Protein 5AH5 (pdb70)

Secondary structure (DSSP, 8-state):
---HHHHHHHHHHHHHHHTTT---TT--SPEEEEEE-PPBSSSS--HHHHHHHHHHHHHHHHHHHTT-EEE----BB-SSHHHHHHHHHHTS-HHHHHHHHHHHHHHHHHHTT----GGG--BTTSHHHHHHHHHHHHHHHHTTSEEEEEEEEEEETTTTEEE-GGGEETTEETTT-PBPEEEEEEEEEE--GGGHHHHHHTTTT-TTS-HHHHHHHHHHH-EEEEEEE--EETTSS-B--EEES-GGGGGG---B-B-TT-GGGG---SHHHHHHHHHHTS-HHHHHSS---EEEEEEEEEETTTTEEEEEEEETTS-TTSTTSB-------HHHHHHHHHT--------TTS-SS-HHHHHHHHHHHHHHHTS-EEEEEE-PPPEE-EES-SSSEEP-EEEETTTEEEEPPGGG---PPPSS---SSSS-SGGG-HHHHEEE-TTT-SEEEE---EE-HHHHHTTGGGTTTSTT-SSS--HHHHHHH-SEEEEE--GGGTTTHHHHHHHHHHHHHHHTS-S-S-SEEEEE-PPPEE-TTS-B--GGGT----HHHHHHHH-HHHHHHHHHHSS-TTS-EE--TTTTHHHHHHHHHHHHHHHHTHHHHHH---SS--GGG--SHHHHHHHHHHHHHHHHHHHHHHTT-HHHHHHHHHHHHHHHHHTTTTS-HHHHHHHHHHHHHHHTTTSHHHHHHHHHHTT--S-GGGSPPP---TTSSS-SEEEEEEEETTEEEEEEEEETT--HHHHHHHHHHSHHHHHHHTTS-EEEEEEETTTEEEEEE----/---HHHHHHHHHHHHHHHTTT---TT--SPEEEEEE-PPBSSSS--HHHHHHHHHHHHHHHHHHHTT-EEE----BB-SSHHHHHHHHHHTS-HHHHHHHHHHHHHHHHHHTT----GGG--BTTSHHHHHHHHHHHHHHHHTTSEEEEEEEEEEETTTTEEE-GGGEETTEETTT-PBPEEEEEEEEEE--GGGHHHHHHGGGG-TTS-HHHHHHHHHHH-EEEEEEE--EETT-S----EEES-GGGSTT---EEE-TT-S----HHHHHHHHHHHTS-TTTTTSS---EEEEEEEEEETTTTEEEEEEEETTS-TTSTTSEE-----HHHHHHH----HHHHHHHHHHHHHTTSEEEEEEESPPPEE-EES-SSSEEP-EEEETTTEEEEPPGGG---PPPSS---SSSSSTGGG-HHHHEEE-TTT--EEEE---EE-HHHHTTTGGGTTTSTT-SSS--HHHHHHH-SEEEEE--GGGTTTHHHHHHHHHHHHHHTTS-S-S-SEEEEE-PPPEE-TTS-B--GGGT----HHHHHHHH-HHHHHHHHHHSS-TTS-EE--TTTTHHHHHHHHHHHHHHHHTHHHHHH---SS--GGG--SHHHHHHHHHHHHHHHHHHHHHHTT-HHHHHHHHHHHHHHHHHHTTTS-HHHHHHHHHHHHHHHTTTSHHHHHHHHHHTT--S-GGGSPPP---TTSSS-SEEEEEEEETTEEEEEEEEETT--HHHHHHHHHHSHHHHHHTTTS-EEEEEEETTTEEEEEE----

Solvent-accessible surface area: 68254 Å² total; per-residue (Å²): 218,19,71,11,166,62,72,11,58,81,14,23,116,67,7,85,101,137,148,30,22,56,21,66,66,102,50,138,26,153,62,21,0,0,0,2,18,14,6,39,0,41,25,128,4,82,2,20,34,0,1,11,2,0,1,0,0,0,1,0,14,0,2,39,16,82,50,56,15,11,0,4,1,0,0,2,6,0,4,8,4,2,1,8,41,23,0,141,183,151,64,50,59,5,47,118,35,2,91,66,6,12,53,19,2,53,129,18,0,82,94,2,4,6,6,8,0,57,80,10,43,12,19,1,29,28,74,53,2,3,37,0,3,0,36,10,5,4,32,8,48,143,123,49,21,7,63,107,55,60,55,74,5,23,32,0,50,106,10,103,0,2,1,1,14,5,0,23,96,121,16,59,3,42,107,38,52,20,31,0,76,38,107,144,38,58,6,3,12,3,38,0,95,72,18,0,65,85,0,16,76,37,0,126,91,10,138,20,3,38,101,58,0,16,70,68,0,84,98,39,0,19,94,49,110,23,6,40,0,108,0,61,17,92,96,72,139,74,42,6,38,0,14,16,77,152,5,26,24,2,10,1,4,12,0,0,0,0,2,6,34,39,112,38,38,113,126,175,137,74,61,12,126,100,32,7,78,59,12,27,108,56,4,26,83,98,26,87,67,74,92,70,35,15,35,75,20,38,50,77,0,28,4,0,22,47,136,63,167,9,24,6,13,0,0,19,34,6,68,41,59,116,25,40,9,2,35,8,0,15,45,64,144,123,3,39,80,0,7,91,117,80,74,24,75,112,101,110,102,103,34,60,114,80,66,73,104,101,35,69,41,14,78,131,92,25,9,51,80,1,47,152,104,143,26,12,99,151,12,61,24,33,102,0,45,36,3,6,0,0,7,26,9,5,14,1,1,2,4,0,1,7,43,12,110,143,47,32,40,17,30,3,34,107,146,107,17,42,11,79,28,23,117,150,63,61,85,120,57,96,64,6,23,2,45,62,23,124,93,34,28,131,15,153,4,58,135,74,49,32,137,17,38,46,4,41,14,1,2,4,1,1,18,0,4,2,3,1,3,2,1,1,8,24,22,92,28,89,90,12,11,50,42,76,41,0,44,150,3,5,35,1,31,9,0,0,0,4,78,119,27,4,23,8,8,0,0,1,0,0,0,13,0,0,0,0,63,69,50,55,42,4,137,27,41,29,1,1,77,58,3,24,15,31,8,107,11,16,9,84,141,36,98,139,26,34,156,111,86,73,23,48,11,72,8,43,88,3,21,112,98,10,2,0,3,1,0,0,2,16,1,4,71,100,36,61,37,79,26,89,2,64,5,65,91,84,9,0,85,78,9,24,52,23,0,54,78,0,20,116,5,0,69,111,26,48,108,62,1,141,82,17,105,19,55,73,3,58,34,132,27,24,131,69,82,57,0,56,75,1,0,65,63,0,4,80,4,5,21,103,0,22,53,5,0,85,129,0,60,2,41,38,0,2,42,3,0,37,63,4,0,74,13,3,76,118,53,17,50,128,3,11,61,47,0,1,0,0,0,0,6,1,0,0,13,0,3,10,4,0,0,2,0,4,0,2,39,3,4,39,57,3,45,29,153,56,18,8,15,58,36,90,17,4,106,76,44,148,179,2,39,56,8,92,61,17,95,0,38,0,42,12,77,41,122,110,32,81,66,7,89,4,69,34,145,52,48,59,87,65,4,8,68,50,0,36,45,21,90,63,0,141,79,114,25,94,70,69,40,15,74,40,6,161,37,37,86,64,182,44,0,25,0,55,9,12,163,126,141,202,21,74,12,146,58,69,10,60,78,14,24,100,69,6,81,93,134,143,31,22,52,21,68,66,101,49,141,28,155,65,23,0,0,0,2,19,14,5,42,0,37,18,129,5,80,2,19,36,0,0,10,2,0,1,0,0,0,2,0,14,0,5,41,17,80,50,56,15,11,0,4,1,0,0,1,7,0,5,8,5,1,0,8,40,22,0,143,160,152,66,57,51,4,46,155,30,2,94,82,1,12,52,18,0,55,127,18,0,78,95,2,4,7,6,7,1,57,74,10,43,11,16,1,32,30,73,51,3,3,36,1,3,0,35,10,6,17,29,10,50,175,120,48,20,7,67,100,61,66,45,66,4,22,25,0,47,103,10,104,0,1,1,0,14,4,0,23,98,114,16,72,4,45,105,40,46,20,30,0,80,44,113,147,35,55,5,3,10,3,38,0,88,77,20,0,64,86,0,14,68,33,0,131,85,10,136,15,4,39,101,56,0,24,72,69,0,93,95,37,0,18,95,37,116,21,8,27,0,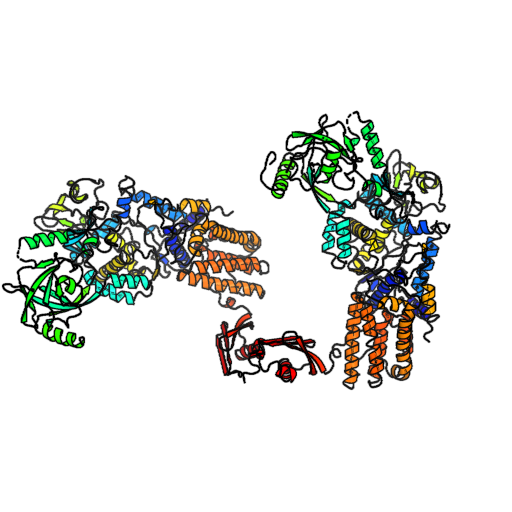89,0,89,21,94,112,61,139,113,16,3,54,1,16,22,70,99,4,36,57,2,59,42,14,89,13,0,0,1,2,5,41,38,126,42,62,142,219,87,70,29,126,107,31,6,93,59,12,30,108,59,1,27,72,100,26,86,72,74,92,75,35,31,29,89,35,44,107,71,0,32,1,9,66,71,147,81,165,3,33,11,54,1,0,16,30,4,69,40,61,114,26,36,7,3,38,20,0,34,98,84,152,139,7,42,88,10,50,81,155,187,27,76,69,40,86,129,119,30,16,40,71,0,53,123,132,168,34,9,100,166,4,62,21,35,104,0,43,31,2,6,0,0,6,27,7,5,14,1,1,1,2,0,1,8,40,9,118,130,43,33,43,18,21,4,35,112,150,110,19,38,12,79,29,23,119,148,64,58,85,119,59,93,62,7,22,1,42,62,22,128,89,32,28,135,13,135,2,60,130,58,45,24,118,19,39,43,4,41,14,1,1,2,0,1,19,0,4,1,3,0,2,2,1,1,6,25,22,89,28,90,88,12,9,50,44,80,39,0,48,155,2,5,37,1,31,10,0,0,0,4,79,114,28,5,22,10,8,0,0,1,0,0,0,11,0,0,0,0,58,72,47,57,38,3,141,23,40,26,1,0,76,56,2,22,14,31,7,99,12,16,9,74,140,34,104,151,25,35,150,108,89,71,24,69,13,76,6,54,92,2,20,101,98,6,2,0,3,1,0,0,2,18,1,4,77,101,35,60,33,80,27,87,2,64,5,74,84,79,13,0,90,78,10,21,55,23,1,51,79,0,21,123,5,0,70,107,23,40,126,72,1,156,87,16,107,18,54,74,2,62,30,132,31,24,141,54,119,63,0,51,54,0,0,65,60,0,4,77,5,5,22,106,0,23,47,5,0,79,128,1,63,3,42,36,0,1,42,4,0,35,66,6,0,76,12,3,75,119,50,18,45,126,4,15,70,47,0,1,0,0,0,0,7,1,0,0,11,0,1,12,3,0,0,2,0,4,0,2,42,4,4,40,56,1,50,28,160,58,18,6,14,57,33,90,18,5,109,74,47,140,168,1,34,76,10,81,83,24,95,0,35,0,43,10,76,42,131,105,28,81,65,6,90,8,67,19,138,50,45,87,125,66,3,34,68,51,0,54,36,19,38,38,0,48,1,57,28,54,49,59,74,62,138,92,66,160,35,40,87,63,169,45,1,26,0,56,10,14,158,90,158

Radius of gyration: 53.81 Å; Cα contacts (8 Å, |Δi|>4): 2922; chains: 2; bounding box: 157×77×138 Å

InterPro domains:
  IPR001412 Aminoacyl-tRNA synthetase, class I, conserved site [PS00178] (40-51)
  IPR002300 Aminoacyl-tRNA synthetase, class Ia [PF00133] (412-611)
  IPR002302 Leucine-tRNA ligase [MF_00049_B] (2-813)
  IPR002302 Leucine-tRNA ligase [PR00985] (125-142)
  IPR002302 Leucine-tRNA ligase [PR00985] (151-167)
  IPR002302 Leucine-tRNA ligase [PR00985] (183-196)
  IPR002302 Leucine-tRNA ligase [PR00985] (213-232)
  IPR002302 Leucine-tRNA ligase [PR00985] (482-500)
  IPR002302 Leucine-tRNA ligase [PR00985] (520-542)
  IPR002302 Leucine-tRNA ligase [PR00985] (553-563)
  IPR002302 Leucine-tRNA ligase [PTHR43740] (3-567)
  IPR002302 Leucine-tRNA ligase [TIGR00396] (7-567)
  IPR009008 Valyl/Leucyl/Isoleucyl-tRNA synthetase, editing domain [G3DSA:3.90.740.10] (227-358)
  IPR009008 Valyl/Leucyl/Isoleucyl-tRNA synthetase, editing domain [SSF50677] (225-410)
  IPR009080 Aminoacyl-tRNA synthetase, class Ia, anticodon-binding [SSF47323] (622-813)
  IPR013155 Methionyl/Valyl/Leucyl/Isoleucyl-tRNA synthetase, anticodon-binding [PF08264] (655-776)
  IPR014729 Rossmann-like alpha/beta/alpha sandwich fold [G3DSA:3.40.50.620] (4-226)
  IPR014729 Rossmann-like alpha/beta/alpha sandwich fold [G3DSA:3.40.50.620] (381-571)
  IPR015413 Methionyl/Leucyl tRNA synthetase [PF09334] (37-169)
  IPR025709 Leucyl-tRNA synthetase, editing domain [PF13603] (219-398)

Organism: Rhizobium rhizogenes (strain K84 / ATCC BAA-868) (NCBI:txid311403)

Sequence (1560 aa):
QYDHRSRDAFWQQKWDEKRIFDWDPSSPGKKFYVLEMFPYTSGHLHHIGHVRNYSMGDTLARMQIARGYSVLHPMGWDSFGLPAENAARRKFGTHPAKKFTQDAIDSMKRSMMQLGFGYSWANELATCSPTYVLAQQKLFLDLYRKGLIYRDDTYVYWDPVEQTVLAAEQVIDGKGWRSGAAVYKRRTPQWFVDIRSYADRLLDDLESLEGWPTSVRNIQRNWIGRTEGAEVRFLVEASDLTINAFTTRLDTLAGCTFIALAPEHTILDEMRASVKDYCESILVLSSEERSAGAKSGIFTGLMVVNPLNQERVPLYVANYVMPDFGTGAVIGVPDERDADFGALFGLPVRVVSHSLVDGLTSSAAREILIAHLSEKLEGQKSTQYRLQNWSISRQRYWGCPIPIIHCSECGTIPVAEEQLPILLPDHLISEGSGSPLSRDESWMKAKCPQCGGDAARDPDTMDTFVDSSWYFLRYPSPSSPNPIDSSLCNKIAPADVYIGGIEHATLHLIYSRFITKVLHDLGYIEFDEPFVELYNQGMVNDVHGRKQSKSLGNVTDPSVVVQEFGADAVRCYLLFKTTYNAPINWEDSGPQAMRSYLERVCRLFTNNLDRLRSSSAIEICPDDCENEEDREIARQLQLAIGKVTADVERFHFNAAIAAIMSSVTNLLYEKGGKASPTVLAGSLRLLVRLLAPFAPHISEELWALSGCNSLVAAEPWPTINERLVQAENIVLPVQINGKLIRTMTIPVNLAEEDILSTVLALPEVRSRRLSDRDLKNYRYVPNRIINLVVGLEHQYDHRSRDAFWQQKWDEKRIFDWDPSSPGKKFYVLEMFPYTSGHLHHIGHVRNYSMGDTLARMQIARGYSVLHPMGWDSFGLPAENAARRKFGTHPAKKFTQDAIDSMKRSMMQLGFGYSWANELATCSPTYVLAQQKLFLDLYRKGLIYRDDTYVYWDPVEQTVLAAEQVIDGKGWRSGAAVYKRRTPQWFVDIRSYADRLLDDLESLEGWPTSVRNIQRNWIGRTEGAEVRFLVEASDLTINAFTTRLDTLAGCTFIALAPEHTILDRASVKDYCESILVLSSEERSAGAKSGIFTGLMVVNPLNQERVPLYVANYVMPDFGTGAVIGVPDERDADFGALTSSAAREILIAHLSEKLEGQKSTQYRLQNWSISRQRYWGCPIPIIHCSECGTIPVAEEQLPILLPDHLISEGSGSPLSRDESWMKAKCPQCGGDAARDPDTMDTFVDSSWYFLRYPSPSSPNPIDSSLCNKIAPADVYIGGIEHATLHLIYSRFITKVLHDLGYIEFDEPFVELYNQGMMVNDVHGRKQSKSLGNVTDPSVVVQEFGADAVRCYLLFKTTYNAPINWEDSGPQAMRSYLERVCRLFTNNLDRLRSSSAIEICPDDCENEEDREIARQLQLAIGKVTADVERFHFNAAIAAIMSVTNLLYEKGGKASPTVLAGSLRLLVRLLAPFAPHISEELWALSGCNSLVAAEPWPTINERLVQAENIVLPVQINGKLIRTMTIPVNLAEEDILSTVLALPEVRSRLSDRDLKNYRYVPNRIINLVVGLEH

Foldseek 3Di:
DPQQVPQLLVVLVVCVVVCLAAQDLVDPFAFAEAEEQADELQAADFLQVLLLQLLRLLLQLQVSLQRHRYAYAHEYLQFDDRLCVSCVVVPHDSVVSSVVSVVRRVVVCSQLSRRHNHVLYYYCQDQLNLLQLLVVLVVCVVVVQKDKAFDKFKAAVVQRKTAWPLQQDLCAGNPPRHHIAIDTGIFMFGPLVVCLVVLLVCLVVQPQEDPVLNVVSNVQFAKDWFKWFWKAWDPDRDIATATDHLCVCLQQFAEKEFELRQPCLVVCCDVVVVVSCVQNVDTPNRLCDDAKDWDFNPIWIASVQVSDIHTYIYMSNQDDLWTNRMHRDACVVVSVSVCVVVVTDHDDDPGPDDPDDDRVVCRPVVQVVCVVVPRMHIDMITSHDTTGWWILEQGARFNQWWADPPPGIHGNDSVPPDLHGPPDWDPDDDTGRQVVVVVSQWDADPPPRDTTGGDNTHTHSLSSLLCSSQCSVPVNDSHRGDAVSDQSNDLHAEYEEASSCSPPNQSSNQSVQQVCCVVPRYVDRGRYNHYHHFAAEPAQVPHRDDPVVVRTDDVVVLCNVQNSLLSQLLSLQVDARHYYHHDDSCSSVVVSVLLVLLVVLCVVLLVLLLVEPALADDPVQFPDLLLLVLNQLLLVLLVQLVVCSVVSVRNSNVVSLSVNSVSCVVSVVVGRSNSSNNSSSSSLLSCCSRRVSSSQVSCVSSPDDDGSSNHNRDHRPVVSNDGQKAWEFEAEQPHTDDIDIDGAPDDPVRVVVVVCPPVSNVVVCVQWDFDDWDDDHRYYIYTYIDDRD/DPPQVPQLVVVLVVCVVVCLQAFDPVQPAAFAEAEEQADELLAADFLQVLLLQLLRLLLQLQVSLQRHRYAYAYEYLQFDDRLCVSCVVVVHHSVVSSVVSRVRHVVLCSQLSRRHNHLLYDYCQDQLNLLQLLVVLVVCVVVVQKDKDFAKFKAAVVLRKTAWPLQQDLCAGVPPRDHIAIDGGIFMFGPLVVCLVVLLVCLVVQPQEDVVLNVVSNVQFPKDWWKWFWKAFDPDDGTQTATDRQVQCLVQFQAKEFELRAPPPVDVVSVVVSVVLNGDTPNVLQDDDKDWDFSPTWIARVVVRDIHTYIYISNQDPLWPRGMHGDHVVVVRVSVVVCVGDVVRVVVQVVCVVVVRMHIDMITSDDTTGWWILEQGARFNQWWADPPPGIHGNDSVPPDLHGDPDWDDDDDTRRQVVPVVSQWDQRPPPRDTTGGDNTHTHSLSSLLCVSQCSVPVNDSHSGDAVSDQSNDLRAEYEEASSCSPGNQSSNLSVQQVCCVVPSYVDRGRYNHYHHFAGEDAQVRHRDDVVVVRTDDSVVLCNVQNSLLSQLLSLQVDARRHYDHDDSCSSVVVSVVLVLLVVLLVVLLVLLLVEPALADDPVQFPDQLLLVLNQLLLVLLVCLVVCSVVSVSNVNVVSLSVSSVSCVVRPVVGRSHSNSNSSSLSLLSCCSRRVSSSQVSCVSSPDPDRSSNHNRDHRPPVRNDGQKAWEFEAEQPHTDHTDIDGAPDDPVVVVVVQCPDPSNVVVCVQWDFDDWDDDHSYYIYTYIDDRD

CATH classification: 3.10.20.590

Structure (mmCIF, N/CA/C/O backbone):
data_5AH5
#
_entry.id   5AH5
#
_cell.length_a   169.910
_cell.length_b   50.320
_cell.length_c   170.520
_cell.angle_alpha   90.00
_cell.angle_beta   93.48
_cell.angle_gamma   90.00
#
_symmetry.space_group_name_H-M   'P 1 21 1'
#
loop_
_entity.id
_entity.type
_entity.pdbx_description
1 polymer 'LEUCINE--TRNA LIGASE'
2 polymer 'TRNA-LEU TAA ISOACCEPTOR'
3 non-polymer 'ZINC ION'
4 non-polymer "5'-O-(L-leucylsulfamoyl)adenosine"
5 non-polymer 'SULFATE ION'
6 non-polymer 'MANGANESE (II) ION'
7 water water
#
loop_
_atom_site.group_PDB
_atom_site.id
_atom_site.type_symbol
_atom_site.label_atom_id
_atom_site.label_alt_id
_atom_site.label_comp_id
_atom_site.label_asym_id
_atom_site.label_entity_id
_atom_site.label_seq_id
_atom_site.pdbx_PDB_ins_code
_atom_site.Cartn_x
_atom_site.Cartn_y
_atom_site.Cartn_z
_atom_site.occupancy
_atom_site.B_iso_or_equiv
_atom_site.auth_seq_id
_atom_site.auth_comp_id
_atom_site.auth_asym_id
_atom_site.auth_atom_id
_atom_site.pdbx_PDB_model_num
ATOM 1 N N . GLN A 1 2 ? 28.383 -5.159 -29.720 1.00 74.74 2 GLN A N 1
ATOM 2 C CA . GLN A 1 2 ? 27.951 -6.336 -30.533 1.00 77.01 2 GLN A CA 1
ATOM 3 C C . GLN A 1 2 ? 27.611 -7.595 -29.722 1.00 68.60 2 GLN A C 1
ATOM 4 O O . GLN A 1 2 ? 27.171 -8.582 -30.307 1.00 73.79 2 GLN A O 1
ATOM 10 N N . TYR A 1 3 ? 27.846 -7.595 -28.408 1.00 58.13 3 TYR A N 1
ATOM 11 C CA . TYR A 1 3 ? 27.158 -8.542 -27.516 1.00 54.37 3 TYR A CA 1
ATOM 12 C C . TYR A 1 3 ? 25.799 -7.933 -27.269 1.00 54.64 3 TYR A C 1
ATOM 13 O O . TYR A 1 3 ? 25.717 -6.881 -26.650 1.00 45.02 3 TYR A O 1
ATOM 22 N N . ASP A 1 4 ? 24.750 -8.605 -27.732 1.00 48.61 4 ASP A N 1
ATOM 23 C CA . ASP A 1 4 ? 23.402 -8.145 -27.536 1.00 45.70 4 ASP A CA 1
ATOM 24 C C . ASP A 1 4 ? 22.803 -8.588 -26.176 1.00 47.58 4 ASP A C 1
ATOM 25 O O . ASP A 1 4 ? 22.060 -9.587 -26.071 1.00 46.59 4 ASP A O 1
ATOM 30 N N . HIS A 1 5 ? 23.091 -7.790 -25.145 1.00 42.73 5 HIS A N 1
ATOM 31 C CA . HIS A 1 5 ? 22.637 -8.065 -23.800 1.00 40.99 5 HIS A CA 1
ATOM 32 C C . HIS A 1 5 ? 21.113 -8.132 -23.710 1.00 42.08 5 HIS A C 1
ATOM 33 O O . HIS A 1 5 ? 20.579 -8.855 -22.884 1.00 41.89 5 HIS A O 1
ATOM 40 N N . ARG A 1 6 ? 20.420 -7.378 -24.548 1.00 47.06 6 ARG A N 1
ATOM 41 C CA . ARG A 1 6 ? 18.941 -7.303 -24.497 1.00 50.66 6 ARG A CA 1
ATOM 42 C C . ARG A 1 6 ? 18.165 -8.628 -24.669 1.00 52.67 6 ARG A C 1
ATOM 43 O O . ARG A 1 6 ? 17.044 -8.750 -24.159 1.00 63.82 6 ARG A O 1
ATOM 51 N N . SER A 1 7 ? 18.743 -9.597 -25.369 1.00 47.66 7 SER A N 1
ATOM 52 C CA . SER A 1 7 ? 18.228 -10.977 -25.370 1.00 44.93 7 SER A CA 1
ATOM 53 C C . SER A 1 7 ? 19.153 -11.982 -24.715 1.00 42.07 7 SER A C 1
ATOM 54 O O . SER A 1 7 ? 18.675 -12.955 -24.104 1.00 38.43 7 SER A O 1
ATOM 57 N N . ARG A 1 8 ? 20.481 -11.777 -24.804 1.00 40.05 8 ARG A N 1
ATOM 58 C CA . ARG A 1 8 ? 21.405 -12.808 -24.322 1.00 35.25 8 ARG A CA 1
ATOM 59 C C . ARG A 1 8 ? 21.552 -12.865 -22.798 1.00 35.64 8 ARG A C 1
ATOM 60 O O . ARG A 1 8 ? 21.724 -13.964 -22.231 1.00 33.75 8 ARG A O 1
ATOM 68 N N . ASP A 1 9 ? 21.409 -11.741 -22.088 1.00 34.74 9 ASP A N 1
ATOM 69 C CA . ASP A 1 9 ? 21.412 -11.840 -20.605 1.00 34.20 9 ASP A CA 1
ATOM 70 C C . ASP A 1 9 ? 20.330 -12.818 -20.115 1.00 33.49 9 ASP A C 1
ATOM 71 O O . ASP A 1 9 ? 20.534 -13.648 -19.191 1.00 31.35 9 ASP A O 1
ATOM 76 N N . ALA A 1 10 ? 19.150 -12.683 -20.702 1.00 35.63 10 ALA A N 1
ATOM 77 C CA . ALA A 1 10 ? 17.999 -13.514 -20.280 1.00 37.08 10 ALA A CA 1
ATOM 78 C C . ALA A 1 10 ? 18.196 -14.965 -20.697 1.00 35.43 10 ALA A C 1
ATOM 79 O O . ALA A 1 10 ? 17.856 -15.902 -19.927 1.00 37.40 10 ALA A O 1
ATOM 81 N N . PHE A 1 11 ? 18.760 -15.152 -21.904 1.00 39.35 11 PHE A N 1
ATOM 82 C CA . PHE A 1 11 ? 19.187 -16.481 -22.363 1.00 39.81 11 PHE A CA 1
ATOM 83 C C . PHE A 1 11 ? 20.034 -17.154 -21.296 1.00 39.70 11 PHE A C 1
ATOM 84 O O . PHE A 1 11 ? 19.710 -18.263 -20.808 1.00 35.86 11 PHE A O 1
ATOM 92 N N . TRP A 1 12 ? 21.110 -16.476 -20.883 1.00 37.23 12 TRP A N 1
ATOM 93 C CA . TRP A 1 12 ? 22.011 -17.103 -19.921 1.00 38.19 12 TRP A CA 1
ATOM 94 C C . TRP A 1 12 ? 21.357 -17.285 -18.571 1.00 36.25 12 TRP A C 1
ATOM 95 O O . TRP A 1 12 ? 21.588 -18.305 -17.897 1.00 34.78 12 TRP A O 1
ATOM 106 N N . GLN A 1 13 ? 20.511 -16.349 -18.172 1.00 33.84 13 GLN A N 1
ATOM 107 C CA . GLN A 1 13 ? 19.798 -16.534 -16.876 1.00 35.34 13 GLN A CA 1
ATOM 108 C C . GLN A 1 13 ? 18.961 -17.849 -16.876 1.00 35.51 13 GLN A C 1
ATOM 109 O O . GLN A 1 13 ? 18.963 -18.620 -15.906 1.00 35.59 13 GLN A O 1
ATOM 115 N N . GLN A 1 14 ? 18.289 -18.115 -17.988 1.00 38.24 14 GLN A N 1
ATOM 116 C CA . GLN A 1 14 ? 17.482 -19.343 -18.103 1.00 43.85 14 GLN A CA 1
ATOM 117 C C . GLN A 1 14 ? 18.375 -20.581 -17.976 1.00 41.69 14 GLN A C 1
ATOM 118 O O . GLN A 1 14 ? 18.043 -21.535 -17.240 1.00 33.99 14 GLN A O 1
ATOM 124 N N . LYS A 1 15 ? 19.551 -20.533 -18.617 1.00 39.55 15 LYS A N 1
ATOM 125 C CA . LYS A 1 15 ? 20.464 -21.673 -18.529 1.00 37.51 15 LYS A CA 1
ATOM 126 C C . LYS A 1 15 ? 20.843 -21.950 -17.109 1.00 40.01 15 LYS A C 1
ATOM 127 O O . LYS A 1 15 ? 20.853 -23.135 -16.665 1.00 39.22 15 LYS A O 1
ATOM 133 N N . TRP A 1 16 ? 21.138 -20.873 -16.355 1.00 41.91 16 TRP A N 1
ATOM 134 C CA . TRP A 1 16 ? 21.544 -21.075 -14.968 1.00 38.69 16 TRP A CA 1
ATOM 135 C C . TRP A 1 16 ? 20.335 -21.612 -14.207 1.00 35.36 16 TRP A C 1
ATOM 136 O O . TRP A 1 16 ? 20.515 -22.486 -13.371 1.00 34.47 16 TRP A O 1
ATOM 147 N N . ASP A 1 17 ? 19.130 -21.071 -14.461 1.00 36.79 17 ASP A N 1
ATOM 148 C CA . ASP A 1 17 ? 17.883 -21.607 -13.832 1.00 42.03 17 ASP A CA 1
ATOM 149 C C . ASP A 1 17 ? 17.731 -23.122 -14.118 1.00 34.18 17 ASP A C 1
ATOM 150 O O . ASP A 1 17 ? 17.627 -23.916 -13.213 1.00 31.39 17 ASP A O 1
ATOM 155 N N . GLU A 1 18 ? 17.744 -23.529 -15.370 1.00 35.11 18 GLU A N 1
ATOM 156 C CA . GLU A 1 18 ? 17.507 -24.943 -15.652 1.00 43.38 18 GLU A CA 1
ATOM 157 C C . GLU A 1 18 ? 18.582 -25.877 -15.123 1.00 45.58 18 GLU A C 1
ATOM 158 O O . GLU A 1 18 ? 18.253 -27.030 -14.788 1.00 39.49 18 GLU A O 1
ATOM 164 N N . LYS A 1 19 ? 19.822 -25.393 -14.941 1.00 41.25 19 LYS A N 1
ATOM 165 C CA . LYS A 1 19 ? 20.827 -26.239 -14.329 1.00 40.57 19 LYS A CA 1
ATOM 166 C C . LYS A 1 19 ? 20.804 -26.219 -12.821 1.00 40.75 19 LYS A C 1
ATOM 167 O O . LYS A 1 19 ? 21.480 -27.019 -12.211 1.00 40.98 19 LYS A O 1
ATOM 173 N N . ARG A 1 20 ? 19.980 -25.369 -12.209 1.00 38.91 20 ARG A N 1
ATOM 174 C CA . ARG A 1 20 ? 19.835 -25.333 -10.741 1.00 37.42 20 ARG A CA 1
ATOM 175 C C . ARG A 1 20 ? 21.164 -24.931 -10.050 1.00 32.97 20 ARG A C 1
ATOM 176 O O . ARG A 1 20 ? 21.374 -25.248 -8.905 1.00 29.04 20 ARG A O 1
ATOM 184 N N . ILE A 1 21 ? 22.016 -24.181 -10.750 1.00 38.90 21 ILE A N 1
ATOM 185 C CA . ILE A 1 21 ? 23.299 -23.675 -10.220 1.00 36.56 21 ILE A CA 1
ATOM 186 C C . ILE A 1 21 ? 23.104 -23.030 -8.869 1.00 32.46 21 ILE A C 1
ATOM 187 O O . ILE A 1 21 ? 23.850 -23.325 -7.951 1.00 29.20 21 ILE A O 1
ATOM 192 N N . PHE A 1 22 ? 22.035 -22.232 -8.703 1.00 31.02 22 PHE A N 1
ATOM 193 C CA . PHE A 1 22 ? 21.887 -21.433 -7.494 1.00 29.58 22 PHE A CA 1
ATOM 194 C C . PHE A 1 22 ? 21.010 -21.972 -6.389 1.00 33.49 22 PHE A C 1
ATOM 195 O O . PHE A 1 22 ? 20.915 -21.347 -5.328 1.00 37.22 22 PHE A O 1
ATOM 203 N N . ASP A 1 23 ? 20.517 -23.202 -6.567 1.00 33.63 23 ASP A N 1
ATOM 204 C CA . ASP A 1 23 ? 19.572 -23.800 -5.645 1.00 33.76 23 ASP A CA 1
ATOM 205 C C . ASP A 1 23 ? 20.333 -24.445 -4.543 1.00 35.96 23 ASP A C 1
ATOM 206 O O . ASP A 1 23 ? 21.190 -25.276 -4.801 1.00 46.16 23 ASP A O 1
ATOM 211 N N . TRP A 1 24 ? 20.091 -24.026 -3.307 1.00 30.91 24 TRP A N 1
ATOM 212 C CA . TRP A 1 24 ? 20.852 -24.526 -2.216 1.00 30.98 24 TRP A CA 1
ATOM 213 C C . TRP A 1 24 ? 20.402 -25.959 -1.924 1.00 39.99 24 TRP A C 1
ATOM 214 O O . TRP A 1 24 ? 19.207 -26.223 -1.767 1.00 31.34 24 TRP A O 1
ATOM 225 N N . ASP A 1 25 ? 21.342 -26.886 -1.823 1.00 40.42 25 ASP A N 1
ATOM 226 C CA . ASP A 1 25 ? 20.944 -28.218 -1.417 1.00 42.49 25 ASP A CA 1
ATOM 227 C C . ASP A 1 25 ? 21.652 -28.580 -0.156 1.00 39.53 25 ASP A C 1
ATOM 228 O O . ASP A 1 25 ? 22.856 -28.846 -0.173 1.00 43.58 25 ASP A O 1
ATOM 233 N N . PRO A 1 26 ? 20.929 -28.593 0.958 1.00 40.95 26 PRO A N 1
ATOM 234 C CA . PRO A 1 26 ? 21.578 -29.020 2.191 1.00 44.45 26 PRO A CA 1
ATOM 235 C C . PRO A 1 26 ? 22.132 -30.481 2.214 1.00 49.24 26 PRO A C 1
ATOM 236 O O . PRO A 1 26 ? 23.029 -30.760 3.004 1.00 41.93 26 PRO A O 1
ATOM 240 N N . SER A 1 27 ? 21.619 -31.386 1.377 1.00 48.81 27 SER A N 1
ATOM 241 C CA . SER A 1 27 ? 22.198 -32.747 1.314 1.00 48.12 27 SER A CA 1
ATOM 242 C C . SER A 1 27 ? 23.481 -32.817 0.464 1.00 50.05 27 SER A C 1
ATOM 243 O O . SER A 1 27 ? 24.078 -33.882 0.367 1.00 48.04 27 SER A O 1
ATOM 246 N N . SER A 1 28 ? 23.923 -31.707 -0.141 1.00 50.27 28 SER A N 1
ATOM 247 C CA . SER A 1 28 ? 25.220 -31.694 -0.832 1.00 51.84 28 SER A CA 1
ATOM 248 C C . SER A 1 28 ? 26.391 -31.886 0.115 1.00 46.69 28 SER A C 1
ATOM 249 O O . SER A 1 28 ? 26.364 -31.451 1.245 1.00 56.27 28 SER A O 1
ATOM 252 N N . PRO A 1 29 ? 27.413 -32.600 -0.345 1.00 47.15 29 PRO A N 1
ATOM 253 C CA . PRO A 1 29 ? 28.542 -32.832 0.524 1.00 44.98 29 PRO A CA 1
ATOM 254 C C . PRO A 1 29 ? 29.541 -31.639 0.584 1.00 44.23 29 PRO A C 1
ATOM 255 O O . PRO A 1 29 ? 30.369 -31.605 1.481 1.00 45.03 29 PRO A O 1
ATOM 259 N N . GLY A 1 30 ? 29.497 -30.691 -0.345 1.00 44.93 30 GLY A N 1
ATOM 260 C CA . GLY A 1 30 ? 30.397 -29.509 -0.249 1.00 48.35 30 GLY A CA 1
ATOM 261 C C . GLY A 1 30 ? 30.470 -28.818 1.114 1.00 41.38 30 GLY A C 1
ATOM 262 O O . GLY A 1 30 ? 29.501 -28.814 1.889 1.00 37.36 30 GLY A O 1
ATOM 263 N N . LYS A 1 31 ? 31.619 -28.242 1.438 1.00 40.23 31 LYS A N 1
ATOM 264 C CA . LYS A 1 31 ? 31.722 -27.446 2.664 1.00 43.11 31 LYS A CA 1
ATOM 265 C C . LYS A 1 31 ? 30.680 -26.287 2.643 1.00 35.94 31 LYS A C 1
ATOM 266 O O . LYS A 1 31 ? 30.470 -25.674 1.615 1.00 32.04 31 LYS A O 1
ATOM 272 N N . LYS A 1 32 ? 30.027 -26.037 3.752 1.00 35.76 32 LYS A N 1
ATOM 273 C CA . LYS A 1 32 ? 28.889 -25.079 3.778 1.00 38.99 32 LYS A CA 1
ATOM 274 C C . LYS A 1 32 ? 29.417 -23.637 3.651 1.00 38.45 32 LYS A C 1
ATOM 275 O O . LYS A 1 32 ? 30.414 -23.296 4.227 1.00 35.06 32 LYS A O 1
ATOM 281 N N . PHE A 1 33 ? 28.741 -22.810 2.885 1.00 37.79 33 PHE A N 1
ATOM 282 C CA . PHE A 1 33 ? 28.998 -21.348 2.938 1.00 35.17 33 PHE A CA 1
ATOM 283 C C . PHE A 1 33 ? 27.658 -20.551 2.869 1.00 29.65 33 PHE A C 1
ATOM 284 O O . PHE A 1 33 ? 26.880 -20.758 1.969 1.00 29.62 33 PHE A O 1
ATOM 292 N N . TYR A 1 34 ? 27.434 -19.671 3.829 1.00 28.26 34 TYR A N 1
ATOM 293 C CA . TYR A 1 34 ? 26.234 -18.835 3.921 1.00 28.92 34 TYR A CA 1
ATOM 294 C C . TYR A 1 34 ? 26.603 -17.374 3.713 1.00 25.71 34 TYR A C 1
ATOM 295 O O . TYR A 1 34 ? 27.153 -16.746 4.576 1.00 29.00 34 TYR A O 1
ATOM 304 N N . VAL A 1 35 ? 26.313 -16.876 2.525 1.00 29.56 35 VAL A N 1
ATOM 305 C CA . VAL A 1 35 ? 26.409 -15.443 2.266 1.00 32.04 35 VAL A CA 1
ATOM 306 C C . VAL A 1 35 ? 25.000 -14.819 2.111 1.00 29.20 35 VAL A C 1
ATOM 307 O O . VAL A 1 35 ? 24.189 -15.289 1.355 1.00 27.79 35 VAL A O 1
ATOM 311 N N . LEU A 1 36 ? 24.739 -13.753 2.824 1.00 28.70 36 LEU A N 1
ATOM 312 C CA . LEU A 1 36 ? 23.555 -12.955 2.531 1.00 33.33 36 LEU A CA 1
ATOM 313 C C . LEU A 1 36 ? 23.762 -11.465 2.770 1.00 33.52 36 LEU A C 1
ATOM 314 O O . LEU A 1 36 ? 24.784 -11.012 3.355 1.00 29.16 36 LEU A O 1
ATOM 319 N N . GLU A 1 37 ? 22.771 -10.737 2.281 1.00 31.68 37 GLU A N 1
ATOM 320 C CA . GLU A 1 37 ? 22.720 -9.314 2.313 1.00 32.53 37 GLU A CA 1
ATOM 321 C C . GLU A 1 37 ? 21.495 -8.888 3.119 1.00 35.31 37 GLU A C 1
ATOM 322 O O . GLU A 1 37 ? 20.566 -9.658 3.276 1.00 34.20 37 GLU A O 1
ATOM 328 N N . MET A 1 38 ? 21.518 -7.662 3.636 1.00 30.85 38 MET A N 1
ATOM 329 C CA . MET A 1 38 ? 20.336 -7.099 4.297 1.00 32.07 38 MET A CA 1
ATOM 330 C C . MET A 1 38 ? 19.151 -6.996 3.297 1.00 26.83 38 MET A C 1
ATOM 331 O O . MET A 1 38 ? 19.201 -6.300 2.301 1.00 26.74 38 MET A O 1
ATOM 336 N N . PHE A 1 39 ? 18.149 -7.862 3.500 1.00 25.84 39 PHE A N 1
ATOM 337 C CA . PHE A 1 39 ? 16.986 -7.945 2.590 1.00 25.31 39 PHE A CA 1
ATOM 338 C C . PHE A 1 39 ? 16.252 -6.573 2.614 1.00 20.99 39 PHE A C 1
ATOM 339 O O . PHE A 1 39 ? 16.300 -5.917 3.652 1.00 21.82 39 PHE A O 1
ATOM 347 N N . PRO A 1 40 ? 15.725 -6.128 1.488 1.00 19.29 40 PRO A N 1
ATOM 348 C CA . PRO A 1 40 ? 15.145 -4.855 1.284 1.00 25.14 40 PRO A CA 1
ATOM 349 C C . PRO A 1 40 ? 13.668 -4.684 1.841 1.00 30.00 40 PRO A C 1
ATOM 350 O O . PRO A 1 40 ? 12.883 -5.646 1.905 1.00 29.75 40 PRO A O 1
ATOM 354 N N . TYR A 1 41 ? 13.361 -3.492 2.312 1.00 28.44 41 TYR A N 1
ATOM 355 C CA . TYR A 1 41 ? 11.989 -3.081 2.625 1.00 26.53 41 TYR A CA 1
ATOM 356 C C . TYR A 1 41 ? 11.204 -3.039 1.329 1.00 25.76 41 TYR A C 1
ATOM 357 O O . TYR A 1 41 ? 11.673 -2.562 0.257 1.00 25.36 41 TYR A O 1
ATOM 366 N N . THR A 1 42 ? 9.972 -3.515 1.408 1.00 28.66 42 THR A N 1
ATOM 367 C CA . THR A 1 42 ? 9.108 -3.524 0.225 1.00 27.80 42 THR A CA 1
ATOM 368 C C . THR A 1 42 ? 8.376 -2.190 0.101 1.00 32.42 42 THR A C 1
ATOM 369 O O . THR A 1 42 ? 7.107 -2.106 0.115 1.00 31.02 42 THR A O 1
ATOM 373 N N . SER A 1 43 ? 9.162 -1.139 -0.061 1.00 25.91 43 SER A N 1
ATOM 374 C CA . SER A 1 43 ? 8.670 0.219 -0.022 1.00 28.53 43 SER A CA 1
ATOM 375 C C . SER A 1 43 ? 8.712 0.805 -1.419 1.00 28.46 43 SER A C 1
ATOM 376 O O . SER A 1 43 ? 8.391 1.934 -1.600 1.00 29.96 43 SER A O 1
ATOM 379 N N . GLY A 1 44 ? 9.092 0.040 -2.444 1.00 31.17 44 GLY A N 1
ATOM 380 C CA . GLY A 1 44 ? 9.340 0.664 -3.762 1.00 30.80 44 GLY A CA 1
ATOM 381 C C . GLY A 1 44 ? 10.008 -0.301 -4.724 1.00 30.61 44 GLY A C 1
ATOM 382 O O . GLY A 1 44 ? 10.107 -1.475 -4.447 1.00 35.10 44 GLY A O 1
ATOM 383 N N . HIS A 1 45 ? 10.421 0.197 -5.859 1.00 31.81 45 HIS A N 1
ATOM 384 C CA . HIS A 1 45 ? 11.187 -0.572 -6.823 1.00 36.49 45 HIS A CA 1
ATOM 385 C C . HIS A 1 45 ? 12.643 -0.734 -6.359 1.00 34.07 45 HIS A C 1
ATOM 386 O O . HIS A 1 45 ? 13.090 -0.078 -5.389 1.00 28.95 45 HIS A O 1
ATOM 393 N N . LEU A 1 46 ? 13.354 -1.631 -7.034 1.00 29.90 46 LEU A N 1
ATOM 394 C CA . LEU A 1 46 ? 14.798 -1.851 -6.704 1.00 30.60 46 LEU A CA 1
ATOM 395 C C . LEU A 1 46 ? 15.570 -0.568 -7.082 1.00 28.19 46 LEU A C 1
ATOM 396 O O . LEU A 1 46 ? 15.295 0.046 -8.096 1.00 30.64 46 LEU A O 1
ATOM 401 N N . HIS A 1 47 ? 16.493 -0.140 -6.237 1.00 31.73 47 HIS A N 1
ATOM 402 C CA A HIS A 1 47 ? 17.291 1.029 -6.604 0.60 33.94 47 HIS A CA 1
ATOM 403 C CA B HIS A 1 47 ? 17.307 1.079 -6.408 0.40 30.77 47 HIS A CA 1
ATOM 404 C C . HIS A 1 47 ? 18.785 0.686 -6.694 1.00 33.78 47 HIS A C 1
ATOM 405 O O . HIS A 1 47 ? 19.193 -0.426 -6.386 1.00 27.73 47 HIS A O 1
ATOM 418 N N . ILE A 1 48 ? 19.562 1.617 -7.251 1.00 29.88 48 ILE A N 1
ATOM 419 C CA . ILE A 1 48 ? 20.959 1.390 -7.642 1.00 33.36 48 ILE A CA 1
ATOM 420 C C . ILE A 1 48 ? 21.839 1.004 -6.448 1.00 30.26 48 ILE A C 1
ATOM 421 O O . ILE A 1 48 ? 22.737 0.203 -6.559 1.00 34.69 48 ILE A O 1
ATOM 426 N N . GLY A 1 49 ? 21.539 1.559 -5.308 1.00 28.03 49 GLY A N 1
ATOM 427 C CA . GLY A 1 49 ? 22.093 1.166 -4.040 1.00 29.30 49 GLY A CA 1
ATOM 428 C C . GLY A 1 49 ? 21.966 -0.300 -3.740 1.00 33.82 49 GLY A C 1
ATOM 429 O O . GLY A 1 49 ? 22.957 -0.967 -3.407 1.00 29.35 49 GLY A O 1
ATOM 430 N N . HIS A 1 50 ? 20.735 -0.830 -3.859 1.00 28.56 50 HIS A N 1
ATOM 431 C CA . HIS A 1 50 ? 20.537 -2.232 -3.648 1.00 26.95 50 HIS A CA 1
ATOM 432 C C . HIS A 1 50 ? 21.405 -3.046 -4.595 1.00 24.30 50 HIS A C 1
ATOM 433 O O . HIS A 1 50 ? 21.897 -4.076 -4.228 1.00 27.11 50 HIS A O 1
ATOM 440 N N . VAL A 1 51 ? 21.472 -2.612 -5.835 1.00 24.79 51 VAL A N 1
ATOM 441 C CA . VAL A 1 51 ? 22.178 -3.298 -6.867 1.00 26.37 51 VAL A CA 1
ATOM 442 C C . VAL A 1 51 ? 23.650 -3.453 -6.476 1.00 28.88 51 VAL A C 1
ATOM 443 O O . VAL A 1 51 ? 24.208 -4.536 -6.645 1.00 26.47 51 VAL A O 1
ATOM 447 N N . ARG A 1 52 ? 24.212 -2.414 -5.858 1.00 28.48 52 ARG A N 1
ATOM 448 C CA . ARG A 1 52 ? 25.581 -2.492 -5.372 1.00 33.52 52 ARG A CA 1
ATOM 449 C C . ARG A 1 52 ? 25.751 -3.486 -4.238 1.00 32.63 52 ARG A C 1
ATOM 450 O O . ARG A 1 52 ? 26.723 -4.297 -4.225 1.00 30.61 52 ARG A O 1
ATOM 458 N N . ASN A 1 53 ? 24.889 -3.363 -3.257 1.00 25.74 53 ASN A N 1
ATOM 459 C CA . ASN A 1 53 ? 24.856 -4.272 -2.135 1.00 27.10 53 ASN A CA 1
ATOM 460 C C . ASN A 1 53 ? 24.764 -5.742 -2.581 1.00 29.66 53 ASN A C 1
ATOM 461 O O . ASN A 1 53 ? 25.484 -6.598 -2.095 1.00 30.70 53 ASN A O 1
ATOM 466 N N . TYR A 1 54 ? 23.970 -5.995 -3.594 1.00 29.48 54 TYR A N 1
ATOM 467 C CA . TYR A 1 54 ? 23.605 -7.348 -3.924 1.00 28.85 54 TYR A CA 1
ATOM 468 C C . TYR A 1 54 ? 24.533 -7.911 -4.979 1.00 28.51 54 TYR A C 1
ATOM 469 O O . TYR A 1 54 ? 24.711 -9.114 -5.011 1.00 27.65 54 TYR A O 1
ATOM 478 N N . SER A 1 55 ? 25.163 -7.069 -5.794 1.00 28.55 55 SER A N 1
ATOM 479 C CA . SER A 1 55 ? 26.159 -7.546 -6.742 1.00 28.73 55 SER A CA 1
ATOM 480 C C . SER A 1 55 ? 27.356 -8.167 -6.061 1.00 27.48 55 SER A C 1
ATOM 481 O O . SER A 1 55 ? 27.883 -9.166 -6.566 1.00 28.08 55 SER A O 1
ATOM 484 N N . MET A 1 56 ? 27.722 -7.616 -4.925 1.00 29.13 56 MET A N 1
ATOM 485 C CA . MET A 1 56 ? 28.866 -8.079 -4.117 1.00 32.05 56 MET A CA 1
ATOM 486 C C . MET A 1 56 ? 28.606 -9.482 -3.623 1.00 31.80 56 MET A C 1
ATOM 487 O O . MET A 1 56 ? 29.497 -10.336 -3.645 1.00 26.78 56 MET A O 1
ATOM 492 N N . GLY A 1 57 ? 27.393 -9.686 -3.102 1.00 26.55 57 GLY A N 1
ATOM 493 C CA . GLY A 1 57 ? 26.982 -10.981 -2.649 1.00 25.85 57 GLY A CA 1
ATOM 494 C C . GLY A 1 57 ? 26.937 -11.978 -3.793 1.00 27.99 57 GLY A C 1
ATOM 495 O O . GLY A 1 57 ? 27.404 -13.120 -3.629 1.00 30.29 57 GLY A O 1
ATOM 496 N N . ASP A 1 58 ? 26.400 -11.570 -4.938 1.00 27.21 58 ASP A N 1
ATOM 497 C CA . ASP A 1 58 ? 26.313 -12.479 -6.036 1.00 28.26 58 ASP A CA 1
ATOM 498 C C . ASP A 1 58 ? 27.710 -12.893 -6.547 1.00 31.77 58 ASP A C 1
ATOM 499 O O . ASP A 1 58 ? 27.923 -14.049 -6.912 1.00 29.75 58 ASP A O 1
ATOM 504 N N . THR A 1 59 ? 28.604 -11.912 -6.681 1.00 31.85 59 THR A N 1
ATOM 505 C CA . THR A 1 59 ? 29.979 -12.184 -7.120 1.00 30.62 59 THR A CA 1
ATOM 506 C C . THR A 1 59 ? 30.662 -13.171 -6.178 1.00 26.64 59 THR A C 1
ATOM 507 O O . THR A 1 59 ? 31.222 -14.146 -6.618 1.00 30.28 59 THR A O 1
ATOM 511 N N . LEU A 1 60 ? 30.569 -12.972 -4.871 1.00 27.34 60 LEU A N 1
ATOM 512 C CA . LEU A 1 60 ? 31.166 -13.892 -3.949 1.00 25.53 60 LEU A CA 1
ATOM 513 C C . LEU A 1 60 ? 30.575 -15.305 -4.068 1.00 34.43 60 LEU A C 1
ATOM 514 O O . LEU A 1 60 ? 31.324 -16.305 -4.051 1.00 29.63 60 LEU A O 1
ATOM 519 N N . ALA A 1 61 ? 29.226 -15.400 -4.103 1.00 32.01 61 ALA A N 1
ATOM 520 C CA . ALA A 1 61 ? 28.543 -16.698 -4.107 1.00 28.17 61 ALA A CA 1
ATOM 521 C C . ALA A 1 61 ? 28.889 -17.463 -5.342 1.00 25.12 61 ALA A C 1
ATOM 522 O O . ALA A 1 61 ? 29.114 -18.646 -5.263 1.00 27.20 61 ALA A O 1
ATOM 524 N N . ARG A 1 62 ? 28.950 -16.795 -6.485 1.00 24.65 62 ARG A N 1
ATOM 525 C CA . ARG A 1 62 ? 29.319 -17.464 -7.690 1.00 29.36 62 ARG A CA 1
ATOM 526 C C . ARG A 1 62 ? 30.732 -18.067 -7.575 1.00 34.75 62 ARG A C 1
ATOM 527 O O . ARG A 1 62 ? 30.966 -19.205 -7.990 1.00 32.47 62 ARG A O 1
ATOM 535 N N . MET A 1 63 ? 31.648 -17.317 -6.970 1.00 30.54 63 MET A N 1
ATOM 536 C CA . MET A 1 63 ? 33.019 -17.807 -6.872 1.00 34.16 63 MET A CA 1
ATOM 537 C C . MET A 1 63 ? 32.996 -18.992 -5.940 1.00 33.20 63 MET A C 1
ATOM 538 O O . MET A 1 63 ? 33.553 -20.014 -6.287 1.00 30.90 63 MET A O 1
ATOM 543 N N . GLN A 1 64 ? 32.352 -18.845 -4.782 1.00 28.42 64 GLN A N 1
ATOM 544 C CA . GLN A 1 64 ? 32.343 -19.918 -3.817 1.00 30.44 64 GLN A CA 1
ATOM 545 C C . GLN A 1 64 ? 31.630 -21.194 -4.356 1.00 32.93 64 GLN A C 1
ATOM 546 O O . GLN A 1 64 ? 32.029 -22.309 -4.031 1.00 37.25 64 GLN A O 1
ATOM 552 N N . ILE A 1 65 ? 30.649 -21.034 -5.221 1.00 33.36 65 ILE A N 1
ATOM 553 C CA . ILE A 1 65 ? 30.039 -22.191 -5.849 1.00 36.26 65 ILE A CA 1
ATOM 554 C C . ILE A 1 65 ? 31.130 -22.870 -6.703 1.00 33.49 65 ILE A C 1
ATOM 555 O O . ILE A 1 65 ? 31.334 -24.050 -6.574 1.00 31.45 65 ILE A O 1
ATOM 560 N N . ALA A 1 66 ? 31.808 -22.114 -7.543 1.00 34.69 66 ALA A N 1
ATOM 561 C CA . ALA A 1 66 ? 32.875 -22.658 -8.398 1.00 36.80 66 ALA A CA 1
ATOM 562 C C . ALA A 1 66 ? 33.978 -23.391 -7.615 1.00 33.35 66 ALA A C 1
ATOM 563 O O . ALA A 1 66 ? 34.520 -24.393 -8.077 1.00 33.75 66 ALA A O 1
ATOM 565 N N . ARG A 1 67 ? 34.221 -22.942 -6.398 1.00 32.73 67 ARG A N 1
ATOM 566 C CA . ARG A 1 67 ? 35.226 -23.490 -5.541 1.00 35.11 67 ARG A CA 1
ATOM 567 C C . ARG A 1 67 ? 34.779 -24.706 -4.736 1.00 34.75 67 ARG A C 1
ATOM 568 O O . ARG A 1 67 ? 35.504 -25.115 -3.803 1.00 36.54 67 ARG A O 1
ATOM 576 N N . GLY A 1 68 ? 33.608 -25.251 -5.059 1.00 36.44 68 GLY A N 1
ATOM 577 C CA . GLY A 1 68 ? 33.055 -26.459 -4.394 1.00 37.88 68 GLY A CA 1
ATOM 578 C C . GLY A 1 68 ? 32.268 -26.281 -3.103 1.00 35.35 68 GLY A C 1
ATOM 579 O O . GLY A 1 68 ? 31.891 -27.277 -2.483 1.00 33.39 68 GLY A O 1
ATOM 580 N N . TYR A 1 69 ? 32.011 -25.035 -2.674 1.00 31.99 69 TYR A N 1
ATOM 581 C CA . TYR A 1 69 ? 31.216 -24.811 -1.468 1.00 33.47 69 TYR A CA 1
ATOM 582 C C . TYR A 1 69 ? 29.711 -25.162 -1.739 1.00 28.46 69 TYR A C 1
ATOM 583 O O . TYR A 1 69 ? 29.243 -25.103 -2.863 1.00 24.20 69 TYR A O 1
ATOM 592 N N . SER A 1 70 ? 29.022 -25.628 -0.721 1.00 26.87 70 SER A N 1
ATOM 593 C CA . SER A 1 70 ? 27.530 -25.752 -0.802 1.00 29.50 70 SER A CA 1
ATOM 594 C C . SER A 1 70 ? 26.966 -24.431 -0.268 1.00 24.79 70 SER A C 1
ATOM 595 O O . SER A 1 70 ? 26.912 -24.187 0.950 1.00 24.88 70 SER A O 1
ATOM 598 N N . VAL A 1 71 ? 26.666 -23.546 -1.192 1.00 23.90 71 VAL A N 1
ATOM 599 C CA . VAL A 1 71 ? 26.443 -22.141 -0.822 1.00 28.82 71 VAL A CA 1
ATOM 600 C C . VAL A 1 71 ? 24.930 -21.881 -0.632 1.00 26.22 71 VAL A C 1
ATOM 601 O O . VAL A 1 71 ? 24.165 -22.202 -1.516 1.00 29.97 71 VAL A O 1
ATOM 605 N N . LEU A 1 72 ? 24.522 -21.318 0.489 1.00 28.20 72 LEU A N 1
ATOM 606 C CA . LEU A 1 72 ? 23.174 -20.720 0.625 1.00 26.95 72 LEU A CA 1
ATOM 607 C C . LEU A 1 72 ? 23.320 -19.209 0.452 1.00 27.37 72 LEU A C 1
ATOM 608 O O . LEU A 1 72 ? 23.937 -18.537 1.285 1.00 27.55 72 LEU A O 1
ATOM 613 N N . HIS A 1 73 ? 22.801 -18.741 -0.668 1.00 27.66 73 HIS A N 1
ATOM 614 C CA . HIS A 1 73 ? 22.635 -17.364 -1.005 1.00 26.05 73 HIS A CA 1
ATOM 615 C C . HIS A 1 73 ? 21.097 -17.027 -1.247 1.00 23.87 73 HIS A C 1
ATOM 616 O O . HIS A 1 73 ? 20.613 -17.118 -2.393 1.00 28.12 73 HIS A O 1
ATOM 623 N N . PRO A 1 74 ? 20.391 -16.634 -0.200 1.00 23.18 74 PRO A N 1
ATOM 624 C CA . PRO A 1 74 ? 18.905 -16.442 -0.254 1.00 26.03 74 PRO A CA 1
ATOM 625 C C . PRO A 1 74 ? 18.485 -14.984 -0.320 1.00 30.18 74 PRO A C 1
ATOM 626 O O . PRO A 1 74 ? 19.243 -14.093 0.135 1.00 27.31 74 PRO A O 1
ATOM 630 N N . MET A 1 75 ? 17.265 -14.758 -0.821 1.00 28.84 75 MET A N 1
ATOM 631 C CA . MET A 1 75 ? 16.647 -13.441 -0.823 1.00 26.63 75 MET A CA 1
ATOM 632 C C . MET A 1 75 ? 15.167 -13.554 -0.437 1.00 30.39 75 MET A C 1
ATOM 633 O O . MET A 1 75 ? 14.486 -14.524 -0.743 1.00 26.34 75 MET A O 1
ATOM 638 N N . GLY A 1 76 ? 14.699 -12.520 0.233 1.00 31.71 76 GLY A N 1
ATOM 639 C CA . GLY A 1 76 ? 13.421 -12.506 0.911 1.00 31.84 76 GLY A CA 1
ATOM 640 C C . GLY A 1 76 ? 13.039 -11.046 1.086 1.00 31.98 76 GLY A C 1
ATOM 641 O O . GLY A 1 76 ? 13.749 -10.160 0.592 1.00 28.70 76 GLY A O 1
ATOM 642 N N . TRP A 1 77 ? 11.901 -10.789 1.734 1.00 28.54 77 TRP A N 1
ATOM 643 C CA . TRP A 1 77 ? 11.246 -9.475 1.618 1.00 28.58 77 TRP A CA 1
ATOM 644 C C . TRP A 1 77 ? 10.921 -8.968 3.001 1.00 28.85 77 TRP A C 1
ATOM 645 O O . TRP A 1 77 ? 10.270 -9.647 3.764 1.00 29.85 77 TRP A O 1
ATOM 656 N N . ASP A 1 78 ? 11.464 -7.820 3.372 1.00 27.13 78 ASP A N 1
ATOM 657 C CA . ASP A 1 78 ? 11.208 -7.223 4.708 1.00 29.45 78 ASP A CA 1
ATOM 658 C C . ASP A 1 78 ? 9.927 -6.359 4.522 1.00 29.38 78 ASP A C 1
ATOM 659 O O . ASP A 1 78 ? 9.971 -5.197 4.138 1.00 29.40 78 ASP A O 1
ATOM 664 N N . SER A 1 79 ? 8.772 -6.938 4.808 1.00 28.57 79 SER A N 1
ATOM 665 C CA . SER A 1 79 ? 7.562 -6.404 4.206 1.00 31.18 79 SER A CA 1
ATOM 666 C C . SER A 1 79 ? 6.501 -5.880 5.151 1.00 27.91 79 SER A C 1
ATOM 667 O O . SER A 1 79 ? 5.550 -5.328 4.682 1.00 38.28 79 SER A O 1
ATOM 670 N N . PHE A 1 80 ? 6.724 -5.938 6.444 1.00 26.61 80 PHE A N 1
ATOM 671 C CA . PHE A 1 80 ? 5.844 -5.345 7.430 1.00 27.64 80 PHE A CA 1
ATOM 672 C C . PHE A 1 80 ? 6.421 -4.059 7.990 1.00 31.52 80 PHE A C 1
ATOM 673 O O . PHE A 1 80 ? 7.611 -3.746 7.856 1.00 31.58 80 PHE A O 1
ATOM 681 N N . GLY A 1 81 ? 5.550 -3.313 8.630 1.00 30.68 81 GLY A N 1
ATOM 682 C CA . GLY A 1 81 ? 5.920 -2.120 9.379 1.00 31.03 81 GLY A CA 1
ATOM 683 C C . GLY A 1 81 ? 5.927 -0.858 8.551 1.00 27.77 81 GLY A C 1
ATOM 684 O O . GLY A 1 81 ? 5.509 -0.845 7.405 1.00 24.86 81 GLY A O 1
ATOM 685 N N . LEU A 1 82 ? 6.525 0.186 9.131 1.00 31.72 82 LEU A N 1
ATOM 686 C CA . LEU A 1 82 ? 6.390 1.527 8.620 1.00 29.56 82 LEU A CA 1
ATOM 687 C C . LEU A 1 82 ? 6.806 1.720 7.176 1.00 31.96 82 LEU A C 1
ATOM 688 O O . LEU A 1 82 ? 6.072 2.345 6.424 1.00 32.28 82 LEU A O 1
ATOM 693 N N . PRO A 1 83 ? 7.958 1.157 6.739 1.00 32.17 83 PRO A N 1
ATOM 694 C CA . PRO A 1 83 ? 8.366 1.491 5.396 1.00 31.32 83 PRO A CA 1
ATOM 695 C C . PRO A 1 83 ? 7.380 1.097 4.325 1.00 30.35 83 PRO A C 1
ATOM 696 O O . PRO A 1 83 ? 6.993 1.935 3.512 1.00 31.19 83 PRO A O 1
ATOM 700 N N . ALA A 1 84 ? 7.022 -0.180 4.269 1.00 26.58 84 ALA A N 1
ATOM 701 C CA . ALA A 1 84 ? 5.992 -0.643 3.315 1.00 27.92 84 ALA A CA 1
ATOM 702 C C . ALA A 1 84 ? 4.640 0.150 3.515 1.00 23.49 84 ALA A C 1
ATOM 703 O O . ALA A 1 84 ? 4.048 0.585 2.570 1.00 23.71 84 ALA A O 1
ATOM 705 N N . GLU A 1 85 ? 4.235 0.325 4.754 1.00 25.49 85 GLU A N 1
ATOM 706 C CA . GLU A 1 85 ? 2.903 0.872 5.057 1.00 29.38 85 GLU A CA 1
ATOM 707 C C . GLU A 1 85 ? 2.821 2.366 4.676 1.00 31.87 85 GLU A C 1
ATOM 708 O O . GLU A 1 85 ? 1.846 2.808 4.044 1.00 25.13 85 GLU A O 1
ATOM 714 N N . ASN A 1 86 ? 3.861 3.139 5.049 1.00 30.27 86 ASN A N 1
ATOM 715 C CA . ASN A 1 86 ? 3.908 4.551 4.694 1.00 28.11 86 ASN A CA 1
ATOM 716 C C . ASN A 1 86 ? 4.030 4.690 3.220 1.00 30.75 86 ASN A C 1
ATOM 717 O O . ASN A 1 86 ? 3.346 5.538 2.643 1.00 29.44 86 ASN A O 1
ATOM 722 N N . ALA A 1 87 ? 4.784 3.817 2.540 1.00 27.84 87 ALA A N 1
ATOM 723 C CA . ALA A 1 87 ? 4.800 3.969 1.102 1.00 26.28 87 ALA A CA 1
ATOM 724 C C . ALA A 1 87 ? 3.418 3.713 0.447 1.00 27.35 87 ALA A C 1
ATOM 725 O O . ALA A 1 87 ? 3.040 4.325 -0.589 1.00 24.78 87 ALA A O 1
ATOM 727 N N . ALA A 1 88 ? 2.742 2.691 0.918 1.00 27.52 88 ALA A N 1
ATOM 728 C CA . ALA A 1 88 ? 1.452 2.313 0.292 1.00 26.66 88 ALA A CA 1
ATOM 729 C C . ALA A 1 88 ? 0.416 3.401 0.554 1.00 24.75 88 ALA A C 1
ATOM 730 O O . ALA A 1 88 ? -0.330 3.730 -0.316 1.00 28.14 88 ALA A O 1
ATOM 732 N N . ARG A 1 89 ? 0.434 3.955 1.752 1.00 27.72 89 ARG A N 1
ATOM 733 C CA A ARG A 1 89 ? -0.452 5.024 2.121 0.70 32.51 89 ARG A CA 1
ATOM 734 C CA B ARG A 1 89 ? -0.463 5.057 2.115 0.30 30.31 89 ARG A CA 1
ATOM 735 C C . ARG A 1 89 ? -0.190 6.254 1.237 1.00 33.67 89 ARG A C 1
ATOM 736 O O . ARG A 1 89 ? -1.117 6.889 0.767 1.00 31.15 89 ARG A O 1
ATOM 751 N N . LYS A 1 90 ? 1.075 6.563 0.961 1.00 32.21 90 LYS A N 1
ATOM 752 C CA . LYS A 1 90 ? 1.388 7.756 0.141 1.00 31.53 90 LYS A CA 1
ATOM 753 C C . LYS A 1 90 ? 0.957 7.533 -1.294 1.00 28.49 90 LYS A C 1
ATOM 754 O O . LYS A 1 90 ? 0.525 8.446 -1.978 1.00 29.57 90 LYS A O 1
ATOM 760 N N . PHE A 1 91 ? 1.066 6.303 -1.788 1.00 24.37 91 PHE A N 1
ATOM 761 C CA . PHE A 1 91 ? 0.603 6.028 -3.121 1.00 24.16 91 PHE A CA 1
ATOM 762 C C . PHE A 1 91 ? -0.981 5.967 -3.114 1.00 26.49 91 PHE A C 1
ATOM 763 O O . PHE A 1 91 ? -1.575 6.363 -4.116 1.00 22.05 91 PHE A O 1
ATOM 771 N N . GLY A 1 92 ? -1.580 5.475 -2.018 1.00 25.89 92 GLY A N 1
ATOM 772 C CA . GLY A 1 92 ? -3.084 5.294 -1.853 1.00 30.84 92 GLY A CA 1
ATOM 773 C C . GLY A 1 92 ? -3.615 3.847 -2.100 1.00 33.45 92 GLY A C 1
ATOM 774 O O . GLY A 1 92 ? -4.779 3.679 -2.425 1.00 32.96 92 GLY A O 1
ATOM 775 N N . THR A 1 93 ? -2.778 2.819 -1.956 1.00 30.60 93 THR A N 1
ATOM 776 C CA . THR A 1 93 ? -3.204 1.424 -2.066 1.00 28.42 93 THR A CA 1
ATOM 777 C C . THR A 1 93 ? -3.104 0.718 -0.743 1.00 28.73 93 THR A C 1
ATOM 778 O O . THR A 1 93 ? -2.434 1.187 0.211 1.00 27.27 93 THR A O 1
ATOM 782 N N . HIS A 1 94 ? -3.822 -0.405 -0.637 1.00 26.29 94 HIS A N 1
ATOM 783 C CA . HIS A 1 94 ? -3.755 -1.227 0.544 1.00 27.98 94 HIS A CA 1
ATOM 784 C C . HIS A 1 94 ? -2.281 -1.756 0.658 1.00 23.61 94 HIS A C 1
ATOM 785 O O . HIS A 1 94 ? -1.722 -2.116 -0.349 1.00 23.73 94 HIS A O 1
ATOM 792 N N . PRO A 1 95 ? -1.696 -1.792 1.829 1.00 23.20 95 PRO A N 1
ATOM 793 C CA . PRO A 1 95 ? -0.279 -2.241 1.979 1.00 28.17 95 PRO A CA 1
ATOM 794 C C . PRO A 1 95 ? -0.022 -3.682 1.559 1.00 31.69 95 PRO A C 1
ATOM 795 O O . PRO A 1 95 ? 1.086 -3.962 1.207 1.00 28.42 95 PRO A O 1
ATOM 799 N N . ALA A 1 96 ? -1.035 -4.571 1.569 1.00 28.69 96 ALA A N 1
ATOM 800 C CA . ALA A 1 96 ? -0.897 -5.934 1.065 1.00 29.90 96 ALA A CA 1
ATOM 801 C C . ALA A 1 96 ? -0.672 -5.928 -0.383 1.00 28.65 96 ALA A C 1
ATOM 802 O O . ALA A 1 96 ? 0.208 -6.646 -0.860 1.00 31.49 96 ALA A O 1
ATOM 804 N N A LYS A 1 97 ? -1.448 -5.131 -1.102 0.50 27.31 97 LYS A N 1
ATOM 805 N N B LYS A 1 97 ? -1.411 -5.103 -1.119 0.50 28.41 97 LYS A N 1
ATOM 806 C CA A LYS A 1 97 ? -1.279 -5.038 -2.533 0.50 26.27 97 LYS A CA 1
ATOM 807 C CA B LYS A 1 97 ? -1.271 -5.016 -2.577 0.50 27.98 97 LYS A CA 1
ATOM 808 C C A LYS A 1 97 ? 0.035 -4.320 -2.875 0.50 24.37 97 LYS A C 1
ATOM 809 C C B LYS A 1 97 ? -0.061 -4.177 -3.051 0.50 25.46 97 LYS A C 1
ATOM 810 O O A LYS A 1 97 ? 0.815 -4.832 -3.650 0.50 24.17 97 LYS A O 1
ATOM 811 O O B LYS A 1 97 ? 0.493 -4.392 -4.154 0.50 24.23 97 LYS A O 1
ATOM 822 N N . PHE A 1 98 ? 0.288 -3.167 -2.285 1.00 25.38 98 PHE A N 1
ATOM 823 C CA . PHE A 1 98 ? 1.515 -2.374 -2.595 1.00 26.52 98 PHE A CA 1
ATOM 824 C C . PHE A 1 98 ? 2.804 -3.257 -2.350 1.00 24.66 98 PHE A C 1
ATOM 825 O O . PHE A 1 98 ? 3.644 -3.298 -3.203 1.00 28.17 98 PHE A O 1
ATOM 833 N N . THR A 1 99 ? 2.867 -3.933 -1.191 1.00 24.19 99 THR A N 1
ATOM 834 C CA . THR A 1 99 ? 3.919 -4.898 -0.818 1.00 25.20 99 THR A CA 1
ATOM 835 C C . THR A 1 99 ? 4.162 -5.970 -1.872 1.00 29.38 99 THR A C 1
ATOM 836 O O . THR A 1 99 ? 5.330 -6.159 -2.336 1.00 24.41 99 THR A O 1
ATOM 840 N N . GLN A 1 100 ? 3.089 -6.616 -2.325 1.00 26.65 100 GLN A N 1
ATOM 841 C CA . GLN A 1 100 ? 3.212 -7.653 -3.329 1.00 29.28 100 GLN A CA 1
ATOM 842 C C . GLN A 1 100 ? 3.660 -7.114 -4.671 1.00 28.90 100 GLN A C 1
ATOM 843 O O . GLN A 1 100 ? 4.441 -7.776 -5.358 1.00 31.24 100 GLN A O 1
ATOM 849 N N . ASP A 1 101 ? 3.188 -5.948 -5.080 1.00 26.27 101 ASP A N 1
ATOM 850 C CA . ASP A 1 101 ? 3.684 -5.365 -6.289 1.00 29.52 101 ASP A CA 1
ATOM 851 C C . ASP A 1 101 ? 5.205 -5.024 -6.178 1.00 26.86 101 ASP A C 1
ATOM 852 O O . ASP A 1 101 ? 5.897 -5.145 -7.165 1.00 26.56 101 ASP A O 1
ATOM 857 N N . ALA A 1 102 ? 5.632 -4.518 -5.032 1.00 22.82 102 ALA A N 1
ATOM 858 C CA . ALA A 1 102 ? 7.059 -4.111 -4.846 1.00 28.15 102 ALA A CA 1
ATOM 859 C C . ALA A 1 102 ? 7.969 -5.385 -4.809 1.00 27.23 102 ALA A C 1
ATOM 860 O O . ALA A 1 102 ? 8.983 -5.451 -5.467 1.00 30.44 102 ALA A O 1
ATOM 862 N N . ILE A 1 103 ? 7.564 -6.388 -4.021 1.00 29.17 103 ILE A N 1
ATOM 863 C CA . ILE A 1 103 ? 8.125 -7.733 -4.152 1.00 29.18 103 ILE A CA 1
ATOM 864 C C . ILE A 1 103 ? 8.311 -8.216 -5.587 1.00 29.14 103 ILE A C 1
ATOM 865 O O . ILE A 1 103 ? 9.458 -8.542 -5.993 1.00 30.67 103 ILE A O 1
ATOM 870 N N . ASP A 1 104 ? 7.243 -8.253 -6.368 1.00 28.90 104 ASP A N 1
ATOM 871 C CA . ASP A 1 104 ? 7.294 -8.806 -7.728 1.00 29.70 104 ASP A CA 1
ATOM 872 C C . ASP A 1 104 ? 8.238 -7.979 -8.626 1.00 32.14 104 ASP A C 1
ATOM 873 O O . ASP A 1 104 ? 8.892 -8.519 -9.530 1.00 31.34 104 ASP A O 1
ATOM 878 N N . SER A 1 105 ? 8.167 -6.657 -8.479 1.00 32.57 105 SER A N 1
ATOM 879 C CA . SER A 1 105 ? 9.012 -5.742 -9.222 1.00 31.62 105 SER A CA 1
ATOM 880 C C . SER A 1 105 ? 10.505 -5.938 -8.818 1.00 27.37 105 SER A C 1
ATOM 881 O O . SER A 1 105 ? 11.346 -5.999 -9.673 1.00 29.19 105 SER A O 1
ATOM 884 N N . MET A 1 106 ? 10.801 -5.956 -7.534 1.00 27.18 106 MET A N 1
ATOM 885 C CA . MET A 1 106 ? 12.189 -6.133 -7.054 1.00 28.14 106 MET A CA 1
ATOM 886 C C . MET A 1 106 ? 12.766 -7.498 -7.465 1.00 29.72 106 MET A C 1
ATOM 887 O O . MET A 1 106 ? 13.886 -7.555 -7.938 1.00 26.36 106 MET A O 1
ATOM 892 N N . LYS A 1 107 ? 11.962 -8.555 -7.408 1.00 28.40 107 LYS A N 1
ATOM 893 C CA . LYS A 1 107 ? 12.394 -9.871 -7.785 1.00 28.66 107 LYS A CA 1
ATOM 894 C C . LYS A 1 107 ? 12.670 -9.946 -9.222 1.00 31.77 107 LYS A C 1
ATOM 895 O O . LYS A 1 107 ? 13.736 -10.469 -9.634 1.00 29.37 107 LYS A O 1
ATOM 901 N N . ARG A 1 108 ? 11.803 -9.338 -9.999 1.00 28.59 108 ARG A N 1
ATOM 902 C CA . ARG A 1 108 ? 12.020 -9.238 -11.410 1.00 33.34 108 ARG A CA 1
ATOM 903 C C . ARG A 1 108 ? 13.363 -8.486 -11.725 1.00 36.27 108 ARG A C 1
ATOM 904 O O . ARG A 1 108 ? 14.120 -8.905 -12.590 1.00 32.98 108 ARG A O 1
ATOM 912 N N . SER A 1 109 ? 13.609 -7.370 -11.050 1.00 31.69 109 SER A N 1
ATOM 913 C CA . SER A 1 109 ? 14.831 -6.593 -11.290 1.00 30.39 109 SER A CA 1
ATOM 914 C C . SER A 1 109 ? 16.072 -7.435 -10.909 1.00 27.09 109 SER A C 1
ATOM 915 O O . SER A 1 109 ? 17.050 -7.467 -11.640 1.00 29.89 109 SER A O 1
ATOM 918 N N . MET A 1 110 ? 16.014 -8.095 -9.752 1.00 27.27 110 MET A N 1
ATOM 919 C CA . MET A 1 110 ? 17.063 -9.006 -9.325 1.00 27.68 110 MET A CA 1
ATOM 920 C C . MET A 1 110 ? 17.357 -10.106 -10.353 1.00 33.21 110 MET A C 1
ATOM 921 O O . MET A 1 110 ? 18.549 -10.365 -10.680 1.00 32.16 110 MET A O 1
ATOM 926 N N . MET A 1 111 ? 16.312 -10.689 -10.934 1.00 30.65 111 MET A N 1
ATOM 927 C CA . MET A 1 111 ? 16.488 -11.796 -11.866 1.00 32.99 111 MET A CA 1
ATOM 928 C C . MET A 1 111 ? 17.062 -11.268 -13.124 1.00 33.08 111 MET A C 1
ATOM 929 O O . MET A 1 111 ? 17.906 -11.941 -13.735 1.00 33.55 111 MET A O 1
ATOM 934 N N . GLN A 1 112 ? 16.659 -10.076 -13.515 1.00 31.73 112 GLN A N 1
ATOM 935 C CA . GLN A 1 112 ? 17.214 -9.483 -14.730 1.00 34.90 112 GLN A CA 1
ATOM 936 C C . GLN A 1 112 ? 18.701 -9.029 -14.596 1.00 32.47 112 GLN A C 1
ATOM 937 O O . GLN A 1 112 ? 19.364 -8.868 -15.611 1.00 28.13 112 GLN A O 1
ATOM 943 N N . LEU A 1 113 ? 19.160 -8.801 -13.366 1.00 30.29 113 LEU A N 1
ATOM 944 C CA . LEU A 1 113 ? 20.563 -8.474 -13.077 1.00 34.60 113 LEU A CA 1
ATOM 945 C C . LEU A 1 113 ? 21.439 -9.733 -13.007 1.00 37.24 113 LEU A C 1
ATOM 946 O O . LEU A 1 113 ? 22.652 -9.613 -12.825 1.00 32.33 113 LEU A O 1
ATOM 951 N N . GLY A 1 114 ? 20.824 -10.921 -13.125 1.00 33.58 114 GLY A N 1
ATOM 952 C CA . GLY A 1 114 ? 21.522 -12.177 -12.997 1.00 32.81 114 GLY A CA 1
ATOM 953 C C . GLY A 1 114 ? 21.956 -12.452 -11.596 1.00 32.56 114 GLY A C 1
ATOM 954 O O . GLY A 1 114 ? 22.986 -13.043 -11.371 1.00 34.49 114 GLY A O 1
ATOM 955 N N . PHE A 1 115 ? 21.182 -12.033 -10.618 1.00 33.25 115 PHE A N 1
ATOM 956 C CA . PHE A 1 115 ? 21.527 -12.323 -9.273 1.00 31.89 115 PHE A CA 1
ATOM 957 C C . PHE A 1 115 ? 21.055 -13.747 -8.943 1.00 37.95 115 PHE A C 1
ATOM 958 O O . PHE A 1 115 ? 19.863 -14.024 -8.942 1.00 40.68 115 PHE A O 1
ATOM 966 N N . GLY A 1 116 ? 21.996 -14.644 -8.658 1.00 33.54 116 GLY A N 1
ATOM 967 C CA . GLY A 1 116 ? 21.723 -16.061 -8.549 1.00 31.36 116 GLY A CA 1
ATOM 968 C C . GLY A 1 116 ? 21.284 -16.413 -7.148 1.00 32.50 116 GLY A C 1
ATOM 969 O O . GLY A 1 116 ? 22.079 -16.879 -6.367 1.00 36.46 116 GLY A O 1
ATOM 970 N N . TYR A 1 117 ? 19.992 -16.224 -6.813 1.00 27.44 117 TYR A N 1
ATOM 971 C CA . TYR A 1 117 ? 19.547 -16.557 -5.488 1.00 25.93 117 TYR A CA 1
ATOM 972 C C . TYR A 1 117 ? 18.932 -17.958 -5.490 1.00 24.16 117 TYR A C 1
ATOM 973 O O . TYR A 1 117 ? 18.514 -18.459 -6.539 1.00 24.53 117 TYR A O 1
ATOM 982 N N . SER A 1 118 ? 18.930 -18.556 -4.318 1.00 23.11 118 SER A N 1
ATOM 983 C CA . SER A 1 118 ? 18.269 -19.804 -4.037 1.00 27.35 118 SER A CA 1
ATOM 984 C C . SER A 1 118 ? 16.767 -19.468 -3.737 1.00 23.32 118 SER A C 1
ATOM 985 O O . SER A 1 118 ? 16.351 -19.368 -2.584 1.00 23.03 118 SER A O 1
ATOM 988 N N . TRP A 1 119 ? 16.058 -19.243 -4.808 1.00 23.80 119 TRP A N 1
ATOM 989 C CA . TRP A 1 119 ? 14.606 -18.829 -4.739 1.00 31.04 119 TRP A CA 1
ATOM 990 C C . TRP A 1 119 ? 13.689 -19.801 -3.985 1.00 29.71 119 TRP A C 1
ATOM 991 O O . TRP A 1 119 ? 12.721 -19.336 -3.383 1.00 33.62 119 TRP A O 1
ATOM 1002 N N . ALA A 1 120 ? 14.077 -21.085 -3.842 1.00 27.21 120 ALA A N 1
ATOM 1003 C CA . ALA A 1 120 ? 13.307 -22.021 -2.998 1.00 29.13 120 ALA A CA 1
ATOM 1004 C C . ALA A 1 120 ? 13.390 -21.646 -1.566 1.00 27.70 120 ALA A C 1
ATOM 1005 O O . ALA A 1 120 ? 12.576 -22.097 -0.791 1.00 31.58 120 ALA A O 1
ATOM 1007 N N . ASN A 1 121 ? 14.325 -20.764 -1.200 1.00 26.41 121 ASN A N 1
ATOM 1008 C CA . ASN A 1 121 ? 14.432 -20.295 0.186 1.00 23.27 121 ASN A CA 1
ATOM 1009 C C . ASN A 1 121 ? 13.838 -18.912 0.385 1.00 21.51 121 ASN A C 1
ATOM 1010 O O . ASN A 1 121 ? 13.924 -18.355 1.441 1.00 20.82 121 ASN A O 1
ATOM 1015 N N . GLU A 1 122 ? 13.152 -18.393 -0.602 1.00 26.58 122 GLU A N 1
ATOM 1016 C CA . GLU A 1 122 ? 12.500 -17.089 -0.468 1.00 28.19 122 GLU A CA 1
ATOM 1017 C C . GLU A 1 122 ? 11.521 -17.066 0.704 1.00 30.87 122 GLU A C 1
ATOM 1018 O O . GLU A 1 122 ? 10.941 -18.066 1.054 1.00 30.58 122 GLU A O 1
ATOM 1024 N N . LEU A 1 123 ? 11.428 -15.919 1.359 1.00 29.05 123 LEU A N 1
ATOM 1025 C CA . LEU A 1 123 ? 10.437 -15.679 2.375 1.00 28.57 123 LEU A CA 1
ATOM 1026 C C . LEU A 1 123 ? 9.930 -14.240 2.248 1.00 29.95 123 LEU A C 1
ATOM 1027 O O . LEU A 1 123 ? 10.570 -13.374 1.624 1.00 26.44 123 LEU A O 1
ATOM 1032 N N . ALA A 1 124 ? 8.776 -13.986 2.841 1.00 30.49 124 ALA A N 1
ATOM 1033 C CA . ALA A 1 124 ? 8.257 -12.607 2.959 1.00 27.76 124 ALA A CA 1
ATOM 1034 C C . ALA A 1 124 ? 7.786 -12.494 4.380 1.00 25.32 124 ALA A C 1
ATOM 1035 O O . ALA A 1 124 ? 7.034 -13.355 4.827 1.00 27.02 124 ALA A O 1
ATOM 1037 N N . THR A 1 125 ? 8.196 -11.467 5.130 1.00 22.89 125 THR A N 1
ATOM 1038 C CA . THR A 1 125 ? 7.848 -11.455 6.541 1.00 21.30 125 THR A CA 1
ATOM 1039 C C . THR A 1 125 ? 6.322 -11.234 6.807 1.00 22.50 125 THR A C 1
ATOM 1040 O O . THR A 1 125 ? 5.882 -11.393 7.915 1.00 25.34 125 THR A O 1
ATOM 1044 N N . CYS A 1 126 ? 5.578 -10.828 5.807 1.00 23.79 126 CYS A N 1
ATOM 1045 C CA . CYS A 1 126 ? 4.109 -10.584 5.932 1.00 27.90 126 CYS A CA 1
ATOM 1046 C C . CYS A 1 126 ? 3.307 -11.853 5.593 1.00 30.47 126 CYS A C 1
ATOM 1047 O O . CYS A 1 126 ? 2.093 -11.858 5.780 1.00 28.75 126 CYS A O 1
ATOM 1050 N N . SER A 1 127 ? 3.949 -12.909 5.092 1.00 25.50 127 SER A N 1
ATOM 1051 C CA . SER A 1 127 ? 3.186 -14.106 4.734 1.00 29.52 127 SER A CA 1
ATOM 1052 C C . SER A 1 127 ? 2.678 -14.801 5.972 1.00 27.76 127 SER A C 1
ATOM 1053 O O . SER A 1 127 ? 3.324 -14.783 7.032 1.00 27.03 127 SER A O 1
ATOM 1056 N N . PRO A 1 128 ? 1.487 -15.440 5.859 1.00 29.10 128 PRO A N 1
ATOM 1057 C CA . PRO A 1 128 ? 0.958 -16.172 6.998 1.00 26.48 128 PRO A CA 1
ATOM 1058 C C . PRO A 1 128 ? 1.921 -17.192 7.550 1.00 25.56 128 PRO A C 1
ATOM 1059 O O . PRO A 1 128 ? 2.011 -17.385 8.768 1.00 25.41 128 PRO A O 1
ATOM 1063 N N . THR A 1 129 ? 2.656 -17.855 6.682 1.00 26.20 129 THR A N 1
ATOM 1064 C CA . THR A 1 129 ? 3.684 -18.792 7.204 1.00 29.26 129 THR A CA 1
ATOM 1065 C C . THR A 1 129 ? 4.753 -18.168 8.148 1.00 25.99 129 THR A C 1
ATOM 1066 O O . THR A 1 129 ? 5.069 -18.698 9.227 1.00 24.98 129 THR A O 1
ATOM 1070 N N . TYR A 1 130 ? 5.185 -16.952 7.847 1.00 28.23 130 TYR A N 1
ATOM 1071 C CA . TYR A 1 130 ? 6.162 -16.240 8.708 1.00 24.94 130 TYR A CA 1
ATOM 1072 C C . TYR A 1 130 ? 5.519 -15.776 9.970 1.00 24.65 130 TYR A C 1
ATOM 1073 O O . TYR A 1 130 ? 6.066 -15.894 11.073 1.00 24.06 130 TYR A O 1
ATOM 1082 N N . VAL A 1 131 ? 4.278 -15.269 9.836 1.00 26.35 131 VAL A N 1
ATOM 1083 C CA . VAL A 1 131 ? 3.520 -14.792 11.003 1.00 23.99 131 VAL A CA 1
ATOM 1084 C C . VAL A 1 131 ? 3.334 -15.891 12.032 1.00 22.75 131 VAL A C 1
ATOM 1085 O O . VAL A 1 131 ? 3.461 -15.672 13.256 1.00 25.18 131 VAL A O 1
ATOM 1089 N N . LEU A 1 132 ? 3.031 -17.091 11.554 1.00 24.30 132 LEU A N 1
ATOM 1090 C CA . LEU A 1 132 ? 2.873 -18.242 12.458 1.00 26.15 132 LEU A CA 1
ATOM 1091 C C . LEU A 1 132 ? 4.157 -18.486 13.275 1.00 24.86 132 LEU A C 1
ATOM 1092 O O . LEU A 1 132 ? 4.194 -18.569 14.522 1.00 28.81 132 LEU A O 1
ATOM 1097 N N . ALA A 1 133 ? 5.238 -18.550 12.527 1.00 29.52 133 ALA A N 1
ATOM 1098 C CA . ALA A 1 133 ? 6.584 -18.724 13.143 1.00 25.47 133 ALA A CA 1
ATOM 1099 C C . ALA A 1 133 ? 6.884 -17.683 14.110 1.00 24.20 133 ALA A C 1
ATOM 1100 O O . ALA A 1 133 ? 7.192 -18.000 15.263 1.00 23.35 133 ALA A O 1
ATOM 1102 N N . GLN A 1 134 ? 6.677 -16.426 13.739 1.00 27.14 134 GLN A N 1
ATOM 1103 C CA . GLN A 1 134 ? 6.999 -15.358 14.670 1.00 23.68 134 GLN A CA 1
ATOM 1104 C C . GLN A 1 134 ? 6.128 -15.302 15.868 1.00 28.81 134 GLN A C 1
ATOM 1105 O O . GLN A 1 134 ? 6.586 -14.957 17.001 1.00 26.82 134 GLN A O 1
ATOM 1111 N N . GLN A 1 135 ? 4.841 -15.636 15.672 1.00 29.75 135 GLN A N 1
ATOM 1112 C CA . GLN A 1 135 ? 3.944 -15.704 16.817 1.00 30.48 135 GLN A CA 1
ATOM 1113 C C . GLN A 1 135 ? 4.317 -16.812 17.779 1.00 28.22 135 GLN A C 1
ATOM 1114 O O . GLN A 1 135 ? 4.290 -16.620 19.007 1.00 31.27 135 GLN A O 1
ATOM 1120 N N . LYS A 1 136 ? 4.678 -17.954 17.257 1.00 27.27 136 LYS A N 1
ATOM 1121 C CA . LYS A 1 136 ? 5.223 -18.989 18.173 1.00 33.75 136 LYS A CA 1
ATOM 1122 C C . LYS A 1 136 ? 6.491 -18.549 18.877 1.00 33.68 136 LYS A C 1
ATOM 1123 O O . LYS A 1 136 ? 6.632 -18.750 20.100 1.00 32.17 136 LYS A O 1
ATOM 1129 N N . LEU A 1 137 ? 7.392 -17.876 18.160 1.00 33.51 137 LEU A N 1
ATOM 1130 C CA . LEU A 1 137 ? 8.573 -17.319 18.899 1.00 32.80 137 LEU A CA 1
ATOM 1131 C C . LEU A 1 137 ? 8.198 -16.300 19.915 1.00 32.37 137 LEU A C 1
ATOM 1132 O O . LEU A 1 137 ? 8.735 -16.327 21.037 1.00 32.48 137 LEU A O 1
ATOM 1137 N N . PHE A 1 138 ? 7.228 -15.429 19.584 1.00 31.39 138 PHE A N 1
ATOM 1138 C CA . PHE A 1 138 ? 6.801 -14.403 20.526 1.00 28.63 138 PHE A CA 1
ATOM 1139 C C . PHE A 1 138 ? 6.332 -15.090 21.798 1.00 30.33 138 PHE A C 1
ATOM 1140 O O . PHE A 1 138 ? 6.654 -14.659 22.894 1.00 29.17 138 PHE A O 1
ATOM 1148 N N . LEU A 1 139 ? 5.478 -16.103 21.636 1.00 29.39 139 LEU A N 1
ATOM 1149 C CA . LEU A 1 139 ? 4.861 -16.748 22.781 1.00 32.33 139 LEU A CA 1
ATOM 1150 C C . LEU A 1 139 ? 5.860 -17.558 23.600 1.00 34.65 139 LEU A C 1
ATOM 1151 O O . LEU A 1 139 ? 5.737 -17.655 24.836 1.00 37.79 139 LEU A O 1
ATOM 1156 N N . ASP A 1 140 ? 6.822 -18.174 22.936 1.00 34.69 140 ASP A N 1
ATOM 1157 C CA . ASP A 1 140 ? 7.890 -18.831 23.695 1.00 36.97 140 ASP A CA 1
ATOM 1158 C C . ASP A 1 140 ? 8.647 -17.790 24.531 1.00 35.21 140 ASP A C 1
ATOM 1159 O O . ASP A 1 140 ? 8.828 -17.975 25.754 1.00 37.63 140 ASP A O 1
ATOM 1164 N N . LEU A 1 141 ? 9.016 -16.656 23.930 1.00 38.59 141 LEU A N 1
ATOM 1165 C CA . LEU A 1 141 ? 9.750 -15.604 24.698 1.00 37.62 141 LEU A CA 1
ATOM 1166 C C . LEU A 1 141 ? 8.881 -15.029 25.814 1.00 40.07 141 LEU A C 1
ATOM 1167 O O . LEU A 1 141 ? 9.371 -14.783 26.944 1.00 37.85 141 LEU A O 1
ATOM 1172 N N . TYR A 1 142 ? 7.582 -14.852 25.519 1.00 38.62 142 TYR A N 1
ATOM 1173 C CA . TYR A 1 142 ? 6.621 -14.487 26.561 1.00 38.96 142 TYR A CA 1
ATOM 1174 C C . TYR A 1 142 ? 6.594 -15.456 27.770 1.00 36.28 142 TYR A C 1
ATOM 1175 O O . TYR A 1 142 ? 6.767 -15.025 28.900 1.00 35.76 142 TYR A O 1
ATOM 1184 N N . ARG A 1 143 ? 6.374 -16.748 27.527 1.00 38.73 143 ARG A N 1
ATOM 1185 C CA . ARG A 1 143 ? 6.375 -17.751 28.613 1.00 45.23 143 ARG A CA 1
ATOM 1186 C C . ARG A 1 143 ? 7.686 -17.824 29.384 1.00 45.97 143 ARG A C 1
ATOM 1187 O O . ARG A 1 143 ? 7.664 -18.193 30.516 1.00 46.88 143 ARG A O 1
ATOM 1195 N N . LYS A 1 144 ? 8.826 -17.483 28.778 1.00 48.43 144 LYS A N 1
ATOM 1196 C CA . LYS A 1 144 ? 10.116 -17.549 29.511 1.00 50.47 144 LYS A CA 1
ATOM 1197 C C . LYS A 1 144 ? 10.468 -16.252 30.194 1.00 48.81 144 LYS A C 1
ATOM 1198 O O . LYS A 1 144 ? 11.540 -16.153 30.747 1.00 60.21 144 LYS A O 1
ATOM 1204 N N . GLY A 1 145 ? 9.582 -15.254 30.144 1.00 47.57 145 GLY A N 1
ATOM 1205 C CA . GLY A 1 145 ? 9.804 -13.972 30.773 1.00 49.44 145 GLY A CA 1
ATOM 1206 C C . GLY A 1 145 ? 10.662 -12.987 29.994 1.00 49.12 145 GLY A C 1
ATOM 1207 O O . GLY A 1 145 ? 10.866 -11.871 30.469 1.00 48.57 145 GLY A O 1
ATOM 1208 N N . LEU A 1 146 ? 11.093 -13.337 28.780 1.00 41.69 146 LEU A N 1
ATOM 1209 C CA . LEU A 1 146 ? 11.886 -12.399 27.962 1.00 42.60 146 LEU A CA 1
ATOM 1210 C C . LEU A 1 146 ? 11.065 -11.285 27.269 1.00 44.01 146 LEU A C 1
ATOM 1211 O O . LEU A 1 146 ? 11.543 -10.158 27.110 1.00 43.10 146 LEU A O 1
ATOM 1216 N N . ILE A 1 147 ? 9.835 -11.597 26.860 1.00 38.64 147 ILE A N 1
ATOM 1217 C CA . ILE A 1 147 ? 8.903 -10.571 26.421 1.00 36.71 147 ILE A CA 1
ATOM 1218 C C . ILE A 1 147 ? 7.961 -10.326 27.590 1.00 37.33 147 ILE A C 1
ATOM 1219 O O . ILE A 1 147 ? 7.543 -11.281 28.251 1.00 41.00 147 ILE A O 1
ATOM 1224 N N . TYR A 1 148 ? 7.642 -9.052 27.845 1.00 38.63 148 TYR A N 1
ATOM 1225 C CA . TYR A 1 148 ? 6.783 -8.665 28.983 1.00 42.32 148 TYR A CA 1
ATOM 1226 C C . TYR A 1 148 ? 5.993 -7.391 28.703 1.00 39.19 148 TYR A C 1
ATOM 1227 O O . TYR A 1 148 ? 6.310 -6.651 27.774 1.00 41.56 148 TYR A O 1
ATOM 1236 N N . ARG A 1 149 ? 4.966 -7.135 29.514 1.00 40.66 149 ARG A N 1
ATOM 1237 C CA . ARG A 1 149 ? 4.049 -5.985 29.321 1.00 38.77 149 ARG A CA 1
ATOM 1238 C C . ARG A 1 149 ? 4.244 -5.050 30.500 1.00 40.22 149 ARG A C 1
ATOM 1239 O O . ARG A 1 149 ? 4.355 -5.501 31.648 1.00 42.31 149 ARG A O 1
ATOM 1247 N N . ASP A 1 150 ? 4.348 -3.756 30.242 1.00 40.59 150 ASP A N 1
ATOM 1248 C CA . ASP A 1 150 ? 4.628 -2.804 31.330 1.00 45.51 150 ASP A CA 1
ATOM 1249 C C . ASP A 1 150 ? 4.122 -1.395 31.014 1.00 46.41 150 ASP A C 1
ATOM 1250 O O . ASP A 1 150 ? 4.058 -0.962 29.853 1.00 39.42 150 ASP A O 1
ATOM 1255 N N . ASP A 1 151 ? 3.731 -0.696 32.071 1.00 54.16 151 ASP A N 1
ATOM 1256 C CA . ASP A 1 151 ? 3.095 0.604 31.972 1.00 54.59 151 ASP A CA 1
ATOM 1257 C C . ASP A 1 151 ? 4.175 1.617 32.329 1.00 53.79 151 ASP A C 1
ATOM 1258 O O . ASP A 1 151 ? 4.307 2.017 33.476 1.00 58.72 151 ASP A O 1
ATOM 1263 N N . THR A 1 152 ? 4.981 1.984 31.346 1.00 54.06 152 THR A N 1
ATOM 1264 C CA . THR A 1 152 ? 6.128 2.868 31.577 1.00 59.76 152 THR A CA 1
ATOM 1265 C C . THR A 1 152 ? 6.155 3.878 30.481 1.00 53.51 152 THR A C 1
ATOM 1266 O O . THR A 1 152 ? 5.358 3.799 29.538 1.00 48.77 152 THR A O 1
ATOM 1270 N N . TYR A 1 153 ? 7.080 4.821 30.653 1.00 49.15 153 TYR A N 1
ATOM 1271 C CA . TYR A 1 153 ? 7.467 5.804 29.645 1.00 48.94 153 TYR A CA 1
ATOM 1272 C C . TYR A 1 153 ? 8.093 5.190 28.374 1.00 44.30 153 TYR A C 1
ATOM 1273 O O . TYR A 1 153 ? 8.965 4.344 28.435 1.00 46.86 153 TYR A O 1
ATOM 1282 N N . VAL A 1 154 ? 7.668 5.725 27.232 1.00 37.80 154 VAL A N 1
ATOM 1283 C CA . VAL A 1 154 ? 7.913 5.153 25.967 1.00 37.52 154 VAL A CA 1
ATOM 1284 C C . VAL A 1 154 ? 7.991 6.303 24.970 1.00 39.14 154 VAL A C 1
ATOM 1285 O O . VAL A 1 154 ? 7.401 7.358 25.172 1.00 42.99 154 VAL A O 1
ATOM 1289 N N . TYR A 1 155 ? 8.705 6.132 23.871 1.00 41.66 155 TYR A N 1
ATOM 1290 C CA . TYR A 1 155 ? 8.775 7.186 22.871 1.00 38.98 155 TYR A CA 1
ATOM 1291 C C . TYR A 1 155 ? 7.511 7.160 22.001 1.00 40.19 155 TYR A C 1
ATOM 1292 O O . TYR A 1 155 ? 7.088 6.083 21.591 1.00 37.63 155 TYR A O 1
ATOM 1301 N N . TRP A 1 156 ? 6.971 8.341 21.671 1.00 37.75 156 TRP A N 1
ATOM 1302 C CA . TRP A 1 156 ? 5.766 8.493 20.853 1.00 36.60 156 TRP A CA 1
ATOM 1303 C C . TRP A 1 156 ? 6.028 9.454 19.698 1.00 35.19 156 TRP A C 1
ATOM 1304 O O . TRP A 1 156 ? 6.458 10.571 19.928 1.00 41.26 156 TRP A O 1
ATOM 1315 N N . ASP A 1 157 ? 5.788 8.993 18.469 1.00 31.42 157 ASP A N 1
ATOM 1316 C CA . ASP A 1 157 ? 5.896 9.791 17.246 1.00 33.05 157 ASP A CA 1
ATOM 1317 C C . ASP A 1 157 ? 4.482 10.235 16.844 1.00 39.22 157 ASP A C 1
ATOM 1318 O O . ASP A 1 157 ? 3.703 9.447 16.291 1.00 38.92 157 ASP A O 1
ATOM 1323 N N . PRO A 1 158 ? 4.166 11.529 17.060 1.00 41.45 158 PRO A N 1
ATOM 1324 C CA . PRO A 1 158 ? 2.848 11.994 16.731 1.00 38.85 158 PRO A CA 1
ATOM 1325 C C . PRO A 1 158 ? 2.582 12.099 15.245 1.00 38.48 158 PRO A C 1
ATOM 1326 O O . PRO A 1 158 ? 1.447 12.226 14.898 1.00 43.10 158 PRO A O 1
ATOM 1330 N N . VAL A 1 159 ? 3.559 12.072 14.354 1.00 37.99 159 VAL A N 1
ATOM 1331 C CA . VAL A 1 159 ? 3.198 11.922 12.934 1.00 39.26 159 VAL A CA 1
ATOM 1332 C C . VAL A 1 159 ? 2.875 10.454 12.581 1.00 41.65 159 VAL A C 1
ATOM 1333 O O . VAL A 1 159 ? 1.951 10.180 11.821 1.00 40.95 159 VAL A O 1
ATOM 1337 N N . GLU A 1 160 ? 3.610 9.521 13.154 1.00 39.77 160 GLU A N 1
ATOM 1338 C CA . GLU A 1 160 ? 3.412 8.117 12.832 1.00 39.34 160 GLU A CA 1
ATOM 1339 C C . GLU A 1 160 ? 2.216 7.602 13.570 1.00 39.07 160 GLU A C 1
ATOM 1340 O O . GLU A 1 160 ? 1.670 6.590 13.155 1.00 33.96 160 GLU A O 1
ATOM 1346 N N . GLN A 1 161 ? 1.912 8.248 14.706 1.00 40.07 161 GLN A N 1
ATOM 1347 C CA . GLN A 1 161 ? 0.857 7.867 15.628 1.00 42.60 161 GLN A CA 1
ATOM 1348 C C . GLN A 1 161 ? 1.190 6.525 16.248 1.00 39.46 161 GLN A C 1
ATOM 1349 O O . GLN A 1 161 ? 0.322 5.663 16.424 1.00 34.14 161 GLN A O 1
ATOM 1355 N N . THR A 1 162 ? 2.445 6.364 16.653 1.00 33.27 162 THR A N 1
ATOM 1356 C CA . THR A 1 162 ? 2.799 5.113 17.292 1.00 33.22 162 THR A CA 1
ATOM 1357 C C . THR A 1 162 ? 3.946 5.286 18.219 1.00 31.02 162 THR A C 1
ATOM 1358 O O . THR A 1 162 ? 4.739 6.183 18.054 1.00 31.58 162 THR A O 1
ATOM 1362 N N . VAL A 1 163 ? 3.969 4.436 19.228 1.00 28.78 163 VAL A N 1
ATOM 1363 C CA . VAL A 1 163 ? 5.127 4.199 20.033 1.00 31.98 163 VAL A CA 1
ATOM 1364 C C . VAL A 1 163 ? 6.271 3.758 19.076 1.00 32.73 163 VAL A C 1
ATOM 1365 O O . VAL A 1 163 ? 6.019 3.149 18.017 1.00 28.45 163 VAL A O 1
ATOM 1369 N N . LEU A 1 164 ? 7.478 4.226 19.371 1.00 33.48 164 LEU A N 1
ATOM 1370 C CA . LEU A 1 164 ? 8.743 3.780 18.702 1.00 33.37 164 LEU A CA 1
ATOM 1371 C C . LEU A 1 164 ? 9.710 3.297 19.753 1.00 31.54 164 LEU A C 1
ATOM 1372 O O . LEU A 1 164 ? 9.665 3.759 20.900 1.00 32.71 164 LEU A O 1
ATOM 1377 N N . ALA A 1 165 ? 10.612 2.394 19.364 1.00 30.79 165 ALA A N 1
ATOM 1378 C CA . ALA A 1 165 ? 11.733 2.013 20.222 1.00 34.09 165 ALA A CA 1
ATOM 1379 C C . ALA A 1 165 ? 12.794 3.162 20.311 1.00 28.61 165 ALA A C 1
ATOM 1380 O O . ALA A 1 165 ? 12.855 4.025 19.438 1.00 29.67 165 ALA A O 1
ATOM 1382 N N . ALA A 1 166 ? 13.536 3.200 21.399 1.00 32.35 166 ALA A N 1
ATOM 1383 C CA . ALA A 1 166 ? 14.743 4.102 21.538 1.00 34.20 166 ALA A CA 1
ATOM 1384 C C . ALA A 1 166 ? 15.656 4.092 20.308 1.00 33.48 166 ALA A C 1
ATOM 1385 O O . ALA A 1 166 ? 16.165 5.116 19.920 1.00 41.07 166 ALA A O 1
ATOM 1387 N N . GLU A 1 167 ? 15.781 2.968 19.623 1.00 33.81 167 GLU A N 1
ATOM 1388 C CA . GLU A 1 167 ? 16.690 2.884 18.453 1.00 31.71 167 GLU A CA 1
ATOM 1389 C C . GLU A 1 167 ? 16.137 3.575 17.252 1.00 32.72 167 GLU A C 1
ATOM 1390 O O . GLU A 1 167 ? 16.875 3.926 16.337 1.00 30.05 167 GLU A O 1
ATOM 1396 N N . GLN A 1 168 ? 14.811 3.793 17.257 1.00 31.74 168 GLN A N 1
ATOM 1397 C CA . GLN A 1 168 ? 14.121 4.422 16.178 1.00 29.49 168 GLN A CA 1
ATOM 1398 C C . GLN A 1 168 ? 13.976 5.928 16.420 1.00 30.29 168 GLN A C 1
ATOM 1399 O O . GLN A 1 168 ? 13.190 6.610 15.712 1.00 30.20 168 GLN A O 1
ATOM 1405 N N . VAL A 1 169 ? 14.654 6.426 17.450 1.00 29.75 169 VAL A N 1
ATOM 1406 C CA . VAL A 1 169 ? 14.715 7.871 17.693 1.00 37.24 169 VAL A CA 1
ATOM 1407 C C . VAL A 1 169 ? 16.145 8.372 17.347 1.00 36.17 169 VAL A C 1
ATOM 1408 O O . VAL A 1 169 ? 17.089 7.947 17.949 1.00 37.40 169 VAL A O 1
ATOM 1412 N N . ILE A 1 170 ? 16.252 9.226 16.353 1.00 35.39 170 ILE A N 1
ATOM 1413 C CA . ILE A 1 170 ? 17.504 9.654 15.754 1.00 42.68 170 ILE A CA 1
ATOM 1414 C C . ILE A 1 170 ? 17.529 11.177 15.753 1.00 42.49 170 ILE A C 1
ATOM 1415 O O . ILE A 1 170 ? 16.789 11.819 14.974 1.00 42.31 170 ILE A O 1
ATOM 1420 N N . ASP A 1 171 ? 18.361 11.717 16.654 1.00 43.97 171 ASP A N 1
ATOM 1421 C CA . ASP A 1 171 ? 18.504 13.167 16.914 1.00 49.52 171 ASP A CA 1
ATOM 1422 C C . ASP A 1 171 ? 17.169 13.698 17.496 1.00 45.61 171 ASP A C 1
ATOM 1423 O O . ASP A 1 171 ? 16.678 14.705 17.079 1.00 41.84 171 ASP A O 1
ATOM 1428 N N . GLY A 1 172 ? 16.586 12.945 18.421 1.00 43.65 172 GLY A N 1
ATOM 1429 C CA . GLY A 1 172 ? 15.232 13.191 18.939 1.00 46.97 172 GLY A CA 1
ATOM 1430 C C . GLY A 1 172 ? 14.057 13.162 17.967 1.00 39.20 172 GLY A C 1
ATOM 1431 O O . GLY A 1 172 ? 12.955 13.561 18.339 1.00 45.76 172 GLY A O 1
ATOM 1432 N N . LYS A 1 173 ? 14.274 12.686 16.746 1.00 37.41 173 LYS A N 1
ATOM 1433 C CA . LYS A 1 173 ? 13.265 12.646 15.701 1.00 39.36 173 LYS A CA 1
ATOM 1434 C C . LYS A 1 173 ? 12.894 11.185 15.434 1.00 40.13 173 LYS A C 1
ATOM 1435 O O . LYS A 1 173 ? 13.648 10.284 15.744 1.00 39.50 173 LYS A O 1
ATOM 1441 N N . GLY A 1 174 ? 11.723 10.968 14.854 1.00 35.72 174 GLY A N 1
ATOM 1442 C CA . GLY A 1 174 ? 11.261 9.631 14.547 1.00 35.95 174 GLY A CA 1
ATOM 1443 C C . GLY A 1 174 ? 11.990 9.091 13.355 1.00 33.94 174 GLY A C 1
ATOM 1444 O O . GLY A 1 174 ? 12.178 9.808 12.372 1.00 34.30 174 GLY A O 1
ATOM 1445 N N . TRP A 1 175 ? 12.436 7.839 13.470 1.00 31.92 175 TRP A N 1
ATOM 1446 C CA . TRP A 1 175 ? 13.093 7.111 12.382 1.00 35.87 175 TRP A CA 1
ATOM 1447 C C . TRP A 1 175 ? 12.621 7.422 10.959 1.00 36.23 175 TRP A C 1
ATOM 1448 O O . TRP A 1 175 ? 13.424 7.682 10.095 1.00 36.71 175 TRP A O 1
ATOM 1459 N N . ARG A 1 176 ? 11.335 7.342 10.666 1.00 34.94 176 ARG A N 1
ATOM 1460 C CA . ARG A 1 176 ? 10.893 7.598 9.283 1.00 35.35 176 ARG A CA 1
ATOM 1461 C C . ARG A 1 176 ? 10.301 8.962 9.099 1.00 33.44 176 ARG A C 1
ATOM 1462 O O . ARG A 1 176 ? 10.304 9.470 7.997 1.00 32.60 176 ARG A O 1
ATOM 1470 N N . SER A 1 177 ? 9.691 9.512 10.147 1.00 39.43 177 SER A N 1
ATOM 1471 C CA . SER A 1 177 ? 8.900 10.764 9.999 1.00 37.17 177 SER A CA 1
ATOM 1472 C C . SER A 1 177 ? 9.805 12.021 10.015 1.00 40.78 177 SER A C 1
ATOM 1473 O O . SER A 1 177 ? 9.484 13.005 9.405 1.00 37.65 177 SER A O 1
ATOM 1476 N N . GLY A 1 178 ? 10.941 11.959 10.694 1.00 42.54 178 GLY A N 1
ATOM 1477 C CA . GLY A 1 178 ? 11.725 13.156 10.950 1.00 43.60 178 GLY A CA 1
ATOM 1478 C C . GLY A 1 178 ? 11.014 14.111 11.924 1.00 46.86 178 GLY A C 1
ATOM 1479 O O . GLY A 1 178 ? 11.474 15.230 12.080 1.00 38.17 178 GLY A O 1
ATOM 1480 N N . ALA A 1 179 ? 9.936 13.659 12.609 1.00 44.73 179 ALA A N 1
ATOM 1481 C CA . ALA A 1 179 ? 9.162 14.496 13.506 1.00 41.91 179 ALA A CA 1
ATOM 1482 C C . ALA A 1 179 ? 9.684 14.353 14.904 1.00 41.00 179 ALA A C 1
ATOM 1483 O O . ALA A 1 179 ? 10.134 13.273 15.312 1.00 34.37 179 ALA A O 1
ATOM 1485 N N . ALA A 1 180 ? 9.557 15.443 15.652 1.00 36.02 180 ALA A N 1
ATOM 1486 C CA . ALA A 1 180 ? 9.980 15.472 17.015 1.00 36.56 180 ALA A CA 1
ATOM 1487 C C . ALA A 1 180 ? 9.123 14.512 17.738 1.00 36.48 180 ALA A C 1
ATOM 1488 O O . ALA A 1 180 ? 7.895 14.488 17.560 1.00 37.95 180 ALA A O 1
ATOM 1490 N N . VAL A 1 181 ? 9.784 13.742 18.586 1.00 39.98 181 VAL A N 1
ATOM 1491 C CA . VAL A 1 181 ? 9.210 12.657 19.366 1.00 40.25 181 VAL A CA 1
ATOM 1492 C C . VAL A 1 181 ? 8.925 13.086 20.812 1.00 43.85 181 VAL A C 1
ATOM 1493 O O . VAL A 1 181 ? 9.659 13.909 21.373 1.00 41.95 181 VAL A O 1
ATOM 1497 N N . TYR A 1 182 ? 7.882 12.503 21.427 1.00 39.52 182 TYR A N 1
ATOM 1498 C CA . TYR A 1 182 ? 7.529 12.762 22.826 1.00 38.18 182 TYR A CA 1
ATOM 1499 C C . TYR A 1 182 ? 7.593 11.514 23.647 1.00 41.35 182 TYR A C 1
ATOM 1500 O O . TYR A 1 182 ? 7.865 10.447 23.139 1.00 48.41 182 TYR A O 1
ATOM 1509 N N . LYS A 1 183 ? 7.391 11.666 24.938 1.00 42.72 183 LYS A N 1
ATOM 1510 C CA . LYS A 1 183 ? 7.373 10.566 25.894 1.00 49.05 183 LYS A CA 1
ATOM 1511 C C . LYS A 1 183 ? 5.946 10.393 26.436 1.00 54.42 183 LYS A C 1
ATOM 1512 O O . LYS A 1 183 ? 5.234 11.368 26.621 1.00 54.86 183 LYS A O 1
ATOM 1518 N N . ARG A 1 184 ? 5.499 9.158 26.627 1.00 52.97 184 ARG A N 1
ATOM 1519 C CA . ARG A 1 184 ? 4.275 8.937 27.371 1.00 53.56 184 ARG A CA 1
ATOM 1520 C C . ARG A 1 184 ? 4.259 7.589 28.022 1.00 54.63 184 ARG A C 1
ATOM 1521 O O . ARG A 1 184 ? 4.999 6.662 27.612 1.00 44.39 184 ARG A O 1
ATOM 1529 N N . ARG A 1 185 ? 3.420 7.519 29.058 1.00 51.55 185 ARG A N 1
ATOM 1530 C CA . ARG A 1 185 ? 3.224 6.345 29.876 1.00 53.71 185 ARG A CA 1
ATOM 1531 C C . ARG A 1 185 ? 1.984 5.603 29.376 1.00 51.88 185 ARG A C 1
ATOM 1532 O O . ARG A 1 185 ? 0.944 6.223 29.187 1.00 56.29 185 ARG A O 1
ATOM 1540 N N . THR A 1 186 ? 2.104 4.285 29.202 1.00 44.85 186 THR A N 1
ATOM 1541 C CA . THR A 1 186 ? 1.179 3.460 28.418 1.00 48.87 186 THR A CA 1
ATOM 1542 C C . THR A 1 186 ? 1.582 2.009 28.547 1.00 45.60 186 THR A C 1
ATOM 1543 O O . THR A 1 186 ? 2.770 1.700 28.460 1.00 49.42 186 THR A O 1
ATOM 1547 N N . PRO A 1 187 ? 0.613 1.109 28.671 1.00 47.01 187 PRO A N 1
ATOM 1548 C CA . PRO A 1 187 ? 0.952 -0.321 28.695 1.00 43.26 187 PRO A CA 1
ATOM 1549 C C . PRO A 1 187 ? 1.439 -0.810 27.335 1.00 40.66 187 PRO A C 1
ATOM 1550 O O . PRO A 1 187 ? 0.744 -0.634 26.363 1.00 39.06 187 PRO A O 1
ATOM 1554 N N . GLN A 1 188 ? 2.667 -1.350 27.262 1.00 38.80 188 GLN A N 1
ATOM 1555 C CA . GLN A 1 188 ? 3.290 -1.698 25.991 1.00 35.60 188 GLN A CA 1
ATOM 1556 C C . GLN A 1 188 ? 4.012 -2.998 26.144 1.00 33.32 188 GLN A C 1
ATOM 1557 O O . GLN A 1 188 ? 4.228 -3.472 27.271 1.00 33.27 188 GLN A O 1
ATOM 1563 N N . TRP A 1 189 ? 4.322 -3.610 25.011 1.00 29.03 189 TRP A N 1
ATOM 1564 C CA . TRP A 1 189 ? 5.113 -4.857 25.026 1.00 32.55 189 TRP A CA 1
ATOM 1565 C C . TRP A 1 189 ? 6.625 -4.556 24.876 1.00 33.49 189 TRP A C 1
ATOM 1566 O O . TRP A 1 189 ? 6.996 -3.670 24.120 1.00 35.04 189 TRP A O 1
ATOM 1577 N N . PHE A 1 190 ? 7.442 -5.299 25.621 1.00 36.55 190 PHE A N 1
ATOM 1578 C CA . PHE A 1 190 ? 8.886 -5.092 25.704 1.00 38.30 190 PHE A CA 1
ATOM 1579 C C . PHE A 1 190 ? 9.611 -6.404 25.602 1.00 39.07 190 PHE A C 1
ATOM 1580 O O . PHE A 1 190 ? 9.036 -7.440 25.966 1.00 34.37 190 PHE A O 1
ATOM 1588 N N . VAL A 1 191 ? 10.863 -6.345 25.110 1.00 38.73 191 VAL A N 1
ATOM 1589 C CA . VAL A 1 191 ? 11.818 -7.458 25.188 1.00 34.76 191 VAL A CA 1
ATOM 1590 C C . VAL A 1 191 ? 12.968 -7.034 26.112 1.00 39.19 191 VAL A C 1
ATOM 1591 O O . VAL A 1 191 ? 13.451 -5.885 26.063 1.00 37.19 191 VAL A O 1
ATOM 1595 N N . ASP A 1 192 ? 13.392 -7.968 26.956 1.00 38.79 192 ASP A N 1
ATOM 1596 C CA . ASP A 1 192 ? 14.343 -7.693 28.016 1.00 38.64 192 ASP A CA 1
ATOM 1597 C C . ASP A 1 192 ? 15.813 -7.704 27.506 1.00 37.55 192 ASP A C 1
ATOM 1598 O O . ASP A 1 192 ? 16.616 -8.580 27.866 1.00 40.63 192 ASP A O 1
ATOM 1603 N N . ILE A 1 193 ? 16.147 -6.749 26.652 1.00 37.00 193 ILE A N 1
ATOM 1604 C CA . ILE A 1 193 ? 17.486 -6.693 26.051 1.00 36.92 193 ILE A CA 1
ATOM 1605 C C . ILE A 1 193 ? 18.545 -6.272 27.057 1.00 37.69 193 ILE A C 1
ATOM 1606 O O . ILE A 1 193 ? 19.681 -6.679 26.927 1.00 43.36 193 ILE A O 1
ATOM 1611 N N . ARG A 1 194 ? 18.170 -5.485 28.063 1.00 41.28 194 ARG A N 1
ATOM 1612 C CA . ARG A 1 194 ? 19.060 -5.098 29.152 1.00 40.74 194 ARG A CA 1
ATOM 1613 C C . ARG A 1 194 ? 19.670 -6.269 29.843 1.00 43.18 194 ARG A C 1
ATOM 1614 O O . ARG A 1 194 ? 20.854 -6.230 30.144 1.00 38.42 194 ARG A O 1
ATOM 1622 N N . SER A 1 195 ? 18.886 -7.320 30.071 1.00 41.21 195 SER A N 1
ATOM 1623 C CA . SER A 1 195 ? 19.435 -8.558 30.636 1.00 40.06 195 SER A CA 1
ATOM 1624 C C . SER A 1 195 ? 20.508 -9.310 29.783 1.00 40.00 195 SER A C 1
ATOM 1625 O O . SER A 1 195 ? 21.088 -10.288 30.236 1.00 38.62 195 SER A O 1
ATOM 1628 N N . TYR A 1 196 ? 20.701 -8.910 28.527 1.00 41.43 196 TYR A N 1
ATOM 1629 C CA . TYR A 1 196 ? 21.695 -9.477 27.653 1.00 39.39 196 TYR A CA 1
ATOM 1630 C C . TYR A 1 196 ? 22.783 -8.407 27.379 1.00 38.51 196 TYR A C 1
ATOM 1631 O O . TYR A 1 196 ? 23.636 -8.585 26.496 1.00 40.75 196 TYR A O 1
ATOM 1640 N N . ALA A 1 197 ? 22.762 -7.308 28.123 1.00 35.50 197 ALA A N 1
ATOM 1641 C CA . ALA A 1 197 ? 23.570 -6.151 27.751 1.00 38.44 197 ALA A CA 1
ATOM 1642 C C . ALA A 1 197 ? 25.087 -6.467 27.937 1.00 40.01 197 ALA A C 1
ATOM 1643 O O . ALA A 1 197 ? 25.893 -6.169 27.062 1.00 37.87 197 ALA A O 1
ATOM 1645 N N . ASP A 1 198 ? 25.433 -7.065 29.061 1.00 40.42 198 ASP A N 1
ATOM 1646 C CA . ASP A 1 198 ? 26.814 -7.525 29.286 1.00 47.08 198 ASP A CA 1
ATOM 1647 C C . ASP A 1 198 ? 27.327 -8.435 28.184 1.00 45.62 198 ASP A C 1
ATOM 1648 O O . ASP A 1 198 ? 28.433 -8.217 27.693 1.00 46.97 198 ASP A O 1
ATOM 1653 N N . ARG A 1 199 ? 26.545 -9.426 27.766 1.00 41.00 199 ARG A N 1
ATOM 1654 C CA . ARG A 1 199 ? 26.979 -10.257 26.645 1.00 40.38 199 ARG A CA 1
ATOM 1655 C C . ARG A 1 199 ? 27.054 -9.524 25.338 1.00 36.57 199 ARG A C 1
ATOM 1656 O O . ARG A 1 199 ? 27.944 -9.758 24.573 1.00 40.67 199 ARG A O 1
ATOM 1664 N N . LEU A 1 200 ? 26.101 -8.668 25.039 1.00 38.33 200 LEU A N 1
ATOM 1665 C CA . LEU A 1 200 ? 26.178 -7.886 23.808 1.00 38.36 200 LEU A CA 1
ATOM 1666 C C . LEU A 1 200 ? 27.450 -7.013 23.751 1.00 40.94 200 LEU A C 1
ATOM 1667 O O . LEU A 1 200 ? 28.031 -6.823 22.694 1.00 37.37 200 LEU A O 1
ATOM 1672 N N . LEU A 1 201 ? 27.858 -6.492 24.897 1.00 43.27 201 LEU A N 1
ATOM 1673 C CA . LEU A 1 201 ? 29.033 -5.645 24.995 1.00 47.70 201 LEU A CA 1
ATOM 1674 C C . LEU A 1 201 ? 30.355 -6.462 24.967 1.00 43.25 201 LEU A C 1
ATOM 1675 O O . LEU A 1 201 ? 31.165 -6.307 24.057 1.00 40.78 201 LEU A O 1
ATOM 1680 N N . ASP A 1 202 ? 30.506 -7.381 25.910 1.00 45.33 202 ASP A N 1
ATOM 1681 C CA . ASP A 1 202 ? 31.701 -8.229 26.020 1.00 45.63 202 ASP A CA 1
ATOM 1682 C C . ASP A 1 202 ? 31.979 -9.053 24.747 1.00 49.44 202 ASP A C 1
ATOM 1683 O O . ASP A 1 202 ? 33.145 -9.265 24.386 1.00 53.30 202 ASP A O 1
ATOM 1688 N N . ASP A 1 203 ? 30.934 -9.523 24.068 1.00 43.23 203 ASP A N 1
ATOM 1689 C CA . ASP A 1 203 ? 31.128 -10.382 22.888 1.00 41.54 203 ASP A CA 1
ATOM 1690 C C . ASP A 1 203 ? 31.470 -9.576 21.654 1.00 38.16 203 ASP A C 1
ATOM 1691 O O . ASP A 1 203 ? 31.773 -10.146 20.643 1.00 39.08 203 ASP A O 1
ATOM 1696 N N . LEU A 1 204 ? 31.450 -8.249 21.724 1.00 39.77 204 LEU A N 1
ATOM 1697 C CA . LEU A 1 204 ? 32.056 -7.448 20.679 1.00 39.94 204 LEU A CA 1
ATOM 1698 C C . LEU A 1 204 ? 33.576 -7.692 20.454 1.00 46.13 204 LEU A C 1
ATOM 1699 O O . LEU A 1 204 ? 34.061 -7.514 19.322 1.00 46.74 204 LEU A O 1
ATOM 1704 N N . GLU A 1 205 ? 34.294 -8.139 21.484 1.00 49.47 205 GLU A N 1
ATOM 1705 C CA . GLU A 1 205 ? 35.745 -8.488 21.382 1.00 54.25 205 GLU A CA 1
ATOM 1706 C C . GLU A 1 205 ? 36.035 -9.688 20.490 1.00 53.36 205 GLU A C 1
ATOM 1707 O O . GLU A 1 205 ? 36.969 -9.651 19.710 1.00 59.71 205 GLU A O 1
ATOM 1713 N N . SER A 1 206 ? 35.212 -10.724 20.566 1.00 50.96 206 SER A N 1
ATOM 1714 C CA . SER A 1 206 ? 35.361 -11.875 19.691 1.00 52.71 206 SER A CA 1
ATOM 1715 C C . SER A 1 206 ? 34.814 -11.698 18.243 1.00 51.64 206 SER A C 1
ATOM 1716 O O . SER A 1 206 ? 34.946 -12.628 17.441 1.00 53.64 206 SER A O 1
ATOM 1719 N N . LEU A 1 207 ? 34.226 -10.537 17.901 1.00 50.79 207 LEU A N 1
ATOM 1720 C CA . LEU A 1 207 ? 33.763 -10.236 16.504 1.00 43.18 207 LEU A CA 1
ATOM 1721 C C . LEU A 1 207 ? 34.814 -9.590 15.646 1.00 41.00 207 LEU A C 1
ATOM 1722 O O . LEU A 1 207 ? 34.590 -8.504 15.119 1.00 42.78 207 LEU A O 1
ATOM 1727 N N . GLU A 1 208 ? 35.916 -10.294 15.406 1.00 42.10 208 GLU A N 1
ATOM 1728 C CA . GLU A 1 208 ? 37.001 -9.722 14.655 1.00 46.58 208 GLU A CA 1
ATOM 1729 C C . GLU A 1 208 ? 36.621 -9.541 13.195 1.00 43.76 208 GLU A C 1
ATOM 1730 O O . GLU A 1 208 ? 37.184 -8.671 12.517 1.00 40.28 208 GLU A O 1
ATOM 1736 N N . GLY A 1 209 ? 35.656 -10.329 12.697 1.00 35.92 209 GLY A N 1
ATOM 1737 C CA . GLY A 1 209 ? 35.151 -10.104 11.358 1.00 31.84 209 GLY A CA 1
ATOM 1738 C C . GLY A 1 209 ? 34.258 -8.866 11.186 1.00 33.73 209 GLY A C 1
ATOM 1739 O O . GLY A 1 209 ? 33.846 -8.566 10.060 1.00 31.41 209 GLY A O 1
ATOM 1740 N N . TRP A 1 210 ? 33.949 -8.133 12.267 1.00 33.57 210 TRP A N 1
ATOM 1741 C CA . TRP A 1 210 ? 33.135 -6.897 12.124 1.00 35.55 210 TRP A CA 1
ATOM 1742 C C . TRP A 1 210 ? 34.008 -5.650 12.123 1.00 36.89 210 TRP A C 1
ATOM 1743 O O . TRP A 1 210 ? 34.908 -5.555 12.944 1.00 34.91 210 TRP A O 1
ATOM 1754 N N . PRO A 1 211 ? 33.699 -4.659 11.289 1.00 33.94 211 PRO A N 1
ATOM 1755 C CA . PRO A 1 211 ? 34.488 -3.435 11.367 1.00 36.30 211 PRO A CA 1
ATOM 1756 C C . PRO A 1 211 ? 34.506 -2.818 12.766 1.00 39.56 211 PRO A C 1
ATOM 1757 O O . PRO A 1 211 ? 33.514 -2.879 13.533 1.00 38.42 211 PRO A O 1
ATOM 1761 N N . THR A 1 212 ? 35.655 -2.255 13.126 1.00 39.51 212 THR A N 1
ATOM 1762 C CA . THR A 1 212 ? 35.831 -1.716 14.465 1.00 38.93 212 THR A CA 1
ATOM 1763 C C . THR A 1 212 ? 34.890 -0.504 14.685 1.00 31.05 212 THR A C 1
ATOM 1764 O O . THR A 1 212 ? 34.467 -0.253 15.793 1.00 31.50 212 THR A O 1
ATOM 1768 N N . SER A 1 213 ? 34.608 0.245 13.648 1.00 33.69 213 SER A N 1
ATOM 1769 C CA . SER A 1 213 ? 33.611 1.324 13.700 1.00 41.01 213 SER A CA 1
ATOM 1770 C C . SER A 1 213 ? 32.207 0.867 14.196 1.00 43.31 213 SER A C 1
ATOM 1771 O O . SER A 1 213 ? 31.605 1.521 15.048 1.00 40.76 213 SER A O 1
ATOM 1774 N N . VAL A 1 214 ? 31.708 -0.250 13.671 1.00 38.76 214 VAL A N 1
ATOM 1775 C CA . VAL A 1 214 ? 30.375 -0.718 14.033 1.00 36.99 214 VAL A CA 1
ATOM 1776 C C . VAL A 1 214 ? 30.423 -1.211 15.447 1.00 33.99 214 VAL A C 1
ATOM 1777 O O . VAL A 1 214 ? 29.538 -0.917 16.254 1.00 34.64 214 VAL A O 1
ATOM 1781 N N . ARG A 1 215 ? 31.488 -1.886 15.809 1.00 31.28 215 ARG A N 1
ATOM 1782 C CA . ARG A 1 215 ? 31.572 -2.380 17.167 1.00 31.03 215 ARG A CA 1
ATOM 1783 C C . ARG A 1 215 ? 31.674 -1.292 18.195 1.00 32.44 215 ARG A C 1
ATOM 1784 O O . ARG A 1 215 ? 31.188 -1.436 19.305 1.00 38.23 215 ARG A O 1
ATOM 1792 N N . ASN A 1 216 ? 32.308 -0.197 17.829 1.00 31.67 216 ASN A N 1
ATOM 1793 C CA . ASN A 1 216 ? 32.411 0.947 18.717 1.00 35.35 216 ASN A CA 1
ATOM 1794 C C . ASN A 1 216 ? 31.065 1.699 18.814 1.00 34.43 216 ASN A C 1
ATOM 1795 O O . ASN A 1 216 ? 30.698 2.125 19.893 1.00 32.16 216 ASN A O 1
ATOM 1800 N N . ILE A 1 217 ? 30.373 1.867 17.692 1.00 33.04 217 ILE A N 1
ATOM 1801 C CA . ILE A 1 217 ? 29.009 2.443 17.716 1.00 36.81 217 ILE A CA 1
ATOM 1802 C C . ILE A 1 217 ? 28.076 1.668 18.677 1.00 33.39 217 ILE A C 1
ATOM 1803 O O . ILE A 1 217 ? 27.419 2.269 19.522 1.00 35.16 217 ILE A O 1
ATOM 1808 N N . GLN A 1 218 ? 28.076 0.341 18.618 1.00 38.23 218 GLN A N 1
ATOM 1809 C CA . GLN A 1 218 ? 27.273 -0.470 19.543 1.00 34.89 218 GLN A CA 1
ATOM 1810 C C . GLN A 1 218 ? 27.758 -0.390 20.961 1.00 40.80 218 GLN A C 1
ATOM 1811 O O . GLN A 1 218 ? 26.961 -0.525 21.900 1.00 37.24 218 GLN A O 1
ATOM 1817 N N . ARG A 1 219 ? 29.076 -0.267 21.141 1.00 44.97 219 ARG A N 1
ATOM 1818 C CA . ARG A 1 219 ? 29.658 0.001 22.489 1.00 43.12 219 ARG A CA 1
ATOM 1819 C C . ARG A 1 219 ? 29.092 1.291 23.069 1.00 35.59 219 ARG A C 1
ATOM 1820 O O . ARG A 1 219 ? 28.700 1.332 24.233 1.00 37.13 219 ARG A O 1
ATOM 1828 N N . ASN A 1 220 ? 29.050 2.343 22.265 1.00 34.45 220 ASN A N 1
ATOM 1829 C CA . ASN A 1 220 ? 28.489 3.631 22.718 1.00 35.39 220 ASN A CA 1
ATOM 1830 C C . ASN A 1 220 ? 26.952 3.531 22.932 1.00 40.37 220 ASN A C 1
ATOM 1831 O O . ASN A 1 220 ? 26.383 4.194 23.812 1.00 35.19 220 ASN A O 1
ATOM 1836 N N . TRP A 1 221 ? 26.292 2.720 22.103 1.00 40.02 221 TRP A N 1
ATOM 1837 C CA . TRP A 1 221 ? 24.833 2.531 22.208 1.00 35.70 221 TRP A CA 1
ATOM 1838 C C . TRP A 1 221 ? 24.473 1.839 23.499 1.00 34.82 221 TRP A C 1
ATOM 1839 O O . TRP A 1 221 ? 23.640 2.314 24.253 1.00 41.83 221 TRP A O 1
ATOM 1850 N N . ILE A 1 222 ? 25.114 0.715 23.772 1.00 35.34 222 ILE A N 1
ATOM 1851 C CA . ILE A 1 222 ? 24.851 -0.036 24.975 1.00 33.93 222 ILE A CA 1
ATOM 1852 C C . ILE A 1 222 ? 25.212 0.783 26.230 1.00 42.57 222 ILE A C 1
ATOM 1853 O O . ILE A 1 222 ? 24.563 0.677 27.275 1.00 40.33 222 ILE A O 1
ATOM 1858 N N . GLY A 1 223 ? 26.276 1.572 26.132 1.00 42.89 223 GLY A N 1
ATOM 1859 C CA . GLY A 1 223 ? 26.652 2.517 27.168 1.00 43.11 223 GLY A CA 1
ATOM 1860 C C . GLY A 1 223 ? 26.756 2.015 28.593 1.00 41.38 223 GLY A C 1
ATOM 1861 O O . GLY A 1 223 ? 26.084 2.547 29.455 1.00 39.36 223 GLY A O 1
ATOM 1862 N N . ARG A 1 224 ? 27.574 0.998 28.839 1.00 43.53 224 ARG A N 1
ATOM 1863 C CA . ARG A 1 224 ? 27.868 0.536 30.202 1.00 48.42 224 ARG A CA 1
ATOM 1864 C C . ARG A 1 224 ? 28.772 1.602 30.937 1.00 58.04 224 ARG A C 1
ATOM 1865 O O . ARG A 1 224 ? 29.816 2.063 30.401 1.00 45.03 224 ARG A O 1
ATOM 1873 N N . THR A 1 225 ? 28.292 2.004 32.119 1.00 60.24 225 THR A N 1
ATOM 1874 C CA . THR A 1 225 ? 28.907 3.015 33.007 1.00 65.30 225 THR A CA 1
ATOM 1875 C C . THR A 1 225 ? 28.856 2.459 34.439 1.00 63.16 225 THR A C 1
ATOM 1876 O O . THR A 1 225 ? 27.986 1.648 34.766 1.00 67.91 225 THR A O 1
ATOM 1880 N N . GLU A 1 226 ? 29.794 2.863 35.290 1.00 69.28 226 GLU A N 1
ATOM 1881 C CA . GLU A 1 226 ? 29.838 2.328 36.668 1.00 70.16 226 GLU A CA 1
ATOM 1882 C C . GLU A 1 226 ? 30.016 3.404 37.745 1.00 69.67 226 GLU A C 1
ATOM 1883 O O . GLU A 1 226 ? 30.493 4.509 37.460 1.00 64.87 226 GLU A O 1
ATOM 1889 N N . GLY A 1 227 ? 29.562 3.080 38.961 1.00 71.48 227 GLY A N 1
ATOM 1890 C CA . GLY A 1 227 ? 29.559 4.015 40.102 1.00 67.60 227 GLY A CA 1
ATOM 1891 C C . GLY A 1 227 ? 28.838 3.451 41.317 1.00 70.62 227 GLY A C 1
ATOM 1892 O O . GLY A 1 227 ? 28.834 2.233 41.547 1.00 67.52 227 GLY A O 1
ATOM 1893 N N . ALA A 1 228 ? 28.200 4.323 42.097 1.00 80.27 228 ALA A N 1
ATOM 1894 C CA . ALA A 1 228 ? 27.521 3.858 43.313 1.00 80.68 228 ALA A CA 1
ATOM 1895 C C . ALA A 1 228 ? 26.143 4.497 43.565 1.00 80.17 228 ALA A C 1
ATOM 1896 O O . ALA A 1 228 ? 25.946 5.696 43.331 1.00 73.34 228 ALA A O 1
ATOM 1898 N N . GLU A 1 229 ? 25.204 3.657 44.023 1.00 90.74 229 GLU A N 1
ATOM 1899 C CA . GLU A 1 229 ? 23.880 4.090 44.513 1.00 100.84 229 GLU A CA 1
ATOM 1900 C C . GLU A 1 229 ? 24.006 4.476 46.004 1.00 101.40 229 GLU A C 1
ATOM 1901 O O . GLU A 1 229 ? 24.401 3.636 46.819 1.00 89.75 229 GLU A O 1
ATOM 1907 N N . VAL A 1 230 ? 23.687 5.730 46.346 1.00 105.20 230 VAL A N 1
ATOM 1908 C CA . VAL A 1 230 ? 23.703 6.232 47.740 1.00 104.05 230 VAL A CA 1
ATOM 1909 C C . VAL A 1 230 ? 22.273 6.276 48.312 1.00 102.96 230 VAL A C 1
ATOM 1910 O O . VAL A 1 230 ? 21.490 7.119 47.892 1.00 110.50 230 VAL A O 1
ATOM 1914 N N . ARG A 1 231 ? 21.949 5.413 49.282 1.00 98.80 231 ARG A N 1
ATOM 1915 C CA . ARG A 1 231 ? 20.568 5.285 49.812 1.00 106.20 231 ARG A CA 1
ATOM 1916 C C . ARG A 1 231 ? 20.197 6.335 50.896 1.00 105.55 231 ARG A C 1
ATOM 1917 O O . ARG A 1 231 ? 20.384 6.103 52.095 1.00 115.66 231 ARG A O 1
ATOM 1925 N N . PHE A 1 232 ? 19.656 7.473 50.448 1.00 102.37 232 PHE A N 1
ATOM 1926 C CA . PHE A 1 232 ? 19.118 8.538 51.321 1.00 101.06 232 PHE A CA 1
ATOM 1927 C C . PHE A 1 232 ? 17.740 8.175 51.894 1.00 109.22 232 PHE A C 1
ATOM 1928 O O . PHE A 1 232 ? 16.895 7.613 51.182 1.00 101.55 232 PHE A O 1
ATOM 1936 N N . LEU A 1 233 ? 17.499 8.554 53.156 1.00 120.41 233 LEU A N 1
ATOM 1937 C CA . LEU A 1 233 ? 16.242 8.236 53.868 1.00 121.88 233 LEU A CA 1
ATOM 1938 C C . LEU A 1 233 ? 15.348 9.478 54.035 1.00 121.10 233 LEU A C 1
ATOM 1939 O O . LEU A 1 233 ? 15.837 10.570 54.347 1.00 116.20 233 LEU A O 1
ATOM 1944 N N . VAL A 1 234 ? 14.039 9.284 53.852 1.00 120.98 234 VAL A N 1
ATOM 1945 C CA . VAL A 1 234 ? 13.051 10.374 53.822 1.00 119.03 234 VAL A CA 1
ATOM 1946 C C . VAL A 1 234 ? 12.435 10.628 55.213 1.00 122.10 234 VAL A C 1
ATOM 1947 O O . VAL A 1 234 ? 11.911 9.698 55.839 1.00 117.68 234 VAL A O 1
ATOM 1951 N N . GLU A 1 235 ? 12.459 11.894 55.650 1.00 120.97 235 GLU A N 1
ATOM 1952 C CA . GLU A 1 235 ? 12.185 12.286 57.053 1.00 116.29 235 GLU A CA 1
ATOM 1953 C C . GLU A 1 235 ? 10.912 11.725 57.678 1.00 109.22 235 GLU A C 1
ATOM 1954 O O . GLU A 1 235 ? 10.975 10.962 58.643 1.00 95.35 235 GLU A O 1
ATOM 1960 N N . ALA A 1 236 ? 9.763 12.095 57.121 1.00 115.25 236 ALA A N 1
ATOM 1961 C CA . ALA A 1 236 ? 8.460 11.782 57.734 1.00 121.88 236 ALA A CA 1
ATOM 1962 C C . ALA A 1 236 ? 7.930 10.362 57.435 1.00 121.19 236 ALA A C 1
ATOM 1963 O O . ALA A 1 236 ? 6.720 10.132 57.531 1.00 108.94 236 ALA A O 1
ATOM 1965 N N . SER A 1 237 ? 8.819 9.416 57.107 1.00 123.57 237 SER A N 1
ATOM 1966 C CA . SER A 1 237 ? 8.405 8.096 56.628 1.00 125.13 237 SER A CA 1
ATOM 1967 C C . SER A 1 237 ? 9.512 7.041 56.703 1.00 128.70 237 SER A C 1
ATOM 1968 O O . SER A 1 237 ? 10.678 7.347 56.952 1.00 118.61 237 SER A O 1
ATOM 1971 N N . ASP A 1 238 ? 9.106 5.792 56.479 1.00 141.25 238 ASP A N 1
ATOM 1972 C CA . ASP A 1 238 ? 10.013 4.643 56.365 1.00 145.31 238 ASP A CA 1
ATOM 1973 C C . ASP A 1 238 ? 10.809 4.659 55.045 1.00 147.27 238 ASP A C 1
ATOM 1974 O O . ASP A 1 238 ? 11.916 4.113 54.980 1.00 148.37 238 ASP A O 1
ATOM 1979 N N . LEU A 1 239 ? 10.258 5.310 54.017 1.00 147.73 239 LEU A N 1
ATOM 1980 C CA . LEU A 1 239 ? 10.726 5.150 52.633 1.00 141.46 239 LEU A CA 1
ATOM 1981 C C . LEU A 1 239 ? 12.062 5.851 52.344 1.00 136.75 239 LEU A C 1
ATOM 1982 O O . LEU A 1 239 ? 12.396 6.863 52.969 1.00 130.23 239 LEU A O 1
ATOM 1987 N N . THR A 1 240 ? 12.806 5.286 51.388 1.00 130.06 240 THR A N 1
ATOM 1988 C CA . THR A 1 240 ? 14.173 5.705 51.052 1.00 123.83 240 THR A CA 1
ATOM 1989 C C . THR A 1 240 ? 14.355 5.776 49.531 1.00 124.11 240 THR A C 1
ATOM 1990 O O . THR A 1 240 ? 13.932 4.860 48.820 1.00 124.71 240 THR A O 1
ATOM 1994 N N . ILE A 1 241 ? 14.977 6.856 49.042 1.00 118.66 241 ILE A N 1
ATOM 1995 C CA . ILE A 1 241 ? 15.375 6.972 47.625 1.00 112.68 241 ILE A CA 1
ATOM 1996 C C . ILE A 1 241 ? 16.766 6.350 47.449 1.00 114.69 241 ILE A C 1
ATOM 1997 O O . ILE A 1 241 ? 17.260 5.674 48.355 1.00 123.93 241 ILE A O 1
ATOM 2002 N N . ASN A 1 242 ? 17.372 6.532 46.276 1.00 111.76 242 ASN A N 1
ATOM 2003 C CA . ASN A 1 242 ? 18.827 6.337 46.114 1.00 107.50 242 ASN A CA 1
ATOM 2004 C C . ASN A 1 242 ? 19.382 7.053 44.883 1.00 92.32 242 ASN A C 1
ATOM 2005 O O . ASN A 1 242 ? 18.869 6.894 43.779 1.00 101.32 242 ASN A O 1
ATOM 2010 N N . ALA A 1 243 ? 20.418 7.853 45.108 1.00 83.65 243 ALA A N 1
ATOM 2011 C CA . ALA A 1 243 ? 21.099 8.592 44.054 1.00 83.36 243 ALA A CA 1
ATOM 2012 C C . ALA A 1 243 ? 22.175 7.750 43.401 1.00 85.36 243 ALA A C 1
ATOM 2013 O O . ALA A 1 243 ? 22.596 6.726 43.936 1.00 75.53 243 ALA A O 1
ATOM 2015 N N . PHE A 1 244 ? 22.602 8.202 42.226 1.00 88.99 244 PHE A N 1
ATOM 2016 C CA . PHE A 1 244 ? 23.714 7.603 41.513 1.00 82.77 244 PHE A CA 1
ATOM 2017 C C . PHE A 1 244 ? 24.719 8.713 41.246 1.00 79.00 244 PHE A C 1
ATOM 2018 O O . PHE A 1 244 ? 24.338 9.823 40.865 1.00 77.18 244 PHE A O 1
ATOM 2026 N N . THR A 1 245 ? 25.994 8.423 41.501 1.00 80.70 245 THR A N 1
ATOM 2027 C CA . THR A 1 245 ? 27.077 9.327 41.111 1.00 79.21 245 THR A CA 1
ATOM 2028 C C . THR A 1 245 ? 28.359 8.544 40.886 1.00 76.09 245 THR A C 1
ATOM 2029 O O . THR A 1 245 ? 28.537 7.405 41.397 1.00 73.80 245 THR A O 1
ATOM 2033 N N . THR A 1 246 ? 29.236 9.183 40.121 1.00 69.83 246 THR A N 1
ATOM 2034 C CA . THR A 1 246 ? 30.547 8.634 39.800 1.00 79.72 246 THR A CA 1
ATOM 2035 C C . THR A 1 246 ? 31.620 9.210 40.750 1.00 90.27 246 THR A C 1
ATOM 2036 O O . THR A 1 246 ? 32.330 8.431 41.396 1.00 80.45 246 THR A O 1
ATOM 2040 N N . ARG A 1 247 ? 31.708 10.552 40.847 1.00 94.44 247 ARG A N 1
ATOM 2041 C CA . ARG A 1 247 ? 32.528 11.250 41.873 1.00 91.00 247 ARG A CA 1
ATOM 2042 C C . ARG A 1 247 ? 31.917 11.089 43.301 1.00 88.31 247 ARG A C 1
ATOM 2043 O O . ARG A 1 247 ? 31.501 12.080 43.915 1.00 90.41 247 ARG A O 1
ATOM 2051 N N . LEU A 1 248 ? 31.876 9.850 43.822 1.00 88.46 248 LEU A N 1
ATOM 2052 C CA . LEU A 1 248 ? 31.426 9.556 45.206 1.00 86.82 248 LEU A CA 1
ATOM 2053 C C . LEU A 1 248 ? 32.338 10.231 46.218 1.00 98.98 248 LEU A C 1
ATOM 2054 O O . LEU A 1 248 ? 31.958 10.414 47.379 1.00 98.33 248 LEU A O 1
ATOM 2059 N N . ASP A 1 249 ? 33.555 10.571 45.776 1.00 107.41 249 ASP A N 1
ATOM 2060 C CA . ASP A 1 249 ? 34.430 11.483 46.505 1.00 103.24 249 ASP A CA 1
ATOM 2061 C C . ASP A 1 249 ? 33.619 12.584 47.204 1.00 101.11 249 ASP A C 1
ATOM 2062 O O . ASP A 1 249 ? 33.825 12.824 48.382 1.00 108.66 249 ASP A O 1
ATOM 2067 N N . THR A 1 250 ? 32.647 13.178 46.513 1.00 96.00 250 THR A N 1
ATOM 2068 C CA . THR A 1 250 ? 31.930 14.352 47.023 1.00 95.50 250 THR A CA 1
ATOM 2069 C C . THR A 1 250 ? 30.717 14.065 47.943 1.00 89.01 250 THR A C 1
ATOM 2070 O O . THR A 1 250 ? 29.950 14.990 48.220 1.00 80.51 250 THR A O 1
ATOM 2074 N N . LEU A 1 251 ? 30.555 12.826 48.433 1.00 86.64 251 LEU A N 1
ATOM 2075 C CA . LEU A 1 251 ? 29.352 12.424 49.209 1.00 96.46 251 LEU A CA 1
ATOM 2076 C C . LEU A 1 251 ? 29.027 13.381 50.346 1.00 106.22 251 LEU A C 1
ATOM 2077 O O . LEU A 1 251 ? 27.892 13.852 50.474 1.00 103.76 251 LEU A O 1
ATOM 2082 N N . ALA A 1 252 ? 30.045 13.653 51.161 1.00 114.03 252 ALA A N 1
ATOM 2083 C CA . ALA A 1 252 ? 29.933 14.568 52.292 1.00 112.34 252 ALA A CA 1
ATOM 2084 C C . ALA A 1 252 ? 29.550 16.006 51.889 1.00 109.08 252 ALA A C 1
ATOM 2085 O O . ALA A 1 252 ? 28.927 16.706 52.686 1.00 105.15 252 ALA A O 1
ATOM 2087 N N . GLY A 1 253 ? 29.894 16.432 50.666 1.00 103.91 253 GLY A N 1
ATOM 2088 C CA . GLY A 1 253 ? 29.511 17.762 50.141 1.00 104.81 253 GLY A CA 1
ATOM 2089 C C . GLY A 1 253 ? 28.104 17.931 49.545 1.00 107.43 253 GLY A C 1
ATOM 2090 O O . GLY A 1 253 ? 27.85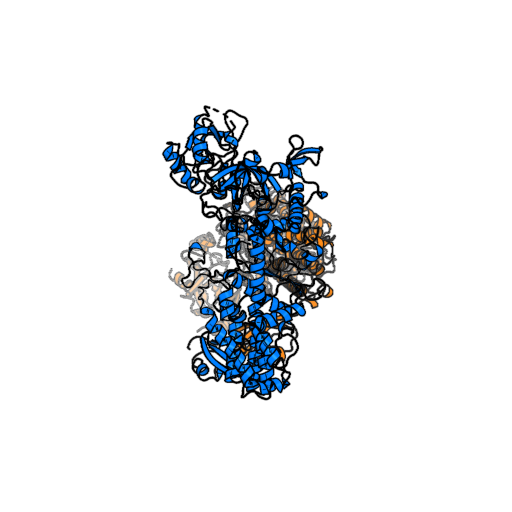2 18.920 48.832 1.00 95.21 253 GLY A O 1
ATOM 2091 N N . CYS A 1 254 ? 27.189 16.995 49.841 1.00 108.59 254 CYS A N 1
ATOM 2092 C CA . CYS A 1 254 ? 25.798 17.040 49.351 1.00 113.87 254 CYS A CA 1
ATOM 2093 C C . CYS A 1 254 ? 24.940 18.114 50.043 1.00 114.00 254 CYS A C 1
ATOM 2094 O O . CYS A 1 254 ? 24.610 17.979 51.221 1.00 109.67 254 CYS A O 1
ATOM 2097 N N . THR A 1 255 ? 24.572 19.162 49.301 1.00 117.89 255 THR A N 1
ATOM 2098 C CA . THR A 1 255 ? 23.693 20.238 49.803 1.00 119.15 255 THR A CA 1
ATOM 2099 C C . THR A 1 255 ? 22.248 20.225 49.264 1.00 121.30 255 THR A C 1
ATOM 2100 O O . THR A 1 255 ? 21.390 20.925 49.812 1.00 127.85 255 THR A O 1
ATOM 2104 N N . PHE A 1 256 ? 21.990 19.480 48.185 1.00 117.93 256 PHE A N 1
ATOM 2105 C CA . PHE A 1 256 ? 20.621 19.248 47.701 1.00 107.95 256 PHE A CA 1
ATOM 2106 C C . PHE A 1 256 ? 20.498 17.911 46.974 1.00 98.99 256 PHE A C 1
ATOM 2107 O O . PHE A 1 256 ? 21.485 17.196 46.810 1.00 105.69 256 PHE A O 1
ATOM 2115 N N . ILE A 1 257 ? 19.270 17.569 46.590 1.00 93.65 257 ILE A N 1
ATOM 2116 C CA . ILE A 1 257 ? 18.989 16.393 45.759 1.00 89.65 257 ILE A CA 1
ATOM 2117 C C . ILE A 1 257 ? 17.935 16.740 44.725 1.00 89.78 257 ILE A C 1
ATOM 2118 O O . ILE A 1 257 ? 16.808 17.057 45.093 1.00 93.80 257 ILE A O 1
ATOM 2123 N N . ALA A 1 258 ? 18.308 16.667 43.445 1.00 86.19 258 ALA A N 1
ATOM 2124 C CA . ALA A 1 258 ? 17.357 16.774 42.347 1.00 77.26 258 ALA A CA 1
ATOM 2125 C C . ALA A 1 258 ? 16.861 15.372 41.968 1.00 80.49 258 ALA A C 1
ATOM 2126 O O . ALA A 1 258 ? 17.579 14.361 42.092 1.00 74.17 258 ALA A O 1
ATOM 2128 N N . LEU A 1 259 ? 15.597 15.334 41.559 1.00 84.24 259 LEU A N 1
ATOM 2129 C CA . LEU A 1 259 ? 14.945 14.136 41.059 1.00 82.06 259 LEU A CA 1
ATOM 2130 C C . LEU A 1 259 ? 14.458 14.433 39.651 1.00 84.47 259 LEU A C 1
ATOM 2131 O O . LEU A 1 259 ? 14.125 15.589 39.314 1.00 83.50 259 LEU A O 1
ATOM 2136 N N . ALA A 1 260 ? 14.410 13.396 38.826 1.00 80.80 260 ALA A N 1
ATOM 2137 C CA . ALA A 1 260 ? 13.720 13.514 37.549 1.00 77.89 260 ALA A CA 1
ATOM 2138 C C . ALA A 1 260 ? 12.214 13.711 37.819 1.00 69.37 260 ALA A C 1
ATOM 2139 O O . ALA A 1 260 ? 11.664 13.119 38.750 1.00 65.90 260 ALA A O 1
ATOM 2141 N N . PRO A 1 261 ? 11.549 14.546 37.008 1.00 65.02 261 PRO A N 1
ATOM 2142 C CA . PRO A 1 261 ? 10.108 14.694 37.047 1.00 67.32 261 PRO A CA 1
ATOM 2143 C C . PRO A 1 261 ? 9.283 13.463 36.751 1.00 75.17 261 PRO A C 1
ATOM 2144 O O . PRO A 1 261 ? 8.072 13.539 36.904 1.00 79.06 261 PRO A O 1
ATOM 2148 N N . GLU A 1 262 ? 9.902 12.363 36.314 1.00 74.84 262 GLU A N 1
ATOM 2149 C CA . GLU A 1 262 ? 9.188 11.094 36.127 1.00 75.26 262 GLU A CA 1
ATOM 2150 C C . GLU A 1 262 ? 9.652 10.043 37.110 1.00 72.29 262 GLU A C 1
ATOM 2151 O O . GLU A 1 262 ? 9.357 8.870 36.914 1.00 72.95 262 GLU A O 1
ATOM 2157 N N . HIS A 1 263 ? 10.340 10.451 38.179 1.00 70.93 263 HIS A N 1
ATOM 2158 C CA . HIS A 1 263 ? 10.778 9.497 39.200 1.00 77.21 263 HIS A CA 1
ATOM 2159 C C . HIS A 1 263 ? 9.543 8.974 39.926 1.00 79.74 263 HIS A C 1
ATOM 2160 O O . HIS A 1 263 ? 8.778 9.773 40.457 1.00 86.10 263 HIS A O 1
ATOM 2167 N N . THR A 1 264 ? 9.368 7.647 39.947 1.00 86.02 264 THR A N 1
ATOM 2168 C CA . THR A 1 264 ? 8.253 6.956 40.652 1.00 94.76 264 THR A CA 1
ATOM 2169 C C . THR A 1 264 ? 7.903 7.470 42.058 1.00 97.82 264 THR A C 1
ATOM 2170 O O . THR A 1 264 ? 6.728 7.503 42.436 1.00 99.66 264 THR A O 1
ATOM 2174 N N . ILE A 1 265 ? 8.923 7.854 42.823 1.00 99.59 265 ILE A N 1
ATOM 2175 C CA . ILE A 1 265 ? 8.753 8.269 44.221 1.00 106.10 265 ILE A CA 1
ATOM 2176 C C . ILE A 1 265 ? 7.917 9.551 44.411 1.00 105.36 265 ILE A C 1
ATOM 2177 O O . ILE A 1 265 ? 7.450 9.803 45.525 1.00 114.43 265 ILE A O 1
ATOM 2182 N N . LEU A 1 266 ? 7.737 10.355 43.353 1.00 99.04 266 LEU A N 1
ATOM 2183 C CA . LEU A 1 266 ? 6.913 11.575 43.432 1.00 95.07 266 LEU A CA 1
ATOM 2184 C C . LEU A 1 266 ? 5.403 11.339 43.600 1.00 97.33 266 LEU A C 1
ATOM 2185 O O . LEU A 1 266 ? 4.672 12.273 43.921 1.00 88.22 266 LEU A O 1
ATOM 2190 N N . ASP A 1 267 ? 4.943 10.102 43.417 1.00 106.32 267 ASP A N 1
ATOM 2191 C CA . ASP A 1 267 ? 3.591 9.711 43.846 1.00 116.14 267 ASP A CA 1
ATOM 2192 C C . ASP A 1 267 ? 3.465 9.429 45.362 1.00 114.37 267 ASP A C 1
ATOM 2193 O O . ASP A 1 267 ? 2.398 9.014 45.808 1.00 114.12 267 ASP A O 1
ATOM 2198 N N . GLU A 1 268 ? 4.540 9.653 46.138 1.00 116.17 268 GLU A N 1
ATOM 2199 C CA . GLU A 1 268 ? 4.570 9.454 47.604 1.00 105.75 268 GLU A CA 1
ATOM 2200 C C . GLU A 1 268 ? 5.522 10.484 48.253 1.00 97.20 268 GLU A C 1
ATOM 2201 O O . GLU A 1 268 ? 5.467 10.752 49.455 1.00 89.72 268 GLU A O 1
ATOM 2207 N N . MET A 1 275 ? 0.202 21.349 50.416 1.00 104.74 275 MET A N 1
ATOM 2208 C CA . MET A 1 275 ? 1.464 20.643 50.176 1.00 116.39 275 MET A CA 1
ATOM 2209 C C . MET A 1 275 ? 1.751 20.414 48.657 1.00 123.78 275 MET A C 1
ATOM 2210 O O . MET A 1 275 ? 2.264 21.325 47.989 1.00 111.94 275 MET A O 1
ATOM 2215 N N . ARG A 1 276 ? 1.401 19.235 48.111 1.00 130.07 276 ARG A N 1
ATOM 2216 C CA . ARG A 1 276 ? 1.933 18.750 46.808 1.00 125.73 276 ARG A CA 1
ATOM 2217 C C . ARG A 1 276 ? 1.060 19.149 45.624 1.00 108.48 276 ARG A C 1
ATOM 2218 O O . ARG A 1 276 ? 0.746 18.336 44.761 1.00 98.99 276 ARG A O 1
ATOM 2226 N N . ALA A 1 277 ? 0.692 20.414 45.564 1.00 102.98 277 ALA A N 1
ATOM 2227 C CA . ALA A 1 277 ? -0.164 20.874 44.498 1.00 106.04 277 ALA A CA 1
ATOM 2228 C C . ALA A 1 277 ? 0.720 21.263 43.320 1.00 103.36 277 ALA A C 1
ATOM 2229 O O . ALA A 1 277 ? 0.668 20.625 42.268 1.00 97.58 277 ALA A O 1
ATOM 2231 N N . SER A 1 278 ? 1.560 22.281 43.531 1.00 103.10 278 SER A N 1
ATOM 2232 C CA . SER A 1 278 ? 2.345 22.914 42.457 1.00 98.22 278 SER A CA 1
ATOM 2233 C C . SER A 1 278 ? 3.610 22.129 42.057 1.00 96.44 278 SER A C 1
ATOM 2234 O O . SER A 1 278 ? 4.201 22.417 41.014 1.00 83.31 278 SER A O 1
ATOM 2237 N N . VAL A 1 279 ? 4.029 21.178 42.896 1.00 94.19 279 VAL A N 1
ATOM 2238 C CA . VAL A 1 279 ? 4.997 20.146 42.504 1.00 93.27 279 VAL A CA 1
ATOM 2239 C C . VAL A 1 279 ? 4.505 19.431 41.241 1.00 94.19 279 VAL A C 1
ATOM 2240 O O . VAL A 1 279 ? 5.214 19.397 40.227 1.00 93.22 279 VAL A O 1
ATOM 2244 N N . LYS A 1 280 ? 3.291 18.886 41.301 1.00 91.66 280 LYS A N 1
ATOM 2245 C CA . LYS A 1 280 ? 2.742 18.143 40.174 1.00 91.21 280 LYS A CA 1
ATOM 2246 C C . LYS A 1 280 ? 2.413 19.042 38.979 1.00 87.47 280 LYS A C 1
ATOM 2247 O O . LYS A 1 280 ? 2.447 18.580 37.841 1.00 85.55 280 LYS A O 1
ATOM 2253 N N . ASP A 1 281 ? 2.114 20.315 39.235 1.00 88.27 281 ASP A N 1
ATOM 2254 C CA . ASP A 1 281 ? 1.974 21.326 38.165 1.00 93.23 281 ASP A CA 1
ATOM 2255 C C . ASP A 1 281 ? 3.290 21.535 37.412 1.00 91.71 281 ASP A C 1
ATOM 2256 O O . ASP A 1 281 ? 3.296 21.675 36.179 1.00 87.00 281 ASP A O 1
ATOM 2261 N N . TYR A 1 282 ? 4.390 21.586 38.168 1.00 85.01 282 TYR A N 1
ATOM 2262 C CA . TYR A 1 282 ? 5.718 21.757 37.595 1.00 77.67 282 TYR A CA 1
ATOM 2263 C C . TYR A 1 282 ? 6.149 20.530 36.762 1.00 72.43 282 TYR A C 1
ATOM 2264 O O . TYR A 1 282 ? 6.589 20.703 35.616 1.00 58.93 282 TYR A O 1
ATOM 2273 N N . CYS A 1 283 ? 6.041 19.327 37.352 1.00 64.35 283 CYS A N 1
ATOM 2274 C CA . CYS A 1 283 ? 6.428 18.069 36.693 1.00 70.64 283 CYS A CA 1
ATOM 2275 C C . CYS A 1 283 ? 5.819 17.925 35.324 1.00 73.56 283 CYS A C 1
ATOM 2276 O O . CYS A 1 283 ? 6.533 17.635 34.359 1.00 77.11 283 CYS A O 1
ATOM 2279 N N . GLU A 1 284 ? 4.503 18.139 35.253 1.00 73.13 284 GLU A N 1
ATOM 2280 C CA . GLU A 1 284 ? 3.755 17.967 34.023 1.00 73.42 284 GLU A CA 1
ATOM 2281 C C . GLU A 1 284 ? 4.211 18.966 32.962 1.00 69.84 284 GLU A C 1
ATOM 2282 O O . GLU A 1 284 ? 4.219 18.624 31.784 1.00 68.40 284 GLU A O 1
ATOM 2288 N N . SER A 1 285 ? 4.627 20.168 33.372 1.00 63.77 285 SER A N 1
ATOM 2289 C CA . SER A 1 285 ? 5.233 21.137 32.448 1.00 63.34 285 SER A CA 1
ATOM 2290 C C . SER A 1 285 ? 6.497 20.598 31.768 1.00 62.18 285 SER A C 1
ATOM 2291 O O . SER A 1 285 ? 6.774 20.981 30.623 1.00 59.11 285 SER A O 1
ATOM 2294 N N . ILE A 1 286 ? 7.254 19.758 32.489 1.00 53.28 286 ILE A N 1
ATOM 2295 C CA . ILE A 1 286 ? 8.411 19.026 31.939 1.00 63.03 286 ILE A CA 1
ATOM 2296 C C . ILE A 1 286 ? 8.026 17.750 31.124 1.00 57.50 286 ILE A C 1
ATOM 2297 O O . ILE A 1 286 ? 8.525 17.566 30.012 1.00 52.23 286 ILE A O 1
ATOM 2302 N N . LEU A 1 287 ? 7.134 16.908 31.654 1.00 51.87 287 LEU A N 1
ATOM 2303 C CA . LEU A 1 287 ? 6.767 15.644 31.002 1.00 52.52 287 LEU A CA 1
ATOM 2304 C C . LEU A 1 287 ? 6.147 15.840 29.631 1.00 51.55 287 LEU A C 1
ATOM 2305 O O . LEU A 1 287 ? 6.246 14.997 28.772 1.00 53.04 287 LEU A O 1
ATOM 2310 N N . VAL A 1 288 ? 5.526 16.992 29.453 1.00 57.02 288 VAL A N 1
ATOM 2311 C CA . VAL A 1 288 ? 4.834 17.362 28.250 1.00 55.53 288 VAL A CA 1
ATOM 2312 C C . VAL A 1 288 ? 5.775 17.739 27.104 1.00 48.14 288 VAL A C 1
ATOM 2313 O O . VAL A 1 288 ? 5.342 17.792 25.954 1.00 51.85 288 VAL A O 1
ATOM 2317 N N . LEU A 1 289 ? 7.038 18.040 27.416 1.00 49.04 289 LEU A N 1
ATOM 2318 C CA . LEU A 1 289 ? 8.038 18.510 26.429 1.00 51.53 289 LEU A CA 1
ATOM 2319 C C . LEU A 1 289 ? 8.476 17.407 25.468 1.00 45.74 289 LEU A C 1
ATOM 2320 O O . LEU A 1 289 ? 8.597 16.285 25.870 1.00 42.60 289 LEU A O 1
ATOM 2325 N N . SER A 1 290 ? 8.752 17.758 24.223 1.00 44.98 290 SER A N 1
ATOM 2326 C CA . SER A 1 290 ? 9.442 16.859 23.291 1.00 47.79 290 SER A CA 1
ATOM 2327 C C . SER A 1 290 ? 10.858 16.419 23.808 1.00 49.72 290 SER A C 1
ATOM 2328 O O . SER A 1 290 ? 11.396 17.028 24.718 1.00 39.76 290 SER A O 1
ATOM 2331 N N . SER A 1 291 ? 11.409 15.329 23.271 1.00 47.24 291 SER A N 1
ATOM 2332 C CA . SER A 1 291 ? 12.685 14.809 23.750 1.00 51.77 291 SER A CA 1
ATOM 2333 C C . SER A 1 291 ? 13.847 15.797 23.458 1.00 44.69 291 SER A C 1
ATOM 2334 O O . SER A 1 291 ? 14.625 16.057 24.346 1.00 45.49 291 SER A O 1
ATOM 2337 N N . GLU A 1 292 ? 13.891 16.335 22.235 1.00 44.53 292 GLU A N 1
ATOM 2338 C CA . GLU A 1 292 ? 14.633 17.533 21.828 1.00 49.58 292 GLU A CA 1
ATOM 2339 C C . GLU A 1 292 ? 14.592 18.648 22.899 1.00 55.12 292 GLU A C 1
ATOM 2340 O O . GLU A 1 292 ? 15.617 18.999 23.493 1.00 54.00 292 GLU A O 1
ATOM 2346 N N . GLU A 1 293 ? 13.381 19.196 23.109 1.00 53.63 293 GLU A N 1
ATOM 2347 C CA . GLU A 1 293 ? 13.108 20.274 24.099 1.00 54.86 293 GLU A CA 1
ATOM 2348 C C . GLU A 1 293 ? 13.537 19.918 25.506 1.00 48.68 293 GLU A C 1
ATOM 2349 O O . GLU A 1 293 ? 14.002 20.787 26.216 1.00 55.01 293 GLU A O 1
ATOM 2355 N N . ARG A 1 294 ? 13.412 18.650 25.890 1.00 44.43 294 ARG A N 1
ATOM 2356 C CA . ARG A 1 294 ? 13.754 18.192 27.240 1.00 48.57 294 ARG A CA 1
ATOM 2357 C C . ARG A 1 294 ? 15.254 18.249 27.609 1.00 60.28 294 ARG A C 1
ATOM 2358 O O . ARG A 1 294 ? 15.603 18.313 28.807 1.00 59.13 294 ARG A O 1
ATOM 2366 N N . SER A 1 295 ? 16.126 18.156 26.593 1.00 62.50 295 SER A N 1
ATOM 2367 C CA . SER A 1 295 ? 17.595 18.296 26.770 1.00 67.61 295 SER A CA 1
ATOM 2368 C C . SER A 1 295 ? 18.074 19.744 26.731 1.00 64.68 295 SER A C 1
ATOM 2369 O O . SER A 1 295 ? 19.138 20.032 27.243 1.00 76.65 295 SER A O 1
ATOM 2372 N N . ALA A 1 296 ? 17.275 20.627 26.126 1.00 65.76 296 ALA A N 1
ATOM 2373 C CA . ALA A 1 296 ? 17.657 21.996 25.759 1.00 63.84 296 ALA A CA 1
ATOM 2374 C C . ALA A 1 296 ? 17.153 23.071 26.746 1.00 64.79 296 ALA A C 1
ATOM 2375 O O . ALA A 1 296 ? 16.506 22.760 27.756 1.00 58.63 296 ALA A O 1
ATOM 2377 N N . GLY A 1 297 ? 17.501 24.331 26.460 1.00 63.79 297 GLY A N 1
ATOM 2378 C CA . GLY A 1 297 ? 17.071 25.478 27.262 1.00 64.57 297 GLY A CA 1
ATOM 2379 C C . GLY A 1 297 ? 17.622 25.546 28.682 1.00 68.15 297 GLY A C 1
ATOM 2380 O O . GLY A 1 297 ? 18.367 24.658 29.127 1.00 63.36 297 GLY A O 1
ATOM 2381 N N . ALA A 1 298 ? 17.214 26.595 29.404 1.00 68.48 298 ALA A N 1
ATOM 2382 C CA . ALA A 1 298 ? 17.724 26.882 30.755 1.00 66.49 298 ALA A CA 1
ATOM 2383 C C . ALA A 1 298 ? 17.115 25.940 31.763 1.00 63.79 298 ALA A C 1
ATOM 2384 O O . ALA A 1 298 ? 16.143 25.253 31.471 1.00 60.70 298 ALA A O 1
ATOM 2386 N N . LYS A 1 299 ? 17.664 25.944 32.968 1.00 64.90 299 LYS A N 1
ATOM 2387 C CA . LYS A 1 299 ? 17.311 24.942 33.971 1.00 71.34 299 LYS A CA 1
ATOM 2388 C C . LYS A 1 299 ? 16.108 25.449 34.796 1.00 73.66 299 LYS A C 1
ATOM 2389 O O . LYS A 1 299 ? 15.728 26.624 34.712 1.00 72.73 299 LYS A O 1
ATOM 2395 N N . SER A 1 300 ? 15.505 24.544 35.560 1.00 73.52 300 SER A N 1
ATOM 2396 C CA . SER A 1 300 ? 14.189 24.747 36.190 1.00 69.16 300 SER A CA 1
ATOM 2397 C C . SER A 1 300 ? 14.087 23.778 37.345 1.00 68.25 300 SER A C 1
ATOM 2398 O O . SER A 1 300 ? 14.741 22.732 37.342 1.00 69.88 300 SER A O 1
ATOM 2401 N N . GLY A 1 301 ? 13.231 24.092 38.307 1.00 71.65 301 GLY A N 1
ATOM 2402 C CA . GLY A 1 301 ? 12.964 23.162 39.419 1.00 72.09 301 GLY A CA 1
ATOM 2403 C C . GLY A 1 301 ? 11.852 23.608 40.360 1.00 73.77 301 GLY A C 1
ATOM 2404 O O . GLY A 1 301 ? 11.303 24.704 40.215 1.00 76.17 301 GLY A O 1
ATOM 2405 N N . ILE A 1 302 ? 11.508 22.743 41.312 1.00 71.73 302 ILE A N 1
ATOM 2406 C CA . ILE A 1 302 ? 10.592 23.096 42.390 1.00 77.67 302 ILE A CA 1
ATOM 2407 C C . ILE A 1 302 ? 10.947 22.347 43.677 1.00 80.85 302 ILE A C 1
ATOM 2408 O O . ILE A 1 302 ? 11.112 21.126 43.662 1.00 85.21 302 ILE A O 1
ATOM 2413 N N . PHE A 1 303 ? 11.078 23.084 44.781 1.00 84.21 303 PHE A N 1
ATOM 2414 C CA . PHE A 1 303 ? 11.365 22.473 46.080 1.00 91.39 303 PHE A CA 1
ATOM 2415 C C . PHE A 1 303 ? 10.147 21.663 46.484 1.00 88.87 303 PHE A C 1
ATOM 2416 O O . PHE A 1 303 ? 9.035 22.160 46.384 1.00 94.57 303 PHE A O 1
ATOM 2424 N N . THR A 1 304 ? 10.354 20.423 46.921 1.00 90.18 304 THR A N 1
ATOM 2425 C CA . THR A 1 304 ? 9.231 19.532 47.234 1.00 91.48 304 THR A CA 1
ATOM 2426 C C . THR A 1 304 ? 8.531 19.953 48.525 1.00 97.13 304 THR A C 1
ATOM 2427 O O . THR A 1 304 ? 7.333 20.233 48.531 1.00 89.55 304 THR A O 1
ATOM 2431 N N . GLY A 1 305 ? 9.304 20.022 49.603 1.00 104.27 305 GLY A N 1
ATOM 2432 C CA . GLY A 1 305 ? 8.774 20.212 50.949 1.00 103.27 305 GLY A CA 1
ATOM 2433 C C . GLY A 1 305 ? 9.358 19.174 51.879 1.00 100.43 305 GLY A C 1
ATOM 2434 O O . GLY A 1 305 ? 9.591 19.445 53.049 1.00 102.24 305 GLY A O 1
ATOM 2435 N N . LEU A 1 306 ? 9.603 17.983 51.350 1.00 99.37 306 LEU A N 1
ATOM 2436 C CA . LEU A 1 306 ? 10.275 16.938 52.103 1.00 107.92 306 LEU A CA 1
ATOM 2437 C C . LEU A 1 306 ? 11.793 17.270 52.187 1.00 109.38 306 LEU A C 1
ATOM 2438 O O . LEU A 1 306 ? 12.312 18.077 51.397 1.00 100.33 306 LEU A O 1
ATOM 2443 N N . MET A 1 307 ? 12.463 16.703 53.195 1.00 109.59 307 MET A N 1
ATOM 2444 C CA . MET A 1 307 ? 13.932 16.766 53.366 1.00 107.27 307 MET A CA 1
ATOM 2445 C C . MET A 1 307 ? 14.425 15.318 53.512 1.00 115.63 307 MET A C 1
ATOM 2446 O O . MET A 1 307 ? 13.610 14.402 53.724 1.00 111.15 307 MET A O 1
ATOM 2451 N N . VAL A 1 308 ? 15.742 15.102 53.419 1.00 123.16 308 VAL A N 1
ATOM 2452 C CA . VAL A 1 308 ? 16.294 13.731 53.297 1.00 121.92 308 VAL A CA 1
ATOM 2453 C C . VAL A 1 308 ? 17.642 13.547 54.033 1.00 112.10 308 VAL A C 1
ATOM 2454 O O . VAL A 1 308 ? 18.397 14.511 54.203 1.00 98.62 308 VAL A O 1
ATOM 2458 N N . VAL A 1 309 ? 17.919 12.308 54.460 1.00 108.04 309 VAL A N 1
ATOM 2459 C CA . VAL A 1 309 ? 19.026 11.979 55.389 1.00 115.78 309 VAL A CA 1
ATOM 2460 C C . VAL A 1 309 ? 20.272 11.330 54.729 1.00 111.63 309 VAL A C 1
ATOM 2461 O O . VAL A 1 309 ? 20.292 10.110 54.478 1.00 98.92 309 VAL A O 1
ATOM 2465 N N . ASN A 1 310 ? 21.306 12.155 54.498 1.00 105.77 310 ASN A N 1
ATOM 2466 C CA . ASN A 1 310 ? 22.643 11.725 54.019 1.00 105.00 310 ASN A CA 1
ATOM 2467 C C . ASN A 1 310 ? 23.258 10.631 54.931 1.00 111.16 310 ASN A C 1
ATOM 2468 O O . ASN A 1 310 ? 23.829 10.949 55.967 1.00 127.28 310 ASN A O 1
ATOM 2473 N N . PRO A 1 311 ? 23.181 9.346 54.526 1.00 115.63 311 PRO A N 1
ATOM 2474 C CA . PRO A 1 311 ? 23.422 8.183 55.415 1.00 115.39 311 PRO A CA 1
ATOM 2475 C C . PRO A 1 311 ? 24.851 7.979 55.953 1.00 114.86 311 PRO A C 1
ATOM 2476 O O . PRO A 1 311 ? 25.070 7.065 56.768 1.00 98.46 311 PRO A O 1
ATOM 2480 N N . LEU A 1 312 ? 25.804 8.777 55.461 1.00 119.61 312 LEU A N 1
ATOM 2481 C CA . LEU A 1 312 ? 27.134 8.911 56.070 1.00 120.99 312 LEU A CA 1
ATOM 2482 C C . LEU A 1 312 ? 27.066 9.779 57.339 1.00 121.51 312 LEU A C 1
ATOM 2483 O O . LEU A 1 312 ? 27.364 9.314 58.443 1.00 117.68 312 LEU A O 1
ATOM 2488 N N . ASN A 1 313 ? 26.650 11.032 57.163 1.00 115.05 313 ASN A N 1
ATOM 2489 C CA . ASN A 1 313 ? 26.641 12.029 58.236 1.00 114.54 313 ASN A CA 1
ATOM 2490 C C . ASN A 1 313 ? 25.425 11.952 59.177 1.00 115.02 313 ASN A C 1
ATOM 2491 O O . ASN A 1 313 ? 25.482 12.470 60.287 1.00 110.49 313 ASN A O 1
ATOM 2496 N N . GLN A 1 314 ? 24.351 11.288 58.735 1.00 114.95 314 GLN A N 1
ATOM 2497 C CA . GLN A 1 314 ? 22.981 11.441 59.283 1.00 114.67 314 GLN A CA 1
ATOM 2498 C C . GLN A 1 314 ? 22.515 12.911 59.341 1.00 117.25 314 GLN A C 1
ATOM 2499 O O . GLN A 1 314 ? 21.766 13.309 60.234 1.00 125.88 314 GLN A O 1
ATOM 2505 N N . GLU A 1 315 ? 22.934 13.669 58.323 1.00 117.34 315 GLU A N 1
ATOM 2506 C CA . GLU A 1 315 ? 22.703 15.108 58.173 1.00 111.10 315 GLU A CA 1
ATOM 2507 C C . GLU A 1 315 ? 21.508 15.329 57.225 1.00 118.57 315 GLU A C 1
ATOM 2508 O O . GLU A 1 315 ? 21.202 14.454 56.414 1.00 116.23 315 GLU A O 1
ATOM 2514 N N . ARG A 1 316 ? 20.846 16.489 57.320 1.00 126.96 316 ARG A N 1
ATOM 2515 C CA . ARG A 1 316 ? 19.604 16.775 56.563 1.00 121.60 316 ARG A CA 1
ATOM 2516 C C . ARG A 1 316 ? 19.783 17.764 55.395 1.00 112.59 316 ARG A C 1
ATOM 2517 O O . ARG A 1 316 ? 20.482 18.784 55.527 1.00 96.15 316 ARG A O 1
ATOM 2525 N N . VAL A 1 317 ? 19.120 17.453 54.271 1.00 107.33 317 VAL A N 1
ATOM 2526 C CA . VAL A 1 317 ? 19.200 18.238 53.026 1.00 100.18 317 VAL A CA 1
ATOM 2527 C C . VAL A 1 317 ? 17.856 18.294 52.263 1.00 90.90 317 VAL A C 1
ATOM 2528 O O . VAL A 1 317 ? 17.059 17.343 52.345 1.00 77.30 317 VAL A O 1
ATOM 2532 N N . PRO A 1 318 ? 17.616 19.403 51.510 1.00 81.32 318 PRO A N 1
ATOM 2533 C CA . PRO A 1 318 ? 16.349 19.614 50.790 1.00 88.45 318 PRO A CA 1
ATOM 2534 C C . PRO A 1 318 ? 16.184 18.788 49.508 1.00 99.23 318 PRO A C 1
ATOM 2535 O O . PRO A 1 318 ? 17.026 18.883 48.614 1.00 110.89 318 PRO A O 1
ATOM 2539 N N . LEU A 1 319 ? 15.102 18.006 49.423 1.00 99.91 319 LEU A N 1
ATOM 2540 C CA . LEU A 1 319 ? 14.731 17.293 48.187 1.00 95.14 319 LEU A CA 1
ATOM 2541 C C . LEU A 1 319 ? 14.150 18.271 47.162 1.00 96.26 319 LEU A C 1
ATOM 2542 O O . LEU A 1 319 ? 13.414 19.183 47.512 1.00 93.04 319 LEU A O 1
ATOM 2547 N N . TYR A 1 320 ? 14.494 18.057 45.898 1.00 95.85 320 TYR A N 1
ATOM 2548 C CA . TYR A 1 320 ? 14.100 18.923 44.793 1.00 92.72 320 TYR A CA 1
ATOM 2549 C C . TYR A 1 320 ? 13.625 18.069 43.605 1.00 87.83 320 TYR A C 1
ATOM 2550 O O . TYR A 1 320 ? 13.687 16.835 43.633 1.00 93.76 320 TYR A O 1
ATOM 2559 N N . VAL A 1 321 ? 13.114 18.737 42.584 1.00 75.48 321 VAL A N 1
ATOM 2560 C CA . VAL A 1 321 ? 12.710 18.099 41.341 1.00 76.34 321 VAL A CA 1
ATOM 2561 C C . VAL A 1 321 ? 13.118 19.089 40.269 1.00 77.41 321 VAL A C 1
ATOM 2562 O O . VAL A 1 321 ? 12.594 20.206 40.267 1.00 79.53 321 VAL A O 1
ATOM 2566 N N . ALA A 1 322 ? 14.033 18.689 39.373 1.00 77.21 322 ALA A N 1
ATOM 2567 C CA . ALA A 1 322 ? 14.602 19.605 38.359 1.00 73.75 322 ALA A CA 1
ATOM 2568 C C . ALA A 1 322 ? 14.684 19.015 36.957 1.00 69.65 322 ALA A C 1
ATOM 2569 O O . ALA A 1 322 ? 14.819 17.803 36.787 1.00 67.71 322 ALA A O 1
ATOM 2571 N N . ASN A 1 323 ? 14.648 19.892 35.957 1.00 68.15 323 ASN A N 1
ATOM 2572 C CA . ASN A 1 323 ? 14.635 19.463 34.552 1.00 70.36 323 ASN A CA 1
ATOM 2573 C C . ASN A 1 323 ? 15.972 18.955 34.020 1.00 73.31 323 ASN A C 1
ATOM 2574 O O . ASN A 1 323 ? 15.979 18.204 33.056 1.00 81.80 323 ASN A O 1
ATOM 2579 N N . TYR A 1 324 ? 17.081 19.397 34.624 1.00 79.60 324 TYR A N 1
ATOM 2580 C CA . TYR A 1 324 ? 18.447 19.054 34.160 1.00 79.26 324 TYR A CA 1
ATOM 2581 C C . TYR A 1 324 ? 18.791 17.589 34.484 1.00 69.18 324 TYR A C 1
ATOM 2582 O O . TYR A 1 324 ? 19.755 17.050 33.946 1.00 73.42 324 TYR A O 1
ATOM 2591 N N . VAL A 1 325 ? 18.028 16.956 35.372 1.00 65.10 325 VAL A N 1
ATOM 2592 C CA . VAL A 1 325 ? 18.176 15.525 35.619 1.00 63.11 325 VAL A CA 1
ATOM 2593 C C . VAL A 1 325 ? 17.387 14.765 34.554 1.00 68.05 325 VAL A C 1
ATOM 2594 O O . VAL A 1 325 ? 16.166 14.906 34.454 1.00 68.80 325 VAL A O 1
ATOM 2598 N N . MET A 1 326 ? 18.110 13.977 33.759 1.00 70.12 326 MET A N 1
ATOM 2599 C CA . MET A 1 326 ? 17.555 13.254 32.613 1.00 68.41 326 MET A CA 1
ATOM 2600 C C . MET A 1 326 ? 17.077 11.884 33.063 1.00 60.54 326 MET A C 1
ATOM 2601 O O . MET A 1 326 ? 17.720 11.227 33.876 1.00 67.86 326 MET A O 1
ATOM 2606 N N . PRO A 1 327 ? 15.936 11.450 32.550 1.00 61.81 327 PRO A N 1
ATOM 2607 C CA . PRO A 1 327 ? 15.390 10.165 33.013 1.00 69.87 327 PRO A CA 1
ATOM 2608 C C . PRO A 1 327 ? 16.167 8.884 32.554 1.00 68.15 327 PRO A C 1
ATOM 2609 O O . PRO A 1 327 ? 16.210 7.892 33.293 1.00 61.49 327 PRO A O 1
ATOM 2613 N N . ASP A 1 328 ? 16.817 8.920 31.391 1.00 60.91 328 ASP A N 1
ATOM 2614 C CA . ASP A 1 328 ? 17.408 7.707 30.834 1.00 68.04 328 ASP A CA 1
ATOM 2615 C C . ASP A 1 328 ? 18.799 7.290 31.375 1.00 72.77 328 ASP A C 1
ATOM 2616 O O . ASP A 1 328 ? 19.399 6.342 30.854 1.00 74.09 328 ASP A O 1
ATOM 2621 N N . PHE A 1 329 ? 19.265 7.935 32.451 1.00 74.57 329 PHE A N 1
ATOM 2622 C CA . PHE A 1 329 ? 20.600 7.682 33.050 1.00 74.31 329 PHE A CA 1
ATOM 2623 C C . PHE A 1 329 ? 20.466 7.566 34.567 1.00 74.70 329 PHE A C 1
ATOM 2624 O O . PHE A 1 329 ? 19.807 8.395 35.203 1.00 72.84 329 PHE A O 1
ATOM 2632 N N . GLY A 1 330 ? 21.077 6.538 35.144 1.00 73.08 330 GLY A N 1
ATOM 2633 C CA . GLY A 1 330 ? 21.161 6.427 36.587 1.00 74.16 330 GLY A CA 1
ATOM 2634 C C . GLY A 1 330 ? 19.866 5.954 37.203 1.00 75.68 330 GLY A C 1
ATOM 2635 O O . GLY A 1 330 ? 19.153 5.147 36.599 1.00 80.41 330 GLY A O 1
ATOM 2636 N N . THR A 1 331 ? 19.579 6.440 38.411 1.00 74.67 331 THR A N 1
ATOM 2637 C CA . THR A 1 331 ? 18.341 6.092 39.139 1.00 74.46 331 THR A CA 1
ATOM 2638 C C . THR A 1 331 ? 17.231 7.134 39.020 1.00 66.28 331 THR A C 1
ATOM 2639 O O . THR A 1 331 ? 16.139 6.889 39.500 1.00 71.51 331 THR A O 1
ATOM 2643 N N . GLY A 1 332 ? 17.512 8.290 38.427 1.00 64.85 332 GLY A N 1
ATOM 2644 C CA . GLY A 1 332 ? 16.565 9.397 38.391 1.00 70.80 332 GLY A CA 1
ATOM 2645 C C . GLY A 1 332 ? 16.821 10.403 39.498 1.00 80.10 332 GLY A C 1
ATOM 2646 O O . GLY A 1 332 ? 16.434 11.571 39.380 1.00 80.80 332 GLY A O 1
ATOM 2647 N N . ALA A 1 333 ? 17.453 9.941 40.577 1.00 86.70 333 ALA A N 1
ATOM 2648 C CA . ALA A 1 333 ? 17.906 10.794 41.659 1.00 95.80 333 ALA A CA 1
ATOM 2649 C C . ALA A 1 333 ? 19.397 11.045 41.497 1.00 97.37 333 ALA A C 1
ATOM 2650 O O . ALA A 1 333 ? 20.171 10.090 41.375 1.00 94.95 333 ALA A O 1
ATOM 2652 N N . VAL A 1 334 ? 19.794 12.317 41.478 1.00 97.17 334 VAL A N 1
ATOM 2653 C CA . VAL A 1 334 ? 21.214 12.683 41.584 1.00 99.60 334 VAL A CA 1
ATOM 2654 C C . VAL A 1 334 ? 21.550 12.952 43.055 1.00 103.32 334 VAL A C 1
ATOM 2655 O O . VAL A 1 334 ? 20.694 12.800 43.925 1.00 106.01 334 VAL A O 1
ATOM 2659 N N . ILE A 1 335 ? 22.798 13.341 43.316 1.00 108.00 335 ILE A N 1
ATOM 2660 C CA . ILE A 1 335 ? 23.301 13.633 44.671 1.00 100.01 335 ILE A CA 1
ATOM 2661 C C . ILE A 1 335 ? 24.189 14.871 44.510 1.00 96.28 335 ILE A C 1
ATOM 2662 O O . ILE A 1 335 ? 25.412 14.790 44.521 1.00 90.48 335 ILE A O 1
ATOM 2667 N N . GLY A 1 336 ? 23.537 16.015 44.315 1.00 93.89 336 GLY A N 1
ATOM 2668 C CA . GLY A 1 336 ? 24.203 17.221 43.819 1.00 99.43 336 GLY A CA 1
ATOM 2669 C C . GLY A 1 336 ? 25.119 17.957 44.790 1.00 103.99 336 GLY A C 1
ATOM 2670 O O . GLY A 1 336 ? 24.969 17.827 46.009 1.00 106.82 336 GLY A O 1
ATOM 2671 N N . VAL A 1 337 ? 26.084 18.704 44.231 1.00 103.87 337 VAL A N 1
ATOM 2672 C CA . VAL A 1 337 ? 27.061 19.523 44.977 1.00 97.59 337 VAL A CA 1
ATOM 2673 C C . VAL A 1 337 ? 27.518 20.762 44.181 1.00 97.79 337 VAL A C 1
ATOM 2674 O O . VAL A 1 337 ? 28.265 20.621 43.214 1.00 94.84 337 VAL A O 1
ATOM 2678 N N . PRO A 1 338 ? 27.097 21.979 44.582 1.00 107.99 338 PRO A N 1
ATOM 2679 C CA . PRO A 1 338 ? 27.655 23.186 43.940 1.00 108.32 338 PRO A CA 1
ATOM 2680 C C . PRO A 1 338 ? 29.131 23.419 44.277 1.00 105.41 338 PRO A C 1
ATOM 2681 O O . PRO A 1 338 ? 29.992 23.276 43.409 1.00 105.15 338 PRO A O 1
ATOM 2685 N N . ASP A 1 341 ? 30.572 18.453 40.113 1.00 99.00 341 ASP A N 1
ATOM 2686 C CA . ASP A 1 341 ? 29.391 18.661 39.276 1.00 104.98 341 ASP A CA 1
ATOM 2687 C C . ASP A 1 341 ? 29.068 20.172 39.154 1.00 94.89 341 ASP A C 1
ATOM 2688 O O . ASP A 1 341 ? 28.453 20.771 40.043 1.00 84.56 341 ASP A O 1
ATOM 2693 N N . GLU A 1 342 ? 29.504 20.768 38.045 1.00 94.64 342 GLU A N 1
ATOM 2694 C CA . GLU A 1 342 ? 29.195 22.160 37.711 1.00 99.57 342 GLU A CA 1
ATOM 2695 C C . GLU A 1 342 ? 27.734 22.368 37.344 1.00 110.06 342 GLU A C 1
ATOM 2696 O O . GLU A 1 342 ? 27.238 23.489 37.433 1.00 120.48 342 GLU A O 1
ATOM 2702 N N . ARG A 1 343 ? 27.066 21.303 36.895 1.00 118.69 343 ARG A N 1
ATOM 2703 C CA . ARG A 1 343 ? 25.617 21.328 36.624 1.00 119.59 343 ARG A CA 1
ATOM 2704 C C . ARG A 1 343 ? 24.835 21.717 37.883 1.00 117.78 343 ARG A C 1
ATOM 2705 O O . ARG A 1 343 ? 23.897 22.522 37.828 1.00 112.17 343 ARG A O 1
ATOM 2713 N N . ASP A 1 344 ? 25.243 21.127 39.006 1.00 109.32 344 ASP A N 1
ATOM 2714 C CA . ASP A 1 344 ? 24.604 21.347 40.293 1.00 113.41 344 ASP A CA 1
ATOM 2715 C C . ASP A 1 344 ? 24.813 22.773 40.832 1.00 126.51 344 ASP A C 1
ATOM 2716 O O . ASP A 1 344 ? 24.017 23.247 41.654 1.00 136.55 344 ASP A O 1
ATOM 2721 N N . ALA A 1 345 ? 25.868 23.450 40.367 1.00 130.10 345 ALA A N 1
ATOM 2722 C CA . ALA A 1 345 ? 26.119 24.857 40.704 1.00 130.90 345 ALA A CA 1
ATOM 2723 C C . ALA A 1 345 ? 25.227 25.840 39.934 1.00 126.16 345 ALA A C 1
ATOM 2724 O O . ALA A 1 345 ? 24.809 26.849 40.501 1.00 139.86 345 ALA A O 1
ATOM 2726 N N . ASP A 1 346 ? 24.935 25.567 38.660 1.00 116.87 346 ASP A N 1
ATOM 2727 C CA . ASP A 1 346 ? 23.977 26.404 37.898 1.00 111.44 346 ASP A CA 1
ATOM 2728 C C . ASP A 1 346 ? 22.550 26.298 38.444 1.00 100.81 346 ASP A C 1
ATOM 2729 O O . ASP A 1 346 ? 21.750 27.219 38.278 1.00 88.27 346 ASP A O 1
ATOM 2734 N N . PHE A 1 347 ? 22.245 25.166 39.083 1.00 100.02 347 PHE A N 1
ATOM 2735 C CA . PHE A 1 347 ? 20.952 24.935 39.713 1.00 100.82 347 PHE A CA 1
ATOM 2736 C C . PHE A 1 347 ? 20.831 25.672 41.046 1.00 105.48 347 PHE A C 1
ATOM 2737 O O . PHE A 1 347 ? 19.788 26.276 41.311 1.00 105.52 347 PHE A O 1
ATOM 2745 N N . GLY A 1 348 ? 21.884 25.603 41.873 1.00 112.14 348 GLY A N 1
ATOM 2746 C CA . GLY A 1 348 ? 22.022 26.431 43.090 1.00 104.67 348 GLY A CA 1
ATOM 2747 C C . GLY A 1 348 ? 21.902 27.932 42.834 1.00 101.22 348 GLY A C 1
ATOM 2748 O O . GLY A 1 348 ? 21.244 28.638 43.588 1.00 100.88 348 GLY A O 1
ATOM 2749 N N . ALA A 1 349 ? 22.501 28.411 41.743 1.00 99.66 349 ALA A N 1
ATOM 2750 C CA . ALA A 1 349 ? 22.383 29.820 41.323 1.00 100.85 349 ALA A CA 1
ATOM 2751 C C . ALA A 1 349 ? 20.995 30.227 40.767 1.00 104.62 349 ALA A C 1
ATOM 2752 O O . ALA A 1 349 ? 20.827 31.378 40.350 1.00 95.43 349 ALA A O 1
ATOM 2754 N N . LEU A 1 350 ? 20.026 29.303 40.727 1.00 104.86 350 LEU A N 1
ATOM 2755 C CA . LEU A 1 350 ? 18.614 29.660 40.537 1.00 102.77 350 LEU A CA 1
ATOM 2756 C C . LEU A 1 350 ? 17.761 29.534 41.819 1.00 101.76 350 LEU A C 1
ATOM 2757 O O . LEU A 1 350 ? 16.664 30.087 41.859 1.00 101.37 350 LEU A O 1
ATOM 2762 N N . PHE A 1 351 ? 18.241 28.829 42.848 1.00 102.38 351 PHE A N 1
ATOM 2763 C CA . PHE A 1 351 ? 17.518 28.727 44.144 1.00 116.64 351 PHE A CA 1
ATOM 2764 C C . PHE A 1 351 ? 18.304 29.238 45.382 1.00 120.47 351 PHE A C 1
ATOM 2765 O O . PHE A 1 351 ? 17.856 29.066 46.528 1.00 108.73 351 PHE A O 1
ATOM 2773 N N . GLY A 1 352 ? 19.445 29.896 45.139 1.00 127.12 352 GLY A N 1
ATOM 2774 C CA . GLY A 1 352 ? 20.317 30.433 46.194 1.00 125.25 352 GLY A CA 1
ATOM 2775 C C . GLY A 1 352 ? 20.762 29.414 47.228 1.00 123.69 352 GLY A C 1
ATOM 2776 O O . GLY A 1 352 ? 20.879 29.733 48.412 1.00 131.98 352 GLY A O 1
ATOM 2777 N N . LEU A 1 353 ? 21.027 28.191 46.779 1.00 122.60 353 LEU A N 1
ATOM 2778 C CA . LEU A 1 353 ? 21.246 27.066 47.690 1.00 122.74 353 LEU A CA 1
ATOM 2779 C C . LEU A 1 353 ? 22.587 27.157 48.418 1.00 110.99 353 LEU A C 1
ATOM 2780 O O . LEU A 1 353 ? 23.448 27.952 48.022 1.00 102.63 353 LEU A O 1
ATOM 2785 N N . PRO A 1 354 ? 22.762 26.352 49.494 1.00 114.06 354 PRO A N 1
ATOM 2786 C CA . PRO A 1 354 ? 24.081 26.172 50.116 1.00 119.99 354 PRO A CA 1
ATOM 2787 C C . PRO A 1 354 ? 25.188 25.704 49.149 1.00 124.84 354 PRO A C 1
ATOM 2788 O O . PRO A 1 354 ? 24.905 25.047 48.141 1.00 124.25 354 PRO A O 1
ATOM 2792 N N . VAL A 1 355 ? 26.431 26.061 49.480 1.00 133.06 355 VAL A N 1
ATOM 2793 C CA . VAL A 1 355 ? 27.633 25.676 48.723 1.00 125.05 355 VAL A CA 1
ATOM 2794 C C . VAL A 1 355 ? 28.788 25.351 49.702 1.00 118.70 355 VAL A C 1
ATOM 2795 O O . VAL A 1 355 ? 29.483 26.253 50.167 1.00 126.57 355 VAL A O 1
ATOM 2799 N N . ARG A 1 356 ? 28.967 24.063 50.020 1.00 112.72 356 ARG A N 1
ATOM 2800 C CA . ARG A 1 356 ? 30.101 23.576 50.840 1.00 112.43 356 ARG A CA 1
ATOM 2801 C C . ARG A 1 356 ? 31.358 23.517 49.934 1.00 117.45 356 ARG A C 1
ATOM 2802 O O . ARG A 1 356 ? 31.477 24.365 49.044 1.00 113.16 356 ARG A O 1
ATOM 2810 N N . VAL A 1 357 ? 32.287 22.563 50.125 1.00 125.98 357 VAL A N 1
ATOM 2811 C CA . VAL A 1 357 ? 33.512 22.492 49.282 1.00 126.60 357 VAL A CA 1
ATOM 2812 C C . VAL A 1 357 ? 34.210 21.117 49.325 1.00 126.98 357 VAL A C 1
ATOM 2813 O O . VAL A 1 357 ? 34.013 20.349 50.271 1.00 113.41 357 VAL A O 1
ATOM 2817 N N . VAL A 1 358 ? 34.965 20.812 48.259 1.00 132.22 358 VAL A N 1
ATOM 2818 C CA . VAL A 1 358 ? 35.974 19.732 48.218 1.00 131.33 358 VAL A CA 1
ATOM 2819 C C . VAL A 1 358 ? 37.164 20.235 47.386 1.00 121.47 358 VAL A C 1
ATOM 2820 O O . VAL A 1 358 ? 38.250 19.656 47.398 1.00 112.08 358 VAL A O 1
ATOM 2824 N N . SER A 1 378 ? 38.803 16.679 53.659 1.00 101.49 378 SER A N 1
ATOM 2825 C CA . SER A 1 378 ? 38.335 17.795 54.498 1.00 108.80 378 SER A CA 1
ATOM 2826 C C . SER A 1 378 ? 36.825 17.723 54.866 1.00 114.46 378 SER A C 1
ATOM 2827 O O . SER A 1 378 ? 36.135 18.757 54.961 1.00 101.91 378 SER A O 1
ATOM 2830 N N . HIS A 1 379 ? 36.327 16.495 55.067 1.00 121.56 379 HIS A N 1
ATOM 2831 C CA . HIS A 1 379 ? 34.911 16.234 55.388 1.00 125.26 379 HIS A CA 1
ATOM 2832 C C . HIS A 1 379 ? 34.737 14.914 56.159 1.00 120.43 379 HIS A C 1
ATOM 2833 O O . HIS A 1 379 ? 35.068 13.850 55.657 1.00 116.21 379 HIS A O 1
ATOM 2840 N N . SER A 1 380 ? 34.243 14.996 57.387 1.00 128.52 380 SER A N 1
ATOM 2841 C CA . SER A 1 380 ? 33.692 13.838 58.121 1.00 130.50 380 SER A CA 1
ATOM 2842 C C . SER A 1 380 ? 34.654 12.687 58.547 1.00 129.71 380 SER A C 1
ATOM 2843 O O . SER A 1 380 ? 35.504 12.910 59.417 1.00 123.36 380 SER A O 1
ATOM 2846 N N . LEU A 1 381 ? 34.526 11.484 57.955 1.00 123.75 381 LEU A N 1
ATOM 2847 C CA . LEU A 1 381 ? 34.979 10.216 58.599 1.00 120.38 381 LEU A CA 1
ATOM 2848 C C . LEU A 1 381 ? 36.338 9.618 58.134 1.00 123.03 381 LEU A C 1
ATOM 2849 O O . LEU A 1 381 ? 37.043 9.010 58.957 1.00 120.16 381 LEU A O 1
ATOM 2854 N N . VAL A 1 382 ? 36.686 9.751 56.844 1.00 114.43 382 VAL A N 1
ATOM 2855 C CA . VAL A 1 382 ? 37.986 9.268 56.304 1.00 107.07 382 VAL A CA 1
ATOM 2856 C C . VAL A 1 382 ? 38.614 10.317 55.348 1.00 106.41 382 VAL A C 1
ATOM 2857 O O . VAL A 1 382 ? 38.760 10.093 54.144 1.00 97.07 382 VAL A O 1
ATOM 2861 N N . ASP A 1 383 ? 39.036 11.441 55.931 1.00 114.84 383 ASP A N 1
ATOM 2862 C CA . ASP A 1 383 ? 39.446 12.653 55.186 1.00 116.65 383 ASP A CA 1
ATOM 2863 C C . ASP A 1 383 ? 40.834 12.515 54.551 1.00 126.46 383 ASP A C 1
ATOM 2864 O O . ASP A 1 383 ? 41.428 11.431 54.580 1.00 131.91 383 ASP A O 1
ATOM 2869 N N . GLY A 1 384 ? 41.336 13.600 53.954 1.00 131.41 384 GLY A N 1
ATOM 2870 C CA . GLY A 1 384 ? 42.733 13.676 53.501 1.00 131.40 384 GLY A CA 1
ATOM 2871 C C . GLY A 1 384 ? 42.983 12.943 52.192 1.00 135.14 384 GLY A C 1
ATOM 2872 O O . GLY A 1 384 ? 43.281 13.573 51.166 1.00 127.04 384 GLY A O 1
ATOM 2873 N N . LEU A 1 385 ? 42.884 11.609 52.255 1.00 133.26 385 LEU A N 1
ATOM 2874 C CA . LEU A 1 385 ? 42.877 10.702 51.088 1.00 128.34 385 LEU A CA 1
ATOM 2875 C C . LEU A 1 385 ? 42.130 11.314 49.896 1.00 120.96 385 LEU A C 1
ATOM 2876 O O . LEU A 1 385 ? 41.025 11.832 50.080 1.00 126.27 385 LEU A O 1
ATOM 2881 N N . THR A 1 386 ? 42.730 11.283 48.699 1.00 117.72 386 THR A N 1
ATOM 2882 C CA . THR A 1 386 ? 42.093 11.870 47.500 1.00 118.77 386 THR A CA 1
ATOM 2883 C C . THR A 1 386 ? 41.006 10.956 46.920 1.00 121.71 386 THR A C 1
ATOM 2884 O O . THR A 1 386 ? 40.901 9.761 47.273 1.00 109.05 386 THR A O 1
ATOM 2888 N N . SER A 1 387 ? 40.230 11.558 46.011 1.00 117.92 387 SER A N 1
ATOM 2889 C CA . SER A 1 387 ? 39.025 10.980 45.405 1.00 108.20 387 SER A CA 1
ATOM 2890 C C . SER A 1 387 ? 38.975 9.450 45.360 1.00 114.56 387 SER A C 1
ATOM 2891 O O . SER A 1 387 ? 38.074 8.836 45.950 1.00 106.06 387 SER A O 1
ATOM 2894 N N . SER A 1 388 ? 39.967 8.861 44.685 1.00 115.00 388 SER A N 1
ATOM 2895 C CA . SER A 1 388 ? 40.018 7.416 44.397 1.00 113.38 388 SER A CA 1
ATOM 2896 C C . SER A 1 388 ? 39.963 6.552 45.650 1.00 118.40 388 SER A C 1
ATOM 2897 O O . SER A 1 388 ? 39.209 5.565 45.713 1.00 112.48 388 SER A O 1
ATOM 2900 N N . ALA A 1 389 ? 40.777 6.931 46.634 1.00 116.90 389 ALA A N 1
ATOM 2901 C CA . ALA A 1 389 ? 40.832 6.230 47.917 1.00 116.77 389 ALA A CA 1
ATOM 2902 C C . ALA A 1 389 ? 39.506 6.342 48.709 1.00 109.71 389 ALA A C 1
ATOM 2903 O O . ALA A 1 389 ? 39.117 5.411 49.425 1.00 88.76 389 ALA A O 1
ATOM 2905 N N . ALA A 1 390 ? 38.815 7.474 48.563 1.00 115.67 390 ALA A N 1
ATOM 2906 C CA . ALA A 1 390 ? 37.488 7.662 49.170 1.00 118.13 390 ALA A CA 1
ATOM 2907 C C . ALA A 1 390 ? 36.507 6.629 48.635 1.00 117.55 390 ALA A C 1
ATOM 2908 O O . ALA A 1 390 ? 35.926 5.854 49.406 1.00 105.84 390 ALA A O 1
ATOM 2910 N N . ARG A 1 391 ? 36.391 6.620 47.303 1.00 115.47 391 ARG A N 1
ATOM 2911 C CA . ARG A 1 391 ? 35.384 5.863 46.556 1.00 106.70 391 ARG A CA 1
ATOM 2912 C C . ARG A 1 391 ? 35.252 4.399 47.010 1.00 114.12 391 ARG A C 1
ATOM 2913 O O . ARG A 1 391 ? 34.135 3.934 47.308 1.00 107.74 391 ARG A O 1
ATOM 2921 N N . GLU A 1 392 ? 36.385 3.698 47.105 1.00 119.95 392 GLU A N 1
ATOM 2922 C CA . GLU A 1 392 ? 36.374 2.244 47.366 1.00 127.85 392 GLU A CA 1
ATOM 2923 C C . GLU A 1 392 ? 36.101 1.861 48.845 1.00 125.99 392 GLU A C 1
ATOM 2924 O O . GLU A 1 392 ? 35.451 0.840 49.093 1.00 112.90 392 GLU A O 1
ATOM 2930 N N . ILE A 1 393 ? 36.571 2.666 49.808 1.00 128.30 393 ILE A N 1
ATOM 2931 C CA . ILE A 1 393 ? 36.279 2.435 51.258 1.00 122.54 393 ILE A CA 1
ATOM 2932 C C . ILE A 1 393 ? 34.910 3.012 51.705 1.00 115.83 393 ILE A C 1
ATOM 2933 O O . ILE A 1 393 ? 34.262 2.451 52.597 1.00 103.91 393 ILE A O 1
ATOM 2938 N N . LEU A 1 394 ? 34.475 4.118 51.094 1.00 109.79 394 LEU A N 1
ATOM 2939 C CA . LEU A 1 394 ? 33.122 4.652 51.333 1.00 104.51 394 LEU A CA 1
ATOM 2940 C C . LEU A 1 394 ? 32.057 3.600 51.056 1.00 108.93 394 LEU A C 1
ATOM 2941 O O . LEU A 1 394 ? 31.223 3.305 51.912 1.00 99.81 394 LEU A O 1
ATOM 2946 N N . ILE A 1 395 ? 32.124 3.024 49.861 1.00 113.71 395 ILE A N 1
ATOM 2947 C CA . ILE A 1 395 ? 31.105 2.092 49.390 1.00 124.52 395 ILE A CA 1
ATOM 2948 C C . ILE A 1 395 ? 31.090 0.747 50.152 1.00 121.13 395 ILE A C 1
ATOM 2949 O O . ILE A 1 395 ? 30.033 0.116 50.270 1.00 113.12 395 ILE A O 1
ATOM 2954 N N . ALA A 1 396 ? 32.250 0.321 50.664 1.00 121.30 396 ALA A N 1
ATOM 2955 C CA . ALA A 1 396 ? 32.339 -0.867 51.531 1.00 112.68 396 ALA A CA 1
ATOM 2956 C C . ALA A 1 396 ? 31.694 -0.610 52.894 1.00 117.54 396 ALA A C 1
ATOM 2957 O O . ALA A 1 396 ? 31.065 -1.506 53.469 1.00 112.49 396 ALA A O 1
ATOM 2959 N N . HIS A 1 397 ? 31.858 0.611 53.407 1.00 119.91 397 HIS A N 1
ATOM 2960 C CA . HIS A 1 397 ? 31.196 1.029 54.649 1.00 119.11 397 HIS A CA 1
ATOM 2961 C C . HIS A 1 397 ? 29.687 1.000 54.481 1.00 101.44 397 HIS A C 1
ATOM 2962 O O . HIS A 1 397 ? 28.973 0.500 55.346 1.00 100.96 397 HIS A O 1
ATOM 2969 N N . LEU A 1 398 ? 29.219 1.514 53.349 1.00 93.50 398 LEU A N 1
ATOM 2970 C CA . LEU A 1 398 ? 27.785 1.710 53.118 1.00 97.73 398 LEU A CA 1
ATOM 2971 C C . LEU A 1 398 ? 26.979 0.399 52.922 1.00 102.00 398 LEU A C 1
ATOM 2972 O O . LEU A 1 398 ? 25.884 0.254 53.501 1.00 95.48 398 LEU A O 1
ATOM 2977 N N . SER A 1 399 ? 27.520 -0.540 52.135 1.00 108.63 399 SER A N 1
ATOM 2978 C CA . SER A 1 399 ? 26.845 -1.833 51.861 1.00 112.71 399 SER A CA 1
ATOM 2979 C C . SER A 1 399 ? 26.927 -2.828 53.029 1.00 118.78 399 SER A C 1
ATOM 2980 O O . SER A 1 399 ? 26.143 -3.788 53.080 1.00 116.53 399 SER A O 1
ATOM 2983 N N . GLU A 1 400 ? 27.871 -2.596 53.949 1.00 124.50 400 GLU A N 1
ATOM 2984 C CA . GLU A 1 400 ? 27.960 -3.341 55.210 1.00 123.25 400 GLU A CA 1
ATOM 2985 C C . GLU A 1 400 ? 26.881 -2.861 56.192 1.00 123.65 400 GLU A C 1
ATOM 2986 O O . GLU A 1 400 ? 26.233 -3.682 56.845 1.00 117.62 400 GLU A O 1
ATOM 2992 N N . LYS A 1 401 ? 26.717 -1.539 56.309 1.00 124.66 401 LYS A N 1
ATOM 2993 C CA . LYS A 1 401 ? 25.526 -0.933 56.955 1.00 128.49 401 LYS A CA 1
ATOM 2994 C C . LYS A 1 401 ? 24.217 -1.458 56.341 1.00 131.76 401 LYS A C 1
ATOM 2995 O O . LYS A 1 401 ? 23.254 -1.736 57.059 1.00 132.30 401 LYS A O 1
ATOM 3001 N N . LEU A 1 402 ? 24.218 -1.566 55.008 1.00 130.07 402 LEU A N 1
ATOM 3002 C CA . LEU A 1 402 ? 23.081 -1.979 54.162 1.00 124.11 402 LEU A CA 1
ATOM 3003 C C . LEU A 1 402 ? 22.231 -0.747 53.760 1.00 119.18 402 LEU A C 1
ATOM 3004 O O . LEU A 1 402 ? 20.996 -0.799 53.705 1.00 106.59 402 LEU A O 1
ATOM 3009 N N . GLU A 1 403 ? 22.930 0.355 53.467 1.00 117.00 403 GLU A N 1
ATOM 3010 C CA . GLU A 1 403 ? 22.349 1.519 52.793 1.00 125.78 403 GLU A CA 1
ATOM 3011 C C . GLU A 1 403 ? 23.357 2.117 51.785 1.00 125.92 403 GLU A C 1
ATOM 3012 O O . GLU A 1 403 ? 24.061 3.088 52.081 1.00 118.77 403 GLU A O 1
ATOM 3018 N N . GLY A 1 404 ? 23.411 1.505 50.595 1.00 124.67 404 GLY A N 1
ATOM 3019 C CA . GLY A 1 404 ? 24.350 1.875 49.512 1.00 114.35 404 GLY A CA 1
ATOM 3020 C C . GLY A 1 404 ? 25.013 0.650 48.886 1.00 103.35 404 GLY A C 1
ATOM 3021 O O . GLY A 1 404 ? 25.013 -0.427 49.489 1.00 94.24 404 GLY A O 1
ATOM 3022 N N . GLN A 1 405 ? 25.561 0.803 47.676 1.00 95.38 405 GLN A N 1
ATOM 3023 C CA . GLN A 1 405 ? 26.311 -0.284 47.011 1.00 98.33 405 GLN A CA 1
ATOM 3024 C C . GLN A 1 405 ? 26.914 0.113 45.658 1.00 96.65 405 GLN A C 1
ATOM 3025 O O . GLN A 1 405 ? 26.586 1.158 45.088 1.00 87.59 405 GLN A O 1
ATOM 3031 N N . LYS A 1 406 ? 27.797 -0.756 45.166 1.00 103.45 406 LYS A N 1
ATOM 3032 C CA . LYS A 1 406 ? 28.391 -0.632 43.830 1.00 106.10 406 LYS A CA 1
ATOM 3033 C C . LYS A 1 406 ? 27.339 -0.903 42.762 1.00 94.99 406 LYS A C 1
ATOM 3034 O O . LYS A 1 406 ? 26.579 -1.877 42.863 1.00 91.95 406 LYS A O 1
ATOM 3040 N N . SER A 1 407 ? 27.305 -0.050 41.741 1.00 85.22 407 SER A N 1
ATOM 3041 C CA . SER A 1 407 ? 26.237 -0.106 40.730 1.00 86.31 407 SER A CA 1
ATOM 3042 C C . SER A 1 407 ? 26.746 0.016 39.293 1.00 77.94 407 SER A C 1
ATOM 3043 O O . SER A 1 407 ? 27.502 0.935 38.961 1.00 70.17 407 SER A O 1
ATOM 3046 N N . THR A 1 408 ? 26.293 -0.907 38.447 1.00 74.79 408 THR A N 1
ATOM 3047 C CA . THR A 1 408 ? 26.522 -0.845 36.993 1.00 72.69 408 THR A CA 1
ATOM 3048 C C . THR A 1 408 ? 25.270 -0.244 36.294 1.00 64.00 408 THR A C 1
ATOM 3049 O O . THR A 1 408 ? 24.157 -0.731 36.497 1.00 55.71 408 THR A O 1
ATOM 3053 N N . GLN A 1 409 ? 25.454 0.840 35.531 1.00 60.93 409 GLN A N 1
ATOM 3054 C CA . GLN A 1 409 ? 24.368 1.462 34.749 1.00 58.90 409 GLN A CA 1
ATOM 3055 C C . GLN A 1 409 ? 24.568 1.239 33.265 1.00 57.72 409 GLN A C 1
ATOM 3056 O O . GLN A 1 409 ? 25.695 1.139 32.807 1.00 53.41 409 GLN A O 1
ATOM 3062 N N . TYR A 1 410 ? 23.454 1.211 32.529 1.00 47.06 410 TYR A N 1
ATOM 3063 C CA . TYR A 1 410 ? 23.439 1.012 31.107 1.00 40.59 410 TYR A CA 1
ATOM 3064 C C . TYR A 1 410 ? 22.540 2.040 30.440 1.00 41.22 410 TYR A C 1
ATOM 3065 O O . TYR A 1 410 ? 21.413 2.330 30.887 1.00 36.35 410 TYR A O 1
ATOM 3074 N N . ARG A 1 411 ? 23.052 2.606 29.369 1.00 37.20 411 ARG A N 1
ATOM 3075 C CA . ARG A 1 411 ? 22.292 3.500 28.528 1.00 40.53 411 ARG A CA 1
ATOM 3076 C C . ARG A 1 411 ? 21.139 2.744 27.812 1.00 40.02 411 ARG A C 1
ATOM 3077 O O . ARG A 1 411 ? 20.079 3.295 27.579 1.00 44.14 411 ARG A O 1
ATOM 3085 N N . LEU A 1 412 ? 21.393 1.485 27.473 1.00 40.46 412 LEU A N 1
ATOM 3086 C CA . LEU A 1 412 ? 20.509 0.663 26.667 1.00 44.49 412 LEU A CA 1
ATOM 3087 C C . LEU A 1 412 ? 19.128 0.564 27.320 1.00 39.50 412 LEU A C 1
ATOM 3088 O O . LEU A 1 412 ? 19.039 0.209 28.476 1.00 33.41 412 LEU A O 1
ATOM 3093 N N . GLN A 1 413 ? 18.082 0.872 26.562 1.00 39.78 413 GLN A N 1
ATOM 3094 C CA . GLN A 1 413 ? 16.701 0.748 27.066 1.00 41.76 413 GLN A CA 1
ATOM 3095 C C . GLN A 1 413 ? 16.098 -0.561 26.614 1.00 41.71 413 GLN A C 1
ATOM 3096 O O . GLN A 1 413 ? 16.394 -1.077 25.513 1.00 42.71 413 GLN A O 1
ATOM 3102 N N . ASN A 1 414 ? 15.233 -1.113 27.453 1.00 40.71 414 ASN A N 1
ATOM 3103 C CA . ASN A 1 414 ? 14.471 -2.256 27.028 1.00 39.91 414 ASN A CA 1
ATOM 3104 C C . ASN A 1 414 ? 13.684 -1.965 25.721 1.00 34.08 414 ASN A C 1
ATOM 3105 O O . ASN A 1 414 ? 13.338 -0.814 25.388 1.00 37.01 414 ASN A O 1
ATOM 3110 N N . TRP A 1 415 ? 13.571 -3.000 24.904 1.00 33.08 415 TRP A N 1
ATOM 3111 C CA . TRP A 1 415 ? 13.124 -2.841 23.522 1.00 30.91 415 TRP A CA 1
ATOM 3112 C C . TRP A 1 415 ? 11.560 -2.797 23.433 1.00 35.08 415 TRP A C 1
ATOM 3113 O O . TRP A 1 415 ? 10.944 -3.852 23.620 1.00 33.83 415 TRP A O 1
ATOM 3124 N N . SER A 1 416 ? 10.955 -1.622 23.160 1.00 33.98 416 SER A N 1
ATOM 3125 C CA . SER A 1 416 ? 9.518 -1.521 22.831 1.00 36.67 416 SER A CA 1
ATOM 3126 C C . SER A 1 416 ? 9.254 -2.096 21.458 1.00 34.04 416 SER A C 1
ATOM 3127 O O . SER A 1 416 ? 9.713 -1.518 20.444 1.00 32.17 416 SER A O 1
ATOM 3130 N N . ILE A 1 417 ? 8.419 -3.123 21.404 1.00 29.74 417 ILE A N 1
ATOM 3131 C CA . ILE A 1 417 ? 8.062 -3.733 20.121 1.00 33.24 417 ILE A CA 1
ATOM 3132 C C . ILE A 1 417 ? 6.562 -3.576 19.655 1.00 32.62 417 ILE A C 1
ATOM 3133 O O . ILE A 1 417 ? 6.194 -3.944 18.492 1.00 28.37 417 ILE A O 1
ATOM 3138 N N . SER A 1 418 ? 5.721 -3.073 20.530 1.00 32.92 418 SER A N 1
ATOM 3139 C CA . SER A 1 418 ? 4.279 -2.909 20.171 1.00 33.37 418 SER A CA 1
ATOM 3140 C C . SER A 1 418 ? 4.036 -1.589 19.485 1.00 31.27 418 SER A C 1
ATOM 3141 O O . SER A 1 418 ? 4.567 -0.531 19.881 1.00 30.11 418 SER A O 1
ATOM 3144 N N . ARG A 1 419 ? 3.389 -1.695 18.335 1.00 28.37 419 ARG A N 1
ATOM 3145 C CA . ARG A 1 419 ? 3.107 -0.566 17.489 1.00 28.62 419 ARG A CA 1
ATOM 3146 C C . ARG A 1 419 ? 1.573 -0.412 17.308 1.00 30.07 419 ARG A C 1
ATOM 3147 O O . ARG A 1 419 ? 0.885 -1.399 17.048 1.00 29.71 419 ARG A O 1
ATOM 3155 N N . GLN A 1 420 ? 1.063 0.814 17.389 1.00 28.92 420 GLN A N 1
ATOM 3156 C CA . GLN A 1 420 ? -0.361 1.110 17.118 1.00 28.80 420 GLN A CA 1
ATOM 3157 C C . GLN A 1 420 ? -0.590 1.272 15.636 1.00 29.74 420 GLN A C 1
ATOM 3158 O O . GLN A 1 420 ? -1.053 2.314 15.157 1.00 27.91 420 GLN A O 1
ATOM 3164 N N . ARG A 1 421 ? -0.319 0.209 14.875 1.00 28.49 421 ARG A N 1
ATOM 3165 C CA . ARG A 1 421 ? -0.372 0.282 13.443 1.00 26.85 421 ARG A CA 1
ATOM 3166 C C . ARG A 1 421 ? -1.011 -0.990 12.954 1.00 25.17 421 ARG A C 1
ATOM 3167 O O . ARG A 1 421 ? -0.984 -1.970 13.640 1.00 23.83 421 ARG A O 1
ATOM 3175 N N . TYR A 1 422 ? -1.520 -0.947 11.734 1.00 23.63 422 TYR A N 1
ATOM 3176 C CA . TYR A 1 422 ? -2.202 -2.053 11.116 1.00 28.32 422 TYR A CA 1
ATOM 3177 C C . TYR A 1 422 ? -1.226 -3.018 10.434 1.00 31.63 422 TYR A C 1
ATOM 3178 O O . TYR A 1 422 ? -1.339 -4.221 10.604 1.00 28.80 422 TYR A O 1
ATOM 3187 N N . TRP A 1 423 ? -0.267 -2.475 9.679 1.00 28.57 423 TRP A N 1
ATOM 3188 C CA . TRP A 1 423 ? 0.578 -3.295 8.840 1.00 30.28 423 TRP A CA 1
ATOM 3189 C C . TRP A 1 423 ? 1.787 -3.820 9.589 1.00 32.31 423 TRP A C 1
ATOM 3190 O O . TRP A 1 423 ? 2.899 -3.284 9.498 1.00 32.15 423 TRP A O 1
ATOM 3201 N N . GLY A 1 424 ? 1.549 -4.914 10.301 1.00 30.46 424 GLY A N 1
ATOM 3202 C CA . GLY A 1 424 ? 2.601 -5.615 11.053 1.00 31.51 424 GLY A CA 1
ATOM 3203 C C . GLY A 1 424 ? 2.044 -6.921 11.623 1.00 29.29 424 GLY A C 1
ATOM 3204 O O . GLY A 1 424 ? 0.827 -7.196 11.561 1.00 26.67 424 GLY A O 1
ATOM 3205 N N . CYS A 1 425 ? 2.916 -7.709 12.204 1.00 28.63 425 CYS A N 1
ATOM 3206 C CA . CYS A 1 425 ? 2.519 -8.979 12.770 1.00 28.57 425 CYS A CA 1
ATOM 3207 C C . CYS A 1 425 ? 1.655 -8.807 14.009 1.00 31.63 425 CYS A C 1
ATOM 3208 O O . CYS A 1 425 ? 2.074 -8.205 15.044 1.00 31.62 425 CYS A O 1
ATOM 3211 N N . PRO A 1 426 ? 0.452 -9.398 13.978 1.00 28.04 426 PRO A N 1
ATOM 3212 C CA . PRO A 1 426 ? -0.353 -9.271 15.175 1.00 27.82 426 PRO A CA 1
ATOM 3213 C C . PRO A 1 426 ? 0.263 -9.925 16.404 1.00 27.04 426 PRO A C 1
ATOM 3214 O O . PRO A 1 426 ? 0.894 -10.966 16.336 1.00 26.56 426 PRO A O 1
ATOM 3218 N N . ILE A 1 427 ? 0.074 -9.296 17.530 1.00 28.99 427 ILE A N 1
ATOM 3219 C CA . ILE A 1 427 ? 0.532 -9.835 18.773 1.00 29.03 427 ILE A CA 1
ATOM 3220 C C . ILE A 1 427 ? -0.455 -10.947 19.249 1.00 36.53 427 ILE A C 1
ATOM 3221 O O . ILE A 1 427 ? -1.633 -10.665 19.503 1.00 33.75 427 ILE A O 1
ATOM 3226 N N . PRO A 1 428 ? 0.032 -12.198 19.392 1.00 35.92 428 PRO A N 1
ATOM 3227 C CA . PRO A 1 428 ? -0.847 -13.363 19.596 1.00 34.67 428 PRO A CA 1
ATOM 3228 C C . PRO A 1 428 ? -1.291 -13.534 21.064 1.00 34.69 428 PRO A C 1
ATOM 3229 O O . PRO A 1 428 ? -1.044 -14.555 21.658 1.00 34.19 428 PRO A O 1
ATOM 3233 N N . ILE A 1 429 ? -1.918 -12.507 21.632 1.00 35.51 429 ILE A N 1
ATOM 3234 C CA . ILE A 1 429 ? -2.282 -12.423 23.074 1.00 35.89 429 ILE A CA 1
ATOM 3235 C C . ILE A 1 429 ? -3.773 -12.068 23.122 1.00 37.55 429 ILE A C 1
ATOM 3236 O O . ILE A 1 429 ? -4.259 -11.337 22.235 1.00 36.18 429 ILE A O 1
ATOM 3241 N N . ILE A 1 430 ? -4.492 -12.592 24.125 1.00 38.44 430 ILE A N 1
ATOM 3242 C CA . ILE A 1 430 ? -5.881 -12.203 24.395 1.00 36.92 430 ILE A CA 1
ATOM 3243 C C . ILE A 1 430 ? -6.004 -11.602 25.781 1.00 38.60 430 ILE A C 1
ATOM 3244 O O . ILE A 1 430 ? -5.472 -12.167 26.752 1.00 42.53 430 ILE A O 1
ATOM 3249 N N . HIS A 1 431 ? -6.671 -10.444 25.881 1.00 33.77 431 HIS A N 1
ATOM 3250 C CA . HIS A 1 431 ? -6.844 -9.766 27.161 1.00 42.23 431 HIS A CA 1
ATOM 3251 C C . HIS A 1 431 ? -8.226 -10.071 27.776 1.00 44.46 431 HIS A C 1
ATOM 3252 O O . HIS A 1 431 ? -9.256 -9.686 27.214 1.00 42.37 431 HIS A O 1
ATOM 3259 N N . CYS A 1 432 ? -8.211 -10.746 28.929 1.00 48.27 432 CYS A N 1
ATOM 3260 C CA . CYS A 1 432 ? -9.412 -11.086 29.682 1.00 56.38 432 CYS A CA 1
ATOM 3261 C C . CYS A 1 432 ? -9.526 -10.200 30.929 1.00 61.18 432 CYS A C 1
ATOM 3262 O O . CYS A 1 432 ? -8.516 -9.912 31.597 1.00 59.37 432 CYS A O 1
ATOM 3265 N N . SER A 1 433 ? -10.752 -9.735 31.201 1.00 63.89 433 SER A N 1
ATOM 3266 C CA . SER A 1 433 ? -11.103 -9.037 32.460 1.00 68.05 433 SER A CA 1
ATOM 3267 C C . SER A 1 433 ? -10.774 -9.879 33.683 1.00 65.03 433 SER A C 1
ATOM 3268 O O . SER A 1 433 ? -10.260 -9.373 34.676 1.00 60.04 433 SER A O 1
ATOM 3271 N N . GLU A 1 434 ? -11.068 -11.168 33.585 1.00 71.41 434 GLU A N 1
ATOM 3272 C CA . GLU A 1 434 ? -10.895 -12.086 34.705 1.00 82.38 434 GLU A CA 1
ATOM 3273 C C . GLU A 1 434 ? -9.407 -12.499 34.777 1.00 78.19 434 GLU A C 1
ATOM 3274 O O . GLU A 1 434 ? -8.677 -12.115 35.703 1.00 75.60 434 GLU A O 1
ATOM 3280 N N . CYS A 1 435 ? -8.955 -13.217 33.756 1.00 71.78 435 CYS A N 1
ATOM 3281 C CA . CYS A 1 435 ? -7.666 -13.908 33.794 1.00 66.32 435 CYS A CA 1
ATOM 3282 C C . CYS A 1 435 ? -6.407 -13.017 33.550 1.00 66.51 435 CYS A C 1
ATOM 3283 O O . CYS A 1 435 ? -5.306 -13.382 33.979 1.00 73.88 435 CYS A O 1
ATOM 3286 N N . GLY A 1 436 ? -6.554 -11.858 32.901 1.00 57.61 436 GLY A N 1
ATOM 3287 C CA . GLY A 1 436 ? -5.387 -11.028 32.489 1.00 59.79 436 GLY A CA 1
ATOM 3288 C C . GLY A 1 436 ? -4.946 -11.352 31.057 1.00 55.95 436 GLY A C 1
ATOM 3289 O O . GLY A 1 436 ? -5.797 -11.710 30.214 1.00 48.73 436 GLY A O 1
ATOM 3290 N N . THR A 1 437 ? -3.637 -11.236 30.778 1.00 51.17 437 THR A N 1
ATOM 3291 C CA . THR A 1 437 ? -3.085 -11.492 29.435 1.00 51.53 437 THR A CA 1
ATOM 3292 C C . THR A 1 437 ? -2.884 -12.975 29.294 1.00 48.64 437 THR A C 1
ATOM 3293 O O . THR A 1 437 ? -2.318 -13.610 30.169 1.00 49.97 437 THR A O 1
ATOM 3297 N N . ILE A 1 438 ? -3.354 -13.521 28.188 1.00 41.83 438 ILE A N 1
ATOM 3298 C CA . ILE A 1 438 ? -3.384 -14.938 28.014 1.00 45.82 438 ILE A CA 1
ATOM 3299 C C . ILE A 1 438 ? -2.870 -15.182 26.603 1.00 42.55 438 ILE A C 1
ATOM 3300 O O . ILE A 1 438 ? -3.314 -14.522 25.664 1.00 46.82 438 ILE A O 1
ATOM 3305 N N . PRO A 1 439 ? -1.957 -16.152 26.438 1.00 43.19 439 PRO A N 1
ATOM 3306 C CA . PRO A 1 439 ? -1.532 -16.561 25.092 1.00 39.23 439 PRO A CA 1
ATOM 3307 C C . PRO A 1 439 ? -2.660 -17.108 24.197 1.00 39.20 439 PRO A C 1
ATOM 3308 O O . PRO A 1 439 ? -3.508 -17.842 24.640 1.00 42.33 439 PRO A O 1
ATOM 3312 N N . VAL A 1 440 ? -2.655 -16.789 22.928 1.00 38.07 440 VAL A N 1
ATOM 3313 C CA . VAL A 1 440 ? -3.551 -17.470 21.982 1.00 38.68 440 VAL A CA 1
ATOM 3314 C C . VAL A 1 440 ? -3.086 -18.934 21.947 1.00 43.91 440 VAL A C 1
ATOM 3315 O O . VAL A 1 440 ? -1.878 -19.214 21.939 1.00 40.71 440 VAL A O 1
ATOM 3319 N N . ALA A 1 441 ? -4.031 -19.867 21.962 1.00 41.00 441 ALA A N 1
ATOM 3320 C CA . ALA A 1 441 ? -3.687 -21.287 22.031 1.00 45.76 441 ALA A CA 1
ATOM 3321 C C . ALA A 1 441 ? -3.096 -21.622 20.700 1.00 44.18 441 ALA A C 1
ATOM 3322 O O . ALA A 1 441 ? -3.486 -21.021 19.673 1.00 41.18 441 ALA A O 1
ATOM 3324 N N . GLU A 1 442 ? -2.183 -22.582 20.703 1.00 45.10 442 GLU A N 1
ATOM 3325 C CA . GLU A 1 442 ? -1.345 -22.818 19.529 1.00 52.10 442 GLU A CA 1
ATOM 3326 C C . GLU A 1 442 ? -2.141 -23.191 18.292 1.00 47.38 442 GLU A C 1
ATOM 3327 O O . GLU A 1 442 ? -1.747 -22.859 17.197 1.00 42.16 442 GLU A O 1
ATOM 3333 N N . GLU A 1 443 ? -3.216 -23.941 18.471 1.00 52.92 443 GLU A N 1
ATOM 3334 C CA . GLU A 1 443 ? -4.086 -24.355 17.344 1.00 59.72 443 GLU A CA 1
ATOM 3335 C C . GLU A 1 443 ? -4.871 -23.194 16.690 1.00 49.01 443 GLU A C 1
ATOM 3336 O O . GLU A 1 443 ? -5.329 -23.332 15.564 1.00 42.94 443 GLU A O 1
ATOM 3342 N N . GLN A 1 444 ? -4.997 -22.057 17.367 1.00 42.67 444 GLN A N 1
ATOM 3343 C CA . GLN A 1 444 ? -5.537 -20.846 16.724 1.00 45.31 444 GLN A CA 1
ATOM 3344 C C . GLN A 1 444 ? -4.542 -20.070 15.839 1.00 41.25 444 GLN A C 1
ATOM 3345 O O . GLN A 1 444 ? -4.961 -19.264 15.040 1.00 40.07 444 GLN A O 1
ATOM 3351 N N . LEU A 1 445 ? -3.245 -20.334 15.964 1.00 35.58 445 LEU A N 1
ATOM 3352 C CA . LEU A 1 445 ? -2.213 -19.600 15.216 1.00 34.81 445 LEU A CA 1
ATOM 3353 C C . LEU A 1 445 ? -2.229 -20.023 13.764 1.00 32.44 445 LEU A C 1
ATOM 3354 O O . LEU A 1 445 ? -2.579 -21.122 13.486 1.00 38.25 445 LEU A O 1
ATOM 3359 N N . PRO A 1 446 ? -1.931 -19.152 12.809 1.00 29.40 446 PRO A N 1
ATOM 3360 C CA . PRO A 1 446 ? -1.621 -17.748 13.031 1.00 29.94 446 PRO A CA 1
ATOM 3361 C C . PRO A 1 446 ? -2.842 -16.833 13.283 1.00 31.57 446 PRO A C 1
ATOM 3362 O O . PRO A 1 446 ? -3.834 -16.978 12.567 1.00 34.29 446 PRO A O 1
ATOM 3366 N N . ILE A 1 447 ? -2.706 -15.824 14.145 1.00 29.33 447 ILE A N 1
ATOM 3367 C CA . ILE A 1 447 ? -3.634 -14.671 14.123 1.00 29.10 447 ILE A CA 1
ATOM 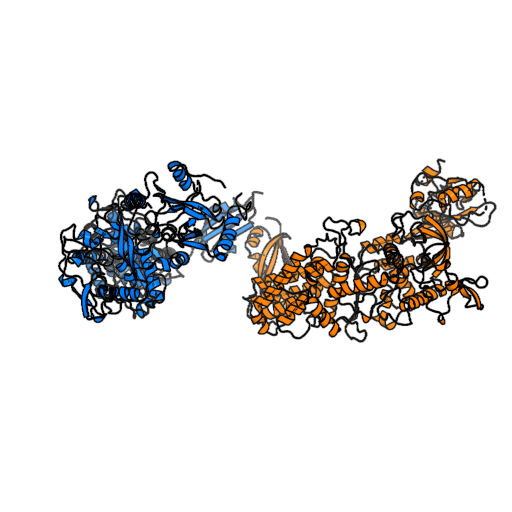3368 C C . ILE A 1 447 ? -3.233 -13.726 12.983 1.00 29.47 447 ILE A C 1
ATOM 3369 O O . ILE A 1 447 ? -2.142 -13.079 13.028 1.00 31.64 447 ILE A O 1
ATOM 3374 N N . LEU A 1 448 ? -4.076 -13.719 11.947 1.00 26.12 448 LEU A N 1
ATOM 3375 C CA . LEU A 1 448 ? -3.910 -12.925 10.762 1.00 26.48 448 LEU A CA 1
ATOM 3376 C C . LEU A 1 448 ? -4.665 -11.602 10.840 1.00 30.30 448 LEU A C 1
ATOM 3377 O O . LEU A 1 448 ? -5.574 -11.450 11.639 1.00 32.30 448 LEU A O 1
ATOM 3382 N N . LEU A 1 449 ? -4.197 -10.637 10.060 1.00 30.49 449 LEU A N 1
ATOM 3383 C CA . LEU A 1 449 ? -4.779 -9.312 10.066 1.00 30.63 449 LEU A CA 1
ATOM 3384 C C . LEU A 1 449 ? -6.157 -9.400 9.388 1.00 28.39 449 LEU A C 1
ATOM 3385 O O . LEU A 1 449 ? -6.277 -10.103 8.403 1.00 24.90 449 LEU A O 1
ATOM 3390 N N . PRO A 1 450 ? -7.111 -8.554 9.780 1.00 27.85 450 PRO A N 1
ATOM 3391 C CA . PRO A 1 450 ? -8.296 -8.513 8.888 1.00 32.90 450 PRO A CA 1
ATOM 3392 C C . PRO A 1 450 ? -7.878 -7.893 7.567 1.00 33.12 450 PRO A C 1
ATOM 3393 O O . PRO A 1 450 ? -6.914 -7.123 7.550 1.00 37.40 450 PRO A O 1
ATOM 3397 N N . ASP A 1 451 ? -8.560 -8.232 6.485 1.00 31.49 451 ASP A N 1
ATOM 3398 C CA . ASP A 1 451 ? -8.222 -7.726 5.171 1.00 35.39 451 ASP A CA 1
ATOM 3399 C C . ASP A 1 451 ? -8.512 -6.238 4.922 1.00 38.61 451 ASP A C 1
ATOM 3400 O O . ASP A 1 451 ? -7.910 -5.632 4.028 1.00 36.99 451 ASP A O 1
ATOM 3405 N N . HIS A 1 452 ? -9.479 -5.682 5.630 1.00 36.67 452 HIS A N 1
ATOM 3406 C CA . HIS A 1 452 ? -9.836 -4.280 5.479 1.00 45.30 452 HIS A CA 1
ATOM 3407 C C . HIS A 1 452 ? -9.130 -3.541 6.607 1.00 40.87 452 HIS A C 1
ATOM 3408 O O . HIS A 1 452 ? -9.010 -4.063 7.711 1.00 40.77 452 HIS A O 1
ATOM 3415 N N . LEU A 1 453 ? -8.611 -2.358 6.331 1.00 42.26 453 LEU A N 1
ATOM 3416 C CA . LEU A 1 453 ? -8.059 -1.539 7.421 1.00 39.09 453 LEU A CA 1
ATOM 3417 C C . LEU A 1 453 ? -9.024 -0.391 7.641 1.00 38.06 453 LEU A C 1
ATOM 3418 O O . LEU A 1 453 ? -9.635 0.027 6.710 1.00 31.27 453 LEU A O 1
ATOM 3423 N N . ILE A 1 454 ? -9.167 0.068 8.881 1.00 36.98 454 ILE A N 1
ATOM 3424 C CA . ILE A 1 454 ? -10.004 1.201 9.196 1.00 40.44 454 ILE A CA 1
ATOM 3425 C C . ILE A 1 454 ? -9.062 2.404 9.461 1.00 38.77 454 ILE A C 1
ATOM 3426 O O . ILE A 1 454 ? -8.373 2.437 10.485 1.00 35.77 454 ILE A O 1
ATOM 3431 N N . SER A 1 455 ? -9.097 3.399 8.565 1.00 41.71 455 SER A N 1
ATOM 3432 C CA . SER A 1 455 ? -8.103 4.494 8.530 1.00 45.81 455 SER A CA 1
ATOM 3433 C C . SER A 1 455 ? -8.399 5.712 9.438 1.00 42.46 455 SER A C 1
ATOM 3434 O O . SER A 1 455 ? -7.659 6.693 9.448 1.00 46.92 455 SER A O 1
ATOM 3437 N N . GLU A 1 456 ? -9.438 5.642 10.245 1.00 41.06 456 GLU A N 1
ATOM 3438 C CA . GLU A 1 456 ? -9.772 6.743 11.150 1.00 39.50 456 GLU A CA 1
ATOM 3439 C C . GLU A 1 456 ? -10.529 6.185 12.336 1.00 39.85 456 GLU A C 1
ATOM 3440 O O . GLU A 1 456 ? -11.202 5.141 12.224 1.00 36.96 456 GLU A O 1
ATOM 3446 N N . GLY A 1 457 ? -10.409 6.890 13.455 1.00 36.87 457 GLY A N 1
ATOM 3447 C CA . GLY A 1 457 ? -11.068 6.512 14.700 1.00 38.70 457 GLY A CA 1
ATOM 3448 C C . GLY A 1 457 ? -10.136 6.646 15.884 1.00 39.60 457 GLY A C 1
ATOM 3449 O O . GLY A 1 457 ? -9.019 7.090 15.753 1.00 39.24 457 GLY A O 1
ATOM 3450 N N . SER A 1 458 ? -10.580 6.180 17.029 1.00 41.74 458 SER A N 1
ATOM 3451 C CA . SER A 1 458 ? -9.749 6.164 18.235 1.00 46.34 458 SER A CA 1
ATOM 3452 C C . SER A 1 458 ? -8.810 4.911 18.339 1.00 43.35 458 SER A C 1
ATOM 3453 O O . SER A 1 458 ? -8.839 3.981 17.485 1.00 39.96 458 SER A O 1
ATOM 3456 N N . GLY A 1 459 ? -7.997 4.906 19.400 1.00 38.91 459 GLY A N 1
ATOM 3457 C CA . GLY A 1 459 ? -6.912 3.936 19.619 1.00 38.40 459 GLY A CA 1
ATOM 3458 C C . GLY A 1 459 ? -6.149 3.469 18.370 1.00 35.53 459 GLY A C 1
ATOM 3459 O O . GLY A 1 459 ? -6.002 4.217 17.413 1.00 32.97 459 GLY A O 1
ATOM 3460 N N . SER A 1 460 ? -5.742 2.198 18.337 1.00 33.75 460 SER A N 1
ATOM 3461 C CA . SER A 1 460 ? -4.949 1.694 17.204 1.00 37.74 460 SER A CA 1
ATOM 3462 C C . SER A 1 460 ? -5.879 1.319 16.068 1.00 32.53 460 SER A C 1
ATOM 3463 O O . SER A 1 460 ? -7.080 1.207 16.277 1.00 38.09 460 SER A O 1
ATOM 3466 N N . PRO A 1 461 ? -5.335 1.137 14.865 1.00 32.89 461 PRO A N 1
ATOM 3467 C CA . PRO A 1 461 ? -6.179 0.718 13.784 1.00 34.48 461 PRO A CA 1
ATOM 3468 C C . PRO A 1 461 ? -6.910 -0.607 14.003 1.00 41.78 461 PRO A C 1
ATOM 3469 O O . PRO A 1 461 ? -8.113 -0.686 13.676 1.00 34.06 461 PRO A O 1
ATOM 3473 N N . LEU A 1 462 ? -6.238 -1.618 14.568 1.00 35.94 462 LEU A N 1
ATOM 3474 C CA . LEU A 1 462 ? -6.945 -2.875 14.789 1.00 35.78 462 LEU A CA 1
ATOM 3475 C C . LEU A 1 462 ? -8.111 -2.759 15.779 1.00 32.53 462 LEU A C 1
ATOM 3476 O O . LEU A 1 462 ? -9.106 -3.425 15.578 1.00 29.31 462 LEU A O 1
ATOM 3481 N N . SER A 1 463 ? -7.970 -1.933 16.823 1.00 31.78 463 SER A N 1
ATOM 3482 C CA . SER A 1 463 ? -8.954 -1.789 17.893 1.00 33.21 463 SER A CA 1
ATOM 3483 C C . SER A 1 463 ? -10.277 -1.198 17.393 1.00 32.79 463 SER A C 1
ATOM 3484 O O . SER A 1 463 ? -11.215 -1.153 18.125 1.00 30.81 463 SER A O 1
ATOM 3487 N N . ARG A 1 464 ? -10.294 -0.690 16.165 1.00 34.91 464 ARG A N 1
ATOM 3488 C CA . ARG A 1 464 ? -11.469 -0.121 15.559 1.00 35.99 464 ARG A CA 1
ATOM 3489 C C . ARG A 1 464 ? -12.276 -1.213 14.912 1.00 38.69 464 ARG A C 1
ATOM 3490 O O . ARG A 1 464 ? -13.389 -0.956 14.528 1.00 33.06 464 ARG A O 1
ATOM 3498 N N . ASP A 1 465 ? -11.704 -2.410 14.732 1.00 39.23 465 ASP A N 1
ATOM 3499 C CA . ASP A 1 465 ? -12.387 -3.506 14.028 1.00 36.29 465 ASP A CA 1
ATOM 3500 C C . ASP A 1 465 ? -12.960 -4.436 15.102 1.00 43.26 465 ASP A C 1
ATOM 3501 O O . ASP A 1 465 ? -12.294 -5.376 15.600 1.00 33.84 465 ASP A O 1
ATOM 3506 N N . GLU A 1 466 ? -14.224 -4.177 15.434 1.00 38.92 466 GLU A N 1
ATOM 3507 C CA . GLU A 1 466 ? -14.841 -4.819 16.570 1.00 39.36 466 GLU A CA 1
ATOM 3508 C C . GLU A 1 466 ? -14.953 -6.320 16.341 1.00 31.13 466 GLU A C 1
ATOM 3509 O O . GLU A 1 466 ? -14.760 -7.060 17.292 1.00 33.25 466 GLU A O 1
ATOM 3515 N N . SER A 1 467 ? -15.251 -6.789 15.135 1.00 32.54 467 SER A N 1
ATOM 3516 C CA . SER A 1 467 ? -15.339 -8.257 14.958 1.00 36.56 467 SER A CA 1
ATOM 3517 C C . SER A 1 467 ? -13.950 -8.945 14.936 1.00 35.46 467 SER A C 1
ATOM 3518 O O . SER A 1 467 ? -13.833 -10.054 15.399 1.00 31.32 467 SER A O 1
ATOM 3521 N N . TRP A 1 468 ? -12.917 -8.311 14.392 1.00 33.78 468 TRP A N 1
ATOM 3522 C CA . TRP A 1 468 ? -11.529 -8.875 14.551 1.00 29.44 468 TRP A CA 1
ATOM 3523 C C . TRP A 1 468 ? -11.112 -8.932 16.012 1.00 28.70 468 TRP A C 1
ATOM 3524 O O . TRP A 1 468 ? -10.598 -9.974 16.511 1.00 29.55 468 TRP A O 1
ATOM 3535 N N . MET A 1 469 ? -11.410 -7.867 16.756 1.00 30.40 469 MET A N 1
ATOM 3536 C CA . MET A 1 469 ? -11.054 -7.782 18.161 1.00 31.07 469 MET A CA 1
ATOM 3537 C C . MET A 1 469 ? -11.742 -8.762 19.140 1.00 37.78 469 MET A C 1
ATOM 3538 O O . MET A 1 469 ? -11.199 -9.039 20.238 1.00 34.83 469 MET A O 1
ATOM 3543 N N . LYS A 1 470 ? -12.930 -9.245 18.773 1.00 36.11 470 LYS A N 1
ATOM 3544 C CA . LYS A 1 470 ? -13.639 -10.230 19.586 1.00 43.96 470 LYS A CA 1
ATOM 3545 C C . LYS A 1 470 ? -12.878 -11.534 19.620 1.00 38.60 470 LYS A C 1
ATOM 3546 O O . LYS A 1 470 ? -12.487 -12.072 18.575 1.00 45.54 470 LYS A O 1
ATOM 3552 N N . ALA A 1 471 ? -12.707 -12.043 20.813 1.00 35.34 471 ALA A N 1
ATOM 3553 C CA . ALA A 1 471 ? -12.081 -13.335 21.007 1.00 45.27 471 ALA A CA 1
ATOM 3554 C C . ALA A 1 471 ? -12.504 -13.935 22.327 1.00 47.76 471 ALA A C 1
ATOM 3555 O O . ALA A 1 471 ? -12.750 -13.236 23.319 1.00 49.12 471 ALA A O 1
ATOM 3557 N N . LYS A 1 472 ? -12.548 -15.255 22.323 1.00 56.75 472 LYS A N 1
ATOM 3558 C CA . LYS A 1 472 ? -12.882 -16.006 23.498 1.00 55.60 472 LYS A CA 1
ATOM 3559 C C . LYS A 1 472 ? -11.618 -16.251 24.256 1.00 54.52 472 LYS A C 1
ATOM 3560 O O . LYS A 1 472 ? -10.568 -16.558 23.694 1.00 52.91 472 LYS A O 1
ATOM 3566 N N . CYS A 1 473 ? -11.721 -16.061 25.551 1.00 54.61 473 CYS A N 1
ATOM 3567 C CA . CYS A 1 473 ? -10.623 -16.281 26.401 1.00 55.66 473 CYS A CA 1
ATOM 3568 C C . CYS A 1 473 ? -10.241 -17.793 26.397 1.00 61.22 473 CYS A C 1
ATOM 3569 O O . CYS A 1 473 ? -11.084 -18.655 26.697 1.00 54.47 473 CYS A O 1
ATOM 3572 N N . PRO A 1 474 ? -8.981 -18.116 26.020 1.00 64.37 474 PRO A N 1
ATOM 3573 C CA . PRO A 1 474 ? -8.502 -19.507 26.036 1.00 65.89 474 PRO A CA 1
ATOM 3574 C C . PRO A 1 474 ? -8.542 -20.205 27.409 1.00 65.09 474 PRO A C 1
ATOM 3575 O O . PRO A 1 474 ? -8.752 -21.419 27.461 1.00 62.43 474 PRO A O 1
ATOM 3579 N N . GLN A 1 475 ? -8.331 -19.461 28.495 1.00 59.88 475 GLN A N 1
ATOM 3580 C CA . GLN A 1 475 ? -8.442 -20.031 29.831 1.00 63.44 475 GLN A CA 1
ATOM 3581 C C . GLN A 1 475 ? -9.936 -20.292 30.192 1.00 71.65 475 GLN A C 1
ATOM 3582 O O . GLN A 1 475 ? -10.354 -21.451 30.278 1.00 68.87 475 GLN A O 1
ATOM 3588 N N . CYS A 1 476 ? -10.742 -19.239 30.342 1.00 69.88 476 CYS A N 1
ATOM 3589 C CA . CYS A 1 476 ? -12.091 -19.388 30.915 1.00 70.78 476 CYS A CA 1
ATOM 3590 C C . CYS A 1 476 ? -13.230 -19.573 29.917 1.00 66.83 476 CYS A C 1
ATOM 3591 O O . CYS A 1 476 ? -14.292 -20.004 30.324 1.00 72.07 476 CYS A O 1
ATOM 3594 N N . GLY A 1 477 ? -13.023 -19.246 28.638 1.00 69.62 477 GLY A N 1
ATOM 3595 C CA . GLY A 1 477 ? -14.106 -19.247 27.613 1.00 60.91 477 GLY A CA 1
ATOM 3596 C C . GLY A 1 477 ? -15.008 -17.999 27.536 1.00 59.48 477 GLY A C 1
ATOM 3597 O O . GLY A 1 477 ? -15.800 -17.870 26.584 1.00 63.22 477 GLY A O 1
ATOM 3598 N N . GLY A 1 478 ? -14.896 -17.086 28.516 1.00 59.30 478 GLY A N 1
ATOM 3599 C CA . GLY A 1 478 ? -15.599 -15.791 28.519 1.00 64.03 478 GLY A CA 1
ATOM 3600 C C . GLY A 1 478 ? -15.300 -14.903 27.320 1.00 62.78 478 GLY A C 1
ATOM 3601 O O . GLY A 1 478 ? -14.420 -15.215 26.513 1.00 58.28 478 GLY A O 1
ATOM 3602 N N . ASP A 1 479 ? -16.064 -13.821 27.164 1.00 64.11 479 ASP A N 1
ATOM 3603 C CA . ASP A 1 479 ? -15.800 -12.863 26.071 1.00 65.29 479 ASP A CA 1
ATOM 3604 C C . ASP A 1 479 ? -14.584 -11.996 26.492 1.00 58.01 479 ASP A C 1
ATOM 3605 O O . ASP A 1 479 ? -14.470 -11.519 27.645 1.00 64.21 479 ASP A O 1
ATOM 3610 N N . ALA A 1 480 ? -13.664 -11.834 25.557 1.00 50.59 480 ALA A N 1
ATOM 3611 C CA . ALA A 1 480 ? -12.379 -11.167 25.815 1.00 42.87 480 ALA A CA 1
ATOM 3612 C C . ALA A 1 480 ? -12.010 -10.396 24.545 1.00 41.13 480 ALA A C 1
ATOM 3613 O O . ALA A 1 480 ? -12.830 -10.255 23.635 1.00 37.82 480 ALA A O 1
ATOM 3615 N N . ALA A 1 481 ? -10.759 -9.974 24.444 1.00 40.99 481 ALA A N 1
ATOM 3616 C CA . ALA A 1 481 ? -10.349 -9.071 23.366 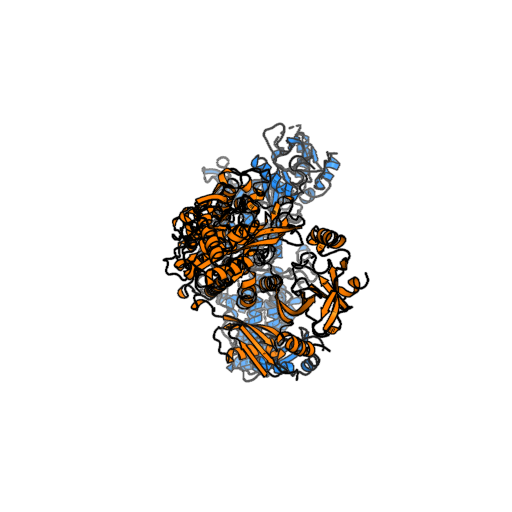1.00 39.45 481 ALA A CA 1
ATOM 3617 C C . ALA A 1 481 ? -8.885 -9.345 22.947 1.00 35.58 481 ALA A C 1
ATOM 3618 O O . ALA A 1 481 ? -8.032 -9.573 23.780 1.00 33.63 481 ALA A O 1
ATOM 3620 N N . ARG A 1 482 ? -8.625 -9.286 21.660 1.00 31.46 482 ARG A N 1
ATOM 3621 C CA . ARG A 1 482 ? -7.301 -9.441 21.121 1.00 34.15 482 ARG A CA 1
ATOM 3622 C C . ARG A 1 482 ? -6.465 -8.248 21.482 1.00 32.97 482 ARG A C 1
ATOM 3623 O O . ARG A 1 482 ? -6.989 -7.145 21.763 1.00 33.04 482 ARG A O 1
ATOM 3631 N N . ASP A 1 483 ? -5.153 -8.459 21.464 1.00 34.10 483 ASP A N 1
ATOM 3632 C CA . ASP A 1 483 ? -4.243 -7.339 21.560 1.00 28.95 483 ASP A CA 1
ATOM 3633 C C . ASP A 1 483 ? -4.443 -6.437 20.323 1.00 28.76 483 ASP A C 1
ATOM 3634 O O . ASP A 1 483 ? -4.485 -6.886 19.192 1.00 29.40 483 ASP A O 1
ATOM 3639 N N . PRO A 1 484 ? -4.604 -5.143 20.527 1.00 29.35 484 PRO A N 1
ATOM 3640 C CA . PRO A 1 484 ? -4.847 -4.242 19.396 1.00 33.04 484 PRO A CA 1
ATOM 3641 C C . PRO A 1 484 ? -3.586 -3.742 18.608 1.00 32.67 484 PRO A C 1
ATOM 3642 O O . PRO A 1 484 ? -3.712 -2.943 17.662 1.00 33.66 484 PRO A O 1
ATOM 3646 N N . ASP A 1 485 ? -2.409 -4.238 18.955 1.00 34.86 485 ASP A N 1
ATOM 3647 C CA . ASP A 1 485 ? -1.124 -3.696 18.421 1.00 33.73 485 ASP A CA 1
ATOM 3648 C C . ASP A 1 485 ? -0.387 -4.753 17.640 1.00 35.42 485 ASP A C 1
ATOM 3649 O O . ASP A 1 485 ? -0.635 -5.953 17.803 1.00 32.68 485 ASP A O 1
ATOM 3654 N N . THR A 1 486 ? 0.504 -4.286 16.772 1.00 33.89 486 THR A N 1
ATOM 3655 C CA . THR A 1 486 ? 1.294 -5.151 15.966 1.00 31.85 486 THR A CA 1
ATOM 3656 C C . THR A 1 486 ? 2.777 -5.084 16.408 1.00 31.20 486 THR A C 1
ATOM 3657 O O . THR A 1 486 ? 3.224 -4.196 17.192 1.00 28.25 486 THR A O 1
ATOM 3661 N N . MET A 1 487 ? 3.530 -6.023 15.869 1.00 29.81 487 MET A N 1
ATOM 3662 C CA . MET A 1 487 ? 4.944 -6.132 16.178 1.00 30.62 487 MET A CA 1
ATOM 3663 C C . MET A 1 487 ? 5.715 -5.210 15.261 1.00 27.36 487 MET A C 1
ATOM 3664 O O . MET A 1 487 ? 5.524 -5.153 14.043 1.00 28.97 487 MET A O 1
ATOM 3669 N N . ASP A 1 488 ? 6.561 -4.405 15.853 1.00 31.19 488 ASP A N 1
ATOM 3670 C CA . ASP A 1 488 ? 7.552 -3.640 15.034 1.00 30.04 488 ASP A CA 1
ATOM 3671 C C . ASP A 1 488 ? 8.305 -4.482 13.993 1.00 25.46 488 ASP A C 1
ATOM 3672 O O . ASP A 1 488 ? 8.622 -5.651 14.229 1.00 29.54 488 ASP A O 1
ATOM 3677 N N . THR A 1 489 ? 8.537 -3.887 12.842 1.00 26.36 489 THR A N 1
ATOM 3678 C CA . THR A 1 489 ? 9.320 -4.473 11.737 1.00 30.30 489 THR A CA 1
ATOM 3679 C C . THR A 1 489 ? 10.671 -5.065 12.154 1.00 31.35 489 THR A C 1
ATOM 3680 O O . THR A 1 489 ? 11.121 -6.057 11.538 1.00 25.48 489 THR A O 1
ATOM 3684 N N . PHE A 1 490 ? 11.284 -4.498 13.203 1.00 28.71 490 PHE A N 1
ATOM 3685 C CA . PHE A 1 490 ? 12.605 -4.983 13.635 1.00 30.20 490 PHE A CA 1
ATOM 3686 C C . PHE A 1 490 ? 12.508 -6.295 14.371 1.00 31.68 490 PHE A C 1
ATOM 3687 O O . PHE A 1 490 ? 13.535 -7.011 14.494 1.00 26.53 490 PHE A O 1
ATOM 3695 N N . VAL A 1 491 ? 11.296 -6.659 14.814 1.00 30.43 491 VAL A N 1
ATOM 3696 C CA . VAL A 1 491 ? 11.090 -8.013 15.372 1.00 30.25 491 VAL A CA 1
ATOM 3697 C C . VAL A 1 491 ? 11.247 -8.971 14.211 1.00 29.51 491 VAL A C 1
ATOM 3698 O O . VAL A 1 491 ? 12.043 -9.900 14.310 1.00 31.08 491 VAL A O 1
ATOM 3702 N N . ASP A 1 492 ? 10.588 -8.712 13.080 1.00 29.93 492 ASP A N 1
ATOM 3703 C CA . ASP A 1 492 ? 10.696 -9.624 11.921 1.00 31.19 492 ASP A CA 1
ATOM 3704 C C . ASP A 1 492 ? 12.158 -9.818 11.456 1.00 33.93 492 ASP A C 1
ATOM 3705 O O . ASP A 1 492 ? 12.585 -10.948 11.154 1.00 30.03 492 ASP A O 1
ATOM 3710 N N . SER A 1 493 ? 12.888 -8.696 11.315 1.00 27.80 493 SER A N 1
ATOM 3711 C CA . SER A 1 493 ? 14.213 -8.735 10.793 1.00 29.63 493 SER A CA 1
ATOM 3712 C C . SER A 1 493 ? 15.268 -9.182 11.798 1.00 27.65 493 SER A C 1
ATOM 3713 O O . SER A 1 493 ? 16.385 -9.362 11.422 1.00 35.32 493 SER A O 1
ATOM 3716 N N . SER A 1 494 ? 14.913 -9.432 13.047 1.00 31.16 494 SER A N 1
ATOM 3717 C CA . SER A 1 494 ? 15.839 -9.880 14.036 1.00 31.50 494 SER A CA 1
ATOM 3718 C C . SER A 1 494 ? 16.227 -11.354 13.923 1.00 32.77 494 SER A C 1
ATOM 3719 O O . SER A 1 494 ? 17.245 -11.765 14.492 1.00 31.74 494 SER A O 1
ATOM 3722 N N . TRP A 1 495 ? 15.444 -12.140 13.195 1.00 30.33 495 TRP A N 1
ATOM 3723 C CA . TRP A 1 495 ? 15.681 -13.580 13.086 1.00 27.81 495 TRP A CA 1
ATOM 3724 C C . TRP A 1 495 ? 15.498 -14.164 11.731 1.00 25.78 495 TRP A C 1
ATOM 3725 O O . TRP A 1 495 ? 15.666 -15.390 11.573 1.00 27.48 495 TRP A O 1
ATOM 3736 N N . TYR A 1 496 ? 15.186 -13.344 10.730 1.00 22.48 496 TYR A N 1
ATOM 3737 C CA . TYR A 1 496 ? 14.850 -13.861 9.408 1.00 24.39 496 TYR A CA 1
ATOM 3738 C C . TYR A 1 496 ? 15.870 -14.763 8.736 1.00 29.06 496 TYR A C 1
ATOM 3739 O O . TYR A 1 496 ? 15.531 -15.647 7.893 1.00 27.05 496 TYR A O 1
ATOM 3748 N N . PHE A 1 497 ? 17.128 -14.483 9.038 1.00 29.28 497 PHE A N 1
ATOM 3749 C CA . PHE A 1 497 ? 18.270 -15.240 8.497 1.00 29.65 497 PHE A CA 1
ATOM 3750 C C . PHE A 1 497 ? 18.296 -16.686 9.026 1.00 28.16 497 PHE A C 1
ATOM 3751 O O . PHE A 1 497 ? 18.852 -17.562 8.385 1.00 31.40 497 PHE A O 1
ATOM 3759 N N . LEU A 1 498 ? 17.688 -16.931 10.177 1.00 29.68 498 LEU A N 1
ATOM 3760 C CA . LEU A 1 498 ? 17.453 -18.285 10.665 1.00 29.84 498 LEU A CA 1
ATOM 3761 C C . LEU A 1 498 ? 16.239 -19.014 10.068 1.00 31.25 498 LEU A C 1
ATOM 3762 O O . LEU A 1 498 ? 16.091 -20.221 10.313 1.00 29.16 498 LEU A O 1
ATOM 3767 N N . ARG A 1 499 ? 15.446 -18.340 9.233 1.00 28.29 499 ARG A N 1
ATOM 3768 C CA . ARG A 1 499 ? 14.179 -18.877 8.721 1.00 28.64 499 ARG A CA 1
ATOM 3769 C C . ARG A 1 499 ? 14.383 -19.287 7.290 1.00 28.40 499 ARG A C 1
ATOM 3770 O O . ARG A 1 499 ? 13.803 -20.274 6.843 1.00 27.40 499 ARG A O 1
ATOM 3778 N N . TYR A 1 500 ? 15.228 -18.556 6.574 1.00 26.27 500 TYR A N 1
ATOM 3779 C CA . TYR A 1 500 ? 15.574 -18.901 5.179 1.00 28.84 500 TYR A CA 1
ATOM 3780 C C . TYR A 1 500 ? 15.929 -20.398 4.931 1.00 27.46 500 TYR A C 1
ATOM 3781 O O . TYR A 1 500 ? 15.683 -20.889 3.843 1.00 26.18 500 TYR A O 1
ATOM 3790 N N . PRO A 1 501 ? 16.576 -21.083 5.887 1.00 30.94 501 PRO A N 1
ATOM 3791 C CA . PRO A 1 501 ? 16.881 -22.483 5.564 1.00 32.34 501 PRO A CA 1
ATOM 3792 C C . PRO A 1 501 ? 15.651 -23.434 5.420 1.00 33.51 501 PRO A C 1
ATOM 3793 O O . PRO A 1 501 ? 15.758 -24.409 4.710 1.00 33.87 501 PRO A O 1
ATOM 3797 N N . SER A 1 502 ? 14.525 -23.156 6.089 1.00 32.75 502 SER A N 1
ATOM 3798 C CA . SER A 1 502 ? 13.247 -23.871 5.807 1.00 34.40 502 SER A CA 1
ATOM 3799 C C . SER A 1 502 ? 12.079 -22.900 6.024 1.00 27.10 502 SER A C 1
ATOM 3800 O O . SER A 1 502 ? 11.541 -22.738 7.131 1.00 27.66 502 SER A O 1
ATOM 3803 N N . PRO A 1 503 ? 11.771 -22.167 4.986 1.00 26.06 503 PRO A N 1
ATOM 3804 C CA . PRO A 1 503 ? 10.907 -21.020 5.222 1.00 28.72 503 PRO A CA 1
ATOM 3805 C C . PRO A 1 503 ? 9.399 -21.380 5.185 1.00 32.31 503 PRO A C 1
ATOM 3806 O O . PRO A 1 503 ? 8.595 -20.493 5.366 1.00 36.31 503 PRO A O 1
ATOM 3810 N N . SER A 1 504 ? 9.024 -22.645 4.963 1.00 32.94 504 SER A N 1
ATOM 3811 C CA . SER A 1 504 ? 7.587 -22.985 5.000 1.00 35.02 504 SER A CA 1
ATOM 3812 C C . SER A 1 504 ? 7.273 -23.935 6.138 1.00 34.44 504 SER A C 1
ATOM 3813 O O . SER A 1 504 ? 6.132 -24.301 6.327 1.00 42.74 504 SER A O 1
ATOM 3816 N N . SER A 1 505 ? 8.250 -24.218 6.990 1.00 34.30 505 SER A N 1
ATOM 3817 C CA . SER A 1 505 ? 8.056 -25.133 8.121 1.00 35.10 505 SER A CA 1
ATOM 3818 C C . SER A 1 505 ? 7.110 -24.589 9.229 1.00 38.12 505 SER A C 1
ATOM 3819 O O . SER A 1 505 ? 7.221 -23.415 9.609 1.00 33.20 505 SER A O 1
ATOM 3822 N N . PRO A 1 506 ? 6.270 -25.474 9.829 1.00 40.36 506 PRO A N 1
ATOM 3823 C CA . PRO A 1 506 ? 5.455 -25.182 11.028 1.00 39.18 506 PRO A CA 1
ATOM 3824 C C . PRO A 1 506 ? 6.240 -24.852 12.226 1.00 39.28 506 PRO A C 1
ATOM 3825 O O . PRO A 1 506 ? 5.714 -24.251 13.144 1.00 39.17 506 PRO A O 1
ATOM 3829 N N . ASN A 1 507 ? 7.472 -25.332 12.279 1.00 36.97 507 ASN A N 1
ATOM 3830 C CA . ASN A 1 507 ? 8.372 -24.951 13.337 1.00 36.25 507 ASN A CA 1
ATOM 3831 C C . ASN A 1 507 ? 9.113 -23.708 12.873 1.00 31.32 507 ASN A C 1
ATOM 3832 O O . ASN A 1 507 ? 9.475 -23.602 11.675 1.00 33.47 507 ASN A O 1
ATOM 3837 N N . PRO A 1 508 ? 9.324 -22.760 13.769 1.00 29.80 508 PRO A N 1
ATOM 3838 C CA . PRO A 1 508 ? 9.964 -21.524 13.319 1.00 34.49 508 PRO A CA 1
ATOM 3839 C C . PRO A 1 508 ? 11.340 -21.751 12.711 1.00 33.91 508 PRO A C 1
ATOM 3840 O O . PRO A 1 508 ? 11.611 -21.244 11.596 1.00 31.73 508 PRO A O 1
ATOM 3844 N N . ILE A 1 509 ? 12.155 -22.547 13.397 1.00 30.91 509 ILE A N 1
ATOM 3845 C CA . ILE A 1 509 ? 13.601 -22.724 13.003 1.00 31.71 509 ILE A CA 1
ATOM 3846 C C . ILE A 1 509 ? 13.976 -24.178 12.952 1.00 30.46 509 ILE A C 1
ATOM 3847 O O . ILE A 1 509 ? 13.727 -24.931 13.893 1.00 30.56 509 ILE A O 1
ATOM 3852 N N . ASP A 1 510 ? 14.551 -24.599 11.844 1.00 32.44 510 ASP A N 1
ATOM 3853 C CA . ASP A 1 510 ? 14.979 -25.970 11.730 1.00 35.83 510 ASP A CA 1
ATOM 3854 C C . ASP A 1 510 ? 16.416 -26.010 12.299 1.00 38.93 510 ASP A C 1
ATOM 3855 O O . ASP A 1 510 ? 17.389 -25.671 11.611 1.00 35.74 510 ASP A O 1
ATOM 3860 N N . SER A 1 511 ? 16.497 -26.380 13.570 1.00 37.36 511 SER A N 1
ATOM 3861 C CA . SER A 1 511 ? 17.729 -26.484 14.316 1.00 41.03 511 SER A CA 1
ATOM 3862 C C . SER A 1 511 ? 18.823 -27.290 13.642 1.00 44.08 511 SER A C 1
ATOM 3863 O O . SER A 1 511 ? 19.969 -26.864 13.621 1.00 49.40 511 SER A O 1
ATOM 3866 N N . SER A 1 512 ? 18.479 -28.444 13.115 1.00 41.98 512 SER A N 1
ATOM 3867 C CA . SER A 1 512 ? 19.463 -29.296 12.472 1.00 46.83 512 SER A CA 1
ATOM 3868 C C . SER A 1 512 ? 20.047 -28.590 11.248 1.00 44.04 512 SER A C 1
ATOM 3869 O O . SER A 1 512 ? 21.293 -28.544 11.066 1.00 46.70 512 SER A O 1
ATOM 3872 N N . LEU A 1 513 ? 19.194 -28.022 10.396 1.00 41.95 513 LEU A N 1
ATOM 3873 C CA . LEU A 1 513 ? 19.739 -27.340 9.210 1.00 41.60 513 LEU A CA 1
ATOM 3874 C C . LEU A 1 513 ? 20.471 -26.080 9.609 1.00 42.20 513 LEU A C 1
ATOM 3875 O O . LEU A 1 513 ? 21.538 -25.787 9.054 1.00 35.42 513 LEU A O 1
ATOM 3880 N N . CYS A 1 514 ? 19.901 -25.355 10.568 1.00 42.82 514 CYS A N 1
ATOM 3881 C CA . CYS A 1 514 ? 20.467 -24.076 10.982 1.00 45.34 514 CYS A CA 1
ATOM 3882 C C . CYS A 1 514 ? 21.858 -24.166 11.571 1.00 44.21 514 CYS A C 1
ATOM 3883 O O . CYS A 1 514 ? 22.731 -23.386 11.225 1.00 43.73 514 CYS A O 1
ATOM 3886 N N . ASN A 1 515 ? 22.032 -25.099 12.497 1.00 42.48 515 ASN A N 1
ATOM 3887 C CA . ASN A 1 515 ? 23.316 -25.342 13.113 1.00 40.04 515 ASN A CA 1
ATOM 3888 C C . ASN A 1 515 ? 24.411 -25.822 12.152 1.00 38.70 515 ASN A C 1
ATOM 3889 O O . ASN A 1 515 ? 25.566 -25.806 12.519 1.00 41.75 515 ASN A O 1
ATOM 3894 N N . LYS A 1 516 ? 24.062 -26.238 10.948 1.00 37.82 516 LYS A N 1
ATOM 3895 C CA . LYS A 1 516 ? 25.032 -26.548 9.920 1.00 41.04 516 LYS A CA 1
ATOM 3896 C C . LYS A 1 516 ? 25.326 -25.431 8.949 1.00 42.24 516 LYS A C 1
ATOM 3897 O O . LYS A 1 516 ? 26.496 -25.273 8.556 1.00 40.19 516 LYS A O 1
ATOM 3903 N N . ILE A 1 517 ? 24.294 -24.709 8.485 1.00 33.42 517 ILE A N 1
ATOM 3904 C CA . ILE A 1 517 ? 24.521 -23.601 7.517 1.00 33.42 517 ILE A CA 1
ATOM 3905 C C . ILE A 1 517 ? 24.959 -22.242 8.157 1.00 32.77 517 ILE A C 1
ATOM 3906 O O . ILE A 1 517 ? 25.681 -21.451 7.534 1.00 35.82 517 ILE A O 1
ATOM 3911 N N . ALA A 1 518 ? 24.460 -21.972 9.354 1.00 33.60 518 ALA A N 1
ATOM 3912 C CA . ALA A 1 518 ? 24.687 -20.728 10.079 1.00 38.26 518 ALA A CA 1
ATOM 3913 C C . ALA A 1 518 ? 25.690 -20.995 11.217 1.00 38.10 518 ALA A C 1
ATOM 3914 O O . ALA A 1 518 ? 25.827 -22.125 11.643 1.00 39.06 518 ALA A O 1
ATOM 3916 N N . PRO A 1 519 ? 26.342 -19.975 11.769 1.00 37.85 519 PRO A N 1
ATOM 3917 C CA . PRO A 1 519 ? 26.122 -18.563 11.451 1.00 36.10 519 PRO A CA 1
ATOM 3918 C C . PRO A 1 519 ? 26.500 -18.211 10.059 1.00 32.99 519 PRO A C 1
ATOM 3919 O O . PRO A 1 519 ? 27.222 -18.959 9.398 1.00 34.14 519 PRO A O 1
ATOM 3923 N N . ALA A 1 520 ? 26.023 -17.068 9.592 1.00 35.06 520 ALA A N 1
ATOM 3924 C CA . ALA A 1 520 ? 26.333 -16.668 8.237 1.00 35.61 520 ALA A CA 1
ATOM 3925 C C . ALA A 1 520 ? 27.838 -16.339 8.176 1.00 35.04 520 ALA A C 1
ATOM 3926 O O . ALA A 1 520 ? 28.368 -15.731 9.085 1.00 31.51 520 ALA A O 1
ATOM 3928 N N . ASP A 1 521 ? 28.497 -16.778 7.125 1.00 32.80 521 ASP A N 1
ATOM 3929 C CA . ASP A 1 521 ? 29.927 -16.515 6.955 1.00 35.27 521 ASP A CA 1
ATOM 3930 C C . ASP A 1 521 ? 30.123 -15.052 6.580 1.00 37.34 521 ASP A C 1
ATOM 3931 O O . ASP A 1 521 ? 31.112 -14.450 6.965 1.00 35.66 521 ASP A O 1
ATOM 3936 N N . VAL A 1 522 ? 29.189 -14.501 5.808 1.00 33.13 522 VAL A N 1
ATOM 3937 C CA . VAL A 1 522 ? 29.326 -13.162 5.285 1.00 34.76 522 VAL A CA 1
ATOM 3938 C C . VAL A 1 522 ? 27.931 -12.492 5.251 1.00 34.55 522 VAL A C 1
ATOM 3939 O O . VAL A 1 522 ? 27.017 -13.015 4.600 1.00 32.92 522 VAL A O 1
ATOM 3943 N N . TYR A 1 523 ? 27.817 -11.337 5.902 1.00 30.16 523 TYR A N 1
ATOM 3944 C CA . TYR A 1 523 ? 26.645 -10.459 5.887 1.00 28.75 523 TYR A CA 1
ATOM 3945 C C . TYR A 1 523 ? 27.051 -9.090 5.349 1.00 28.96 523 TYR A C 1
ATOM 3946 O O . TYR A 1 523 ? 28.000 -8.498 5.859 1.00 28.38 523 TYR A O 1
ATOM 3955 N N . ILE A 1 524 ? 26.403 -8.654 4.280 1.00 27.44 524 ILE A N 1
ATOM 3956 C CA . ILE A 1 524 ? 26.696 -7.419 3.571 1.00 27.24 524 ILE A CA 1
ATOM 3957 C C . ILE A 1 524 ? 25.471 -6.479 3.735 1.00 32.68 524 ILE A C 1
ATOM 3958 O O . ILE A 1 524 ? 24.362 -6.791 3.233 1.00 28.44 524 ILE A O 1
ATOM 3963 N N . GLY A 1 525 ? 25.646 -5.373 4.452 1.00 27.61 525 GLY A N 1
ATOM 3964 C CA . GLY A 1 525 ? 24.671 -4.302 4.434 1.00 28.83 525 GLY A CA 1
ATOM 3965 C C . GLY A 1 525 ? 25.162 -3.045 5.136 1.00 32.64 525 GLY A C 1
ATOM 3966 O O . GLY A 1 525 ? 26.306 -3.006 5.640 1.00 30.14 525 GLY A O 1
ATOM 3967 N N . GLY A 1 526 ? 24.284 -2.040 5.183 1.00 28.22 526 GLY A N 1
ATOM 3968 C CA . GLY A 1 526 ? 24.634 -0.686 5.530 1.00 28.36 526 GLY A CA 1
ATOM 3969 C C . GLY A 1 526 ? 24.894 -0.488 6.989 1.00 30.01 526 GLY A C 1
ATOM 3970 O O . GLY A 1 526 ? 24.339 -1.155 7.853 1.00 30.52 526 GLY A O 1
ATOM 3971 N N . ILE A 1 527 ? 25.795 0.433 7.257 1.00 34.47 527 ILE A N 1
ATOM 3972 C CA . ILE A 1 527 ? 26.153 0.830 8.605 1.00 31.66 527 ILE A CA 1
ATOM 3973 C C . ILE A 1 527 ? 25.031 1.602 9.314 1.00 28.07 527 ILE A C 1
ATOM 3974 O O . ILE A 1 527 ? 24.972 1.634 10.572 1.00 27.57 527 ILE A O 1
ATOM 3979 N N . GLU A 1 528 ? 24.118 2.191 8.563 1.00 28.39 528 GLU A N 1
ATOM 3980 C CA . GLU A 1 528 ? 22.859 2.721 9.193 1.00 33.16 528 GLU A CA 1
ATOM 3981 C C . GLU A 1 528 ? 22.183 1.758 10.161 1.00 31.47 528 GLU A C 1
ATOM 3982 O O . GLU A 1 528 ? 21.466 2.207 11.054 1.00 32.28 528 GLU A O 1
ATOM 3988 N N . HIS A 1 529 ? 22.446 0.447 10.039 1.00 28.81 529 HIS A N 1
ATOM 3989 C CA . HIS A 1 529 ? 21.816 -0.551 10.924 1.00 28.79 529 HIS A CA 1
ATOM 3990 C C . HIS A 1 529 ? 22.540 -0.852 12.163 1.00 27.56 529 HIS A C 1
ATOM 3991 O O . HIS A 1 529 ? 22.072 -1.652 12.970 1.00 28.94 529 HIS A O 1
ATOM 3998 N N . ALA A 1 530 ? 23.662 -0.162 12.375 1.00 30.90 530 ALA A N 1
ATOM 3999 C CA . ALA A 1 530 ? 24.580 -0.449 13.451 1.00 29.63 530 ALA A CA 1
ATOM 4000 C C . ALA A 1 530 ? 23.940 -0.523 14.810 1.00 28.45 530 ALA A C 1
ATOM 4001 O O . ALA A 1 530 ? 24.272 -1.418 15.603 1.00 27.91 530 ALA A O 1
ATOM 4003 N N . THR A 1 531 ? 22.998 0.393 15.095 1.00 29.09 531 THR A N 1
ATOM 4004 C CA . THR A 1 531 ? 22.219 0.303 16.337 1.00 33.66 531 THR A CA 1
ATOM 4005 C C . THR A 1 531 ? 20.720 0.354 15.960 1.00 36.28 531 THR A C 1
ATOM 4006 O O . THR A 1 531 ? 19.874 0.767 16.778 1.00 34.00 531 THR A O 1
ATOM 4010 N N . LEU A 1 532 ? 20.326 -0.201 14.835 1.00 33.17 532 LEU A N 1
ATOM 4011 C CA . LEU A 1 532 ? 19.114 -1.040 14.771 1.00 33.00 532 LEU A CA 1
ATOM 4012 C C . LEU A 1 532 ? 19.202 -2.517 14.581 1.00 26.43 532 LEU A C 1
ATOM 4013 O O . LEU A 1 532 ? 19.330 -3.230 15.570 1.00 28.68 532 LEU A O 1
ATOM 4018 N N . HIS A 1 533 ? 19.124 -2.970 13.341 1.00 26.05 533 HIS A N 1
ATOM 4019 C CA . HIS A 1 533 ? 19.018 -4.395 13.024 1.00 28.10 533 HIS A CA 1
ATOM 4020 C C . HIS A 1 533 ? 20.228 -5.145 13.557 1.00 31.23 533 HIS A C 1
ATOM 4021 O O . HIS A 1 533 ? 20.069 -6.213 14.134 1.00 26.31 533 HIS A O 1
ATOM 4028 N N . LEU A 1 534 ? 21.433 -4.527 13.447 1.00 32.27 534 LEU A N 1
ATOM 4029 C CA . LEU A 1 534 ? 22.652 -5.186 13.909 1.00 29.29 534 LEU A CA 1
ATOM 4030 C C . LEU A 1 534 ? 22.720 -5.368 15.420 1.00 27.58 534 LEU A C 1
ATOM 4031 O O . LEU A 1 534 ? 23.439 -6.253 15.860 1.00 28.07 534 LEU A O 1
ATOM 4036 N N . ILE A 1 535 ? 22.027 -4.545 16.219 1.00 31.22 535 ILE A N 1
ATOM 4037 C CA . ILE A 1 535 ? 21.908 -4.804 17.682 1.00 34.14 535 ILE A CA 1
ATOM 4038 C C . ILE A 1 535 ? 20.859 -5.902 17.922 1.00 34.43 535 ILE A C 1
ATOM 4039 O O . ILE A 1 535 ? 21.094 -6.878 18.648 1.00 36.27 535 ILE A O 1
ATOM 4044 N N . TYR A 1 536 ? 19.670 -5.688 17.332 1.00 33.64 536 TYR A N 1
ATOM 4045 C CA . TYR A 1 536 ? 18.529 -6.581 17.517 1.00 32.75 536 TYR A CA 1
ATOM 4046 C C . TYR A 1 536 ? 18.814 -8.021 17.112 1.00 28.38 536 TYR A C 1
ATOM 4047 O O . TYR A 1 536 ? 18.514 -8.887 17.856 1.00 29.02 536 TYR A O 1
ATOM 4056 N N . SER A 1 537 ? 19.303 -8.245 15.894 1.00 31.06 537 SER A N 1
ATOM 4057 C CA . SER A 1 537 ? 19.933 -9.495 15.404 1.00 32.40 537 SER A CA 1
ATOM 4058 C C . SER A 1 537 ? 20.734 -10.273 16.444 1.00 32.27 537 SER A C 1
ATOM 4059 O O . SER A 1 537 ? 20.629 -11.470 16.589 1.00 32.42 537 SER A O 1
ATOM 4062 N N . ARG A 1 538 ? 21.652 -9.559 17.060 1.00 30.16 538 ARG A N 1
ATOM 4063 C CA . ARG A 1 538 ? 22.654 -10.170 17.892 1.00 33.80 538 ARG A CA 1
ATOM 4064 C C . ARG A 1 538 ? 21.939 -10.626 19.135 1.00 32.03 538 ARG A C 1
ATOM 4065 O O . ARG A 1 538 ? 22.158 -11.749 19.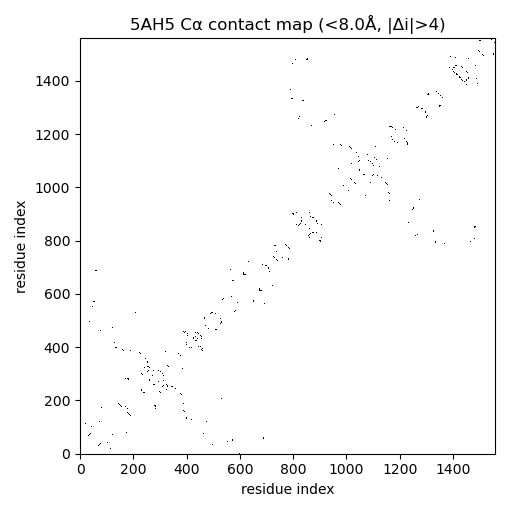594 1.00 36.02 538 ARG A O 1
ATOM 4073 N N . PHE A 1 539 ? 21.057 -9.762 19.648 1.00 28.21 539 PHE A N 1
ATOM 4074 C CA . PHE A 1 539 ? 20.330 -10.036 20.863 1.00 30.34 539 PHE A CA 1
ATOM 4075 C C . PHE A 1 539 ? 19.407 -11.285 20.692 1.00 31.30 539 PHE A C 1
ATOM 4076 O O . PHE A 1 539 ? 19.443 -12.236 21.451 1.00 26.88 539 PHE A O 1
ATOM 4084 N N . ILE A 1 540 ? 18.598 -11.251 19.663 1.00 31.48 540 ILE A N 1
ATOM 4085 C CA . ILE A 1 540 ? 17.641 -12.347 19.434 1.00 35.35 540 ILE A CA 1
ATOM 4086 C C . ILE A 1 540 ? 18.418 -13.644 19.155 1.00 31.75 540 ILE A C 1
ATOM 4087 O O . ILE A 1 540 ? 17.994 -14.697 19.575 1.00 32.10 540 ILE A O 1
ATOM 4092 N N . THR A 1 541 ? 19.596 -13.560 18.537 1.00 33.77 541 THR A N 1
ATOM 4093 C CA . THR A 1 541 ? 20.413 -14.789 18.325 1.00 30.47 541 THR A CA 1
ATOM 4094 C C . THR A 1 541 ? 20.824 -15.401 19.658 1.00 30.46 541 THR A C 1
ATOM 4095 O O . THR A 1 541 ? 20.683 -16.607 19.888 1.00 30.49 541 THR A O 1
ATOM 4099 N N . LYS A 1 542 ? 21.235 -14.578 20.600 1.00 31.34 542 LYS A N 1
ATOM 4100 C CA . LYS A 1 542 ? 21.611 -15.103 21.908 1.00 33.93 542 LYS A CA 1
ATOM 4101 C C . LYS A 1 542 ? 20.426 -15.706 22.631 1.00 38.65 542 LYS A C 1
ATOM 4102 O O . LYS A 1 542 ? 20.540 -16.772 23.224 1.00 38.70 542 LYS A O 1
ATOM 4108 N N . VAL A 1 543 ? 19.284 -15.023 22.550 1.00 35.20 543 VAL A N 1
ATOM 4109 C CA . VAL A 1 543 ? 18.062 -15.471 23.167 1.00 35.84 543 VAL A CA 1
ATOM 4110 C C . VAL A 1 543 ? 17.735 -16.825 22.608 1.00 34.19 543 VAL A C 1
ATOM 4111 O O . VAL A 1 543 ? 17.541 -17.755 23.348 1.00 34.72 543 VAL A O 1
ATOM 4115 N N . LEU A 1 544 ? 17.749 -16.947 21.293 1.00 31.94 544 LEU A N 1
ATOM 4116 C CA . LEU A 1 544 ? 17.399 -18.185 20.694 1.00 33.01 544 LEU A CA 1
ATOM 4117 C C . LEU A 1 544 ? 18.376 -19.334 20.976 1.00 36.93 544 LEU A C 1
ATOM 4118 O O . LEU A 1 544 ? 17.945 -20.485 21.101 1.00 42.65 544 LEU A O 1
ATOM 4123 N N . HIS A 1 545 ? 19.675 -19.025 21.044 1.00 38.26 545 HIS A N 1
ATOM 4124 C CA . HIS A 1 545 ? 20.703 -19.955 21.541 1.00 39.31 545 HIS A CA 1
ATOM 4125 C C . HIS A 1 545 ? 20.354 -20.462 22.915 1.00 37.64 545 HIS A C 1
ATOM 4126 O O . HIS A 1 545 ? 20.235 -21.667 23.080 1.00 37.58 545 HIS A O 1
ATOM 4133 N N . ASP A 1 546 ? 20.168 -19.549 23.883 1.00 38.25 546 ASP A N 1
ATOM 4134 C CA . ASP A 1 546 ? 19.835 -19.931 25.271 1.00 37.58 546 ASP A CA 1
ATOM 4135 C C . ASP A 1 546 ? 18.599 -20.828 25.367 1.00 42.51 546 ASP A C 1
ATOM 4136 O O . ASP A 1 546 ? 18.585 -21.767 26.136 1.00 47.84 546 ASP A O 1
ATOM 4141 N N . LEU A 1 547 ? 17.561 -20.523 24.592 1.00 42.96 547 LEU A N 1
ATOM 4142 C CA . LEU A 1 547 ? 16.326 -21.359 24.570 1.00 43.12 547 LEU A CA 1
ATOM 4143 C C . LEU A 1 547 ? 16.432 -22.643 23.763 1.00 43.36 547 LEU A C 1
ATOM 4144 O O . LEU A 1 547 ? 15.517 -23.446 23.811 1.00 49.48 547 LEU A O 1
ATOM 4149 N N . GLY A 1 548 ? 17.525 -22.852 23.028 1.00 40.21 548 GLY A N 1
ATOM 4150 C CA . GLY A 1 548 ? 17.782 -24.150 22.412 1.00 40.24 548 GLY A CA 1
ATOM 4151 C C . GLY A 1 548 ? 17.448 -24.255 20.956 1.00 38.87 548 GLY A C 1
ATOM 4152 O O . GLY A 1 548 ? 17.659 -25.290 20.363 1.00 37.52 548 GLY A O 1
ATOM 4153 N N . TYR A 1 549 ? 16.991 -23.173 20.340 1.00 36.48 549 TYR A N 1
ATOM 4154 C CA . TYR A 1 549 ? 16.664 -23.214 18.907 1.00 34.70 549 TYR A CA 1
ATOM 4155 C C . TYR A 1 549 ? 17.883 -23.424 18.040 1.00 35.43 549 TYR A C 1
ATOM 4156 O O . TYR A 1 549 ? 17.774 -23.933 16.934 1.00 35.80 549 TYR A O 1
ATOM 4165 N N . ILE A 1 550 ? 19.026 -22.934 18.515 1.00 36.04 550 ILE A N 1
ATOM 4166 C CA . ILE A 1 550 ? 20.299 -22.996 17.773 1.00 38.81 550 ILE A CA 1
ATOM 4167 C C . ILE A 1 550 ? 21.487 -23.199 18.760 1.00 36.37 550 ILE A C 1
ATOM 4168 O O . ILE A 1 550 ? 21.380 -22.962 19.957 1.00 34.41 550 ILE A O 1
ATOM 4173 N N . GLU A 1 551 ? 22.622 -23.564 18.208 1.00 40.53 551 GLU A N 1
ATOM 4174 C CA . GLU A 1 551 ? 23.826 -23.912 18.988 1.00 53.27 551 GLU A CA 1
ATOM 4175 C C . GLU A 1 551 ? 24.877 -22.803 19.019 1.00 49.17 551 GLU A C 1
ATOM 4176 O O . GLU A 1 551 ? 25.848 -22.924 19.731 1.00 57.22 551 GLU A O 1
ATOM 4182 N N . PHE A 1 552 ? 24.676 -21.732 18.266 1.00 45.11 552 PHE A N 1
ATOM 4183 C CA . PHE A 1 552 ? 25.668 -20.629 18.139 1.00 42.10 552 PHE A CA 1
ATOM 4184 C C . PHE A 1 552 ? 25.077 -19.363 18.732 1.00 38.56 552 PHE A C 1
ATOM 4185 O O . PHE A 1 552 ? 23.857 -19.246 18.898 1.00 40.23 552 PHE A O 1
ATOM 4193 N N . ASP A 1 553 ? 25.950 -18.401 18.973 1.00 36.05 553 ASP A N 1
ATOM 4194 C CA . ASP A 1 553 ? 25.682 -17.241 19.805 1.00 33.94 553 ASP A CA 1
ATOM 4195 C C . ASP A 1 553 ? 25.825 -15.885 19.128 1.00 32.94 553 ASP A C 1
ATOM 4196 O O . ASP A 1 553 ? 25.585 -14.851 19.744 1.00 33.61 553 ASP A O 1
ATOM 4201 N N . GLU A 1 554 ? 26.241 -15.871 17.873 1.00 30.79 554 GLU A N 1
ATOM 4202 C CA . GLU A 1 554 ? 26.406 -14.647 17.154 1.00 32.13 554 GLU A CA 1
ATOM 4203 C C . GLU A 1 554 ? 25.975 -14.946 15.750 1.00 31.23 554 GLU A C 1
ATOM 4204 O O . GLU A 1 554 ? 26.369 -15.946 15.208 1.00 31.52 554 GLU A O 1
ATOM 4210 N N . PRO A 1 555 ? 25.184 -14.072 15.142 1.00 33.34 555 PRO A N 1
ATOM 4211 C CA . PRO A 1 555 ? 24.586 -14.385 13.841 1.00 32.03 555 PRO A CA 1
ATOM 4212 C C . PRO A 1 555 ? 25.453 -14.363 12.611 1.00 33.02 555 PRO A C 1
ATOM 4213 O O . PRO A 1 555 ? 25.149 -15.084 11.643 1.00 30.72 555 PRO A O 1
ATOM 4217 N N . PHE A 1 556 ? 26.451 -13.469 12.587 1.00 29.06 556 PHE A N 1
ATOM 4218 C CA . PHE A 1 556 ? 27.146 -13.142 11.385 1.00 27.47 556 PHE A CA 1
ATOM 4219 C C . PHE A 1 556 ? 28.679 -13.104 11.668 1.00 30.30 556 PHE A C 1
ATOM 4220 O O . PHE A 1 556 ? 29.132 -12.361 12.534 1.00 33.16 556 PHE A O 1
ATOM 4228 N N . VAL A 1 557 ? 29.451 -13.884 10.939 1.00 30.95 557 VAL A N 1
ATOM 4229 C CA . VAL A 1 557 ? 30.931 -13.989 11.198 1.00 32.95 557 VAL A CA 1
ATOM 4230 C C . VAL A 1 557 ? 31.623 -12.714 10.692 1.00 29.03 557 VAL A C 1
ATOM 4231 O O . VAL A 1 557 ? 32.109 -11.943 11.446 1.00 31.86 557 VAL A O 1
ATOM 4235 N N . GLU A 1 558 ? 31.508 -12.457 9.420 1.00 32.69 558 GLU A N 1
ATOM 4236 C CA . GLU A 1 558 ? 32.102 -11.315 8.762 1.00 37.99 558 GLU A CA 1
ATOM 4237 C C . GLU A 1 558 ? 30.974 -10.335 8.353 1.00 36.67 558 GLU A C 1
ATOM 4238 O O . GLU A 1 558 ? 30.026 -10.756 7.707 1.00 32.03 558 GLU A O 1
ATOM 4244 N N . LEU A 1 559 ? 31.066 -9.058 8.747 1.00 32.70 559 LEU A N 1
ATOM 4245 C CA . LEU A 1 559 ? 30.123 -8.024 8.317 1.00 28.82 559 LEU A CA 1
ATOM 4246 C C . LEU A 1 559 ? 30.839 -7.090 7.426 1.00 33.02 559 LEU A C 1
ATOM 4247 O O . LEU A 1 559 ? 31.851 -6.514 7.845 1.00 34.29 559 LEU A O 1
ATOM 4252 N N . TYR A 1 560 ? 30.325 -6.908 6.204 1.00 31.39 560 TYR A N 1
ATOM 4253 C CA . TYR A 1 560 ? 30.790 -5.906 5.286 1.00 30.64 560 TYR A CA 1
ATOM 4254 C C . TYR A 1 560 ? 29.714 -4.844 5.061 1.00 34.17 560 TYR A C 1
ATOM 4255 O O . TYR A 1 560 ? 28.540 -5.158 4.718 1.00 28.26 560 TYR A O 1
ATOM 4264 N N . ASN A 1 561 ? 30.132 -3.594 5.227 1.00 32.04 561 ASN A N 1
ATOM 4265 C CA . ASN A 1 561 ? 29.336 -2.400 4.997 1.00 28.99 561 ASN A CA 1
ATOM 4266 C C . ASN A 1 561 ? 29.642 -1.768 3.671 1.00 28.28 561 ASN A C 1
ATOM 4267 O O . ASN A 1 561 ? 30.613 -0.999 3.557 1.00 30.46 561 ASN A O 1
ATOM 4272 N N . GLN A 1 562 ? 28.847 -2.065 2.641 1.00 26.55 562 GLN A N 1
ATOM 4273 C CA . GLN A 1 562 ? 28.967 -1.397 1.383 1.00 25.74 562 GLN A CA 1
ATOM 4274 C C . GLN A 1 562 ? 28.745 0.104 1.524 1.00 29.47 562 GLN A C 1
ATOM 4275 O O . GLN A 1 562 ? 28.108 0.603 2.479 1.00 33.64 562 GLN A O 1
ATOM 4281 N N . GLY A 1 563 ? 29.354 0.820 0.604 1.00 31.51 563 GLY A N 1
ATOM 4282 C CA . GLY A 1 563 ? 29.330 2.244 0.629 1.00 34.04 563 GLY A CA 1
ATOM 4283 C C . GLY A 1 563 ? 28.047 2.716 -0.010 1.00 31.31 563 GLY A C 1
ATOM 4284 O O . GLY A 1 563 ? 27.493 2.029 -0.879 1.00 27.02 563 GLY A O 1
ATOM 4285 N N . MET A 1 564 ? 27.629 3.905 0.407 1.00 29.48 564 MET A N 1
ATOM 4286 C CA . MET A 1 564 ? 26.478 4.624 -0.126 1.00 32.47 564 MET A CA 1
ATOM 4287 C C . MET A 1 564 ? 26.619 4.932 -1.571 1.00 29.65 564 MET A C 1
ATOM 4288 O O . MET A 1 564 ? 27.698 5.360 -1.991 1.00 33.97 564 MET A O 1
ATOM 4293 N N . VAL A 1 565 ? 25.610 4.636 -2.385 1.00 25.58 565 VAL A N 1
ATOM 4294 C CA . VAL A 1 565 ? 25.547 5.175 -3.725 1.00 26.51 565 VAL A CA 1
ATOM 4295 C C . VAL A 1 565 ? 24.689 6.461 -3.746 1.00 31.28 565 VAL A C 1
ATOM 4296 O O . VAL A 1 565 ? 23.503 6.439 -3.376 1.00 31.42 565 VAL A O 1
ATOM 4300 N N . ASN A 1 566 ? 25.286 7.539 -4.233 1.00 29.55 566 ASN A N 1
ATOM 4301 C CA . ASN A 1 566 ? 24.717 8.895 -4.264 1.00 30.48 566 ASN A CA 1
ATOM 4302 C C . ASN A 1 566 ? 24.473 9.236 -5.695 1.00 29.11 566 ASN A C 1
ATOM 4303 O O . ASN A 1 566 ? 24.762 8.417 -6.569 1.00 30.71 566 ASN A O 1
ATOM 4308 N N . ASP A 1 567 ? 23.913 10.423 -5.958 1.00 32.13 567 ASP A N 1
ATOM 4309 C CA . ASP A 1 567 ? 23.779 10.932 -7.364 1.00 32.70 567 ASP A CA 1
ATOM 4310 C C . ASP A 1 567 ? 25.112 11.543 -7.811 1.00 33.69 567 ASP A C 1
ATOM 4311 O O . ASP A 1 567 ? 26.073 11.466 -7.042 1.00 32.63 567 ASP A O 1
ATOM 4316 N N . VAL A 1 568 ? 25.185 12.124 -9.021 1.00 35.58 568 VAL A N 1
ATOM 4317 C CA . VAL A 1 568 ? 26.494 12.596 -9.611 1.00 41.14 568 VAL A CA 1
ATOM 4318 C C . VAL A 1 568 ? 27.182 13.653 -8.734 1.00 37.64 568 VAL A C 1
ATOM 4319 O O . VAL A 1 568 ? 28.391 13.762 -8.747 1.00 41.46 568 VAL A O 1
ATOM 4323 N N . HIS A 1 569 ? 26.383 14.441 -8.026 1.00 35.04 569 HIS A N 1
ATOM 4324 C CA . HIS A 1 569 ? 26.838 15.512 -7.170 1.00 38.16 569 HIS A CA 1
ATOM 4325 C C . HIS A 1 569 ? 27.066 15.087 -5.757 1.00 34.07 569 HIS A C 1
ATOM 4326 O O . HIS A 1 569 ? 27.349 15.921 -4.931 1.00 36.02 569 HIS A O 1
ATOM 4333 N N . GLY A 1 570 ? 27.024 13.803 -5.434 1.00 31.62 570 GLY A N 1
ATOM 4334 C CA . GLY A 1 570 ? 27.308 13.435 -4.024 1.00 28.09 570 GLY A CA 1
ATOM 4335 C C . GLY A 1 570 ? 26.118 13.544 -3.116 1.00 29.15 570 GLY A C 1
ATOM 4336 O O . GLY A 1 570 ? 26.254 13.418 -1.917 1.00 31.02 570 GLY A O 1
ATOM 4337 N N . ARG A 1 571 ? 24.914 13.701 -3.647 1.00 31.46 571 ARG A N 1
ATOM 4338 C CA . ARG A 1 571 ? 23.752 13.834 -2.729 1.00 35.53 571 ARG A CA 1
ATOM 4339 C C . ARG A 1 571 ? 23.083 12.485 -2.628 1.00 35.34 571 ARG A C 1
ATOM 4340 O O . ARG A 1 571 ? 22.987 11.753 -3.644 1.00 34.04 571 ARG A O 1
ATOM 4348 N N . LYS A 1 572 ? 22.660 12.160 -1.425 1.00 32.48 572 LYS A N 1
ATOM 4349 C CA . LYS A 1 572 ? 21.749 11.020 -1.200 1.00 42.40 572 LYS A CA 1
ATOM 4350 C C . LYS A 1 572 ? 20.591 11.018 -2.216 1.00 37.96 572 LYS A C 1
ATOM 4351 O O . LYS A 1 572 ? 20.016 12.069 -2.513 1.00 40.32 572 LYS A O 1
ATOM 4357 N N . GLN A 1 573 ? 20.313 9.861 -2.819 1.00 38.72 573 GLN A N 1
ATOM 4358 C CA . GLN A 1 573 ? 19.212 9.735 -3.769 1.00 42.57 573 GLN A CA 1
ATOM 4359 C C . GLN A 1 573 ? 17.871 9.717 -2.991 1.00 43.87 573 GLN A C 1
ATOM 4360 O O . GLN A 1 573 ? 17.745 9.081 -1.943 1.00 43.11 573 GLN A O 1
ATOM 4366 N N . SER A 1 574 ? 16.899 10.465 -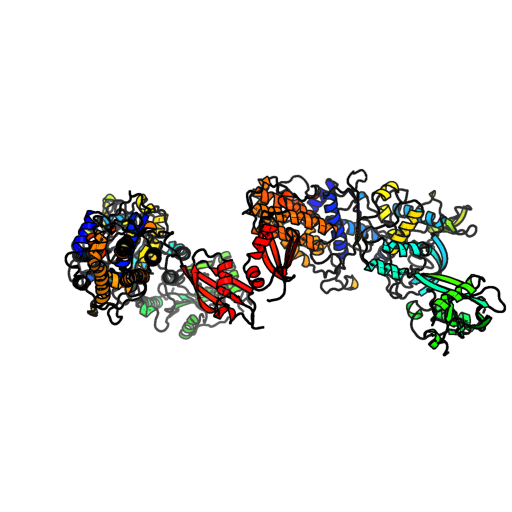3.482 1.00 47.38 574 SER A N 1
ATOM 4367 C CA . SER A 1 574 ? 15.546 10.456 -2.884 1.00 49.60 574 SER A CA 1
ATOM 4368 C C . SER A 1 574 ? 14.496 10.961 -3.871 1.00 47.36 574 SER A C 1
ATOM 4369 O O . SER A 1 574 ? 14.790 11.754 -4.797 1.00 40.74 574 SER A O 1
ATOM 4372 N N . LYS A 1 575 ? 13.266 10.487 -3.673 1.00 51.10 575 LYS A N 1
ATOM 4373 C CA . LYS A 1 575 ? 12.136 10.943 -4.499 1.00 52.27 575 LYS A CA 1
ATOM 4374 C C . LYS A 1 575 ? 12.019 12.450 -4.401 1.00 41.21 575 LYS A C 1
ATOM 4375 O O . LYS A 1 575 ? 11.909 13.108 -5.424 1.00 38.58 575 LYS A O 1
ATOM 4381 N N . SER A 1 576 ? 12.179 13.007 -3.204 1.00 43.83 576 SER A N 1
ATOM 4382 C CA . SER A 1 576 ? 12.068 14.480 -3.019 1.00 48.40 576 SER A CA 1
ATOM 4383 C C . SER A 1 576 ? 13.036 15.311 -3.852 1.00 48.30 576 SER A C 1
ATOM 4384 O O . SER A 1 576 ? 12.690 16.425 -4.294 1.00 43.71 576 SER A O 1
ATOM 4387 N N . LEU A 1 577 ? 14.229 14.761 -4.120 1.00 48.73 577 LEU A N 1
ATOM 4388 C CA . LEU A 1 577 ? 15.178 15.425 -5.017 1.00 43.01 577 LEU A CA 1
ATOM 4389 C C . LEU A 1 577 ? 15.000 15.112 -6.486 1.00 42.93 577 LEU A C 1
ATOM 4390 O O . LEU A 1 577 ? 15.665 15.754 -7.317 1.00 42.71 577 LEU A O 1
ATOM 4395 N N . GLY A 1 578 ? 14.148 14.137 -6.857 1.00 40.55 578 GLY A N 1
ATOM 4396 C CA . GLY A 1 578 ? 14.057 13.728 -8.315 1.00 36.29 578 GLY A CA 1
ATOM 4397 C C . GLY A 1 578 ? 15.392 13.198 -8.929 1.00 35.18 578 GLY A C 1
ATOM 4398 O O . GLY A 1 578 ? 15.638 13.310 -10.150 1.00 34.99 578 GLY A O 1
ATOM 4399 N N . ASN A 1 579 ? 16.239 12.590 -8.096 1.00 40.42 579 ASN A N 1
ATOM 4400 C CA . ASN A 1 579 ? 17.604 12.085 -8.526 1.00 40.18 579 ASN A CA 1
ATOM 4401 C C . ASN A 1 579 ? 17.841 10.534 -8.330 1.00 44.14 579 ASN A C 1
ATOM 4402 O O . ASN A 1 579 ? 18.980 10.076 -8.144 1.00 45.02 579 ASN A O 1
ATOM 4407 N N . VAL A 1 580 ? 16.758 9.760 -8.335 1.00 49.27 580 VAL A N 1
ATOM 4408 C CA . VAL A 1 580 ? 16.798 8.332 -8.067 1.00 47.89 580 VAL A CA 1
ATOM 4409 C C . VAL A 1 580 ? 17.092 7.611 -9.365 1.00 47.85 580 VAL A C 1
ATOM 4410 O O . VAL A 1 580 ? 16.363 7.734 -10.350 1.00 42.48 580 VAL A O 1
ATOM 4414 N N . THR A 1 581 ? 18.176 6.852 -9.372 1.00 42.01 581 THR A N 1
ATOM 4415 C CA . THR A 1 581 ? 18.506 6.086 -10.542 1.00 39.04 581 THR A CA 1
ATOM 4416 C C . THR A 1 581 ? 17.465 4.973 -10.788 1.00 41.70 581 THR A C 1
ATOM 4417 O O . THR A 1 581 ? 16.961 4.378 -9.837 1.00 35.17 581 THR A O 1
ATOM 4421 N N . ASP A 1 582 ? 17.070 4.781 -12.049 1.00 43.26 582 ASP A N 1
ATOM 4422 C CA . ASP A 1 582 ? 16.226 3.638 -12.418 1.00 48.33 582 ASP A CA 1
ATOM 4423 C C . ASP A 1 582 ? 17.061 2.513 -12.979 1.00 37.71 582 ASP A C 1
ATOM 4424 O O . ASP A 1 582 ? 17.460 2.574 -14.142 1.00 39.19 582 ASP A O 1
ATOM 4429 N N . PRO A 1 583 ? 17.302 1.465 -12.185 1.00 34.33 583 PRO A N 1
ATOM 4430 C CA . PRO A 1 583 ? 18.287 0.478 -12.688 1.00 35.40 583 PRO A CA 1
ATOM 4431 C C . PRO A 1 583 ? 17.905 -0.177 -13.956 1.00 38.47 583 PRO A C 1
ATOM 4432 O O . PRO A 1 583 ? 18.783 -0.516 -14.741 1.00 38.78 583 PRO A O 1
ATOM 4436 N N . SER A 1 584 ? 16.593 -0.308 -14.209 1.00 39.82 584 SER A N 1
ATOM 4437 C CA . SER A 1 584 ? 16.111 -0.936 -15.439 1.00 37.34 584 SER A CA 1
ATOM 4438 C C . SER A 1 584 ? 16.564 -0.200 -16.654 1.00 35.36 584 SER A C 1
ATOM 4439 O O . SER A 1 584 ? 16.842 -0.795 -17.701 1.00 34.95 584 SER A O 1
ATOM 4442 N N . VAL A 1 585 ? 16.567 1.114 -16.561 1.00 34.02 585 VAL A N 1
ATOM 4443 C CA . VAL A 1 585 ? 16.993 1.936 -17.691 1.00 38.95 585 VAL A CA 1
ATOM 4444 C C . VAL A 1 585 ? 18.493 1.734 -17.986 1.00 34.69 585 VAL A C 1
ATOM 4445 O O . VAL A 1 585 ? 18.906 1.705 -19.126 1.00 36.28 585 VAL A O 1
ATOM 4449 N N . VAL A 1 586 ? 19.274 1.583 -16.939 1.00 32.66 586 VAL A N 1
ATOM 4450 C CA . VAL A 1 586 ? 20.728 1.425 -17.076 1.00 37.34 586 VAL A CA 1
ATOM 4451 C C . VAL A 1 586 ? 21.012 -0.006 -17.564 1.00 34.98 586 VAL A C 1
ATOM 4452 O O . VAL A 1 586 ? 21.809 -0.205 -18.468 1.00 38.20 586 VAL A O 1
ATOM 4456 N N . VAL A 1 587 ? 20.305 -0.995 -17.022 1.00 37.46 587 VAL A N 1
ATOM 4457 C CA . VAL A 1 587 ? 20.489 -2.374 -17.479 1.00 37.62 587 VAL A CA 1
ATOM 4458 C C . VAL A 1 587 ? 20.119 -2.507 -18.965 1.00 40.65 587 VAL A C 1
ATOM 4459 O O . VAL A 1 587 ? 20.795 -3.228 -19.720 1.00 35.52 587 VAL A O 1
ATOM 4463 N N . GLN A 1 588 ? 19.116 -1.759 -19.408 1.00 43.06 588 GLN A N 1
ATOM 4464 C CA . GLN A 1 588 ? 18.670 -1.850 -20.791 1.00 48.33 588 GLN A CA 1
ATOM 4465 C C . GLN A 1 588 ? 19.663 -1.236 -21.730 1.00 46.78 588 GLN A C 1
ATOM 4466 O O . GLN A 1 588 ? 19.894 -1.762 -22.817 1.00 39.92 588 GLN A O 1
ATOM 4472 N N . GLU A 1 589 ? 20.228 -0.108 -21.329 1.00 44.10 589 GLU A N 1
ATOM 4473 C CA . GLU A 1 589 ? 21.285 0.517 -22.119 1.00 44.95 589 GLU A CA 1
ATOM 4474 C C . GLU A 1 589 ? 22.591 -0.311 -22.201 1.00 43.18 589 GLU A C 1
ATOM 4475 O O . GLU A 1 589 ? 23.070 -0.552 -23.285 1.00 39.93 589 GLU A O 1
ATOM 4481 N N . PHE A 1 590 ? 23.153 -0.750 -21.081 1.00 41.09 590 PHE A N 1
ATOM 4482 C CA . PHE A 1 590 ? 24.518 -1.329 -21.096 1.00 40.89 590 PHE A CA 1
ATOM 4483 C C . PHE A 1 590 ? 24.603 -2.846 -20.851 1.00 38.67 590 PHE A C 1
ATOM 4484 O O . PHE A 1 590 ? 25.649 -3.445 -21.057 1.00 46.62 590 PHE A O 1
ATOM 4492 N N . GLY A 1 591 ? 23.537 -3.459 -20.365 1.00 34.35 591 GLY A N 1
ATOM 4493 C CA . GLY A 1 591 ? 23.557 -4.851 -19.916 1.00 34.20 591 GLY A CA 1
ATOM 4494 C C . GLY A 1 591 ? 23.793 -4.991 -18.437 1.00 33.89 591 GLY A C 1
ATOM 4495 O O . GLY A 1 591 ? 24.313 -4.087 -17.767 1.00 37.78 591 GLY A O 1
ATOM 4496 N N . ALA A 1 592 ? 23.409 -6.141 -17.902 1.00 32.88 592 ALA A N 1
ATOM 4497 C CA . ALA A 1 592 ? 23.627 -6.393 -16.461 1.00 29.94 592 ALA A CA 1
ATOM 4498 C C . ALA A 1 592 ? 25.131 -6.317 -16.055 1.00 35.00 592 ALA A C 1
ATOM 4499 O O . ALA A 1 592 ? 25.477 -5.750 -14.997 1.00 34.49 592 ALA A O 1
ATOM 4501 N N . ASP A 1 593 ? 25.988 -6.945 -16.861 1.00 31.88 593 ASP A N 1
ATOM 4502 C CA . ASP A 1 593 ? 27.440 -7.137 -16.485 1.00 34.53 593 ASP A CA 1
ATOM 4503 C C . ASP A 1 593 ? 28.171 -5.780 -16.316 1.00 33.29 593 ASP A C 1
ATOM 4504 O O . ASP A 1 593 ? 28.909 -5.520 -15.332 1.00 35.35 593 ASP A O 1
ATOM 4509 N N . ALA A 1 594 ? 27.909 -4.904 -17.268 1.00 33.67 594 ALA A N 1
ATOM 4510 C CA . ALA A 1 594 ? 28.495 -3.566 -17.286 1.00 32.29 594 ALA A CA 1
ATOM 4511 C C . ALA A 1 594 ? 28.102 -2.757 -16.100 1.00 37.44 594 ALA A C 1
ATOM 4512 O O . ALA A 1 594 ? 28.918 -2.008 -15.557 1.00 33.48 594 ALA A O 1
ATOM 4514 N N . VAL A 1 595 ? 26.842 -2.893 -15.681 1.00 32.52 595 VAL A N 1
ATOM 4515 C CA . VAL A 1 595 ? 26.388 -2.160 -14.549 1.00 31.55 595 VAL A CA 1
ATOM 4516 C C . VAL A 1 595 ? 27.020 -2.676 -13.264 1.00 29.32 595 VAL A C 1
ATOM 4517 O O . VAL A 1 595 ? 27.496 -1.896 -12.423 1.00 33.01 595 VAL A O 1
ATOM 4521 N N . ARG A 1 596 ? 26.966 -3.976 -13.095 1.00 28.25 596 ARG A N 1
ATOM 4522 C CA . ARG A 1 596 ? 27.506 -4.606 -11.905 1.00 30.84 596 ARG A CA 1
ATOM 4523 C C . ARG A 1 596 ? 29.059 -4.387 -11.819 1.00 30.28 596 ARG A C 1
ATOM 4524 O O . ARG A 1 596 ? 29.569 -4.154 -10.733 1.00 29.98 596 ARG A O 1
ATOM 4532 N N . CYS A 1 597 ? 29.749 -4.489 -12.946 1.00 29.87 597 CYS A N 1
ATOM 4533 C CA . CYS A 1 597 ? 31.235 -4.310 -12.966 1.00 33.28 597 CYS A CA 1
ATOM 4534 C C . CYS A 1 597 ? 31.651 -2.828 -12.681 1.00 30.68 597 CYS A C 1
ATOM 4535 O O . CYS A 1 597 ? 32.534 -2.574 -11.896 1.00 36.36 597 CYS A O 1
ATOM 4538 N N . TYR A 1 598 ? 30.956 -1.866 -13.256 1.00 30.76 598 TYR A N 1
ATOM 4539 C CA . TYR A 1 598 ? 31.120 -0.465 -12.886 1.00 31.17 598 TYR A CA 1
ATOM 4540 C C . TYR A 1 598 ? 30.979 -0.285 -11.401 1.00 33.20 598 TYR A C 1
ATOM 4541 O O . TYR A 1 598 ? 31.847 0.258 -10.756 1.00 32.38 598 TYR A O 1
ATOM 4550 N N . LEU A 1 599 ? 29.925 -0.796 -10.803 1.00 30.99 599 LEU A N 1
ATOM 4551 C CA . LEU A 1 599 ? 29.783 -0.592 -9.370 1.00 33.44 599 LEU A CA 1
ATOM 4552 C C . LEU A 1 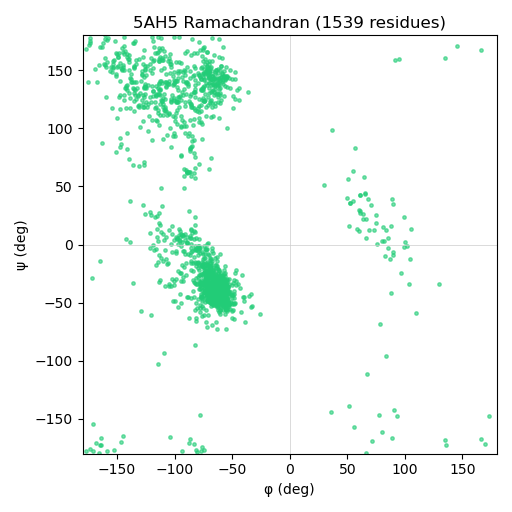599 ? 30.877 -1.254 -8.564 1.00 30.67 599 LEU A C 1
ATOM 4553 O O . LEU A 1 599 ? 31.211 -0.758 -7.507 1.00 33.78 599 LEU A O 1
ATOM 4558 N N . LEU A 1 600 ? 31.348 -2.428 -8.995 1.00 28.53 600 LEU A N 1
ATOM 4559 C CA . LEU A 1 600 ? 32.323 -3.166 -8.211 1.00 32.54 600 LEU A CA 1
ATOM 4560 C C . LEU A 1 600 ? 33.757 -2.580 -8.410 1.00 29.45 600 LEU A C 1
ATOM 4561 O O . LEU A 1 600 ? 34.576 -2.687 -7.495 1.00 31.99 600 LEU A O 1
ATOM 4566 N N . PHE A 1 601 ? 34.013 -1.970 -9.570 1.00 28.76 601 PHE A N 1
ATOM 4567 C CA . PHE A 1 601 ? 35.362 -1.458 -9.958 1.00 32.63 601 PHE A CA 1
ATOM 4568 C C . PHE A 1 601 ? 35.590 -0.012 -9.578 1.00 36.85 601 PHE A C 1
ATOM 4569 O O . PHE A 1 601 ? 36.726 0.442 -9.535 1.00 32.24 601 PHE A O 1
ATOM 4577 N N . LYS A 1 602 ? 34.531 0.743 -9.326 1.00 34.51 602 LYS A N 1
ATOM 4578 C CA . LYS A 1 602 ? 34.644 2.189 -9.280 1.00 34.29 602 LYS A CA 1
ATOM 4579 C C . LYS A 1 602 ? 35.590 2.627 -8.145 1.00 32.04 602 LYS A C 1
ATOM 4580 O O . LYS A 1 602 ? 36.391 3.512 -8.313 1.00 32.31 602 LYS A O 1
ATOM 4586 N N . THR A 1 603 ? 35.495 1.961 -7.009 1.00 31.77 603 THR A N 1
ATOM 4587 C CA . THR A 1 603 ? 36.229 2.305 -5.808 1.00 28.92 603 THR A CA 1
ATOM 4588 C C . THR A 1 603 ? 36.209 1.151 -4.817 1.00 30.97 603 THR A C 1
ATOM 4589 O O . THR A 1 603 ? 35.773 0.033 -5.110 1.00 32.05 603 THR A O 1
ATOM 4593 N N . THR A 1 604 ? 36.714 1.402 -3.632 1.00 31.24 604 THR A N 1
ATOM 4594 C CA . THR A 1 604 ? 36.707 0.389 -2.597 1.00 30.00 604 THR A CA 1
ATOM 4595 C C . THR A 1 604 ? 35.216 0.009 -2.257 1.00 33.24 604 THR A C 1
ATOM 4596 O O . THR A 1 604 ? 34.334 0.885 -2.277 1.00 32.63 604 THR A O 1
ATOM 4600 N N . TYR A 1 605 ? 34.967 -1.245 -1.888 1.00 33.32 605 TYR A N 1
ATOM 4601 C CA . TYR A 1 605 ? 33.595 -1.753 -1.521 1.00 30.74 605 TYR A CA 1
ATOM 4602 C C . TYR A 1 605 ? 32.862 -0.862 -0.491 1.00 31.19 605 TYR A C 1
ATOM 4603 O O . TYR A 1 605 ? 31.674 -0.670 -0.556 1.00 30.99 605 TYR A O 1
ATOM 4612 N N . ASN A 1 606 ? 33.604 -0.287 0.437 1.00 29.90 606 ASN A N 1
ATOM 4613 C CA . ASN A 1 606 ? 33.061 0.475 1.499 1.00 27.16 606 ASN A CA 1
ATOM 4614 C C . ASN A 1 606 ? 33.125 1.958 1.392 1.00 28.40 606 ASN A C 1
ATOM 4615 O O . ASN A 1 606 ? 32.822 2.599 2.379 1.00 34.51 606 ASN A O 1
ATOM 4620 N N . ALA A 1 607 ? 33.385 2.499 0.216 1.00 30.20 607 ALA A N 1
ATOM 4621 C CA . ALA A 1 607 ? 33.457 3.916 0.012 1.00 31.63 607 ALA A CA 1
ATOM 4622 C C . ALA A 1 607 ? 32.326 4.368 -0.879 1.00 31.98 607 ALA A C 1
ATOM 4623 O O . ALA A 1 607 ? 31.799 3.580 -1.711 1.00 29.76 607 ALA A O 1
ATOM 4625 N N . PRO A 1 608 ? 32.003 5.651 -0.781 1.00 29.51 608 PRO A N 1
ATOM 4626 C CA . PRO A 1 608 ? 30.859 6.109 -1.533 1.00 32.91 608 PRO A CA 1
ATOM 4627 C C . PRO A 1 608 ? 31.101 6.159 -3.043 1.00 32.38 608 PRO A C 1
ATOM 4628 O O . PRO A 1 608 ? 32.243 6.243 -3.503 1.00 31.83 608 PRO A O 1
ATOM 4632 N N . ILE A 1 609 ? 30.028 5.996 -3.805 1.00 27.80 609 ILE A N 1
ATOM 4633 C CA . ILE A 1 609 ? 30.041 6.177 -5.232 1.00 30.00 609 ILE A CA 1
ATOM 4634 C C . ILE A 1 609 ? 29.079 7.307 -5.574 1.00 34.51 609 ILE A C 1
ATOM 4635 O O . ILE A 1 609 ? 27.915 7.279 -5.168 1.00 34.52 609 ILE A O 1
ATOM 4640 N N . ASN A 1 610 ? 29.537 8.248 -6.395 1.00 35.88 610 ASN A N 1
ATOM 4641 C CA . ASN A 1 610 ? 28.656 9.233 -7.037 1.00 35.24 610 ASN A CA 1
ATOM 4642 C C . ASN A 1 610 ? 28.255 8.703 -8.394 1.00 39.80 610 ASN A C 1
ATOM 4643 O O . ASN A 1 610 ? 29.101 8.631 -9.282 1.00 34.35 610 ASN A O 1
ATOM 4648 N N . TRP A 1 611 ? 26.982 8.277 -8.527 1.00 36.66 611 TRP A N 1
ATOM 4649 C CA . TRP A 1 611 ? 26.508 7.560 -9.702 1.00 37.62 611 TRP A CA 1
ATOM 4650 C C . TRP A 1 611 ? 26.327 8.526 -10.876 1.00 47.30 611 TRP A C 1
ATOM 4651 O O . TRP A 1 611 ? 25.727 9.582 -10.714 1.00 46.11 611 TRP A O 1
ATOM 4662 N N . GLU A 1 612 ? 26.829 8.134 -12.046 1.00 55.59 612 GLU A N 1
ATOM 4663 C CA . GLU A 1 612 ? 26.613 8.824 -13.325 1.00 64.26 612 GLU A CA 1
ATOM 4664 C C . GLU A 1 612 ? 25.901 7.791 -14.212 1.00 67.96 612 GLU A C 1
ATOM 4665 O O . GLU A 1 612 ? 26.422 6.663 -14.353 1.00 54.00 612 GLU A O 1
ATOM 4671 N N . ASP A 1 613 ? 24.754 8.151 -14.813 1.00 69.33 613 ASP A N 1
ATOM 4672 C CA . ASP A 1 613 ? 24.015 7.262 -15.771 1.00 67.35 613 ASP A CA 1
ATOM 4673 C C . ASP A 1 613 ? 24.874 6.804 -16.985 1.00 60.39 613 ASP A C 1
ATOM 4674 O O . ASP A 1 613 ? 24.671 5.714 -17.522 1.00 55.65 613 ASP A O 1
ATOM 4679 N N . SER A 1 614 ? 25.820 7.638 -17.404 1.00 57.25 614 SER A N 1
ATOM 4680 C CA . SER A 1 614 ? 26.820 7.256 -18.408 1.00 63.44 614 SER A CA 1
ATOM 4681 C C . SER A 1 614 ? 28.023 6.467 -17.827 1.00 54.48 614 SER A C 1
ATOM 4682 O O . SER A 1 614 ? 28.883 6.009 -18.573 1.00 51.65 614 SER A O 1
ATOM 4685 N N . GLY A 1 615 ? 28.058 6.311 -16.502 1.00 54.99 615 GLY A N 1
ATOM 4686 C CA . GLY A 1 615 ? 29.112 5.597 -15.767 1.00 52.73 615 GLY A CA 1
ATOM 4687 C C . GLY A 1 615 ? 29.537 4.222 -16.248 1.00 48.47 615 GLY A C 1
ATOM 4688 O O . GLY A 1 615 ? 30.704 3.983 -16.383 1.00 49.54 615 GLY A O 1
ATOM 4689 N N . PRO A 1 616 ? 28.587 3.300 -16.487 1.00 43.32 616 PRO A N 1
ATOM 4690 C CA . PRO A 1 616 ? 28.948 2.007 -17.065 1.00 41.55 616 PRO A CA 1
ATOM 4691 C C . PRO A 1 616 ? 29.455 1.962 -18.522 1.00 39.94 616 PRO A C 1
ATOM 4692 O O . PRO A 1 616 ? 29.774 0.849 -18.982 1.00 38.71 616 PRO A O 1
ATOM 4696 N N . GLN A 1 617 ? 29.494 3.079 -19.254 1.00 36.87 617 GLN A N 1
ATOM 4697 C CA . GLN A 1 617 ? 29.991 3.034 -20.629 1.00 41.74 617 GLN A CA 1
ATOM 4698 C C . GLN A 1 617 ? 31.445 2.543 -20.683 1.00 42.41 617 GLN A C 1
ATOM 4699 O O . GLN A 1 617 ? 31.747 1.686 -21.500 1.00 39.66 617 GLN A O 1
ATOM 4705 N N . ALA A 1 618 ? 32.311 3.008 -19.787 1.00 40.24 618 ALA A N 1
ATOM 4706 C CA . ALA A 1 618 ? 33.726 2.577 -19.815 1.00 45.22 618 ALA A CA 1
ATOM 4707 C C . ALA A 1 618 ? 33.869 1.062 -19.590 1.00 42.57 618 ALA A C 1
ATOM 4708 O O . ALA A 1 618 ? 34.550 0.379 -20.336 1.00 40.72 618 ALA A O 1
ATOM 4710 N N . MET A 1 619 ? 33.143 0.548 -18.606 1.00 43.47 619 MET A N 1
ATOM 4711 C CA . MET A 1 619 ? 33.129 -0.861 -18.327 1.00 39.04 619 MET A CA 1
ATOM 4712 C C . MET A 1 619 ? 32.532 -1.680 -19.484 1.00 36.71 619 MET A C 1
ATOM 4713 O O . MET A 1 619 ? 33.069 -2.723 -19.852 1.00 36.73 619 MET A O 1
ATOM 4718 N N . ARG A 1 620 ? 31.484 -1.182 -20.108 1.00 34.85 620 ARG A N 1
ATOM 4719 C CA . ARG A 1 620 ? 30.993 -1.787 -21.355 1.00 40.25 620 ARG A CA 1
ATOM 4720 C C . ARG A 1 620 ? 32.059 -1.873 -22.458 1.00 40.54 620 ARG A C 1
ATOM 4721 O O . ARG A 1 620 ? 32.211 -2.923 -23.124 1.00 41.09 620 ARG A O 1
ATOM 4729 N N . SER A 1 621 ? 32.783 -0.782 -22.667 1.00 40.32 621 SER A N 1
ATOM 4730 C CA . SER A 1 621 ? 33.887 -0.777 -23.629 1.00 43.22 621 SER A CA 1
ATOM 4731 C C . SER A 1 621 ? 34.973 -1.775 -23.260 1.00 37.84 621 SER A C 1
ATOM 4732 O O . SER A 1 621 ? 35.471 -2.456 -24.131 1.00 37.39 621 SER A O 1
ATOM 4735 N N . TYR A 1 622 ? 35.323 -1.866 -21.988 1.00 33.33 622 TYR A N 1
ATOM 4736 C CA . TYR A 1 622 ? 36.224 -2.927 -21.543 1.00 33.72 622 TYR A CA 1
ATOM 4737 C C . TYR A 1 622 ? 35.672 -4.320 -21.908 1.00 38.44 622 TYR A C 1
ATOM 4738 O O . TYR A 1 622 ? 36.399 -5.140 -22.469 1.00 37.99 622 TYR A O 1
ATOM 4747 N N . LEU A 1 623 ? 34.380 -4.568 -21.646 1.00 36.71 623 LEU A N 1
ATOM 4748 C CA . LEU A 1 623 ? 33.807 -5.890 -21.898 1.00 36.14 623 LEU A CA 1
ATOM 4749 C C . LEU A 1 623 ? 33.749 -6.213 -23.395 1.00 36.80 623 LEU A C 1
ATOM 4750 O O . LEU A 1 623 ? 34.033 -7.354 -23.793 1.00 40.70 623 LEU A O 1
ATOM 4755 N N . GLU A 1 624 ? 33.499 -5.215 -24.231 1.00 37.05 624 GLU A N 1
ATOM 4756 C CA . GLU A 1 624 ? 33.603 -5.390 -25.670 1.00 41.48 624 GLU A CA 1
ATOM 4757 C C . GLU A 1 624 ? 35.063 -5.702 -26.139 1.00 44.51 624 GLU A C 1
ATOM 4758 O O . GLU A 1 624 ? 35.255 -6.387 -27.161 1.00 43.54 624 GLU A O 1
ATOM 4764 N N . ARG A 1 625 ? 36.055 -5.152 -25.425 1.00 40.98 625 ARG A N 1
ATOM 4765 C CA . ARG A 1 625 ? 37.474 -5.405 -25.696 1.00 43.57 625 ARG A CA 1
ATOM 4766 C C . ARG A 1 625 ? 37.821 -6.840 -25.327 1.00 45.74 625 ARG A C 1
ATOM 4767 O O . ARG A 1 625 ? 38.623 -7.491 -26.006 1.00 43.97 625 ARG A O 1
ATOM 4775 N N . VAL A 1 626 ? 37.218 -7.340 -24.251 1.00 43.84 626 VAL A N 1
ATOM 4776 C CA . VAL A 1 626 ? 37.361 -8.736 -23.945 1.00 40.24 626 VAL A CA 1
ATOM 4777 C C . VAL A 1 626 ? 36.753 -9.537 -25.078 1.00 42.38 626 VAL A C 1
ATOM 4778 O O . VAL A 1 626 ? 37.378 -10.484 -25.511 1.00 42.74 626 VAL A O 1
ATOM 4782 N N . CYS A 1 627 ? 35.557 -9.173 -25.552 1.00 43.34 627 CYS A N 1
ATOM 4783 C CA . CYS A 1 627 ? 34.895 -9.934 -26.596 1.00 41.05 627 CYS A CA 1
ATOM 4784 C C . CYS A 1 627 ? 35.723 -10.014 -27.887 1.00 45.81 627 CYS A C 1
ATOM 4785 O O . CYS A 1 627 ? 35.829 -11.104 -28.460 1.00 40.05 627 CYS A O 1
ATOM 4788 N N . ARG A 1 628 ? 36.287 -8.876 -28.324 1.00 46.48 628 ARG A N 1
ATOM 4789 C CA . ARG A 1 628 ? 37.079 -8.813 -29.556 1.00 49.24 628 ARG A CA 1
ATOM 4790 C C . ARG A 1 628 ? 38.333 -9.637 -29.461 1.00 52.14 628 ARG A C 1
ATOM 4791 O O . ARG A 1 628 ? 38.791 -10.144 -30.474 1.00 48.68 628 ARG A O 1
ATOM 4799 N N . LEU A 1 629 ? 38.869 -9.792 -28.251 1.00 46.01 629 LEU A N 1
ATOM 4800 C CA . LEU A 1 629 ? 40.009 -10.682 -28.044 1.00 46.49 629 LEU A CA 1
ATOM 4801 C C . LEU A 1 629 ? 39.633 -12.143 -28.359 1.00 50.11 629 LEU A C 1
ATOM 4802 O O . LEU A 1 629 ? 40.433 -12.881 -28.944 1.00 56.74 629 LEU A O 1
ATOM 4807 N N . PHE A 1 630 ? 38.408 -12.556 -28.030 1.00 49.47 630 PHE A N 1
ATOM 4808 C CA . PHE A 1 630 ? 37.905 -13.872 -28.466 1.00 49.49 630 PHE A CA 1
ATOM 4809 C C . PHE A 1 630 ? 37.621 -13.917 -29.964 1.00 50.96 630 PHE A C 1
ATOM 4810 O O . PHE A 1 630 ? 38.009 -14.867 -30.599 1.00 56.89 630 PHE A O 1
ATOM 4818 N N . THR A 1 631 ? 36.944 -12.918 -30.519 1.00 54.29 631 THR A N 1
ATOM 4819 C CA . THR A 1 631 ? 36.502 -12.966 -31.920 1.00 57.90 631 THR A CA 1
ATOM 4820 C C . THR A 1 631 ? 37.685 -12.887 -32.887 1.00 57.17 631 THR A C 1
ATOM 4821 O O . THR A 1 631 ? 37.647 -13.478 -33.953 1.00 62.74 631 THR A O 1
ATOM 4825 N N . ASN A 1 632 ? 38.710 -12.136 -32.514 1.00 53.26 632 ASN A N 1
ATOM 4826 C CA . ASN A 1 632 ? 39.937 -12.033 -33.298 1.00 58.76 632 ASN A CA 1
ATOM 4827 C C . ASN A 1 632 ? 40.849 -13.269 -33.240 1.00 58.79 632 ASN A C 1
ATOM 4828 O O . ASN A 1 632 ? 41.616 -13.475 -34.159 1.00 61.26 632 ASN A O 1
ATOM 4833 N N . ASN A 1 633 ? 40.765 -14.066 -32.173 1.00 55.52 633 ASN A N 1
ATOM 4834 C CA . ASN A 1 633 ? 41.527 -15.314 -32.028 1.00 54.93 633 ASN A CA 1
ATOM 4835 C C . ASN A 1 633 ? 40.652 -16.573 -32.088 1.00 53.60 633 ASN A C 1
ATOM 4836 O O . ASN A 1 633 ? 40.940 -17.596 -31.445 1.00 55.49 633 ASN A O 1
ATOM 4841 N N . LEU A 1 634 ? 39.590 -16.504 -32.880 1.00 53.10 634 LEU A N 1
ATOM 4842 C CA . LEU A 1 634 ? 38.604 -17.581 -32.923 1.00 62.98 634 LEU A CA 1
ATOM 4843 C C . LEU A 1 634 ? 39.198 -18.908 -33.407 1.00 67.83 634 LEU A C 1
ATOM 4844 O O . LEU A 1 634 ? 39.140 -19.927 -32.707 1.00 66.70 634 LEU A O 1
ATOM 4849 N N . ASP A 1 635 ? 39.796 -18.862 -34.594 1.00 78.00 635 ASP A N 1
ATOM 4850 C CA . ASP A 1 635 ? 40.557 -19.980 -35.174 1.00 81.10 635 ASP A CA 1
ATOM 4851 C C . ASP A 1 635 ? 41.440 -20.747 -34.161 1.00 71.43 635 ASP A C 1
ATOM 4852 O O . ASP A 1 635 ? 41.430 -21.967 -34.144 1.00 67.47 635 ASP A O 1
ATOM 4857 N N . ARG A 1 636 ? 42.167 -20.033 -33.309 1.00 65.92 636 ARG A N 1
ATOM 4858 C CA . ARG A 1 636 ? 43.066 -20.663 -32.352 1.00 71.86 636 ARG A CA 1
ATOM 4859 C C . ARG A 1 636 ? 42.337 -21.239 -31.135 1.00 69.35 636 ARG A C 1
ATOM 4860 O O . ARG A 1 636 ? 42.867 -22.141 -30.481 1.00 71.55 636 ARG A O 1
ATOM 4868 N N . LEU A 1 637 ? 41.162 -20.696 -30.790 1.00 66.40 637 LEU A N 1
ATOM 4869 C CA . LEU A 1 637 ? 40.328 -21.275 -29.703 1.00 55.79 637 LEU A CA 1
ATOM 4870 C C . LEU A 1 637 ? 39.690 -22.579 -30.125 1.00 58.49 637 LEU A C 1
ATOM 4871 O O . LEU A 1 637 ? 39.560 -23.484 -29.313 1.00 58.52 637 LEU A O 1
ATOM 4876 N N . ARG A 1 638 ? 39.271 -22.672 -31.382 1.00 60.19 638 ARG A N 1
ATOM 4877 C CA . ARG A 1 638 ? 38.754 -23.937 -31.890 1.00 73.99 638 ARG A CA 1
ATOM 4878 C C . ARG A 1 638 ? 39.845 -24.994 -32.184 1.00 72.89 638 ARG A C 1
ATOM 4879 O O . ARG A 1 638 ? 39.549 -26.196 -32.255 1.00 80.36 638 ARG A O 1
ATOM 4887 N N . SER A 1 639 ? 41.100 -24.559 -32.287 1.00 69.44 639 SER A N 1
ATOM 4888 C CA . SER A 1 639 ? 42.226 -25.485 -32.435 1.00 71.12 639 SER A CA 1
ATOM 4889 C C . SER A 1 639 ? 42.569 -26.203 -31.128 1.00 68.94 639 SER A C 1
ATOM 4890 O O . SER A 1 639 ? 43.147 -27.277 -31.188 1.00 68.72 639 SER A O 1
ATOM 4893 N N . SER A 1 640 ? 42.229 -25.628 -29.964 1.00 65.96 640 SER A N 1
ATOM 4894 C CA . SER A 1 640 ? 42.614 -26.204 -28.659 1.00 58.37 640 SER A CA 1
ATOM 4895 C C . SER A 1 640 ? 41.477 -26.228 -27.620 1.00 56.80 640 SER A C 1
ATOM 4896 O O . SER A 1 640 ? 40.721 -25.277 -27.472 1.00 53.95 640 SER A O 1
ATOM 4899 N N . SER A 1 641 ? 41.399 -27.319 -26.873 1.00 54.54 641 SER A N 1
ATOM 4900 C CA . SER A 1 641 ? 40.383 -27.501 -25.852 1.00 53.25 641 SER A CA 1
ATOM 4901 C C . SER A 1 641 ? 40.876 -27.044 -24.476 1.00 55.53 641 SER A C 1
ATOM 4902 O O . SER A 1 641 ? 40.183 -27.279 -23.459 1.00 56.46 641 SER A O 1
ATOM 4905 N N . ALA A 1 642 ? 42.066 -26.425 -24.412 1.00 50.95 642 ALA A N 1
ATOM 4906 C CA . ALA A 1 642 ? 42.600 -25.970 -23.127 1.00 51.10 642 ALA A CA 1
ATOM 4907 C C . ALA A 1 642 ? 41.610 -25.010 -22.401 1.00 45.99 642 ALA A C 1
ATOM 4908 O O . ALA A 1 642 ? 40.970 -24.143 -23.019 1.00 43.07 642 ALA A O 1
ATOM 4910 N N . ILE A 1 643 ? 41.464 -25.244 -21.112 1.00 43.58 643 ILE A N 1
ATOM 4911 C CA . ILE A 1 643 ? 40.696 -24.372 -20.208 1.00 49.34 643 ILE A CA 1
ATOM 4912 C C . ILE A 1 643 ? 41.647 -23.770 -19.161 1.00 54.60 643 ILE A C 1
ATOM 4913 O O . ILE A 1 643 ? 41.201 -22.978 -18.271 1.00 40.94 643 ILE A O 1
ATOM 4918 N N . GLU A 1 644 ? 42.928 -24.202 -19.222 1.00 46.60 644 GLU A N 1
ATOM 4919 C CA . GLU A 1 644 ? 43.994 -23.664 -18.392 1.00 48.71 644 GLU A CA 1
ATOM 4920 C C . GLU A 1 644 ? 45.363 -23.957 -19.046 1.00 52.41 644 GLU A C 1
ATOM 4921 O O . GLU A 1 644 ? 45.423 -24.574 -20.113 1.00 47.20 644 GLU A O 1
ATOM 4927 N N . ILE A 1 645 ? 46.441 -23.452 -18.450 1.00 51.37 645 ILE A N 1
ATOM 4928 C CA . ILE A 1 645 ? 47.758 -23.636 -19.040 1.00 49.40 645 ILE A CA 1
ATOM 4929 C C . ILE A 1 645 ? 48.456 -24.742 -18.272 1.00 47.67 645 ILE A C 1
ATOM 4930 O O . ILE A 1 645 ? 48.511 -24.722 -17.029 1.00 48.43 645 ILE A O 1
ATOM 4935 N N . CYS A 1 646 ? 48.966 -25.714 -19.009 1.00 50.80 646 CYS A N 1
ATOM 4936 C CA . CYS A 1 646 ? 49.815 -26.773 -18.425 1.00 65.21 646 CYS A CA 1
ATOM 4937 C C . CYS A 1 646 ? 51.314 -26.576 -18.748 1.00 56.60 646 CYS A C 1
ATOM 4938 O O . CYS A 1 646 ? 51.668 -25.952 -19.754 1.00 53.64 646 CYS A O 1
ATOM 4941 N N . PRO A 1 647 ? 52.199 -27.131 -17.908 1.00 63.25 647 PRO A N 1
ATOM 4942 C CA . PRO A 1 647 ? 53.641 -27.009 -18.174 1.00 66.41 647 PRO A CA 1
ATOM 4943 C C . PRO A 1 647 ? 54.039 -27.349 -19.615 1.00 60.33 647 PRO A C 1
ATOM 4944 O O . PRO A 1 647 ? 54.741 -26.563 -20.273 1.00 61.70 647 PRO A O 1
ATOM 4948 N N . ASP A 1 648 ? 53.506 -28.461 -20.117 1.00 62.03 648 ASP A N 1
ATOM 4949 C CA . ASP A 1 648 ? 53.783 -28.947 -21.481 1.00 63.31 648 ASP A CA 1
ATOM 4950 C C . ASP A 1 648 ? 53.387 -28.037 -22.628 1.00 67.06 648 ASP A C 1
ATOM 4951 O O . ASP A 1 648 ? 53.895 -28.207 -23.747 1.00 68.79 648 ASP A O 1
ATOM 4956 N N . ASP A 1 649 ? 52.456 -27.114 -22.388 1.00 63.93 649 ASP A N 1
ATOM 4957 C CA . ASP A 1 649 ? 51.940 -26.286 -23.467 1.00 61.78 649 ASP A CA 1
ATOM 4958 C C . ASP A 1 649 ? 52.973 -25.210 -23.813 1.00 55.35 649 ASP A C 1
ATOM 4959 O O . ASP A 1 649 ? 52.987 -24.703 -24.935 1.00 55.30 649 ASP A O 1
ATOM 4964 N N . CYS A 1 650 ? 53.817 -24.871 -22.836 1.00 59.49 650 CYS A N 1
ATOM 4965 C CA . CYS A 1 650 ? 54.823 -23.809 -22.975 1.00 64.86 650 CYS A CA 1
ATOM 4966 C C . CYS A 1 650 ? 56.064 -24.260 -23.752 1.00 67.96 650 CYS A C 1
ATOM 4967 O O . CYS A 1 650 ? 56.821 -25.120 -23.287 1.00 64.05 650 CYS A O 1
ATOM 4970 N N . GLU A 1 651 ? 56.264 -23.663 -24.918 1.00 70.05 651 GLU A N 1
ATOM 4971 C CA . GLU A 1 651 ? 57.389 -23.991 -25.777 1.00 79.45 651 GLU A CA 1
ATOM 4972 C C . GLU A 1 651 ? 58.562 -23.005 -25.654 1.00 82.16 651 GLU A C 1
ATOM 4973 O O . GLU A 1 651 ? 59.614 -23.253 -26.223 1.00 82.48 651 GLU A O 1
ATOM 4979 N N . ASN A 1 652 ? 58.401 -21.921 -24.896 1.00 82.11 652 ASN A N 1
ATOM 4980 C CA . ASN A 1 652 ? 59.460 -20.907 -24.753 1.00 82.99 652 ASN A CA 1
ATOM 4981 C C . ASN A 1 652 ? 59.261 -20.041 -23.504 1.00 86.18 652 ASN A C 1
ATOM 4982 O O . ASN A 1 652 ? 58.278 -20.217 -22.781 1.00 91.77 652 ASN A O 1
ATOM 4987 N N . GLU A 1 653 ? 60.198 -19.127 -23.245 1.00 91.70 653 GLU A N 1
ATOM 4988 C CA . GLU A 1 653 ? 60.137 -18.237 -22.055 1.00 94.90 653 GLU A CA 1
ATOM 4989 C C . GLU A 1 653 ? 58.984 -17.202 -22.112 1.00 80.57 653 GLU A C 1
ATOM 4990 O O . GLU A 1 653 ? 58.502 -16.764 -21.061 1.00 65.80 653 GLU A O 1
ATOM 4996 N N . GLU A 1 654 ? 58.583 -16.820 -23.327 1.00 72.94 654 GLU A N 1
ATOM 4997 C CA . GLU A 1 654 ? 57.437 -15.941 -23.570 1.00 77.75 654 GLU A CA 1
ATOM 4998 C C . GLU A 1 654 ? 56.081 -16.585 -23.190 1.00 81.84 654 GLU A C 1
ATOM 4999 O O . GLU A 1 654 ? 55.213 -15.897 -22.659 1.00 85.57 654 GLU A O 1
ATOM 5005 N N . ASP A 1 655 ? 55.898 -17.881 -23.475 1.00 76.33 655 ASP A N 1
ATOM 5006 C CA . ASP A 1 655 ? 54.749 -18.658 -22.967 1.00 64.78 655 ASP A CA 1
ATOM 5007 C C . ASP A 1 655 ? 54.751 -18.705 -21.477 1.00 59.01 655 ASP A C 1
ATOM 5008 O O . ASP A 1 655 ? 53.701 -18.565 -20.868 1.00 57.41 655 ASP A O 1
ATOM 5013 N N . ARG A 1 656 ? 55.921 -18.952 -20.907 1.00 50.64 656 ARG A N 1
ATOM 5014 C CA . ARG A 1 656 ? 56.099 -19.036 -19.470 1.00 60.63 656 ARG A CA 1
ATOM 5015 C C . ARG A 1 656 ? 55.831 -17.722 -18.717 1.00 56.40 656 ARG A C 1
ATOM 5016 O O . ARG A 1 656 ? 55.506 -17.784 -17.540 1.00 55.38 656 ARG A O 1
ATOM 5024 N N . GLU A 1 657 ? 56.031 -16.557 -19.347 1.00 55.96 657 GLU A N 1
ATOM 5025 C CA . GLU A 1 657 ? 55.761 -15.271 -18.677 1.00 62.52 657 GLU A CA 1
ATOM 5026 C C . GLU A 1 657 ? 54.229 -15.083 -18.602 1.00 53.69 657 GLU A C 1
ATOM 5027 O O . GLU A 1 657 ? 53.707 -14.730 -17.557 1.00 50.06 657 GLU A O 1
ATOM 5033 N N . ILE A 1 658 ? 53.552 -15.333 -19.721 1.00 47.92 658 ILE A N 1
ATOM 5034 C CA . ILE A 1 658 ? 52.085 -15.396 -19.817 1.00 51.67 658 ILE A CA 1
ATOM 5035 C C . ILE A 1 658 ? 51.558 -16.385 -18.769 1.00 54.73 658 ILE A C 1
ATOM 5036 O O . ILE A 1 658 ? 50.660 -16.052 -18.001 1.00 53.75 658 ILE A O 1
ATOM 5041 N N . ALA A 1 659 ? 52.156 -17.570 -18.700 1.00 53.33 659 ALA A N 1
ATOM 5042 C CA . ALA A 1 659 ? 51.688 -18.587 -17.774 1.00 48.80 659 ALA A CA 1
ATOM 5043 C C . ALA A 1 659 ? 51.865 -18.108 -16.377 1.00 50.99 659 ALA A C 1
ATOM 5044 O O . ALA A 1 659 ? 50.966 -18.259 -15.576 1.00 53.62 659 ALA A O 1
ATOM 5046 N N . ARG A 1 660 ? 53.004 -17.498 -16.081 1.00 46.28 660 ARG A N 1
ATOM 5047 C CA . ARG A 1 660 ? 53.221 -16.971 -14.740 1.00 53.70 660 ARG A CA 1
ATOM 5048 C C . ARG A 1 660 ? 52.177 -15.864 -14.360 1.00 48.85 660 ARG A C 1
ATOM 5049 O O . ARG A 1 660 ? 51.743 -15.781 -13.187 1.00 42.02 660 ARG A O 1
ATOM 5057 N N . GLN A 1 661 ? 51.810 -15.046 -15.343 1.00 46.53 661 GLN A N 1
ATOM 5058 C CA . GLN A 1 661 ? 50.926 -13.891 -15.120 1.00 51.92 661 GLN A CA 1
ATOM 5059 C C . GLN A 1 661 ? 49.486 -14.350 -14.885 1.00 46.40 661 GLN A C 1
ATOM 5060 O O . GLN A 1 661 ? 48.771 -13.718 -14.104 1.00 45.97 661 GLN A O 1
ATOM 5066 N N . LEU A 1 662 ? 49.119 -15.464 -15.503 1.00 38.46 662 LEU A N 1
ATOM 5067 C CA . LEU A 1 662 ? 47.832 -16.076 -15.242 1.00 43.76 662 LEU A CA 1
ATOM 5068 C C . LEU A 1 662 ? 47.754 -16.747 -13.888 1.00 45.66 662 LEU A C 1
ATOM 5069 O O . LEU A 1 662 ? 46.676 -16.741 -13.293 1.00 42.48 662 LEU A O 1
ATOM 5074 N N . GLN A 1 663 ? 48.872 -17.221 -13.335 1.00 39.53 663 GLN A N 1
ATOM 5075 C CA . GLN A 1 663 ? 48.796 -17.831 -12.003 1.00 43.34 663 GLN A CA 1
ATOM 5076 C C . GLN A 1 663 ? 48.742 -16.764 -10.927 1.00 47.11 663 GLN A C 1
ATOM 5077 O O . GLN A 1 663 ? 48.140 -16.965 -9.872 1.00 44.08 663 GLN A O 1
ATOM 5083 N N . LEU A 1 664 ? 49.376 -15.621 -11.175 1.00 43.35 664 LEU A N 1
ATOM 5084 C CA . LEU A 1 664 ? 49.282 -14.552 -10.230 1.00 44.50 664 LEU A CA 1
ATOM 5085 C C . LEU A 1 664 ? 47.806 -14.046 -10.231 1.00 38.75 664 LEU A C 1
ATOM 5086 O O . LEU A 1 664 ? 47.287 -13.754 -9.182 1.00 39.25 664 LEU A O 1
ATOM 5091 N N . ALA A 1 665 ? 47.186 -13.968 -11.397 1.00 37.01 665 ALA A N 1
ATOM 5092 C CA . ALA A 1 665 ? 45.797 -13.489 -11.529 1.00 43.27 665 ALA A CA 1
ATOM 5093 C C . ALA A 1 665 ? 44.813 -14.346 -10.725 1.00 42.65 665 ALA A C 1
ATOM 5094 O O . ALA A 1 665 ? 43.987 -13.797 -10.014 1.00 37.19 665 ALA A O 1
ATOM 5096 N N . ILE A 1 666 ? 44.977 -15.673 -10.813 1.00 39.82 666 ILE A N 1
ATOM 5097 C CA . ILE A 1 666 ? 44.130 -16.631 -10.126 1.00 36.27 666 ILE A CA 1
ATOM 5098 C C . ILE A 1 666 ? 44.192 -16.430 -8.644 1.00 42.02 666 ILE A C 1
ATOM 5099 O O . ILE A 1 666 ? 43.164 -16.352 -7.961 1.00 39.04 666 ILE A O 1
ATOM 5104 N N . GLY A 1 667 ? 45.411 -16.360 -8.127 1.00 38.50 667 GLY A N 1
ATOM 5105 C CA . GLY A 1 667 ? 45.609 -16.171 -6.715 1.00 34.82 667 GLY A CA 1
ATOM 5106 C C . GLY A 1 667 ? 45.091 -14.847 -6.215 1.00 35.02 667 GLY A C 1
ATOM 5107 O O . GLY A 1 667 ? 44.591 -14.764 -5.100 1.00 34.07 667 GLY A O 1
ATOM 5108 N N . LYS A 1 668 ? 45.310 -13.792 -6.991 1.00 36.60 668 LYS A N 1
ATOM 5109 C CA . LYS A 1 668 ? 44.922 -12.447 -6.564 1.00 40.52 668 LYS A CA 1
ATOM 5110 C C . LYS A 1 668 ? 43.369 -12.310 -6.629 1.00 35.37 668 LYS A C 1
ATOM 5111 O O . LYS A 1 668 ? 42.770 -11.866 -5.701 1.00 38.43 668 LYS A O 1
ATOM 5117 N N . VAL A 1 669 ? 42.768 -12.774 -7.709 1.00 34.72 669 VAL A N 1
ATOM 5118 C CA . VAL A 1 669 ? 41.324 -12.705 -7.909 1.00 35.83 669 VAL A CA 1
ATOM 5119 C C . VAL A 1 669 ? 40.613 -13.438 -6.799 1.00 34.17 669 VAL A C 1
ATOM 5120 O O . VAL A 1 669 ? 39.724 -12.860 -6.200 1.00 37.67 669 VAL A O 1
ATOM 5124 N N . THR A 1 670 ? 41.039 -14.678 -6.523 1.00 30.34 670 THR A N 1
ATOM 5125 C CA . THR A 1 670 ? 40.530 -15.509 -5.459 1.00 31.19 670 THR A CA 1
ATOM 5126 C C . THR A 1 670 ? 40.600 -14.884 -4.081 1.00 36.26 670 THR A C 1
ATOM 5127 O O . THR A 1 670 ? 39.588 -14.805 -3.309 1.00 31.22 670 THR A O 1
ATOM 5131 N N . ALA A 1 671 ? 41.800 -14.438 -3.730 1.00 34.36 671 ALA A N 1
ATOM 5132 C CA . ALA A 1 671 ? 42.018 -13.800 -2.421 1.00 34.14 671 ALA A CA 1
ATOM 5133 C C . ALA A 1 671 ? 41.250 -12.495 -2.264 1.00 28.83 671 ALA A C 1
ATOM 5134 O O . ALA A 1 671 ? 40.824 -12.175 -1.188 1.00 30.16 671 ALA A O 1
ATOM 5136 N N . ASP A 1 672 ? 41.184 -11.725 -3.327 1.00 27.51 672 ASP A N 1
ATOM 5137 C CA . ASP A 1 672 ? 40.536 -10.431 -3.308 1.00 32.95 672 ASP A CA 1
ATOM 5138 C C . ASP A 1 672 ? 39.004 -10.458 -3.282 1.00 29.55 672 ASP A C 1
ATOM 5139 O O . ASP A 1 672 ? 38.425 -9.654 -2.609 1.00 29.98 672 ASP A O 1
ATOM 5144 N N . VAL A 1 673 ? 38.395 -11.381 -4.009 1.00 31.99 673 VAL A N 1
ATOM 5145 C CA . VAL A 1 673 ? 36.909 -11.599 -3.894 1.00 31.07 673 VAL A CA 1
ATOM 5146 C C . VAL A 1 673 ? 36.584 -11.970 -2.483 1.00 31.01 673 VAL A C 1
ATOM 5147 O O . VAL A 1 673 ? 35.738 -11.324 -1.845 1.00 36.41 673 VAL A O 1
ATOM 5151 N N . GLU A 1 674 ? 37.340 -12.893 -1.920 1.00 32.80 674 GLU A N 1
ATOM 5152 C CA . GLU A 1 674 ? 37.087 -13.360 -0.535 1.00 35.45 674 GLU A CA 1
ATOM 5153 C C . GLU A 1 674 ? 37.189 -12.321 0.556 1.00 34.12 674 GLU A C 1
ATOM 5154 O O . GLU A 1 674 ? 36.573 -12.448 1.603 1.00 38.23 674 GLU A O 1
ATOM 5160 N N . ARG A 1 675 ? 38.018 -11.300 0.350 1.00 33.88 675 ARG A N 1
ATOM 5161 C CA . ARG A 1 675 ? 38.108 -10.194 1.292 1.00 33.20 675 ARG A CA 1
ATOM 5162 C C . ARG A 1 675 ? 37.424 -8.891 0.814 1.00 30.63 675 ARG A C 1
ATOM 5163 O O . ARG A 1 675 ? 37.668 -7.813 1.375 1.00 30.08 675 ARG A O 1
ATOM 5171 N N . PHE A 1 676 ? 36.627 -8.970 -0.238 1.00 31.52 676 PHE A N 1
ATOM 5172 C CA . PHE A 1 676 ? 35.811 -7.830 -0.757 1.00 33.74 676 PHE A CA 1
ATOM 5173 C C . PHE A 1 676 ? 36.590 -6.767 -1.509 1.00 35.45 676 PHE A C 1
ATOM 5174 O O . PHE A 1 676 ? 36.081 -5.696 -1.783 1.00 37.71 676 PHE A O 1
ATOM 5182 N N . HIS A 1 677 ? 37.794 -7.104 -1.959 1.00 35.31 677 HIS A N 1
ATOM 5183 C CA . HIS A 1 677 ? 38.578 -6.197 -2.753 1.00 33.12 677 HIS A CA 1
ATOM 5184 C C . HIS A 1 677 ? 38.237 -6.392 -4.229 1.00 34.38 677 HIS A C 1
ATOM 5185 O O . HIS A 1 677 ? 39.093 -6.701 -5.053 1.00 32.45 677 HIS A O 1
ATOM 5192 N N . PHE A 1 678 ? 36.971 -6.137 -4.589 1.00 29.98 678 PHE A N 1
ATOM 5193 C CA . PHE A 1 678 ? 36.500 -6.482 -5.906 1.00 30.01 678 PHE A CA 1
ATOM 5194 C C . PHE A 1 678 ? 37.143 -5.646 -6.980 1.00 29.84 678 PHE A C 1
ATOM 5195 O O . PHE A 1 678 ? 37.262 -6.082 -8.119 1.00 30.36 678 PHE A O 1
ATOM 5203 N N . ASN A 1 679 ? 37.446 -4.396 -6.645 1.00 28.69 679 ASN A N 1
ATOM 5204 C CA . ASN A 1 679 ? 38.029 -3.481 -7.601 1.00 29.91 679 ASN A CA 1
ATOM 5205 C C . ASN A 1 679 ? 39.464 -3.914 -7.983 1.00 26.34 679 ASN A C 1
ATOM 5206 O O . ASN A 1 679 ? 39.841 -3.908 -9.167 1.00 25.48 679 ASN A O 1
ATOM 5211 N N . ALA A 1 680 ? 40.185 -4.362 -6.991 1.00 26.23 680 ALA A N 1
ATOM 5212 C CA . ALA A 1 680 ? 41.536 -4.939 -7.226 1.00 31.03 680 ALA A CA 1
ATOM 5213 C C . ALA A 1 680 ? 41.448 -6.208 -8.083 1.00 32.64 680 ALA A C 1
ATOM 5214 O O . ALA A 1 680 ? 42.273 -6.422 -9.002 1.00 30.06 680 ALA A O 1
ATOM 5216 N N . ALA A 1 681 ? 40.386 -7.000 -7.864 1.00 29.34 681 ALA A N 1
ATOM 5217 C CA . ALA A 1 681 ? 40.273 -8.271 -8.562 1.00 27.52 681 ALA A CA 1
ATOM 5218 C C . ALA A 1 681 ? 40.020 -8.010 -10.009 1.00 28.40 681 ALA A C 1
ATOM 5219 O O . ALA A 1 681 ? 40.544 -8.720 -10.888 1.00 31.02 681 ALA A O 1
ATOM 5221 N N . ILE A 1 682 ? 39.180 -7.019 -10.283 1.00 30.00 682 ILE A N 1
ATOM 5222 C CA . ILE A 1 682 ? 38.845 -6.665 -11.659 1.00 29.79 682 ILE A CA 1
ATOM 5223 C C . ILE A 1 682 ? 40.069 -6.086 -12.364 1.00 32.26 682 ILE A C 1
ATOM 5224 O O . ILE A 1 682 ? 40.312 -6.357 -13.543 1.00 32.83 682 ILE A O 1
ATOM 5229 N N . ALA A 1 683 ? 40.800 -5.224 -11.660 1.00 32.07 683 ALA A N 1
ATOM 5230 C CA . ALA A 1 683 ? 42.041 -4.699 -12.211 1.00 33.43 683 ALA A CA 1
ATOM 5231 C C . ALA A 1 683 ? 42.993 -5.858 -12.650 1.00 31.16 683 ALA A C 1
ATOM 5232 O O . ALA A 1 683 ? 43.561 -5.786 -13.713 1.00 34.04 683 ALA A O 1
ATOM 5234 N N . ALA A 1 684 ? 43.063 -6.923 -11.856 1.00 30.37 684 ALA A N 1
ATOM 5235 C CA . ALA A 1 684 ? 43.907 -8.061 -12.119 1.00 32.41 684 ALA A CA 1
ATOM 5236 C C . ALA A 1 684 ? 43.496 -8.752 -13.401 1.00 37.93 684 ALA A C 1
ATOM 5237 O O . ALA A 1 684 ? 44.348 -9.227 -14.163 1.00 36.93 684 ALA A O 1
ATOM 5239 N N . ILE A 1 685 ? 42.193 -8.733 -13.696 1.00 37.03 685 ILE A N 1
ATOM 5240 C CA . ILE A 1 685 ? 41.663 -9.302 -14.929 1.00 31.81 685 ILE A CA 1
ATOM 5241 C C . ILE A 1 685 ? 41.900 -8.376 -16.076 1.00 30.71 685 ILE A C 1
ATOM 5242 O O . ILE A 1 685 ? 42.093 -8.807 -17.226 1.00 29.94 685 ILE A O 1
ATOM 5247 N N . MET A 1 686 ? 41.820 -7.082 -15.835 1.00 30.54 686 MET A N 1
ATOM 5248 C CA . MET A 1 686 ? 42.206 -6.152 -16.906 1.00 34.82 686 MET A CA 1
ATOM 5249 C C . MET A 1 686 ? 43.719 -6.272 -17.332 1.00 31.62 686 MET A C 1
ATOM 5250 O O . MET A 1 686 ? 44.019 -6.145 -18.507 1.00 33.12 686 MET A O 1
ATOM 5255 N N A SER A 1 687 ? 44.603 -6.518 -16.371 0.50 37.12 687 SER A N 1
ATOM 5256 N N B SER A 1 687 ? 44.613 -6.515 -16.375 0.50 35.71 687 SER A N 1
ATOM 5257 C CA A SER A 1 687 ? 46.057 -6.668 -16.622 0.50 39.42 687 SER A CA 1
ATOM 5258 C CA B SER A 1 687 ? 46.075 -6.664 -16.642 0.50 36.73 687 SER A CA 1
ATOM 5259 C C A SER A 1 687 ? 46.304 -7.840 -17.561 0.50 40.60 687 SER A C 1
ATOM 5260 C C B SER A 1 687 ? 46.309 -7.844 -17.570 0.50 39.09 687 SER A C 1
ATOM 5261 O O A SER A 1 687 ? 46.908 -7.672 -18.612 0.50 41.68 687 SER A O 1
ATOM 5262 O O B SER A 1 687 ? 46.911 -7.686 -18.623 0.50 40.49 687 SER A O 1
ATOM 5267 N N . VAL A 1 688 ? 45.758 -8.999 -17.175 1.00 42.33 688 VAL A N 1
ATOM 5268 C CA . VAL A 1 688 ? 45.710 -10.207 -17.984 1.00 38.23 688 VAL A CA 1
ATOM 5269 C C . VAL A 1 688 ? 45.203 -9.909 -19.376 1.00 39.16 688 VAL A C 1
ATOM 5270 O O . VAL A 1 688 ? 45.790 -10.352 -20.362 1.00 37.09 688 VAL A O 1
ATOM 5274 N N . THR A 1 689 ? 44.115 -9.163 -19.466 1.00 37.72 689 THR A N 1
ATOM 5275 C CA . THR A 1 689 ? 43.543 -8.853 -20.761 1.00 36.08 689 THR A CA 1
ATOM 5276 C C . THR A 1 689 ? 44.502 -8.044 -21.665 1.00 38.55 689 THR A C 1
ATOM 5277 O O . THR A 1 689 ? 44.625 -8.335 -22.839 1.00 42.10 689 THR A O 1
ATOM 5281 N N . ASN A 1 690 ? 45.116 -7.011 -21.106 1.00 38.17 690 ASN A N 1
ATOM 5282 C CA . ASN A 1 690 ? 46.158 -6.241 -21.812 1.00 40.73 690 ASN A CA 1
ATOM 5283 C C . ASN A 1 690 ? 47.341 -7.111 -22.214 1.00 36.11 690 ASN A C 1
ATOM 5284 O O . ASN A 1 690 ? 47.804 -6.977 -23.313 1.00 38.49 690 ASN A O 1
ATOM 5289 N N . LEU A 1 691 ? 47.744 -8.013 -21.333 1.00 34.21 691 LEU A N 1
ATOM 5290 C CA . LEU A 1 691 ? 48.831 -8.963 -21.577 1.00 42.87 691 LEU A CA 1
ATOM 5291 C C . LEU A 1 691 ? 48.596 -9.789 -22.820 1.00 46.48 691 LEU A C 1
ATOM 5292 O O . LEU A 1 691 ? 49.518 -9.984 -23.634 1.00 48.35 691 LEU A O 1
ATOM 5297 N N . LEU A 1 692 ? 47.360 -10.261 -22.971 1.00 48.04 692 LEU A N 1
ATOM 5298 C CA . LEU A 1 692 ? 47.012 -11.104 -24.073 1.00 44.69 692 LEU A CA 1
ATOM 5299 C C . LEU A 1 692 ? 46.847 -10.278 -25.313 1.00 45.68 692 LEU A C 1
ATOM 5300 O O . LEU A 1 692 ? 47.010 -10.805 -26.418 1.00 47.40 692 LEU A O 1
ATOM 5305 N N . TYR A 1 693 ? 46.526 -8.992 -25.175 1.00 45.24 693 TYR A N 1
ATOM 5306 C CA . TYR A 1 693 ? 46.598 -8.113 -26.358 1.00 47.49 693 TYR A CA 1
ATOM 5307 C C . TYR A 1 693 ? 48.060 -7.865 -26.813 1.00 49.42 693 TYR A C 1
ATOM 5308 O O . TYR A 1 693 ? 48.333 -7.818 -28.000 1.00 55.81 693 TYR A O 1
ATOM 5317 N N . GLU A 1 694 ? 48.975 -7.716 -25.865 1.00 48.60 694 GLU A N 1
ATOM 5318 C CA . GLU A 1 694 ? 50.342 -7.310 -26.169 1.00 59.17 694 GLU A CA 1
ATOM 5319 C C . GLU A 1 694 ? 51.189 -8.524 -26.666 1.00 54.98 694 GLU A C 1
ATOM 5320 O O . GLU A 1 694 ? 51.734 -8.470 -27.759 1.00 54.07 694 GLU A O 1
ATOM 5326 N N . LYS A 1 695 ? 51.230 -9.599 -25.872 1.00 55.75 695 LYS A N 1
ATOM 5327 C CA . LYS A 1 695 ? 52.045 -10.809 -26.108 1.00 53.97 695 LYS A CA 1
ATOM 5328 C C . LYS A 1 695 ? 51.340 -11.955 -26.811 1.00 56.73 695 LYS A C 1
ATOM 5329 O O . LYS A 1 695 ? 52.009 -12.830 -27.366 1.00 50.69 695 LYS A O 1
ATOM 5335 N N . GLY A 1 696 ? 50.008 -12.021 -26.713 1.00 58.30 696 GLY A N 1
ATOM 5336 C CA . GLY A 1 696 ? 49.259 -13.122 -27.298 1.00 56.54 696 GLY A CA 1
ATOM 5337 C C . GLY A 1 696 ? 49.360 -12.903 -28.788 1.00 65.22 696 GLY A C 1
ATOM 5338 O O . GLY A 1 696 ? 49.289 -11.756 -29.248 1.00 77.01 696 GLY A O 1
ATOM 5339 N N . GLY A 1 697 ? 49.557 -13.971 -29.548 1.00 65.62 697 GLY A N 1
ATOM 5340 C CA . GLY A 1 697 ? 49.928 -13.805 -30.963 1.00 74.90 697 GLY A CA 1
ATOM 5341 C C . GLY A 1 697 ? 51.397 -14.058 -31.276 1.00 70.68 697 GLY A C 1
ATOM 5342 O O . GLY A 1 697 ? 51.721 -14.516 -32.367 1.00 71.90 697 GLY A O 1
ATOM 5343 N N . LYS A 1 698 ? 52.288 -13.726 -30.351 1.00 69.99 698 LYS A N 1
ATOM 5344 C CA . LYS A 1 698 ? 53.607 -14.356 -30.347 1.00 76.50 698 LYS A CA 1
ATOM 5345 C C . LYS A 1 698 ? 53.535 -15.692 -29.613 1.00 72.67 698 LYS A C 1
ATOM 5346 O O . LYS A 1 698 ? 54.341 -16.569 -29.865 1.00 79.08 698 LYS A O 1
ATOM 5352 N N . ALA A 1 699 ? 52.551 -15.871 -28.734 1.00 67.60 699 ALA A N 1
ATOM 5353 C CA . ALA A 1 699 ? 52.513 -17.066 -27.890 1.00 65.41 699 ALA A CA 1
ATOM 5354 C C . ALA A 1 699 ? 52.038 -18.309 -28.645 1.00 59.25 699 ALA A C 1
ATOM 5355 O O . ALA A 1 699 ? 51.410 -18.222 -29.709 1.00 53.52 699 ALA A O 1
ATOM 5357 N N . SER A 1 700 ? 52.329 -19.457 -28.047 1.00 57.03 700 SER A N 1
ATOM 5358 C CA . SER A 1 700 ? 51.957 -20.746 -28.607 1.00 63.72 700 SER A CA 1
ATOM 5359 C C . SER A 1 700 ? 50.425 -20.863 -28.596 1.00 71.67 700 SER A C 1
ATOM 5360 O O . SER A 1 700 ? 49.773 -20.403 -27.640 1.00 63.92 700 SER A O 1
ATOM 5363 N N . PRO A 1 701 ? 49.843 -21.455 -29.654 1.00 73.43 701 PRO A N 1
ATOM 5364 C CA . PRO A 1 701 ? 48.376 -21.424 -29.750 1.00 69.79 701 PRO A CA 1
ATOM 5365 C C . PRO A 1 701 ? 47.617 -22.107 -28.581 1.00 63.26 701 PRO A C 1
ATOM 5366 O O . PRO A 1 701 ? 46.584 -21.599 -28.143 1.00 65.77 701 PRO A O 1
ATOM 5370 N N . THR A 1 702 ? 48.139 -23.212 -28.065 1.00 52.58 702 THR A N 1
ATOM 5371 C CA . THR A 1 702 ? 47.587 -23.838 -26.877 1.00 49.56 702 THR A CA 1
ATOM 5372 C C . THR A 1 702 ? 47.735 -22.961 -25.639 1.00 56.02 702 THR A C 1
ATOM 5373 O O . THR A 1 702 ? 46.888 -23.012 -24.736 1.00 60.90 702 THR A O 1
ATOM 5377 N N . VAL A 1 703 ? 48.795 -22.158 -25.571 1.00 52.62 703 VAL A N 1
ATOM 5378 C CA . VAL A 1 703 ? 48.928 -21.222 -24.470 1.00 55.49 703 VAL A CA 1
ATOM 5379 C C . VAL A 1 703 ? 47.892 -20.088 -24.560 1.00 51.02 703 VAL A C 1
ATOM 5380 O O . VAL A 1 703 ? 47.364 -19.677 -23.530 1.00 48.44 703 VAL A O 1
ATOM 5384 N N . LEU A 1 704 ? 47.631 -19.584 -25.760 1.00 47.09 704 LEU A N 1
ATOM 5385 C CA . LEU A 1 704 ? 46.675 -18.512 -25.914 1.00 54.08 704 LEU A CA 1
ATOM 5386 C C . LEU A 1 704 ? 45.271 -19.017 -25.507 1.00 55.20 704 LEU A C 1
ATOM 5387 O O . LEU A 1 704 ? 44.633 -18.431 -24.643 1.00 60.06 704 LEU A O 1
ATOM 5392 N N . ALA A 1 705 ? 44.853 -20.139 -26.080 1.00 53.66 705 ALA A N 1
ATOM 5393 C CA . ALA A 1 705 ? 43.531 -20.705 -25.841 1.00 52.28 705 ALA A CA 1
ATOM 5394 C C . ALA A 1 705 ? 43.295 -20.900 -24.379 1.00 50.46 705 ALA A C 1
ATOM 5395 O O . ALA A 1 705 ? 42.252 -20.491 -23.863 1.00 47.83 705 ALA A O 1
ATOM 5397 N N . GLY A 1 706 ? 44.264 -21.519 -23.722 1.00 46.83 706 GLY A N 1
ATOM 5398 C CA . GLY A 1 706 ? 44.198 -21.832 -22.312 1.00 41.41 706 GLY A CA 1
ATOM 5399 C C . GLY A 1 706 ? 44.111 -20.570 -21.470 1.00 50.03 706 GLY A C 1
ATOM 5400 O O . GLY A 1 706 ? 43.471 -20.549 -20.412 1.00 45.72 706 GLY A O 1
ATOM 5401 N N . SER A 1 707 ? 44.780 -19.522 -21.949 1.00 49.01 707 SER A N 1
ATOM 5402 C CA . SER A 1 707 ? 44.832 -18.250 -21.276 1.00 43.75 707 SER A CA 1
ATOM 5403 C C . SER A 1 707 ? 43.488 -17.523 -21.345 1.00 40.15 707 SER A C 1
ATOM 5404 O O . SER A 1 707 ? 43.085 -16.882 -20.363 1.00 37.22 707 SER A O 1
ATOM 5407 N N . LEU A 1 708 ? 42.879 -17.602 -22.519 1.00 35.19 708 LEU A N 1
ATOM 5408 C CA . LEU A 1 708 ? 41.616 -16.970 -22.838 1.00 43.99 708 LEU A CA 1
ATOM 5409 C C . LEU A 1 708 ? 40.453 -17.552 -22.010 1.00 41.34 708 LEU A C 1
ATOM 5410 O O . LEU A 1 708 ? 39.663 -16.825 -21.441 1.00 43.11 708 LEU A O 1
ATOM 5415 N N . ARG A 1 709 ? 40.429 -18.868 -21.898 1.00 39.47 709 ARG A N 1
ATOM 5416 C CA . ARG A 1 709 ? 39.402 -19.560 -21.167 1.00 41.75 709 ARG A CA 1
ATOM 5417 C C . ARG A 1 709 ? 39.633 -19.346 -19.697 1.00 43.14 709 ARG A C 1
ATOM 5418 O O . ARG A 1 709 ? 38.691 -19.311 -18.918 1.00 39.37 709 ARG A O 1
ATOM 5426 N N . LEU A 1 710 ? 40.882 -19.126 -19.316 1.00 36.27 710 LEU A N 1
ATOM 5427 C CA . LEU A 1 710 ? 41.169 -18.862 -17.937 1.00 40.13 710 LEU A CA 1
ATOM 5428 C C . LEU A 1 710 ? 40.636 -17.461 -17.562 1.00 40.91 710 LEU A C 1
ATOM 5429 O O . LEU A 1 710 ? 40.090 -17.234 -16.470 1.00 44.06 710 LEU A O 1
ATOM 5434 N N . LEU A 1 711 ? 40.831 -16.536 -18.477 1.00 36.73 711 LEU A N 1
ATOM 5435 C CA . LEU A 1 711 ? 40.416 -15.167 -18.322 1.00 36.60 711 LEU A CA 1
ATOM 5436 C C . LEU A 1 711 ? 38.886 -15.136 -18.069 1.00 36.13 711 LEU A C 1
ATOM 5437 O O . LEU A 1 711 ? 38.421 -14.577 -17.070 1.00 35.63 711 LEU A O 1
ATOM 5442 N N . VAL A 1 712 ? 38.160 -15.782 -18.955 1.00 34.26 712 VAL A N 1
ATOM 5443 C CA . VAL A 1 712 ? 36.691 -15.903 -18.847 1.00 40.47 712 VAL A CA 1
ATOM 5444 C C . VAL A 1 712 ? 36.226 -16.609 -17.577 1.00 39.86 712 VAL A C 1
ATOM 5445 O O . VAL A 1 712 ? 35.243 -16.211 -16.981 1.00 42.73 712 VAL A O 1
ATOM 5449 N N . ARG A 1 713 ? 36.950 -17.616 -17.117 1.00 38.15 713 ARG A N 1
ATOM 5450 C CA . ARG A 1 713 ? 36.578 -18.278 -15.876 1.00 33.31 713 ARG A CA 1
ATOM 5451 C C . ARG A 1 713 ? 36.755 -17.337 -14.670 1.00 37.25 713 ARG A C 1
ATOM 5452 O O . ARG A 1 713 ? 35.975 -17.373 -13.702 1.00 33.47 713 ARG A O 1
ATOM 5460 N N . LEU A 1 714 ? 37.783 -16.486 -14.706 1.00 32.69 714 LEU A N 1
ATOM 5461 C CA . LEU A 1 714 ? 38.038 -15.585 -13.594 1.00 34.75 714 LEU A CA 1
ATOM 5462 C C . LEU A 1 714 ? 37.061 -14.391 -13.630 1.00 31.56 714 LEU A C 1
ATOM 5463 O O . LEU A 1 714 ? 36.720 -13.852 -12.616 1.00 32.05 714 LEU A O 1
ATOM 5468 N N . LEU A 1 715 ? 36.683 -14.002 -14.829 1.00 31.04 715 LEU A N 1
ATOM 5469 C CA . LEU A 1 715 ? 35.783 -12.917 -15.072 1.00 33.72 715 LEU A CA 1
ATOM 5470 C C . LEU A 1 715 ? 34.308 -13.242 -14.729 1.00 35.71 715 LEU A C 1
ATOM 5471 O O . LEU A 1 715 ? 33.564 -12.330 -14.495 1.00 31.77 715 LEU A O 1
ATOM 5476 N N . ALA A 1 716 ? 33.921 -14.513 -14.714 1.00 35.51 716 ALA A N 1
ATOM 5477 C CA . ALA A 1 716 ? 32.502 -14.943 -14.686 1.00 37.15 716 ALA A CA 1
ATOM 5478 C C . ALA A 1 716 ? 31.724 -14.490 -13.436 1.00 35.50 716 ALA A C 1
ATOM 5479 O O . ALA A 1 716 ? 30.637 -14.049 -13.568 1.00 47.55 716 ALA A O 1
ATOM 5481 N N . PRO A 1 717 ? 32.305 -14.558 -12.245 1.00 33.67 717 PRO A N 1
ATOM 5482 C CA . PRO A 1 717 ? 31.667 -14.030 -11.069 1.00 33.02 717 PRO A CA 1
ATOM 5483 C C . PRO A 1 717 ? 31.264 -12.499 -11.123 1.00 33.86 717 PRO A C 1
ATOM 5484 O O . PRO A 1 717 ? 30.343 -12.077 -10.415 1.00 33.64 717 PRO A O 1
ATOM 5488 N N . PHE A 1 718 ? 31.970 -11.732 -11.946 1.00 31.21 718 PHE A N 1
ATOM 5489 C CA . PHE A 1 718 ? 31.845 -10.285 -12.119 1.00 30.96 718 PHE A CA 1
ATOM 5490 C C . PHE A 1 718 ? 30.927 -9.955 -13.263 1.00 31.69 718 PHE A C 1
ATOM 5491 O O . PHE A 1 718 ? 30.045 -9.102 -13.117 1.00 34.83 718 PHE A O 1
ATOM 5499 N N . ALA A 1 719 ? 31.182 -10.584 -14.414 1.00 29.07 719 ALA A N 1
ATOM 5500 C CA . ALA A 1 719 ? 30.445 -10.369 -15.636 1.00 30.77 719 ALA A CA 1
ATOM 5501 C C . ALA A 1 719 ? 29.925 -11.712 -16.183 1.00 32.18 719 ALA A C 1
ATOM 5502 O O . ALA A 1 719 ? 30.335 -12.180 -17.276 1.00 32.89 719 ALA A O 1
ATOM 5504 N N . PRO A 1 720 ? 28.964 -12.302 -15.446 1.00 35.70 720 PRO A N 1
ATOM 5505 C CA . PRO A 1 720 ? 28.532 -13.694 -15.693 1.00 38.38 720 PRO A CA 1
ATOM 5506 C C . PRO A 1 720 ? 27.919 -14.011 -17.025 1.00 35.46 720 PRO A C 1
ATOM 5507 O O . PRO A 1 720 ? 28.058 -15.116 -17.513 1.00 34.83 720 PRO A O 1
ATOM 5511 N N . HIS A 1 721 ? 27.311 -13.035 -17.648 1.00 34.43 721 HIS A N 1
ATOM 5512 C CA . HIS A 1 721 ? 26.565 -13.249 -18.855 1.00 34.59 721 HIS A CA 1
ATOM 5513 C C . HIS A 1 721 ? 27.482 -13.267 -20.062 1.00 34.24 721 HIS A C 1
ATOM 5514 O O . HIS A 1 721 ? 27.441 -14.216 -20.846 1.00 33.24 721 HIS A O 1
ATOM 5521 N N . ILE A 1 722 ? 28.259 -12.193 -20.247 1.00 34.50 722 ILE A N 1
ATOM 5522 C CA . ILE A 1 722 ? 29.279 -12.142 -21.280 1.00 37.22 722 ILE A CA 1
ATOM 5523 C C . ILE A 1 722 ? 30.233 -13.320 -21.119 1.00 30.85 722 ILE A C 1
ATOM 5524 O O . ILE A 1 722 ? 30.646 -13.882 -22.105 1.00 33.52 722 ILE A O 1
ATOM 5529 N N . SER A 1 723 ? 30.505 -13.737 -19.903 1.00 32.29 723 SER A N 1
ATOM 5530 C CA . SER A 1 723 ? 31.413 -14.859 -19.678 1.00 35.76 723 SER A CA 1
ATOM 5531 C C . SER A 1 723 ? 30.830 -16.139 -20.251 1.00 39.68 723 SER A C 1
ATOM 5532 O O . SER A 1 723 ? 31.560 -16.886 -20.943 1.00 34.55 723 SER A O 1
ATOM 5535 N N . GLU A 1 724 ? 29.512 -16.355 -20.054 1.00 32.18 724 GLU A N 1
ATOM 5536 C CA . GLU A 1 724 ? 28.897 -17.530 -20.650 1.00 36.62 724 GLU A CA 1
ATOM 5537 C C . GLU A 1 724 ? 28.970 -17.451 -22.138 1.00 33.26 724 GLU A C 1
ATOM 5538 O O . GLU A 1 724 ? 29.263 -18.456 -22.811 1.00 40.34 724 GLU A O 1
ATOM 5544 N N . GLU A 1 725 ? 28.688 -16.279 -22.657 1.00 30.44 725 GLU A N 1
ATOM 5545 C CA . GLU A 1 725 ? 28.638 -16.107 -24.099 1.00 33.52 725 GLU A CA 1
ATOM 5546 C C . GLU A 1 725 ? 29.986 -16.433 -24.773 1.00 40.22 725 GLU A C 1
ATOM 5547 O O . GLU A 1 725 ? 30.048 -17.003 -25.876 1.00 36.29 725 GLU A O 1
ATOM 5553 N N . LEU A 1 726 ? 31.059 -15.996 -24.133 1.00 39.57 726 LEU A N 1
ATOM 5554 C CA . LEU A 1 726 ? 32.381 -16.190 -24.709 1.00 38.45 726 LEU A CA 1
ATOM 5555 C C . LEU A 1 726 ? 32.859 -17.613 -24.495 1.00 37.25 726 LEU A C 1
ATOM 5556 O O . LEU A 1 726 ? 33.500 -18.180 -25.366 1.00 40.59 726 LEU A O 1
ATOM 5561 N N . TRP A 1 727 ? 32.570 -18.187 -23.331 1.00 38.83 727 TRP A N 1
ATOM 5562 C CA . TRP A 1 727 ? 32.910 -19.581 -23.082 1.00 39.30 727 TRP A CA 1
ATOM 5563 C C . TRP A 1 727 ? 32.297 -20.491 -24.123 1.00 43.50 727 TRP A C 1
ATOM 5564 O O . TRP A 1 727 ? 32.999 -21.358 -24.653 1.00 42.44 727 TRP A O 1
ATOM 5575 N N . ALA A 1 728 ? 31.026 -20.242 -24.456 1.00 42.10 728 ALA A N 1
ATOM 5576 C CA . ALA A 1 728 ? 30.297 -20.995 -25.471 1.00 44.88 728 ALA A CA 1
ATOM 5577 C C . ALA A 1 728 ? 30.793 -20.717 -26.874 1.00 45.15 728 ALA A C 1
ATOM 5578 O O . ALA A 1 728 ? 30.851 -21.622 -27.677 1.00 51.50 728 ALA A O 1
ATOM 5580 N N . LEU A 1 729 ? 31.083 -19.462 -27.195 1.00 42.42 729 LEU A N 1
ATOM 5581 C CA . LEU A 1 729 ? 31.700 -19.088 -28.468 1.00 44.28 729 LEU A CA 1
ATOM 5582 C C . LEU A 1 729 ? 33.054 -19.817 -28.684 1.00 46.19 729 LEU A C 1
ATOM 5583 O O . LEU A 1 729 ? 33.403 -20.214 -29.791 1.00 49.77 729 LEU A O 1
ATOM 5588 N N . SER A 1 730 ? 33.779 -20.052 -27.600 1.00 46.25 730 SER A N 1
ATOM 5589 C CA . SER A 1 730 ? 35.041 -20.759 -27.678 1.00 46.11 730 SER A CA 1
ATOM 5590 C C . SER A 1 730 ? 34.891 -22.280 -27.907 1.00 52.85 730 SER A C 1
ATOM 5591 O O . SER A 1 730 ? 35.926 -22.990 -28.017 1.00 50.89 730 SER A O 1
ATOM 5594 N N . GLY A 1 731 ? 33.638 -22.763 -27.979 1.00 46.05 731 GLY A N 1
ATOM 5595 C CA . GLY A 1 731 ? 33.324 -24.147 -28.304 1.00 46.76 731 GLY A CA 1
ATOM 5596 C C . GLY A 1 731 ? 32.892 -24.997 -27.120 1.00 53.30 731 GLY A C 1
ATOM 5597 O O . GLY A 1 731 ? 32.389 -26.100 -27.346 1.00 64.72 731 GLY A O 1
ATOM 5598 N N . CYS A 1 732 ? 33.065 -24.512 -25.873 1.00 52.08 732 CYS A N 1
ATOM 5599 C CA . CYS A 1 732 ? 32.656 -25.250 -24.654 1.00 48.80 732 CYS A CA 1
ATOM 5600 C C . CYS A 1 732 ? 31.120 -25.445 -24.528 1.00 53.21 732 CYS A C 1
ATOM 5601 O O . CYS A 1 732 ? 30.345 -24.565 -24.890 1.00 57.57 732 CYS A O 1
ATOM 5604 N N . ASN A 1 733 ? 30.701 -26.596 -24.012 1.00 52.63 733 ASN A N 1
ATOM 5605 C CA . ASN A 1 733 ? 29.287 -26.935 -23.884 1.00 57.24 733 ASN A CA 1
ATOM 5606 C C . ASN A 1 733 ? 28.769 -26.906 -22.480 1.00 51.51 733 ASN A C 1
ATOM 5607 O O . ASN A 1 733 ? 27.563 -26.935 -22.270 1.00 64.90 733 ASN A O 1
ATOM 5612 N N . SER A 1 734 ? 29.666 -26.841 -21.510 1.00 51.42 734 SER A N 1
ATOM 5613 C CA . SER A 1 734 ? 29.302 -26.704 -20.112 1.00 48.23 734 SER A CA 1
ATOM 5614 C C . SER A 1 734 ? 28.959 -25.222 -19.892 1.00 44.32 734 SER A C 1
ATOM 5615 O O . SER A 1 734 ? 29.100 -24.396 -20.787 1.00 39.29 734 SER A O 1
ATOM 5618 N N . LEU A 1 735 ? 28.484 -24.890 -18.707 1.00 43.60 735 LEU A N 1
ATOM 5619 C CA . LEU A 1 735 ? 28.319 -23.475 -18.334 1.00 41.99 735 LEU A CA 1
ATOM 5620 C C . LEU A 1 735 ? 29.550 -23.143 -17.532 1.00 34.75 735 LEU A C 1
ATOM 5621 O O . LEU A 1 735 ? 29.872 -23.914 -16.651 1.00 35.31 735 LEU A O 1
ATOM 5626 N N . VAL A 1 736 ? 30.182 -21.996 -17.779 1.00 35.28 736 VAL A N 1
ATOM 5627 C CA . VAL A 1 736 ? 31.295 -21.590 -16.923 1.00 36.02 736 VAL A CA 1
ATOM 5628 C C . VAL A 1 736 ? 30.934 -21.497 -15.480 1.00 37.45 736 VAL A C 1
ATOM 5629 O O . VAL A 1 736 ? 31.800 -21.795 -14.638 1.00 34.30 736 VAL A O 1
ATOM 5633 N N . ALA A 1 737 ? 29.701 -21.047 -15.181 1.00 35.85 737 ALA A N 1
ATOM 5634 C CA . ALA A 1 737 ? 29.210 -20.987 -13.798 1.00 35.08 737 ALA A CA 1
ATOM 5635 C C . ALA A 1 737 ? 29.263 -22.326 -13.095 1.00 35.68 737 ALA A C 1
ATOM 5636 O O . ALA A 1 737 ? 29.316 -22.371 -11.842 1.00 37.31 737 ALA A O 1
ATOM 5638 N N . ALA A 1 738 ? 29.232 -23.420 -13.877 1.00 37.09 738 ALA A N 1
ATOM 5639 C CA . ALA A 1 738 ? 29.346 -24.761 -13.325 1.00 40.71 738 ALA A CA 1
ATOM 5640 C C . ALA A 1 738 ? 30.765 -25.348 -13.317 1.00 43.68 738 ALA A C 1
ATOM 5641 O O . ALA A 1 738 ? 30.982 -26.428 -12.794 1.00 48.67 738 ALA A O 1
ATOM 5643 N N . GLU A 1 739 ? 31.743 -24.630 -13.827 1.00 43.24 739 GLU A N 1
ATOM 5644 C CA . GLU A 1 739 ? 33.115 -25.174 -13.930 1.00 44.31 739 GLU A CA 1
ATOM 5645 C C . GLU A 1 739 ? 33.814 -25.012 -12.612 1.00 39.36 739 GLU A C 1
ATOM 5646 O O . GLU A 1 739 ? 33.605 -24.011 -11.919 1.00 41.53 739 GLU A O 1
ATOM 5652 N N . PRO A 1 740 ? 34.633 -26.001 -12.196 1.00 42.12 740 PRO A N 1
ATOM 5653 C CA . PRO A 1 740 ? 35.419 -25.714 -10.969 1.00 41.81 740 PRO A CA 1
ATOM 5654 C C . PRO A 1 740 ? 36.291 -24.438 -11.121 1.00 37.68 740 PRO A C 1
ATOM 5655 O O . PRO A 1 740 ? 36.660 -24.067 -12.238 1.00 35.23 740 PRO A O 1
ATOM 5659 N N . TRP A 1 741 ? 36.522 -23.740 -10.003 1.00 36.07 741 TRP A N 1
ATOM 5660 C CA . TRP A 1 741 ? 37.256 -22.501 -9.993 1.00 37.60 741 TRP A CA 1
ATOM 5661 C C . TRP A 1 741 ? 38.737 -22.811 -10.290 1.00 39.55 741 TRP A C 1
ATOM 5662 O O . TRP A 1 741 ? 39.233 -23.856 -9.816 1.00 37.41 741 TRP A O 1
ATOM 5673 N N . PRO A 1 742 ? 39.436 -21.928 -11.049 1.00 41.02 742 PRO A N 1
ATOM 5674 C CA . PRO A 1 742 ? 40.876 -22.186 -11.310 1.00 41.98 742 PRO A CA 1
ATOM 5675 C C . PRO A 1 742 ? 41.720 -22.310 -10.078 1.00 44.11 742 PRO A C 1
ATOM 5676 O O . PRO A 1 742 ? 41.496 -21.610 -9.066 1.00 48.94 742 PRO A O 1
ATOM 5680 N N . THR A 1 743 ? 42.699 -23.196 -10.153 1.00 50.08 743 THR A N 1
ATOM 5681 C CA . THR A 1 743 ? 43.700 -23.300 -9.106 1.00 58.52 743 THR A CA 1
ATOM 5682 C C . THR A 1 743 ? 45.112 -23.020 -9.648 1.00 51.80 743 THR A C 1
ATOM 5683 O O . THR A 1 743 ? 45.436 -23.218 -10.831 1.00 42.09 743 THR A O 1
ATOM 5687 N N . ILE A 1 744 ? 45.934 -22.523 -8.749 1.00 51.38 744 ILE A N 1
ATOM 5688 C CA . ILE A 1 744 ? 47.283 -22.120 -9.126 1.00 54.77 744 ILE A CA 1
ATOM 5689 C C . ILE A 1 744 ? 48.048 -23.387 -9.487 1.00 54.16 744 ILE A C 1
ATOM 5690 O O . ILE A 1 744 ? 48.147 -24.285 -8.645 1.00 48.48 744 ILE A O 1
ATOM 5695 N N . ASN A 1 745 ? 48.497 -23.486 -10.743 1.00 51.76 745 ASN A N 1
ATOM 5696 C CA . ASN A 1 745 ? 49.507 -24.498 -11.140 1.00 56.48 745 ASN A CA 1
ATOM 5697 C C . ASN A 1 745 ? 50.923 -24.060 -10.646 1.00 59.79 745 ASN A C 1
ATOM 5698 O O . ASN A 1 745 ? 51.512 -23.165 -11.242 1.00 61.04 745 ASN A O 1
ATOM 5703 N N . GLU A 1 746 ? 51.449 -24.667 -9.575 1.00 63.00 746 GLU A N 1
ATOM 5704 C CA . GLU A 1 746 ? 52.691 -24.173 -8.903 1.00 69.30 746 GLU A CA 1
ATOM 5705 C C . GLU A 1 746 ? 54.018 -24.253 -9.681 1.00 63.91 746 GLU A C 1
ATOM 5706 O O . GLU A 1 746 ? 54.978 -23.564 -9.355 1.00 67.90 746 GLU A O 1
ATOM 5712 N N . ARG A 1 747 ? 54.055 -25.107 -10.684 1.00 58.18 747 ARG A N 1
ATOM 5713 C CA . ARG A 1 747 ? 55.154 -25.171 -11.625 1.00 66.87 747 ARG A CA 1
ATOM 5714 C C . ARG A 1 747 ? 55.187 -23.958 -12.545 1.00 60.38 747 ARG A C 1
ATOM 5715 O O . ARG A 1 747 ? 56.240 -23.631 -13.062 1.00 57.75 747 ARG A O 1
ATOM 5723 N N . LEU A 1 748 ? 54.045 -23.311 -12.783 1.00 51.58 748 LEU A N 1
ATOM 5724 C CA . LEU A 1 748 ? 54.021 -22.105 -13.629 1.00 47.29 748 LEU A CA 1
ATOM 5725 C C . LEU A 1 748 ? 54.047 -20.825 -12.841 1.00 45.72 748 LEU A C 1
ATOM 5726 O O . LEU A 1 748 ? 54.035 -19.787 -13.449 1.00 48.34 748 LEU A O 1
ATOM 5731 N N . VAL A 1 749 ? 54.099 -20.894 -11.511 1.00 45.75 749 VAL A N 1
ATOM 5732 C CA . VAL A 1 749 ? 54.165 -19.693 -10.642 1.00 54.26 749 VAL A CA 1
ATOM 5733 C C . VAL A 1 749 ? 55.409 -18.820 -10.883 1.00 53.95 749 VAL A C 1
ATOM 5734 O O . VAL A 1 749 ? 55.308 -17.577 -10.908 1.00 49.98 749 VAL A O 1
ATOM 5738 N N . GLN A 1 750 ? 56.579 -19.452 -11.008 1.00 60.77 750 GLN A N 1
ATOM 5739 C CA . GLN A 1 750 ? 57.837 -18.714 -11.282 1.00 57.61 750 GLN A CA 1
ATOM 5740 C C . GLN A 1 750 ? 58.210 -18.994 -12.705 1.00 57.50 750 GLN A C 1
ATOM 5741 O O . GLN A 1 750 ? 58.075 -20.116 -13.176 1.00 51.67 750 GLN A O 1
ATOM 5747 N N . ALA A 1 751 ? 58.622 -17.953 -13.422 1.00 62.65 751 ALA A N 1
ATOM 5748 C CA . ALA A 1 751 ? 59.129 -18.139 -14.773 1.00 62.89 751 ALA A CA 1
ATOM 5749 C C . ALA A 1 751 ? 60.597 -18.541 -14.612 1.00 58.40 751 ALA A C 1
ATOM 5750 O O . ALA A 1 751 ? 61.018 -18.830 -13.497 1.00 50.36 751 ALA A O 1
ATOM 5752 N N . GLU A 1 752 ? 61.359 -18.608 -15.703 1.00 54.38 752 GLU A N 1
ATOM 5753 C CA . GLU A 1 752 ? 62.772 -19.002 -15.604 1.00 57.60 752 GLU A CA 1
ATOM 5754 C C . GLU A 1 752 ? 63.601 -17.954 -14.802 1.00 52.29 752 GLU A C 1
ATOM 5755 O O . GLU A 1 752 ? 64.458 -18.300 -14.028 1.00 51.95 752 GLU A O 1
ATOM 5761 N N . ASN A 1 753 ? 63.289 -16.683 -14.987 1.00 50.47 753 ASN A N 1
ATOM 5762 C CA . ASN A 1 753 ? 64.017 -15.607 -14.387 1.00 49.36 753 ASN A CA 1
ATOM 5763 C C . ASN A 1 753 ? 63.102 -14.747 -13.519 1.00 50.74 753 ASN A C 1
ATOM 5764 O O . ASN A 1 753 ? 61.897 -14.723 -13.730 1.00 47.20 753 ASN A O 1
ATOM 5769 N N . ILE A 1 754 ? 63.721 -14.074 -12.548 1.00 45.91 754 ILE A N 1
ATOM 5770 C CA . ILE A 1 754 ? 63.106 -13.235 -11.524 1.00 46.01 754 ILE A CA 1
ATOM 5771 C C . ILE A 1 754 ? 63.770 -11.858 -11.580 1.00 40.65 754 ILE A C 1
ATOM 5772 O O . ILE A 1 754 ? 64.993 -11.765 -11.655 1.00 29.90 754 ILE A O 1
ATOM 5777 N N . VAL A 1 755 ? 62.977 -10.811 -11.494 1.00 36.87 755 VAL A N 1
ATOM 5778 C CA . VAL A 1 755 ? 63.480 -9.464 -11.253 1.00 40.46 755 VAL A CA 1
ATOM 5779 C C . VAL A 1 755 ? 63.504 -9.199 -9.748 1.00 41.51 755 VAL A C 1
ATOM 5780 O O . VAL A 1 755 ? 62.454 -9.206 -9.095 1.00 41.48 755 VAL A O 1
ATOM 5784 N N . LEU A 1 756 ? 64.691 -8.936 -9.208 1.00 34.43 756 LEU A N 1
ATOM 5785 C CA . LEU A 1 756 ? 64.873 -8.796 -7.763 1.00 32.15 756 LEU A CA 1
ATOM 5786 C C . LEU A 1 756 ? 65.313 -7.386 -7.427 1.00 31.04 756 LEU A C 1
ATOM 5787 O O . LEU A 1 756 ? 66.378 -6.961 -7.857 1.00 32.74 756 LEU A O 1
ATOM 5792 N N . PRO A 1 757 ? 64.519 -6.644 -6.653 1.00 32.31 757 PRO A N 1
ATOM 5793 C CA . PRO A 1 757 ? 65.032 -5.354 -6.189 1.00 31.66 757 PRO A CA 1
ATOM 5794 C C . PRO A 1 757 ? 66.148 -5.497 -5.135 1.00 27.00 757 PRO A C 1
ATOM 5795 O O . PRO A 1 757 ? 66.212 -6.479 -4.379 1.00 24.98 757 PRO A O 1
ATOM 5799 N N . VAL A 1 758 ? 67.039 -4.527 -5.149 1.00 26.00 758 VAL A N 1
ATOM 5800 C CA . VAL A 1 758 ? 68.249 -4.533 -4.366 1.00 24.44 758 VAL A CA 1
ATOM 5801 C C . VAL A 1 758 ? 68.219 -3.248 -3.531 1.00 22.94 758 VAL A C 1
ATOM 5802 O O . VAL A 1 758 ? 68.166 -2.143 -4.055 1.00 24.98 758 VAL A O 1
ATOM 5806 N N . GLN A 1 759 ? 68.200 -3.418 -2.228 1.00 22.66 759 GLN A N 1
ATOM 5807 C CA . GLN A 1 759 ? 68.395 -2.308 -1.275 1.00 24.64 759 GLN A CA 1
ATOM 5808 C C . GLN A 1 759 ? 69.803 -2.339 -0.685 1.00 24.81 759 GLN A C 1
ATOM 5809 O O . GLN A 1 759 ? 70.468 -3.405 -0.628 1.00 20.99 759 GLN A O 1
ATOM 5815 N N . ILE A 1 760 ? 70.228 -1.155 -0.254 1.00 23.65 760 ILE A N 1
ATOM 5816 C CA . ILE A 1 760 ? 71.393 -0.994 0.604 1.00 23.95 760 ILE A CA 1
ATOM 5817 C C . ILE A 1 760 ? 70.909 -0.157 1.797 1.00 23.16 760 ILE A C 1
ATOM 5818 O O . ILE A 1 760 ? 70.426 0.945 1.625 1.00 24.05 760 ILE A O 1
ATOM 5823 N N . ASN A 1 761 ? 70.983 -0.745 2.981 1.00 25.19 761 ASN A N 1
ATOM 5824 C CA . ASN A 1 761 ? 70.390 -0.184 4.208 1.00 27.04 761 ASN A CA 1
ATOM 5825 C C . ASN A 1 761 ? 68.944 0.244 4.076 1.00 27.14 761 ASN A C 1
ATOM 5826 O O . ASN A 1 761 ? 68.570 1.309 4.527 1.00 26.49 761 ASN A O 1
ATOM 5831 N N . GLY A 1 762 ? 68.164 -0.544 3.373 1.00 29.08 762 GLY A N 1
ATOM 5832 C CA . GLY A 1 762 ? 66.778 -0.189 3.131 1.00 31.22 762 GLY A CA 1
ATOM 5833 C C . GLY A 1 762 ? 66.488 0.680 1.916 1.00 30.31 762 GLY A C 1
ATOM 5834 O O . GLY A 1 762 ? 65.354 0.799 1.561 1.00 28.20 762 GLY A O 1
ATOM 5835 N N . LYS A 1 763 ? 67.493 1.275 1.277 1.00 27.14 763 LYS A N 1
ATOM 5836 C CA . LYS A 1 763 ? 67.222 2.188 0.158 1.00 29.02 763 LYS A CA 1
ATOM 5837 C C . LYS A 1 763 ? 67.355 1.455 -1.161 1.00 25.63 763 LYS A C 1
ATOM 5838 O O . LYS A 1 763 ? 68.384 0.835 -1.458 1.00 25.98 763 LYS A O 1
ATOM 5844 N N . LEU A 1 764 ? 66.321 1.549 -1.971 1.00 27.26 764 LEU A N 1
ATOM 5845 C CA . LEU A 1 764 ? 66.324 0.895 -3.254 1.00 30.19 764 LEU A CA 1
ATOM 5846 C C . LEU A 1 764 ? 67.439 1.473 -4.101 1.00 28.67 764 LEU A C 1
ATOM 5847 O O . LEU A 1 764 ? 67.480 2.673 -4.307 1.00 28.42 764 LEU A O 1
ATOM 5852 N N . ILE A 1 765 ? 68.296 0.610 -4.632 1.00 27.97 765 ILE A N 1
ATOM 5853 C CA . ILE A 1 765 ? 69.367 1.057 -5.547 1.00 26.47 765 ILE A CA 1
ATOM 5854 C C . ILE A 1 765 ? 69.033 0.804 -7.016 1.00 25.90 765 ILE A C 1
ATOM 5855 O O . ILE A 1 765 ? 69.158 1.676 -7.834 1.00 26.18 765 ILE A O 1
ATOM 5860 N N . ARG A 1 766 ? 68.594 -0.394 -7.316 1.00 27.01 766 ARG A N 1
ATOM 5861 C CA . ARG A 1 766 ? 68.220 -0.815 -8.644 1.00 29.05 766 ARG A CA 1
ATOM 5862 C C . ARG A 1 766 ? 67.612 -2.204 -8.540 1.00 29.23 766 ARG A C 1
ATOM 5863 O O . ARG A 1 766 ? 67.425 -2.755 -7.434 1.00 24.57 766 ARG A O 1
ATOM 5871 N N . THR A 1 767 ? 67.279 -2.787 -9.699 1.00 28.71 767 THR A N 1
ATOM 5872 C CA . THR A 1 767 ? 66.894 -4.177 -9.742 1.00 31.04 767 THR A CA 1
ATOM 5873 C C . THR A 1 767 ? 67.936 -4.985 -10.487 1.00 32.72 767 THR A C 1
ATOM 5874 O O . THR A 1 767 ? 68.757 -4.413 -11.157 1.00 32.52 767 THR A O 1
ATOM 5878 N N . MET A 1 768 ? 67.824 -6.303 -10.371 1.00 32.60 768 MET A N 1
ATOM 5879 C CA . MET A 1 768 ? 68.738 -7.283 -10.923 1.00 39.40 768 MET A CA 1
ATOM 5880 C C . MET A 1 768 ? 67.850 -8.425 -11.410 1.00 41.67 768 MET A C 1
ATOM 5881 O O . MET A 1 768 ? 66.910 -8.775 -10.722 1.00 38.86 768 MET A O 1
ATOM 5886 N N . THR A 1 769 ? 68.124 -8.976 -12.593 1.00 43.78 769 THR A N 1
ATOM 5887 C CA . THR A 1 769 ? 67.417 -10.162 -13.105 1.00 41.04 769 THR A CA 1
ATOM 5888 C C . THR A 1 769 ? 68.298 -11.384 -12.944 1.00 41.10 769 THR A C 1
ATOM 5889 O O . THR A 1 769 ? 69.429 -11.390 -13.402 1.00 40.80 769 THR A O 1
ATOM 5893 N N . ILE A 1 770 ? 67.811 -12.405 -12.262 1.00 38.84 770 ILE A N 1
ATOM 5894 C CA . ILE A 1 770 ? 68.592 -13.630 -12.032 1.00 43.07 770 ILE A CA 1
ATOM 5895 C C . ILE A 1 770 ? 67.776 -14.863 -12.390 1.00 43.17 770 ILE A C 1
ATOM 5896 O O . ILE A 1 770 ? 66.582 -14.815 -12.374 1.00 41.34 770 ILE A O 1
ATOM 5901 N N . PRO A 1 771 ? 68.420 -15.993 -12.633 1.00 41.50 771 PRO A N 1
ATOM 5902 C CA . PRO A 1 771 ? 67.663 -17.236 -12.823 1.00 43.07 771 PRO A CA 1
ATOM 5903 C C . PRO A 1 771 ? 67.012 -17.730 -11.514 1.00 47.08 771 PRO A C 1
ATOM 5904 O O . PRO A 1 771 ? 67.565 -17.499 -10.440 1.00 41.88 771 PRO A O 1
ATOM 5908 N N . VAL A 1 772 ? 65.809 -18.310 -11.595 1.00 44.31 772 VAL A N 1
ATOM 5909 C CA . VAL A 1 772 ? 65.121 -18.873 -10.423 1.00 49.64 772 VAL A CA 1
ATOM 5910 C C . VAL A 1 772 ? 65.978 -20.036 -9.944 1.00 48.52 772 VAL A C 1
ATOM 5911 O O . VAL A 1 772 ? 66.649 -20.704 -10.762 1.00 56.24 772 VAL A O 1
ATOM 5915 N N . ASN A 1 773 ? 65.991 -20.266 -8.640 1.00 53.36 773 ASN A N 1
ATOM 5916 C CA . ASN A 1 773 ? 66.836 -21.352 -8.036 1.00 56.47 773 ASN A CA 1
ATOM 5917 C C . ASN A 1 773 ? 68.330 -21.049 -7.934 1.00 51.38 773 ASN A C 1
ATOM 5918 O O . ASN A 1 773 ? 69.088 -21.921 -7.503 1.00 57.49 773 ASN A O 1
ATOM 5923 N N . LEU A 1 774 ? 68.786 -19.869 -8.363 1.00 46.78 774 LEU A N 1
ATOM 5924 C CA . LEU A 1 774 ? 70.155 -19.454 -8.044 1.00 47.52 774 LEU A CA 1
ATOM 5925 C C . LEU A 1 774 ? 70.374 -19.655 -6.527 1.00 42.25 774 LEU A C 1
ATOM 5926 O O . LEU A 1 774 ? 69.572 -19.236 -5.690 1.00 43.61 774 LEU A O 1
ATOM 5931 N N . ALA A 1 775 ? 71.428 -20.356 -6.171 1.00 43.46 775 ALA A N 1
ATOM 5932 C CA . ALA A 1 775 ? 71.736 -20.547 -4.762 1.00 47.15 775 ALA A CA 1
ATOM 5933 C C . ALA A 1 775 ? 72.013 -19.168 -4.095 1.00 45.69 775 ALA A C 1
ATOM 5934 O O . ALA A 1 775 ? 72.429 -18.218 -4.751 1.00 39.10 775 ALA A O 1
ATOM 5936 N N . GLU A 1 776 ? 71.729 -19.072 -2.807 1.00 41.83 776 GLU A N 1
ATOM 5937 C CA . GLU A 1 776 ? 71.797 -17.813 -2.087 1.00 40.50 776 GLU A CA 1
ATOM 5938 C C . GLU A 1 776 ? 73.199 -17.181 -2.167 1.00 37.93 776 GLU A C 1
ATOM 5939 O O . GLU A 1 776 ? 73.349 -15.963 -2.438 1.00 32.79 776 GLU A O 1
ATOM 5945 N N . GLU A 1 777 ? 74.229 -18.006 -2.021 1.00 35.96 777 GLU A N 1
ATOM 5946 C CA . GLU A 1 777 ? 75.617 -17.518 -2.136 1.00 38.09 777 GLU A CA 1
ATOM 5947 C C . GLU A 1 777 ? 75.893 -16.883 -3.507 1.00 35.81 777 GLU A C 1
ATOM 5948 O O . GLU A 1 777 ? 76.572 -15.865 -3.599 1.00 36.14 777 GLU A O 1
ATOM 5954 N N . ASP A 1 778 ? 75.318 -17.450 -4.554 1.00 32.06 778 ASP A N 1
ATOM 5955 C CA . ASP A 1 778 ? 75.417 -16.890 -5.883 1.00 34.72 778 ASP A CA 1
ATOM 5956 C C . ASP A 1 778 ? 74.563 -15.644 -6.042 1.00 32.85 778 ASP A C 1
ATOM 5957 O O . ASP A 1 778 ? 74.949 -14.720 -6.747 1.00 31.55 778 ASP A O 1
ATOM 5962 N N . ILE A 1 779 ? 73.407 -15.583 -5.385 1.00 32.33 779 ILE A N 1
ATOM 5963 C CA . ILE A 1 779 ? 72.678 -14.341 -5.401 1.00 34.48 779 ILE A CA 1
ATOM 5964 C C . ILE A 1 779 ? 73.579 -13.261 -4.825 1.00 32.68 779 ILE A C 1
ATOM 5965 O O . ILE A 1 779 ? 73.611 -12.161 -5.371 1.00 30.11 779 ILE A O 1
ATOM 5970 N N . LEU A 1 780 ? 74.320 -13.581 -3.760 1.00 31.44 780 LEU A N 1
ATOM 5971 C CA . LEU A 1 780 ? 75.069 -12.548 -3.066 1.00 34.27 780 LEU A CA 1
ATOM 5972 C C . LEU A 1 780 ? 76.257 -12.100 -3.920 1.00 33.05 780 LEU A C 1
ATOM 5973 O O . LEU A 1 780 ? 76.436 -10.932 -4.123 1.00 31.05 780 LEU A O 1
ATOM 5978 N N . SER A 1 781 ? 77.028 -13.030 -4.442 1.00 34.31 781 SER A N 1
ATOM 5979 C CA . SER A 1 781 ? 78.125 -12.660 -5.305 1.00 41.15 781 SER A CA 1
ATOM 5980 C C . SER A 1 781 ? 77.638 -11.882 -6.553 1.00 33.12 781 SER A C 1
ATOM 5981 O O . SER A 1 781 ? 78.288 -10.954 -6.968 1.00 34.31 781 SER A O 1
ATOM 5984 N N . THR A 1 782 ? 76.472 -12.206 -7.085 1.00 31.11 782 THR A N 1
ATOM 5985 C CA . THR A 1 782 ? 75.887 -11.460 -8.222 1.00 30.87 782 THR A CA 1
ATOM 5986 C C . THR A 1 782 ? 75.499 -10.059 -7.855 1.00 30.84 782 THR A C 1
ATOM 5987 O O . THR A 1 782 ? 75.841 -9.125 -8.572 1.00 29.94 782 THR A O 1
ATOM 5991 N N . VAL A 1 783 ? 74.899 -9.861 -6.684 1.00 30.96 783 VAL A N 1
ATOM 5992 C CA . VAL A 1 783 ? 74.483 -8.502 -6.280 1.00 28.18 783 VAL A CA 1
ATOM 5993 C C . VAL A 1 783 ? 75.730 -7.643 -5.991 1.00 26.39 783 VAL A C 1
ATOM 5994 O O . VAL A 1 783 ? 75.746 -6.440 -6.336 1.00 25.64 783 VAL A O 1
ATOM 5998 N N . LEU A 1 784 ? 76.764 -8.237 -5.387 1.00 26.84 784 LEU A N 1
ATOM 5999 C CA . LEU A 1 784 ? 77.965 -7.480 -5.064 1.00 28.84 784 LEU A CA 1
ATOM 6000 C C . LEU A 1 784 ? 78.802 -7.097 -6.264 1.00 29.32 784 LEU A C 1
ATOM 6001 O O . LEU A 1 784 ? 79.648 -6.228 -6.134 1.00 29.26 784 LEU A O 1
ATOM 6006 N N . ALA A 1 785 ? 78.606 -7.770 -7.397 1.00 28.62 785 ALA A N 1
ATOM 6007 C CA . ALA A 1 785 ? 79.271 -7.423 -8.648 1.00 30.07 785 ALA A CA 1
ATOM 6008 C C . ALA A 1 785 ? 78.585 -6.276 -9.432 1.00 31.06 785 ALA A C 1
ATOM 6009 O O . ALA A 1 785 ? 79.207 -5.689 -10.304 1.00 38.14 785 ALA A O 1
ATOM 6011 N N . LEU A 1 786 ? 77.351 -5.914 -9.105 1.00 24.78 786 LEU A N 1
ATOM 6012 C CA . LEU A 1 786 ? 76.693 -4.857 -9.786 1.00 29.13 786 LEU A CA 1
ATOM 6013 C C . LEU A 1 786 ? 77.488 -3.558 -9.616 1.00 29.07 786 LEU A C 1
ATOM 6014 O O . LEU A 1 786 ? 77.890 -3.205 -8.481 1.00 27.46 786 LEU A O 1
ATOM 6019 N N . PRO A 1 787 ? 77.673 -2.800 -10.714 1.00 26.37 787 PRO A N 1
ATOM 6020 C CA . PRO A 1 787 ? 78.531 -1.618 -10.544 1.00 26.89 787 PRO A CA 1
ATOM 6021 C C . PRO A 1 787 ? 78.048 -0.590 -9.513 1.00 28.37 787 PRO A C 1
ATOM 6022 O O . PRO A 1 787 ? 78.888 0.050 -8.833 1.00 23.70 787 PRO A O 1
ATOM 6026 N N . GLU A 1 788 ? 76.725 -0.408 -9.391 1.00 27.98 788 GLU A N 1
ATOM 6027 C CA . GLU A 1 788 ? 76.235 0.572 -8.451 1.00 30.95 788 GLU A CA 1
ATOM 6028 C C . GLU A 1 788 ? 76.410 0.101 -7.011 1.00 28.39 788 GLU A C 1
ATOM 6029 O O . GLU A 1 788 ? 76.684 0.912 -6.121 1.00 30.50 788 GLU A O 1
ATOM 6035 N N . VAL A 1 789 ? 76.356 -1.207 -6.788 1.00 27.02 789 VAL A N 1
ATOM 6036 C CA . VAL A 1 789 ? 76.579 -1.769 -5.474 1.00 26.07 789 VAL A CA 1
ATOM 6037 C C . VAL A 1 789 ? 78.089 -1.703 -5.095 1.00 31.16 789 VAL A C 1
ATOM 6038 O O . VAL A 1 789 ? 78.512 -1.300 -3.981 1.00 28.63 789 VAL A O 1
ATOM 6042 N N . ARG A 1 790 ? 78.905 -2.162 -6.007 1.00 27.50 790 ARG A N 1
ATOM 6043 C CA . ARG A 1 790 ? 80.369 -1.994 -5.875 1.00 32.95 790 ARG A CA 1
ATOM 6044 C C . ARG A 1 790 ? 80.796 -0.541 -5.625 1.00 32.04 790 ARG A C 1
ATOM 6045 O O . ARG A 1 790 ? 81.627 -0.259 -4.763 1.00 30.68 790 ARG A O 1
ATOM 6053 N N . SER A 1 791 ? 80.180 0.398 -6.334 1.00 28.66 791 SER A N 1
ATOM 6054 C CA . SER A 1 791 ? 80.506 1.781 -6.113 1.00 27.80 791 SER A CA 1
ATOM 6055 C C . SER A 1 791 ? 80.150 2.223 -4.673 1.00 31.38 791 SER A C 1
ATOM 6056 O O . SER A 1 791 ? 80.950 2.838 -4.015 1.00 30.23 791 SER A O 1
ATOM 6059 N N . ARG A 1 792 ? 78.925 1.945 -4.244 1.00 31.85 792 ARG A N 1
ATOM 6060 C CA A ARG A 1 792 ? 78.455 2.335 -2.904 0.60 36.48 792 ARG A CA 1
ATOM 6061 C CA B ARG A 1 792 ? 78.423 2.312 -2.910 0.40 33.19 792 ARG A CA 1
ATOM 6062 C C . ARG A 1 792 ? 79.124 1.559 -1.782 1.00 31.92 792 ARG A C 1
ATOM 6063 O O . ARG A 1 792 ? 79.180 2.039 -0.690 1.00 36.90 792 ARG A O 1
ATOM 6078 N N . LEU A 1 793 ? 79.639 0.361 -2.036 1.00 31.58 793 LEU A N 1
ATOM 6079 C CA . LEU A 1 793 ? 80.371 -0.359 -1.012 1.00 33.05 793 LEU A CA 1
ATOM 6080 C C . LEU A 1 793 ? 81.886 -0.185 -1.058 1.00 38.31 793 LEU A C 1
ATOM 6081 O O . LEU A 1 793 ? 82.602 -0.813 -0.261 1.00 35.89 793 LEU A O 1
ATOM 6086 N N . SER A 1 794 ? 82.401 0.634 -1.966 1.00 34.80 794 SER A N 1
ATOM 6087 C CA . SER A 1 794 ? 83.858 0.768 -2.067 1.00 39.69 794 SER A CA 1
ATOM 6088 C C . SER A 1 794 ? 84.490 1.451 -0.842 1.00 41.69 794 SER A C 1
ATOM 6089 O O . SER A 1 794 ? 85.653 1.221 -0.562 1.00 47.30 794 SER A O 1
ATOM 6092 N N . ASP A 1 795 ? 83.735 2.259 -0.110 1.00 42.54 795 ASP A N 1
ATOM 6093 C CA . ASP A 1 795 ? 84.251 2.887 1.091 1.00 52.11 795 ASP A CA 1
ATOM 6094 C C . ASP A 1 795 ? 83.527 2.368 2.368 1.00 53.31 795 ASP A C 1
ATOM 6095 O O . ASP A 1 795 ? 83.440 3.084 3.346 1.00 51.68 795 ASP A O 1
ATOM 6100 N N . ARG A 1 796 ? 83.002 1.143 2.353 1.00 46.88 796 ARG A N 1
ATOM 6101 C CA . ARG A 1 796 ? 82.126 0.652 3.403 1.00 43.22 796 ARG A CA 1
ATOM 6102 C C . ARG A 1 796 ? 82.265 -0.823 3.542 1.00 37.65 796 ARG A C 1
ATOM 6103 O O . ARG A 1 796 ? 82.701 -1.483 2.640 1.00 43.64 796 ARG A O 1
ATOM 6111 N N . ASP A 1 797 ? 81.789 -1.343 4.655 1.00 39.60 797 ASP A N 1
ATOM 6112 C CA . ASP A 1 797 ? 81.844 -2.781 4.963 1.00 39.63 797 ASP A CA 1
ATOM 6113 C C . ASP A 1 797 ? 80.458 -3.361 4.974 1.00 34.37 797 ASP A C 1
ATOM 6114 O O . ASP A 1 797 ? 79.555 -2.801 5.590 1.00 32.96 797 ASP A O 1
ATOM 6119 N N . LEU A 1 798 ? 80.332 -4.493 4.313 1.00 32.64 798 LEU A N 1
ATOM 6120 C CA . LEU A 1 798 ? 79.126 -5.277 4.281 1.00 34.46 798 LEU A CA 1
ATOM 6121 C C . LEU A 1 798 ? 79.005 -5.991 5.658 1.00 31.74 798 LEU A C 1
ATOM 6122 O O . LEU A 1 798 ? 79.905 -6.666 6.075 1.00 27.49 798 LEU A O 1
ATOM 6127 N N . LYS A 1 799 ? 77.899 -5.784 6.362 1.00 28.99 799 LYS A N 1
ATOM 6128 C CA . LYS A 1 799 ? 77.719 -6.347 7.733 1.00 30.34 799 LYS A CA 1
ATOM 6129 C C . LYS A 1 799 ? 76.772 -7.520 7.732 1.00 27.95 799 LYS A C 1
ATOM 6130 O O . LYS A 1 799 ? 76.864 -8.409 8.607 1.00 26.89 799 LYS A O 1
ATOM 6136 N N . ASN A 1 800 ? 75.758 -7.429 6.881 1.00 24.60 800 ASN A N 1
ATOM 6137 C CA . ASN A 1 800 ? 74.724 -8.462 6.833 1.00 25.10 800 ASN A CA 1
ATOM 6138 C C . ASN A 1 800 ? 73.968 -8.357 5.524 1.00 23.60 800 ASN A C 1
ATOM 6139 O O . ASN A 1 800 ? 74.146 -7.405 4.763 1.00 22.67 800 ASN A O 1
ATOM 6144 N N . TYR A 1 801 ? 73.085 -9.307 5.275 1.00 21.30 801 TYR A N 1
ATOM 6145 C CA . TYR A 1 801 ? 72.084 -9.084 4.299 1.00 23.90 801 TYR A CA 1
ATOM 6146 C C . TYR A 1 801 ? 70.785 -9.780 4.697 1.00 23.68 801 TYR A C 1
ATOM 6147 O O . TYR A 1 801 ? 70.814 -10.796 5.318 1.00 26.21 801 TYR A O 1
ATOM 6156 N N . ARG A 1 802 ? 69.671 -9.227 4.263 1.00 25.31 802 ARG A N 1
ATOM 6157 C CA . ARG A 1 802 ? 68.352 -9.853 4.334 1.00 27.24 802 ARG A CA 1
ATOM 6158 C C . ARG A 1 802 ? 67.874 -10.239 2.914 1.00 26.23 802 ARG A C 1
ATOM 6159 O O . ARG A 1 802 ? 67.635 -9.373 2.070 1.00 26.67 802 ARG A O 1
ATOM 6167 N N . TYR A 1 803 ? 67.792 -11.538 2.653 1.00 26.07 803 TYR A N 1
ATOM 6168 C CA . TYR A 1 803 ? 67.335 -12.061 1.384 1.00 27.37 803 TYR A CA 1
ATOM 6169 C C . TYR A 1 803 ? 65.949 -12.709 1.616 1.00 29.14 803 TYR A C 1
ATOM 6170 O O . TYR A 1 803 ? 65.844 -13.655 2.318 1.00 29.87 803 TYR A O 1
ATOM 6179 N N . VAL A 1 804 ? 64.922 -12.199 0.968 1.00 30.44 804 VAL A N 1
ATOM 6180 C CA . VAL A 1 804 ? 63.582 -12.796 1.027 1.00 28.57 804 VAL A CA 1
ATOM 6181 C C . VAL A 1 804 ? 63.380 -13.454 -0.329 1.00 32.05 804 VAL A C 1
ATOM 6182 O O . VAL A 1 804 ? 63.252 -12.756 -1.319 1.00 30.65 804 VAL A O 1
ATOM 6186 N N . PRO A 1 805 ? 63.339 -14.792 -0.362 1.00 34.09 805 PRO A N 1
ATOM 6187 C CA . PRO A 1 805 ? 63.357 -15.448 -1.641 1.00 35.13 805 PRO A CA 1
ATOM 6188 C C . PRO A 1 805 ? 62.272 -14.963 -2.545 1.00 38.55 805 PRO A C 1
ATOM 6189 O O . PRO A 1 805 ? 61.146 -14.749 -2.105 1.00 43.04 805 PRO A O 1
ATOM 6193 N N . ASN A 1 806 ? 62.669 -14.737 -3.796 1.00 43.69 806 ASN A N 1
ATOM 6194 C CA . ASN A 1 806 ? 61.835 -14.178 -4.822 1.00 50.09 806 ASN A CA 1
ATOM 6195 C C . ASN A 1 806 ? 61.251 -12.809 -4.553 1.00 45.72 806 ASN A C 1
ATOM 6196 O O . ASN A 1 806 ? 60.395 -12.395 -5.296 1.00 46.71 806 ASN A O 1
ATOM 6201 N N . ARG A 1 807 ? 61.731 -12.076 -3.547 1.00 41.52 807 ARG A N 1
ATOM 6202 C CA . ARG A 1 807 ? 61.124 -10.779 -3.192 1.00 42.00 807 ARG A CA 1
ATOM 6203 C C . ARG A 1 807 ? 62.161 -9.680 -3.099 1.00 38.98 807 ARG A C 1
ATOM 6204 O O . ARG A 1 807 ? 62.035 -8.721 -3.789 1.00 34.87 807 ARG A O 1
ATOM 6212 N N . ILE A 1 808 ? 63.190 -9.800 -2.265 1.00 35.68 808 ILE A N 1
ATOM 6213 C CA . ILE A 1 808 ? 64.099 -8.672 -2.128 1.00 32.79 808 ILE A CA 1
ATOM 6214 C C . ILE A 1 808 ? 65.426 -9.109 -1.558 1.00 28.03 808 ILE A C 1
ATOM 6215 O O . ILE A 1 808 ? 65.497 -10.123 -0.900 1.00 27.41 808 ILE A O 1
ATOM 6220 N N . ILE A 1 809 ? 66.482 -8.364 -1.857 1.00 28.11 809 ILE A N 1
ATOM 6221 C CA . ILE A 1 809 ? 67.713 -8.446 -1.073 1.00 25.61 809 ILE A CA 1
ATOM 6222 C C . ILE A 1 809 ? 68.114 -7.021 -0.598 1.00 26.72 809 ILE A C 1
ATOM 6223 O O . ILE A 1 809 ? 68.160 -6.017 -1.382 1.00 24.24 809 ILE A O 1
ATOM 6228 N N . ASN A 1 810 ? 68.307 -6.923 0.711 1.00 22.46 810 ASN A N 1
ATOM 6229 C CA . ASN A 1 810 ? 68.820 -5.753 1.356 1.00 24.38 810 ASN A CA 1
ATOM 6230 C C . ASN A 1 810 ? 70.237 -5.992 1.919 1.00 23.70 810 ASN A C 1
ATOM 6231 O O . ASN A 1 810 ? 70.472 -6.915 2.746 1.00 26.10 810 ASN A O 1
ATOM 6236 N N . LEU A 1 811 ? 71.162 -5.160 1.496 1.00 22.68 811 LEU A N 1
ATOM 6237 C CA . LEU A 1 811 ? 72.570 -5.292 1.953 1.00 21.96 811 LEU A CA 1
ATOM 6238 C C . LEU A 1 811 ? 72.741 -4.308 3.090 1.00 24.24 811 LEU A C 1
ATOM 6239 O O . LEU A 1 811 ? 72.496 -3.148 2.894 1.00 25.14 811 LEU A O 1
ATOM 6244 N N . VAL A 1 812 ? 73.148 -4.765 4.268 1.00 23.92 812 VAL A N 1
ATOM 6245 C CA . VAL A 1 812 ? 73.341 -3.854 5.415 1.00 22.04 812 VAL A CA 1
ATOM 6246 C C . VAL A 1 812 ? 74.824 -3.512 5.502 1.00 24.26 812 VAL A C 1
ATOM 6247 O O . VAL A 1 812 ? 75.669 -4.454 5.596 1.00 24.89 812 VAL A O 1
ATOM 6251 N N . VAL A 1 813 ? 75.148 -2.223 5.450 1.00 24.02 813 VAL A N 1
ATOM 6252 C CA . VAL A 1 813 ? 76.521 -1.745 5.334 1.00 31.02 813 VAL A CA 1
ATOM 6253 C C . VAL A 1 813 ? 76.822 -0.699 6.410 1.00 36.97 813 VAL A C 1
ATOM 6254 O O . VAL A 1 813 ? 75.931 0.026 6.811 1.00 40.98 813 VAL A O 1
ATOM 6258 N N . GLY A 1 814 ? 78.074 -0.676 6.889 1.00 39.01 814 GLY A N 1
ATOM 6259 C CA . GLY A 1 814 ? 78.544 0.305 7.872 1.00 41.64 814 GLY A CA 1
ATOM 6260 C C . GLY A 1 814 ? 78.774 1.691 7.318 1.00 45.94 814 GLY A C 1
ATOM 6261 O O . GLY A 1 814 ? 78.537 1.956 6.139 1.00 45.57 814 GLY A O 1
ATOM 6262 N N . LEU A 1 815 ? 79.270 2.576 8.173 1.00 54.83 815 LEU A N 1
ATOM 6263 C CA . LEU A 1 815 ? 79.472 3.990 7.808 1.00 61.96 815 LEU A CA 1
ATOM 6264 C C . LEU A 1 815 ? 80.700 4.163 6.930 1.00 58.01 815 LEU A C 1
ATOM 6265 O O . LEU A 1 815 ? 81.640 3.361 7.026 1.00 50.99 815 LEU A O 1
ATOM 6270 N N . GLU A 1 816 ? 80.695 5.205 6.096 1.00 61.17 816 GLU A N 1
ATOM 6271 C CA . GLU A 1 816 ? 81.842 5.538 5.213 1.00 69.09 816 GLU A CA 1
ATOM 6272 C C . GLU A 1 816 ? 83.185 5.564 6.013 1.00 73.25 816 GLU A C 1
ATOM 6273 O O . GLU A 1 816 ? 83.306 6.353 6.945 1.00 84.56 816 GLU A O 1
ATOM 6279 N N . HIS A 1 817 ? 84.151 4.689 5.681 1.00 71.72 817 HIS A N 1
ATOM 6280 C CA . HIS A 1 817 ? 85.481 4.619 6.355 1.00 76.75 817 HIS A CA 1
ATOM 6281 C C . HIS A 1 817 ? 86.122 6.007 6.589 1.00 82.16 817 HIS A C 1
ATOM 6282 O O . HIS A 1 817 ? 86.364 6.779 5.648 1.00 85.78 817 HIS A O 1
ATOM 6289 N N . GLN B 1 2 ? 52.500 -18.358 54.343 1.00 64.09 2 GLN B N 1
ATOM 6290 C CA . GLN B 1 2 ? 51.678 -19.493 54.905 1.00 64.68 2 GLN B CA 1
ATOM 6291 C C . GLN B 1 2 ? 52.475 -20.690 55.529 1.00 55.65 2 GLN B C 1
ATOM 6292 O O . GLN B 1 2 ? 51.883 -21.491 56.268 1.00 50.73 2 GLN B O 1
ATOM 6298 N N . TYR B 1 3 ? 53.771 -20.847 55.236 1.00 44.73 3 TYR B N 1
ATOM 6299 C CA . TYR B 1 3 ? 54.593 -21.774 56.057 1.00 41.23 3 TYR B CA 1
ATOM 6300 C C . TYR B 1 3 ? 54.667 -21.195 57.478 1.00 42.14 3 TYR B C 1
ATOM 6301 O O . TYR B 1 3 ? 55.149 -20.081 57.675 1.00 40.56 3 TYR B O 1
ATOM 6310 N N . ASP B 1 4 ? 54.164 -21.951 58.437 1.00 40.51 4 ASP B N 1
ATOM 6311 C CA . ASP B 1 4 ? 54.174 -21.579 59.855 1.00 40.32 4 ASP B CA 1
ATOM 6312 C C . ASP B 1 4 ? 55.494 -22.011 60.517 1.00 37.10 4 ASP B C 1
ATOM 6313 O O . ASP B 1 4 ? 55.588 -23.032 61.199 1.00 39.51 4 ASP B O 1
ATOM 6318 N N . HIS B 1 5 ? 56.513 -21.188 60.302 1.00 36.41 5 HIS B N 1
ATOM 6319 C CA . HIS B 1 5 ? 57.866 -21.417 60.845 1.00 34.92 5 HIS B CA 1
ATOM 6320 C C . HIS B 1 5 ? 57.906 -21.493 62.400 1.00 36.59 5 HIS B C 1
ATOM 6321 O O . HIS B 1 5 ? 58.736 -22.186 62.939 1.00 29.81 5 HIS B O 1
ATOM 6328 N N . ARG B 1 6 ? 57.011 -20.762 63.071 1.00 40.03 6 ARG B N 1
ATOM 6329 C CA . ARG B 1 6 ? 56.971 -20.669 64.537 1.00 45.96 6 ARG B CA 1
ATOM 6330 C C . ARG B 1 6 ? 56.592 -22.003 65.198 1.00 49.45 6 ARG B C 1
ATOM 6331 O O . ARG B 1 6 ? 56.866 -22.185 66.357 1.00 55.83 6 ARG B O 1
ATOM 6339 N N . SER B 1 7 ? 55.941 -22.917 64.488 1.00 49.27 7 SER B N 1
ATOM 6340 C CA . SER B 1 7 ? 55.829 -24.273 64.993 1.00 47.65 7 SER B CA 1
ATOM 6341 C C . SER B 1 7 ? 56.596 -25.258 64.146 1.00 39.04 7 SER B C 1
ATOM 6342 O O . SER B 1 7 ? 57.094 -26.234 64.692 1.00 35.44 7 SER B O 1
ATOM 6345 N N . ARG B 1 8 ? 56.735 -25.015 62.833 1.00 35.67 8 ARG B N 1
ATOM 6346 C CA . ARG B 1 8 ? 57.244 -26.068 61.952 1.00 31.83 8 ARG B CA 1
ATOM 6347 C C . ARG B 1 8 ? 58.731 -26.196 61.982 1.00 29.78 8 ARG B C 1
ATOM 6348 O O . ARG B 1 8 ? 59.243 -27.314 61.846 1.00 30.38 8 ARG B O 1
ATOM 6356 N N . ASP B 1 9 ? 59.450 -25.089 62.144 1.00 28.95 9 ASP B N 1
ATOM 6357 C CA . ASP B 1 9 ? 60.925 -25.156 62.263 1.00 29.70 9 ASP B CA 1
ATOM 6358 C C . ASP B 1 9 ? 61.295 -26.142 63.373 1.00 28.68 9 ASP B C 1
ATOM 6359 O O . ASP B 1 9 ? 62.126 -27.061 63.178 1.00 27.93 9 ASP B O 1
ATOM 6364 N N . ALA B 1 10 ? 60.648 -25.981 64.536 1.00 32.36 10 ALA B N 1
ATOM 6365 C CA . ALA B 1 10 ? 60.903 -26.865 65.704 1.00 28.17 10 ALA B CA 1
ATOM 6366 C C . ALA B 1 10 ? 60.516 -28.310 65.424 1.00 30.07 10 ALA B C 1
ATOM 6367 O O . ALA B 1 10 ? 61.235 -29.278 65.811 1.00 29.59 10 ALA B O 1
ATOM 6369 N N . PHE B 1 11 ? 59.380 -28.481 64.749 1.00 31.78 11 PHE B N 1
ATOM 6370 C CA . PHE B 1 11 ? 58.930 -29.817 64.352 1.00 31.90 11 PHE B CA 1
ATOM 6371 C C . PHE B 1 11 ? 60.020 -30.557 63.553 1.00 34.69 11 PHE B C 1
ATOM 6372 O O . PHE B 1 11 ? 60.400 -31.711 63.904 1.00 32.01 11 PHE B O 1
ATOM 6380 N N . TRP B 1 12 ? 60.569 -29.885 62.533 1.00 32.88 12 TRP B N 1
ATOM 6381 C CA . TRP B 1 12 ? 61.618 -30.503 61.672 1.00 32.98 12 TRP B CA 1
ATOM 6382 C C . TRP B 1 12 ? 62.918 -30.692 62.402 1.00 31.48 12 TRP B C 1
ATOM 6383 O O . TRP B 1 12 ? 63.597 -31.699 62.198 1.00 27.30 12 TRP B O 1
ATOM 6394 N N . GLN B 1 13 ? 63.289 -29.726 63.242 1.00 32.05 13 GLN B N 1
ATOM 6395 C CA . GLN B 1 13 ? 64.483 -29.851 64.087 1.00 31.16 13 GLN B CA 1
ATOM 6396 C C . GLN B 1 13 ? 64.379 -31.116 64.945 1.00 32.16 13 GLN B C 1
ATOM 6397 O O . GLN B 1 13 ? 65.329 -31.871 65.068 1.00 26.75 13 GLN B O 1
ATOM 6403 N N . GLN B 1 14 ? 63.200 -31.431 65.419 1.00 33.86 14 GLN B N 1
ATOM 6404 C CA . GLN B 1 14 ? 63.089 -32.600 66.275 1.00 36.57 14 GLN B CA 1
ATOM 6405 C C . GLN B 1 14 ? 63.199 -33.892 65.438 1.00 37.94 14 GLN B C 1
ATOM 6406 O O . GLN B 1 14 ? 63.909 -34.857 65.801 1.00 33.81 14 GLN B O 1
ATOM 6412 N N . LYS B 1 15 ? 62.627 -33.862 64.235 1.00 37.34 15 LYS B N 1
ATOM 6413 C CA . LYS B 1 15 ? 62.758 -35.012 63.314 1.00 32.50 15 LYS B CA 1
ATOM 6414 C C . LYS B 1 15 ? 64.207 -35.336 63.018 1.00 29.97 15 LYS B C 1
ATOM 6415 O O . LYS B 1 15 ? 64.639 -36.517 63.078 1.00 27.69 15 LYS B O 1
ATOM 6421 N N . TRP B 1 16 ? 64.986 -34.295 62.703 1.00 29.51 16 TRP B N 1
ATOM 6422 C CA . TRP B 1 16 ? 66.450 -34.461 62.424 1.00 30.99 16 TRP B CA 1
ATOM 6423 C C . TRP B 1 16 ? 67.192 -35.033 63.669 1.00 30.54 16 TRP B C 1
ATOM 6424 O O . TRP B 1 16 ? 68.014 -35.949 63.544 1.00 32.91 16 TRP B O 1
ATOM 6435 N N . ASP B 1 17 ? 66.903 -34.458 64.837 1.00 32.43 17 ASP B N 1
ATOM 6436 C CA . ASP B 1 17 ? 67.422 -34.957 66.146 1.00 33.07 17 ASP B CA 1
ATOM 6437 C C . ASP B 1 17 ? 67.107 -36.453 66.259 1.00 28.61 17 ASP B C 1
ATOM 6438 O O . ASP B 1 17 ? 68.021 -37.272 66.377 1.00 28.50 17 ASP B O 1
ATOM 6443 N N . GLU B 1 18 ? 65.839 -36.819 66.125 1.00 31.28 18 GLU B N 1
ATOM 6444 C CA . GLU B 1 18 ? 65.473 -38.194 66.373 1.00 39.57 18 GLU B CA 1
ATOM 6445 C C . GLU B 1 18 ? 66.056 -39.170 65.393 1.00 41.00 18 GLU B C 1
ATOM 6446 O O . GLU B 1 18 ? 66.437 -40.279 65.810 1.00 38.54 18 GLU B O 1
ATOM 6452 N N . LYS B 1 19 ? 66.303 -38.751 64.148 1.00 38.18 19 LYS B N 1
ATOM 6453 C CA . LYS B 1 19 ? 67.042 -39.633 63.205 1.00 36.16 19 LYS B CA 1
ATOM 6454 C C . LYS B 1 19 ? 68.524 -39.592 63.379 1.00 33.84 19 LYS B C 1
ATOM 6455 O O . LYS B 1 19 ? 69.209 -40.348 62.726 1.00 32.64 19 LYS B O 1
ATOM 6461 N N . ARG B 1 20 ? 69.052 -38.746 64.266 1.00 31.85 20 ARG B N 1
ATOM 6462 C CA . ARG B 1 20 ? 70.518 -38.679 64.482 1.00 32.19 20 ARG B CA 1
ATOM 6463 C C . ARG B 1 20 ? 71.311 -38.293 63.264 1.00 25.28 20 ARG B C 1
ATOM 6464 O O . ARG B 1 20 ? 72.516 -38.594 63.166 1.00 27.50 20 ARG B O 1
ATOM 6472 N N . ILE B 1 21 ? 70.695 -37.516 62.385 1.00 30.85 21 ILE B N 1
ATOM 6473 C CA . ILE B 1 21 ? 71.335 -37.073 61.134 1.00 31.17 21 ILE B CA 1
ATOM 6474 C C . ILE B 1 21 ? 72.675 -36.440 61.400 1.00 26.98 21 ILE B C 1
ATOM 6475 O O . ILE B 1 21 ? 73.639 -36.765 60.749 1.00 26.38 21 ILE B O 1
ATOM 6480 N N . PHE B 1 22 ? 72.769 -35.583 62.408 1.00 27.78 22 PHE B N 1
ATOM 6481 C CA . PHE B 1 22 ? 74.003 -34.799 62.682 1.00 25.80 22 PHE B CA 1
ATOM 6482 C C . PHE B 1 22 ? 74.989 -35.360 63.741 1.00 28.94 22 PHE B C 1
ATOM 6483 O O . PHE B 1 22 ? 76.038 -34.811 63.948 1.00 28.75 22 PHE B O 1
ATOM 6491 N N . ASP B 1 23 ? 74.715 -36.535 64.275 1.00 28.94 23 ASP B N 1
ATOM 6492 C CA . ASP B 1 23 ? 75.602 -37.182 65.210 1.00 29.30 23 ASP B CA 1
ATOM 6493 C C . ASP B 1 23 ? 76.779 -37.807 64.539 1.00 30.35 23 ASP B C 1
ATOM 6494 O O . ASP B 1 23 ? 76.591 -38.633 63.694 1.00 33.59 23 ASP B O 1
ATOM 6499 N N . TRP B 1 24 ? 78.012 -37.386 64.883 1.00 27.76 24 TRP B N 1
ATOM 6500 C CA . TRP B 1 24 ? 79.159 -37.898 64.200 1.00 25.98 24 TRP B CA 1
ATOM 6501 C C . TRP B 1 24 ? 79.450 -39.332 64.670 1.00 33.34 24 TRP B C 1
ATOM 6502 O O . TRP B 1 24 ? 79.584 -39.587 65.881 1.00 28.37 24 TRP B O 1
ATOM 6513 N N . ASP B 1 25 ? 79.547 -40.272 63.724 1.00 31.11 25 ASP B N 1
ATOM 6514 C CA . ASP B 1 25 ? 79.947 -41.630 64.114 1.00 35.77 25 ASP B CA 1
ATOM 6515 C C . ASP B 1 25 ? 81.260 -41.988 63.500 1.00 32.58 25 ASP B C 1
ATOM 6516 O O . ASP B 1 25 ? 81.339 -42.229 62.286 1.00 35.42 25 ASP B O 1
ATOM 6521 N N . PRO B 1 26 ? 82.316 -42.008 64.312 1.00 31.57 26 PRO B N 1
ATOM 6522 C CA . PRO B 1 26 ? 83.587 -42.448 63.727 1.00 38.65 26 PRO B CA 1
ATOM 6523 C C . PRO B 1 26 ? 83.583 -43.881 63.068 1.00 41.60 26 PRO B C 1
ATOM 6524 O O . PRO B 1 26 ? 84.329 -44.126 62.145 1.00 39.76 26 PRO B O 1
ATOM 6528 N N . SER B 1 27 ? 82.756 -44.805 63.538 1.00 43.98 27 SER B N 1
ATOM 6529 C CA . SER B 1 27 ? 82.745 -46.149 62.926 1.00 42.17 27 SER B CA 1
ATOM 6530 C C . SER B 1 27 ? 81.964 -46.200 61.613 1.00 43.82 27 SER B C 1
ATOM 6531 O O . SER B 1 27 ? 81.908 -47.263 60.995 1.00 38.99 27 SER B O 1
ATOM 6534 N N . SER B 1 28 ? 81.326 -45.092 61.195 1.00 42.29 28 SER B N 1
ATOM 6535 C CA . SER B 1 28 ? 80.756 -45.013 59.832 1.00 44.19 28 SER B CA 1
ATOM 6536 C C . SER B 1 28 ? 81.809 -45.229 58.757 1.00 38.43 28 SER B C 1
ATOM 6537 O O . SER B 1 28 ? 82.903 -44.737 58.861 1.00 42.09 28 SER B O 1
ATOM 6540 N N . PRO B 1 29 ? 81.458 -45.931 57.684 1.00 41.23 29 PRO B N 1
ATOM 6541 C CA . PRO B 1 29 ? 82.428 -46.154 56.606 1.00 41.83 29 PRO B CA 1
ATOM 6542 C C . PRO B 1 29 ? 82.620 -44.979 55.625 1.00 41.81 29 PRO B C 1
ATOM 6543 O O . PRO B 1 29 ? 83.667 -44.939 54.919 1.00 47.41 29 PRO B O 1
ATOM 6547 N N . GLY B 1 30 ? 81.668 -44.040 55.545 1.00 37.98 30 GLY B N 1
ATOM 6548 C CA . GLY B 1 30 ? 81.841 -42.892 54.613 1.00 38.48 30 GLY B CA 1
ATOM 6549 C C . GLY B 1 30 ? 83.174 -42.169 54.773 1.00 35.27 30 GLY B C 1
ATOM 6550 O O . GLY B 1 30 ? 83.765 -42.125 55.868 1.00 37.02 30 GLY B O 1
ATOM 6551 N N . LYS B 1 31 ? 83.658 -41.600 53.701 1.00 33.36 31 LYS B N 1
ATOM 6552 C CA . LYS B 1 31 ? 84.886 -40.848 53.745 1.00 37.07 31 LYS B CA 1
ATOM 6553 C C . LYS B 1 31 ? 84.706 -39.684 54.756 1.00 30.95 31 LYS B C 1
ATOM 6554 O O . LYS B 1 31 ? 83.624 -39.150 54.901 1.00 27.57 31 LYS B O 1
ATOM 6560 N N . LYS B 1 32 ? 85.761 -39.367 55.458 1.00 33.12 32 LYS B N 1
ATOM 6561 C CA . LYS B 1 32 ? 85.674 -38.479 56.629 1.00 35.28 32 LYS B CA 1
ATOM 6562 C C . LYS B 1 32 ? 85.619 -37.057 56.081 1.00 33.26 32 LYS B C 1
ATOM 6563 O O . LYS B 1 32 ? 86.231 -36.732 55.059 1.00 34.85 32 LYS B O 1
ATOM 6569 N N . PHE B 1 33 ? 84.920 -36.208 56.779 1.00 31.80 33 PHE B N 1
ATOM 6570 C CA . PHE B 1 33 ? 84.972 -34.788 56.492 1.00 28.10 33 PHE B CA 1
ATOM 6571 C C . PHE B 1 33 ? 84.763 -34.017 57.797 1.00 25.17 33 PHE B C 1
ATOM 6572 O O . PHE B 1 33 ? 83.793 -34.204 58.443 1.00 26.53 33 PHE B O 1
ATOM 6580 N N . TYR B 1 34 ? 85.665 -33.127 58.100 1.00 26.16 34 TYR B N 1
ATOM 6581 C CA . TYR B 1 34 ? 85.645 -32.317 59.312 1.00 25.99 34 TYR B CA 1
ATOM 6582 C C . TYR B 1 34 ? 85.498 -30.837 58.930 1.00 22.09 34 TYR B C 1
ATOM 6583 O O . TYR B 1 34 ? 86.428 -30.231 58.480 1.00 24.62 34 TYR B O 1
ATOM 6592 N N . VAL B 1 35 ? 84.341 -30.292 59.160 1.00 22.42 35 VAL B N 1
ATOM 6593 C CA . VAL B 1 35 ? 84.099 -28.884 58.927 1.00 26.83 35 VAL B CA 1
ATOM 6594 C C . VAL B 1 35 ? 83.842 -28.232 60.282 1.00 25.96 35 VAL B C 1
ATOM 6595 O O . VAL B 1 35 ? 83.039 -28.706 61.011 1.00 24.65 35 VAL B O 1
ATOM 6599 N N . LEU B 1 36 ? 84.520 -27.139 60.587 1.00 27.35 36 LEU B N 1
ATOM 6600 C CA . LEU B 1 36 ? 84.165 -26.377 61.779 1.00 28.42 36 LEU B CA 1
ATOM 6601 C C . LEU B 1 36 ? 84.323 -24.922 61.560 1.00 26.24 36 LEU B C 1
ATOM 6602 O O . LEU B 1 36 ? 84.883 -24.511 60.550 1.00 25.96 36 LEU B O 1
ATOM 6607 N N . GLU B 1 37 ? 83.843 -24.172 62.536 1.00 22.76 37 GLU B N 1
ATOM 6608 C CA . GLU B 1 37 ? 83.850 -22.737 62.537 1.00 23.56 37 GLU B CA 1
ATOM 6609 C C . GLU B 1 37 ? 84.488 -22.294 63.854 1.00 25.22 37 GLU B C 1
ATOM 6610 O O . GLU B 1 37 ? 84.563 -23.073 64.838 1.00 25.08 37 GLU B O 1
ATOM 6616 N N . MET B 1 38 ? 84.925 -21.045 63.881 1.00 24.78 38 MET B N 1
ATOM 6617 C CA . MET B 1 38 ? 85.554 -20.501 65.094 1.00 26.09 38 MET B CA 1
ATOM 6618 C C . MET B 1 38 ? 84.547 -20.395 66.212 1.00 22.11 38 MET B C 1
ATOM 6619 O O . MET B 1 38 ? 83.560 -19.633 66.135 1.00 23.60 38 MET B O 1
ATOM 6624 N N . PHE B 1 39 ? 84.743 -21.258 67.229 1.00 21.99 39 PHE B N 1
ATOM 6625 C CA . PHE B 1 39 ? 83.805 -21.339 68.387 1.00 21.49 39 PHE B CA 1
ATOM 6626 C C . PHE B 1 39 ? 83.708 -20.015 69.160 1.00 18.34 39 PHE B C 1
ATOM 6627 O O . PHE B 1 39 ? 84.636 -19.250 69.154 1.00 17.90 39 PHE B O 1
ATOM 6635 N N . PRO B 1 40 ? 82.527 -19.642 69.608 1.00 17.23 40 PRO B N 1
ATOM 6636 C CA . PRO B 1 40 ? 82.332 -18.331 70.127 1.00 21.73 40 PRO B CA 1
ATOM 6637 C C . PRO B 1 40 ? 82.757 -18.117 71.619 1.00 25.06 40 PRO B C 1
ATOM 6638 O O . PRO B 1 40 ? 82.671 -19.036 72.416 1.00 24.27 40 PRO B O 1
ATOM 6642 N N . TYR B 1 41 ? 83.139 -16.891 71.971 1.00 25.79 41 TYR B N 1
ATOM 6643 C CA . TYR B 1 41 ? 83.328 -16.510 73.398 1.00 25.70 41 TYR B CA 1
ATOM 6644 C C . TYR B 1 41 ? 81.986 -16.489 74.077 1.00 25.13 41 TYR B C 1
ATOM 6645 O O . TYR B 1 41 ? 80.987 -15.976 73.567 1.00 22.61 41 TYR B O 1
ATOM 6654 N N . THR B 1 42 ? 81.955 -16.931 75.311 1.00 26.24 42 THR B N 1
ATOM 6655 C CA . THR B 1 42 ? 80.717 -16.895 76.059 1.00 28.62 42 THR B CA 1
ATOM 6656 C C . THR B 1 42 ? 80.555 -15.549 76.782 1.00 32.61 42 THR B C 1
ATOM 6657 O O . THR B 1 42 ? 80.404 -15.505 78.030 1.00 32.52 42 THR B O 1
ATOM 6661 N N . SER B 1 43 ? 80.481 -14.469 75.993 1.00 29.09 43 SER B N 1
ATOM 6662 C CA . SER B 1 43 ? 80.426 -13.130 76.511 1.00 26.45 43 SER B CA 1
ATOM 6663 C C . SER B 1 43 ? 79.072 -12.490 76.364 1.00 28.35 43 SER B C 1
ATOM 6664 O O . SER B 1 43 ? 78.907 -11.325 76.658 1.00 31.22 43 SER B O 1
ATOM 6667 N N . GLY B 1 44 ? 78.077 -13.224 75.923 1.00 28.01 44 GLY B N 1
ATOM 6668 C CA . GLY B 1 44 ? 76.750 -12.641 75.667 1.00 30.45 44 GLY B CA 1
ATOM 6669 C C . GLY B 1 44 ? 75.881 -13.601 74.839 1.00 30.02 44 GLY B C 1
ATOM 6670 O O . GLY B 1 44 ? 76.171 -14.776 74.715 1.00 30.85 44 GLY B O 1
ATOM 6671 N N . HIS B 1 45 ? 74.796 -13.111 74.344 1.00 28.73 45 HIS B N 1
ATOM 6672 C CA . HIS B 1 45 ? 73.925 -13.863 73.440 1.00 34.99 45 HIS B CA 1
ATOM 6673 C C . HIS B 1 45 ? 74.525 -14.065 72.028 1.00 27.87 45 HIS B C 1
ATOM 6674 O O . HIS B 1 45 ? 75.568 -13.513 71.682 1.00 27.73 45 HIS B O 1
ATOM 6681 N N . LEU B 1 46 ? 73.929 -14.979 71.284 1.00 26.37 46 LEU B N 1
ATOM 6682 C CA . LEU B 1 46 ? 74.322 -15.192 69.888 1.00 25.47 46 LEU B CA 1
ATOM 6683 C C . LEU B 1 46 ? 73.999 -13.886 69.122 1.00 25.60 46 LEU B C 1
ATOM 6684 O O . LEU B 1 46 ? 72.943 -13.291 69.323 1.00 24.20 46 LEU B O 1
ATOM 6689 N N A HIS B 1 47 ? 74.952 -13.363 68.377 0.50 26.81 47 HIS B N 1
ATOM 6690 N N B HIS B 1 47 ? 74.882 -13.568 68.189 0.50 25.56 47 HIS B N 1
ATOM 6691 C CA A HIS B 1 47 ? 74.661 -12.238 67.506 0.50 29.96 47 HIS B CA 1
ATOM 6692 C CA B HIS B 1 47 ? 74.900 -12.322 67.445 0.50 27.29 47 HIS B CA 1
ATOM 6693 C C A HIS B 1 47 ? 74.745 -12.565 65.987 0.50 30.39 47 HIS B C 1
ATOM 6694 C C B HIS B 1 47 ? 74.528 -12.684 65.992 0.50 28.31 47 HIS B C 1
ATOM 6695 O O A HIS B 1 47 ? 75.347 -13.555 65.547 0.50 28.09 47 HIS B O 1
ATOM 6696 O O B HIS B 1 47 ? 74.572 -13.857 65.610 0.50 24.77 47 HIS B O 1
ATOM 6709 N N . ILE B 1 48 ? 74.117 -11.698 65.192 1.00 29.80 48 ILE B N 1
ATOM 6710 C CA . ILE B 1 48 ? 73.849 -11.951 63.798 1.00 28.33 48 ILE B CA 1
ATOM 6711 C C . ILE B 1 48 ? 75.072 -12.333 63.008 1.00 24.52 48 ILE B C 1
ATOM 6712 O O . ILE B 1 48 ? 74.995 -13.121 62.064 1.00 25.79 48 ILE B O 1
ATOM 6717 N N . GLY B 1 49 ? 76.212 -11.837 63.399 1.00 23.72 49 GLY B N 1
ATOM 6718 C CA . GLY B 1 49 ? 77.465 -12.206 62.811 1.00 22.18 49 GLY B CA 1
ATOM 6719 C C . GLY B 1 49 ? 77.800 -13.661 62.948 1.00 28.74 49 GLY B C 1
ATOM 6720 O O . GLY B 1 49 ? 78.300 -14.293 61.988 1.00 25.57 49 GLY B O 1
ATOM 6721 N N . HIS B 1 50 ? 77.562 -14.210 64.163 1.00 23.69 50 HIS B N 1
ATOM 6722 C CA . HIS B 1 50 ? 77.675 -15.627 64.346 1.00 23.55 50 HIS B CA 1
ATOM 6723 C C . HIS B 1 50 ? 76.767 -16.419 63.425 1.00 20.71 50 HIS B C 1
ATOM 6724 O O . HIS B 1 50 ? 77.142 -17.492 63.013 1.00 22.38 50 HIS B O 1
ATOM 6731 N N . VAL B 1 51 ? 75.513 -15.991 63.291 1.00 22.94 51 VAL B N 1
ATOM 6732 C CA . VAL B 1 51 ? 74.591 -16.659 62.473 1.00 25.07 51 VAL B CA 1
ATOM 6733 C C . VAL B 1 51 ? 75.142 -16.804 61.036 1.00 27.68 51 VAL B C 1
ATOM 6734 O O . VAL B 1 51 ? 74.977 -17.859 60.421 1.00 27.50 51 VAL B O 1
ATOM 6738 N N . ARG B 1 52 ? 75.838 -15.773 60.549 1.00 29.90 52 ARG B N 1
ATOM 6739 C CA . ARG B 1 52 ? 76.409 -15.804 59.191 1.00 30.31 52 ARG B CA 1
ATOM 6740 C C . ARG B 1 52 ? 77.535 -16.839 59.118 1.00 31.95 52 ARG B C 1
ATOM 6741 O O . ARG B 1 52 ? 77.591 -17.680 58.197 1.00 26.92 52 ARG B O 1
ATOM 6749 N N . ASN B 1 53 ? 78.441 -16.728 60.077 1.00 25.25 53 ASN B N 1
ATOM 6750 C CA . ASN B 1 53 ? 79.572 -17.596 60.201 1.00 26.64 53 ASN B CA 1
ATOM 6751 C C . ASN B 1 53 ? 79.184 -19.116 60.272 1.00 25.49 53 ASN B C 1
ATOM 6752 O O . ASN B 1 53 ? 79.791 -19.977 59.605 1.00 27.70 53 ASN B O 1
ATOM 6757 N N . TYR B 1 54 ? 78.102 -19.391 60.957 1.00 24.54 54 TYR B N 1
ATOM 6758 C CA . TYR B 1 54 ? 77.726 -20.738 61.323 1.00 24.53 54 TYR B CA 1
ATOM 6759 C C . TYR B 1 54 ? 76.750 -21.328 60.288 1.00 24.76 54 TYR B C 1
ATOM 6760 O O . TYR B 1 54 ? 76.678 -22.544 60.068 1.00 21.55 54 TYR B O 1
ATOM 6769 N N . SER B 1 55 ? 75.955 -20.476 59.689 1.00 27.54 55 SER B N 1
ATOM 6770 C CA . SER B 1 55 ? 75.115 -20.856 58.567 1.00 24.95 55 SER B CA 1
ATOM 6771 C C . SER B 1 55 ? 75.918 -21.487 57.474 1.00 22.17 55 SER B C 1
ATOM 6772 O O . SER B 1 55 ? 75.482 -22.477 56.869 1.00 24.34 55 SER B O 1
ATOM 6775 N N . MET B 1 56 ? 77.085 -20.947 57.223 1.00 26.42 56 MET B N 1
ATOM 6776 C CA . MET B 1 56 ? 77.944 -21.434 56.090 1.00 29.01 56 MET B CA 1
ATOM 6777 C C . MET B 1 56 ? 78.425 -22.856 56.367 1.00 32.96 56 MET B C 1
ATOM 6778 O O . MET B 1 56 ? 78.437 -23.708 55.459 1.00 29.76 56 MET B O 1
ATOM 6783 N N . GLY B 1 57 ? 78.812 -23.107 57.627 1.00 28.12 57 GLY B N 1
ATOM 6784 C CA . GLY B 1 57 ? 79.234 -24.412 58.040 1.00 22.42 57 GLY B CA 1
ATOM 6785 C C . GLY B 1 57 ? 78.117 -25.377 58.000 1.00 24.64 57 GLY B C 1
ATOM 6786 O O . GLY B 1 57 ? 78.329 -26.489 57.554 1.00 28.49 57 GLY B O 1
ATOM 6787 N N . ASP B 1 58 ? 76.907 -24.978 58.422 1.00 22.38 58 ASP B N 1
ATOM 6788 C CA . ASP B 1 58 ? 75.823 -25.904 58.380 1.00 24.18 58 ASP B CA 1
ATOM 6789 C C . ASP B 1 58 ? 75.400 -26.346 56.930 1.00 27.10 58 ASP B C 1
ATOM 6790 O O . ASP B 1 58 ? 75.011 -27.472 56.705 1.00 27.44 58 ASP B O 1
ATOM 6795 N N . THR B 1 59 ? 75.316 -25.363 56.033 1.00 26.04 59 THR B N 1
ATOM 6796 C CA . THR B 1 59 ? 75.016 -25.586 54.654 1.00 23.94 59 THR B CA 1
ATOM 6797 C C . THR B 1 59 ? 76.000 -26.575 54.051 1.00 23.63 59 THR B C 1
ATOM 6798 O O . THR B 1 59 ? 75.579 -27.561 53.433 1.00 25.39 59 THR B O 1
ATOM 6802 N N . LEU B 1 60 ? 77.296 -26.328 54.216 1.00 21.00 60 LEU B N 1
ATOM 6803 C CA . LEU B 1 60 ? 78.260 -27.225 53.723 1.00 23.36 60 LEU B CA 1
ATOM 6804 C C . LEU B 1 60 ? 78.066 -28.626 54.348 1.00 28.90 60 LEU B C 1
ATOM 6805 O O . LEU B 1 60 ? 78.020 -29.642 53.658 1.00 27.86 60 LEU B O 1
ATOM 6810 N N . ALA B 1 61 ? 77.924 -28.682 55.678 1.00 28.15 61 ALA B N 1
ATOM 6811 C CA . ALA B 1 61 ? 77.865 -29.963 56.349 1.00 24.31 61 ALA B CA 1
ATOM 6812 C C . ALA B 1 61 ? 76.663 -30.785 55.846 1.00 23.91 61 ALA B C 1
ATOM 6813 O O . ALA B 1 61 ? 76.811 -31.952 55.604 1.00 21.53 61 ALA B O 1
ATOM 6815 N N . ARG B 1 62 ? 75.487 -30.179 55.742 1.00 23.30 62 ARG B N 1
ATOM 6816 C CA . ARG B 1 62 ? 74.319 -30.868 55.295 1.00 27.18 62 ARG B CA 1
ATOM 6817 C C . ARG B 1 62 ? 74.493 -31.456 53.870 1.00 28.73 62 ARG B C 1
ATOM 6818 O O . ARG B 1 62 ? 74.052 -32.546 53.600 1.00 27.89 62 ARG B O 1
ATOM 6826 N N . MET B 1 63 ? 75.190 -30.723 53.011 1.00 28.64 63 MET B N 1
ATOM 6827 C CA . MET B 1 63 ? 75.441 -31.208 51.687 1.00 29.53 63 MET B CA 1
ATOM 6828 C C . MET B 1 63 ? 76.396 -32.395 51.788 1.00 28.18 63 MET B C 1
ATOM 6829 O O . MET B 1 63 ? 76.202 -33.385 51.088 1.00 25.73 63 MET B O 1
ATOM 6834 N N . GLN B 1 64 ? 77.454 -32.266 52.585 1.00 27.33 64 GLN B N 1
ATOM 6835 C CA . GLN B 1 64 ? 78.471 -33.307 52.624 1.00 28.63 64 GLN B CA 1
ATOM 6836 C C . GLN B 1 64 ? 77.904 -34.556 53.243 1.00 30.06 64 GLN B C 1
ATOM 6837 O O . GLN B 1 64 ? 78.198 -35.642 52.789 1.00 34.05 64 GLN B O 1
ATOM 6843 N N . ILE B 1 65 ? 77.002 -34.403 54.177 1.00 27.83 65 ILE B N 1
ATOM 6844 C CA . ILE B 1 65 ? 76.275 -35.551 54.671 1.00 30.17 65 ILE B CA 1
ATOM 6845 C C . ILE B 1 65 ? 75.431 -36.255 53.592 1.00 33.33 65 ILE B C 1
ATOM 6846 O O . ILE B 1 65 ? 75.449 -37.479 53.469 1.00 28.43 65 ILE B O 1
ATOM 6851 N N . ALA B 1 66 ? 74.626 -35.496 52.883 1.00 33.61 66 ALA B N 1
ATOM 6852 C CA . ALA B 1 66 ? 73.884 -36.039 51.732 1.00 33.35 66 ALA B CA 1
ATOM 6853 C C . ALA B 1 66 ? 74.764 -36.709 50.703 1.00 31.01 66 ALA B C 1
ATOM 6854 O O . ALA B 1 66 ? 74.300 -37.647 50.054 1.00 31.03 66 ALA B O 1
ATOM 6856 N N . ARG B 1 67 ? 76.005 -36.257 50.551 1.00 27.38 67 ARG B N 1
ATOM 6857 C CA . ARG B 1 67 ? 76.929 -36.839 49.608 1.00 28.83 67 ARG B CA 1
ATOM 6858 C C . ARG B 1 67 ? 77.664 -38.069 50.115 1.00 33.71 67 ARG B C 1
ATOM 6859 O O . ARG B 1 67 ? 78.668 -38.450 49.507 1.00 31.68 67 ARG B O 1
ATOM 6867 N N . GLY B 1 68 ? 77.223 -38.632 51.252 1.00 35.28 68 GLY B N 1
ATOM 6868 C CA . GLY B 1 68 ? 77.831 -39.855 51.812 1.00 36.44 68 GLY B CA 1
ATOM 6869 C C . GLY B 1 68 ? 79.064 -39.688 52.718 1.00 34.73 68 GLY B C 1
ATOM 6870 O O . GLY B 1 68 ? 79.567 -40.686 53.273 1.00 31.11 68 GLY B O 1
ATOM 6871 N N . TYR B 1 69 ? 79.557 -38.455 52.907 1.00 28.89 69 TYR B N 1
ATOM 6872 C CA . TYR B 1 69 ? 80.687 -38.266 53.800 1.00 28.45 69 TYR B CA 1
ATOM 6873 C C . TYR B 1 69 ? 80.249 -38.571 55.290 1.00 27.19 69 TYR B C 1
ATOM 6874 O O . TYR B 1 69 ? 79.070 -38.403 55.670 1.00 25.64 69 TYR B O 1
ATOM 6883 N N . SER B 1 70 ? 81.196 -39.060 56.073 1.00 26.52 70 SER B N 1
ATOM 6884 C CA . SER B 1 70 ? 81.028 -39.146 57.544 1.00 28.10 70 SER B CA 1
ATOM 6885 C C . SER B 1 70 ? 81.592 -37.834 58.144 1.00 23.46 70 SER B C 1
ATOM 6886 O O . SER B 1 70 ? 82.806 -37.625 58.190 1.00 23.21 70 SER B O 1
ATOM 6889 N N . VAL B 1 71 ? 80.684 -36.949 58.492 1.00 21.73 71 VAL B N 1
ATOM 6890 C CA . VAL B 1 71 ? 81.005 -35.534 58.737 1.00 24.25 71 VAL B CA 1
ATOM 6891 C C . VAL B 1 71 ? 81.040 -35.278 60.299 1.00 24.33 71 VAL B C 1
ATOM 6892 O O . VAL B 1 71 ? 80.086 -35.613 60.984 1.00 25.49 71 VAL B O 1
ATOM 6896 N N . LEU B 1 72 ? 82.126 -34.743 60.796 1.00 24.17 72 LEU B N 1
ATOM 6897 C CA . LEU B 1 72 ? 82.183 -34.146 62.116 1.00 26.27 72 LEU B CA 1
ATOM 6898 C C . LEU B 1 72 ? 81.927 -32.635 61.952 1.00 24.91 72 LEU B C 1
ATOM 6899 O O . LEU B 1 72 ? 82.726 -31.952 61.376 1.00 22.51 72 LEU B O 1
ATOM 6904 N N . HIS B 1 73 ? 80.785 -32.154 62.411 1.00 25.60 73 HIS B N 1
ATOM 6905 C CA . HIS B 1 73 ? 80.510 -30.745 62.497 1.00 22.95 73 HIS B CA 1
ATOM 6906 C C . HIS B 1 73 ? 80.154 -30.391 63.973 1.00 21.46 73 HIS B C 1
ATOM 6907 O O . HIS B 1 73 ? 79.029 -30.479 64.355 1.00 26.36 73 HIS B O 1
ATOM 6914 N N . PRO B 1 74 ? 81.105 -29.905 64.744 1.00 23.23 74 PRO B N 1
ATOM 6915 C CA . PRO B 1 74 ? 80.895 -29.826 66.196 1.00 21.55 74 PRO B CA 1
ATOM 6916 C C . PRO B 1 74 ? 80.839 -28.390 66.628 1.00 24.94 74 PRO B C 1
ATOM 6917 O O . PRO B 1 74 ? 81.240 -27.516 65.882 1.00 24.76 74 PRO B O 1
ATOM 6921 N N . MET B 1 75 ? 80.442 -28.149 67.868 1.00 23.40 75 MET B N 1
ATOM 6922 C CA . MET B 1 75 ? 80.348 -26.805 68.416 1.00 23.26 75 MET B CA 1
ATOM 6923 C C . MET B 1 75 ? 80.587 -26.902 69.946 1.00 26.62 75 MET B C 1
ATOM 6924 O O . MET B 1 75 ? 80.267 -27.884 70.632 1.00 22.71 75 MET B O 1
ATOM 6929 N N . GLY B 1 76 ? 81.186 -25.869 70.453 1.00 27.70 76 GLY B N 1
ATOM 6930 C CA . GLY B 1 76 ? 81.502 -25.807 71.870 1.00 27.52 76 GLY B CA 1
ATOM 6931 C C . GLY B 1 76 ? 81.817 -24.347 72.165 1.00 27.06 76 GLY B C 1
ATOM 6932 O O . GLY B 1 76 ? 81.529 -23.458 71.344 1.00 24.17 76 GLY B O 1
ATOM 6933 N N . TRP B 1 77 ? 82.390 -24.107 73.324 1.00 25.03 77 TRP B N 1
ATOM 6934 C CA . TRP B 1 77 ? 82.267 -22.802 73.999 1.00 24.81 77 TRP B CA 1
ATOM 6935 C C . TRP B 1 77 ? 83.635 -22.332 74.432 1.00 26.37 77 TRP B C 1
ATOM 6936 O O . TRP B 1 77 ? 84.297 -23.012 75.202 1.00 24.32 77 TRP B O 1
ATOM 6947 N N . ASP B 1 78 ? 84.069 -21.188 73.906 1.00 24.03 78 ASP B N 1
ATOM 6948 C CA . ASP B 1 78 ? 85.334 -20.534 74.309 1.00 24.17 78 ASP B CA 1
ATOM 6949 C C . ASP B 1 78 ? 84.978 -19.673 75.570 1.00 26.20 78 ASP B C 1
ATOM 6950 O O . ASP B 1 78 ? 84.646 -18.511 75.473 1.00 24.52 78 ASP B O 1
ATOM 6955 N N . SER B 1 79 ? 85.074 -20.278 76.772 1.00 24.30 79 SER B N 1
ATOM 6956 C CA . SER B 1 79 ? 84.433 -19.763 77.898 1.00 25.66 79 SER B CA 1
ATOM 6957 C C . SER B 1 79 ? 85.332 -19.248 79.033 1.00 28.09 79 SER B C 1
ATOM 6958 O O . SER B 1 79 ? 84.794 -18.852 80.029 1.00 35.35 79 SER B O 1
ATOM 6961 N N . PHE B 1 80 ? 86.662 -19.259 78.886 1.00 25.95 80 PHE B N 1
ATOM 6962 C CA . PHE B 1 80 ? 87.589 -18.725 79.853 1.00 29.62 80 PHE B CA 1
ATOM 6963 C C . PHE B 1 80 ? 88.247 -17.423 79.336 1.00 33.82 80 PHE B C 1
ATOM 6964 O O . PHE B 1 80 ? 88.160 -17.061 78.140 1.00 35.20 80 PHE B O 1
ATOM 6972 N N . GLY B 1 81 ? 88.878 -16.732 80.276 1.00 28.48 81 GLY B N 1
ATOM 6973 C CA . GLY B 1 81 ? 89.644 -15.556 80.026 1.00 27.11 81 GLY B CA 1
ATOM 6974 C C . GLY B 1 81 ? 88.838 -14.299 79.874 1.00 24.81 81 GLY B C 1
ATOM 6975 O O . GLY B 1 81 ? 87.674 -14.225 80.208 1.00 26.56 81 GLY B O 1
ATOM 6976 N N . LEU B 1 82 ? 89.478 -13.315 79.279 1.00 26.78 82 LEU B N 1
ATOM 6977 C CA . LEU B 1 82 ? 89.015 -11.965 79.350 1.00 26.77 82 LEU B CA 1
ATOM 6978 C C . LEU B 1 82 ? 87.642 -11.725 78.866 1.00 27.25 82 LEU B C 1
ATOM 6979 O O . LEU B 1 82 ? 86.910 -11.017 79.541 1.00 24.38 82 LEU B O 1
ATOM 6984 N N . PRO B 1 83 ? 87.222 -12.367 77.722 1.00 27.71 83 PRO B N 1
ATOM 6985 C CA . PRO B 1 83 ? 85.935 -11.976 77.217 1.00 26.64 83 PRO B CA 1
ATOM 6986 C C . PRO B 1 83 ? 84.747 -12.345 78.038 1.00 26.51 83 PRO B C 1
ATOM 6987 O O . PRO B 1 83 ? 83.843 -11.496 78.282 1.00 26.44 83 PRO B O 1
ATOM 6991 N N . ALA B 1 84 ? 84.669 -13.613 78.433 1.00 23.65 84 ALA B N 1
ATOM 6992 C CA . ALA B 1 84 ? 83.639 -14.001 79.388 1.00 25.69 84 ALA B CA 1
ATOM 6993 C C . ALA B 1 84 ? 83.787 -13.187 80.692 1.00 21.60 84 ALA B C 1
ATOM 6994 O O . ALA B 1 84 ? 82.794 -12.763 81.259 1.00 23.45 84 ALA B O 1
ATOM 6996 N N . GLU B 1 85 ? 85.006 -13.063 81.168 1.00 22.87 85 GLU B N 1
ATOM 6997 C CA . GLU B 1 85 ? 85.230 -12.537 82.551 1.00 24.79 85 GLU B CA 1
ATOM 6998 C C . GLU B 1 85 ? 84.781 -11.043 82.644 1.00 25.11 85 GLU B C 1
ATOM 6999 O O . GLU B 1 85 ? 84.033 -10.648 83.573 1.00 22.93 85 GLU B O 1
ATOM 7005 N N . ASN B 1 86 ? 85.209 -10.239 81.659 1.00 26.22 86 ASN B N 1
ATOM 7006 C CA . ASN B 1 86 ? 84.807 -8.800 81.556 1.00 26.08 86 ASN B CA 1
ATOM 7007 C C . ASN B 1 86 ? 83.326 -8.703 81.351 1.00 27.65 86 ASN B C 1
ATOM 7008 O O . ASN B 1 86 ? 82.660 -7.852 81.932 1.00 27.52 86 ASN B O 1
ATOM 7013 N N . ALA B 1 87 ? 82.718 -9.606 80.588 1.00 30.00 87 ALA B N 1
ATOM 7014 C CA . ALA B 1 87 ? 81.279 -9.422 80.385 1.00 26.52 87 ALA B CA 1
ATOM 7015 C C . ALA B 1 87 ? 80.526 -9.743 81.681 1.00 25.89 87 ALA B C 1
ATOM 7016 O O . ALA B 1 87 ? 79.493 -9.111 82.044 1.00 25.74 87 ALA B O 1
ATOM 7018 N N . ALA B 1 88 ? 80.976 -10.772 82.364 1.00 24.86 88 ALA B N 1
ATOM 7019 C CA . ALA B 1 88 ? 80.381 -11.101 83.660 1.00 24.95 88 ALA B CA 1
ATOM 7020 C C . ALA B 1 88 ? 80.628 -9.957 84.649 1.00 24.93 88 ALA B C 1
ATOM 7021 O O . ALA B 1 88 ? 79.720 -9.586 85.290 1.00 21.84 88 ALA B O 1
ATOM 7023 N N . ARG B 1 89 ? 81.799 -9.352 84.682 1.00 25.01 89 ARG B N 1
ATOM 7024 C CA A ARG B 1 89 ? 82.040 -8.236 85.600 0.70 32.18 89 ARG B CA 1
ATOM 7025 C CA B ARG B 1 89 ? 82.010 -8.228 85.619 0.30 28.83 89 ARG B CA 1
ATOM 7026 C C . ARG B 1 89 ? 81.090 -7.067 85.283 1.00 32.24 89 ARG B C 1
ATOM 7027 O O . ARG B 1 89 ? 80.460 -6.527 86.155 1.00 27.80 89 ARG B O 1
ATOM 7042 N N . LYS B 1 90 ? 80.973 -6.721 84.002 1.00 30.64 90 LYS B N 1
ATOM 7043 C CA . LYS B 1 90 ? 80.157 -5.601 83.617 1.00 30.43 90 LYS B CA 1
ATOM 7044 C C . LYS B 1 90 ? 78.718 -5.874 83.995 1.00 28.35 90 LYS B C 1
ATOM 7045 O O . LYS B 1 90 ? 78.001 -4.976 84.390 1.00 29.20 90 LYS B O 1
ATOM 7051 N N . PHE B 1 91 ? 78.233 -7.120 83.889 1.00 24.79 91 PHE B N 1
ATOM 7052 C CA . PHE B 1 91 ? 76.839 -7.354 84.277 1.00 23.04 91 PHE B CA 1
ATOM 7053 C C . PHE B 1 91 ? 76.641 -7.371 85.872 1.00 23.31 91 PHE B C 1
ATOM 7054 O O . PHE B 1 91 ? 75.583 -7.033 86.379 1.00 22.47 91 PHE B O 1
ATOM 7062 N N . GLY B 1 92 ? 77.642 -7.850 86.581 1.00 24.12 92 GLY B N 1
ATOM 7063 C CA . GLY B 1 92 ? 77.617 -8.034 88.055 1.00 26.67 92 GLY B CA 1
ATOM 7064 C C . GLY B 1 92 ? 77.465 -9.477 88.551 1.00 26.77 92 GLY B C 1
ATOM 7065 O O . GLY B 1 92 ? 77.153 -9.663 89.709 1.00 27.31 92 GLY B O 1
ATOM 7066 N N . THR B 1 93 ? 77.627 -10.494 87.703 1.00 25.42 93 THR B N 1
ATOM 7067 C CA . THR B 1 93 ? 77.464 -11.901 88.122 1.00 24.64 93 THR B CA 1
ATOM 7068 C C . THR B 1 93 ? 78.760 -12.633 88.136 1.00 24.77 93 THR B C 1
ATOM 7069 O O . THR B 1 93 ? 79.757 -12.205 87.522 1.00 25.63 93 THR B O 1
ATOM 7073 N N . HIS B 1 94 ? 78.817 -13.732 88.892 1.00 23.54 94 HIS B N 1
ATOM 7074 C CA . HIS B 1 94 ? 80.063 -14.559 88.879 1.00 23.52 94 HIS B CA 1
ATOM 7075 C C . HIS B 1 94 ? 80.236 -15.101 87.405 1.00 22.09 94 HIS B C 1
ATOM 7076 O O . HIS B 1 94 ? 79.235 -15.411 86.755 1.00 20.57 94 HIS B O 1
ATOM 7083 N N . PRO B 1 95 ? 81.466 -15.165 86.891 1.00 22.20 95 PRO B N 1
ATOM 7084 C CA . PRO B 1 95 ? 81.667 -15.597 85.512 1.00 24.32 95 PRO B CA 1
ATOM 7085 C C . PRO B 1 95 ? 81.283 -17.041 85.219 1.00 26.96 95 PRO B C 1
ATOM 7086 O O . PRO B 1 95 ? 81.025 -17.303 84.071 1.00 26.34 95 PRO B O 1
ATOM 7090 N N . ALA B 1 96 ? 81.262 -17.953 86.221 1.00 23.12 96 ALA B N 1
ATOM 7091 C CA . ALA B 1 96 ? 80.720 -19.273 86.049 1.00 26.96 96 ALA B CA 1
ATOM 7092 C C . ALA B 1 96 ? 79.269 -19.266 85.736 1.00 25.60 96 ALA B C 1
ATOM 7093 O O . ALA B 1 96 ? 78.812 -20.015 84.830 1.00 25.45 96 ALA B O 1
ATOM 7095 N N . LYS B 1 97 ? 78.515 -18.478 86.478 1.00 23.93 97 LYS B N 1
ATOM 7096 C CA A LYS B 1 97 ? 77.101 -18.339 86.264 0.50 25.46 97 LYS B CA 1
ATOM 7097 C CA B LYS B 1 97 ? 77.091 -18.428 86.188 0.50 25.81 97 LYS B CA 1
ATOM 7098 C C . LYS B 1 97 ? 76.830 -17.577 84.912 1.00 25.47 97 LYS B C 1
ATOM 7099 O O . LYS B 1 97 ? 75.869 -17.863 84.171 1.00 25.81 97 LYS B O 1
ATOM 7110 N N . PHE B 1 98 ? 77.668 -16.603 84.609 1.00 23.03 98 PHE B N 1
ATOM 7111 C CA . PHE B 1 98 ? 77.414 -15.754 83.413 1.00 25.65 98 PHE B CA 1
ATOM 7112 C C . PHE B 1 98 ? 77.694 -16.629 82.175 1.00 25.05 98 PHE B C 1
ATOM 7113 O O . PHE B 1 98 ? 76.911 -16.681 81.279 1.00 25.65 98 PHE B O 1
ATOM 7121 N N . THR B 1 99 ? 78.829 -17.306 82.201 1.00 26.84 99 THR B N 1
ATOM 7122 C CA . THR B 1 99 ? 79.236 -18.206 81.156 1.00 28.10 99 THR B CA 1
ATOM 7123 C C . THR B 1 99 ? 78.222 -19.276 80.863 1.00 29.84 99 THR B C 1
ATOM 7124 O O . THR B 1 99 ? 77.896 -19.467 79.705 1.00 25.38 99 THR B O 1
ATOM 7128 N N . GLN B 1 100 ? 77.754 -19.972 81.894 1.00 26.54 100 GLN B N 1
ATOM 7129 C CA . GLN B 1 100 ? 76.719 -20.997 81.696 1.00 28.98 100 GLN B CA 1
ATOM 7130 C C . GLN B 1 100 ? 75.432 -20.461 81.053 1.00 28.16 100 GLN B C 1
ATOM 7131 O O . GLN B 1 100 ? 74.836 -21.143 80.192 1.00 26.03 100 GLN B O 1
ATOM 7137 N N . ASP B 1 101 ? 74.930 -19.336 81.538 1.00 25.16 101 ASP B N 1
ATOM 7138 C CA . ASP B 1 101 ? 73.789 -18.643 80.905 1.00 29.06 101 ASP B CA 1
ATOM 7139 C C . ASP B 1 101 ? 74.034 -18.339 79.406 1.00 26.98 101 ASP B C 1
ATOM 7140 O O . ASP B 1 101 ? 73.101 -18.385 78.643 1.00 25.92 101 ASP B O 1
ATOM 7145 N N . ALA B 1 102 ? 75.257 -17.982 79.040 1.00 24.92 102 ALA B N 1
ATOM 7146 C CA . ALA B 1 102 ? 75.542 -17.561 77.677 1.00 29.76 102 ALA B CA 1
ATOM 7147 C C . ALA B 1 102 ? 75.582 -18.805 76.818 1.00 26.05 102 ALA B C 1
ATOM 7148 O O . ALA B 1 102 ? 75.104 -18.807 75.675 1.00 27.18 102 ALA B O 1
ATOM 7150 N N . ILE B 1 103 ? 76.161 -19.857 77.384 1.00 26.02 103 ILE B N 1
ATOM 7151 C CA . ILE B 1 103 ? 76.184 -21.176 76.731 1.00 25.77 103 ILE B CA 1
ATOM 7152 C C . ILE B 1 103 ? 74.761 -21.601 76.414 1.00 26.47 103 ILE B C 1
ATOM 7153 O O . ILE B 1 103 ? 74.413 -21.879 75.253 1.00 23.40 103 ILE B O 1
ATOM 7158 N N . ASP B 1 104 ? 73.953 -21.615 77.442 1.00 22.82 104 ASP B N 1
ATOM 7159 C CA . ASP B 1 104 ? 72.587 -22.084 77.351 1.00 26.25 104 ASP B CA 1
ATOM 7160 C C . ASP B 1 104 ? 71.802 -21.217 76.308 1.00 28.36 104 ASP B C 1
ATOM 7161 O O . ASP B 1 104 ? 71.080 -21.751 75.478 1.00 25.97 104 ASP B O 1
ATOM 7166 N N . SER B 1 105 ? 71.936 -19.902 76.390 1.00 26.94 105 SER B N 1
ATOM 7167 C CA . SER B 1 105 ? 71.295 -18.968 75.412 1.00 27.12 105 SER B CA 1
ATOM 7168 C C . SER B 1 105 ? 71.831 -19.227 73.971 1.00 24.59 105 SER B C 1
ATOM 7169 O O . SER B 1 105 ? 71.069 -19.317 73.064 1.00 27.25 105 SER B O 1
ATOM 7172 N N . MET B 1 106 ? 73.141 -19.350 73.796 1.00 26.01 106 MET B N 1
ATOM 7173 C CA . MET B 1 106 ? 73.727 -19.520 72.464 1.00 22.97 106 MET B CA 1
ATOM 7174 C C . MET B 1 106 ? 73.350 -20.860 71.868 1.00 26.20 106 MET B C 1
ATOM 7175 O O . MET B 1 106 ? 73.007 -20.936 70.696 1.00 22.01 106 MET B O 1
ATOM 7180 N N . LYS B 1 107 ? 73.378 -21.909 72.688 1.00 25.38 107 LYS B N 1
ATOM 7181 C CA . LYS B 1 107 ? 73.006 -23.225 72.248 1.00 27.99 107 LYS B CA 1
ATOM 7182 C C . LYS B 1 107 ? 71.540 -23.297 71.841 1.00 28.98 107 LYS B C 1
ATOM 7183 O O . LYS B 1 107 ? 71.197 -23.864 70.733 1.00 27.16 107 LYS B O 1
ATOM 7189 N N . ARG B 1 108 ? 70.693 -22.665 72.625 1.00 21.70 108 ARG B N 1
ATOM 7190 C CA . ARG B 1 108 ? 69.301 -22.579 72.242 1.00 27.14 108 ARG B CA 1
ATOM 7191 C C . ARG B 1 108 ? 69.109 -21.812 70.870 1.00 28.11 108 ARG B C 1
ATOM 7192 O O . ARG B 1 108 ? 68.289 -22.205 70.074 1.00 25.31 108 ARG B O 1
ATOM 7200 N N . SER B 1 109 ? 69.787 -20.702 70.691 1.00 24.42 109 SER B N 1
ATOM 7201 C CA . SER B 1 109 ? 69.641 -19.884 69.481 1.00 26.08 109 SER B CA 1
ATOM 7202 C C . SER B 1 109 ? 70.064 -20.729 68.236 1.00 27.18 109 SER B C 1
ATOM 7203 O O . SER B 1 109 ? 69.334 -20.776 67.216 1.00 27.36 109 SER B O 1
ATOM 7206 N N . MET B 1 110 ? 71.189 -21.450 68.404 1.00 26.77 110 MET B N 1
ATOM 7207 C CA . MET B 1 110 ? 71.727 -22.341 67.401 1.00 26.51 110 MET B CA 1
ATOM 7208 C C . MET B 1 110 ? 70.773 -23.461 66.972 1.00 28.96 110 MET B C 1
ATOM 7209 O O . MET B 1 110 ? 70.544 -23.675 65.766 1.00 28.92 110 MET B O 1
ATOM 7214 N N . MET B 1 111 ? 70.222 -24.160 67.942 1.00 27.31 111 MET B N 1
ATOM 7215 C CA . MET B 1 111 ? 69.228 -25.177 67.704 1.00 30.38 111 MET B CA 1
ATOM 7216 C C . MET B 1 111 ? 67.989 -24.602 67.046 1.00 32.33 111 MET B C 1
ATOM 7217 O O . MET B 1 111 ? 67.449 -25.227 66.132 1.00 33.39 111 MET B O 1
ATOM 7222 N N . GLN B 1 112 ? 67.576 -23.412 67.432 1.00 31.25 112 GLN B N 1
ATOM 7223 C CA . GLN B 1 112 ? 66.394 -22.809 66.833 1.00 32.88 112 GLN B CA 1
ATOM 7224 C C . GLN B 1 112 ? 66.606 -22.362 65.353 1.00 27.02 112 GLN B C 1
ATOM 7225 O O . GLN B 1 112 ? 65.642 -22.267 64.650 1.00 23.65 112 GLN B O 1
ATOM 7231 N N . LEU B 1 113 ? 67.852 -22.075 64.998 1.00 23.21 113 LEU B N 1
ATOM 7232 C CA . LEU B 1 113 ? 68.300 -21.842 63.643 1.00 28.59 113 LEU B CA 1
ATOM 7233 C C . LEU B 1 113 ? 68.436 -23.100 62.812 1.00 27.52 113 LEU B C 1
ATOM 7234 O O . LEU B 1 113 ? 68.616 -22.989 61.619 1.00 31.06 113 LEU B O 1
ATOM 7239 N N . GLY B 1 114 ? 68.306 -24.278 63.420 1.00 27.28 114 GLY B N 1
ATOM 7240 C CA . GLY B 1 114 ? 68.422 -25.521 62.710 1.00 26.68 114 GLY B CA 1
ATOM 7241 C C . GLY B 1 114 ? 69.838 -25.840 62.373 1.00 26.41 114 GLY B C 1
ATOM 7242 O O . GLY B 1 114 ? 70.094 -26.568 61.435 1.00 28.85 114 GLY B O 1
ATOM 7243 N N . PHE B 1 115 ? 70.786 -25.323 63.127 1.00 26.10 115 PHE B N 1
ATOM 7244 C CA . PHE B 1 115 ? 72.144 -25.679 62.925 1.00 26.53 115 PHE B CA 1
ATOM 7245 C C . PHE B 1 115 ? 72.425 -27.116 63.458 1.00 32.55 115 PHE B C 1
ATOM 7246 O O . PHE B 1 115 ? 72.267 -27.420 64.668 1.00 36.81 115 PHE B O 1
ATOM 7254 N N . GLY B 1 116 ? 72.931 -27.975 62.564 1.00 31.65 116 GLY B N 1
ATOM 7255 C CA . GLY B 1 116 ? 73.020 -29.414 62.801 1.00 28.78 116 GLY B CA 1
ATOM 7256 C C . GLY B 1 116 ? 74.379 -29.833 63.352 1.00 29.53 116 GLY B C 1
ATOM 7257 O O . GLY B 1 116 ? 75.147 -30.403 62.658 1.00 30.92 116 GLY B O 1
ATOM 7258 N N . TYR B 1 117 ? 74.625 -29.575 64.638 1.00 25.83 117 TYR B N 1
ATOM 7259 C CA . TYR B 1 117 ? 75.877 -29.877 65.273 1.00 24.12 117 TYR B CA 1
ATOM 7260 C C . TYR B 1 117 ? 75.803 -31.286 65.908 1.00 21.26 117 TYR B C 1
ATOM 7261 O O . TYR B 1 117 ? 74.735 -31.813 66.144 1.00 17.80 117 TYR B O 1
ATOM 7270 N N . SER B 1 118 ? 76.949 -31.921 65.966 1.00 19.38 118 SER B N 1
ATOM 7271 C CA . SER B 1 118 ? 77.129 -33.202 66.644 1.00 22.80 118 SER B CA 1
ATOM 7272 C C . SER B 1 118 ? 77.411 -32.821 68.144 1.00 19.07 118 SER B C 1
ATOM 7273 O O . SER B 1 118 ? 78.561 -32.654 68.606 1.00 20.05 118 SER B O 1
ATOM 7276 N N . TRP B 1 119 ? 76.330 -32.632 68.800 1.00 20.15 119 TRP B N 1
ATOM 7277 C CA . TRP B 1 119 ? 76.286 -32.182 70.228 1.00 26.27 119 TRP B CA 1
ATOM 7278 C C . TRP B 1 119 ? 76.901 -33.170 71.206 1.00 27.16 119 TRP B C 1
ATOM 7279 O O . TRP B 1 119 ? 77.334 -32.765 72.273 1.00 26.45 119 TRP B O 1
ATOM 7290 N N . ALA B 1 120 ? 77.079 -34.425 70.804 1.00 26.40 120 ALA B N 1
ATOM 7291 C CA . ALA B 1 120 ? 77.793 -35.405 71.644 1.00 28.67 120 ALA B CA 1
ATOM 7292 C C . ALA B 1 120 ? 79.212 -35.034 71.731 1.00 28.44 120 ALA B C 1
ATOM 7293 O O . ALA B 1 120 ? 79.904 -35.526 72.605 1.00 27.05 120 ALA B O 1
ATOM 7295 N N . ASN B 1 121 ? 79.671 -34.218 70.791 1.00 24.98 121 ASN B N 1
ATOM 7296 C CA . ASN B 1 121 ? 81.028 -33.763 70.751 1.00 24.49 121 ASN B CA 1
ATOM 7297 C C . ASN B 1 121 ? 81.208 -32.364 71.363 1.00 21.34 121 ASN B C 1
ATOM 7298 O O . ASN B 1 121 ? 82.271 -31.840 71.298 1.00 22.40 121 ASN B O 1
ATOM 7303 N N . GLU B 1 122 ? 80.174 -31.795 71.946 1.00 21.42 122 GLU B N 1
ATOM 7304 C CA . GLU B 1 122 ? 80.301 -30.494 72.575 1.00 26.86 122 GLU B CA 1
ATOM 7305 C C . GLU B 1 122 ? 81.346 -30.452 73.689 1.00 28.82 122 GLU B C 1
ATOM 7306 O O . GLU B 1 122 ? 81.579 -31.442 74.371 1.00 27.89 122 GLU B O 1
ATOM 7312 N N . LEU B 1 123 ? 82.008 -29.313 73.830 1.00 29.59 123 LEU B N 1
ATOM 7313 C CA . LEU B 1 123 ? 82.904 -29.060 74.939 1.00 24.98 123 LEU B CA 1
ATOM 7314 C C . LEU B 1 123 ? 82.816 -27.615 75.378 1.00 29.38 123 LEU B C 1
ATOM 7315 O O . LEU B 1 123 ? 82.225 -26.750 74.711 1.00 25.49 123 LEU B O 1
ATOM 7320 N N . ALA B 1 124 ? 83.380 -27.359 76.548 1.00 29.27 124 ALA B N 1
ATOM 7321 C CA . ALA B 1 124 ? 83.460 -25.998 77.061 1.00 26.19 124 ALA B CA 1
ATOM 7322 C C . ALA B 1 124 ? 84.829 -25.878 77.696 1.00 25.18 124 ALA B C 1
ATOM 7323 O O . ALA B 1 124 ? 85.186 -26.727 78.500 1.00 24.51 124 ALA B O 1
ATOM 7325 N N . THR B 1 125 ? 85.589 -24.842 77.366 1.00 20.66 125 THR B N 1
ATOM 7326 C CA . THR B 1 125 ? 86.941 -24.803 77.838 1.00 22.21 125 THR B CA 1
ATOM 7327 C C . THR B 1 125 ? 87.030 -24.601 79.410 1.00 21.83 125 THR B C 1
ATOM 7328 O O . THR B 1 125 ? 88.065 -24.790 79.962 1.00 21.96 125 THR B O 1
ATOM 7332 N N . CYS B 1 126 ? 85.946 -24.244 80.044 1.00 20.47 126 CYS B N 1
ATOM 7333 C CA . CYS B 1 126 ? 85.934 -23.998 81.489 1.00 24.95 126 CYS B CA 1
ATOM 7334 C C . CYS B 1 126 ? 85.552 -25.260 82.246 1.00 26.48 126 CYS B C 1
ATOM 7335 O O . CYS B 1 126 ? 85.601 -25.252 83.459 1.00 23.06 126 CYS B O 1
ATOM 7338 N N . SER B 1 127 ? 85.175 -26.341 81.566 1.00 23.30 127 SER B N 1
ATOM 7339 C CA . SER B 1 127 ? 84.741 -27.505 82.305 1.00 25.56 127 SER B CA 1
ATOM 7340 C C . SER B 1 127 ? 85.947 -28.236 82.914 1.00 23.70 127 SER B C 1
ATOM 7341 O O . SER B 1 127 ? 87.105 -28.222 82.342 1.00 22.37 127 SER B O 1
ATOM 7344 N N . PRO B 1 128 ? 85.730 -28.873 84.112 1.00 22.99 128 PRO B N 1
ATOM 7345 C CA . PRO B 1 128 ? 86.840 -29.596 84.695 1.00 21.46 128 PRO B CA 1
ATOM 7346 C C . PRO B 1 128 ? 87.439 -30.589 83.774 1.00 21.10 128 PRO B C 1
ATOM 7347 O O . PRO B 1 128 ? 88.684 -30.781 83.776 1.00 21.86 128 PRO B O 1
ATOM 7351 N N . THR B 1 129 ? 86.621 -31.247 82.973 1.00 23.98 129 THR B N 1
ATOM 7352 C CA . THR B 1 129 ? 87.247 -32.211 82.022 1.00 27.50 129 THR B CA 1
ATOM 7353 C C . THR B 1 129 ? 88.250 -31.578 81.035 1.00 26.15 129 THR B C 1
ATOM 7354 O O . THR B 1 129 ? 89.372 -32.072 80.822 1.00 26.87 129 THR B O 1
ATOM 7358 N N . TYR B 1 130 ? 87.908 -30.402 80.510 1.00 27.33 130 TYR B N 1
ATOM 7359 C CA . TYR B 1 130 ? 88.839 -29.657 79.642 1.00 22.20 130 TYR B CA 1
ATOM 7360 C C . TYR B 1 130 ? 90.031 -29.148 80.381 1.00 21.42 130 TYR B C 1
ATOM 7361 O O . TYR B 1 130 ? 91.199 -29.280 79.926 1.00 22.45 130 TYR B O 1
ATOM 7370 N N . VAL B 1 131 ? 89.802 -28.633 81.595 1.00 22.62 131 VAL B N 1
ATOM 7371 C CA . VAL B 1 131 ? 90.939 -28.184 82.418 1.00 20.50 131 VAL B CA 1
ATOM 7372 C C . VAL B 1 131 ? 91.941 -29.293 82.694 1.00 21.04 131 VAL B C 1
ATOM 7373 O O . VAL B 1 131 ? 93.167 -29.098 82.600 1.00 22.46 131 VAL B O 1
ATOM 7377 N N . LEU B 1 132 ? 91.433 -30.470 83.041 1.00 23.23 132 LEU B N 1
ATOM 7378 C CA . LEU B 1 132 ? 92.302 -31.684 83.267 1.00 24.38 132 LEU B CA 1
ATOM 7379 C C . LEU B 1 132 ? 93.195 -31.941 82.037 1.00 25.25 132 LEU B C 1
ATOM 7380 O O . LEU B 1 132 ? 94.474 -31.942 82.066 1.00 27.59 132 LEU B O 1
ATOM 7385 N N . ALA B 1 133 ? 92.529 -32.019 80.892 1.00 26.66 133 ALA B N 1
ATOM 7386 C CA . ALA B 1 133 ? 93.284 -32.172 79.639 1.00 25.17 133 ALA B CA 1
ATOM 7387 C C . ALA B 1 133 ? 94.316 -31.110 79.399 1.00 23.46 133 ALA B C 1
ATOM 7388 O O . ALA B 1 133 ? 95.482 -31.410 79.090 1.00 23.82 133 ALA B O 1
ATOM 7390 N N . GLN B 1 134 ? 93.971 -29.847 79.618 1.00 23.56 134 GLN B N 1
ATOM 7391 C CA . GLN B 1 134 ? 94.933 -28.803 79.310 1.00 23.50 134 GLN B CA 1
ATOM 7392 C C . GLN B 1 134 ? 96.073 -28.773 80.278 1.00 22.59 134 GLN B C 1
ATOM 7393 O O . GLN B 1 134 ? 97.207 -28.463 79.908 1.00 25.47 134 GLN B O 1
ATOM 7399 N N . GLN B 1 135 ? 95.787 -29.106 81.548 1.00 25.78 135 GLN B N 1
ATOM 7400 C CA . GLN B 1 135 ? 96.831 -29.142 82.578 1.00 23.87 135 GLN B CA 1
ATOM 7401 C C . GLN B 1 135 ? 97.799 -30.249 82.259 1.00 23.74 135 GLN B C 1
ATOM 7402 O O . GLN B 1 135 ? 99.009 -30.051 82.357 1.00 26.49 135 GLN B O 1
ATOM 7408 N N . LYS B 1 136 ? 97.298 -31.369 81.773 1.00 26.10 136 LYS B N 1
ATOM 7409 C CA . LYS B 1 136 ? 98.221 -32.436 81.321 1.00 30.32 136 LYS B CA 1
ATOM 7410 C C . LYS B 1 136 ? 99.057 -32.020 80.198 1.00 28.68 136 LYS B C 1
ATOM 7411 O O . LYS B 1 136 ? 100.290 -32.251 80.206 1.00 30.85 136 LYS B O 1
ATOM 7417 N N . LEU B 1 137 ? 98.428 -31.368 79.211 1.00 32.10 137 LEU B N 1
ATOM 7418 C CA . LEU B 1 137 ? 99.211 -30.860 78.084 1.00 31.71 137 LEU B CA 1
ATOM 7419 C C . LEU B 1 137 ? 100.233 -29.830 78.553 1.00 30.00 137 LEU B C 1
ATOM 7420 O O . LEU B 1 137 ? 101.369 -29.838 78.116 1.00 30.68 137 LEU B O 1
ATOM 7425 N N . PHE B 1 138 ? 99.834 -28.937 79.470 1.00 32.21 138 PHE B N 1
ATOM 7426 C CA . PHE B 1 138 ? 100.788 -27.913 79.958 1.00 28.17 138 PHE B CA 1
ATOM 7427 C C . PHE B 1 138 ? 101.994 -28.599 80.581 1.00 27.22 138 PHE B C 1
ATOM 7428 O O . PHE B 1 138 ? 103.143 -28.211 80.307 1.00 26.25 138 PHE B O 1
ATOM 7436 N N . LEU B 1 139 ? 101.742 -29.621 81.403 1.00 28.80 139 LEU B N 1
ATOM 7437 C CA . LEU B 1 139 ? 102.859 -30.310 82.112 1.00 32.31 139 LEU B CA 1
ATOM 7438 C C . LEU B 1 139 ? 103.749 -31.090 81.177 1.00 33.79 139 LEU B C 1
ATOM 7439 O O . LEU B 1 139 ? 104.989 -31.123 81.357 1.00 37.49 139 LEU B O 1
ATOM 7444 N N . ASP B 1 140 ? 103.153 -31.671 80.138 1.00 35.63 140 ASP B N 1
ATOM 7445 C CA . ASP B 1 140 ? 103.988 -32.294 79.054 1.00 34.30 140 ASP B CA 1
ATOM 7446 C C . ASP B 1 140 ? 104.889 -31.280 78.359 1.00 33.14 140 ASP B C 1
ATOM 7447 O O . ASP B 1 140 ? 106.131 -31.457 78.277 1.00 34.19 140 ASP B O 1
ATOM 7452 N N . LEU B 1 141 ? 104.332 -30.144 77.964 1.00 33.65 141 LEU B N 1
ATOM 7453 C CA . LEU B 1 141 ? 105.152 -29.113 77.319 1.00 31.52 141 LEU B CA 1
ATOM 7454 C C . LEU B 1 141 ? 106.198 -28.536 78.266 1.00 33.37 141 LEU B C 1
ATOM 7455 O O . LEU B 1 141 ? 107.316 -28.184 77.833 1.00 33.17 141 LEU B O 1
ATOM 7460 N N . TYR B 1 142 ? 105.834 -28.408 79.556 1.00 31.89 142 TYR B N 1
ATOM 7461 C CA . TYR B 1 142 ? 106.801 -28.009 80.586 1.00 32.52 142 TYR B CA 1
ATOM 7462 C C . TYR B 1 142 ? 107.943 -29.020 80.741 1.00 31.51 142 TYR B C 1
ATOM 7463 O O . TYR B 1 142 ? 109.096 -28.626 80.658 1.00 29.80 142 TYR B O 1
ATOM 7472 N N . ARG B 1 143 ? 107.643 -30.307 80.936 1.00 34.42 143 ARG B N 1
ATOM 7473 C CA . ARG B 1 143 ? 108.727 -31.347 80.939 1.00 42.16 143 ARG B CA 1
ATOM 7474 C C . ARG B 1 143 ? 109.642 -31.370 79.707 1.00 43.40 143 ARG B C 1
ATOM 7475 O O . ARG B 1 143 ? 110.818 -31.620 79.837 1.00 45.05 143 ARG B O 1
ATOM 7483 N N . LYS B 1 144 ? 109.111 -31.105 78.522 1.00 42.96 144 LYS B N 1
ATOM 7484 C CA . LYS B 1 144 ? 109.935 -31.142 77.307 1.00 47.59 144 LYS B CA 1
ATOM 7485 C C . LYS B 1 144 ? 110.592 -29.812 76.987 1.00 45.84 144 LYS B C 1
ATOM 7486 O O . LYS B 1 144 ? 111.162 -29.666 75.917 1.00 51.48 144 LYS B O 1
ATOM 7492 N N . GLY B 1 145 ? 110.489 -28.818 77.865 1.00 44.16 145 GLY B N 1
ATOM 7493 C CA . GLY B 1 145 ? 111.134 -27.534 77.629 1.00 43.48 145 GLY B CA 1
ATOM 7494 C C . GLY B 1 145 ? 110.417 -26.570 76.693 1.00 43.24 145 GLY B C 1
ATOM 7495 O O . GLY B 1 145 ? 110.924 -25.506 76.456 1.00 45.22 145 GLY B O 1
ATOM 7496 N N . LEU B 1 146 ? 109.230 -26.899 76.196 1.00 43.20 146 LEU B N 1
ATOM 7497 C CA . LEU B 1 146 ? 108.484 -25.967 75.328 1.00 41.65 146 LEU B CA 1
ATOM 7498 C C . LEU B 1 146 ? 107.826 -24.856 76.128 1.00 39.20 146 LEU B C 1
ATOM 7499 O O . LEU B 1 146 ? 107.744 -23.733 75.664 1.00 35.12 146 LEU B O 1
ATOM 7504 N N . ILE B 1 147 ? 107.417 -25.159 77.363 1.00 35.21 147 ILE B N 1
ATOM 7505 C CA . ILE B 1 147 ? 106.931 -24.149 78.279 1.00 34.45 147 ILE B CA 1
ATOM 7506 C C . ILE B 1 147 ? 107.993 -23.941 79.347 1.00 34.77 147 ILE B C 1
ATOM 7507 O O . ILE B 1 147 ? 108.524 -24.924 79.927 1.00 36.89 147 ILE B O 1
ATOM 7512 N N . TYR B 1 148 ? 108.232 -22.661 79.642 1.00 33.35 148 TYR B N 1
ATOM 7513 C CA . TYR B 1 148 ? 109.220 -22.255 80.609 1.00 34.93 148 TYR B CA 1
ATOM 7514 C C . TYR B 1 148 ? 108.876 -20.952 81.338 1.00 35.10 148 TYR B C 1
ATOM 7515 O O . TYR B 1 148 ? 108.054 -20.130 80.886 1.00 37.97 148 TYR B O 1
ATOM 7524 N N . ARG B 1 149 ? 109.531 -20.759 82.474 1.00 36.20 149 ARG B N 1
ATOM 7525 C CA . ARG B 1 149 ? 109.346 -19.587 83.308 1.00 35.17 149 ARG B CA 1
ATOM 7526 C C . ARG B 1 149 ? 110.499 -18.689 83.140 1.00 37.95 149 ARG B C 1
ATOM 7527 O O . ARG B 1 149 ? 111.605 -19.158 83.097 1.00 39.81 149 ARG B O 1
ATOM 7535 N N . ASP B 1 150 ? 110.261 -17.380 83.042 1.00 42.48 150 ASP B N 1
ATOM 7536 C CA . ASP B 1 150 ? 111.360 -16.464 82.873 1.00 42.86 150 ASP B CA 1
ATOM 7537 C C . ASP B 1 150 ? 111.009 -15.145 83.490 1.00 41.71 150 ASP B C 1
ATOM 7538 O O . ASP B 1 150 ? 109.844 -14.782 83.560 1.00 37.97 150 ASP B O 1
ATOM 7543 N N . ASP B 1 151 ? 112.039 -14.423 83.915 1.00 47.11 151 ASP B N 1
ATOM 7544 C CA . ASP B 1 151 ? 111.910 -13.111 84.584 1.00 51.22 151 ASP B CA 1
ATOM 7545 C C . ASP B 1 151 ? 112.443 -12.099 83.597 1.00 53.44 151 ASP B C 1
ATOM 7546 O O . ASP B 1 151 ? 113.652 -11.809 83.585 1.00 55.10 151 ASP B O 1
ATOM 7551 N N . THR B 1 152 ? 111.539 -11.570 82.769 1.00 50.37 152 THR B N 1
ATOM 7552 C CA . THR B 1 152 ? 111.915 -10.686 81.667 1.00 46.88 152 THR B CA 1
ATOM 7553 C C . THR B 1 152 ? 110.796 -9.735 81.318 1.00 46.29 152 THR B C 1
ATOM 7554 O O . THR B 1 152 ? 109.733 -9.716 81.977 1.00 42.41 152 THR B O 1
ATOM 7558 N N . TYR B 1 153 ? 111.024 -8.933 80.278 1.00 46.21 153 TYR B N 1
ATOM 7559 C CA . TYR B 1 153 ? 110.057 -7.896 79.924 1.00 47.82 153 TYR B CA 1
ATOM 7560 C C . TYR B 1 153 ? 108.823 -8.478 79.213 1.00 40.75 153 TYR B C 1
ATOM 7561 O O . TYR B 1 153 ? 108.944 -9.298 78.314 1.00 50.21 153 TYR B O 1
ATOM 7570 N N . VAL B 1 154 ? 107.660 -8.040 79.655 1.00 36.17 154 VAL B N 1
ATOM 7571 C CA . VAL B 1 154 ? 106.372 -8.473 79.080 1.00 38.04 154 VAL B CA 1
ATOM 7572 C C . VAL B 1 154 ? 105.464 -7.289 79.023 1.00 38.40 154 VAL B C 1
ATOM 7573 O O . VAL B 1 154 ? 105.705 -6.297 79.715 1.00 38.03 154 VAL B O 1
ATOM 7577 N N . TYR B 1 155 ? 104.440 -7.375 78.181 1.00 37.24 155 TYR B N 1
ATOM 7578 C CA . TYR B 1 155 ? 103.438 -6.332 78.112 1.00 36.24 155 TYR B CA 1
ATOM 7579 C C . TYR B 1 155 ? 102.509 -6.395 79.287 1.00 35.24 155 TYR B C 1
ATOM 7580 O O . TYR B 1 155 ? 102.134 -7.481 79.709 1.00 40.52 155 TYR B O 1
ATOM 7589 N N . TRP B 1 156 ? 102.072 -5.233 79.769 1.00 34.83 156 TRP B N 1
ATOM 7590 C CA . TRP B 1 156 ? 101.215 -5.111 80.935 1.00 31.79 156 TRP B CA 1
ATOM 7591 C C . TRP B 1 156 ? 100.105 -4.158 80.590 1.00 33.01 156 TRP B C 1
ATOM 7592 O O . TRP B 1 156 ? 100.380 -3.050 80.163 1.00 36.64 156 TRP B O 1
ATOM 7603 N N . ASP B 1 157 ? 98.867 -4.586 80.751 1.00 31.04 157 ASP B N 1
ATOM 7604 C CA . ASP B 1 157 ? 97.693 -3.743 80.583 1.00 36.36 157 ASP B CA 1
ATOM 7605 C C . ASP B 1 157 ? 97.202 -3.261 81.972 1.00 37.25 157 ASP B C 1
ATOM 7606 O O . ASP B 1 157 ? 96.702 -4.042 82.737 1.00 40.79 157 ASP B O 1
ATOM 7611 N N . PRO B 1 158 ? 97.295 -1.950 82.244 1.00 38.36 158 PRO B N 1
ATOM 7612 C CA . PRO B 1 158 ? 96.967 -1.439 83.552 1.00 39.70 158 PRO B CA 1
ATOM 7613 C C . PRO B 1 158 ? 95.479 -1.408 83.770 1.00 37.40 158 PRO B C 1
ATOM 7614 O O . PRO B 1 158 ? 95.046 -1.418 84.906 1.00 40.24 158 PRO B O 1
ATOM 7618 N N . VAL B 1 159 ? 94.677 -1.439 82.724 1.00 37.29 159 VAL B N 1
ATOM 7619 C CA . VAL B 1 159 ? 93.237 -1.493 82.928 1.00 39.69 159 VAL B CA 1
ATOM 7620 C C . VAL B 1 159 ? 92.757 -2.930 83.149 1.00 36.67 159 VAL B C 1
ATOM 7621 O O . VAL B 1 159 ? 91.913 -3.147 84.016 1.00 36.65 159 VAL B O 1
ATOM 7625 N N . GLU B 1 160 ? 93.302 -3.899 82.410 1.00 34.82 160 GLU B N 1
ATOM 7626 C CA . GLU B 1 160 ? 92.962 -5.310 82.666 1.00 35.82 160 GLU B CA 1
ATOM 7627 C C . GLU B 1 160 ? 93.651 -5.780 83.919 1.00 34.65 160 GLU B C 1
ATOM 7628 O O . GLU B 1 160 ? 93.288 -6.845 84.440 1.00 32.02 160 GLU B O 1
ATOM 7634 N N . GLN B 1 161 ? 94.734 -5.091 84.304 1.00 34.00 161 GLN B N 1
ATOM 7635 C CA . GLN B 1 161 ? 95.565 -5.531 85.415 1.00 38.37 161 GLN B CA 1
ATOM 7636 C C . GLN B 1 161 ? 96.149 -6.909 85.125 1.00 32.57 161 GLN B C 1
ATOM 7637 O O . GLN B 1 161 ? 96.244 -7.785 85.992 1.00 30.49 161 GLN B O 1
ATOM 7643 N N . THR B 1 162 ? 96.602 -7.094 83.905 1.00 30.34 162 THR B N 1
ATOM 7644 C CA . THR B 1 162 ? 97.337 -8.296 83.628 1.00 31.17 162 THR B CA 1
ATOM 7645 C C . THR B 1 162 ? 98.358 -8.152 82.586 1.00 29.83 162 THR B C 1
ATOM 7646 O O . THR B 1 162 ? 98.328 -7.236 81.758 1.00 29.07 162 THR B O 1
ATOM 7650 N N . VAL B 1 163 ? 99.265 -9.107 82.621 1.00 26.15 163 VAL B N 1
ATOM 7651 C CA . VAL B 1 163 ? 100.199 -9.271 81.553 1.00 29.95 163 VAL B CA 1
ATOM 7652 C C . VAL B 1 163 ? 99.402 -9.734 80.293 1.00 27.35 163 VAL B C 1
ATOM 7653 O O . VAL B 1 163 ? 98.380 -10.405 80.424 1.00 30.93 163 VAL B O 1
ATOM 7657 N N . LEU B 1 164 ? 99.827 -9.294 79.110 1.00 32.51 164 LEU B N 1
ATOM 7658 C CA . LEU B 1 164 ? 99.240 -9.700 77.801 1.00 31.66 164 LEU B CA 1
ATOM 7659 C C . LEU B 1 164 ? 100.347 -10.231 76.881 1.00 30.72 164 LEU B C 1
ATOM 7660 O O . LEU B 1 164 ? 101.480 -9.812 76.975 1.00 34.03 164 LEU B O 1
ATOM 7665 N N . ALA B 1 165 ? 99.997 -11.143 75.982 1.00 28.60 165 ALA B N 1
ATOM 7666 C CA . ALA B 1 165 ? 100.914 -11.599 74.907 1.00 29.78 165 ALA B CA 1
ATOM 7667 C C . ALA B 1 165 ? 101.141 -10.486 73.866 1.00 26.60 165 ALA B C 1
ATOM 7668 O O . ALA B 1 165 ? 100.349 -9.595 73.768 1.00 24.17 165 ALA B O 1
ATOM 7670 N N . ALA B 1 166 ? 102.259 -10.523 73.161 1.00 32.82 166 ALA B N 1
ATOM 7671 C CA . ALA B 1 166 ? 102.560 -9.527 72.129 1.00 35.76 166 ALA B CA 1
ATOM 7672 C C . ALA B 1 166 ? 101.402 -9.463 71.107 1.00 37.46 166 ALA B C 1
ATOM 7673 O O . ALA B 1 166 ? 101.105 -8.396 70.573 1.00 39.13 166 ALA B O 1
ATOM 7675 N N . GLU B 1 167 ? 100.698 -10.574 70.890 1.00 36.04 167 GLU B N 1
ATOM 7676 C CA . GLU B 1 167 ? 99.648 -10.622 69.843 1.00 31.06 167 GLU B CA 1
ATOM 7677 C C . GLU B 1 167 ? 98.428 -9.925 70.316 1.00 30.97 167 GLU B C 1
ATOM 7678 O O . GLU B 1 167 ? 97.609 -9.515 69.467 1.00 29.50 167 GLU B O 1
ATOM 7684 N N . GLN B 1 168 ? 98.302 -9.719 71.662 1.00 29.45 168 GLN B N 1
ATOM 7685 C CA . GLN B 1 168 ? 97.158 -9.039 72.245 1.00 30.85 168 GLN B CA 1
ATOM 7686 C C . GLN B 1 168 ? 97.406 -7.547 72.490 1.00 30.78 168 GLN B C 1
ATOM 7687 O O . GLN B 1 168 ? 96.629 -6.866 73.150 1.00 32.72 168 GLN B O 1
ATOM 7693 N N . VAL B 1 169 ? 98.461 -7.050 71.903 1.00 34.11 169 VAL B N 1
ATOM 7694 C CA . VAL B 1 169 ? 98.752 -5.639 71.879 1.00 36.12 169 VAL B CA 1
ATOM 7695 C C . VAL B 1 169 ? 98.487 -5.174 70.447 1.00 38.23 169 VAL B C 1
ATOM 7696 O O . VAL B 1 169 ? 99.155 -5.613 69.517 1.00 35.10 169 VAL B O 1
ATOM 7700 N N . ILE B 1 170 ? 97.492 -4.317 70.268 1.00 40.40 170 ILE B N 1
ATOM 7701 C CA . ILE B 1 170 ? 97.121 -3.867 68.918 1.00 45.84 170 ILE B CA 1
ATOM 7702 C C . ILE B 1 170 ? 97.135 -2.325 68.909 1.00 43.57 170 ILE B C 1
ATOM 7703 O O . ILE B 1 170 ? 96.374 -1.698 69.667 1.00 39.41 170 ILE B O 1
ATOM 7708 N N . ASP B 1 171 ? 98.007 -1.742 68.077 1.00 46.32 171 ASP B N 1
ATOM 7709 C CA . ASP B 1 171 ? 98.166 -0.264 67.948 1.00 51.42 171 ASP B CA 1
ATOM 7710 C C . ASP B 1 171 ? 98.603 0.324 69.321 1.00 45.93 171 ASP B C 1
ATOM 7711 O O . ASP B 1 171 ? 98.050 1.324 69.807 1.00 40.32 171 ASP B O 1
ATOM 7716 N N . GLY B 1 172 ? 99.535 -0.390 69.967 1.00 45.61 172 GLY B N 1
ATOM 7717 C CA . GLY B 1 172 ? 99.982 -0.117 71.325 1.00 43.41 172 GLY B CA 1
ATOM 7718 C C . GLY B 1 172 ? 98.977 -0.309 72.447 1.00 43.87 172 GLY B C 1
ATOM 7719 O O . GLY B 1 172 ? 99.304 -0.029 73.606 1.00 44.40 172 GLY B O 1
ATOM 7720 N N . LYS B 1 173 ? 97.789 -0.816 72.128 1.00 36.45 173 LYS B N 1
ATOM 7721 C CA . LYS B 1 173 ? 96.711 -0.925 73.076 1.00 40.00 173 LYS B CA 1
ATOM 7722 C C . LYS B 1 173 ? 96.360 -2.368 73.391 1.00 38.34 173 LYS B C 1
ATOM 7723 O O . LYS B 1 173 ? 96.662 -3.290 72.650 1.00 37.26 173 LYS B O 1
ATOM 7729 N N . GLY B 1 174 ? 95.745 -2.549 74.541 1.00 37.78 174 GLY B N 1
ATOM 7730 C CA . GLY B 1 174 ? 95.320 -3.868 74.970 1.00 41.75 174 GLY B CA 1
ATOM 7731 C C . GLY B 1 174 ? 94.135 -4.362 74.148 1.00 37.45 174 GLY B C 1
ATOM 7732 O O . GLY B 1 174 ? 93.200 -3.602 73.878 1.00 37.31 174 GLY B O 1
ATOM 7733 N N . TRP B 1 175 ? 94.219 -5.639 73.777 1.00 35.53 175 TRP B N 1
ATOM 7734 C CA . TRP B 1 175 ? 93.220 -6.348 72.980 1.00 38.66 175 TRP B CA 1
ATOM 7735 C C . TRP B 1 175 ? 91.757 -6.025 73.307 1.00 35.91 175 TRP B C 1
ATOM 7736 O O . TRP B 1 175 ? 90.898 -5.831 72.424 1.00 34.02 175 TRP B O 1
ATOM 7747 N N . ARG B 1 176 ? 91.443 -5.993 74.586 1.00 30.69 176 ARG B N 1
ATOM 7748 C CA . ARG B 1 176 ? 90.071 -5.777 74.999 1.00 33.31 176 ARG B CA 1
ATOM 7749 C C . ARG B 1 176 ? 89.864 -4.375 75.610 1.00 34.88 176 ARG B C 1
ATOM 7750 O O . ARG B 1 176 ? 88.780 -3.841 75.513 1.00 35.97 176 ARG B O 1
ATOM 7758 N N . SER B 1 177 ? 90.851 -3.855 76.332 1.00 35.50 177 SER B N 1
ATOM 7759 C CA . SER B 1 177 ? 90.657 -2.602 77.065 1.00 38.47 177 SER B CA 1
ATOM 7760 C C . SER B 1 177 ? 90.709 -1.361 76.139 1.00 38.80 177 SER B C 1
ATOM 7761 O O . SER B 1 177 ? 90.011 -0.378 76.374 1.00 37.19 177 SER B O 1
ATOM 7764 N N . GLY B 1 178 ? 91.555 -1.447 75.116 1.00 39.98 178 GLY B N 1
ATOM 7765 C CA . GLY B 1 178 ? 91.852 -0.311 74.273 1.00 46.70 178 GLY B CA 1
ATOM 7766 C C . GLY B 1 178 ? 92.749 0.688 75.015 1.00 47.83 178 GLY B C 1
ATOM 7767 O O . GLY B 1 178 ? 92.928 1.783 74.523 1.00 43.70 178 GLY B O 1
ATOM 7768 N N . ALA B 1 179 ? 93.332 0.282 76.164 1.00 42.75 179 ALA B N 1
ATOM 7769 C CA . ALA B 1 179 ? 94.204 1.106 77.002 1.00 38.32 179 ALA B CA 1
ATOM 7770 C C . ALA B 1 179 ? 95.597 0.938 76.586 1.00 37.14 179 ALA B C 1
ATOM 7771 O O . ALA B 1 179 ? 95.985 -0.144 76.135 1.00 34.64 179 ALA B O 1
ATOM 7773 N N . ALA B 1 180 ? 96.378 2.006 76.772 1.00 33.66 180 ALA B N 1
ATOM 7774 C CA . ALA B 1 180 ? 97.802 1.997 76.480 1.00 36.21 180 ALA B CA 1
ATOM 7775 C C . ALA B 1 180 ? 98.474 0.969 77.349 1.00 35.10 180 ALA B C 1
ATOM 7776 O O . ALA B 1 180 ? 98.210 0.900 78.548 1.00 41.50 180 ALA B O 1
ATOM 7778 N N . VAL B 1 181 ? 99.366 0.220 76.751 1.00 34.92 181 VAL B N 1
ATOM 7779 C CA . VAL B 1 181 ? 100.043 -0.894 77.377 1.00 37.52 181 VAL B CA 1
ATOM 7780 C C . VAL B 1 181 ? 101.437 -0.431 77.774 1.00 41.34 181 VAL B C 1
ATOM 7781 O O . VAL B 1 181 ? 102.027 0.410 77.082 1.00 41.88 181 VAL B O 1
ATOM 7785 N N . TYR B 1 182 ? 101.929 -0.951 78.900 1.00 37.61 182 TYR B N 1
ATOM 7786 C CA . TYR B 1 182 ? 103.272 -0.669 79.395 1.00 39.04 182 TYR B CA 1
ATOM 7787 C C . TYR B 1 182 ? 104.030 -1.953 79.424 1.00 40.30 182 TYR B C 1
ATOM 7788 O O . TYR B 1 182 ? 103.429 -3.001 79.184 1.00 45.74 182 TYR B O 1
ATOM 7797 N N . LYS B 1 183 ? 105.343 -1.875 79.659 1.00 39.40 183 LYS B N 1
ATOM 7798 C CA . LYS B 1 183 ? 106.215 -3.037 79.796 1.00 43.54 183 LYS B CA 1
ATOM 7799 C C . LYS B 1 183 ? 106.782 -3.136 81.227 1.00 46.01 183 LYS B C 1
ATOM 7800 O O . LYS B 1 183 ? 107.318 -2.182 81.730 1.00 53.25 183 LYS B O 1
ATOM 7806 N N . ARG B 1 184 ? 106.678 -4.302 81.857 1.00 46.28 184 ARG B N 1
ATOM 7807 C CA . ARG B 1 184 ? 107.302 -4.596 83.156 1.00 45.69 184 ARG B CA 1
ATOM 7808 C C . ARG B 1 184 ? 108.135 -5.830 83.007 1.00 46.98 184 ARG B C 1
ATOM 7809 O O . ARG B 1 184 ? 107.803 -6.695 82.188 1.00 42.57 184 ARG B O 1
ATOM 7817 N N . ARG B 1 185 ? 109.159 -5.937 83.862 1.00 49.53 185 ARG B N 1
ATOM 7818 C CA . ARG B 1 185 ? 109.940 -7.152 84.091 1.00 51.74 185 ARG B CA 1
ATOM 7819 C C . ARG B 1 185 ? 109.330 -7.917 85.295 1.00 49.17 185 ARG B C 1
ATOM 7820 O O . ARG B 1 185 ? 109.050 -7.321 86.328 1.00 46.70 185 ARG B O 1
ATOM 7828 N N . THR B 1 186 ? 109.097 -9.223 85.142 1.00 43.45 186 THR B N 1
ATOM 7829 C CA . THR B 1 186 ? 108.317 -10.026 86.106 1.00 47.45 186 THR B CA 1
ATOM 7830 C C . THR B 1 186 ? 108.497 -11.482 85.743 1.00 45.42 186 THR B C 1
ATOM 7831 O O . THR B 1 186 ? 108.629 -11.789 84.555 1.00 46.51 186 THR B O 1
ATOM 7835 N N . PRO B 1 187 ? 108.417 -12.389 86.725 1.00 47.59 187 PRO B N 1
ATOM 7836 C CA . PRO B 1 187 ? 108.514 -13.819 86.355 1.00 44.85 187 PRO B CA 1
ATOM 7837 C C . PRO B 1 187 ? 107.182 -14.308 85.792 1.00 43.52 187 PRO B C 1
ATOM 7838 O O . PRO B 1 187 ? 106.116 -14.102 86.424 1.00 42.09 187 PRO B O 1
ATOM 7842 N N . GLN B 1 188 ? 107.227 -14.874 84.585 1.00 35.71 188 GLN B N 1
ATOM 7843 C CA . GLN B 1 188 ? 106.010 -15.224 83.879 1.00 36.36 188 GLN B CA 1
ATOM 7844 C C . GLN B 1 188 ? 106.240 -16.508 83.118 1.00 36.01 188 GLN B C 1
ATOM 7845 O O . GLN B 1 188 ? 107.414 -16.950 82.931 1.00 34.19 188 GLN B O 1
ATOM 7851 N N . TRP B 1 189 ? 105.120 -17.120 82.709 1.00 31.01 189 TRP B N 1
ATOM 7852 C CA . TRP B 1 189 ? 105.159 -18.318 81.895 1.00 29.95 189 TRP B CA 1
ATOM 7853 C C . TRP B 1 189 ? 105.075 -17.943 80.415 1.00 30.79 189 TRP B C 1
ATOM 7854 O O . TRP B 1 189 ? 104.349 -16.986 80.029 1.00 29.34 189 TRP B O 1
ATOM 7865 N N . PHE B 1 190 ? 105.805 -18.727 79.617 1.00 32.03 190 PHE B N 1
ATOM 7866 C CA . PHE B 1 190 ? 105.982 -18.531 78.189 1.00 32.85 190 PHE B CA 1
ATOM 7867 C C . PHE B 1 190 ? 105.945 -19.871 77.468 1.00 36.08 190 PHE B C 1
ATOM 7868 O O . PHE B 1 190 ? 106.239 -20.932 78.079 1.00 30.28 190 PHE B O 1
ATOM 7876 N N . VAL B 1 191 ? 105.615 -19.827 76.175 1.00 37.67 191 VAL B N 1
ATOM 7877 C CA . VAL B 1 191 ? 105.865 -20.952 75.273 1.00 34.81 191 VAL B CA 1
ATOM 7878 C C . VAL B 1 191 ? 106.866 -20.527 74.207 1.00 35.84 191 VAL B C 1
ATOM 7879 O O . VAL B 1 191 ? 106.776 -19.427 73.649 1.00 32.11 191 VAL B O 1
ATOM 7883 N N . ASP B 1 192 ? 107.829 -21.407 73.930 1.00 35.87 192 ASP B N 1
ATOM 7884 C CA . ASP B 1 192 ? 108.910 -21.107 72.996 1.00 37.53 192 ASP B CA 1
ATOM 7885 C C . ASP B 1 192 ? 108.456 -21.242 71.527 1.00 33.88 192 ASP B C 1
ATOM 7886 O O . ASP B 1 192 ? 108.845 -22.143 70.833 1.00 35.71 192 ASP B O 1
ATOM 7891 N N . ILE B 1 193 ? 107.598 -20.347 71.093 1.00 38.75 193 ILE B N 1
ATOM 7892 C CA . ILE B 1 193 ? 107.172 -20.265 69.687 1.00 37.10 193 ILE B CA 1
ATOM 7893 C C . ILE B 1 193 ? 108.304 -19.834 68.713 1.00 39.57 193 ILE B C 1
ATOM 7894 O O . ILE B 1 193 ? 108.318 -20.237 67.529 1.00 43.57 193 ILE B O 1
ATOM 7899 N N . ARG B 1 194 ? 109.259 -19.049 69.205 1.00 38.63 194 ARG B N 1
ATOM 7900 C CA . ARG B 1 194 ? 110.427 -18.654 68.400 1.00 38.23 194 ARG B CA 1
ATOM 7901 C C . ARG B 1 194 ? 111.164 -19.841 67.810 1.00 37.85 194 ARG B C 1
ATOM 7902 O O . ARG B 1 194 ? 111.592 -19.773 66.669 1.00 41.21 194 ARG B O 1
ATOM 7910 N N . SER B 1 195 ? 111.256 -20.940 68.539 1.00 40.40 195 SER B N 1
ATOM 7911 C CA . SER B 1 195 ? 111.991 -22.113 68.062 1.00 40.62 195 SER B CA 1
ATOM 7912 C C . SER B 1 195 ? 111.268 -22.832 66.914 1.00 40.46 195 SER B C 1
ATOM 7913 O O . SER B 1 195 ? 111.859 -23.658 66.234 1.00 39.50 195 SER B O 1
ATOM 7916 N N . TYR B 1 196 ? 109.979 -22.559 66.760 1.00 37.88 196 TYR B N 1
ATOM 7917 C CA . TYR B 1 196 ? 109.187 -23.044 65.649 1.00 38.74 196 TYR B CA 1
ATOM 7918 C C . TYR B 1 196 ? 108.972 -22.009 64.553 1.00 37.18 196 TYR B C 1
ATOM 7919 O O . TYR B 1 196 ? 108.269 -22.281 63.591 1.00 36.43 196 TYR B O 1
ATOM 7928 N N . ALA B 1 197 ? 109.572 -20.841 64.678 1.00 37.11 197 ALA B N 1
ATOM 7929 C CA . ALA B 1 197 ? 109.232 -19.727 63.804 1.00 39.92 197 ALA B CA 1
ATOM 7930 C C . ALA B 1 197 ? 109.583 -19.988 62.339 1.00 40.09 197 ALA B C 1
ATOM 7931 O O . ALA B 1 197 ? 108.857 -19.543 61.449 1.00 42.54 197 ALA B O 1
ATOM 7933 N N . ASP B 1 198 ? 110.691 -20.672 62.102 1.00 34.48 198 ASP B N 1
ATOM 7934 C CA . ASP B 1 198 ? 111.058 -21.068 60.759 1.00 42.09 198 ASP B CA 1
ATOM 7935 C C . ASP B 1 198 ? 110.024 -21.990 60.087 1.00 43.08 198 ASP B C 1
ATOM 7936 O O . ASP B 1 198 ? 109.699 -21.808 58.929 1.00 46.21 198 ASP B O 1
ATOM 7941 N N . ARG B 1 199 ? 109.547 -22.995 60.808 1.00 41.31 199 ARG B N 1
ATOM 7942 C CA . ARG B 1 199 ? 108.511 -23.856 60.294 1.00 41.68 199 ARG B CA 1
ATOM 7943 C C . ARG B 1 199 ? 107.154 -23.201 60.094 1.00 42.78 199 ARG B C 1
ATOM 7944 O O . ARG B 1 199 ? 106.437 -23.566 59.159 1.00 39.37 199 ARG B O 1
ATOM 7952 N N . LEU B 1 200 ? 106.791 -22.294 60.997 1.00 38.46 200 LEU B N 1
ATOM 7953 C CA . LEU B 1 200 ? 105.606 -21.479 60.843 1.00 37.42 200 LEU B CA 1
ATOM 7954 C C . LEU B 1 200 ? 105.685 -20.609 59.563 1.00 39.30 200 LEU B C 1
ATOM 7955 O O . LEU B 1 200 ? 104.706 -20.455 58.837 1.00 42.41 200 LEU B O 1
ATOM 7960 N N . LEU B 1 201 ? 106.852 -20.054 59.299 1.00 41.27 201 LEU B N 1
ATOM 7961 C CA . LEU B 1 201 ? 107.054 -19.172 58.165 1.00 46.55 201 LEU B CA 1
ATOM 7962 C C . LEU B 1 201 ? 107.113 -19.978 56.854 1.00 48.33 201 LEU B C 1
ATOM 7963 O O . LEU B 1 201 ? 106.330 -19.735 55.966 1.00 42.48 201 LEU B O 1
ATOM 7968 N N . ASP B 1 202 ? 107.993 -20.976 56.773 1.00 47.95 202 ASP B N 1
ATOM 7969 C CA . ASP B 1 202 ? 108.139 -21.786 55.557 1.00 45.66 202 ASP B CA 1
ATOM 7970 C C . ASP B 1 202 ? 106.917 -22.668 55.196 1.00 48.41 202 ASP B C 1
ATOM 7971 O O . ASP B 1 202 ? 106.678 -22.929 53.994 1.00 44.80 202 ASP B O 1
ATOM 7976 N N . ASP B 1 203 ? 106.167 -23.161 56.196 1.00 40.98 203 ASP B N 1
ATOM 7977 C CA . ASP B 1 203 ? 105.020 -24.016 55.906 1.00 40.01 203 ASP B CA 1
ATOM 7978 C C . ASP B 1 203 ? 103.822 -23.229 55.391 1.00 36.75 203 ASP B C 1
ATOM 7979 O O . ASP B 1 203 ? 102.895 -23.841 54.887 1.00 40.50 203 ASP B O 1
ATOM 7984 N N . LEU B 1 204 ? 103.835 -21.893 55.489 1.00 37.80 204 LEU B N 1
ATOM 7985 C CA . LEU B 1 204 ? 102.876 -21.060 54.755 1.00 40.79 204 LEU B CA 1
ATOM 7986 C C . LEU B 1 204 ? 102.828 -21.320 53.238 1.00 44.98 204 LEU B C 1
ATOM 7987 O O . LEU B 1 204 ? 101.746 -21.222 52.635 1.00 41.61 204 LEU B O 1
ATOM 7992 N N . GLU B 1 205 ? 103.972 -21.628 52.630 1.00 46.95 205 GLU B N 1
ATOM 7993 C CA . GLU B 1 205 ? 104.007 -21.939 51.191 1.00 54.74 205 GLU B CA 1
ATOM 7994 C C . GLU B 1 205 ? 103.122 -23.156 50.836 1.00 50.54 205 GLU B C 1
ATOM 7995 O O . GLU B 1 205 ? 102.575 -23.191 49.749 1.00 47.43 205 GLU B O 1
ATOM 8001 N N . SER B 1 206 ? 102.957 -24.117 51.753 1.00 43.77 206 SER B N 1
ATOM 8002 C CA . SER B 1 206 ? 102.134 -25.303 51.491 1.00 47.12 206 SER B CA 1
ATOM 8003 C C . SER B 1 206 ? 100.607 -25.110 51.712 1.00 43.90 206 SER B C 1
ATOM 8004 O O . SER B 1 206 ? 99.827 -25.975 51.314 1.00 44.63 206 SER B O 1
ATOM 8007 N N . LEU B 1 207 ? 100.193 -23.991 52.319 1.00 39.80 207 LEU B N 1
ATOM 8008 C CA . LEU B 1 207 ? 98.806 -23.767 52.735 1.00 37.99 207 LEU B CA 1
ATOM 8009 C C . LEU B 1 207 ? 98.036 -23.078 51.661 1.00 37.47 207 LEU B C 1
ATOM 8010 O O . LEU B 1 207 ? 97.485 -21.953 51.855 1.00 31.17 207 LEU B O 1
ATOM 8015 N N . GLU B 1 208 ? 97.896 -23.796 50.549 1.00 36.97 208 GLU B N 1
ATOM 8016 C CA . GLU B 1 208 ? 97.309 -23.217 49.357 1.00 42.61 208 GLU B CA 1
ATOM 8017 C C . GLU B 1 208 ? 95.809 -23.025 49.584 1.00 38.99 208 GLU B C 1
ATOM 8018 O O . GLU B 1 208 ? 95.174 -22.217 48.910 1.00 32.71 208 GLU B O 1
ATOM 8024 N N . GLY B 1 209 ? 95.237 -23.754 50.556 1.00 30.49 209 GLY B N 1
ATOM 8025 C CA . GLY B 1 209 ? 93.831 -23.526 50.899 1.00 27.80 209 GLY B CA 1
ATOM 8026 C C . GLY B 1 209 ? 93.668 -22.329 51.842 1.00 28.41 209 GLY B C 1
ATOM 8027 O O . GLY B 1 209 ? 92.577 -22.065 52.281 1.00 24.63 209 GLY B O 1
ATOM 8028 N N . TRP B 1 210 ? 94.705 -21.577 52.156 1.00 26.58 210 TRP B N 1
ATOM 8029 C CA . TRP B 1 210 ? 94.440 -20.343 52.928 1.00 32.32 210 TRP B CA 1
ATOM 8030 C C . TRP B 1 210 ? 94.523 -19.108 52.025 1.00 33.15 210 TRP B C 1
ATOM 8031 O O . TRP B 1 210 ? 95.330 -19.100 51.117 1.00 32.79 210 TRP B O 1
ATOM 8042 N N . PRO B 1 211 ? 93.730 -18.065 52.300 1.00 35.33 211 PRO B N 1
ATOM 8043 C CA . PRO B 1 211 ? 93.900 -16.808 51.579 1.00 38.71 211 PRO B CA 1
ATOM 8044 C C . PRO B 1 211 ? 95.318 -16.286 51.671 1.00 40.89 211 PRO B C 1
ATOM 8045 O O . PRO B 1 211 ? 95.980 -16.401 52.738 1.00 32.66 211 PRO B O 1
ATOM 8049 N N . THR B 1 212 ? 95.773 -15.684 50.572 1.00 37.65 212 THR B N 1
ATOM 8050 C CA . THR B 1 212 ? 97.126 -15.198 50.485 1.00 38.06 212 THR B CA 1
ATOM 8051 C C . THR B 1 212 ? 97.248 -13.984 51.423 1.00 33.36 212 THR B C 1
ATOM 8052 O O . THR B 1 212 ? 98.308 -13.711 51.936 1.00 35.41 212 THR B O 1
ATOM 8056 N N . SER B 1 213 ? 96.165 -13.278 51.642 1.00 30.63 213 SER B N 1
ATOM 8057 C CA . SER B 1 213 ? 96.144 -12.194 52.590 1.00 38.70 213 SER B CA 1
ATOM 8058 C C . SER B 1 213 ? 96.487 -12.629 54.043 1.00 38.73 213 SER B C 1
ATOM 8059 O O . SER B 1 213 ? 97.318 -12.001 54.693 1.00 37.30 213 SER B O 1
ATOM 8062 N N . VAL B 1 214 ? 95.832 -13.682 54.538 1.00 38.46 214 VAL B N 1
ATOM 8063 C CA . VAL B 1 214 ? 96.089 -14.238 55.888 1.00 36.17 214 VAL B CA 1
ATOM 8064 C C . VAL B 1 214 ? 97.540 -14.732 55.960 1.00 35.14 214 VAL B C 1
ATOM 8065 O O . VAL B 1 214 ? 98.302 -14.413 56.904 1.00 35.73 214 VAL B O 1
ATOM 8069 N N . ARG B 1 215 ? 97.969 -15.407 54.920 1.00 33.00 215 ARG B N 1
ATOM 8070 C CA . ARG B 1 215 ? 99.358 -15.888 54.860 1.00 37.86 215 ARG B CA 1
ATOM 8071 C C . ARG B 1 215 ? 100.436 -14.797 54.941 1.00 40.67 215 ARG B C 1
ATOM 8072 O O . ARG B 1 215 ? 101.427 -14.940 55.692 1.00 37.89 215 ARG B O 1
ATOM 8080 N N . ASN B 1 216 ? 100.225 -13.733 54.172 1.00 37.09 216 ASN B N 1
ATOM 8081 C CA . ASN B 1 216 ? 101.109 -12.596 54.150 1.00 36.06 216 ASN B CA 1
ATOM 8082 C C . ASN B 1 216 ? 101.041 -11.855 55.503 1.00 35.52 216 ASN B C 1
ATOM 8083 O O . ASN B 1 216 ? 102.016 -11.392 55.967 1.00 34.66 216 ASN B O 1
ATOM 8088 N N . ILE B 1 217 ? 99.880 -11.728 56.107 1.00 36.85 217 ILE B N 1
ATOM 8089 C CA . ILE B 1 217 ? 99.799 -11.116 57.454 1.00 35.99 217 ILE B CA 1
ATOM 8090 C C . ILE B 1 217 ? 100.651 -11.906 58.480 1.00 35.24 217 ILE B C 1
ATOM 8091 O O . ILE B 1 217 ? 101.405 -11.304 59.298 1.00 33.88 217 ILE B O 1
ATOM 8096 N N . GLN B 1 218 ? 100.634 -13.236 58.371 1.00 37.36 218 GLN B N 1
ATOM 8097 C CA . GLN B 1 218 ? 101.464 -14.055 59.248 1.00 39.01 218 GLN B CA 1
ATOM 8098 C C . GLN B 1 218 ? 102.952 -13.923 58.951 1.00 41.85 218 GLN B C 1
ATOM 8099 O O . GLN B 1 218 ? 103.778 -13.956 59.856 1.00 38.03 218 GLN B O 1
ATOM 8105 N N . ARG B 1 219 ? 103.305 -13.816 57.678 1.00 41.68 219 ARG B N 1
ATOM 8106 C CA . ARG B 1 219 ? 104.701 -13.627 57.242 1.00 41.55 219 ARG B CA 1
ATOM 8107 C C . ARG B 1 219 ? 105.303 -12.367 57.881 1.00 37.51 219 ARG B C 1
ATOM 8108 O O . ARG B 1 219 ? 106.417 -12.386 58.391 1.00 38.27 219 ARG B O 1
ATOM 8116 N N . ASN B 1 220 ? 104.537 -11.288 57.873 1.00 35.62 220 ASN B N 1
ATOM 8117 C CA . ASN B 1 220 ? 104.952 -10.032 58.463 1.00 37.91 220 ASN B CA 1
ATOM 8118 C C . ASN B 1 220 ? 104.957 -10.071 59.992 1.00 42.12 220 ASN B C 1
ATOM 8119 O O . ASN B 1 220 ? 105.722 -9.336 60.599 1.00 40.27 220 ASN B O 1
ATOM 8124 N N . TRP B 1 221 ? 104.054 -10.841 60.611 1.00 39.40 221 TRP B N 1
ATOM 8125 C CA . TRP B 1 221 ? 104.062 -10.985 62.078 1.00 37.63 221 TRP B CA 1
ATOM 8126 C C . TRP B 1 221 ? 105.315 -11.707 62.566 1.00 41.56 221 TRP B C 1
ATOM 8127 O O . TRP B 1 221 ? 105.976 -11.260 63.506 1.00 40.86 221 TRP B O 1
ATOM 8138 N N . ILE B 1 222 ? 105.644 -12.816 61.917 1.00 41.44 222 ILE B N 1
ATOM 8139 C CA . ILE B 1 222 ? 106.815 -13.596 62.308 1.00 43.64 222 ILE B CA 1
ATOM 8140 C C . ILE B 1 222 ? 108.093 -12.791 62.057 1.00 48.28 222 ILE B C 1
ATOM 8141 O O . ILE B 1 222 ? 108.943 -12.671 62.948 1.00 44.72 222 ILE B O 1
ATOM 8146 N N . GLY B 1 223 ? 108.184 -12.256 60.834 1.00 48.19 223 GLY B N 1
ATOM 8147 C CA . GLY B 1 223 ? 109.109 -11.195 60.462 1.00 43.50 223 GLY B CA 1
ATOM 8148 C C . GLY B 1 223 ? 110.542 -11.630 60.568 1.00 42.55 223 GLY B C 1
ATOM 8149 O O . GLY B 1 223 ? 111.312 -11.060 61.347 1.00 41.93 223 GLY B O 1
ATOM 8150 N N . ARG B 1 224 ? 110.891 -12.671 59.843 1.00 41.74 224 ARG B N 1
ATOM 8151 C CA . ARG B 1 224 ? 112.301 -13.102 59.736 1.00 48.21 224 ARG B CA 1
ATOM 8152 C C . ARG B 1 224 ? 113.192 -12.110 58.906 1.00 55.09 224 ARG B C 1
ATOM 8153 O O . ARG B 1 224 ? 112.836 -11.702 57.783 1.00 50.42 224 ARG B O 1
ATOM 8161 N N . THR B 1 225 ? 114.335 -11.738 59.486 1.00 60.76 225 THR B N 1
ATOM 8162 C CA . THR B 1 225 ? 115.268 -10.714 58.955 1.00 64.49 225 THR B CA 1
ATOM 8163 C C . THR B 1 225 ? 116.653 -11.340 58.822 1.00 57.29 225 THR B C 1
ATOM 8164 O O . THR B 1 225 ? 117.051 -12.192 59.628 1.00 53.59 225 THR B O 1
ATOM 8168 N N . GLU B 1 226 ? 117.387 -10.923 57.805 1.00 66.12 226 GLU B N 1
ATOM 8169 C CA . GLU B 1 226 ? 118.753 -11.408 57.583 1.00 72.25 226 GLU B CA 1
ATOM 8170 C C . GLU B 1 226 ? 119.750 -10.243 57.775 1.00 71.23 226 GLU B C 1
ATOM 8171 O O . GLU B 1 226 ? 119.468 -9.115 57.380 1.00 76.99 226 GLU B O 1
ATOM 8177 N N . GLY B 1 227 ? 120.888 -10.504 58.420 1.00 69.63 227 GLY B N 1
ATOM 8178 C CA . GLY B 1 227 ? 121.897 -9.458 58.671 1.00 73.35 227 GLY B CA 1
ATOM 8179 C C . GLY B 1 227 ? 123.210 -9.987 59.231 1.00 76.68 227 GLY B C 1
ATOM 8180 O O . GLY B 1 227 ? 123.566 -11.156 59.030 1.00 72.67 227 GLY B O 1
ATOM 8181 N N . ALA B 1 228 ? 123.934 -9.131 59.947 1.00 84.12 228 ALA B N 1
ATOM 8182 C CA . ALA B 1 228 ? 125.194 -9.551 60.579 1.00 87.94 228 ALA B CA 1
ATOM 8183 C C . ALA B 1 228 ? 125.360 -9.041 62.013 1.00 86.48 228 ALA B C 1
ATOM 8184 O O . ALA B 1 228 ? 125.018 -7.882 62.327 1.00 72.65 228 ALA B O 1
ATOM 8186 N N . GLU B 1 229 ? 125.889 -9.928 62.865 1.00 90.97 229 GLU B N 1
ATOM 8187 C CA . GLU B 1 229 ? 126.251 -9.602 64.248 1.00 103.65 229 GLU B CA 1
ATOM 8188 C C . GLU B 1 229 ? 127.758 -9.342 64.313 1.00 112.32 229 GLU B C 1
ATOM 8189 O O . GLU B 1 229 ? 128.553 -10.207 63.925 1.00 122.76 229 GLU B O 1
ATOM 8195 N N . VAL B 1 230 ? 128.134 -8.146 64.778 1.00 121.56 230 VAL B N 1
ATOM 8196 C CA . VAL B 1 230 ? 129.537 -7.743 64.961 1.00 119.30 230 VAL B CA 1
ATOM 8197 C C . VAL B 1 230 ? 129.792 -7.596 66.462 1.00 119.17 230 VAL B C 1
ATOM 8198 O O . VAL B 1 230 ? 129.116 -6.804 67.127 1.00 110.66 230 VAL B O 1
ATOM 8202 N N . ARG B 1 231 ? 130.755 -8.358 66.988 1.00 119.50 231 ARG B N 1
ATOM 8203 C CA . ARG B 1 231 ? 131.068 -8.347 68.427 1.00 120.86 231 ARG B CA 1
ATOM 8204 C C . ARG B 1 231 ? 131.989 -7.168 68.773 1.00 117.04 231 ARG B C 1
ATOM 8205 O O . ARG B 1 231 ? 132.961 -6.924 68.068 1.00 115.14 231 ARG B O 1
ATOM 8213 N N . PHE B 1 232 ? 131.663 -6.439 69.847 1.00 116.21 232 PHE B N 1
ATOM 8214 C CA . PHE B 1 232 ? 132.397 -5.229 70.266 1.00 112.18 232 PHE B CA 1
ATOM 8215 C C . PHE B 1 232 ? 132.930 -5.382 71.707 1.00 121.05 232 PHE B C 1
ATOM 8216 O O . PHE B 1 232 ? 132.142 -5.373 72.662 1.00 117.84 232 PHE B O 1
ATOM 8224 N N . LEU B 1 233 ? 134.255 -5.500 71.863 1.00 131.10 233 LEU B N 1
ATOM 8225 C CA . LEU B 1 233 ? 134.878 -5.755 73.181 1.00 131.92 233 LEU B CA 1
ATOM 8226 C C . LEU B 1 233 ? 134.971 -4.474 74.017 1.00 133.28 233 LEU B C 1
ATOM 8227 O O . LEU B 1 233 ? 135.180 -3.388 73.464 1.00 120.57 233 LEU B O 1
ATOM 8232 N N . VAL B 1 234 ? 134.833 -4.625 75.341 1.00 137.12 234 VAL B N 1
ATOM 8233 C CA . VAL B 1 234 ? 134.909 -3.506 76.304 1.00 136.56 234 VAL B CA 1
ATOM 8234 C C . VAL B 1 234 ? 136.262 -3.538 77.051 1.00 137.33 234 VAL B C 1
ATOM 8235 O O . VAL B 1 234 ? 136.744 -4.612 77.437 1.00 126.84 234 VAL B O 1
ATOM 8239 N N . GLU B 1 235 ? 136.840 -2.352 77.271 1.00 133.08 235 GLU B N 1
ATOM 8240 C CA . GLU B 1 235 ? 138.266 -2.192 77.624 1.00 128.21 235 GLU B CA 1
ATOM 8241 C C . GLU B 1 235 ? 138.742 -2.960 78.853 1.00 131.02 235 GLU B C 1
ATOM 8242 O O . GLU B 1 235 ? 139.472 -3.946 78.716 1.00 126.89 235 GLU B O 1
ATOM 8248 N N . ALA B 1 236 ? 138.335 -2.508 80.040 1.00 133.48 236 ALA B N 1
ATOM 8249 C CA . ALA B 1 236 ? 138.742 -3.134 81.301 1.00 135.03 236 ALA B CA 1
ATOM 8250 C C . ALA B 1 236 ? 137.703 -4.190 81.695 1.00 138.17 236 ALA B C 1
ATOM 8251 O O . ALA B 1 236 ? 137.124 -4.118 82.780 1.00 138.60 236 ALA B O 1
ATOM 8253 N N . SER B 1 237 ? 137.489 -5.179 80.819 1.00 141.20 237 SER B N 1
ATOM 8254 C CA . SER B 1 237 ? 136.319 -6.070 80.912 1.00 138.46 237 SER B CA 1
ATOM 8255 C C . SER B 1 237 ? 136.456 -7.400 80.159 1.00 135.08 237 SER B C 1
ATOM 8256 O O . SER B 1 237 ? 137.283 -7.540 79.257 1.00 117.24 237 SER B O 1
ATOM 8259 N N . ASP B 1 238 ? 135.618 -8.361 80.555 1.00 141.34 238 ASP B N 1
ATOM 8260 C CA . ASP B 1 238 ? 135.453 -9.633 79.840 1.00 145.85 238 ASP B CA 1
ATOM 8261 C C . ASP B 1 238 ? 134.476 -9.470 78.658 1.00 149.35 238 ASP B C 1
ATOM 8262 O O . ASP B 1 238 ? 134.916 -9.176 77.539 1.00 136.61 238 ASP B O 1
ATOM 8267 N N . LEU B 1 239 ? 133.167 -9.615 78.908 1.00 149.53 239 LEU B N 1
ATOM 8268 C CA . LEU B 1 239 ? 132.203 -9.871 77.823 1.00 150.25 239 LEU B CA 1
ATOM 8269 C C . LEU B 1 239 ? 131.990 -8.673 76.889 1.00 148.12 239 LEU B C 1
ATOM 8270 O O . LEU B 1 239 ? 132.153 -7.509 77.281 1.00 136.15 239 LEU B O 1
ATOM 8275 N N . THR B 1 240 ? 131.645 -9.009 75.645 1.00 147.23 240 THR B N 1
ATOM 8276 C CA . THR B 1 240 ? 131.414 -8.058 74.562 1.00 141.01 240 THR B CA 1
ATOM 8277 C C . THR B 1 240 ? 129.916 -7.761 74.436 1.00 130.30 240 THR B C 1
ATOM 8278 O O . THR B 1 240 ? 129.087 -8.325 75.170 1.00 117.44 240 THR B O 1
ATOM 8282 N N . ILE B 1 241 ? 129.588 -6.872 73.499 1.00 119.92 241 ILE B N 1
ATOM 8283 C CA . ILE B 1 241 ? 128.201 -6.554 73.149 1.00 114.18 241 ILE B CA 1
ATOM 8284 C C . ILE B 1 241 ? 128.019 -6.622 71.620 1.00 105.88 241 ILE B C 1
ATOM 8285 O O . ILE B 1 241 ? 128.421 -5.716 70.889 1.00 105.32 241 ILE B O 1
ATOM 8290 N N . ASN B 1 242 ? 127.442 -7.734 71.155 1.00 98.87 242 ASN B N 1
ATOM 8291 C CA . ASN B 1 242 ? 127.189 -7.972 69.713 1.00 90.80 242 ASN B CA 1
ATOM 8292 C C . ASN B 1 242 ? 126.115 -7.049 69.131 1.00 88.62 242 ASN B C 1
ATOM 8293 O O . ASN B 1 242 ? 124.948 -7.172 69.485 1.00 87.49 242 ASN B O 1
ATOM 8298 N N . ALA B 1 243 ? 126.524 -6.109 68.271 1.00 87.13 243 ALA B N 1
ATOM 8299 C CA . ALA B 1 243 ? 125.586 -5.242 67.540 1.00 87.54 243 ALA B CA 1
ATOM 8300 C C . ALA B 1 243 ? 125.029 -5.995 66.317 1.00 92.72 243 ALA B C 1
ATOM 8301 O O . ALA B 1 243 ? 125.573 -7.034 65.927 1.00 92.69 243 ALA B O 1
ATOM 8303 N N . PHE B 1 244 ? 123.939 -5.477 65.738 1.00 89.11 244 PHE B N 1
ATOM 8304 C CA . PHE B 1 244 ? 123.283 -6.082 64.569 1.00 84.56 244 PHE B CA 1
ATOM 8305 C C . PHE B 1 244 ? 123.043 -5.029 63.475 1.00 81.45 244 PHE B C 1
ATOM 8306 O O . PHE B 1 244 ? 122.510 -3.940 63.748 1.00 81.69 244 PHE B O 1
ATOM 8314 N N . THR B 1 245 ? 123.440 -5.360 62.244 1.00 72.44 245 THR B N 1
ATOM 8315 C CA . THR B 1 245 ? 123.182 -4.487 61.098 1.00 82.06 245 THR B CA 1
ATOM 8316 C C . THR B 1 245 ? 122.955 -5.293 59.799 1.00 79.61 245 THR B C 1
ATOM 8317 O O . THR B 1 245 ? 123.375 -6.462 59.666 1.00 68.88 245 THR B O 1
ATOM 8321 N N . THR B 1 246 ? 122.245 -4.648 58.877 1.00 81.64 246 THR B N 1
ATOM 8322 C CA . THR B 1 246 ? 122.122 -5.094 57.493 1.00 89.36 246 THR B CA 1
ATOM 8323 C C . THR B 1 246 ? 123.204 -4.437 56.611 1.00 95.14 246 THR B C 1
ATOM 8324 O O . THR B 1 246 ? 123.666 -5.043 55.642 1.00 94.98 246 THR B O 1
ATOM 8328 N N . ARG B 1 247 ? 123.603 -3.205 56.953 1.00 102.48 247 ARG B N 1
ATOM 8329 C CA . ARG B 1 247 ? 124.699 -2.501 56.271 1.00 101.61 247 ARG B CA 1
ATOM 8330 C C . ARG B 1 247 ? 126.058 -2.799 56.928 1.00 91.54 247 ARG B C 1
ATOM 8331 O O . ARG B 1 247 ? 126.714 -1.888 57.420 1.00 91.50 247 ARG B O 1
ATOM 8339 N N . LEU B 1 248 ? 126.485 -4.064 56.943 1.00 88.70 248 LEU B N 1
ATOM 8340 C CA . LEU B 1 248 ? 127.794 -4.417 57.516 1.00 91.82 248 LEU B CA 1
ATOM 8341 C C . LEU B 1 248 ? 128.887 -3.648 56.784 1.00 107.80 248 LEU B C 1
ATOM 8342 O O . LEU B 1 248 ? 129.851 -3.180 57.401 1.00 102.67 248 LEU B O 1
ATOM 8347 N N . ASP B 1 249 ? 128.704 -3.520 55.464 1.00 120.89 249 ASP B N 1
ATOM 8348 C CA . ASP B 1 249 ? 129.545 -2.691 54.595 1.00 120.32 249 ASP B CA 1
ATOM 8349 C C . ASP B 1 249 ? 130.082 -1.403 55.254 1.00 117.99 249 ASP B C 1
ATOM 8350 O O . ASP B 1 249 ? 131.264 -1.105 55.114 1.00 127.51 249 ASP B O 1
ATOM 8355 N N . THR B 1 250 ? 129.258 -0.682 56.013 1.00 106.69 250 THR B N 1
ATOM 8356 C CA . THR B 1 250 ? 129.704 0.557 56.669 1.00 106.38 250 THR B CA 1
ATOM 8357 C C . THR B 1 250 ? 130.351 0.368 58.070 1.00 101.97 250 THR B C 1
ATOM 8358 O O . THR B 1 250 ? 130.315 1.293 58.883 1.00 104.48 250 THR B O 1
ATOM 8362 N N . LEU B 1 251 ? 130.981 -0.785 58.332 1.00 96.59 251 LEU B N 1
ATOM 8363 C CA . LEU B 1 251 ? 131.518 -1.128 59.676 1.00 103.03 251 LEU B CA 1
ATOM 8364 C C . LEU B 1 251 ? 132.644 -0.217 60.199 1.00 109.55 251 LEU B C 1
ATOM 8365 O O . LEU B 1 251 ? 132.650 0.184 61.375 1.00 102.91 251 LEU B O 1
ATOM 8370 N N . ALA B 1 252 ? 133.611 0.070 59.332 1.00 116.09 252 ALA B N 1
ATOM 8371 C CA . ALA B 1 252 ? 134.689 1.008 59.654 1.00 119.84 252 ALA B CA 1
ATOM 8372 C C . ALA B 1 252 ? 134.174 2.459 59.725 1.00 115.71 252 ALA B C 1
ATOM 8373 O O . ALA B 1 252 ? 134.784 3.309 60.377 1.00 119.58 252 ALA B O 1
ATOM 8375 N N . GLY B 1 253 ? 133.048 2.734 59.067 1.00 106.54 253 GLY B N 1
ATOM 8376 C CA . GLY B 1 253 ? 132.399 4.031 59.151 1.00 101.94 253 GLY B CA 1
ATOM 8377 C C . GLY B 1 253 ? 131.703 4.359 60.462 1.00 102.65 253 GLY B C 1
ATOM 8378 O O . GLY B 1 253 ? 131.139 5.446 60.571 1.00 110.13 253 GLY B O 1
ATOM 8379 N N . CYS B 1 254 ? 131.721 3.464 61.458 1.00 103.76 254 CYS B N 1
ATOM 8380 C CA . CYS B 1 254 ? 130.959 3.700 62.695 1.00 114.82 254 CYS B CA 1
ATOM 8381 C C . CYS B 1 254 ? 131.644 4.703 63.622 1.00 117.37 254 CYS B C 1
ATOM 8382 O O . CYS B 1 254 ? 132.745 4.458 64.113 1.00 120.38 254 CYS B O 1
ATOM 8385 N N . THR B 1 255 ? 130.995 5.851 63.820 1.00 119.18 255 THR B N 1
ATOM 8386 C CA . THR B 1 255 ? 131.429 6.842 64.815 1.00 120.79 255 THR B CA 1
ATOM 8387 C C . THR B 1 255 ? 131.094 6.401 66.260 1.00 122.05 255 THR B C 1
ATOM 8388 O O . THR B 1 255 ? 131.751 6.853 67.201 1.00 118.47 255 THR B O 1
ATOM 8392 N N . PHE B 1 256 ? 130.089 5.531 66.439 1.00 123.72 256 PHE B N 1
ATOM 8393 C CA . PHE B 1 256 ? 129.639 5.124 67.787 1.00 122.09 256 PHE B CA 1
ATOM 8394 C C . PHE B 1 256 ? 128.878 3.781 67.867 1.00 112.14 256 PHE B C 1
ATOM 8395 O O . PHE B 1 256 ? 128.684 3.083 66.866 1.00 106.95 256 PHE B O 1
ATOM 8403 N N . ILE B 1 257 ? 128.527 3.417 69.101 1.00 105.17 257 ILE B N 1
ATOM 8404 C CA . ILE B 1 257 ? 127.618 2.323 69.433 1.00 105.05 257 ILE B CA 1
ATOM 8405 C C . ILE B 1 257 ? 126.545 2.908 70.349 1.00 104.69 257 ILE B C 1
ATOM 8406 O O . ILE B 1 257 ? 126.836 3.802 71.146 1.00 104.67 257 ILE B O 1
ATOM 8411 N N . ALA B 1 258 ? 125.307 2.430 70.219 1.00 106.81 258 ALA B N 1
ATOM 8412 C CA . ALA B 1 258 ? 124.205 2.847 71.103 1.00 100.78 258 ALA B CA 1
ATOM 8413 C C . ALA B 1 258 ? 123.353 1.647 71.507 1.00 99.38 258 ALA B C 1
ATOM 8414 O O . ALA B 1 258 ? 123.110 0.747 70.695 1.00 96.83 258 ALA B O 1
ATOM 8416 N N . LEU B 1 259 ? 122.903 1.652 72.764 1.00 95.36 259 LEU B N 1
ATOM 8417 C CA . LEU B 1 259 ? 122.208 0.515 73.366 1.00 91.11 259 LEU B CA 1
ATOM 8418 C C . LEU B 1 259 ? 120.745 0.795 73.682 1.00 86.46 259 LEU B C 1
ATOM 8419 O O . LEU B 1 259 ? 120.314 1.950 73.832 1.00 76.98 259 LEU B O 1
ATOM 8424 N N . ALA B 1 260 ? 120.005 -0.299 73.819 1.00 83.25 260 ALA B N 1
ATOM 8425 C CA . ALA B 1 260 ? 118.649 -0.262 74.337 1.00 86.71 260 ALA B CA 1
ATOM 8426 C C . ALA B 1 260 ? 118.664 -0.225 75.887 1.00 76.70 260 ALA B C 1
ATOM 8427 O O . ALA B 1 260 ? 119.263 -1.122 76.519 1.00 56.97 260 ALA B O 1
ATOM 8429 N N . PRO B 1 261 ? 117.959 0.765 76.495 1.00 73.72 261 PRO B N 1
ATOM 8430 C CA . PRO B 1 261 ? 117.788 0.928 77.945 1.00 79.13 261 PRO B CA 1
ATOM 8431 C C . PRO B 1 261 ? 117.521 -0.335 78.761 1.00 83.64 261 PRO B C 1
ATOM 8432 O O . PRO B 1 261 ? 117.830 -0.359 79.952 1.00 83.49 261 PRO B O 1
ATOM 8436 N N . GLU B 1 262 ? 116.942 -1.352 78.117 1.00 87.37 262 GLU B N 1
ATOM 8437 C CA . GLU B 1 262 ? 116.570 -2.626 78.755 1.00 84.19 262 GLU B CA 1
ATOM 8438 C C . GLU B 1 262 ? 117.583 -3.767 78.525 1.00 83.14 262 GLU B C 1
ATOM 8439 O O . GLU B 1 262 ? 117.326 -4.895 78.948 1.00 81.40 262 GLU B O 1
ATOM 8445 N N . HIS B 1 263 ? 118.735 -3.475 77.906 1.00 84.81 263 HIS B N 1
ATOM 8446 C CA . HIS B 1 263 ? 119.726 -4.512 77.544 1.00 87.94 263 HIS B CA 1
ATOM 8447 C C . HIS B 1 263 ? 120.407 -5.126 78.774 1.00 86.34 263 HIS B C 1
ATOM 8448 O O . HIS B 1 263 ? 120.727 -4.397 79.711 1.00 82.05 263 HIS B O 1
ATOM 8455 N N . THR B 1 264 ? 120.629 -6.451 78.750 1.00 87.76 264 THR B N 1
ATOM 8456 C CA . THR B 1 264 ? 121.167 -7.224 79.894 1.00 92.88 264 THR B CA 1
ATOM 8457 C C . THR B 1 264 ? 122.426 -6.583 80.474 1.00 97.35 264 THR B C 1
ATOM 8458 O O . THR B 1 264 ? 122.478 -6.248 81.657 1.00 93.59 264 THR B O 1
ATOM 8462 N N . ILE B 1 265 ? 123.429 -6.412 79.616 1.00 102.70 265 ILE B N 1
ATOM 8463 C CA . ILE B 1 265 ? 124.702 -5.841 80.010 1.00 104.78 265 ILE B CA 1
ATOM 8464 C C . ILE B 1 265 ? 124.513 -4.342 80.163 1.00 104.01 265 ILE B C 1
ATOM 8465 O O . ILE B 1 265 ? 124.596 -3.582 79.202 1.00 110.66 265 ILE B O 1
ATOM 8470 N N . LEU B 1 266 ? 124.165 -3.956 81.382 1.00 101.89 266 LEU B N 1
ATOM 8471 C CA . LEU B 1 266 ? 124.547 -2.672 81.929 1.00 104.33 266 LEU B CA 1
ATOM 8472 C C . LEU B 1 266 ? 125.231 -3.007 83.261 1.00 106.10 266 LEU B C 1
ATOM 8473 O O . LEU B 1 266 ? 124.672 -2.796 84.339 1.00 97.78 266 LEU B O 1
ATOM 8478 N N . ASP B 1 267 ? 126.438 -3.582 83.125 1.00 106.48 267 ASP B N 1
ATOM 8479 C CA . ASP B 1 267 ? 127.266 -4.082 84.230 1.00 97.20 267 ASP B CA 1
ATOM 8480 C C . ASP B 1 267 ? 128.734 -4.289 83.796 1.00 89.28 267 ASP B C 1
ATOM 8481 O O . ASP B 1 267 ? 129.406 -3.365 83.333 1.00 81.76 267 ASP B O 1
ATOM 8486 N N . ARG B 1 276 ? 127.143 6.247 87.253 1.00 92.76 276 ARG B N 1
ATOM 8487 C CA . ARG B 1 276 ? 125.930 5.491 87.578 1.00 98.53 276 ARG B CA 1
ATOM 8488 C C . ARG B 1 276 ? 124.736 6.380 87.909 1.00 106.27 276 ARG B C 1
ATOM 8489 O O . ARG B 1 276 ? 123.606 5.887 87.960 1.00 107.77 276 ARG B O 1
ATOM 8497 N N . ALA B 1 277 ? 124.984 7.669 88.159 1.00 115.81 277 ALA B N 1
ATOM 8498 C CA . ALA B 1 277 ? 123.928 8.597 88.579 1.00 114.96 277 ALA B CA 1
ATOM 8499 C C . ALA B 1 277 ? 122.891 8.723 87.477 1.00 115.20 277 ALA B C 1
ATOM 8500 O O . ALA B 1 277 ? 121.803 8.163 87.598 1.00 110.66 277 ALA B O 1
ATOM 8502 N N . SER B 1 278 ? 123.247 9.407 86.389 1.00 113.34 278 SER B N 1
ATOM 8503 C CA . SER B 1 278 ? 122.277 9.721 85.337 1.00 116.99 278 SER B CA 1
ATOM 8504 C C . SER B 1 278 ? 121.997 8.557 84.364 1.00 113.58 278 SER B C 1
ATOM 8505 O O . SER B 1 278 ? 121.080 8.665 83.554 1.00 119.78 278 SER B O 1
ATOM 8508 N N . VAL B 1 279 ? 122.761 7.464 84.436 1.00 106.14 279 VAL B N 1
ATOM 8509 C CA . VAL B 1 279 ? 122.437 6.230 83.681 1.00 108.51 279 VAL B CA 1
ATOM 8510 C C . VAL B 1 279 ? 121.096 5.591 84.143 1.00 105.96 279 VAL B C 1
ATOM 8511 O O . VAL B 1 279 ? 120.099 5.584 83.396 1.00 96.31 279 VAL B O 1
ATOM 8515 N N . LYS B 1 280 ? 121.075 5.092 85.379 1.00 98.33 280 LYS B N 1
ATOM 8516 C CA . LYS B 1 280 ? 119.894 4.427 85.936 1.00 96.89 280 LYS B CA 1
ATOM 8517 C C . LYS B 1 280 ? 118.704 5.362 86.065 1.00 100.50 280 LYS B C 1
ATOM 8518 O O . LYS B 1 280 ? 117.584 4.897 86.183 1.00 105.95 280 LYS B O 1
ATOM 8524 N N . ASP B 1 281 ? 118.951 6.670 86.084 1.00 101.96 281 ASP B N 1
ATOM 8525 C CA . ASP B 1 281 ? 117.882 7.680 86.036 1.00 104.21 281 ASP B CA 1
ATOM 8526 C C . ASP B 1 281 ? 117.317 7.845 84.619 1.00 102.63 281 ASP B C 1
ATOM 8527 O O . ASP B 1 281 ? 116.103 7.923 84.441 1.00 108.01 281 ASP B O 1
ATOM 8532 N N . TYR B 1 282 ? 118.198 7.918 83.624 1.00 94.01 282 TYR B N 1
ATOM 8533 C CA . TYR B 1 282 ? 117.784 8.036 82.225 1.00 86.94 282 TYR B CA 1
ATOM 8534 C C . TYR B 1 282 ? 117.031 6.791 81.746 1.00 88.54 282 TYR B C 1
ATOM 8535 O O . TYR B 1 282 ? 115.964 6.903 81.121 1.00 75.73 282 TYR B O 1
ATOM 8544 N N . CYS B 1 283 ? 117.615 5.621 82.022 1.00 83.54 283 CYS B N 1
ATOM 8545 C CA . CYS B 1 283 ? 117.027 4.347 81.639 1.00 78.22 283 CYS B CA 1
ATOM 8546 C C . CYS B 1 283 ? 115.633 4.176 82.228 1.00 77.64 283 CYS B C 1
ATOM 8547 O O . CYS B 1 283 ? 114.667 4.038 81.483 1.00 88.22 283 CYS B O 1
ATOM 8550 N N . GLU B 1 284 ? 115.505 4.270 83.542 1.00 79.01 284 GLU B N 1
ATOM 8551 C CA . GLU B 1 284 ? 114.200 4.092 84.171 1.00 85.41 284 GLU B CA 1
ATOM 8552 C C . GLU B 1 284 ? 113.188 5.122 83.652 1.00 85.28 284 GLU B C 1
ATOM 8553 O O . GLU B 1 284 ? 111.985 4.852 83.680 1.00 82.72 284 GLU B O 1
ATOM 8559 N N . SER B 1 285 ? 113.664 6.273 83.157 1.00 82.24 285 SER B N 1
ATOM 8560 C CA . SER B 1 285 ? 112.779 7.276 82.525 1.00 79.68 285 SER B CA 1
ATOM 8561 C C . SER B 1 285 ? 112.259 6.882 81.139 1.00 75.30 285 SER B C 1
ATOM 8562 O O . SER B 1 285 ? 111.202 7.377 80.737 1.00 68.96 285 SER B O 1
ATOM 8565 N N . ILE B 1 286 ? 113.029 6.076 80.393 1.00 72.96 286 ILE B N 1
ATOM 8566 C CA . ILE B 1 286 ? 112.576 5.526 79.101 1.00 70.78 286 ILE B CA 1
ATOM 8567 C C . ILE B 1 286 ? 111.693 4.304 79.367 1.00 66.35 286 ILE B C 1
ATOM 8568 O O . ILE B 1 286 ? 110.565 4.243 78.870 1.00 58.96 286 ILE B O 1
ATOM 8573 N N . LEU B 1 287 ? 112.198 3.385 80.193 1.00 63.03 287 LEU B N 1
ATOM 8574 C CA . LEU B 1 287 ? 111.484 2.149 80.577 1.00 62.46 287 LEU B CA 1
ATOM 8575 C C . LEU B 1 287 ? 110.108 2.358 81.214 1.00 56.64 287 LEU B C 1
ATOM 8576 O O . LEU B 1 287 ? 109.273 1.488 81.127 1.00 57.22 287 LEU B O 1
ATOM 8581 N N . VAL B 1 288 ? 109.886 3.496 81.853 1.00 52.88 288 VAL B N 1
ATOM 8582 C CA . VAL B 1 288 ? 108.555 3.888 82.345 1.00 58.02 288 VAL B CA 1
ATOM 8583 C C . VAL B 1 288 ? 107.534 4.226 81.225 1.00 52.32 288 VAL B C 1
ATOM 8584 O O . VAL B 1 288 ? 106.341 4.295 81.467 1.00 51.88 288 VAL B O 1
ATOM 8588 N N . LEU B 1 289 ? 107.991 4.447 80.001 1.00 54.96 289 LEU B N 1
ATOM 8589 C CA . LEU B 1 289 ? 107.094 4.907 78.937 1.00 58.03 289 LEU B CA 1
ATOM 8590 C C . LEU B 1 289 ? 106.209 3.779 78.432 1.00 51.00 289 LEU B C 1
ATOM 8591 O O . LEU B 1 289 ? 106.629 2.630 78.402 1.00 45.52 289 LEU B O 1
ATOM 8596 N N . SER B 1 290 ? 104.997 4.138 78.036 1.00 52.54 290 SER B N 1
ATOM 8597 C CA . SER B 1 290 ? 104.101 3.221 77.361 1.00 53.08 290 SER B CA 1
ATOM 8598 C C . SER B 1 290 ? 104.758 2.767 76.024 1.00 51.71 290 SER B C 1
ATOM 8599 O O . SER B 1 290 ? 105.727 3.371 75.582 1.00 47.23 290 SER B O 1
ATOM 8602 N N . SER B 1 291 ? 104.295 1.658 75.448 1.00 47.85 291 SER B N 1
ATOM 8603 C CA . SER B 1 291 ? 104.844 1.135 74.205 1.00 50.72 291 SER B CA 1
ATOM 8604 C C . SER B 1 291 ? 104.642 2.127 73.048 1.00 48.73 291 SER B C 1
ATOM 8605 O O . SER B 1 291 ? 105.550 2.283 72.282 1.00 51.71 291 SER B O 1
ATOM 8608 N N . GLU B 1 292 ? 103.455 2.753 72.960 1.00 47.79 292 GLU B N 1
ATOM 8609 C CA . GLU B 1 292 ? 103.138 3.939 72.119 1.00 55.09 292 GLU B CA 1
ATOM 8610 C C . GLU B 1 292 ? 104.151 5.104 72.228 1.00 57.91 292 GLU B C 1
ATOM 8611 O O . GLU B 1 292 ? 104.787 5.439 71.243 1.00 65.65 292 GLU B O 1
ATOM 8617 N N . GLU B 1 293 ? 104.260 5.717 73.415 1.00 59.97 293 GLU B N 1
ATOM 8618 C CA . GLU B 1 293 ? 105.214 6.832 73.707 1.00 60.18 293 GLU B CA 1
ATOM 8619 C C . GLU B 1 293 ? 106.657 6.478 73.408 1.00 54.66 293 GLU B C 1
ATOM 8620 O O . GLU B 1 293 ? 107.422 7.335 73.000 1.00 59.91 293 GLU B O 1
ATOM 8626 N N . ARG B 1 294 ? 107.016 5.214 73.613 1.00 54.78 294 ARG B N 1
ATOM 8627 C CA . ARG B 1 294 ? 108.388 4.704 73.411 1.00 58.14 294 ARG B CA 1
ATOM 8628 C C . ARG B 1 294 ? 108.829 4.716 71.947 1.00 67.25 294 ARG B C 1
ATOM 8629 O O . ARG B 1 294 ? 110.042 4.690 71.662 1.00 64.46 294 ARG B O 1
ATOM 8637 N N . SER B 1 295 ? 107.850 4.728 71.029 1.00 70.07 295 SER B N 1
ATOM 8638 C CA . SER B 1 295 ? 108.108 4.752 69.573 1.00 74.99 295 SER B CA 1
ATOM 8639 C C . SER B 1 295 ? 108.146 6.162 68.970 1.00 72.60 295 SER B C 1
ATOM 8640 O O . SER B 1 295 ? 108.827 6.364 67.975 1.00 91.25 295 SER B O 1
ATOM 8643 N N . ALA B 1 296 ? 107.427 7.116 69.564 1.00 80.85 296 ALA B N 1
ATOM 8644 C CA . ALA B 1 296 ? 107.277 8.484 69.018 1.00 90.41 296 ALA B CA 1
ATOM 8645 C C . ALA B 1 296 ? 108.136 9.528 69.768 1.00 87.73 296 ALA B C 1
ATOM 8646 O O . ALA B 1 296 ? 109.068 9.162 70.491 1.00 87.72 296 ALA B O 1
ATOM 8648 N N . GLY B 1 297 ? 107.841 10.814 69.548 1.00 89.80 297 GLY B N 1
ATOM 8649 C CA . GLY B 1 297 ? 108.504 11.928 70.235 1.00 84.56 297 GLY B CA 1
ATOM 8650 C C . GLY B 1 297 ? 109.942 12.181 69.807 1.00 85.09 297 GLY B C 1
ATOM 8651 O O . GLY B 1 297 ? 110.418 11.614 68.819 1.00 83.41 297 GLY B O 1
ATOM 8652 N N . ALA B 1 298 ? 110.632 13.029 70.577 1.00 87.26 298 ALA B N 1
ATOM 8653 C CA . ALA B 1 298 ? 112.030 13.404 70.314 1.00 86.51 298 ALA B CA 1
ATOM 8654 C C . ALA B 1 298 ? 112.995 12.260 70.604 1.00 78.18 298 ALA B C 1
ATOM 8655 O O . ALA B 1 298 ? 112.707 11.413 71.439 1.00 80.73 298 ALA B O 1
ATOM 8657 N N . LYS B 1 299 ? 114.140 12.248 69.930 1.00 76.12 299 LYS B N 1
ATOM 8658 C CA . LYS B 1 299 ? 115.211 11.286 70.236 1.00 86.80 299 LYS B CA 1
ATOM 8659 C C . LYS B 1 299 ? 116.124 11.806 71.355 1.00 87.90 299 LYS B C 1
ATOM 8660 O O . LYS B 1 299 ? 116.419 13.000 71.424 1.00 89.59 299 LYS B O 1
ATOM 8666 N N . SER B 1 300 ? 116.566 10.881 72.210 1.00 88.71 300 SER B N 1
ATOM 8667 C CA . SER B 1 300 ? 117.270 11.177 73.462 1.00 84.14 300 SER B CA 1
ATOM 8668 C C . SER B 1 300 ? 118.331 10.117 73.701 1.00 85.84 300 SER B C 1
ATOM 8669 O O . SER B 1 300 ? 118.475 9.188 72.909 1.00 91.27 300 SER B O 1
ATOM 8672 N N . GLY B 1 301 ? 119.075 10.261 74.792 1.00 92.47 301 GLY B N 1
ATOM 8673 C CA . GLY B 1 301 ? 120.244 9.415 75.054 1.00 96.99 301 GLY B CA 1
ATOM 8674 C C . GLY B 1 301 ? 121.166 9.911 76.160 1.00 98.89 301 GLY B C 1
ATOM 8675 O O . GLY B 1 301 ? 121.047 11.053 76.613 1.00 89.75 301 GLY B O 1
ATOM 8676 N N . ILE B 1 302 ? 122.078 9.038 76.586 1.00 100.61 302 ILE B N 1
ATOM 8677 C CA . ILE B 1 302 ? 123.071 9.354 77.611 1.00 99.28 302 ILE B CA 1
ATOM 8678 C C . ILE B 1 302 ? 124.391 8.657 77.294 1.00 106.19 302 ILE B C 1
ATOM 8679 O O . ILE B 1 302 ? 124.414 7.444 77.061 1.00 97.57 302 ILE B O 1
ATOM 8684 N N . PHE B 1 303 ? 125.481 9.432 77.284 1.00 115.78 303 PHE B N 1
ATOM 8685 C CA . PHE B 1 303 ? 126.836 8.889 77.117 1.00 119.54 303 PHE B CA 1
ATOM 8686 C C . PHE B 1 303 ? 127.117 7.995 78.316 1.00 112.62 303 PHE B C 1
ATOM 8687 O O . PHE B 1 303 ? 126.879 8.395 79.457 1.00 113.66 303 PHE B O 1
ATOM 8695 N N . THR B 1 304 ? 127.574 6.774 78.055 1.00 105.53 304 THR B N 1
ATOM 8696 C CA . THR B 1 304 ? 127.829 5.815 79.127 1.00 107.05 304 THR B CA 1
ATOM 8697 C C . THR B 1 304 ? 128.942 6.312 80.041 1.00 120.89 304 THR B C 1
ATOM 8698 O O . THR B 1 304 ? 128.877 6.124 81.258 1.00 129.80 304 THR B O 1
ATOM 8702 N N . GLY B 1 305 ? 129.950 6.944 79.434 1.00 122.80 305 GLY B N 1
ATOM 8703 C CA . GLY B 1 305 ? 131.223 7.214 80.076 1.00 121.37 305 GLY B CA 1
ATOM 8704 C C . GLY B 1 305 ? 132.227 6.304 79.405 1.00 117.84 305 GLY B C 1
ATOM 8705 O O . GLY B 1 305 ? 133.181 6.783 78.801 1.00 117.85 305 GLY B O 1
ATOM 8706 N N . LEU B 1 306 ? 131.968 4.992 79.472 1.00 115.51 306 LEU B N 1
ATOM 8707 C CA . LEU B 1 306 ? 132.897 3.954 78.979 1.00 114.67 306 LEU B CA 1
ATOM 8708 C C . LEU B 1 306 ? 133.047 3.975 77.433 1.00 110.68 306 LEU B C 1
ATOM 8709 O O . LEU B 1 306 ? 132.421 4.804 76.746 1.00 103.89 306 LEU B O 1
ATOM 8714 N N . MET B 1 307 ? 133.906 3.086 76.917 1.00 103.34 307 MET B N 1
ATOM 8715 C CA . MET B 1 307 ? 134.199 2.967 75.480 1.00 96.54 307 MET B CA 1
ATOM 8716 C C . MET B 1 307 ? 134.536 1.516 75.081 1.00 96.79 307 MET B C 1
ATOM 8717 O O . MET B 1 307 ? 134.843 0.655 75.929 1.00 79.47 307 MET B O 1
ATOM 8722 N N . VAL B 1 308 ? 134.493 1.272 73.771 1.00 98.28 308 VAL B N 1
ATOM 8723 C CA . VAL B 1 308 ? 134.325 -0.076 73.230 1.00 104.93 308 VAL B CA 1
ATOM 8724 C C . VAL B 1 308 ? 134.952 -0.196 71.823 1.00 99.48 308 VAL B C 1
ATOM 8725 O O . VAL B 1 308 ? 135.068 0.811 71.119 1.00 82.33 308 VAL B O 1
ATOM 8729 N N . VAL B 1 309 ? 135.325 -1.420 71.422 1.00 108.27 309 VAL B N 1
ATOM 8730 C CA . VAL B 1 309 ? 136.215 -1.666 70.253 1.00 122.57 309 VAL B CA 1
ATOM 8731 C C . VAL B 1 309 ? 135.548 -2.323 69.015 1.00 116.81 309 VAL B C 1
ATOM 8732 O O . VAL B 1 309 ? 134.774 -3.265 69.139 1.00 116.72 309 VAL B O 1
ATOM 8736 N N . ASN B 1 310 ? 135.926 -1.822 67.834 1.00 115.12 310 ASN B N 1
ATOM 8737 C CA . ASN B 1 310 ? 135.518 -2.318 66.505 1.00 117.03 310 ASN B CA 1
ATOM 8738 C C . ASN B 1 310 ? 136.585 -3.309 65.975 1.00 128.67 310 ASN B C 1
ATOM 8739 O O . ASN B 1 310 ? 137.620 -2.861 65.494 1.00 154.01 310 ASN B O 1
ATOM 8744 N N . PRO B 1 311 ? 136.345 -4.649 66.039 1.00 132.94 311 PRO B N 1
ATOM 8745 C CA . PRO B 1 311 ? 137.438 -5.629 65.806 1.00 125.38 311 PRO B CA 1
ATOM 8746 C C . PRO B 1 311 ? 137.932 -5.829 64.352 1.00 120.35 311 PRO B C 1
ATOM 8747 O O . PRO B 1 311 ? 138.871 -6.599 64.138 1.00 109.58 311 PRO B O 1
ATOM 8751 N N . LEU B 1 312 ? 137.308 -5.172 63.373 1.00 118.11 312 LEU B N 1
ATOM 8752 C CA . LEU B 1 312 ? 137.948 -4.961 62.062 1.00 126.25 312 LEU B CA 1
ATOM 8753 C C . LEU B 1 312 ? 139.060 -3.921 62.249 1.00 129.25 312 LEU B C 1
ATOM 8754 O O . LEU B 1 312 ? 140.253 -4.253 62.232 1.00 121.01 312 LEU B O 1
ATOM 8759 N N . ASN B 1 313 ? 138.634 -2.676 62.476 1.00 127.88 313 ASN B N 1
ATOM 8760 C CA . ASN B 1 313 ? 139.521 -1.517 62.613 1.00 121.21 313 ASN B CA 1
ATOM 8761 C C . ASN B 1 313 ? 140.522 -1.651 63.790 1.00 123.11 313 ASN B C 1
ATOM 8762 O O . ASN B 1 313 ? 141.614 -1.086 63.735 1.00 119.42 313 ASN B O 1
ATOM 8767 N N . GLN B 1 314 ? 140.132 -2.414 64.824 1.00 130.68 314 GLN B N 1
ATOM 8768 C CA . GLN B 1 314 ? 140.902 -2.661 66.065 1.00 125.84 314 GLN B CA 1
ATOM 8769 C C . GLN B 1 314 ? 141.280 -1.344 66.728 1.00 128.51 314 GLN B C 1
ATOM 8770 O O . GLN B 1 314 ? 142.453 -1.004 66.874 1.00 133.71 314 GLN B O 1
ATOM 8776 N N . GLU B 1 315 ? 140.237 -0.624 67.134 1.00 130.51 315 GLU B N 1
ATOM 8777 C CA . GLU B 1 315 ? 140.289 0.825 67.335 1.00 132.22 315 GLU B CA 1
ATOM 8778 C C . GLU B 1 315 ? 139.028 1.287 68.104 1.00 144.02 315 GLU B C 1
ATOM 8779 O O . GLU B 1 315 ? 137.923 0.804 67.840 1.00 147.16 315 GLU B O 1
ATOM 8785 N N . ARG B 1 316 ? 139.204 2.227 69.038 1.00 153.71 316 ARG B N 1
ATOM 8786 C CA . ARG B 1 316 ? 138.200 2.518 70.088 1.00 150.46 316 ARG B CA 1
ATOM 8787 C C . ARG B 1 316 ? 137.054 3.459 69.675 1.00 146.48 316 ARG B C 1
ATOM 8788 O O . ARG B 1 316 ? 137.256 4.411 68.913 1.00 139.91 316 ARG B O 1
ATOM 8796 N N . VAL B 1 317 ? 135.866 3.191 70.235 1.00 140.65 317 VAL B N 1
ATOM 8797 C CA . VAL B 1 317 ? 134.589 3.801 69.815 1.00 123.46 317 VAL B CA 1
ATOM 8798 C C . VAL B 1 317 ? 133.727 4.166 71.053 1.00 114.12 317 VAL B C 1
ATOM 8799 O O . VAL B 1 317 ? 133.738 3.423 72.048 1.00 99.94 317 VAL B O 1
ATOM 8803 N N . PRO B 1 318 ? 132.980 5.302 71.005 1.00 102.54 318 PRO B N 1
ATOM 8804 C CA . PRO B 1 318 ? 132.128 5.681 72.151 1.00 100.94 318 PRO B CA 1
ATOM 8805 C C . PRO B 1 318 ? 130.837 4.849 72.312 1.00 112.36 318 PRO B C 1
ATOM 8806 O O . PRO B 1 318 ? 130.207 4.498 71.314 1.00 112.31 318 PRO B O 1
ATOM 8810 N N . LEU B 1 319 ? 130.451 4.556 73.560 1.00 115.49 319 LEU B N 1
ATOM 8811 C CA . LEU B 1 319 ? 129.216 3.809 73.874 1.00 105.26 319 LEU B CA 1
ATOM 8812 C C . LEU B 1 319 ? 128.157 4.726 74.500 1.00 103.58 319 LEU B C 1
ATOM 8813 O O . LEU B 1 319 ? 128.470 5.584 75.322 1.00 98.18 319 LEU B O 1
ATOM 8818 N N . TYR B 1 320 ? 126.901 4.521 74.101 1.00 111.79 320 TYR B N 1
ATOM 8819 C CA . TYR B 1 320 ? 125.750 5.330 74.529 1.00 105.60 320 TYR B CA 1
ATOM 8820 C C . TYR B 1 320 ? 124.557 4.420 74.913 1.00 100.11 320 TYR B C 1
ATOM 8821 O O . TYR B 1 320 ? 124.625 3.187 74.786 1.00 97.95 320 TYR B O 1
ATOM 8830 N N . VAL B 1 321 ? 123.490 5.046 75.414 1.00 91.01 321 VAL B N 1
ATOM 8831 C CA . VAL B 1 321 ? 122.208 4.390 75.686 1.00 87.77 321 VAL B CA 1
ATOM 8832 C C . VAL B 1 321 ? 121.156 5.350 75.133 1.00 89.39 321 VAL B C 1
ATOM 8833 O O . VAL B 1 321 ? 121.044 6.470 75.619 1.00 86.05 321 VAL B O 1
ATOM 8837 N N . ALA B 1 322 ? 120.425 4.910 74.101 1.00 87.10 322 ALA B N 1
ATOM 8838 C CA . ALA B 1 322 ? 119.464 5.756 73.380 1.00 89.18 322 ALA B CA 1
ATOM 8839 C C . ALA B 1 322 ? 118.075 5.111 73.273 1.00 88.20 322 ALA B C 1
ATOM 8840 O O . ALA B 1 322 ? 117.945 3.876 73.217 1.00 85.56 322 ALA B O 1
ATOM 8842 N N . ASN B 1 323 ? 117.051 5.970 73.244 1.00 82.84 323 ASN B N 1
ATOM 8843 C CA . ASN B 1 323 ? 115.636 5.548 73.194 1.00 81.76 323 ASN B CA 1
ATOM 8844 C C . ASN B 1 323 ? 115.195 4.990 71.824 1.00 82.21 323 ASN B C 1
ATOM 8845 O O . ASN B 1 323 ? 114.332 4.106 71.754 1.00 89.82 323 ASN B O 1
ATOM 8850 N N . TYR B 1 324 ? 115.810 5.506 70.755 1.00 80.77 324 TYR B N 1
ATOM 8851 C CA . TYR B 1 324 ? 115.485 5.127 69.378 1.00 82.50 324 TYR B CA 1
ATOM 8852 C C . TYR B 1 324 ? 115.993 3.723 69.023 1.00 79.59 324 TYR B C 1
ATOM 8853 O O . TYR B 1 324 ? 115.748 3.261 67.910 1.00 78.91 324 TYR B O 1
ATOM 8862 N N . VAL B 1 325 ? 116.723 3.060 69.925 1.00 72.39 325 VAL B N 1
ATOM 8863 C CA . VAL B 1 325 ? 117.011 1.653 69.747 1.00 72.83 325 VAL B CA 1
ATOM 8864 C C . VAL B 1 325 ? 115.817 0.924 70.325 1.00 77.45 325 VAL B C 1
ATOM 8865 O O . VAL B 1 325 ? 115.523 1.052 71.520 1.00 75.68 325 VAL B O 1
ATOM 8869 N N . MET B 1 326 ? 115.121 0.173 69.475 1.00 74.03 326 MET B N 1
ATOM 8870 C CA . MET B 1 326 ? 113.915 -0.524 69.906 1.00 72.49 326 MET B CA 1
ATOM 8871 C C . MET B 1 326 ? 114.308 -1.905 70.416 1.00 58.98 326 MET B C 1
ATOM 8872 O O . MET B 1 326 ? 115.044 -2.631 69.761 1.00 66.34 326 MET B O 1
ATOM 8877 N N . PRO B 1 327 ? 113.841 -2.257 71.610 1.00 57.28 327 PRO B N 1
ATOM 8878 C CA . PRO B 1 327 ? 114.217 -3.531 72.226 1.00 61.88 327 PRO B CA 1
ATOM 8879 C C . PRO B 1 327 ? 113.694 -4.842 71.563 1.00 65.24 327 PRO B C 1
ATOM 8880 O O . PRO B 1 327 ? 114.196 -5.919 71.878 1.00 62.19 327 PRO B O 1
ATOM 8884 N N . ASP B 1 328 ? 112.693 -4.777 70.692 1.00 64.97 328 ASP B N 1
ATOM 8885 C CA . ASP B 1 328 ? 112.140 -6.005 70.076 1.00 67.86 328 ASP B CA 1
ATOM 8886 C C . ASP B 1 328 ? 112.710 -6.377 68.702 1.00 71.13 328 ASP B C 1
ATOM 8887 O O . ASP B 1 328 ? 112.173 -7.281 68.044 1.00 68.89 328 ASP B O 1
ATOM 8892 N N . PHE B 1 329 ? 113.807 -5.718 68.292 1.00 64.62 329 PHE B N 1
ATOM 8893 C CA . PHE B 1 329 ? 114.428 -5.950 66.983 1.00 68.59 329 PHE B CA 1
ATOM 8894 C C . PHE B 1 329 ? 115.900 -6.289 67.164 1.00 70.10 329 PHE B C 1
ATOM 8895 O O . PHE B 1 329 ? 116.635 -5.573 67.854 1.00 72.83 329 PHE B O 1
ATOM 8903 N N . GLY B 1 330 ? 116.327 -7.378 66.539 1.00 71.38 330 GLY B N 1
ATOM 8904 C CA . GLY B 1 330 ? 117.697 -7.851 66.661 1.00 77.92 330 GLY B CA 1
ATOM 8905 C C . GLY B 1 330 ? 118.182 -7.999 68.099 1.00 82.13 330 GLY B C 1
ATOM 8906 O O . GLY B 1 330 ? 117.438 -8.456 68.971 1.00 82.38 330 GLY B O 1
ATOM 8907 N N . THR B 1 331 ? 119.426 -7.589 68.339 1.00 87.92 331 THR B N 1
ATOM 8908 C CA . THR B 1 331 ? 120.106 -7.809 69.623 1.00 90.54 331 THR B CA 1
ATOM 8909 C C . THR B 1 331 ? 119.906 -6.678 70.652 1.00 93.63 331 THR B C 1
ATOM 8910 O O . THR B 1 331 ? 120.165 -6.880 71.846 1.00 90.52 331 THR B O 1
ATOM 8914 N N . GLY B 1 332 ? 119.450 -5.508 70.193 1.00 86.78 332 GLY B N 1
ATOM 8915 C CA . GLY B 1 332 ? 119.248 -4.351 71.064 1.00 85.24 332 GLY B CA 1
ATOM 8916 C C . GLY B 1 332 ? 120.496 -3.499 71.193 1.00 89.81 332 GLY B C 1
ATOM 8917 O O . GLY B 1 332 ? 120.595 -2.681 72.114 1.00 86.52 332 GLY B O 1
ATOM 8918 N N . ALA B 1 333 ? 121.447 -3.710 70.275 1.00 91.03 333 ALA B N 1
ATOM 8919 C CA . ALA B 1 333 ? 122.627 -2.862 70.102 1.00 93.71 333 ALA B CA 1
ATOM 8920 C C . ALA B 1 333 ? 122.687 -2.421 68.634 1.00 88.34 333 ALA B C 1
ATOM 8921 O O . ALA B 1 333 ? 122.467 -3.244 67.739 1.00 88.30 333 ALA B O 1
ATOM 8923 N N . VAL B 1 334 ? 122.955 -1.135 68.390 1.00 85.89 334 VAL B N 1
ATOM 8924 C CA . VAL B 1 334 ? 123.139 -0.616 67.023 1.00 90.94 334 VAL B CA 1
ATOM 8925 C C . VAL B 1 334 ? 124.544 -0.013 66.840 1.00 103.70 334 VAL B C 1
ATOM 8926 O O . VAL B 1 334 ? 125.330 0.060 67.783 1.00 104.28 334 VAL B O 1
ATOM 8930 N N . ILE B 1 335 ? 124.827 0.455 65.627 1.00 118.16 335 ILE B N 1
ATOM 8931 C CA . ILE B 1 335 ? 126.197 0.590 65.128 1.00 119.69 335 ILE B CA 1
ATOM 8932 C C . ILE B 1 335 ? 126.218 1.748 64.122 1.00 125.45 335 ILE B C 1
ATOM 8933 O O . ILE B 1 335 ? 126.200 1.541 62.910 1.00 122.51 335 ILE B O 1
ATOM 8938 N N . GLY B 1 336 ? 126.258 2.974 64.652 1.00 131.86 336 GLY B N 1
ATOM 8939 C CA . GLY B 1 336 ? 125.802 4.174 63.920 1.00 139.67 336 GLY B CA 1
ATOM 8940 C C . GLY B 1 336 ? 126.728 4.903 62.946 1.00 142.50 336 GLY B C 1
ATOM 8941 O O . GLY B 1 336 ? 127.934 5.005 63.171 1.00 144.44 336 GLY B O 1
ATOM 8942 N N . VAL B 1 337 ? 126.133 5.432 61.870 1.00 144.72 337 VAL B N 1
ATOM 8943 C CA . VAL B 1 337 ? 126.835 6.197 60.827 1.00 143.51 337 VAL B CA 1
ATOM 8944 C C . VAL B 1 337 ? 125.911 7.290 60.250 1.00 145.89 337 VAL B C 1
ATOM 8945 O O . VAL B 1 337 ? 124.863 6.969 59.678 1.00 146.85 337 VAL B O 1
ATOM 8949 N N . PRO B 1 338 ? 126.270 8.581 60.429 1.00 136.93 338 PRO B N 1
ATOM 8950 C CA . PRO B 1 338 ? 125.717 9.668 59.589 1.00 127.67 338 PRO B CA 1
ATOM 8951 C C . PRO B 1 338 ? 126.609 10.027 58.389 1.00 113.44 338 PRO B C 1
ATOM 8952 O O . PRO B 1 338 ? 126.399 9.539 57.275 1.00 100.18 338 PRO B O 1
ATOM 8956 N N . ASP B 1 341 ? 122.038 6.682 57.035 1.00 91.07 341 ASP B N 1
ATOM 8957 C CA . ASP B 1 341 ? 121.342 6.099 58.169 1.00 101.13 341 ASP B CA 1
ATOM 8958 C C . ASP B 1 341 ? 120.943 7.295 59.040 1.00 102.32 341 ASP B C 1
ATOM 8959 O O . ASP B 1 341 ? 121.634 7.659 59.995 1.00 105.55 341 ASP B O 1
ATOM 8964 N N . GLU B 1 342 ? 119.826 7.922 58.678 1.00 106.81 342 GLU B N 1
ATOM 8965 C CA . GLU B 1 342 ? 119.413 9.181 59.315 1.00 111.97 342 GLU B CA 1
ATOM 8966 C C . GLU B 1 342 ? 118.596 9.039 60.617 1.00 114.87 342 GLU B C 1
ATOM 8967 O O . GLU B 1 342 ? 118.000 10.016 61.092 1.00 104.24 342 GLU B O 1
ATOM 8973 N N . ARG B 1 343 ? 118.565 7.825 61.176 1.00 119.00 343 ARG B N 1
ATOM 8974 C CA . ARG B 1 343 ? 118.308 7.623 62.607 1.00 123.62 343 ARG B CA 1
ATOM 8975 C C . ARG B 1 343 ? 119.504 8.158 63.393 1.00 125.76 343 ARG B C 1
ATOM 8976 O O . ARG B 1 343 ? 119.359 8.982 64.301 1.00 133.08 343 ARG B O 1
ATOM 8984 N N . ASP B 1 344 ? 120.685 7.676 63.011 1.00 118.40 344 ASP B N 1
ATOM 8985 C CA . ASP B 1 344 ? 121.928 7.953 63.733 1.00 123.06 344 ASP B CA 1
ATOM 8986 C C . ASP B 1 344 ? 122.441 9.390 63.532 1.00 125.22 344 ASP B C 1
ATOM 8987 O O . ASP B 1 344 ? 123.240 9.881 64.339 1.00 118.07 344 ASP B O 1
ATOM 8992 N N . ALA B 1 345 ? 121.991 10.044 62.458 1.00 126.06 345 ALA B N 1
ATOM 8993 C CA . ALA B 1 345 ? 122.345 11.438 62.171 1.00 126.48 345 ALA B CA 1
ATOM 8994 C C . ALA B 1 345 ? 121.707 12.420 63.149 1.00 124.93 345 ALA B C 1
ATOM 8995 O O . ALA B 1 345 ? 122.378 13.358 63.593 1.00 129.86 345 ALA B O 1
ATOM 8997 N N . ASP B 1 346 ? 120.428 12.218 63.479 1.00 116.43 346 ASP B N 1
ATOM 8998 C CA . ASP B 1 346 ? 119.754 13.066 64.480 1.00 112.24 346 ASP B CA 1
ATOM 8999 C C . ASP B 1 346 ? 120.308 12.797 65.887 1.00 114.71 346 ASP B C 1
ATOM 9000 O O . ASP B 1 346 ? 120.279 13.684 66.748 1.00 118.76 346 ASP B O 1
ATOM 9005 N N . PHE B 1 347 ? 120.830 11.589 66.112 1.00 109.77 347 PHE B N 1
ATOM 9006 C CA . PHE B 1 347 ? 121.454 11.261 67.390 1.00 107.78 347 PHE B CA 1
ATOM 9007 C C . PHE B 1 347 ? 122.857 11.859 67.583 1.00 109.16 347 PHE B C 1
ATOM 9008 O O . PHE B 1 347 ? 123.143 12.412 68.661 1.00 97.52 347 PHE B O 1
ATOM 9016 N N . GLY B 1 348 ? 123.714 11.729 66.560 1.00 112.84 348 GLY B N 1
ATOM 9017 C CA . GLY B 1 348 ? 125.089 12.300 66.545 1.00 114.24 348 GLY B CA 1
ATOM 9018 C C . GLY B 1 348 ? 125.198 13.797 66.851 1.00 113.05 348 GLY B C 1
ATOM 9019 O O . GLY B 1 348 ? 126.190 14.250 67.458 1.00 108.75 348 GLY B O 1
ATOM 9020 N N . ALA B 1 349 ? 124.182 14.553 66.417 1.00 105.00 349 ALA B N 1
ATOM 9021 C CA . ALA B 1 349 ? 123.967 15.939 66.853 1.00 102.41 349 ALA B CA 1
ATOM 9022 C C . ALA B 1 349 ? 123.238 16.005 68.221 1.00 99.59 349 ALA B C 1
ATOM 9023 O O . ALA B 1 349 ? 122.043 16.292 68.276 1.00 100.04 349 ALA B O 1
ATOM 9025 N N . LEU B 1 350 ? 123.967 15.715 69.307 1.00 96.84 350 LEU B N 1
ATOM 9026 C CA . LEU B 1 350 ? 123.477 15.892 70.698 1.00 99.92 350 LEU B CA 1
ATOM 9027 C C . LEU B 1 350 ? 124.596 15.674 71.727 1.00 89.27 350 LEU B C 1
ATOM 9028 O O . LEU B 1 350 ? 125.121 14.564 71.864 1.00 83.13 350 LEU B O 1
ATOM 9033 N N . THR B 1 386 ? 128.143 0.263 46.405 1.00 104.04 386 THR B N 1
ATOM 9034 C CA . THR B 1 386 ? 129.551 -0.120 46.301 1.00 108.80 386 THR B CA 1
ATOM 9035 C C . THR B 1 386 ? 129.907 -1.160 47.390 1.00 117.75 386 THR B C 1
ATOM 9036 O O . THR B 1 386 ? 131.020 -1.145 47.920 1.00 128.02 386 THR B O 1
ATOM 9040 N N . SER B 1 387 ? 128.980 -2.098 47.659 1.00 122.40 387 SER B N 1
ATOM 9041 C CA . SER B 1 387 ? 128.875 -2.770 48.988 1.00 116.92 387 SER B CA 1
ATOM 9042 C C . SER B 1 387 ? 128.665 -4.304 49.124 1.00 115.56 387 SER B C 1
ATOM 9043 O O . SER B 1 387 ? 129.158 -4.889 50.092 1.00 110.48 387 SER B O 1
ATOM 9046 N N . SER B 1 388 ? 127.942 -4.946 48.201 1.00 113.51 388 SER B N 1
ATOM 9047 C CA . SER B 1 388 ? 127.384 -6.308 48.429 1.00 110.79 388 SER B CA 1
ATOM 9048 C C . SER B 1 388 ? 128.410 -7.404 48.688 1.00 110.94 388 SER B C 1
ATOM 9049 O O . SER B 1 388 ? 128.374 -8.057 49.725 1.00 105.62 388 SER B O 1
ATOM 9052 N N . ALA B 1 389 ? 129.319 -7.601 47.739 1.00 119.38 389 ALA B N 1
ATOM 9053 C CA . ALA B 1 389 ? 130.413 -8.565 47.898 1.00 123.99 389 ALA B CA 1
ATOM 9054 C C . ALA B 1 389 ? 131.463 -8.119 48.933 1.00 130.50 389 ALA B C 1
ATOM 9055 O O . ALA B 1 389 ? 132.357 -8.899 49.270 1.00 128.21 389 ALA B O 1
ATOM 9057 N N . ALA B 1 390 ? 131.376 -6.869 49.407 1.00 140.93 390 ALA B N 1
ATOM 9058 C CA . ALA B 1 390 ? 132.114 -6.423 50.609 1.00 139.93 390 ALA B CA 1
ATOM 9059 C C . ALA B 1 390 ? 131.591 -7.106 51.882 1.00 138.96 390 ALA B C 1
ATOM 9060 O O . ALA B 1 390 ? 132.383 -7.518 52.740 1.00 128.58 390 ALA B O 1
ATOM 9062 N N . ARG B 1 391 ? 130.263 -7.224 51.983 1.00 134.19 391 ARG B N 1
ATOM 9063 C CA . ARG B 1 391 ? 129.605 -7.922 53.101 1.00 124.02 391 ARG B CA 1
ATOM 9064 C C . ARG B 1 391 ? 129.980 -9.416 53.137 1.00 117.61 391 ARG B C 1
ATOM 9065 O O . ARG B 1 391 ? 130.127 -9.980 54.220 1.00 99.95 391 ARG B O 1
ATOM 9073 N N . GLU B 1 392 ? 130.123 -10.039 51.958 1.00 119.82 392 GLU B N 1
ATOM 9074 C CA . GLU B 1 392 ? 130.591 -11.440 51.832 1.00 129.49 392 GLU B CA 1
ATOM 9075 C C . GLU B 1 392 ? 131.962 -11.683 52.510 1.00 136.12 392 GLU B C 1
ATOM 9076 O O . GLU B 1 392 ? 132.061 -12.516 53.416 1.00 129.50 392 GLU B O 1
ATOM 9082 N N . ILE B 1 393 ? 133.000 -10.963 52.059 1.00 142.29 393 ILE B N 1
ATOM 9083 C CA . ILE B 1 393 ? 134.391 -11.110 52.586 1.00 139.91 393 ILE B CA 1
ATOM 9084 C C . ILE B 1 393 ? 134.563 -10.632 54.046 1.00 143.31 393 ILE B C 1
ATOM 9085 O O . ILE B 1 393 ? 135.346 -11.227 54.802 1.00 149.50 393 ILE B O 1
ATOM 9090 N N . LEU B 1 394 ? 133.849 -9.571 54.431 1.00 133.45 394 LEU B N 1
ATOM 9091 C CA . LEU B 1 394 ? 133.882 -9.061 55.817 1.00 127.67 394 LEU B CA 1
ATOM 9092 C C . LEU B 1 394 ? 133.534 -10.137 56.857 1.00 129.83 394 LEU B C 1
ATOM 9093 O O . LEU B 1 394 ? 134.306 -10.372 57.795 1.00 123.56 394 LEU B O 1
ATOM 9098 N N . ILE B 1 395 ? 132.385 -10.792 56.661 1.00 129.01 395 ILE B N 1
ATOM 9099 C CA . ILE B 1 395 ? 131.886 -11.830 57.584 1.00 126.92 395 ILE B CA 1
ATOM 9100 C C . ILE B 1 395 ? 132.733 -13.105 57.553 1.00 121.03 395 ILE B C 1
ATOM 9101 O O . ILE B 1 395 ? 132.743 -13.851 58.529 1.00 118.12 395 ILE B O 1
ATOM 9106 N N . ALA B 1 396 ? 133.416 -13.358 56.434 1.00 122.89 396 ALA B N 1
ATOM 9107 C CA . ALA B 1 396 ? 134.369 -14.465 56.342 1.00 125.86 396 ALA B CA 1
ATOM 9108 C C . ALA B 1 396 ? 135.522 -14.244 57.319 1.00 125.79 396 ALA B C 1
ATOM 9109 O O . ALA B 1 396 ? 135.832 -15.133 58.115 1.00 116.93 396 ALA B O 1
ATOM 9111 N N . HIS B 1 397 ? 136.129 -13.056 57.259 1.00 128.64 397 HIS B N 1
ATOM 9112 C CA . HIS B 1 397 ? 137.202 -12.654 58.190 1.00 131.34 397 HIS B CA 1
ATOM 9113 C C . HIS B 1 397 ? 136.738 -12.732 59.647 1.00 124.62 397 HIS B C 1
ATOM 9114 O O . HIS B 1 397 ? 137.442 -13.278 60.509 1.00 115.61 397 HIS B O 1
ATOM 9121 N N . LEU B 1 398 ? 135.543 -12.206 59.905 1.00 121.20 398 LEU B N 1
ATOM 9122 C CA . LEU B 1 398 ? 135.009 -12.133 61.262 1.00 116.90 398 LEU B CA 1
ATOM 9123 C C . LEU B 1 398 ? 134.643 -13.525 61.813 1.00 116.48 398 LEU B C 1
ATOM 9124 O O . LEU B 1 398 ? 135.032 -13.869 62.923 1.00 104.34 398 LEU B O 1
ATOM 9129 N N . SER B 1 399 ? 133.939 -14.337 61.026 1.00 127.43 399 SER B N 1
ATOM 9130 C CA . SER B 1 399 ? 133.464 -15.655 61.497 1.00 134.06 399 SER B CA 1
ATOM 9131 C C . SER B 1 399 ? 134.571 -16.696 61.684 1.00 139.83 399 SER B C 1
ATOM 9132 O O . SER B 1 399 ? 134.500 -17.496 62.619 1.00 134.68 399 SER B O 1
ATOM 9135 N N . GLU B 1 400 ? 135.572 -16.694 60.796 1.00 149.20 400 GLU B N 1
ATOM 9136 C CA . GLU B 1 400 ? 136.694 -17.652 60.870 1.00 144.48 400 GLU B CA 1
ATOM 9137 C C . GLU B 1 400 ? 137.656 -17.363 62.040 1.00 145.12 400 GLU B C 1
ATOM 9138 O O . GLU B 1 400 ? 138.349 -18.276 62.497 1.00 140.34 400 GLU B O 1
ATOM 9144 N N . LYS B 1 401 ? 137.702 -16.106 62.499 1.00 142.08 401 LYS B N 1
ATOM 9145 C CA . LYS B 1 401 ? 138.393 -15.732 63.747 1.00 137.04 401 LYS B CA 1
ATOM 9146 C C . LYS B 1 401 ? 137.389 -15.274 64.844 1.00 127.52 401 LYS B C 1
ATOM 9147 O O . LYS B 1 401 ? 137.568 -14.230 65.477 1.00 119.79 401 LYS B O 1
ATOM 9153 N N . LEU B 1 402 ? 136.341 -16.082 65.047 1.00 115.30 402 LEU B N 1
ATOM 9154 C CA . LEU B 1 402 ? 135.369 -15.960 66.160 1.00 109.13 402 LEU B CA 1
ATOM 9155 C C . LEU B 1 402 ? 135.122 -14.529 66.713 1.00 108.72 402 LEU B C 1
ATOM 9156 O O . LEU B 1 402 ? 135.184 -14.293 67.916 1.00 111.81 402 LEU B O 1
ATOM 9161 N N . GLU B 1 403 ? 134.821 -13.588 65.820 1.00 117.51 403 GLU B N 1
ATOM 9162 C CA . GLU B 1 403 ? 134.597 -12.173 66.187 1.00 125.23 403 GLU B CA 1
ATOM 9163 C C . GLU B 1 403 ? 133.401 -11.557 65.422 1.00 129.29 403 GLU B C 1
ATOM 9164 O O . GLU B 1 403 ? 133.423 -10.376 65.054 1.00 126.84 403 GLU B O 1
ATOM 9170 N N . GLY B 1 404 ? 132.350 -12.363 65.227 1.00 129.64 404 GLY B N 1
ATOM 9171 C CA . GLY B 1 404 ? 131.183 -12.005 64.397 1.00 128.82 404 GLY B CA 1
ATOM 9172 C C . GLY B 1 404 ? 130.597 -13.207 63.655 1.00 128.06 404 GLY B C 1
ATOM 9173 O O . GLY B 1 404 ? 131.202 -14.293 63.663 1.00 115.51 404 GLY B O 1
ATOM 9174 N N . GLN B 1 405 ? 129.421 -13.018 63.030 1.00 122.57 405 GLN B N 1
ATOM 9175 C CA . GLN B 1 405 ? 128.749 -14.074 62.219 1.00 114.89 405 GLN B CA 1
ATOM 9176 C C . GLN B 1 405 ? 127.475 -13.617 61.466 1.00 104.97 405 GLN B C 1
ATOM 9177 O O . GLN B 1 405 ? 126.980 -12.501 61.656 1.00 89.99 405 GLN B O 1
ATOM 9183 N N . LYS B 1 406 ? 126.975 -14.504 60.600 1.00 105.41 406 LYS B N 1
ATOM 9184 C CA . LYS B 1 406 ? 125.676 -14.339 59.922 1.00 101.51 406 LYS B CA 1
ATOM 9185 C C . LYS B 1 406 ? 124.543 -14.453 60.932 1.00 86.40 406 LYS B C 1
ATOM 9186 O O . LYS B 1 406 ? 124.513 -15.379 61.730 1.00 80.16 406 LYS B O 1
ATOM 9192 N N . SER B 1 407 ? 123.617 -13.506 60.887 1.00 81.92 407 SER B N 1
ATOM 9193 C CA . SER B 1 407 ? 122.584 -13.382 61.910 1.00 83.51 407 SER B CA 1
ATOM 9194 C C . SER B 1 407 ? 121.180 -13.494 61.303 1.00 77.99 407 SER B C 1
ATOM 9195 O O . SER B 1 407 ? 120.859 -12.779 60.349 1.00 73.99 407 SER B O 1
ATOM 9198 N N . THR B 1 408 ? 120.366 -14.403 61.846 1.00 77.08 408 THR B N 1
ATOM 9199 C CA . THR B 1 408 ? 118.926 -14.487 61.511 1.00 72.70 408 THR B CA 1
ATOM 9200 C C . THR B 1 408 ? 118.090 -13.991 62.706 1.00 64.61 408 THR B C 1
ATOM 9201 O O . THR B 1 408 ? 118.106 -14.622 63.772 1.00 60.12 408 THR B O 1
ATOM 9205 N N . GLN B 1 409 ? 117.364 -12.880 62.523 1.00 64.12 409 GLN B N 1
ATOM 9206 C CA . GLN B 1 409 ? 116.491 -12.305 63.575 1.00 60.18 409 GLN B CA 1
ATOM 9207 C C . GLN B 1 409 ? 114.987 -12.397 63.266 1.00 57.08 409 GLN B C 1
ATOM 9208 O O . GLN B 1 409 ? 114.579 -12.346 62.102 1.00 52.66 409 GLN B O 1
ATOM 9214 N N . TYR B 1 410 ? 114.167 -12.497 64.315 1.00 45.92 410 TYR B N 1
ATOM 9215 C CA . TYR B 1 410 ? 112.718 -12.640 64.167 1.00 39.52 410 TYR B CA 1
ATOM 9216 C C . TYR B 1 410 ? 112.006 -11.578 64.962 1.00 39.46 410 TYR B C 1
ATOM 9217 O O . TYR B 1 410 ? 112.352 -11.344 66.106 1.00 45.30 410 TYR B O 1
ATOM 9226 N N . ARG B 1 411 ? 110.991 -10.952 64.385 1.00 37.42 411 ARG B N 1
ATOM 9227 C CA . ARG B 1 411 ? 110.115 -10.023 65.126 1.00 39.51 411 ARG B CA 1
ATOM 9228 C C . ARG B 1 411 ? 109.249 -10.718 66.215 1.00 43.09 411 ARG B C 1
ATOM 9229 O O . ARG B 1 411 ? 108.904 -10.108 67.221 1.00 45.16 411 ARG B O 1
ATOM 9237 N N . LEU B 1 412 ? 108.820 -11.938 65.913 1.00 41.19 412 LEU B N 1
ATOM 9238 C CA . LEU B 1 412 ? 108.023 -12.801 66.781 1.00 39.70 412 LEU B CA 1
ATOM 9239 C C . LEU B 1 412 ? 108.606 -12.856 68.210 1.00 40.02 412 LEU B C 1
ATOM 9240 O O . LEU B 1 412 ? 109.790 -13.189 68.418 1.00 40.55 412 LEU B O 1
ATOM 9245 N N . GLN B 1 413 ? 107.785 -12.536 69.190 1.00 35.87 413 GLN B N 1
ATOM 9246 C CA . GLN B 1 413 ? 108.213 -12.693 70.602 1.00 38.86 413 GLN B CA 1
ATOM 9247 C C . GLN B 1 413 ? 107.689 -14.029 71.168 1.00 41.94 413 GLN B C 1
ATOM 9248 O O . GLN B 1 413 ? 106.608 -14.525 70.784 1.00 43.45 413 GLN B O 1
ATOM 9254 N N . ASN B 1 414 ? 108.421 -14.617 72.093 1.00 41.78 414 ASN B N 1
ATOM 9255 C CA . ASN B 1 414 ? 107.874 -15.770 72.787 1.00 36.39 414 ASN B CA 1
ATOM 9256 C C . ASN B 1 414 ? 106.578 -15.404 73.491 1.00 32.44 414 ASN B C 1
ATOM 9257 O O . ASN B 1 414 ? 106.342 -14.248 73.857 1.00 35.39 414 ASN B O 1
ATOM 9262 N N . TRP B 1 415 ? 105.701 -16.397 73.559 1.00 29.48 415 TRP B N 1
ATOM 9263 C CA . TRP B 1 415 ? 104.299 -16.224 73.906 1.00 28.56 415 TRP B CA 1
ATOM 9264 C C . TRP B 1 415 ? 104.079 -16.270 75.442 1.00 32.72 415 TRP B C 1
ATOM 9265 O O . TRP B 1 415 ? 104.137 -17.362 76.023 1.00 30.16 415 TRP B O 1
ATOM 9276 N N . SER B 1 416 ? 103.795 -15.116 76.058 1.00 35.59 416 SER B N 1
ATOM 9277 C CA . SER B 1 416 ? 103.291 -15.013 77.443 1.00 34.07 416 SER B CA 1
ATOM 9278 C C . SER B 1 416 ? 101.906 -15.573 77.562 1.00 31.43 416 SER B C 1
ATOM 9279 O O . SER B 1 416 ? 100.977 -15.016 76.960 1.00 34.09 416 SER B O 1
ATOM 9282 N N . ILE B 1 417 ? 101.756 -16.564 78.425 1.00 27.51 417 ILE B N 1
ATOM 9283 C CA . ILE B 1 417 ? 100.487 -17.235 78.698 1.00 29.08 417 ILE B CA 1
ATOM 9284 C C . ILE B 1 417 ? 99.933 -17.062 80.095 1.00 30.40 417 ILE B C 1
ATOM 9285 O O . ILE B 1 417 ? 98.747 -17.312 80.313 1.00 31.59 417 ILE B O 1
ATOM 9290 N N . SER B 1 418 ? 100.750 -16.599 81.022 1.00 30.26 418 SER B N 1
ATOM 9291 C CA . SER B 1 418 ? 100.293 -16.377 82.379 1.00 29.31 418 SER B CA 1
ATOM 9292 C C . SER B 1 418 ? 99.578 -15.039 82.543 1.00 29.11 418 SER B C 1
ATOM 9293 O O . SER B 1 418 ? 100.043 -13.999 82.089 1.00 30.97 418 SER B O 1
ATOM 9296 N N . ARG B 1 419 ? 98.417 -15.112 83.172 1.00 25.84 419 ARG B N 1
ATOM 9297 C CA . ARG B 1 419 ? 97.536 -13.986 83.338 1.00 27.58 419 ARG B CA 1
ATOM 9298 C C . ARG B 1 419 ? 97.219 -13.826 84.829 1.00 27.27 419 ARG B C 1
ATOM 9299 O O . ARG B 1 419 ? 96.920 -14.808 85.490 1.00 27.26 419 ARG B O 1
ATOM 9307 N N . GLN B 1 420 ? 97.208 -12.594 85.326 1.00 26.30 420 GLN B N 1
ATOM 9308 C CA . GLN B 1 420 ? 96.912 -12.322 86.771 1.00 27.43 420 GLN B CA 1
ATOM 9309 C C . GLN B 1 420 ? 95.448 -12.134 86.882 1.00 28.21 420 GLN B C 1
ATOM 9310 O O . GLN B 1 420 ? 94.924 -11.087 87.285 1.00 27.73 420 GLN B O 1
ATOM 9316 N N . ARG B 1 421 ? 94.754 -13.210 86.583 1.00 28.45 421 ARG B N 1
ATOM 9317 C CA . ARG B 1 421 ? 93.292 -13.191 86.498 1.00 28.50 421 ARG B CA 1
ATOM 9318 C C . ARG B 1 421 ? 92.713 -14.456 87.108 1.00 25.31 421 ARG B C 1
ATOM 9319 O O . ARG B 1 421 ? 93.340 -15.463 87.052 1.00 24.04 421 ARG B O 1
ATOM 9327 N N . TYR B 1 422 ? 91.519 -14.343 87.657 1.00 23.43 422 TYR B N 1
ATOM 9328 C CA . TYR B 1 422 ? 90.757 -15.438 88.198 1.00 27.23 422 TYR B CA 1
ATOM 9329 C C . TYR B 1 422 ? 90.218 -16.428 87.107 1.00 29.94 422 TYR B C 1
ATOM 9330 O O . TYR B 1 422 ? 90.377 -17.659 87.232 1.00 27.26 422 TYR B O 1
ATOM 9339 N N . TRP B 1 423 ? 89.604 -15.886 86.047 1.00 26.24 423 TRP B N 1
ATOM 9340 C CA . TRP B 1 423 ? 88.721 -16.689 85.212 1.00 28.57 423 TRP B CA 1
ATOM 9341 C C . TRP B 1 423 ? 89.517 -17.223 84.045 1.00 28.61 423 TRP B C 1
ATOM 9342 O O . TRP B 1 423 ? 89.504 -16.657 82.922 1.00 27.13 423 TRP B O 1
ATOM 9353 N N . GLY B 1 424 ? 90.298 -18.255 84.361 1.00 26.18 424 GLY B N 1
ATOM 9354 C CA . GLY B 1 424 ? 91.064 -19.027 83.348 1.00 29.33 424 GLY B CA 1
ATOM 9355 C C . GLY B 1 424 ? 91.557 -20.314 83.953 1.00 27.98 424 GLY B C 1
ATOM 9356 O O . GLY B 1 424 ? 91.363 -20.610 85.172 1.00 25.85 424 GLY B O 1
ATOM 9357 N N . CYS B 1 425 ? 92.253 -21.065 83.151 1.00 24.60 425 CYS B N 1
ATOM 9358 C CA . CYS B 1 425 ? 92.706 -22.403 83.573 1.00 27.66 425 CYS B CA 1
ATOM 9359 C C . CYS B 1 425 ? 93.866 -22.281 84.557 1.00 27.94 425 CYS B C 1
ATOM 9360 O O . CYS B 1 425 ? 94.889 -21.705 84.188 1.00 24.24 425 CYS B O 1
ATOM 9363 N N . PRO B 1 426 ? 93.756 -22.861 85.799 1.00 25.69 426 PRO B N 1
ATOM 9364 C CA . PRO B 1 426 ? 94.909 -22.763 86.658 1.00 22.77 426 PRO B CA 1
ATOM 9365 C C . PRO B 1 426 ? 96.153 -23.391 86.106 1.00 23.72 426 PRO B C 1
ATOM 9366 O O . PRO B 1 426 ? 96.067 -24.370 85.372 1.00 26.48 426 PRO B O 1
ATOM 9370 N N . ILE B 1 427 ? 97.297 -22.771 86.385 1.00 25.16 427 ILE B N 1
ATOM 9371 C CA . ILE B 1 427 ? 98.609 -23.270 86.020 1.00 27.79 427 ILE B CA 1
ATOM 9372 C C . ILE B 1 427 ? 98.995 -24.354 87.062 1.00 33.14 427 ILE B C 1
ATOM 9373 O O . ILE B 1 427 ? 99.063 -24.038 88.232 1.00 27.65 427 ILE B O 1
ATOM 9378 N N . PRO B 1 428 ? 99.187 -25.630 86.628 1.00 30.25 428 PRO B N 1
ATOM 9379 C CA . PRO B 1 428 ? 99.279 -26.808 87.512 1.00 30.48 428 PRO B CA 1
ATOM 9380 C C . PRO B 1 428 ? 100.717 -26.999 88.027 1.00 31.11 428 PRO B C 1
ATOM 9381 O O . PRO B 1 428 ? 101.405 -28.008 87.767 1.00 31.64 428 PRO B O 1
ATOM 9385 N N . ILE B 1 429 ? 101.174 -25.957 88.710 1.00 32.25 429 ILE B N 1
ATOM 9386 C CA . ILE B 1 429 ? 102.538 -25.829 89.219 1.00 30.95 429 ILE B CA 1
ATOM 9387 C C . ILE B 1 429 ? 102.456 -25.452 90.709 1.00 32.22 429 ILE B C 1
ATOM 9388 O O . ILE B 1 429 ? 101.509 -24.755 91.160 1.00 31.55 429 ILE B O 1
ATOM 9393 N N . ILE B 1 430 ? 103.354 -26.047 91.486 1.00 33.94 430 ILE B N 1
ATOM 9394 C CA . ILE B 1 430 ? 103.529 -25.693 92.868 1.00 34.06 430 ILE B CA 1
ATOM 9395 C C . ILE B 1 430 ? 104.889 -25.057 93.038 1.00 34.26 430 ILE B C 1
ATOM 9396 O O . ILE B 1 430 ? 105.844 -25.557 92.557 1.00 30.78 430 ILE B O 1
ATOM 9401 N N . HIS B 1 431 ? 104.963 -23.926 93.740 1.00 36.05 431 HIS B N 1
ATOM 9402 C CA . HIS B 1 431 ? 106.238 -23.277 93.997 1.00 40.04 431 HIS B CA 1
ATOM 9403 C C . HIS B 1 431 ? 106.699 -23.546 95.454 1.00 41.37 431 HIS B C 1
ATOM 9404 O O . HIS B 1 431 ? 105.986 -23.204 96.442 1.00 35.56 431 HIS B O 1
ATOM 9411 N N . CYS B 1 432 ? 107.887 -24.133 95.546 1.00 44.48 432 CYS B N 1
ATOM 9412 C CA . CYS B 1 432 ? 108.434 -24.630 96.804 1.00 52.41 432 CYS B CA 1
ATOM 9413 C C . CYS B 1 432 ? 109.674 -23.830 97.084 1.00 50.48 432 CYS B C 1
ATOM 9414 O O . CYS B 1 432 ? 110.534 -23.748 96.227 1.00 47.86 432 CYS B O 1
ATOM 9417 N N . SER B 1 433 ? 109.779 -23.254 98.285 1.00 55.78 433 SER B N 1
ATOM 9418 C CA . SER B 1 433 ? 110.994 -22.499 98.662 1.00 56.82 433 SER B CA 1
ATOM 9419 C C . SER B 1 433 ? 112.256 -23.385 98.620 1.00 56.67 433 SER B C 1
ATOM 9420 O O . SER B 1 433 ? 113.292 -22.936 98.147 1.00 61.54 433 SER B O 1
ATOM 9423 N N . GLU B 1 434 ? 112.153 -24.650 99.042 1.00 68.78 434 GLU B N 1
ATOM 9424 C CA . GLU B 1 434 ? 113.254 -25.647 98.872 1.00 71.70 434 GLU B CA 1
ATOM 9425 C C . GLU B 1 434 ? 113.470 -25.994 97.378 1.00 74.24 434 GLU B C 1
ATOM 9426 O O . GLU B 1 434 ? 114.461 -25.587 96.781 1.00 77.92 434 GLU B O 1
ATOM 9432 N N . CYS B 1 435 ? 112.507 -26.693 96.767 1.00 70.20 435 CYS B N 1
ATOM 9433 C CA . CYS B 1 435 ? 112.719 -27.381 95.476 1.00 58.22 435 CYS B CA 1
ATOM 9434 C C . CYS B 1 435 ? 112.554 -26.526 94.209 1.00 58.23 435 CYS B C 1
ATOM 9435 O O . CYS B 1 435 ? 113.003 -26.943 93.135 1.00 55.32 435 CYS B O 1
ATOM 9438 N N . GLY B 1 436 ? 111.929 -25.352 94.305 1.00 51.86 436 GLY B N 1
ATOM 9439 C CA . GLY B 1 436 ? 111.651 -24.528 93.108 1.00 53.68 436 GLY B CA 1
ATOM 9440 C C . GLY B 1 436 ? 110.291 -24.850 92.487 1.00 53.08 436 GLY B C 1
ATOM 9441 O O . GLY B 1 436 ? 109.314 -25.104 93.225 1.00 52.30 436 GLY B O 1
ATOM 9442 N N . THR B 1 437 ? 110.199 -24.845 91.146 1.00 50.22 437 THR B N 1
ATOM 9443 C CA . THR B 1 437 ? 108.894 -24.956 90.483 1.00 52.54 437 THR B CA 1
ATOM 9444 C C . THR B 1 437 ? 108.623 -26.442 90.240 1.00 47.48 437 THR B C 1
ATOM 9445 O O . THR B 1 437 ? 109.393 -27.115 89.589 1.00 52.14 437 THR B O 1
ATOM 9449 N N . ILE B 1 438 ? 107.525 -26.955 90.759 1.00 43.10 438 ILE B N 1
ATOM 9450 C CA . ILE B 1 438 ? 107.258 -28.385 90.694 1.00 43.85 438 ILE B CA 1
ATOM 9451 C C . ILE B 1 438 ? 105.902 -28.656 90.095 1.00 42.51 438 ILE B C 1
ATOM 9452 O O . ILE B 1 438 ? 104.907 -28.046 90.518 1.00 39.67 438 ILE B O 1
ATOM 9457 N N . PRO B 1 439 ? 105.843 -29.625 89.173 1.00 37.26 439 PRO B N 1
ATOM 9458 C CA . PRO B 1 439 ? 104.580 -30.026 88.643 1.00 38.85 439 PRO B CA 1
ATOM 9459 C C . PRO B 1 439 ? 103.662 -30.590 89.689 1.00 38.43 439 PRO B C 1
ATOM 9460 O O . PRO B 1 439 ? 104.102 -31.334 90.545 1.00 37.38 439 PRO B O 1
ATOM 9464 N N . VAL B 1 440 ? 102.387 -30.239 89.612 1.00 34.36 440 VAL B N 1
ATOM 9465 C CA . VAL B 1 440 ? 101.391 -30.941 90.381 1.00 33.13 440 VAL B CA 1
ATOM 9466 C C . VAL B 1 440 ? 101.421 -32.383 89.872 1.00 39.25 440 VAL B C 1
ATOM 9467 O O . VAL B 1 440 ? 101.532 -32.626 88.662 1.00 37.52 440 VAL B O 1
ATOM 9471 N N . ALA B 1 441 ? 101.257 -33.319 90.784 1.00 40.56 441 ALA B N 1
ATOM 9472 C CA . ALA B 1 441 ? 101.236 -34.736 90.446 1.00 47.22 441 ALA B CA 1
ATOM 9473 C C . ALA B 1 441 ? 99.958 -35.055 89.708 1.00 45.11 441 ALA B C 1
ATOM 9474 O O . ALA B 1 441 ? 98.895 -34.542 90.053 1.00 39.77 441 ALA B O 1
ATOM 9476 N N . GLU B 1 442 ? 100.053 -35.952 88.738 1.00 44.62 442 GLU B N 1
ATOM 9477 C CA . GLU B 1 442 ? 98.913 -36.292 87.883 1.00 47.25 442 GLU B CA 1
ATOM 9478 C C . GLU B 1 442 ? 97.677 -36.717 88.672 1.00 46.54 442 GLU B C 1
ATOM 9479 O O . GLU B 1 442 ? 96.530 -36.390 88.307 1.00 43.20 442 GLU B O 1
ATOM 9485 N N . GLU B 1 443 ? 97.916 -37.417 89.780 1.00 48.38 443 GLU B N 1
ATOM 9486 C CA . GLU B 1 443 ? 96.861 -37.815 90.727 1.00 53.83 443 GLU B CA 1
ATOM 9487 C C . GLU B 1 443 ? 96.023 -36.637 91.258 1.00 42.33 443 GLU B C 1
ATOM 9488 O O . GLU B 1 443 ? 94.860 -36.803 91.524 1.00 36.79 443 GLU B O 1
ATOM 9494 N N . GLN B 1 444 ? 96.653 -35.483 91.466 1.00 43.08 444 GLN B N 1
ATOM 9495 C CA . GLN B 1 444 ? 95.971 -34.277 91.974 1.00 44.40 444 GLN B CA 1
ATOM 9496 C C . GLN B 1 444 ? 95.185 -33.494 90.917 1.00 39.91 444 GLN B C 1
ATOM 9497 O O . GLN B 1 444 ? 94.332 -32.674 91.278 1.00 36.24 444 GLN B O 1
ATOM 9503 N N . LEU B 1 445 ? 95.449 -33.767 89.643 1.00 32.67 445 LEU B N 1
ATOM 9504 C CA . LEU B 1 445 ? 94.738 -33.090 88.560 1.00 28.98 445 LEU B CA 1
ATOM 9505 C C . LEU B 1 445 ? 93.281 -33.425 88.435 1.00 31.31 445 LEU B C 1
ATOM 9506 O O . LEU B 1 445 ? 92.883 -34.557 88.662 1.00 33.60 445 LEU B O 1
ATOM 9511 N N . PRO B 1 446 ? 92.419 -32.451 88.099 1.00 27.26 446 PRO B N 1
ATOM 9512 C CA . PRO B 1 446 ? 92.737 -31.084 87.796 1.00 29.30 446 PRO B CA 1
ATOM 9513 C C . PRO B 1 446 ? 92.803 -30.165 89.015 1.00 28.02 446 PRO B C 1
ATOM 9514 O O . PRO B 1 446 ? 92.046 -30.362 89.945 1.00 27.54 446 PRO B O 1
ATOM 9518 N N . ILE B 1 447 ? 93.658 -29.132 88.943 1.00 26.99 447 ILE B N 1
ATOM 9519 C CA . ILE B 1 447 ? 93.551 -27.983 89.855 1.00 26.40 447 ILE B CA 1
ATOM 9520 C C . ILE B 1 447 ? 92.426 -27.069 89.356 1.00 25.76 447 ILE B C 1
ATOM 9521 O O . ILE B 1 447 ? 92.540 -26.399 88.300 1.00 31.88 447 ILE B O 1
ATOM 9526 N N . LEU B 1 448 ? 91.314 -27.118 90.048 1.00 24.44 448 LEU B N 1
ATOM 9527 C CA . LEU B 1 448 ? 90.173 -26.280 89.785 1.00 26.53 448 LEU B CA 1
ATOM 9528 C C . LEU B 1 448 ? 90.211 -24.952 90.553 1.00 29.57 448 LEU B C 1
ATOM 9529 O O . LEU B 1 448 ? 90.731 -24.883 91.664 1.00 27.48 448 LEU B O 1
ATOM 9534 N N . LEU B 1 449 ? 89.551 -23.944 89.972 1.00 26.58 449 LEU B N 1
ATOM 9535 C CA . LEU B 1 449 ? 89.400 -22.673 90.611 1.00 27.10 449 LEU B CA 1
ATOM 9536 C C . LEU B 1 449 ? 88.658 -22.799 91.907 1.00 25.73 449 LEU B C 1
ATOM 9537 O O . LEU B 1 449 ? 87.704 -23.551 91.949 1.00 25.52 449 LEU B O 1
ATOM 9542 N N . PRO B 1 450 ? 88.937 -21.911 92.889 1.00 25.54 450 PRO B N 1
ATOM 9543 C CA . PRO B 1 450 ? 88.014 -21.891 94.042 1.00 27.22 450 PRO B CA 1
ATOM 9544 C C . PRO B 1 450 ? 86.683 -21.307 93.584 1.00 28.50 450 PRO B C 1
ATOM 9545 O O . PRO B 1 450 ? 86.710 -20.495 92.668 1.00 30.63 450 PRO B O 1
ATOM 9549 N N . ASP B 1 451 ? 85.542 -21.699 94.155 1.00 29.56 451 ASP B N 1
ATOM 9550 C CA . ASP B 1 451 ? 84.270 -21.110 93.768 1.00 31.61 451 ASP B CA 1
ATOM 9551 C C . ASP B 1 451 ? 84.116 -19.611 93.992 1.00 39.65 451 ASP B C 1
ATOM 9552 O O . ASP B 1 451 ? 83.369 -18.971 93.237 1.00 34.72 451 ASP B O 1
ATOM 9557 N N . HIS B 1 452 ? 84.783 -19.058 95.013 1.00 38.79 452 HIS B N 1
ATOM 9558 C CA . HIS B 1 452 ? 84.608 -17.644 95.393 1.00 43.07 452 HIS B CA 1
ATOM 9559 C C . HIS B 1 452 ? 85.754 -16.904 94.827 1.00 39.97 452 HIS B C 1
ATOM 9560 O O . HIS B 1 452 ? 86.829 -17.432 94.700 1.00 34.60 452 HIS B O 1
ATOM 9567 N N . LEU B 1 453 ? 85.475 -15.703 94.353 1.00 43.71 453 LEU B N 1
ATOM 9568 C CA . LEU B 1 453 ? 86.505 -14.881 93.776 1.00 42.93 453 LEU B CA 1
ATOM 9569 C C . LEU B 1 453 ? 86.673 -13.692 94.721 1.00 34.32 453 LEU B C 1
ATOM 9570 O O . LEU B 1 453 ? 85.723 -13.209 95.284 1.00 34.96 453 LEU B O 1
ATOM 9575 N N . ILE B 1 454 ? 87.896 -13.285 94.923 1.00 34.80 454 ILE B N 1
ATOM 9576 C CA . ILE B 1 454 ? 88.187 -12.147 95.802 1.00 39.37 454 ILE B CA 1
ATOM 9577 C C . ILE B 1 454 ? 88.540 -10.945 94.881 1.00 36.43 454 ILE B C 1
ATOM 9578 O O . ILE B 1 454 ? 89.562 -10.948 94.249 1.00 35.56 454 ILE B O 1
ATOM 9583 N N . SER B 1 455 ? 87.707 -9.922 94.874 1.00 37.12 455 SER B N 1
ATOM 9584 C CA . SER B 1 455 ? 87.757 -8.878 93.849 1.00 44.73 455 SER B CA 1
ATOM 9585 C C . SER B 1 455 ? 88.598 -7.671 94.256 1.00 40.79 455 SER B C 1
ATOM 9586 O O . SER B 1 455 ? 88.722 -6.708 93.501 1.00 40.74 455 SER B O 1
ATOM 9589 N N . GLU B 1 456 ? 89.208 -7.698 95.424 1.00 40.30 456 GLU B N 1
ATOM 9590 C CA . GLU B 1 456 ? 90.112 -6.599 95.778 1.00 36.34 456 GLU B CA 1
ATOM 9591 C C . GLU B 1 456 ? 91.251 -7.126 96.573 1.00 37.24 456 GLU B C 1
ATOM 9592 O O . GLU B 1 456 ? 91.120 -8.168 97.220 1.00 37.87 456 GLU B O 1
ATOM 9598 N N . GLY B 1 457 ? 92.374 -6.417 96.522 1.00 35.60 457 GLY B N 1
ATOM 9599 C CA . GLY B 1 457 ? 93.527 -6.800 97.300 1.00 35.34 457 GLY B CA 1
ATOM 9600 C C . GLY B 1 457 ? 94.740 -6.713 96.449 1.00 37.79 457 GLY B C 1
ATOM 9601 O O . GLY B 1 457 ? 94.680 -6.184 95.363 1.00 39.09 457 GLY B O 1
ATOM 9602 N N . SER B 1 458 ? 95.835 -7.258 96.951 1.00 41.24 458 SER B N 1
ATOM 9603 C CA . SER B 1 458 ? 97.137 -7.220 96.278 1.00 43.36 458 SER B CA 1
ATOM 9604 C C . SER B 1 458 ? 97.357 -8.441 95.358 1.00 38.00 458 SER B C 1
ATOM 9605 O O . SER B 1 458 ? 96.668 -9.449 95.457 1.00 38.36 458 SER B O 1
ATOM 9608 N N . GLY B 1 459 ? 98.345 -8.337 94.487 1.00 39.55 459 GLY B N 1
ATOM 9609 C CA . GLY B 1 459 ? 98.690 -9.398 93.550 1.00 42.42 459 GLY B CA 1
ATOM 9610 C C . GLY B 1 459 ? 97.551 -9.868 92.661 1.00 37.72 459 GLY B C 1
ATOM 9611 O O . GLY B 1 459 ? 96.547 -9.164 92.437 1.00 31.34 459 GLY B O 1
ATOM 9612 N N . SER B 1 460 ? 97.699 -11.089 92.181 1.00 38.79 460 SER B N 1
ATOM 9613 C CA . SER B 1 460 ? 96.664 -11.684 91.315 1.00 42.86 460 SER B CA 1
ATOM 9614 C C . SER B 1 460 ? 95.446 -12.072 92.144 1.00 35.78 460 SER B C 1
ATOM 9615 O O . SER B 1 460 ? 95.587 -12.321 93.313 1.00 38.84 460 SER B O 1
ATOM 9618 N N . PRO B 1 461 ? 94.266 -12.228 91.513 1.00 38.09 461 PRO B N 1
ATOM 9619 C CA . PRO B 1 461 ? 93.092 -12.596 92.293 1.00 31.17 461 PRO B CA 1
ATOM 9620 C C . PRO B 1 461 ? 93.245 -13.937 93.050 1.00 39.25 461 PRO B C 1
ATOM 9621 O O . PRO B 1 461 ? 92.738 -14.048 94.183 1.00 32.51 461 PRO B O 1
ATOM 9625 N N . LEU B 1 462 ? 93.933 -14.922 92.464 1.00 30.94 462 LEU B N 1
ATOM 9626 C CA . LEU B 1 462 ? 94.023 -16.228 93.164 1.00 30.98 462 LEU B CA 1
ATOM 9627 C C . LEU B 1 462 ? 94.955 -16.140 94.345 1.00 30.68 462 LEU B C 1
ATOM 9628 O O . LEU B 1 462 ? 94.730 -16.809 95.318 1.00 24.65 462 LEU B O 1
ATOM 9633 N N . SER B 1 463 ? 96.015 -15.328 94.227 1.00 32.03 463 SER B N 1
ATOM 9634 C CA . SER B 1 463 ? 96.959 -15.104 95.287 1.00 31.00 463 SER B CA 1
ATOM 9635 C C . SER B 1 463 ? 96.342 -14.603 96.605 1.00 32.69 463 SER B C 1
ATOM 9636 O O . SER B 1 463 ? 96.962 -14.716 97.607 1.00 34.76 463 SER B O 1
ATOM 9639 N N . ARG B 1 464 ? 95.131 -14.070 96.577 1.00 34.29 464 ARG B N 1
ATOM 9640 C CA . ARG B 1 464 ? 94.457 -13.515 97.734 1.00 34.58 464 ARG B CA 1
ATOM 9641 C C . ARG B 1 464 ? 93.733 -14.572 98.515 1.00 36.90 464 ARG B C 1
ATOM 9642 O O . ARG B 1 464 ? 93.126 -14.256 99.555 1.00 30.95 464 ARG B O 1
ATOM 9650 N N . ASP B 1 465 ? 93.710 -15.792 97.968 1.00 34.94 465 ASP B N 1
ATOM 9651 C CA . ASP B 1 465 ? 92.908 -16.857 98.518 1.00 37.60 465 ASP B CA 1
ATOM 9652 C C . ASP B 1 465 ? 93.869 -17.781 99.168 1.00 37.89 465 ASP B C 1
ATOM 9653 O O . ASP B 1 465 ? 94.354 -18.694 98.514 1.00 34.70 465 ASP B O 1
ATOM 9658 N N . GLU B 1 466 ? 94.066 -17.590 100.471 1.00 31.89 466 GLU B N 1
ATOM 9659 C CA . GLU B 1 466 ? 95.110 -18.277 101.202 1.00 36.17 466 GLU B CA 1
ATOM 9660 C C . GLU B 1 466 ? 94.886 -19.762 101.318 1.00 28.03 466 GLU B C 1
ATOM 9661 O O . GLU B 1 466 ? 95.854 -20.474 101.205 1.00 28.60 466 GLU B O 1
ATOM 9667 N N . SER B 1 467 ? 93.661 -20.247 101.525 1.00 27.35 467 SER B N 1
ATOM 9668 C CA . SER B 1 467 ? 93.498 -21.688 101.598 1.00 31.44 467 SER B CA 1
ATOM 9669 C C . SER B 1 467 ? 93.634 -22.319 100.230 1.00 34.29 467 SER B C 1
ATOM 9670 O O . SER B 1 467 ? 94.340 -23.341 100.089 1.00 35.37 467 SER B O 1
ATOM 9673 N N . TRP B 1 468 ? 93.095 -21.684 99.187 1.00 29.63 468 TRP B N 1
ATOM 9674 C CA . TRP B 1 468 ? 93.351 -22.246 97.803 1.00 26.25 468 TRP B CA 1
ATOM 9675 C C . TRP B 1 468 ? 94.845 -22.265 97.488 1.00 27.16 468 TRP B C 1
ATOM 9676 O O . TRP B 1 468 ? 95.374 -23.243 96.957 1.00 28.36 468 TRP B O 1
ATOM 9687 N N . MET B 1 469 ? 95.585 -21.227 97.858 1.00 28.07 469 MET B N 1
ATOM 9688 C CA . MET B 1 469 ? 97.023 -21.196 97.562 1.00 30.07 469 MET B CA 1
ATOM 9689 C C . MET B 1 469 ? 97.944 -22.230 98.272 1.00 34.75 469 MET B C 1
ATOM 9690 O O . MET B 1 469 ? 99.064 -22.532 97.780 1.00 32.63 469 MET B O 1
ATOM 9695 N N . LYS B 1 470 ? 97.522 -22.686 99.453 1.00 36.74 470 LYS B N 1
ATOM 9696 C CA . LYS B 1 470 ? 98.282 -23.675 100.240 1.00 43.09 470 LYS B CA 1
ATOM 9697 C C . LYS B 1 470 ? 98.363 -25.009 99.544 1.00 39.23 470 LYS B C 1
ATOM 9698 O O . LYS B 1 470 ? 97.356 -25.541 99.144 1.00 38.29 470 LYS B O 1
ATOM 9704 N N . ALA B 1 471 ? 99.577 -25.529 99.412 1.00 41.65 471 ALA B N 1
ATOM 9705 C CA . ALA B 1 471 ? 99.807 -26.802 98.757 1.00 46.39 471 ALA B CA 1
ATOM 9706 C C . ALA B 1 471 ? 101.053 -27.519 99.306 1.00 46.04 471 ALA B C 1
ATOM 9707 O O . ALA B 1 471 ? 102.074 -26.893 99.620 1.00 49.33 471 ALA B O 1
ATOM 9709 N N . LYS B 1 472 ? 100.984 -28.837 99.375 1.00 44.71 472 LYS B N 1
ATOM 9710 C CA . LYS B 1 472 ? 102.180 -29.617 99.671 1.00 51.64 472 LYS B CA 1
ATOM 9711 C C . LYS B 1 472 ? 103.086 -29.701 98.449 1.00 46.42 472 LYS B C 1
ATOM 9712 O O . LYS B 1 472 ? 102.626 -29.957 97.344 1.00 47.52 472 LYS B O 1
ATOM 9718 N N . CYS B 1 473 ? 104.370 -29.456 98.645 1.00 47.75 473 CYS B N 1
ATOM 9719 C CA . CYS B 1 473 ? 105.330 -29.693 97.600 1.00 48.22 473 CYS B CA 1
ATOM 9720 C C . CYS B 1 473 ? 105.317 -31.195 97.271 1.00 57.86 473 CYS B C 1
ATOM 9721 O O . CYS B 1 473 ? 105.516 -32.028 98.180 1.00 54.25 473 CYS B O 1
ATOM 9724 N N . PRO B 1 474 ? 105.049 -31.562 95.994 1.00 61.19 474 PRO B N 1
ATOM 9725 C CA . PRO B 1 474 ? 104.981 -33.013 95.641 1.00 56.00 474 PRO B CA 1
ATOM 9726 C C . PRO B 1 474 ? 106.342 -33.728 95.634 1.00 54.52 474 PRO B C 1
ATOM 9727 O O . PRO B 1 474 ? 106.367 -34.947 95.618 1.00 55.73 474 PRO B O 1
ATOM 9731 N N . GLN B 1 475 ? 107.441 -32.972 95.596 1.00 55.67 475 GLN B N 1
ATOM 9732 C CA . GLN B 1 475 ? 108.787 -33.511 95.732 1.00 62.31 475 GLN B CA 1
ATOM 9733 C C . GLN B 1 475 ? 109.177 -33.758 97.224 1.00 69.60 475 GLN B C 1
ATOM 9734 O O . GLN B 1 475 ? 109.376 -34.911 97.628 1.00 62.49 475 GLN B O 1
ATOM 9740 N N . CYS B 1 476 ? 109.248 -32.705 98.043 1.00 65.83 476 CYS B N 1
ATOM 9741 C CA . CYS B 1 476 ? 109.678 -32.864 99.447 1.00 65.30 476 CYS B CA 1
ATOM 9742 C C . CYS B 1 476 ? 108.557 -33.136 100.451 1.00 68.37 476 CYS B C 1
ATOM 9743 O O . CYS B 1 476 ? 108.811 -33.717 101.497 1.00 74.44 476 CYS B O 1
ATOM 9746 N N . GLY B 1 477 ? 107.330 -32.709 100.163 1.00 65.23 477 GLY B N 1
ATOM 9747 C CA . GLY B 1 477 ? 106.256 -32.798 101.145 1.00 56.88 477 GLY B CA 1
ATOM 9748 C C . GLY B 1 477 ? 106.107 -31.579 102.060 1.00 53.63 477 GLY B C 1
ATOM 9749 O O . GLY B 1 477 ? 105.151 -31.528 102.835 1.00 56.41 477 GLY B O 1
ATOM 9750 N N . GLY B 1 478 ? 107.020 -30.605 101.998 1.00 49.59 478 GLY B N 1
ATOM 9751 C CA . GLY B 1 478 ? 106.884 -29.325 102.757 1.00 53.98 478 GLY B CA 1
ATOM 9752 C C . GLY B 1 478 ? 105.648 -28.477 102.401 1.00 60.95 478 GLY B C 1
ATOM 9753 O O . GLY B 1 478 ? 104.834 -28.853 101.512 1.00 56.54 478 GLY B O 1
ATOM 9754 N N . ASP B 1 479 ? 105.472 -27.359 103.119 1.00 58.69 479 ASP B N 1
ATOM 9755 C CA . ASP B 1 479 ? 104.410 -26.377 102.809 1.00 59.92 479 ASP B CA 1
ATOM 9756 C C . ASP B 1 479 ? 104.894 -25.440 101.699 1.00 54.20 479 ASP B C 1
ATOM 9757 O O . ASP B 1 479 ? 106.007 -24.927 101.729 1.00 58.59 479 ASP B O 1
ATOM 9762 N N . ALA B 1 480 ? 104.063 -25.262 100.686 1.00 55.04 480 ALA B N 1
ATOM 9763 C CA . ALA B 1 480 ? 104.464 -24.530 99.461 1.00 46.91 480 ALA B CA 1
ATOM 9764 C C . ALA B 1 480 ? 103.248 -23.772 98.897 1.00 42.67 480 ALA B C 1
ATOM 9765 O O . ALA B 1 480 ? 102.222 -23.692 99.569 1.00 40.23 480 ALA B O 1
ATOM 9767 N N . ALA B 1 481 ? 103.353 -23.219 97.684 1.00 35.26 481 ALA B N 1
ATOM 9768 C CA . ALA B 1 481 ? 102.300 -22.347 97.170 1.00 36.55 481 ALA B CA 1
ATOM 9769 C C . ALA B 1 481 ? 101.929 -22.710 95.705 1.00 29.33 481 ALA B C 1
ATOM 9770 O O . ALA B 1 481 ? 102.789 -23.049 94.921 1.00 25.74 481 ALA B O 1
ATOM 9772 N N . ARG B 1 482 ? 100.651 -22.676 95.381 1.00 28.51 482 ARG B N 1
ATOM 9773 C CA . ARG B 1 482 ? 100.226 -22.879 93.984 1.00 31.56 482 ARG B CA 1
ATOM 9774 C C . ARG B 1 482 ? 100.696 -21.703 93.165 1.00 29.14 482 ARG B C 1
ATOM 9775 O O . ARG B 1 482 ? 100.984 -20.644 93.711 1.00 31.35 482 ARG B O 1
ATOM 9783 N N . ASP B 1 483 ? 100.813 -21.892 91.861 1.00 31.39 483 ASP B N 1
ATOM 9784 C CA . ASP B 1 483 ? 101.019 -20.762 90.977 1.00 27.92 483 ASP B CA 1
ATOM 9785 C C . ASP B 1 483 ? 99.800 -19.851 91.087 1.00 27.79 483 ASP B C 1
ATOM 9786 O O . ASP B 1 483 ? 98.692 -20.343 91.026 1.00 27.85 483 ASP B O 1
ATOM 9791 N N . PRO B 1 484 ? 100.002 -18.530 91.308 1.00 26.93 484 PRO B N 1
ATOM 9792 C CA . PRO B 1 484 ? 98.857 -17.632 91.456 1.00 30.54 484 PRO B CA 1
ATOM 9793 C C . PRO B 1 484 ? 98.139 -17.199 90.133 1.00 30.68 484 PRO B C 1
ATOM 9794 O O . PRO B 1 484 ? 97.126 -16.469 90.210 1.00 30.85 484 PRO B O 1
ATOM 9798 N N . ASP B 1 485 ? 98.657 -17.626 88.979 1.00 29.33 485 ASP B N 1
ATOM 9799 C CA . ASP B 1 485 ? 98.200 -17.127 87.644 1.00 31.00 485 ASP B CA 1
ATOM 9800 C C . ASP B 1 485 ? 97.469 -18.204 86.862 1.00 32.02 485 ASP B C 1
ATOM 9801 O O . ASP B 1 485 ? 97.591 -19.424 87.183 1.00 26.46 485 ASP B O 1
ATOM 9806 N N . THR B 1 486 ? 96.687 -17.739 85.872 1.00 28.21 486 THR B N 1
ATOM 9807 C CA . THR B 1 486 ? 95.895 -18.595 85.025 1.00 25.11 486 THR B CA 1
ATOM 9808 C C . THR B 1 486 ? 96.381 -18.544 83.572 1.00 28.40 486 THR B C 1
ATOM 9809 O O . THR B 1 486 ? 97.174 -17.660 83.170 1.00 28.81 486 THR B O 1
ATOM 9813 N N . MET B 1 487 ? 95.922 -19.491 82.786 1.00 25.75 487 MET B N 1
ATOM 9814 C CA . MET B 1 487 ? 96.327 -19.532 81.397 1.00 29.29 487 MET B CA 1
ATOM 9815 C C . MET B 1 487 ? 95.479 -18.571 80.553 1.00 24.34 487 MET B C 1
ATOM 9816 O O . MET B 1 487 ? 94.258 -18.482 80.663 1.00 21.72 487 MET B O 1
ATOM 9821 N N . ASP B 1 488 ? 96.132 -17.867 79.669 1.00 27.43 488 ASP B N 1
ATOM 9822 C CA . ASP B 1 488 ? 95.371 -17.080 78.658 1.00 28.59 488 ASP B CA 1
ATOM 9823 C C . ASP B 1 488 ? 94.374 -17.912 77.809 1.00 26.33 488 ASP B C 1
ATOM 9824 O O . ASP B 1 488 ? 94.651 -19.062 77.517 1.00 21.12 488 ASP B O 1
ATOM 9829 N N . THR B 1 489 ? 93.213 -17.323 77.514 1.00 27.60 489 THR B N 1
ATOM 9830 C CA . THR B 1 489 ? 92.173 -17.901 76.637 1.00 29.32 489 THR B CA 1
ATOM 9831 C C . THR B 1 489 ? 92.707 -18.492 75.300 1.00 29.60 489 THR B C 1
ATOM 9832 O O . THR B 1 489 ? 92.209 -19.507 74.840 1.00 26.66 489 THR B O 1
ATOM 9836 N N . PHE B 1 490 ? 93.781 -17.929 74.752 1.00 27.46 490 PHE B N 1
ATOM 9837 C CA . PHE B 1 490 ? 94.333 -18.468 73.522 1.00 31.06 490 PHE B CA 1
ATOM 9838 C C . PHE B 1 490 ? 95.108 -19.771 73.674 1.00 31.91 490 PHE B C 1
ATOM 9839 O O . PHE B 1 490 ? 95.346 -20.486 72.668 1.00 25.65 490 PHE B O 1
ATOM 9847 N N . VAL B 1 491 ? 95.398 -20.152 74.914 1.00 26.73 491 VAL B N 1
ATOM 9848 C CA . VAL B 1 491 ? 95.902 -21.511 75.172 1.00 27.37 491 VAL B CA 1
ATOM 9849 C C . VAL B 1 491 ? 94.749 -22.453 74.960 1.00 25.37 491 VAL B C 1
ATOM 9850 O O . VAL B 1 491 ? 94.910 -23.385 74.228 1.00 31.92 491 VAL B O 1
ATOM 9854 N N . ASP B 1 492 ? 93.572 -22.184 75.538 1.00 24.71 492 ASP B N 1
ATOM 9855 C CA . ASP B 1 492 ? 92.441 -23.074 75.397 1.00 26.83 492 ASP B CA 1
ATOM 9856 C C . ASP B 1 492 ? 92.144 -23.329 73.882 1.00 29.39 492 ASP B C 1
ATOM 9857 O O . ASP B 1 492 ? 91.952 -24.451 73.428 1.00 29.70 492 ASP B O 1
ATOM 9862 N N . SER B 1 493 ? 92.057 -22.245 73.143 1.00 25.32 493 SER B N 1
ATOM 9863 C CA . SER B 1 493 ? 91.598 -22.290 71.798 1.00 27.97 493 SER B CA 1
ATOM 9864 C C . SER B 1 493 ? 92.701 -22.693 70.828 1.00 29.85 493 SER B C 1
ATOM 9865 O O . SER B 1 493 ? 92.422 -22.789 69.675 1.00 31.12 493 SER B O 1
ATOM 9868 N N . SER B 1 494 ? 93.950 -22.924 71.287 1.00 29.49 494 SER B N 1
ATOM 9869 C CA . SER B 1 494 ? 94.989 -23.326 70.414 1.00 29.37 494 SER B CA 1
ATOM 9870 C C . SER B 1 494 ? 94.941 -24.802 69.972 1.00 30.32 494 SER B C 1
ATOM 9871 O O . SER B 1 494 ? 95.650 -25.162 69.037 1.00 31.04 494 SER B O 1
ATOM 9874 N N . TRP B 1 495 ? 94.159 -25.629 70.657 1.00 28.35 495 TRP B N 1
ATOM 9875 C CA . TRP B 1 495 ? 94.086 -27.062 70.424 1.00 26.25 495 TRP B CA 1
ATOM 9876 C C . TRP B 1 495 ? 92.667 -27.633 70.574 1.00 24.48 495 TRP B C 1
ATOM 9877 O O . TRP B 1 495 ? 92.469 -28.826 70.447 1.00 23.31 495 TRP B O 1
ATOM 9888 N N . TYR B 1 496 ? 91.653 -26.803 70.790 1.00 22.70 496 TYR B N 1
ATOM 9889 C CA . TYR B 1 496 ? 90.291 -27.339 71.047 1.00 23.32 496 TYR B CA 1
ATOM 9890 C C . TYR B 1 496 ? 89.712 -28.238 69.972 1.00 24.24 496 TYR B C 1
ATOM 9891 O O . TYR B 1 496 ? 88.837 -29.094 70.245 1.00 21.34 496 TYR B O 1
ATOM 9900 N N . PHE B 1 497 ? 90.095 -27.925 68.734 1.00 24.59 497 PHE B N 1
ATOM 9901 C CA . PHE B 1 497 ? 89.670 -28.668 67.568 1.00 25.23 497 PHE B CA 1
ATOM 9902 C C . PHE B 1 497 ? 90.185 -30.131 67.614 1.00 25.39 497 PHE B C 1
ATOM 9903 O O . PHE B 1 497 ? 89.594 -31.024 66.968 1.00 31.50 497 PHE B O 1
ATOM 9911 N N . LEU B 1 498 ? 91.325 -30.354 68.273 1.00 27.42 498 LEU B N 1
ATOM 9912 C CA . LEU B 1 498 ? 91.785 -31.712 68.587 1.00 27.41 498 LEU B CA 1
ATOM 9913 C C . LEU B 1 498 ? 91.078 -32.424 69.743 1.00 29.03 498 LEU B C 1
ATOM 9914 O O . LEU B 1 498 ? 91.341 -33.632 69.968 1.00 28.07 498 LEU B O 1
ATOM 9919 N N . ARG B 1 499 ? 90.196 -31.718 70.468 1.00 28.29 499 ARG B N 1
ATOM 9920 C CA . ARG B 1 499 ? 89.514 -32.277 71.606 1.00 25.75 499 ARG B CA 1
ATOM 9921 C C . ARG B 1 499 ? 88.126 -32.695 71.286 1.00 25.47 499 ARG B C 1
ATOM 9922 O O . ARG B 1 499 ? 87.588 -33.665 71.889 1.00 22.37 499 ARG B O 1
ATOM 9930 N N . TYR B 1 500 ? 87.493 -31.981 70.357 1.00 26.20 500 TYR B N 1
ATOM 9931 C CA . TYR B 1 500 ? 86.119 -32.309 69.960 1.00 23.50 500 TYR B CA 1
ATOM 9932 C C . TYR B 1 500 ? 85.920 -33.807 69.629 1.00 21.74 500 TYR B C 1
ATOM 9933 O O . TYR B 1 500 ? 84.822 -34.370 69.847 1.00 20.46 500 TYR B O 1
ATOM 9942 N N . PRO B 1 501 ? 86.942 -34.478 69.070 1.00 22.94 501 PRO B N 1
ATOM 9943 C CA . PRO B 1 501 ? 86.630 -35.889 68.731 1.00 27.79 501 PRO B CA 1
ATOM 9944 C C . PRO B 1 501 ? 86.361 -36.807 69.920 1.00 32.86 501 PRO B C 1
ATOM 9945 O O . PRO B 1 501 ? 85.597 -37.751 69.734 1.00 31.49 501 PRO B O 1
ATOM 9949 N N . SER B 1 502 ? 86.929 -36.529 71.124 1.00 31.75 502 SER B N 1
ATOM 9950 C CA . SER B 1 502 ? 86.465 -37.213 72.351 1.00 31.99 502 SER B CA 1
ATOM 9951 C C . SER B 1 502 ? 86.604 -36.272 73.536 1.00 26.70 502 SER B C 1
ATOM 9952 O O . SER B 1 502 ? 87.678 -36.175 74.126 1.00 22.32 502 SER B O 1
ATOM 9955 N N . PRO B 1 503 ? 85.535 -35.532 73.810 1.00 24.36 503 PRO B N 1
ATOM 9956 C CA . PRO B 1 503 ? 85.667 -34.389 74.641 1.00 27.63 503 PRO B CA 1
ATOM 9957 C C . PRO B 1 503 ? 85.558 -34.692 76.151 1.00 28.98 503 PRO B C 1
ATOM 9958 O O . PRO B 1 503 ? 85.768 -33.781 76.963 1.00 32.27 503 PRO B O 1
ATOM 9962 N N . SER B 1 504 ? 85.303 -35.936 76.513 1.00 29.47 504 SER B N 1
ATOM 9963 C CA . SER B 1 504 ? 85.294 -36.315 77.914 1.00 30.94 504 SER B CA 1
ATOM 9964 C C . SER B 1 504 ? 86.355 -37.295 78.300 1.00 33.68 504 SER B C 1
ATOM 9965 O O . SER B 1 504 ? 86.330 -37.776 79.409 1.00 36.81 504 SER B O 1
ATOM 9968 N N . SER B 1 505 ? 87.346 -37.521 77.448 1.00 35.10 505 SER B N 1
ATOM 9969 C CA . SER B 1 505 ? 88.388 -38.512 77.739 1.00 32.97 505 SER B CA 1
ATOM 9970 C C . SER B 1 505 ? 89.433 -38.017 78.761 1.00 35.48 505 SER B C 1
ATOM 9971 O O . SER B 1 505 ? 89.889 -36.881 78.677 1.00 31.62 505 SER B O 1
ATOM 9974 N N . PRO B 1 506 ? 89.909 -38.915 79.648 1.00 35.34 506 PRO B N 1
ATOM 9975 C CA . PRO B 1 506 ? 90.969 -38.577 80.576 1.00 38.60 506 PRO B CA 1
ATOM 9976 C C . PRO B 1 506 ? 92.316 -38.415 79.902 1.00 40.75 506 PRO B C 1
ATOM 9977 O O . PRO B 1 506 ? 93.263 -37.977 80.569 1.00 39.53 506 PRO B O 1
ATOM 9981 N N . ASN B 1 507 ? 92.439 -38.760 78.603 1.00 34.90 507 ASN B N 1
ATOM 9982 C CA . ASN B 1 507 ? 93.615 -38.354 77.843 1.00 33.11 507 ASN B CA 1
ATOM 9983 C C . ASN B 1 507 ? 93.256 -37.071 77.042 1.00 29.76 507 ASN B C 1
ATOM 9984 O O . ASN B 1 507 ? 92.145 -36.924 76.624 1.00 31.35 507 ASN B O 1
ATOM 9989 N N . PRO B 1 508 ? 94.177 -36.136 76.894 1.00 28.82 508 PRO B N 1
ATOM 9990 C CA . PRO B 1 508 ? 93.784 -34.888 76.273 1.00 32.00 508 PRO B CA 1
ATOM 9991 C C . PRO B 1 508 ? 93.286 -35.130 74.831 1.00 31.61 508 PRO B C 1
ATOM 9992 O O . PRO B 1 508 ? 92.111 -34.787 74.515 1.00 30.91 508 PRO B O 1
ATOM 9996 N N . ILE B 1 509 ? 94.079 -35.873 74.061 1.00 29.29 509 ILE B N 1
ATOM 9997 C CA . ILE B 1 509 ? 93.799 -36.133 72.645 1.00 32.12 509 ILE B CA 1
ATOM 9998 C C . ILE B 1 509 ? 93.806 -37.647 72.261 1.00 35.04 509 ILE B C 1
ATOM 9999 O O . ILE B 1 509 ? 94.745 -38.363 72.552 1.00 35.85 509 ILE B O 1
ATOM 10004 N N . ASP B 1 510 ? 92.744 -38.090 71.597 1.00 33.67 510 ASP B N 1
ATOM 10005 C CA . ASP B 1 510 ? 92.595 -39.442 71.123 1.00 32.77 510 ASP B CA 1
ATOM 10006 C C . ASP B 1 510 ? 93.309 -39.500 69.760 1.00 37.11 510 ASP B C 1
ATOM 10007 O O . ASP B 1 510 ? 92.740 -39.115 68.740 1.00 32.42 510 ASP B O 1
ATOM 10012 N N . SER B 1 511 ? 94.588 -39.888 69.787 1.00 35.61 511 SER B N 1
ATOM 10013 C CA . SER B 1 511 ? 95.427 -39.957 68.603 1.00 42.01 511 SER B CA 1
ATOM 10014 C C . SER B 1 511 ? 94.785 -40.713 67.453 1.00 42.43 511 SER B C 1
ATOM 10015 O O . SER B 1 511 ? 94.837 -40.277 66.315 1.00 43.22 511 SER B O 1
ATOM 10018 N N . SER B 1 512 ? 94.159 -41.835 67.756 1.00 39.71 512 SER B N 1
ATOM 10019 C CA . SER B 1 512 ? 93.695 -42.686 66.698 1.00 43.89 512 SER B CA 1
ATOM 10020 C C . SER B 1 512 ? 92.435 -42.057 66.018 1.00 44.90 512 SER B C 1
ATOM 10021 O O . SER B 1 512 ? 92.361 -42.057 64.780 1.00 46.04 512 SER B O 1
ATOM 10024 N N . LEU B 1 513 ? 91.508 -41.460 66.786 1.00 38.59 513 LEU B N 1
ATOM 10025 C CA . LEU B 1 513 ? 90.386 -40.705 66.192 1.00 39.22 513 LEU B CA 1
ATOM 10026 C C . LEU B 1 513 ? 90.852 -39.460 65.412 1.00 39.46 513 LEU B C 1
ATOM 10027 O O . LEU B 1 513 ? 90.435 -39.249 64.274 1.00 34.63 513 LEU B O 1
ATOM 10032 N N . CYS B 1 514 ? 91.699 -38.646 66.049 1.00 37.89 514 CYS B N 1
ATOM 10033 C CA . CYS B 1 514 ? 92.205 -37.400 65.498 1.00 39.22 514 CYS B CA 1
ATOM 10034 C C . CYS B 1 514 ? 92.937 -37.557 64.208 1.00 41.80 514 CYS B C 1
ATOM 10035 O O . CYS B 1 514 ? 92.846 -36.709 63.329 1.00 39.66 514 CYS B O 1
ATOM 10038 N N . ASN B 1 515 ? 93.765 -38.583 64.131 1.00 40.27 515 ASN B N 1
ATOM 10039 C CA . ASN B 1 515 ? 94.519 -38.814 62.895 1.00 39.61 515 ASN B CA 1
ATOM 10040 C C . ASN B 1 515 ? 93.645 -39.257 61.711 1.00 36.73 515 ASN B C 1
ATOM 10041 O O . ASN B 1 515 ? 94.065 -39.159 60.571 1.00 35.14 515 ASN B O 1
ATOM 10046 N N . LYS B 1 516 ? 92.441 -39.733 61.987 1.00 37.27 516 LYS B N 1
ATOM 10047 C CA . LYS B 1 516 ? 91.464 -40.036 60.955 1.00 39.25 516 LYS B CA 1
ATOM 10048 C C . LYS B 1 516 ? 90.605 -38.827 60.615 1.00 38.89 516 LYS B C 1
ATOM 10049 O O . LYS B 1 516 ? 90.456 -38.524 59.446 1.00 36.58 516 LYS B O 1
ATOM 10055 N N . ILE B 1 517 ? 90.103 -38.087 61.613 1.00 30.74 517 ILE B N 1
ATOM 10056 C CA . ILE B 1 517 ? 89.158 -36.973 61.327 1.00 32.41 517 ILE B CA 1
ATOM 10057 C C . ILE B 1 517 ? 89.845 -35.617 60.947 1.00 32.84 517 ILE B C 1
ATOM 10058 O O . ILE B 1 517 ? 89.339 -34.879 60.137 1.00 30.92 517 ILE B O 1
ATOM 10063 N N . ALA B 1 518 ? 91.033 -35.369 61.478 1.00 32.46 518 ALA B N 1
ATOM 10064 C CA . ALA B 1 518 ? 91.775 -34.158 61.268 1.00 33.80 518 ALA B CA 1
ATOM 10065 C C . ALA B 1 518 ? 92.977 -34.457 60.358 1.00 31.63 518 ALA B C 1
ATOM 10066 O O . ALA B 1 518 ? 93.340 -35.592 60.277 1.00 34.75 518 ALA B O 1
ATOM 10068 N N . PRO B 1 519 ? 93.628 -33.474 59.721 1.00 33.41 519 PRO B N 1
ATOM 10069 C CA . PRO B 1 519 ? 93.317 -32.043 59.834 1.00 37.44 519 PRO B CA 1
ATOM 10070 C C . PRO B 1 519 ? 91.923 -31.648 59.417 1.00 35.31 519 PRO B C 1
ATOM 10071 O O . PRO B 1 519 ? 91.284 -32.373 58.665 1.00 36.58 519 PRO B O 1
ATOM 10075 N N . ALA B 1 520 ? 91.412 -30.549 59.968 1.00 33.84 520 ALA B N 1
ATOM 10076 C CA . ALA B 1 520 ? 90.086 -30.104 59.571 1.00 31.78 520 ALA B CA 1
ATOM 10077 C C . ALA B 1 520 ? 90.092 -29.787 58.056 1.00 26.48 520 ALA B C 1
ATOM 10078 O O . ALA B 1 520 ? 90.989 -29.202 57.574 1.00 26.52 520 ALA B O 1
ATOM 10080 N N . ASP B 1 521 ? 89.120 -30.245 57.331 1.00 27.06 521 ASP B N 1
ATOM 10081 C CA . ASP B 1 521 ? 89.053 -29.940 55.891 1.00 28.78 521 ASP B CA 1
ATOM 10082 C C . ASP B 1 521 ? 88.719 -28.474 55.671 1.00 27.40 521 ASP B C 1
ATOM 10083 O O . ASP B 1 521 ? 89.274 -27.842 54.800 1.00 34.32 521 ASP B O 1
ATOM 10088 N N . VAL B 1 522 ? 87.738 -27.977 56.393 1.00 25.81 522 VAL B N 1
ATOM 10089 C CA . VAL B 1 522 ? 87.258 -26.617 56.216 1.00 26.85 522 VAL B CA 1
ATOM 10090 C C . VAL B 1 522 ? 87.179 -25.973 57.613 1.00 26.91 522 VAL B C 1
ATOM 10091 O O . VAL B 1 522 ? 86.634 -26.567 58.520 1.00 30.78 522 VAL B O 1
ATOM 10095 N N . TYR B 1 523 ? 87.776 -24.792 57.749 1.00 27.92 523 TYR B N 1
ATOM 10096 C CA . TYR B 1 523 ? 87.672 -23.931 58.924 1.00 28.48 523 TYR B CA 1
ATOM 10097 C C . TYR B 1 523 ? 87.184 -22.540 58.533 1.00 25.60 523 TYR B C 1
ATOM 10098 O O . TYR B 1 523 ? 87.787 -21.893 57.696 1.00 30.78 523 TYR B O 1
ATOM 10107 N N . ILE B 1 524 ? 86.097 -22.115 59.121 1.00 24.65 524 ILE B N 1
ATOM 10108 C CA . ILE B 1 524 ? 85.430 -20.862 58.789 1.00 23.27 524 ILE B CA 1
ATOM 10109 C C . ILE B 1 524 ? 85.505 -19.899 59.965 1.00 24.89 524 ILE B C 1
ATOM 10110 O O . ILE B 1 524 ? 84.909 -20.179 60.993 1.00 24.68 524 ILE B O 1
ATOM 10115 N N . GLY B 1 525 ? 86.186 -18.771 59.802 1.00 23.43 525 GLY B N 1
ATOM 10116 C CA . GLY B 1 525 ? 86.129 -17.708 60.789 1.00 26.67 525 GLY B CA 1
ATOM 10117 C C . GLY B 1 525 ? 86.842 -16.434 60.388 1.00 28.37 525 GLY B C 1
ATOM 10118 O O . GLY B 1 525 ? 87.457 -16.360 59.339 1.00 28.17 525 GLY B O 1
ATOM 10119 N N . GLY B 1 526 ? 86.769 -15.445 61.251 1.00 27.16 526 GLY B N 1
ATOM 10120 C CA . GLY B 1 526 ? 87.167 -14.087 60.920 1.00 25.35 526 GLY B CA 1
ATOM 10121 C C . GLY B 1 526 ? 88.662 -13.895 60.811 1.00 26.69 526 GLY B C 1
ATOM 10122 O O . GLY B 1 526 ? 89.461 -14.560 61.473 1.00 26.86 526 GLY B O 1
ATOM 10123 N N . ILE B 1 527 ? 89.023 -12.960 59.941 1.00 29.21 527 ILE B N 1
ATOM 10124 C CA . ILE B 1 527 ? 90.384 -12.609 59.659 1.00 30.22 527 ILE B CA 1
ATOM 10125 C C . ILE B 1 527 ? 91.003 -11.870 60.817 1.00 26.07 527 ILE B C 1
ATOM 10126 O O . ILE B 1 527 ? 92.238 -11.817 60.934 1.00 25.62 527 ILE B O 1
ATOM 10131 N N . GLU B 1 528 ? 90.190 -11.275 61.675 1.00 29.05 528 GLU B N 1
ATOM 10132 C CA . GLU B 1 528 ? 90.763 -10.745 62.940 1.00 35.21 528 GLU B CA 1
ATOM 10133 C C . GLU B 1 528 ? 91.704 -11.708 63.739 1.00 35.65 528 GLU B C 1
ATOM 10134 O O . GLU B 1 528 ? 92.598 -11.240 64.443 1.00 38.54 528 GLU B O 1
ATOM 10140 N N . HIS B 1 529 ? 91.561 -13.022 63.562 1.00 30.24 529 HIS B N 1
ATOM 10141 C CA . HIS B 1 529 ? 92.434 -14.001 64.235 1.00 29.80 529 HIS B CA 1
ATOM 10142 C C . HIS B 1 529 ? 93.733 -14.347 63.541 1.00 31.34 529 HIS B C 1
ATOM 10143 O O . HIS B 1 529 ? 94.475 -15.221 63.991 1.00 28.23 529 HIS B O 1
ATOM 10150 N N . ALA B 1 530 ? 94.048 -13.630 62.466 1.00 33.01 530 ALA B N 1
ATOM 10151 C CA . ALA B 1 530 ? 95.220 -13.929 61.663 1.00 32.01 530 ALA B CA 1
ATOM 10152 C C . ALA B 1 530 ? 96.510 -13.999 62.444 1.00 30.82 530 ALA B C 1
ATOM 10153 O O . ALA B 1 530 ? 97.373 -14.859 62.180 1.00 31.57 530 ALA B O 1
ATOM 10155 N N . THR B 1 531 ? 96.705 -13.089 63.391 1.00 32.74 531 THR B N 1
ATOM 10156 C CA . THR B 1 531 ? 97.906 -13.208 64.214 1.00 32.69 531 THR B CA 1
ATOM 10157 C C . THR B 1 531 ? 97.530 -13.347 65.696 1.00 34.94 531 THR B C 1
ATOM 10158 O O . THR B 1 531 ? 98.331 -12.965 66.538 1.00 34.28 531 THR B O 1
ATOM 10162 N N . LEU B 1 532 ? 96.341 -13.911 65.981 1.00 31.07 532 LEU B N 1
ATOM 10163 C CA . LEU B 1 532 ? 96.011 -14.496 67.296 1.00 30.45 532 LEU B CA 1
ATOM 10164 C C . LEU B 1 532 ? 95.820 -16.002 67.134 1.00 25.76 532 LEU B C 1
ATOM 10165 O O . LEU B 1 532 ? 96.782 -16.691 67.020 1.00 26.95 532 LEU B O 1
ATOM 10170 N N . HIS B 1 533 ? 94.594 -16.510 67.111 1.00 23.87 533 HIS B N 1
ATOM 10171 C CA . HIS B 1 533 ? 94.337 -17.939 67.158 1.00 24.06 533 HIS B CA 1
ATOM 10172 C C . HIS B 1 533 ? 94.956 -18.705 65.965 1.00 25.90 533 HIS B C 1
ATOM 10173 O O . HIS B 1 533 ? 95.469 -19.820 66.147 1.00 27.58 533 HIS B O 1
ATOM 10180 N N . LEU B 1 534 ? 95.001 -18.090 64.768 1.00 24.66 534 LEU B N 1
ATOM 10181 C CA . LEU B 1 534 ? 95.540 -18.760 63.581 1.00 25.63 534 LEU B CA 1
ATOM 10182 C C . LEU B 1 534 ? 97.047 -18.870 63.650 1.00 25.60 534 LEU B C 1
ATOM 10183 O O . LEU B 1 534 ? 97.607 -19.722 63.008 1.00 30.35 534 LEU B O 1
ATOM 10188 N N . ILE B 1 535 ? 97.751 -18.017 64.403 1.00 26.00 535 ILE B N 1
ATOM 10189 C CA . ILE B 1 535 ? 99.175 -18.310 64.656 1.00 29.80 535 ILE B CA 1
ATOM 10190 C C . ILE B 1 535 ? 99.299 -19.385 65.715 1.00 28.68 535 ILE B C 1
ATOM 10191 O O . ILE B 1 535 ? 100.007 -20.342 65.535 1.00 32.26 535 ILE B O 1
ATOM 10196 N N . TYR B 1 536 ? 98.679 -19.161 66.878 1.00 29.27 536 TYR B N 1
ATOM 10197 C CA . TYR B 1 536 ? 98.887 -20.093 68.012 1.00 28.54 536 TYR B CA 1
ATOM 10198 C C . TYR B 1 536 ? 98.499 -21.567 67.707 1.00 27.78 536 TYR B C 1
ATOM 10199 O O . TYR B 1 536 ? 99.208 -22.479 68.065 1.00 28.83 536 TYR B O 1
ATOM 10208 N N . SER B 1 537 ? 97.323 -21.763 67.105 1.00 31.55 537 SER B N 1
ATOM 10209 C CA . SER B 1 537 ? 96.817 -23.074 66.646 1.00 30.96 537 SER B CA 1
ATOM 10210 C C . SER B 1 537 ? 97.782 -23.784 65.686 1.00 33.08 537 SER B C 1
ATOM 10211 O O . SER B 1 537 ? 97.997 -25.012 65.795 1.00 27.73 537 SER B O 1
ATOM 10214 N N . ARG B 1 538 ? 98.378 -23.038 64.745 1.00 30.60 538 ARG B N 1
ATOM 10215 C CA . ARG B 1 538 ? 99.367 -23.676 63.889 1.00 31.60 538 ARG B CA 1
ATOM 10216 C C . ARG B 1 538 ? 100.583 -24.065 64.733 1.00 31.69 538 ARG B C 1
ATOM 10217 O O . ARG B 1 538 ? 101.130 -25.154 64.572 1.00 29.53 538 ARG B O 1
ATOM 10225 N N . PHE B 1 539 ? 100.992 -23.192 65.646 1.00 30.40 539 PHE B N 1
ATOM 10226 C CA . PHE B 1 539 ? 102.155 -23.483 66.483 1.00 31.54 539 PHE B CA 1
ATOM 10227 C C . PHE B 1 539 ? 101.928 -24.735 67.369 1.00 30.76 539 PHE B C 1
ATOM 10228 O O . PHE B 1 539 ? 102.759 -25.642 67.438 1.00 29.60 539 PHE B O 1
ATOM 10236 N N . ILE B 1 540 ? 100.770 -24.817 67.981 1.00 27.61 540 ILE B N 1
ATOM 10237 C CA . ILE B 1 540 ? 100.534 -25.889 68.970 1.00 31.23 540 ILE B CA 1
ATOM 10238 C C . ILE B 1 540 ? 100.333 -27.202 68.226 1.00 28.53 540 ILE B C 1
ATOM 10239 O O . ILE B 1 540 ? 100.669 -28.265 68.768 1.00 27.41 540 ILE B O 1
ATOM 10244 N N . THR B 1 541 ? 99.874 -27.132 66.963 1.00 27.15 541 THR B N 1
ATOM 10245 C CA . THR B 1 541 ? 99.707 -28.354 66.159 1.00 25.44 541 THR B CA 1
ATOM 10246 C C . THR B 1 541 ? 101.058 -28.988 65.853 1.00 27.09 541 THR B C 1
ATOM 10247 O O . THR B 1 541 ? 101.259 -30.192 66.025 1.00 29.54 541 THR B O 1
ATOM 10251 N N . LYS B 1 542 ? 102.028 -28.155 65.521 1.00 29.32 542 LYS B N 1
ATOM 10252 C CA . LYS B 1 542 ? 103.377 -28.630 65.268 1.00 31.22 542 LYS B CA 1
ATOM 10253 C C . LYS B 1 542 ? 104.013 -29.195 66.531 1.00 33.06 542 LYS B C 1
ATOM 10254 O O . LYS B 1 542 ? 104.659 -30.224 66.512 1.00 42.24 542 LYS B O 1
ATOM 10260 N N . VAL B 1 543 ? 103.835 -28.509 67.636 1.00 33.31 543 VAL B N 1
ATOM 10261 C CA . VAL B 1 543 ? 104.340 -28.986 68.921 1.00 34.80 543 VAL B CA 1
ATOM 10262 C C . VAL B 1 543 ? 103.744 -30.367 69.214 1.00 31.26 543 VAL B C 1
ATOM 10263 O O . VAL B 1 543 ? 104.487 -31.295 69.477 1.00 32.80 543 VAL B O 1
ATOM 10267 N N . LEU B 1 544 ? 102.418 -30.504 69.128 1.00 28.12 544 LEU B N 1
ATOM 10268 C CA . LEU B 1 544 ? 101.788 -31.759 69.442 1.00 30.24 544 LEU B CA 1
ATOM 10269 C C . LEU B 1 544 ? 102.137 -32.859 68.450 1.00 34.62 544 LEU B C 1
ATOM 10270 O O . LEU B 1 544 ? 102.183 -34.049 68.817 1.00 32.91 544 LEU B O 1
ATOM 10275 N N . HIS B 1 545 ? 102.370 -32.475 67.202 1.00 36.26 545 HIS B N 1
ATOM 10276 C CA . HIS B 1 545 ? 102.879 -33.396 66.176 1.00 37.17 545 HIS B CA 1
ATOM 10277 C C . HIS B 1 545 ? 104.240 -33.932 66.628 1.00 35.11 545 HIS B C 1
ATOM 10278 O O . HIS B 1 545 ? 104.382 -35.132 66.909 1.00 32.05 545 HIS B O 1
ATOM 10285 N N . ASP B 1 546 ? 105.190 -33.043 66.837 1.00 35.53 546 ASP B N 1
ATOM 10286 C CA . ASP B 1 546 ? 106.516 -33.472 67.299 1.00 38.30 546 ASP B CA 1
ATOM 10287 C C . ASP B 1 546 ? 106.474 -34.328 68.577 1.00 41.56 546 ASP B C 1
ATOM 10288 O O . ASP B 1 546 ? 107.288 -35.220 68.718 1.00 47.11 546 ASP B O 1
ATOM 10293 N N . LEU B 1 547 ? 105.521 -34.092 69.474 1.00 38.46 547 LEU B N 1
ATOM 10294 C CA . LEU B 1 547 ? 105.480 -34.887 70.701 1.00 40.37 547 LEU B CA 1
ATOM 10295 C C . LEU B 1 547 ? 104.660 -36.152 70.595 1.00 39.38 547 LEU B C 1
ATOM 10296 O O . LEU B 1 547 ? 104.504 -36.822 71.589 1.00 40.87 547 LEU B O 1
ATOM 10301 N N . GLY B 1 548 ? 104.077 -36.459 69.435 1.00 36.46 548 GLY B N 1
ATOM 10302 C CA . GLY B 1 548 ? 103.410 -37.757 69.245 1.00 33.70 548 GLY B CA 1
ATOM 10303 C C . GLY B 1 548 ? 101.910 -37.799 69.387 1.00 33.66 548 GLY B C 1
ATOM 10304 O O . GLY B 1 548 ? 101.296 -38.855 69.167 1.00 36.58 548 GLY B O 1
ATOM 10305 N N . TYR B 1 549 ? 101.268 -36.675 69.711 1.00 29.15 549 TYR B N 1
ATOM 10306 C CA . TYR B 1 549 ? 99.814 -36.748 69.869 1.00 29.88 549 TYR B CA 1
ATOM 10307 C C . TYR B 1 549 ? 99.067 -36.973 68.542 1.00 31.38 549 TYR B C 1
ATOM 10308 O O . TYR B 1 549 ? 97.967 -37.581 68.508 1.00 35.95 549 TYR B O 1
ATOM 10317 N N . ILE B 1 550 ? 99.632 -36.413 67.472 1.00 32.07 550 ILE B N 1
ATOM 10318 C CA . ILE B 1 550 ? 99.019 -36.431 66.186 1.00 32.55 550 ILE B CA 1
ATOM 10319 C C . ILE B 1 550 ? 100.073 -36.642 65.141 1.00 34.24 550 ILE B C 1
ATOM 10320 O O . ILE B 1 550 ? 101.230 -36.452 65.421 1.00 37.51 550 ILE B O 1
ATOM 10325 N N . GLU B 1 551 ? 99.661 -37.014 63.925 1.00 38.75 551 GLU B N 1
ATOM 10326 C CA . GLU B 1 551 ? 100.616 -37.287 62.824 1.00 41.78 551 GLU B CA 1
ATOM 10327 C C . GLU B 1 551 ? 100.602 -36.248 61.700 1.00 40.59 551 GLU B C 1
ATOM 10328 O O . GLU B 1 551 ? 101.266 -36.428 60.681 1.00 42.90 551 GLU B O 1
ATOM 10334 N N . PHE B 1 552 ? 99.893 -35.146 61.901 1.00 38.11 552 PHE B N 1
ATOM 10335 C CA . PHE B 1 552 ? 99.783 -34.088 60.881 1.00 35.04 552 PHE B CA 1
ATOM 10336 C C . PHE B 1 552 ? 100.316 -32.815 61.484 1.00 35.07 552 PHE B C 1
ATOM 10337 O O . PHE B 1 552 ? 100.413 -32.685 62.705 1.00 35.56 552 PHE B O 1
ATOM 10345 N N . ASP B 1 553 ? 100.663 -31.879 60.629 1.00 32.95 553 ASP B N 1
ATOM 10346 C CA . ASP B 1 553 ? 101.510 -30.755 60.981 1.00 36.33 553 ASP B CA 1
ATOM 10347 C C . ASP B 1 553 ? 100.802 -29.434 60.827 1.00 35.02 553 ASP B C 1
ATOM 10348 O O . ASP B 1 553 ? 101.379 -28.395 61.144 1.00 34.09 553 ASP B O 1
ATOM 10353 N N . GLU B 1 554 ? 99.574 -29.448 60.310 1.00 33.73 554 GLU B N 1
ATOM 10354 C CA . GLU B 1 554 ? 98.820 -28.217 60.071 1.00 34.51 554 GLU B CA 1
ATOM 10355 C C . GLU B 1 554 ? 97.411 -28.497 60.417 1.00 33.39 554 GLU B C 1
ATOM 10356 O O . GLU B 1 554 ? 96.918 -29.525 60.009 1.00 31.11 554 GLU B O 1
ATOM 10362 N N . PRO B 1 555 ? 96.761 -27.599 61.191 1.00 28.67 555 PRO B N 1
ATOM 10363 C CA . PRO B 1 555 ? 95.435 -27.910 61.696 1.00 29.93 555 PRO B CA 1
ATOM 10364 C C . PRO B 1 555 ? 94.326 -27.825 60.700 1.00 29.54 555 PRO B C 1
ATOM 10365 O O . PRO B 1 555 ? 93.322 -28.506 60.890 1.00 31.62 555 PRO B O 1
ATOM 10369 N N . PHE B 1 556 ? 94.426 -26.887 59.745 1.00 27.79 556 PHE B N 1
ATOM 10370 C CA . PHE B 1 556 ? 93.272 -26.521 58.923 1.00 30.80 556 PHE B CA 1
ATOM 10371 C C . PHE B 1 556 ? 93.688 -26.502 57.412 1.00 28.04 556 PHE B C 1
ATOM 10372 O O . PHE B 1 556 ? 94.614 -25.805 57.026 1.00 32.70 556 PHE B O 1
ATOM 10380 N N . VAL B 1 557 ? 93.061 -27.327 56.609 1.00 31.49 557 VAL B N 1
ATOM 10381 C CA . VAL B 1 557 ? 93.444 -27.437 55.192 1.00 30.73 557 VAL B CA 1
ATOM 10382 C C . VAL B 1 557 ? 93.021 -26.179 54.426 1.00 29.74 557 VAL B C 1
ATOM 10383 O O . VAL B 1 557 ? 93.848 -25.471 53.900 1.00 33.36 557 VAL B O 1
ATOM 10387 N N . GLU B 1 558 ? 91.732 -25.926 54.426 1.00 27.91 558 GLU B N 1
ATOM 10388 C CA . GLU B 1 558 ? 91.102 -24.780 53.794 1.00 36.09 558 GLU B CA 1
ATOM 10389 C C . GLU B 1 558 ? 90.531 -23.827 54.897 1.00 32.85 558 GLU B C 1
ATOM 10390 O O . GLU B 1 558 ? 89.838 -24.288 55.759 1.00 31.79 558 GLU B O 1
ATOM 10396 N N . LEU B 1 559 ? 90.931 -22.552 54.878 1.00 28.97 559 LEU B N 1
ATOM 10397 C CA . LEU B 1 559 ? 90.419 -21.477 55.708 1.00 28.30 559 LEU B CA 1
ATOM 10398 C C . LEU B 1 559 ? 89.586 -20.509 54.881 1.00 29.93 559 LEU B C 1
ATOM 10399 O O . LEU B 1 559 ? 90.054 -19.948 53.943 1.00 35.23 559 LEU B O 1
ATOM 10404 N N . TYR B 1 560 ? 88.363 -20.286 55.305 1.00 29.28 560 TYR B N 1
ATOM 10405 C CA . TYR B 1 560 ? 87.502 -19.304 54.755 1.00 27.72 560 TYR B CA 1
ATOM 10406 C C . TYR B 1 560 ? 87.170 -18.230 55.814 1.00 30.77 560 TYR B C 1
ATOM 10407 O O . TYR B 1 560 ? 86.706 -18.536 56.932 1.00 28.19 560 TYR B O 1
ATOM 10416 N N . ASN B 1 561 ? 87.357 -16.977 55.444 1.00 25.51 561 ASN B N 1
ATOM 10417 C CA . ASN B 1 561 ? 87.084 -15.835 56.290 1.00 25.60 561 ASN B CA 1
ATOM 10418 C C . ASN B 1 561 ? 85.769 -15.147 55.940 1.00 27.51 561 ASN B C 1
ATOM 10419 O O . ASN B 1 561 ? 85.751 -14.321 55.010 1.00 33.81 561 ASN B O 1
ATOM 10424 N N . GLN B 1 562 ? 84.661 -15.493 56.598 1.00 25.11 562 GLN B N 1
ATOM 10425 C CA . GLN B 1 562 ? 83.408 -14.797 56.362 1.00 26.55 562 GLN B CA 1
ATOM 10426 C C . GLN B 1 562 ? 83.566 -13.273 56.564 1.00 29.16 562 GLN B C 1
ATOM 10427 O O . GLN B 1 562 ? 84.299 -12.810 57.453 1.00 27.57 562 GLN B O 1
ATOM 10433 N N . GLY B 1 563 ? 82.832 -12.519 55.754 1.00 33.08 563 GLY B N 1
ATOM 10434 C CA . GLY B 1 563 ? 82.751 -11.077 55.913 1.00 32.72 563 GLY B CA 1
ATOM 10435 C C . GLY B 1 563 ? 82.024 -10.626 57.165 1.00 30.33 563 GLY B C 1
ATOM 10436 O O . GLY B 1 563 ? 81.116 -11.319 57.681 1.00 28.76 563 GLY B O 1
ATOM 10437 N N A MET B 1 564 ? 82.401 -9.438 57.611 0.50 29.29 564 MET B N 1
ATOM 10438 N N B MET B 1 564 ? 82.411 -9.466 57.684 0.50 31.13 564 MET B N 1
ATOM 10439 C CA A MET B 1 564 ? 81.710 -8.679 58.639 0.50 26.98 564 MET B CA 1
ATOM 10440 C CA B MET B 1 564 ? 81.773 -8.943 58.889 0.50 30.09 564 MET B CA 1
ATOM 10441 C C A MET B 1 564 ? 80.199 -8.514 58.427 0.50 27.19 564 MET B C 1
ATOM 10442 C C B MET B 1 564 ? 80.363 -8.391 58.592 0.50 28.79 564 MET B C 1
ATOM 10443 O O A MET B 1 564 ? 79.726 -8.237 57.291 0.50 21.95 564 MET B O 1
ATOM 10444 O O B MET B 1 564 ? 80.137 -7.759 57.526 0.50 26.50 564 MET B O 1
ATOM 10453 N N . VAL B 1 565 ? 79.411 -8.704 59.491 1.00 23.30 565 VAL B N 1
ATOM 10454 C CA . VAL B 1 565 ? 78.085 -8.200 59.463 1.00 24.07 565 VAL B CA 1
ATOM 10455 C C . VAL B 1 565 ? 78.018 -6.922 60.299 1.00 30.22 565 VAL B C 1
ATOM 10456 O O . VAL B 1 565 ? 78.329 -6.954 61.554 1.00 27.53 565 VAL B O 1
ATOM 10460 N N . ASN B 1 566 ? 77.553 -5.845 59.651 1.00 26.30 566 ASN B N 1
ATOM 10461 C CA . ASN B 1 566 ? 77.511 -4.488 60.202 1.00 28.79 566 ASN B CA 1
ATOM 10462 C C . ASN B 1 566 ? 76.070 -4.121 60.334 1.00 27.91 566 ASN B C 1
ATOM 10463 O O . ASN B 1 566 ? 75.158 -4.940 60.027 1.00 24.91 566 ASN B O 1
ATOM 10468 N N . ASP B 1 567 ? 75.798 -2.920 60.851 1.00 30.89 567 ASP B N 1
ATOM 10469 C CA . ASP B 1 567 ? 74.396 -2.435 60.880 1.00 29.98 567 ASP B CA 1
ATOM 10470 C C . ASP B 1 567 ? 74.025 -1.870 59.463 1.00 30.29 567 ASP B C 1
ATOM 10471 O O . ASP B 1 567 ? 74.844 -1.948 58.550 1.00 27.73 567 ASP B O 1
ATOM 10476 N N . VAL B 1 568 ? 72.805 -1.355 59.290 1.00 31.74 568 VAL B N 1
ATOM 10477 C CA . VAL B 1 568 ? 72.342 -0.843 57.977 1.00 35.96 568 VAL B CA 1
ATOM 10478 C C . VAL B 1 568 ? 73.186 0.240 57.368 1.00 34.73 568 VAL B C 1
ATOM 10479 O O . VAL B 1 568 ? 73.233 0.322 56.149 1.00 31.46 568 VAL B O 1
ATOM 10483 N N . HIS B 1 569 ? 73.846 1.047 58.208 1.00 35.22 569 HIS B N 1
ATOM 10484 C CA . HIS B 1 569 ? 74.709 2.173 57.774 1.00 34.84 569 HIS B CA 1
ATOM 10485 C C . HIS B 1 569 ? 76.139 1.756 57.668 1.00 32.92 569 HIS B C 1
ATOM 10486 O O . HIS B 1 569 ? 77.022 2.610 57.446 1.00 33.12 569 HIS B O 1
ATOM 10493 N N . GLY B 1 570 ? 76.424 0.464 57.803 1.00 31.75 570 GLY B N 1
ATOM 10494 C CA . GLY B 1 570 ? 77.817 -0.009 57.648 1.00 26.69 570 GLY B CA 1
ATOM 10495 C C . GLY B 1 570 ? 78.675 0.182 58.890 1.00 31.78 570 GLY B C 1
ATOM 10496 O O . GLY B 1 570 ? 79.912 0.045 58.829 1.00 31.18 570 GLY B O 1
ATOM 10497 N N . ARG B 1 571 ? 78.069 0.450 60.042 1.00 34.14 571 ARG B N 1
ATOM 10498 C CA . ARG B 1 571 ? 78.904 0.547 61.299 1.00 35.26 571 ARG B CA 1
ATOM 10499 C C . ARG B 1 571 ? 79.004 -0.825 61.956 1.00 31.31 571 ARG B C 1
ATOM 10500 O O . ARG B 1 571 ? 78.035 -1.578 61.994 1.00 27.72 571 ARG B O 1
ATOM 10508 N N . LYS B 1 572 ? 80.176 -1.163 62.442 1.00 33.12 572 LYS B N 1
ATOM 10509 C CA . LYS B 1 572 ? 80.291 -2.324 63.361 1.00 37.67 572 LYS B CA 1
ATOM 10510 C C . LYS B 1 572 ? 79.156 -2.314 64.430 1.00 37.10 572 LYS B C 1
ATOM 10511 O O . LYS B 1 572 ? 78.759 -1.244 64.953 1.00 31.61 572 LYS B O 1
ATOM 10517 N N . GLN B 1 573 ? 78.537 -3.472 64.648 1.00 35.68 573 GLN B N 1
ATOM 10518 C CA . GLN B 1 573 ? 77.517 -3.633 65.671 1.00 36.79 573 GLN B CA 1
ATOM 10519 C C . GLN B 1 573 ? 78.192 -3.657 67.030 1.00 39.65 573 GLN B C 1
ATOM 10520 O O . GLN B 1 573 ? 79.282 -4.240 67.175 1.00 44.35 573 GLN B O 1
ATOM 10526 N N . SER B 1 574 ? 77.602 -2.940 67.994 1.00 41.48 574 SER B N 1
ATOM 10527 C CA . SER B 1 574 ? 78.124 -2.935 69.390 1.00 42.42 574 SER B CA 1
ATOM 10528 C C . SER B 1 574 ? 77.131 -2.357 70.341 1.00 42.78 574 SER B C 1
ATOM 10529 O O . SER B 1 574 ? 76.278 -1.531 69.947 1.00 32.60 574 SER B O 1
ATOM 10532 N N . LYS B 1 575 ? 77.262 -2.796 71.604 1.00 44.16 575 LYS B N 1
ATOM 10533 C CA . LYS B 1 575 ? 76.316 -2.457 72.646 1.00 43.18 575 LYS B CA 1
ATOM 10534 C C . LYS B 1 575 ? 76.302 -0.973 72.799 1.00 37.71 575 LYS B C 1
ATOM 10535 O O . LYS B 1 575 ? 75.215 -0.405 72.889 1.00 37.29 575 LYS B O 1
ATOM 10541 N N . SER B 1 576 ? 77.484 -0.352 72.759 1.00 34.84 576 SER B N 1
ATOM 10542 C CA . SER B 1 576 ? 77.624 1.108 72.888 1.00 42.59 576 SER B CA 1
ATOM 10543 C C . SER B 1 576 ? 76.914 1.965 71.838 1.00 45.45 576 SER B C 1
ATOM 10544 O O . SER B 1 576 ? 76.515 3.077 72.146 1.00 42.84 576 SER B O 1
ATOM 10547 N N . LEU B 1 577 ? 76.748 1.451 70.618 1.00 46.43 577 LEU B N 1
ATOM 10548 C CA . LEU B 1 577 ? 75.955 2.148 69.581 1.00 39.98 577 LEU B CA 1
ATOM 10549 C C . LEU B 1 577 ? 74.506 1.741 69.580 1.00 37.64 577 LEU B C 1
ATOM 10550 O O . LEU B 1 577 ? 73.719 2.380 68.891 1.00 34.07 577 LEU B O 1
ATOM 10555 N N . GLY B 1 578 ? 74.109 0.740 70.396 1.00 36.15 578 GLY B N 1
ATOM 10556 C CA . GLY B 1 578 ? 72.670 0.295 70.428 1.00 35.56 578 GLY B CA 1
ATOM 10557 C C . GLY B 1 578 ? 72.111 -0.250 69.077 1.00 35.34 578 GLY B C 1
ATOM 10558 O O . GLY B 1 578 ? 70.908 -0.198 68.790 1.00 33.41 578 GLY B O 1
ATOM 10559 N N . ASN B 1 579 ? 72.997 -0.785 68.261 1.00 32.53 579 ASN B N 1
ATOM 10560 C CA . ASN B 1 579 ? 72.638 -1.343 66.955 1.00 34.44 579 ASN B CA 1
ATOM 10561 C C . ASN B 1 579 ? 72.930 -2.887 66.874 1.00 38.81 579 ASN B C 1
ATOM 10562 O O . ASN B 1 579 ? 73.232 -3.387 65.784 1.00 38.82 579 ASN B O 1
ATOM 10567 N N . VAL B 1 580 ? 72.978 -3.595 68.010 1.00 41.33 580 VAL B N 1
ATOM 10568 C CA . VAL B 1 580 ? 73.134 -5.073 68.025 1.00 42.56 580 VAL B CA 1
ATOM 10569 C C . VAL B 1 580 ? 71.830 -5.724 67.582 1.00 41.01 580 VAL B C 1
ATOM 10570 O O . VAL B 1 580 ? 70.792 -5.507 68.161 1.00 41.51 580 VAL B O 1
ATOM 10574 N N . THR B 1 581 ? 71.878 -6.462 66.486 1.00 42.18 581 THR B N 1
ATOM 10575 C CA . THR B 1 581 ? 70.715 -7.249 66.016 1.00 40.36 581 THR B CA 1
ATOM 10576 C C . THR B 1 581 ? 70.422 -8.378 67.021 1.00 36.91 581 THR B C 1
ATOM 10577 O O . THR B 1 581 ? 71.353 -9.008 67.461 1.00 33.60 581 THR B O 1
ATOM 10581 N N . ASP B 1 582 ? 69.166 -8.564 67.414 1.00 31.95 582 ASP B N 1
ATOM 10582 C CA . ASP B 1 582 ? 68.727 -9.761 68.092 1.00 36.84 582 ASP B CA 1
ATOM 10583 C C . ASP B 1 582 ? 68.237 -10.831 67.118 1.00 33.35 582 ASP B C 1
ATOM 10584 O O . ASP B 1 582 ? 67.105 -10.782 66.712 1.00 31.94 582 ASP B O 1
ATOM 10589 N N . PRO B 1 583 ? 69.060 -11.856 66.828 1.00 32.69 583 PRO B N 1
ATOM 10590 C CA . PRO B 1 583 ? 68.635 -12.923 65.895 1.00 33.09 583 PRO B CA 1
ATOM 10591 C C . PRO B 1 583 ? 67.313 -13.571 66.230 1.00 33.94 583 PRO B C 1
ATOM 10592 O O . PRO B 1 583 ? 66.618 -13.990 65.312 1.00 30.46 583 PRO B O 1
ATOM 10596 N N . SER B 1 584 ? 66.929 -13.638 67.518 1.00 32.38 584 SER B N 1
ATOM 10597 C CA . SER B 1 584 ? 65.673 -14.322 67.861 1.00 35.12 584 SER B CA 1
ATOM 10598 C C . SER B 1 584 ? 64.483 -13.576 67.331 1.00 32.04 584 SER B C 1
ATOM 10599 O O . SER B 1 584 ? 63.507 -14.183 66.983 1.00 33.39 584 SER B O 1
ATOM 10602 N N . VAL B 1 585 ? 64.541 -12.249 67.350 1.00 31.50 585 VAL B N 1
ATOM 10603 C CA . VAL B 1 585 ? 63.476 -11.397 66.837 1.00 33.14 585 VAL B CA 1
ATOM 10604 C C . VAL B 1 585 ? 63.329 -11.652 65.314 1.00 33.46 585 VAL B C 1
ATOM 10605 O O . VAL B 1 585 ? 62.223 -11.905 64.812 1.00 30.83 585 VAL B O 1
ATOM 10609 N N . VAL B 1 586 ? 64.459 -11.756 64.622 1.00 31.63 586 VAL B N 1
ATOM 10610 C CA . VAL B 1 586 ? 64.402 -11.910 63.146 1.00 36.18 586 VAL B CA 1
ATOM 10611 C C . VAL B 1 586 ? 63.884 -13.306 62.762 1.00 33.19 586 VAL B C 1
ATOM 10612 O O . VAL B 1 586 ? 63.012 -13.435 61.910 1.00 31.98 586 VAL B O 1
ATOM 10616 N N . VAL B 1 587 ? 64.336 -14.321 63.505 1.00 33.29 587 VAL B N 1
ATOM 10617 C CA . VAL B 1 587 ? 63.932 -15.712 63.297 1.00 30.76 587 VAL B CA 1
ATOM 10618 C C . VAL B 1 587 ? 62.459 -15.892 63.605 1.00 36.74 587 VAL B C 1
ATOM 10619 O O . VAL B 1 587 ? 61.744 -16.588 62.873 1.00 31.91 587 VAL B O 1
ATOM 10623 N N . GLN B 1 588 ? 61.986 -15.220 64.656 1.00 34.37 588 GLN B N 1
ATOM 10624 C CA . GLN B 1 588 ? 60.593 -15.245 65.018 1.00 39.56 588 GLN B CA 1
ATOM 10625 C C . GLN B 1 588 ? 59.697 -14.593 63.951 1.00 36.23 588 GLN B C 1
ATOM 10626 O O . GLN B 1 588 ? 58.543 -15.022 63.727 1.00 35.99 588 GLN B O 1
ATOM 10632 N N . GLU B 1 589 ? 60.161 -13.510 63.357 1.00 31.50 589 GLU B N 1
ATOM 10633 C CA . GLU B 1 589 ? 59.357 -12.851 62.311 1.00 36.30 589 GLU B CA 1
ATOM 10634 C C . GLU B 1 589 ? 59.353 -13.619 60.965 1.00 34.76 589 GLU B C 1
ATOM 10635 O O . GLU B 1 589 ? 58.322 -13.736 60.338 1.00 37.14 589 GLU B O 1
ATOM 10641 N N . PHE B 1 590 ? 60.488 -14.158 60.559 1.00 34.28 590 PHE B N 1
ATOM 10642 C CA . PHE B 1 590 ? 60.675 -14.682 59.186 1.00 37.36 590 PHE B CA 1
ATOM 10643 C C . PHE B 1 590 ? 60.925 -16.176 59.062 1.00 35.75 590 PHE B C 1
ATOM 10644 O O . PHE B 1 590 ? 60.829 -16.737 57.968 1.00 37.29 590 PHE B O 1
ATOM 10652 N N . GLY B 1 591 ? 61.310 -16.798 60.158 1.00 29.79 591 GLY B N 1
ATOM 10653 C CA . GLY B 1 591 ? 61.732 -18.163 60.193 1.00 30.11 591 GLY B CA 1
ATOM 10654 C C . GLY B 1 591 ? 63.235 -18.281 60.011 1.00 27.98 591 GLY B C 1
ATOM 10655 O O . GLY B 1 591 ? 63.900 -17.402 59.441 1.00 31.71 591 GLY B O 1
ATOM 10656 N N . ALA B 1 592 ? 63.773 -19.401 60.457 1.00 23.67 592 ALA B N 1
ATOM 10657 C CA . ALA B 1 592 ? 65.213 -19.642 60.287 1.00 24.86 592 ALA B CA 1
ATOM 10658 C C . ALA B 1 592 ? 65.738 -19.641 58.813 1.00 25.16 592 ALA B C 1
ATOM 10659 O O . ALA B 1 592 ? 66.861 -19.210 58.511 1.00 27.56 592 ALA B O 1
ATOM 10661 N N . ASP B 1 593 ? 64.971 -20.249 57.949 1.00 24.85 593 ASP B N 1
ATOM 10662 C CA . ASP B 1 593 ? 65.455 -20.451 56.534 1.00 27.75 593 ASP B CA 1
ATOM 10663 C C . ASP B 1 593 ? 65.696 -19.089 55.833 1.00 26.06 593 ASP B C 1
ATOM 10664 O O . ASP B 1 593 ? 66.742 -18.845 55.236 1.00 27.34 593 ASP B O 1
ATOM 10669 N N . ALA B 1 594 ? 64.736 -18.187 55.987 1.00 27.99 594 ALA B N 1
ATOM 10670 C CA . ALA B 1 594 ? 64.792 -16.873 55.336 1.00 28.12 594 ALA B CA 1
ATOM 10671 C C . ALA B 1 594 ? 65.929 -16.050 55.870 1.00 31.32 594 ALA B C 1
ATOM 10672 O O . ALA B 1 594 ? 66.590 -15.362 55.103 1.00 26.44 594 ALA B O 1
ATOM 10674 N N . VAL B 1 595 ? 66.242 -16.212 57.171 1.00 26.49 595 VAL B N 1
ATOM 10675 C CA . VAL B 1 595 ? 67.326 -15.510 57.768 1.00 26.79 595 VAL B CA 1
ATOM 10676 C C . VAL B 1 595 ? 68.635 -16.026 57.214 1.00 25.30 595 VAL B C 1
ATOM 10677 O O . VAL B 1 595 ? 69.515 -15.251 56.822 1.00 28.12 595 VAL B O 1
ATOM 10681 N N . ARG B 1 596 ? 68.778 -17.336 57.227 1.00 25.45 596 ARG B N 1
ATOM 10682 C CA . ARG B 1 596 ? 70.019 -17.939 56.793 1.00 25.56 596 ARG B CA 1
ATOM 10683 C C . ARG B 1 596 ? 70.266 -17.706 55.273 1.00 25.60 596 ARG B C 1
ATOM 10684 O O . ARG B 1 596 ? 71.408 -17.403 54.864 1.00 24.58 596 ARG B O 1
ATOM 10692 N N . CYS B 1 597 ? 69.214 -17.857 54.484 1.00 25.13 597 CYS B N 1
ATOM 10693 C CA . CYS B 1 597 ? 69.327 -17.641 52.980 1.00 28.03 597 CYS B CA 1
ATOM 10694 C C . CYS B 1 597 ? 69.613 -16.190 52.599 1.00 28.51 597 CYS B C 1
ATOM 10695 O O . CYS B 1 597 ? 70.398 -15.958 51.685 1.00 31.33 597 CYS B O 1
ATOM 10698 N N . TYR B 1 598 ? 69.053 -15.213 53.328 1.00 29.08 598 TYR B N 1
ATOM 10699 C CA . TYR B 1 598 ? 69.453 -13.796 53.130 1.00 28.59 598 TYR B CA 1
ATOM 10700 C C . TYR B 1 598 ? 70.906 -13.601 53.373 1.00 28.92 598 TYR B C 1
ATOM 10701 O O . TYR B 1 598 ? 71.575 -12.991 52.553 1.00 25.56 598 TYR B O 1
ATOM 10710 N N . LEU B 1 599 ? 71.449 -14.103 54.485 1.00 26.42 599 LEU B N 1
ATOM 10711 C CA . LEU B 1 599 ? 72.895 -13.941 54.719 1.00 26.53 599 LEU B CA 1
ATOM 10712 C C . LEU B 1 599 ? 73.751 -14.616 53.689 1.00 26.67 599 LEU B C 1
ATOM 10713 O O . LEU B 1 599 ? 74.898 -14.196 53.445 1.00 31.31 599 LEU B O 1
ATOM 10718 N N . LEU B 1 600 ? 73.295 -15.749 53.192 1.00 23.17 600 LEU B N 1
ATOM 10719 C CA . LEU B 1 600 ? 74.119 -16.494 52.260 1.00 26.84 600 LEU B CA 1
ATOM 10720 C C . LEU B 1 600 ? 73.992 -15.898 50.811 1.00 25.68 600 LEU B C 1
ATOM 10721 O O . LEU B 1 600 ? 74.934 -15.929 50.064 1.00 24.22 600 LEU B O 1
ATOM 10726 N N . PHE B 1 601 ? 72.830 -15.409 50.458 1.00 24.28 601 PHE B N 1
ATOM 10727 C CA . PHE B 1 601 ? 72.576 -14.865 49.107 1.00 29.46 601 PHE B CA 1
ATOM 10728 C C . PHE B 1 601 ? 72.972 -13.375 48.955 1.00 29.77 601 PHE B C 1
ATOM 10729 O O . PHE B 1 601 ? 73.136 -12.903 47.863 1.00 27.09 601 PHE B O 1
ATOM 10737 N N . LYS B 1 602 ? 73.177 -12.634 50.042 1.00 30.39 602 LYS B N 1
ATOM 10738 C CA . LYS B 1 602 ? 73.320 -11.177 49.956 1.00 28.44 602 LYS B CA 1
ATOM 10739 C C . LYS B 1 602 ? 74.563 -10.785 49.166 1.00 28.75 602 LYS B C 1
ATOM 10740 O O . LYS B 1 602 ? 74.504 -9.906 48.347 1.00 28.35 602 LYS B O 1
ATOM 10746 N N . THR B 1 603 ? 75.674 -11.486 49.335 1.00 29.05 603 THR B N 1
ATOM 10747 C CA . THR B 1 603 ? 76.902 -11.066 48.680 1.00 25.24 603 THR B CA 1
ATOM 10748 C C . THR B 1 603 ? 77.829 -12.205 48.743 1.00 25.56 603 THR B C 1
ATOM 10749 O O . THR B 1 603 ? 77.439 -13.291 49.098 1.00 29.79 603 THR B O 1
ATOM 10753 N N . THR B 1 604 ? 79.061 -11.985 48.334 1.00 28.52 604 THR B N 1
ATOM 10754 C CA . THR B 1 604 ? 80.088 -12.993 48.374 1.00 27.84 604 THR B CA 1
ATOM 10755 C C . THR B 1 604 ? 80.367 -13.347 49.873 1.00 28.57 604 THR B C 1
ATOM 10756 O O . THR B 1 604 ? 80.316 -12.453 50.729 1.00 28.98 604 THR B O 1
ATOM 10760 N N . TYR B 1 605 ? 80.745 -14.602 50.149 1.00 25.89 605 TYR B N 1
ATOM 10761 C CA . TYR B 1 605 ? 80.934 -15.089 51.504 1.00 27.29 605 TYR B CA 1
ATOM 10762 C C . TYR B 1 605 ? 81.909 -14.217 52.299 1.00 31.04 605 TYR B C 1
ATOM 10763 O O . TYR B 1 605 ? 81.731 -14.007 53.500 1.00 32.64 605 TYR B O 1
ATOM 10772 N N . ASN B 1 606 ? 82.963 -13.745 51.642 1.00 31.45 606 ASN B N 1
ATOM 10773 C CA . ASN B 1 606 ? 83.986 -12.967 52.292 1.00 28.19 606 ASN B CA 1
ATOM 10774 C C . ASN B 1 606 ? 83.791 -11.448 52.251 1.00 30.38 606 ASN B C 1
ATOM 10775 O O . ASN B 1 606 ? 84.652 -10.754 52.744 1.00 32.17 606 ASN B O 1
ATOM 10780 N N . ALA B 1 607 ? 82.642 -10.951 51.786 1.00 31.47 607 ALA B N 1
ATOM 10781 C CA . ALA B 1 607 ? 82.399 -9.525 51.767 1.00 30.31 607 ALA B CA 1
ATOM 10782 C C . ALA B 1 607 ? 81.414 -9.089 52.842 1.00 30.08 607 ALA B C 1
ATOM 10783 O O . ALA B 1 607 ? 80.538 -9.877 53.234 1.00 27.41 607 ALA B O 1
ATOM 10785 N N . PRO B 1 608 ? 81.462 -7.793 53.219 1.00 29.57 608 PRO B N 1
ATOM 10786 C CA . PRO B 1 608 ? 80.574 -7.235 54.299 1.00 29.22 608 PRO B CA 1
ATOM 10787 C C . PRO B 1 608 ? 79.135 -7.193 53.936 1.00 31.06 608 PRO B C 1
ATOM 10788 O O . PRO B 1 608 ? 78.829 -7.044 52.774 1.00 28.71 608 PRO B O 1
ATOM 10792 N N . ILE B 1 609 ? 78.257 -7.414 54.913 1.00 26.70 609 ILE B N 1
ATOM 10793 C CA . ILE B 1 609 ? 76.838 -7.207 54.794 1.00 24.71 609 ILE B CA 1
ATOM 10794 C C . ILE B 1 609 ? 76.446 -6.070 55.716 1.00 29.55 609 ILE B C 1
ATOM 10795 O O . ILE B 1 609 ? 76.824 -6.085 56.933 1.00 29.93 609 ILE B O 1
ATOM 10800 N N . ASN B 1 610 ? 75.657 -5.125 55.190 1.00 28.72 610 ASN B N 1
ATOM 10801 C CA . ASN B 1 610 ? 74.973 -4.132 56.007 1.00 30.17 610 ASN B CA 1
ATOM 10802 C C . ASN B 1 610 ? 73.624 -4.633 56.368 1.00 32.35 610 ASN B C 1
ATOM 10803 O O . ASN B 1 610 ? 72.737 -4.633 55.544 1.00 31.82 610 ASN B O 1
ATOM 10808 N N . TRP B 1 611 ? 73.447 -5.065 57.638 1.00 31.59 611 TRP B N 1
ATOM 10809 C CA . TRP B 1 611 ? 72.272 -5.819 57.991 1.00 30.95 611 TRP B CA 1
ATOM 10810 C C . TRP B 1 611 ? 71.069 -4.898 58.124 1.00 41.65 611 TRP B C 1
ATOM 10811 O O . TRP B 1 611 ? 71.172 -3.878 58.788 1.00 45.62 611 TRP B O 1
ATOM 10822 N N . GLU B 1 612 ? 69.941 -5.291 57.522 1.00 50.76 612 GLU B N 1
ATOM 10823 C CA . GLU B 1 612 ? 68.613 -4.666 57.725 1.00 60.95 612 GLU B CA 1
ATOM 10824 C C . GLU B 1 612 ? 67.678 -5.715 58.361 1.00 54.34 612 GLU B C 1
ATOM 10825 O O . GLU B 1 612 ? 67.587 -6.803 57.808 1.00 52.75 612 GLU B O 1
ATOM 10831 N N . ASP B 1 613 ? 66.978 -5.405 59.460 1.00 56.52 613 ASP B N 1
ATOM 10832 C CA . ASP B 1 613 ? 66.010 -6.351 60.105 1.00 61.08 613 ASP B CA 1
ATOM 10833 C C . ASP B 1 613 ? 64.887 -6.838 59.188 1.00 50.65 613 ASP B C 1
ATOM 10834 O O . ASP B 1 613 ? 64.354 -7.953 59.359 1.00 50.50 613 ASP B O 1
ATOM 10839 N N . SER B 1 614 ? 64.513 -5.994 58.249 1.00 43.85 614 SER B N 1
ATOM 10840 C CA . SER B 1 614 ? 63.528 -6.345 57.248 1.00 48.33 614 SER B CA 1
ATOM 10841 C C . SER B 1 614 ? 64.191 -7.000 56.028 1.00 43.91 614 SER B C 1
ATOM 10842 O O . SER B 1 614 ? 63.484 -7.449 55.170 1.00 49.98 614 SER B O 1
ATOM 10845 N N . GLY B 1 615 ? 65.530 -7.018 55.944 1.00 43.86 615 GLY B N 1
ATOM 10846 C CA . GLY B 1 615 ? 66.280 -7.634 54.839 1.00 42.49 615 GLY B CA 1
ATOM 10847 C C . GLY B 1 615 ? 65.891 -9.067 54.404 1.00 41.26 615 GLY B C 1
ATOM 10848 O O . GLY B 1 615 ? 65.933 -9.351 53.275 1.00 40.89 615 GLY B O 1
ATOM 10849 N N . PRO B 1 616 ? 65.576 -9.989 55.333 1.00 36.21 616 PRO B N 1
ATOM 10850 C CA . PRO B 1 616 ? 65.057 -11.287 54.987 1.00 33.08 616 PRO B CA 1
ATOM 10851 C C . PRO B 1 616 ? 63.684 -11.339 54.390 1.00 32.35 616 PRO B C 1
ATOM 10852 O O . PRO B 1 616 ? 63.270 -12.426 54.015 1.00 28.04 616 PRO B O 1
ATOM 10856 N N . GLN B 1 617 ? 62.956 -10.228 54.303 1.00 32.59 617 GLN B N 1
ATOM 10857 C CA . GLN B 1 617 ? 61.618 -10.254 53.726 1.00 34.39 617 GLN B CA 1
ATOM 10858 C C . GLN B 1 617 ? 61.632 -10.767 52.238 1.00 33.47 617 GLN B C 1
ATOM 10859 O O . GLN B 1 617 ? 60.776 -11.565 51.850 1.00 31.71 617 GLN B O 1
ATOM 10865 N N . ALA B 1 618 ? 62.603 -10.326 51.466 1.00 29.81 618 ALA B N 1
ATOM 10866 C CA . ALA B 1 618 ? 62.703 -10.715 50.071 1.00 36.69 618 ALA B CA 1
ATOM 10867 C C . ALA B 1 618 ? 63.008 -12.252 49.920 1.00 35.93 618 ALA B C 1
ATOM 10868 O O . ALA B 1 618 ? 62.388 -12.937 49.122 1.00 31.45 618 ALA B O 1
ATOM 10870 N N . MET B 1 619 ? 63.847 -12.802 50.789 1.00 32.52 619 MET B N 1
ATOM 10871 C CA . MET B 1 619 ? 64.056 -14.239 50.769 1.00 33.19 619 MET B CA 1
ATOM 10872 C C . MET B 1 619 ? 62.829 -15.019 51.215 1.00 32.08 619 MET B C 1
ATOM 10873 O O . MET B 1 619 ? 62.497 -16.099 50.697 1.00 28.99 619 MET B O 1
ATOM 10878 N N . ARG B 1 620 ? 62.143 -14.484 52.199 1.00 33.01 620 ARG B N 1
ATOM 10879 C CA . ARG B 1 620 ? 60.928 -15.101 52.669 1.00 34.36 620 ARG B CA 1
ATOM 10880 C C . ARG B 1 620 ? 59.934 -15.191 51.512 1.00 32.71 620 ARG B C 1
ATOM 10881 O O . ARG B 1 620 ? 59.267 -16.185 51.366 1.00 32.36 620 ARG B O 1
ATOM 10889 N N . SER B 1 621 ? 59.800 -14.098 50.763 1.00 34.56 621 SER B N 1
ATOM 10890 C CA . SER B 1 621 ? 58.977 -14.048 49.562 1.00 34.74 621 SER B CA 1
ATOM 10891 C C . SER B 1 621 ? 59.419 -15.074 48.516 1.00 29.08 621 SER B C 1
ATOM 10892 O O . SER B 1 621 ? 58.576 -15.748 47.978 1.00 29.74 621 SER B O 1
ATOM 10895 N N . TYR B 1 622 ? 60.719 -15.197 48.266 1.00 26.48 622 TYR B N 1
ATOM 10896 C CA . TYR B 1 622 ? 61.218 -16.271 47.394 1.00 29.76 622 TYR B CA 1
ATOM 10897 C C . TYR B 1 622 ? 60.821 -17.671 47.890 1.00 31.24 622 TYR B C 1
ATOM 10898 O O . TYR B 1 622 ? 60.349 -18.491 47.100 1.00 32.07 622 TYR B O 1
ATOM 10907 N N . LEU B 1 623 ? 60.961 -17.917 49.194 1.00 27.84 623 LEU B N 1
ATOM 10908 C CA . LEU B 1 623 ? 60.594 -19.198 49.770 1.00 29.48 623 LEU B CA 1
ATOM 10909 C C . LEU B 1 623 ? 59.105 -19.474 49.700 1.00 29.41 623 LEU B C 1
ATOM 10910 O O . LEU B 1 623 ? 58.737 -20.598 49.394 1.00 28.35 623 LEU B O 1
ATOM 10915 N N . GLU B 1 624 ? 58.254 -18.458 49.884 1.00 28.19 624 GLU B N 1
ATOM 10916 C CA . GLU B 1 624 ? 56.829 -18.644 49.682 1.00 31.04 624 GLU B CA 1
ATOM 10917 C C . GLU B 1 624 ? 56.517 -18.955 48.182 1.00 32.71 624 GLU B C 1
ATOM 10918 O O . GLU B 1 624 ? 55.618 -19.706 47.901 1.00 34.72 624 GLU B O 1
ATOM 10924 N N . ARG B 1 625 ? 57.274 -18.382 47.257 1.00 32.59 625 ARG B N 1
ATOM 10925 C CA . ARG B 1 625 ? 57.097 -18.653 45.849 1.00 35.37 625 ARG B CA 1
ATOM 10926 C C . ARG B 1 625 ? 57.508 -20.100 45.496 1.00 34.65 625 ARG B C 1
ATOM 10927 O O . ARG B 1 625 ? 56.856 -20.738 44.648 1.00 34.10 625 ARG B O 1
ATOM 10935 N N . VAL B 1 626 ? 58.560 -20.623 46.136 1.00 31.88 626 VAL B N 1
ATOM 10936 C CA . VAL B 1 626 ? 58.803 -22.085 46.107 1.00 31.79 626 VAL B CA 1
ATOM 10937 C C . VAL B 1 626 ? 57.621 -22.901 46.655 1.00 32.58 626 VAL B C 1
ATOM 10938 O O . VAL B 1 626 ? 57.179 -23.880 46.028 1.00 33.83 626 VAL B O 1
ATOM 10942 N N . CYS B 1 627 ? 57.082 -22.513 47.805 1.00 35.45 627 CYS B N 1
ATOM 10943 C CA . CYS B 1 627 ? 55.967 -23.253 48.396 1.00 35.99 627 CYS B CA 1
ATOM 10944 C C . CYS B 1 627 ? 54.790 -23.265 47.418 1.00 34.35 627 CYS B C 1
ATOM 10945 O O . CYS B 1 627 ? 54.187 -24.307 47.215 1.00 32.47 627 CYS B O 1
ATOM 10948 N N . ARG B 1 628 ? 54.464 -22.107 46.850 1.00 33.77 628 ARG B N 1
ATOM 10949 C CA . ARG B 1 628 ? 53.317 -22.002 45.939 1.00 38.41 628 ARG B CA 1
ATOM 10950 C C . ARG B 1 628 ? 53.443 -22.869 44.642 1.00 36.75 628 ARG B C 1
ATOM 10951 O O . ARG B 1 628 ? 52.454 -23.417 44.152 1.00 37.50 628 ARG B O 1
ATOM 10959 N N . LEU B 1 629 ? 54.663 -23.056 44.167 1.00 35.23 629 LEU B N 1
ATOM 10960 C CA . LEU B 1 629 ? 54.974 -23.968 43.069 1.00 36.59 629 LEU B CA 1
ATOM 10961 C C . LEU B 1 629 ? 54.664 -25.407 43.458 1.00 39.92 629 LEU B C 1
ATOM 10962 O O . LEU B 1 629 ? 54.140 -26.176 42.646 1.00 36.35 629 LEU B O 1
ATOM 10967 N N . PHE B 1 630 ? 54.914 -25.781 44.710 1.00 36.99 630 PHE B N 1
ATOM 10968 C CA . PHE B 1 630 ? 54.458 -27.086 45.184 1.00 37.98 630 PHE B CA 1
ATOM 10969 C C . PHE B 1 630 ? 52.933 -27.216 45.314 1.00 41.41 630 PHE B C 1
ATOM 10970 O O . PHE B 1 630 ? 52.337 -28.213 44.830 1.00 38.79 630 PHE B O 1
ATOM 10978 N N . THR B 1 631 ? 52.306 -26.257 45.977 1.00 39.82 631 THR B N 1
ATOM 10979 C CA . THR B 1 631 ? 50.840 -26.297 46.222 1.00 42.18 631 THR B CA 1
ATOM 10980 C C . THR B 1 631 ? 50.046 -26.142 44.923 1.00 41.37 631 THR B C 1
ATOM 10981 O O . THR B 1 631 ? 48.963 -26.648 44.824 1.00 42.52 631 THR B O 1
ATOM 10985 N N . ASN B 1 632 ? 50.577 -25.421 43.944 1.00 43.67 632 ASN B N 1
ATOM 10986 C CA . ASN B 1 632 ? 49.957 -25.398 42.625 1.00 48.11 632 ASN B CA 1
ATOM 10987 C C . ASN B 1 632 ? 49.999 -26.765 41.902 1.00 54.30 632 ASN B C 1
ATOM 10988 O O . ASN B 1 632 ? 49.091 -27.050 41.128 1.00 52.24 632 ASN B O 1
ATOM 10993 N N . ASN B 1 633 ? 51.011 -27.606 42.184 1.00 51.09 633 ASN B N 1
ATOM 10994 C CA . ASN B 1 633 ? 51.282 -28.846 41.426 1.00 46.38 633 ASN B CA 1
ATOM 10995 C C . ASN B 1 633 ? 51.128 -30.140 42.194 1.00 46.39 633 ASN B C 1
ATOM 10996 O O . ASN B 1 633 ? 51.646 -31.194 41.813 1.00 46.73 633 ASN B O 1
ATOM 11001 N N . LEU B 1 634 ? 50.313 -30.064 43.228 1.00 43.21 634 LEU B N 1
ATOM 11002 C CA . LEU B 1 634 ? 50.214 -31.083 44.216 1.00 45.62 634 LEU B CA 1
ATOM 11003 C C . LEU B 1 634 ? 49.567 -32.353 43.633 1.00 53.36 634 LEU B C 1
ATOM 11004 O O . LEU B 1 634 ? 49.945 -33.480 43.996 1.00 53.10 634 LEU B O 1
ATOM 11009 N N . ASP B 1 635 ? 48.614 -32.174 42.718 1.00 54.70 635 ASP B N 1
ATOM 11010 C CA . ASP B 1 635 ? 48.051 -33.283 41.906 1.00 57.90 635 ASP B CA 1
ATOM 11011 C C . ASP B 1 635 ? 49.122 -34.093 41.205 1.00 48.54 635 ASP B C 1
ATOM 11012 O O . ASP B 1 635 ? 49.205 -35.306 41.336 1.00 50.82 635 ASP B O 1
ATOM 11017 N N . ARG B 1 636 ? 49.988 -33.391 40.512 1.00 48.62 636 ARG B N 1
ATOM 11018 C CA . ARG B 1 636 ? 51.075 -34.019 39.790 1.00 52.99 636 ARG B CA 1
ATOM 11019 C C . ARG B 1 636 ? 52.079 -34.688 40.728 1.00 54.62 636 ARG B C 1
ATOM 11020 O O . ARG B 1 636 ? 52.537 -35.830 40.480 1.00 49.43 636 ARG B O 1
ATOM 11028 N N . LEU B 1 637 ? 52.366 -34.023 41.845 1.00 47.46 637 LEU B N 1
ATOM 11029 C CA . LEU B 1 637 ? 53.287 -34.595 42.828 1.00 44.46 637 LEU B CA 1
ATOM 11030 C C . LEU B 1 637 ? 52.783 -35.880 43.422 1.00 41.07 637 LEU B C 1
ATOM 11031 O O . LEU B 1 637 ? 53.523 -36.848 43.549 1.00 40.18 637 LEU B O 1
ATOM 11036 N N . ARG B 1 638 ? 51.528 -35.894 43.790 1.00 44.42 638 ARG B N 1
ATOM 11037 C CA . ARG B 1 638 ? 50.966 -37.072 44.411 1.00 56.83 638 ARG B CA 1
ATOM 11038 C C . ARG B 1 638 ? 50.728 -38.228 43.404 1.00 57.03 638 ARG B C 1
ATOM 11039 O O . ARG B 1 638 ? 50.488 -39.353 43.825 1.00 60.43 638 ARG B O 1
ATOM 11047 N N . SER B 1 639 ? 50.895 -37.953 42.106 1.00 54.95 639 SER B N 1
ATOM 11048 C CA . SER B 1 639 ? 50.729 -38.918 41.032 1.00 53.86 639 SER B CA 1
ATOM 11049 C C . SER B 1 639 ? 52.030 -39.562 40.555 1.00 53.55 639 SER B C 1
ATOM 11050 O O . SER B 1 639 ? 51.978 -40.630 39.927 1.00 55.94 639 SER B O 1
ATOM 11053 N N . SER B 1 640 ? 53.175 -38.902 40.784 1.00 47.04 640 SER B N 1
ATOM 11054 C CA . SER B 1 640 ? 54.472 -39.478 40.486 1.00 45.48 640 SER B CA 1
ATOM 11055 C C . SER B 1 640 ? 55.407 -39.530 41.719 1.00 49.25 640 SER B C 1
ATOM 11056 O O . SER B 1 640 ? 55.531 -38.557 42.460 1.00 47.98 640 SER B O 1
ATOM 11059 N N . SER B 1 641 ? 56.104 -40.647 41.886 1.00 39.36 641 SER B N 1
ATOM 11060 C CA . SER B 1 641 ? 57.062 -40.829 42.959 1.00 42.28 641 SER B CA 1
ATOM 11061 C C . SER B 1 641 ? 58.424 -40.292 42.559 1.00 41.45 641 SER B C 1
ATOM 11062 O O . SER B 1 641 ? 59.366 -40.475 43.304 1.00 41.07 641 SER B O 1
ATOM 11065 N N . ALA B 1 642 ? 58.558 -39.655 41.393 1.00 36.55 642 ALA B N 1
ATOM 11066 C CA . ALA B 1 642 ? 59.848 -39.253 40.898 1.00 40.68 642 ALA B CA 1
ATOM 11067 C C . ALA B 1 642 ? 60.571 -38.260 41.857 1.00 41.62 642 ALA B C 1
ATOM 11068 O O . ALA B 1 642 ? 59.979 -37.249 42.241 1.00 41.30 642 ALA B O 1
ATOM 11070 N N . ILE B 1 643 ? 61.829 -38.571 42.196 1.00 38.46 643 ILE B N 1
ATOM 11071 C CA . ILE B 1 643 ? 62.710 -37.729 43.015 1.00 37.33 643 ILE B CA 1
ATOM 11072 C C . ILE B 1 643 ? 63.790 -37.122 42.180 1.00 40.28 643 ILE B C 1
ATOM 11073 O O . ILE B 1 643 ? 64.583 -36.330 42.691 1.00 41.37 643 ILE B O 1
ATOM 11078 N N . GLU B 1 644 ? 63.848 -37.504 40.891 1.00 36.95 644 GLU B N 1
ATOM 11079 C CA . GLU B 1 644 ? 64.706 -36.869 39.919 1.00 36.19 644 GLU B CA 1
ATOM 11080 C C . GLU B 1 644 ? 64.159 -37.215 38.489 1.00 38.37 644 GLU B C 1
ATOM 11081 O O . GLU B 1 644 ? 63.168 -37.908 38.373 1.00 33.43 644 GLU B O 1
ATOM 11087 N N . ILE B 1 645 ? 64.803 -36.728 37.438 1.00 39.07 645 ILE B N 1
ATOM 11088 C CA . ILE B 1 645 ? 64.329 -36.959 36.070 1.00 44.94 645 ILE B CA 1
ATOM 11089 C C . ILE B 1 645 ? 65.117 -38.102 35.434 1.00 44.01 645 ILE B C 1
ATOM 11090 O O . ILE B 1 645 ? 66.343 -38.039 35.383 1.00 48.56 645 ILE B O 1
ATOM 11095 N N . CYS B 1 646 ? 64.434 -39.142 34.964 1.00 45.79 646 CYS B N 1
ATOM 11096 C CA . CYS B 1 646 ? 65.078 -40.164 34.081 1.00 49.63 646 CYS B CA 1
ATOM 11097 C C . CYS B 1 646 ? 64.851 -39.887 32.549 1.00 41.84 646 CYS B C 1
ATOM 11098 O O . CYS B 1 646 ? 63.809 -39.347 32.179 1.00 37.00 646 CYS B O 1
ATOM 11101 N N . PRO B 1 647 ? 65.803 -40.280 31.676 1.00 43.71 647 PRO B N 1
ATOM 11102 C CA . PRO B 1 647 ? 65.686 -40.074 30.190 1.00 45.63 647 PRO B CA 1
ATOM 11103 C C . PRO B 1 647 ? 64.348 -40.535 29.613 1.00 47.15 647 PRO B C 1
ATOM 11104 O O . PRO B 1 647 ? 63.731 -39.781 28.861 1.00 55.16 647 PRO B O 1
ATOM 11108 N N . ASP B 1 648 ? 63.865 -41.700 30.046 1.00 46.74 648 ASP B N 1
ATOM 11109 C CA . ASP B 1 648 ? 62.526 -42.241 29.673 1.00 55.30 648 ASP B CA 1
ATOM 11110 C C . ASP B 1 648 ? 61.316 -41.422 30.119 1.00 54.61 648 ASP B C 1
ATOM 11111 O O . ASP B 1 648 ? 60.222 -41.633 29.617 1.00 50.41 648 ASP B O 1
ATOM 11116 N N . ASP B 1 649 ? 61.480 -40.535 31.094 1.00 57.06 649 ASP B N 1
ATOM 11117 C CA . ASP B 1 649 ? 60.402 -39.612 31.469 1.00 49.26 649 ASP B CA 1
ATOM 11118 C C . ASP B 1 649 ? 60.179 -38.478 30.410 1.00 41.18 649 ASP B C 1
ATOM 11119 O O . ASP B 1 649 ? 59.095 -37.917 30.336 1.00 41.59 649 ASP B O 1
ATOM 11124 N N . CYS B 1 650 ? 61.222 -38.091 29.682 1.00 41.49 650 CYS B N 1
ATOM 11125 C CA . CYS B 1 650 ? 61.175 -37.015 28.704 1.00 51.21 650 CYS B CA 1
ATOM 11126 C C . CYS B 1 650 ? 60.490 -37.431 27.361 1.00 58.34 650 CYS B C 1
ATOM 11127 O O . CYS B 1 650 ? 61.082 -38.136 26.526 1.00 51.63 650 CYS B O 1
ATOM 11130 N N . GLU B 1 651 ? 59.267 -36.948 27.174 1.00 59.93 651 GLU B N 1
ATOM 11131 C CA . GLU B 1 651 ? 58.487 -37.188 25.971 1.00 67.20 651 GLU B CA 1
ATOM 11132 C C . GLU B 1 651 ? 58.682 -36.171 24.852 1.00 68.73 651 GLU B C 1
ATOM 11133 O O . GLU B 1 651 ? 58.072 -36.318 23.799 1.00 69.09 651 GLU B O 1
ATOM 11139 N N . ASN B 1 652 ? 59.550 -35.177 25.040 1.00 68.19 652 ASN B N 1
ATOM 11140 C CA . ASN B 1 652 ? 59.786 -34.161 24.004 1.00 64.27 652 ASN B CA 1
ATOM 11141 C C . ASN B 1 652 ? 61.007 -33.267 24.283 1.00 72.36 652 ASN B C 1
ATOM 11142 O O . ASN B 1 652 ? 61.774 -33.489 25.252 1.00 60.00 652 ASN B O 1
ATOM 11147 N N . GLU B 1 653 ? 61.127 -32.223 23.459 1.00 75.33 653 GLU B N 1
ATOM 11148 C CA . GLU B 1 653 ? 62.220 -31.243 23.504 1.00 70.44 653 GLU B CA 1
ATOM 11149 C C . GLU B 1 653 ? 62.155 -30.320 24.748 1.00 68.16 653 GLU B C 1
ATOM 11150 O O . GLU B 1 653 ? 63.216 -29.870 25.257 1.00 49.23 653 GLU B O 1
ATOM 11156 N N . GLU B 1 654 ? 60.929 -30.019 25.195 1.00 61.49 654 GLU B N 1
ATOM 11157 C CA . GLU B 1 654 ? 60.691 -29.154 26.350 1.00 61.13 654 GLU B CA 1
ATOM 11158 C C . GLU B 1 654 ? 61.062 -29.825 27.691 1.00 59.93 654 GLU B C 1
ATOM 11159 O O . GLU B 1 654 ? 61.661 -29.188 28.556 1.00 55.45 654 GLU B O 1
ATOM 11165 N N . ASP B 1 655 ? 60.685 -31.092 27.855 1.00 53.81 655 ASP B N 1
ATOM 11166 C CA . ASP B 1 655 ? 61.166 -31.926 28.967 1.00 52.80 655 ASP B CA 1
ATOM 11167 C C . ASP B 1 655 ? 62.662 -31.969 29.016 1.00 52.08 655 ASP B C 1
ATOM 11168 O O . ASP B 1 655 ? 63.254 -31.878 30.077 1.00 54.00 655 ASP B O 1
ATOM 11173 N N . ARG B 1 656 ? 63.268 -32.087 27.856 1.00 48.38 656 ARG B N 1
ATOM 11174 C CA . ARG B 1 656 ? 64.705 -32.173 27.757 1.00 50.51 656 ARG B CA 1
ATOM 11175 C C . ARG B 1 656 ? 65.390 -30.850 28.003 1.00 46.41 656 ARG B C 1
ATOM 11176 O O . ARG B 1 656 ? 66.601 -30.840 28.296 1.00 48.06 656 ARG B O 1
ATOM 11184 N N . GLU B 1 657 ? 64.683 -29.733 27.811 1.00 41.37 657 GLU B N 1
ATOM 11185 C CA . GLU B 1 657 ? 65.268 -28.448 28.165 1.00 48.33 657 GLU B CA 1
ATOM 11186 C C . GLU B 1 657 ? 65.258 -28.316 29.697 1.00 40.94 657 GLU B C 1
ATOM 11187 O O . GLU B 1 657 ? 66.249 -27.878 30.286 1.00 41.84 657 GLU B O 1
ATOM 11193 N N . ILE B 1 658 ? 64.144 -28.708 30.289 1.00 35.38 658 ILE B N 1
ATOM 11194 C CA . ILE B 1 658 ? 63.989 -28.707 31.730 1.00 44.44 658 ILE B CA 1
ATOM 11195 C C . ILE B 1 658 ? 65.033 -29.643 32.341 1.00 48.77 658 ILE B C 1
ATOM 11196 O O . ILE B 1 658 ? 65.837 -29.205 33.174 1.00 44.12 658 ILE B O 1
ATOM 11201 N N . ALA B 1 659 ? 65.077 -30.894 31.861 1.00 47.87 659 ALA B N 1
ATOM 11202 C CA . ALA B 1 659 ? 65.960 -31.913 32.435 1.00 44.66 659 ALA B CA 1
ATOM 11203 C C . ALA B 1 659 ? 67.395 -31.455 32.398 1.00 48.55 659 ALA B C 1
ATOM 11204 O O . ALA B 1 659 ? 68.126 -31.584 33.360 1.00 46.73 659 ALA B O 1
ATOM 11206 N N . ARG B 1 660 ? 67.773 -30.858 31.291 1.00 46.44 660 ARG B N 1
ATOM 11207 C CA . ARG B 1 660 ? 69.087 -30.335 31.148 1.00 46.11 660 ARG B CA 1
ATOM 11208 C C . ARG B 1 660 ? 69.451 -29.229 32.139 1.00 44.50 660 ARG B C 1
ATOM 11209 O O . ARG B 1 660 ? 70.614 -29.156 32.575 1.00 39.55 660 ARG B O 1
ATOM 11217 N N . GLN B 1 661 ? 68.517 -28.315 32.357 1.00 39.60 661 GLN B N 1
ATOM 11218 C CA . GLN B 1 661 ? 68.728 -27.172 33.235 1.00 42.44 661 GLN B CA 1
ATOM 11219 C C . GLN B 1 661 ? 68.936 -27.639 34.713 1.00 37.70 661 GLN B C 1
ATOM 11220 O O . GLN B 1 661 ? 69.811 -27.151 35.401 1.00 37.36 661 GLN B O 1
ATOM 11226 N N . LEU B 1 662 ? 68.178 -28.639 35.110 1.00 36.26 662 LEU B N 1
ATOM 11227 C CA . LEU B 1 662 ? 68.318 -29.277 36.375 1.00 40.69 662 LEU B CA 1
ATOM 11228 C C . LEU B 1 662 ? 69.651 -29.922 36.564 1.00 46.95 662 LEU B C 1
ATOM 11229 O O . LEU B 1 662 ? 70.231 -29.769 37.633 1.00 40.68 662 LEU B O 1
ATOM 11234 N N . GLN B 1 663 ? 70.191 -30.541 35.513 1.00 41.94 663 GLN B N 1
ATOM 11235 C CA . GLN B 1 663 ? 71.453 -31.220 35.626 1.00 38.17 663 GLN B CA 1
ATOM 11236 C C . GLN B 1 663 ? 72.555 -30.234 35.784 1.00 40.33 663 GLN B C 1
ATOM 11237 O O . GLN B 1 663 ? 73.469 -30.464 36.599 1.00 40.19 663 GLN B O 1
ATOM 11243 N N . LEU B 1 664 ? 72.520 -29.166 34.993 1.00 34.47 664 LEU B N 1
ATOM 11244 C CA . LEU B 1 664 ? 73.438 -28.079 35.244 1.00 39.93 664 LEU B CA 1
ATOM 11245 C C . LEU B 1 664 ? 73.328 -27.509 36.696 1.00 34.96 664 LEU B C 1
ATOM 11246 O O . LEU B 1 664 ? 74.290 -27.007 37.193 1.00 34.00 664 LEU B O 1
ATOM 11251 N N . ALA B 1 665 ? 72.121 -27.455 37.238 1.00 36.70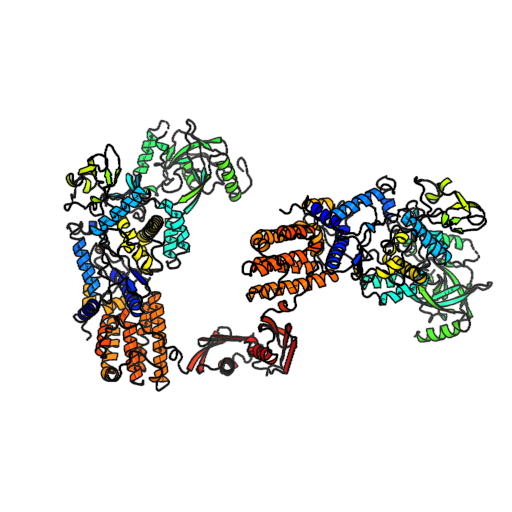 665 ALA B N 1
ATOM 11252 C CA . ALA B 1 665 ? 71.858 -26.856 38.524 1.00 38.16 665 ALA B CA 1
ATOM 11253 C C . ALA B 1 665 ? 72.453 -27.785 39.596 1.00 35.36 665 ALA B C 1
ATOM 11254 O O . ALA B 1 665 ? 73.151 -27.308 40.496 1.00 33.55 665 ALA B O 1
ATOM 11256 N N . ILE B 1 666 ? 72.284 -29.089 39.425 1.00 35.16 666 ILE B N 1
ATOM 11257 C CA . ILE B 1 666 ? 72.932 -30.070 40.335 1.00 36.58 666 ILE B CA 1
ATOM 11258 C C . ILE B 1 666 ? 74.433 -29.836 40.376 1.00 37.75 666 ILE B C 1
ATOM 11259 O O . ILE B 1 666 ? 75.042 -29.696 41.460 1.00 31.39 666 ILE B O 1
ATOM 11264 N N . GLY B 1 667 ? 75.028 -29.733 39.195 1.00 35.75 667 GLY B N 1
ATOM 11265 C CA . GLY B 1 667 ? 76.483 -29.581 39.083 1.00 34.82 667 GLY B CA 1
ATOM 11266 C C . GLY B 1 667 ? 76.979 -28.278 39.690 1.00 38.71 667 GLY B C 1
ATOM 11267 O O . GLY B 1 667 ? 78.045 -28.230 40.331 1.00 35.25 667 GLY B O 1
ATOM 11268 N N . LYS B 1 668 ? 76.213 -27.216 39.469 1.00 33.89 668 LYS B N 1
ATOM 11269 C CA . LYS B 1 668 ? 76.628 -25.902 39.834 1.00 36.38 668 LYS B CA 1
ATOM 11270 C C . LYS B 1 668 ? 76.468 -25.658 41.391 1.00 31.73 668 LYS B C 1
ATOM 11271 O O . LYS B 1 668 ? 77.367 -25.147 41.999 1.00 32.80 668 LYS B O 1
ATOM 11277 N N . VAL B 1 669 ? 75.358 -26.113 41.956 1.00 27.99 669 VAL B N 1
ATOM 11278 C CA . VAL B 1 669 ? 75.068 -26.057 43.353 1.00 29.97 669 VAL B CA 1
ATOM 11279 C C . VAL B 1 669 ? 76.108 -26.851 44.115 1.00 33.20 669 VAL B C 1
ATOM 11280 O O . VAL B 1 669 ? 76.674 -26.336 45.073 1.00 32.04 669 VAL B O 1
ATOM 11284 N N . THR B 1 670 ? 76.388 -28.068 43.642 1.00 29.11 670 THR B N 1
ATOM 11285 C CA . THR B 1 670 ? 77.419 -28.938 44.225 1.00 31.61 670 THR B CA 1
ATOM 11286 C C . THR B 1 670 ? 78.795 -28.252 44.284 1.00 31.66 670 THR B C 1
ATOM 11287 O O . THR B 1 670 ? 79.427 -28.086 45.381 1.00 29.25 670 THR B O 1
ATOM 11291 N N . ALA B 1 671 ? 79.261 -27.799 43.132 1.00 29.79 671 ALA B N 1
ATOM 11292 C CA . ALA B 1 671 ? 80.585 -27.166 43.026 1.00 30.24 671 ALA B CA 1
ATOM 11293 C C . ALA B 1 671 ? 80.632 -25.836 43.813 1.00 32.62 671 ALA B C 1
ATOM 11294 O O . ALA B 1 671 ? 81.650 -25.524 44.433 1.00 29.39 671 ALA B O 1
ATOM 11296 N N . ASP B 1 672 ? 79.535 -25.063 43.785 1.00 30.08 672 ASP B N 1
ATOM 11297 C CA . ASP B 1 672 ? 79.545 -23.759 44.403 1.00 28.27 672 ASP B CA 1
ATOM 11298 C C . ASP B 1 672 ? 79.530 -23.818 45.960 1.00 27.42 672 ASP B C 1
ATOM 11299 O O . ASP B 1 672 ? 80.164 -23.017 46.565 1.00 31.05 672 ASP B O 1
ATOM 11304 N N . VAL B 1 673 ? 78.770 -24.727 46.539 1.00 27.47 673 VAL B N 1
ATOM 11305 C CA . VAL B 1 673 ? 78.752 -24.940 48.008 1.00 30.56 673 VAL B CA 1
ATOM 11306 C C . VAL B 1 673 ? 80.115 -25.309 48.461 1.00 30.57 673 VAL B C 1
ATOM 11307 O O . VAL B 1 673 ? 80.601 -24.746 49.448 1.00 29.74 673 VAL B O 1
ATOM 11311 N N . GLU B 1 674 ? 80.770 -26.201 47.745 1.00 29.70 674 GLU B N 1
ATOM 11312 C CA . GLU B 1 674 ? 82.070 -26.624 48.200 1.00 33.90 674 GLU B CA 1
ATOM 11313 C C . GLU B 1 674 ? 83.174 -25.616 48.016 1.00 35.20 674 GLU B C 1
ATOM 11314 O O . GLU B 1 674 ? 84.227 -25.754 48.638 1.00 35.90 674 GLU B O 1
ATOM 11320 N N . ARG B 1 675 ? 82.956 -24.538 47.252 1.00 31.12 675 ARG B N 1
ATOM 11321 C CA . ARG B 1 675 ? 83.977 -23.495 47.254 1.00 31.75 675 ARG B CA 1
ATOM 11322 C C . ARG B 1 675 ? 83.463 -22.184 47.880 1.00 30.21 675 ARG B C 1
ATOM 11323 O O . ARG B 1 675 ? 84.059 -21.121 47.635 1.00 28.86 675 ARG B O 1
ATOM 11331 N N . PHE B 1 676 ? 82.372 -22.284 48.646 1.00 26.70 676 PHE B N 1
ATOM 11332 C CA . PHE B 1 676 ? 81.744 -21.171 49.364 1.00 32.35 676 PHE B CA 1
ATOM 11333 C C . PHE B 1 676 ? 81.105 -20.073 48.508 1.00 33.41 676 PHE B C 1
ATOM 11334 O O . PHE B 1 676 ? 80.927 -18.945 48.991 1.00 31.37 676 PHE B O 1
ATOM 11342 N N . HIS B 1 677 ? 80.764 -20.391 47.258 1.00 29.38 677 HIS B N 1
ATOM 11343 C CA . HIS B 1 677 ? 79.971 -19.512 46.412 1.00 27.10 677 HIS B CA 1
ATOM 11344 C C . HIS B 1 677 ? 78.493 -19.765 46.638 1.00 28.03 677 HIS B C 1
ATOM 11345 O O . HIS B 1 677 ? 77.741 -20.113 45.689 1.00 28.52 677 HIS B O 1
ATOM 11352 N N . PHE B 1 678 ? 78.033 -19.514 47.892 1.00 24.37 678 PHE B N 1
ATOM 11353 C CA . PHE B 1 678 ? 76.685 -19.811 48.283 1.00 24.40 678 PHE B CA 1
ATOM 11354 C C . PHE B 1 678 ? 75.732 -18.937 47.549 1.00 24.45 678 PHE B C 1
ATOM 11355 O O . PHE B 1 678 ? 74.586 -19.365 47.253 1.00 24.71 678 PHE B O 1
ATOM 11363 N N . ASN B 1 679 ? 76.126 -17.695 47.331 1.00 22.02 679 ASN B N 1
ATOM 11364 C CA . ASN B 1 679 ? 75.179 -16.784 46.665 1.00 28.25 679 ASN B CA 1
ATOM 11365 C C . ASN B 1 679 ? 74.931 -17.251 45.224 1.00 24.94 679 ASN B C 1
ATOM 11366 O O . ASN B 1 679 ? 73.786 -17.267 44.791 1.00 23.71 679 ASN B O 1
ATOM 11371 N N . ALA B 1 680 ? 75.971 -17.715 44.566 1.00 23.89 680 ALA B N 1
ATOM 11372 C CA . ALA B 1 680 ? 75.764 -18.236 43.132 1.00 27.87 680 ALA B CA 1
ATOM 11373 C C . ALA B 1 680 ? 74.987 -19.531 43.129 1.00 28.10 680 ALA B C 1
ATOM 11374 O O . ALA B 1 680 ? 74.165 -19.763 42.263 1.00 26.80 680 ALA B O 1
ATOM 11376 N N . ALA B 1 681 ? 75.135 -20.358 44.184 1.00 30.07 681 ALA B N 1
ATOM 11377 C CA . ALA B 1 681 ? 74.342 -21.602 44.242 1.00 24.23 681 ALA B CA 1
ATOM 11378 C C . ALA B 1 681 ? 72.852 -21.330 44.415 1.00 26.13 681 ALA B C 1
ATOM 11379 O O . ALA B 1 681 ? 71.955 -21.994 43.849 1.00 25.88 681 ALA B O 1
ATOM 11381 N N . ILE B 1 682 ? 72.542 -20.352 45.251 1.00 24.87 682 ILE B N 1
ATOM 11382 C CA . ILE B 1 682 ? 71.186 -20.039 45.516 1.00 24.38 682 ILE B CA 1
ATOM 11383 C C . ILE B 1 682 ? 70.598 -19.408 44.216 1.00 24.37 682 ILE B C 1
ATOM 11384 O O . ILE B 1 682 ? 69.442 -19.630 43.880 1.00 25.30 682 ILE B O 1
ATOM 11389 N N . ALA B 1 683 ? 71.349 -18.564 43.538 1.00 25.10 683 ALA B N 1
ATOM 11390 C CA . ALA B 1 683 ? 70.852 -18.004 42.211 1.00 28.64 683 ALA B CA 1
ATOM 11391 C C . ALA B 1 683 ? 70.479 -19.099 41.219 1.00 26.45 683 ALA B C 1
ATOM 11392 O O . ALA B 1 683 ? 69.454 -19.025 40.554 1.00 30.77 683 ALA B O 1
ATOM 11394 N N . ALA B 1 684 ? 71.252 -20.175 41.221 1.00 28.03 684 ALA B N 1
ATOM 11395 C CA . ALA B 1 684 ? 70.989 -21.315 40.358 1.00 26.52 684 ALA B CA 1
ATOM 11396 C C . ALA B 1 684 ? 69.710 -21.971 40.700 1.00 31.52 684 ALA B C 1
ATOM 11397 O O . ALA B 1 684 ? 68.971 -22.376 39.822 1.00 28.86 684 ALA B O 1
ATOM 11399 N N . ILE B 1 685 ? 69.375 -22.047 41.986 1.00 29.35 685 ILE B N 1
ATOM 11400 C CA . ILE B 1 685 ? 68.102 -22.636 42.399 1.00 25.55 685 ILE B CA 1
ATOM 11401 C C . ILE B 1 685 ? 66.912 -21.743 42.096 1.00 25.74 685 ILE B C 1
ATOM 11402 O O . ILE B 1 685 ? 65.792 -22.209 41.797 1.00 29.84 685 ILE B O 1
ATOM 11407 N N . MET B 1 686 ? 67.076 -20.451 42.312 1.00 26.02 686 MET B N 1
ATOM 11408 C CA . MET B 1 686 ? 66.056 -19.493 41.837 1.00 29.94 686 MET B CA 1
ATOM 11409 C C . MET B 1 686 ? 65.860 -19.561 40.258 1.00 27.60 686 MET B C 1
ATOM 11410 O O . MET B 1 686 ? 64.738 -19.482 39.779 1.00 27.81 686 MET B O 1
ATOM 11415 N N . SER B 1 687 ? 66.929 -19.748 39.507 1.00 30.16 687 SER B N 1
ATOM 11416 C CA . SER B 1 687 ? 66.828 -19.950 38.017 1.00 34.00 687 SER B CA 1
ATOM 11417 C C . SER B 1 687 ? 65.962 -21.125 37.734 1.00 33.45 687 SER B C 1
ATOM 11418 O O . SER B 1 687 ? 65.052 -21.018 36.951 1.00 32.36 687 SER B O 1
ATOM 11421 N N . VAL B 1 688 ? 66.192 -22.229 38.439 1.00 32.17 688 VAL B N 1
ATOM 11422 C CA . VAL B 1 688 ? 65.354 -23.430 38.255 1.00 28.27 688 VAL B CA 1
ATOM 11423 C C . VAL B 1 688 ? 63.927 -23.160 38.609 1.00 31.88 688 VAL B C 1
ATOM 11424 O O . VAL B 1 688 ? 62.989 -23.618 37.913 1.00 29.18 688 VAL B O 1
ATOM 11428 N N . THR B 1 689 ? 63.730 -22.426 39.703 1.00 28.52 689 THR B N 1
ATOM 11429 C CA . THR B 1 689 ? 62.413 -22.104 40.137 1.00 27.97 689 THR B CA 1
ATOM 11430 C C . THR B 1 689 ? 61.706 -21.275 39.053 1.00 27.23 689 THR B C 1
ATOM 11431 O O . THR B 1 689 ? 60.569 -21.511 38.768 1.00 26.19 689 THR B O 1
ATOM 11435 N N . ASN B 1 690 ? 62.376 -20.288 38.489 1.00 32.32 690 ASN B N 1
ATOM 11436 C CA . ASN B 1 690 ? 61.758 -19.478 37.426 1.00 34.44 690 ASN B CA 1
ATOM 11437 C C . ASN B 1 690 ? 61.432 -20.333 36.219 1.00 36.46 690 ASN B C 1
ATOM 11438 O O . ASN B 1 690 ? 60.352 -20.201 35.670 1.00 39.76 690 ASN B O 1
ATOM 11443 N N . LEU B 1 691 ? 62.325 -21.272 35.915 1.00 38.41 691 LEU B N 1
ATOM 11444 C CA . LEU B 1 691 ? 62.186 -22.190 34.803 1.00 38.01 691 LEU B CA 1
ATOM 11445 C C . LEU B 1 691 ? 60.935 -22.962 34.919 1.00 39.27 691 LEU B C 1
ATOM 11446 O O . LEU B 1 691 ? 60.169 -23.087 33.926 1.00 35.27 691 LEU B O 1
ATOM 11451 N N . LEU B 1 692 ? 60.676 -23.459 36.127 1.00 36.78 692 LEU B N 1
ATOM 11452 C CA . LEU B 1 692 ? 59.502 -24.283 36.343 1.00 33.27 692 LEU B CA 1
ATOM 11453 C C . LEU B 1 692 ? 58.186 -23.506 36.352 1.00 35.68 692 LEU B C 1
ATOM 11454 O O . LEU B 1 692 ? 57.123 -24.063 36.028 1.00 34.76 692 LEU B O 1
ATOM 11459 N N . TYR B 1 693 ? 58.211 -22.248 36.779 1.00 35.32 693 TYR B N 1
ATOM 11460 C CA . TYR B 1 693 ? 57.015 -21.401 36.667 1.00 32.87 693 TYR B CA 1
ATOM 11461 C C . TYR B 1 693 ? 56.630 -21.199 35.179 1.00 34.38 693 TYR B C 1
ATOM 11462 O O . TYR B 1 693 ? 55.456 -21.183 34.835 1.00 38.64 693 TYR B O 1
ATOM 11471 N N . GLU B 1 694 ? 57.656 -21.025 34.364 1.00 34.92 694 GLU B N 1
ATOM 11472 C CA . GLU B 1 694 ? 57.561 -20.571 32.977 1.00 44.42 694 GLU B CA 1
ATOM 11473 C C . GLU B 1 694 ? 57.237 -21.755 32.061 1.00 46.08 694 GLU B C 1
ATOM 11474 O O . GLU B 1 694 ? 56.439 -21.595 31.166 1.00 47.75 694 GLU B O 1
ATOM 11480 N N . LYS B 1 695 ? 57.916 -22.897 32.251 1.00 44.74 695 LYS B N 1
ATOM 11481 C CA . LYS B 1 695 ? 57.813 -24.065 31.358 1.00 44.09 695 LYS B CA 1
ATOM 11482 C C . LYS B 1 695 ? 57.133 -25.245 32.002 1.00 46.27 695 LYS B C 1
ATOM 11483 O O . LYS B 1 695 ? 56.809 -26.183 31.289 1.00 41.42 695 LYS B O 1
ATOM 11489 N N . GLY B 1 696 ? 56.908 -25.250 33.325 1.00 47.55 696 GLY B N 1
ATOM 11490 C CA . GLY B 1 696 ? 56.224 -26.417 33.962 1.00 53.28 696 GLY B CA 1
ATOM 11491 C C . GLY B 1 696 ? 54.764 -26.378 33.544 1.00 55.58 696 GLY B C 1
ATOM 11492 O O . GLY B 1 696 ? 54.270 -25.329 33.168 1.00 60.51 696 GLY B O 1
ATOM 11493 N N . GLY B 1 697 ? 54.041 -27.477 33.568 1.00 58.30 697 GLY B N 1
ATOM 11494 C CA . GLY B 1 697 ? 52.666 -27.405 33.005 1.00 68.07 697 GLY B CA 1
ATOM 11495 C C . GLY B 1 697 ? 52.585 -27.674 31.490 1.00 61.86 697 GLY B C 1
ATOM 11496 O O . GLY B 1 697 ? 51.677 -28.367 31.049 1.00 70.57 697 GLY B O 1
ATOM 11497 N N . LYS B 1 698 ? 53.510 -27.139 30.695 1.00 58.27 698 LYS B N 1
ATOM 11498 C CA . LYS B 1 698 ? 53.847 -27.785 29.405 1.00 65.27 698 LYS B CA 1
ATOM 11499 C C . LYS B 1 698 ? 54.694 -29.089 29.560 1.00 65.40 698 LYS B C 1
ATOM 11500 O O . LYS B 1 698 ? 54.758 -29.920 28.637 1.00 57.19 698 LYS B O 1
ATOM 11506 N N . ALA B 1 699 ? 55.327 -29.288 30.719 1.00 53.87 699 ALA B N 1
ATOM 11507 C CA . ALA B 1 699 ? 56.166 -30.470 30.918 1.00 50.30 699 ALA B CA 1
ATOM 11508 C C . ALA B 1 699 ? 55.328 -31.720 31.187 1.00 40.82 699 ALA B C 1
ATOM 11509 O O . ALA B 1 699 ? 54.213 -31.646 31.719 1.00 39.80 699 ALA B O 1
ATOM 11511 N N . SER B 1 700 ? 55.849 -32.885 30.828 1.00 40.82 700 SER B N 1
ATOM 11512 C CA . SER B 1 700 ? 55.140 -34.131 31.185 1.00 49.61 700 SER B CA 1
ATOM 11513 C C . SER B 1 700 ? 55.099 -34.184 32.737 1.00 53.22 700 SER B C 1
ATOM 11514 O O . SER B 1 700 ? 56.087 -33.816 33.357 1.00 43.25 700 SER B O 1
ATOM 11517 N N . PRO B 1 701 ? 53.957 -34.571 33.343 1.00 51.84 701 PRO B N 1
ATOM 11518 C CA . PRO B 1 701 ? 53.799 -34.666 34.791 1.00 55.71 701 PRO B CA 1
ATOM 11519 C C . PRO B 1 701 ? 55.036 -35.245 35.531 1.00 55.80 701 PRO B C 1
ATOM 11520 O O . PRO B 1 701 ? 55.535 -34.645 36.488 1.00 51.02 701 PRO B O 1
ATOM 11524 N N . THR B 1 702 ? 55.547 -36.366 35.037 1.00 50.62 702 THR B N 1
ATOM 11525 C CA . THR B 1 702 ? 56.634 -37.066 35.689 1.00 47.90 702 THR B CA 1
ATOM 11526 C C . THR B 1 702 ? 57.901 -36.202 35.695 1.00 45.95 702 THR B C 1
ATOM 11527 O O . THR B 1 702 ? 58.627 -36.210 36.690 1.00 42.82 702 THR B O 1
ATOM 11531 N N . VAL B 1 703 ? 58.141 -35.446 34.627 1.00 38.39 703 VAL B N 1
ATOM 11532 C CA . VAL B 1 703 ? 59.314 -34.580 34.537 1.00 42.29 703 VAL B CA 1
ATOM 11533 C C . VAL B 1 703 ? 59.210 -33.430 35.545 1.00 42.88 703 VAL B C 1
ATOM 11534 O O . VAL B 1 703 ? 60.238 -32.957 36.064 1.00 36.78 703 VAL B O 1
ATOM 11538 N N . LEU B 1 704 ? 57.983 -32.954 35.731 1.00 38.81 704 LEU B N 1
ATOM 11539 C CA . LEU B 1 704 ? 57.711 -31.843 36.590 1.00 43.67 704 LEU B CA 1
ATOM 11540 C C . LEU B 1 704 ? 57.748 -32.297 38.046 1.00 38.16 704 LEU B C 1
ATOM 11541 O O . LEU B 1 704 ? 58.326 -31.627 38.843 1.00 42.03 704 LEU B O 1
ATOM 11546 N N . ALA B 1 705 ? 57.144 -33.415 38.386 1.00 37.93 705 ALA B N 1
ATOM 11547 C CA . ALA B 1 705 ? 57.267 -33.934 39.761 1.00 40.10 705 ALA B CA 1
ATOM 11548 C C . ALA B 1 705 ? 58.755 -34.195 40.139 1.00 41.22 705 ALA B C 1
ATOM 11549 O O . ALA B 1 705 ? 59.217 -33.823 41.234 1.00 40.89 705 ALA B O 1
ATOM 11551 N N . GLY B 1 706 ? 59.501 -34.778 39.222 1.00 32.98 706 GLY B N 1
ATOM 11552 C CA . GLY B 1 706 ? 60.936 -34.991 39.394 1.00 32.60 706 GLY B CA 1
ATOM 11553 C C . GLY B 1 706 ? 61.768 -33.736 39.558 1.00 37.86 706 GLY B C 1
ATOM 11554 O O . GLY B 1 706 ? 62.769 -33.742 40.301 1.00 30.75 706 GLY B O 1
ATOM 11555 N N . SER B 1 707 ? 61.378 -32.670 38.856 1.00 33.59 707 SER B N 1
ATOM 11556 C CA . SER B 1 707 ? 62.046 -31.397 38.919 1.00 32.29 707 SER B CA 1
ATOM 11557 C C . SER B 1 707 ? 61.813 -30.693 40.232 1.00 28.38 707 SER B C 1
ATOM 11558 O O . SER B 1 707 ? 62.685 -30.000 40.685 1.00 26.06 707 SER B O 1
ATOM 11561 N N . LEU B 1 708 ? 60.592 -30.774 40.724 1.00 27.54 708 LEU B N 1
ATOM 11562 C CA . LEU B 1 708 ? 60.188 -30.139 41.931 1.00 32.65 708 LEU B CA 1
ATOM 11563 C C . LEU B 1 708 ? 60.862 -30.827 43.125 1.00 34.89 708 LEU B C 1
ATOM 11564 O O . LEU B 1 708 ? 61.358 -30.151 44.006 1.00 37.52 708 LEU B O 1
ATOM 11569 N N . ARG B 1 709 ? 60.846 -32.157 43.146 1.00 31.81 709 ARG B N 1
ATOM 11570 C CA . ARG B 1 709 ? 61.537 -32.928 44.162 1.00 34.47 709 ARG B CA 1
ATOM 11571 C C . ARG B 1 709 ? 63.057 -32.710 44.090 1.00 36.12 709 ARG B C 1
ATOM 11572 O O . ARG B 1 709 ? 63.720 -32.582 45.109 1.00 29.43 709 ARG B O 1
ATOM 11580 N N . LEU B 1 710 ? 63.579 -32.532 42.895 1.00 32.05 710 LEU B N 1
ATOM 11581 C CA . LEU B 1 710 ? 64.983 -32.255 42.746 1.00 34.93 710 LEU B CA 1
ATOM 11582 C C . LEU B 1 710 ? 65.326 -30.859 43.271 1.00 35.40 710 LEU B C 1
ATOM 11583 O O . LEU B 1 710 ? 66.344 -30.696 43.926 1.00 34.63 710 LEU B O 1
ATOM 11588 N N . LEU B 1 711 ? 64.454 -29.881 43.012 1.00 32.81 711 LEU B N 1
ATOM 11589 C CA . LEU B 1 711 ? 64.604 -28.513 43.450 1.00 32.21 711 LEU B CA 1
ATOM 11590 C C . LEU B 1 711 ? 64.736 -28.444 45.001 1.00 31.24 711 LEU B C 1
ATOM 11591 O O . LEU B 1 711 ? 65.582 -27.758 45.504 1.00 29.51 711 LEU B O 1
ATOM 11596 N N . VAL B 1 712 ? 63.860 -29.138 45.700 1.00 30.14 712 VAL B N 1
ATOM 11597 C CA . VAL B 1 712 ? 63.855 -29.167 47.182 1.00 34.36 712 VAL B CA 1
ATOM 11598 C C . VAL B 1 712 ? 65.064 -29.924 47.755 1.00 36.19 712 VAL B C 1
ATOM 11599 O O . VAL B 1 712 ? 65.566 -29.585 48.872 1.00 35.60 712 VAL B O 1
ATOM 11603 N N . ARG B 1 713 ? 65.557 -30.925 47.015 1.00 31.18 713 ARG B N 1
ATOM 11604 C CA . ARG B 1 713 ? 66.789 -31.582 47.398 1.00 30.73 713 ARG B CA 1
ATOM 11605 C C . ARG B 1 713 ? 67.983 -30.655 47.367 1.00 30.77 713 ARG B C 1
ATOM 11606 O O . ARG B 1 713 ? 68.777 -30.620 48.311 1.00 30.63 713 ARG B O 1
ATOM 11614 N N . LEU B 1 714 ? 68.084 -29.845 46.327 1.00 29.05 714 LEU B N 1
ATOM 11615 C CA . LEU B 1 714 ? 69.185 -28.871 46.227 1.00 28.83 714 LEU B CA 1
ATOM 11616 C C . LEU B 1 714 ? 69.049 -27.677 47.216 1.00 25.03 714 LEU B C 1
ATOM 11617 O O . LEU B 1 714 ? 70.015 -27.079 47.557 1.00 24.75 714 LEU B O 1
ATOM 11622 N N . LEU B 1 715 ? 67.830 -27.294 47.524 1.00 22.31 715 LEU B N 1
ATOM 11623 C CA . LEU B 1 715 ? 67.501 -26.178 48.346 1.00 24.41 715 LEU B CA 1
ATOM 11624 C C . LEU B 1 715 ? 67.751 -26.500 49.850 1.00 28.18 715 LEU B C 1
ATOM 11625 O O . LEU B 1 715 ? 68.086 -25.604 50.584 1.00 26.93 715 LEU B O 1
ATOM 11630 N N . ALA B 1 716 ? 67.659 -27.776 50.208 1.00 29.77 716 ALA B N 1
ATOM 11631 C CA . ALA B 1 716 ? 67.702 -28.271 51.599 1.00 31.93 716 ALA B CA 1
ATOM 11632 C C . ALA B 1 716 ? 68.837 -27.808 52.465 1.00 29.02 716 ALA B C 1
ATOM 11633 O O . ALA B 1 716 ? 68.576 -27.557 53.607 1.00 36.57 716 ALA B O 1
ATOM 11635 N N . PRO B 1 717 ? 70.076 -27.761 51.951 1.00 28.32 717 PRO B N 1
ATOM 11636 C CA . PRO B 1 717 ? 71.165 -27.279 52.724 1.00 26.52 717 PRO B CA 1
ATOM 11637 C C . PRO B 1 717 ? 71.046 -25.804 53.123 1.00 29.66 717 PRO B C 1
ATOM 11638 O O . PRO B 1 717 ? 71.579 -25.427 54.208 1.00 27.47 717 PRO B O 1
ATOM 11642 N N . PHE B 1 718 ? 70.347 -25.016 52.292 1.00 25.75 718 PHE B N 1
ATOM 11643 C CA . PHE B 1 718 ? 70.165 -23.575 52.443 1.00 25.25 718 PHE B CA 1
ATOM 11644 C C . PHE B 1 718 ? 68.970 -23.243 53.250 1.00 25.42 718 PHE B C 1
ATOM 11645 O O . PHE B 1 718 ? 69.011 -22.319 54.074 1.00 26.70 718 PHE B O 1
ATOM 11653 N N . ALA B 1 719 ? 67.879 -23.926 52.947 1.00 24.67 719 ALA B N 1
ATOM 11654 C CA . ALA B 1 719 ? 66.580 -23.694 53.576 1.00 26.46 719 ALA B CA 1
ATOM 11655 C C . ALA B 1 719 ? 66.006 -25.039 54.023 1.00 25.94 719 ALA B C 1
ATOM 11656 O O . ALA B 1 719 ? 64.980 -25.522 53.531 1.00 28.66 719 ALA B O 1
ATOM 11658 N N . PRO B 1 720 ? 66.653 -25.651 55.027 1.00 28.67 720 PRO B N 1
ATOM 11659 C CA . PRO B 1 720 ? 66.366 -27.045 55.413 1.00 29.88 720 PRO B CA 1
ATOM 11660 C C . PRO B 1 720 ? 65.009 -27.355 55.955 1.00 27.82 720 PRO B C 1
ATOM 11661 O O . PRO B 1 720 ? 64.505 -28.456 55.728 1.00 30.29 720 PRO B O 1
ATOM 11665 N N . HIS B 1 721 ? 64.392 -26.409 56.630 1.00 27.47 721 HIS B N 1
ATOM 11666 C CA . HIS B 1 721 ? 63.091 -26.633 57.274 1.00 28.95 721 HIS B CA 1
ATOM 11667 C C . HIS B 1 721 ? 61.934 -26.640 56.273 1.00 30.75 721 HIS B C 1
ATOM 11668 O O . HIS B 1 721 ? 61.076 -27.544 56.255 1.00 27.55 721 HIS B O 1
ATOM 11675 N N . ILE B 1 722 ? 61.881 -25.571 55.484 1.00 30.17 722 ILE B N 1
ATOM 11676 C CA . ILE B 1 722 ? 60.909 -25.464 54.395 1.00 32.11 722 ILE B CA 1
ATOM 11677 C C . ILE B 1 722 ? 61.067 -26.632 53.431 1.00 26.41 722 ILE B C 1
ATOM 11678 O O . ILE B 1 722 ? 60.120 -27.133 52.876 1.00 25.80 722 ILE B O 1
ATOM 11683 N N . SER B 1 723 ? 62.276 -27.050 53.213 1.00 29.06 723 SER B N 1
ATOM 11684 C CA . SER B 1 723 ? 62.516 -28.182 52.324 1.00 29.51 723 SER B CA 1
ATOM 11685 C C . SER B 1 723 ? 61.909 -29.484 52.812 1.00 33.88 723 SER B C 1
ATOM 11686 O O . SER B 1 723 ? 61.357 -30.234 51.998 1.00 27.34 723 SER B O 1
ATOM 11689 N N . GLU B 1 724 ? 62.016 -29.755 54.125 1.00 28.83 724 GLU B N 1
ATOM 11690 C CA . GLU B 1 724 ? 61.387 -30.910 54.707 1.00 28.71 724 GLU B CA 1
ATOM 11691 C C . GLU B 1 724 ? 59.903 -30.756 54.581 1.00 28.86 724 GLU B C 1
ATOM 11692 O O . GLU B 1 724 ? 59.230 -31.729 54.284 1.00 34.39 724 GLU B O 1
ATOM 11698 N N . GLU B 1 725 ? 59.383 -29.549 54.795 1.00 25.75 725 GLU B N 1
ATOM 11699 C CA . GLU B 1 725 ? 57.945 -29.368 54.754 1.00 29.71 725 GLU B CA 1
ATOM 11700 C C . GLU B 1 725 ? 57.440 -29.759 53.343 1.00 32.76 725 GLU B C 1
ATOM 11701 O O . GLU B 1 725 ? 56.462 -30.473 53.199 1.00 30.91 725 GLU B O 1
ATOM 11707 N N . LEU B 1 726 ? 58.102 -29.237 52.319 1.00 30.63 726 LEU B N 1
ATOM 11708 C CA . LEU B 1 726 ? 57.634 -29.428 50.936 1.00 32.01 726 LEU B CA 1
ATOM 11709 C C . LEU B 1 726 ? 57.801 -30.859 50.497 1.00 34.09 726 LEU B C 1
ATOM 11710 O O . LEU B 1 726 ? 56.865 -31.448 49.954 1.00 37.12 726 LEU B O 1
ATOM 11715 N N . TRP B 1 727 ? 58.957 -31.438 50.805 1.00 33.22 727 TRP B N 1
ATOM 11716 C CA . TRP B 1 727 ? 59.184 -32.884 50.607 1.00 36.28 727 TRP B CA 1
ATOM 11717 C C . TRP B 1 727 ? 58.069 -33.741 51.161 1.00 37.93 727 TRP B C 1
ATOM 11718 O O . TRP B 1 727 ? 57.512 -34.600 50.415 1.00 35.77 727 TRP B O 1
ATOM 11729 N N . ALA B 1 728 ? 57.712 -33.496 52.428 1.00 32.78 728 ALA B N 1
ATOM 11730 C CA . ALA B 1 728 ? 56.599 -34.214 53.059 1.00 37.52 728 ALA B CA 1
ATOM 11731 C C . ALA B 1 728 ? 55.259 -33.924 52.422 1.00 38.93 728 ALA B C 1
ATOM 11732 O O . ALA B 1 728 ? 54.452 -34.840 52.230 1.00 34.65 728 ALA B O 1
ATOM 11734 N N . LEU B 1 729 ? 54.990 -32.649 52.160 1.00 37.38 729 LEU B N 1
ATOM 11735 C CA . LEU B 1 729 ? 53.764 -32.273 51.488 1.00 40.72 729 LEU B CA 1
ATOM 11736 C C . LEU B 1 729 ? 53.615 -33.005 50.103 1.00 40.39 729 LEU B C 1
ATOM 11737 O O . LEU B 1 729 ? 52.545 -33.452 49.730 1.00 37.59 729 LEU B O 1
ATOM 11742 N N . SER B 1 730 ? 54.716 -33.177 49.411 1.00 39.21 730 SER B N 1
ATOM 11743 C CA . SER B 1 730 ? 54.691 -33.884 48.139 1.00 41.15 730 SER B CA 1
ATOM 11744 C C . SER B 1 730 ? 54.461 -35.417 48.260 1.00 45.97 730 SER B C 1
ATOM 11745 O O . SER B 1 730 ? 54.424 -36.078 47.228 1.00 48.92 730 SER B O 1
ATOM 11748 N N . GLY B 1 731 ? 54.383 -35.965 49.489 1.00 38.74 731 GLY B N 1
ATOM 11749 C CA . GLY B 1 731 ? 54.139 -37.363 49.714 1.00 37.46 731 GLY B CA 1
ATOM 11750 C C . GLY B 1 731 ? 55.335 -38.221 50.074 1.00 40.15 731 GLY B C 1
ATOM 11751 O O . GLY B 1 731 ? 55.174 -39.398 50.295 1.00 43.83 731 GLY B O 1
ATOM 11752 N N . CYS B 1 732 ? 56.544 -37.684 50.140 1.00 44.77 732 CYS B N 1
ATOM 11753 C CA . CYS B 1 732 ? 57.680 -38.497 50.619 1.00 41.57 732 CYS B CA 1
ATOM 11754 C C . CYS B 1 732 ? 57.582 -38.773 52.144 1.00 42.14 732 CYS B C 1
ATOM 11755 O O . CYS B 1 732 ? 57.003 -37.988 52.907 1.00 48.32 732 CYS B O 1
ATOM 11758 N N . ASN B 1 733 ? 58.062 -39.938 52.549 1.00 44.29 733 ASN B N 1
ATOM 11759 C CA . ASN B 1 733 ? 58.018 -40.389 53.948 1.00 52.42 733 ASN B CA 1
ATOM 11760 C C . ASN B 1 733 ? 59.317 -40.171 54.687 1.00 46.22 733 ASN B C 1
ATOM 11761 O O . ASN B 1 733 ? 59.317 -40.057 55.905 1.00 59.82 733 ASN B O 1
ATOM 11766 N N . SER B 1 734 ? 60.409 -40.222 53.938 1.00 47.12 734 SER B N 1
ATOM 11767 C CA . SER B 1 734 ? 61.765 -40.007 54.421 1.00 46.16 734 SER B CA 1
ATOM 11768 C C . SER B 1 734 ? 62.021 -38.502 54.697 1.00 44.63 734 SER B C 1
ATOM 11769 O O . SER B 1 734 ? 61.205 -37.651 54.371 1.00 42.79 734 SER B O 1
ATOM 11772 N N . LEU B 1 735 ? 63.141 -38.200 55.337 1.00 45.51 735 LEU B N 1
ATOM 11773 C CA . LEU B 1 735 ? 63.581 -36.801 55.514 1.00 40.96 735 LEU B CA 1
ATOM 11774 C C . LEU B 1 735 ? 64.485 -36.508 54.337 1.00 33.99 735 LEU B C 1
ATOM 11775 O O . LEU B 1 735 ? 65.340 -37.309 54.056 1.00 31.42 735 LEU B O 1
ATOM 11780 N N . VAL B 1 736 ? 64.316 -35.359 53.678 1.00 31.37 736 VAL B N 1
ATOM 11781 C CA . VAL B 1 736 ? 65.183 -35.021 52.557 1.00 32.66 736 VAL B CA 1
ATOM 11782 C C . VAL B 1 736 ? 66.592 -34.898 53.023 1.00 30.82 736 VAL B C 1
ATOM 11783 O O . VAL B 1 736 ? 67.518 -35.141 52.243 1.00 29.93 736 VAL B O 1
ATOM 11787 N N . ALA B 1 737 ? 66.778 -34.444 54.273 1.00 31.17 737 ALA B N 1
ATOM 11788 C CA . ALA B 1 737 ? 68.126 -34.317 54.843 1.00 30.55 737 ALA B CA 1
ATOM 11789 C C . ALA B 1 737 ? 68.877 -35.651 54.847 1.00 28.89 737 ALA B C 1
ATOM 11790 O O . ALA B 1 737 ? 70.123 -35.640 54.751 1.00 33.38 737 ALA B O 1
ATOM 11792 N N . ALA B 1 738 ? 68.149 -36.782 54.903 1.00 30.43 738 ALA B N 1
ATOM 11793 C CA . ALA B 1 738 ? 68.767 -38.118 54.853 1.00 31.70 738 ALA B CA 1
ATOM 11794 C C . ALA B 1 738 ? 68.796 -38.722 53.461 1.00 35.25 738 ALA B C 1
ATOM 11795 O O . ALA B 1 738 ? 69.234 -39.834 53.324 1.00 39.28 738 ALA B O 1
ATOM 11797 N N . GLU B 1 739 ? 68.411 -37.987 52.437 1.00 33.12 739 GLU B N 1
ATOM 11798 C CA . GLU B 1 739 ? 68.315 -38.550 51.076 1.00 35.25 739 GLU B CA 1
ATOM 11799 C C . GLU B 1 739 ? 69.701 -38.374 50.464 1.00 34.60 739 GLU B C 1
ATOM 11800 O O . GLU B 1 739 ? 70.333 -37.374 50.706 1.00 40.61 739 GLU B O 1
ATOM 11806 N N . PRO B 1 740 ? 70.228 -39.382 49.741 1.00 33.52 740 PRO B N 1
ATOM 11807 C CA . PRO B 1 740 ? 71.459 -39.146 48.985 1.00 34.03 740 PRO B CA 1
ATOM 11808 C C . PRO B 1 740 ? 71.385 -37.870 48.097 1.00 33.41 740 PRO B C 1
ATOM 11809 O O . PRO B 1 740 ? 70.322 -37.537 47.537 1.00 34.43 740 PRO B O 1
ATOM 11813 N N . TRP B 1 741 ? 72.500 -37.155 48.021 1.00 30.03 741 TRP B N 1
ATOM 11814 C CA . TRP B 1 741 ? 72.558 -35.914 47.290 1.00 32.95 741 TRP B CA 1
ATOM 11815 C C . TRP B 1 741 ? 72.382 -36.242 45.777 1.00 37.88 741 TRP B C 1
ATOM 11816 O O . TRP B 1 741 ? 72.863 -37.262 45.315 1.00 34.63 741 TRP B O 1
ATOM 11827 N N . PRO B 1 742 ? 71.719 -35.363 45.016 1.00 35.85 742 PRO B N 1
ATOM 11828 C CA . PRO B 1 742 ? 71.571 -35.696 43.600 1.00 36.64 742 PRO B CA 1
ATOM 11829 C C . PRO B 1 742 ? 72.887 -35.766 42.872 1.00 36.65 742 PRO B C 1
ATOM 11830 O O . PRO B 1 742 ? 73.859 -35.018 43.194 1.00 41.36 742 PRO B O 1
ATOM 11834 N N . THR B 1 743 ? 72.909 -36.613 41.856 1.00 39.02 743 THR B N 1
ATOM 11835 C CA . THR B 1 743 ? 74.043 -36.729 40.939 1.00 49.94 743 THR B CA 1
ATOM 11836 C C . THR B 1 743 ? 73.620 -36.404 39.498 1.00 47.46 743 THR B C 1
ATOM 11837 O O . THR B 1 743 ? 72.502 -36.685 39.104 1.00 36.50 743 THR B O 1
ATOM 11841 N N . ILE B 1 744 ? 74.541 -35.839 38.726 1.00 45.52 744 ILE B N 1
ATOM 11842 C CA . ILE B 1 744 ? 74.280 -35.529 37.336 1.00 46.53 744 ILE B CA 1
ATOM 11843 C C . ILE B 1 744 ? 73.953 -36.819 36.545 1.00 45.68 744 ILE B C 1
ATOM 11844 O O . ILE B 1 744 ? 74.695 -37.779 36.595 1.00 41.22 744 ILE B O 1
ATOM 11849 N N . ASN B 1 745 ? 72.778 -36.859 35.922 1.00 46.14 745 ASN B N 1
ATOM 11850 C CA . ASN B 1 745 ? 72.468 -37.898 34.937 1.00 47.09 745 ASN B CA 1
ATOM 11851 C C . ASN B 1 745 ? 73.034 -37.440 33.586 1.00 44.08 745 ASN B C 1
ATOM 11852 O O . ASN B 1 745 ? 72.497 -36.511 32.987 1.00 34.45 745 ASN B O 1
ATOM 11857 N N . GLU B 1 746 ? 74.176 -38.020 33.197 1.00 46.55 746 GLU B N 1
ATOM 11858 C CA . GLU B 1 746 ? 74.948 -37.600 32.001 1.00 52.65 746 GLU B CA 1
ATOM 11859 C C . GLU B 1 746 ? 74.198 -37.777 30.650 1.00 45.38 746 GLU B C 1
ATOM 11860 O O . GLU B 1 746 ? 74.546 -37.126 29.693 1.00 44.63 746 GLU B O 1
ATOM 11866 N N . ARG B 1 747 ? 73.178 -38.628 30.612 1.00 45.19 747 ARG B N 1
ATOM 11867 C CA . ARG B 1 747 ? 72.232 -38.690 29.472 1.00 54.43 747 ARG B CA 1
ATOM 11868 C C . ARG B 1 747 ? 71.409 -37.392 29.312 1.00 52.49 747 ARG B C 1
ATOM 11869 O O . ARG B 1 747 ? 70.948 -37.118 28.204 1.00 44.88 747 ARG B O 1
ATOM 11877 N N . LEU B 1 748 ? 71.175 -36.628 30.392 1.00 41.99 748 LEU B N 1
ATOM 11878 C CA . LEU B 1 748 ? 70.284 -35.466 30.296 1.00 38.57 748 LEU B CA 1
ATOM 11879 C C . LEU B 1 748 ? 70.966 -34.135 30.239 1.00 42.29 748 LEU B C 1
ATOM 11880 O O . LEU B 1 748 ? 70.299 -33.132 30.068 1.00 45.10 748 LEU B O 1
ATOM 11885 N N . VAL B 1 749 ? 72.289 -34.133 30.272 1.00 44.39 749 VAL B N 1
ATOM 11886 C CA . VAL B 1 749 ? 73.095 -32.925 30.352 1.00 50.31 749 VAL B CA 1
ATOM 11887 C C . VAL B 1 749 ? 73.176 -32.106 29.069 1.00 51.19 749 VAL B C 1
ATOM 11888 O O . VAL B 1 749 ? 73.291 -30.860 29.144 1.00 52.38 749 VAL B O 1
ATOM 11892 N N . GLN B 1 750 ? 73.210 -32.765 27.899 1.00 61.99 750 GLN B N 1
ATOM 11893 C CA . GLN B 1 750 ? 73.071 -32.028 26.611 1.00 53.98 750 GLN B CA 1
ATOM 11894 C C . GLN B 1 750 ? 71.674 -32.270 26.216 1.00 49.55 750 GLN B C 1
ATOM 11895 O O . GLN B 1 750 ? 71.192 -33.389 26.343 1.00 45.20 750 GLN B O 1
ATOM 11901 N N . ALA B 1 751 ? 71.006 -31.228 25.746 1.00 51.67 751 ALA B N 1
ATOM 11902 C CA . ALA B 1 751 ? 69.703 -31.386 25.127 1.00 54.66 751 ALA B CA 1
ATOM 11903 C C . ALA B 1 751 ? 70.000 -31.696 23.632 1.00 53.43 751 ALA B C 1
ATOM 11904 O O . ALA B 1 751 ? 71.152 -32.000 23.267 1.00 39.79 751 ALA B O 1
ATOM 11906 N N . GLU B 1 752 ? 68.959 -31.619 22.817 1.00 47.65 752 GLU B N 1
ATOM 11907 C CA . GLU B 1 752 ? 69.027 -31.991 21.423 1.00 61.08 752 GLU B CA 1
ATOM 11908 C C . GLU B 1 752 ? 69.772 -30.920 20.593 1.00 47.68 752 GLU B C 1
ATOM 11909 O O . GLU B 1 752 ? 70.426 -31.274 19.643 1.00 42.63 752 GLU B O 1
ATOM 11915 N N . ASN B 1 753 ? 69.690 -29.647 20.993 1.00 44.10 753 ASN B N 1
ATOM 11916 C CA . ASN B 1 753 ? 70.356 -28.524 20.290 1.00 47.22 753 ASN B CA 1
ATOM 11917 C C . ASN B 1 753 ? 71.225 -27.640 21.176 1.00 45.09 753 ASN B C 1
ATOM 11918 O O . ASN B 1 753 ? 71.017 -27.533 22.365 1.00 47.60 753 ASN B O 1
ATOM 11923 N N . ILE B 1 754 ? 72.189 -26.985 20.567 1.00 43.50 754 ILE B N 1
ATOM 11924 C CA . ILE B 1 754 ? 73.143 -26.148 21.274 1.00 45.90 754 ILE B CA 1
ATOM 11925 C C . ILE B 1 754 ? 73.158 -24.747 20.656 1.00 48.28 754 ILE B C 1
ATOM 11926 O O . ILE B 1 754 ? 73.109 -24.614 19.432 1.00 38.75 754 ILE B O 1
ATOM 11931 N N . VAL B 1 755 ? 73.148 -23.720 21.508 1.00 42.32 755 VAL B N 1
ATOM 11932 C CA . VAL B 1 755 ? 73.393 -22.346 21.092 1.00 40.79 755 VAL B CA 1
ATOM 11933 C C . VAL B 1 755 ? 74.913 -22.140 21.104 1.00 40.50 755 VAL B C 1
ATOM 11934 O O . VAL B 1 755 ? 75.582 -22.303 22.116 1.00 40.16 755 VAL B O 1
ATOM 11938 N N . LEU B 1 756 ? 75.481 -21.846 19.939 1.00 33.88 756 LEU B N 1
ATOM 11939 C CA . LEU B 1 756 ? 76.952 -21.717 19.808 1.00 32.94 756 LEU B CA 1
ATOM 11940 C C . LEU B 1 756 ? 77.302 -20.280 19.398 1.00 31.71 756 LEU B C 1
ATOM 11941 O O . LEU B 1 756 ? 76.897 -19.872 18.344 1.00 33.81 756 LEU B O 1
ATOM 11946 N N . PRO B 1 757 ? 78.036 -19.513 20.223 1.00 30.53 757 PRO B N 1
ATOM 11947 C CA . PRO B 1 757 ? 78.482 -18.207 19.721 1.00 29.27 757 PRO B CA 1
ATOM 11948 C C . PRO B 1 757 ? 79.547 -18.342 18.629 1.00 30.19 757 PRO B C 1
ATOM 11949 O O . PRO B 1 757 ? 80.376 -19.284 18.661 1.00 25.63 757 PRO B O 1
ATOM 11953 N N . VAL B 1 758 ? 79.517 -17.395 17.693 1.00 26.71 758 VAL B N 1
ATOM 11954 C CA . VAL B 1 758 ? 80.444 -17.328 16.598 1.00 26.45 758 VAL B CA 1
ATOM 11955 C C . VAL B 1 758 ? 81.231 -16.053 16.705 1.00 25.10 758 VAL B C 1
ATOM 11956 O O . VAL B 1 758 ? 80.654 -14.970 16.780 1.00 23.43 758 VAL B O 1
ATOM 11960 N N . GLN B 1 759 ? 82.539 -16.185 16.767 1.00 25.23 759 GLN B N 1
ATOM 11961 C CA . GLN B 1 759 ? 83.467 -15.071 16.660 1.00 27.10 759 GLN B CA 1
ATOM 11962 C C . GLN B 1 759 ? 84.127 -15.009 15.268 1.00 27.75 759 GLN B C 1
ATOM 11963 O O . GLN B 1 759 ? 84.307 -16.006 14.641 1.00 26.41 759 GLN B O 1
ATOM 11969 N N . ILE B 1 760 ? 84.517 -13.816 14.855 1.00 29.21 760 ILE B N 1
ATOM 11970 C CA . ILE B 1 760 ? 85.448 -13.606 13.779 1.00 28.81 760 ILE B CA 1
ATOM 11971 C C . ILE B 1 760 ? 86.575 -12.795 14.341 1.00 26.61 760 ILE B C 1
ATOM 11972 O O . ILE B 1 760 ? 86.399 -11.673 14.901 1.00 24.94 760 ILE B O 1
ATOM 11977 N N . ASN B 1 761 ? 87.755 -13.386 14.239 1.00 28.20 761 ASN B N 1
ATOM 11978 C CA . ASN B 1 761 ? 88.972 -12.829 14.790 1.00 29.56 761 ASN B CA 1
ATOM 11979 C C . ASN B 1 761 ? 88.836 -12.476 16.242 1.00 32.33 761 ASN B C 1
ATOM 11980 O O . ASN B 1 761 ? 89.355 -11.473 16.682 1.00 30.08 761 ASN B O 1
ATOM 11985 N N . GLY B 1 762 ? 88.074 -13.286 16.972 1.00 35.64 762 GLY B N 1
ATOM 11986 C CA . GLY B 1 762 ? 87.877 -13.049 18.383 1.00 36.01 762 GLY B CA 1
ATOM 11987 C C . GLY B 1 762 ? 86.687 -12.156 18.687 1.00 34.88 762 GLY B C 1
ATOM 11988 O O . GLY B 1 762 ? 86.330 -12.053 19.822 1.00 30.28 762 GLY B O 1
ATOM 11989 N N . LYS B 1 763 ? 86.058 -11.535 17.699 1.00 29.74 763 LYS B N 1
ATOM 11990 C CA . LYS B 1 763 ? 84.919 -10.646 18.013 1.00 32.94 763 LYS B CA 1
ATOM 11991 C C . LYS B 1 763 ? 83.586 -11.368 17.849 1.00 32.05 763 LYS B C 1
ATOM 11992 O O . LYS B 1 763 ? 83.331 -11.914 16.772 1.00 27.47 763 LYS B O 1
ATOM 11998 N N . LEU B 1 764 ? 82.724 -11.358 18.876 1.00 30.05 764 LEU B N 1
ATOM 11999 C CA . LEU B 1 764 ? 81.407 -11.948 18.755 1.00 31.38 764 LEU B CA 1
ATOM 12000 C C . LEU B 1 764 ? 80.600 -11.290 17.641 1.00 30.98 764 LEU B C 1
ATOM 12001 O O . LEU B 1 764 ? 80.351 -10.082 17.687 1.00 29.28 764 LEU B O 1
ATOM 12006 N N . ILE B 1 765 ? 80.125 -12.116 16.713 1.00 29.62 765 ILE B N 1
ATOM 12007 C CA . ILE B 1 765 ? 79.253 -11.697 15.642 1.00 26.75 765 ILE B CA 1
ATOM 12008 C C . ILE B 1 765 ? 77.773 -12.030 15.970 1.00 29.28 765 ILE B C 1
ATOM 12009 O O . ILE B 1 765 ? 76.929 -11.184 15.837 1.00 26.04 765 ILE B O 1
ATOM 12014 N N . ARG B 1 766 ? 77.462 -13.247 16.407 1.00 29.69 766 ARG B N 1
ATOM 12015 C CA . ARG B 1 766 ? 76.065 -13.688 16.661 1.00 26.99 766 ARG B CA 1
ATOM 12016 C C . ARG B 1 766 ? 76.152 -15.104 17.220 1.00 28.24 766 ARG B C 1
ATOM 12017 O O . ARG B 1 766 ? 77.234 -15.652 17.391 1.00 30.98 766 ARG B O 1
ATOM 12025 N N . THR B 1 767 ? 75.026 -15.706 17.478 1.00 28.73 767 THR B N 1
ATOM 12026 C CA . THR B 1 767 ? 74.957 -17.098 17.855 1.00 32.99 767 THR B CA 1
ATOM 12027 C C . THR B 1 767 ? 74.181 -17.839 16.796 1.00 31.57 767 THR B C 1
ATOM 12028 O O . THR B 1 767 ? 73.474 -17.248 15.997 1.00 37.61 767 THR B O 1
ATOM 12032 N N . MET B 1 768 ? 74.315 -19.145 16.860 1.00 32.35 768 MET B N 1
ATOM 12033 C CA . MET B 1 768 ? 73.809 -20.084 15.903 1.00 39.57 768 MET B CA 1
ATOM 12034 C C . MET B 1 768 ? 73.334 -21.279 16.773 1.00 40.23 768 MET B C 1
ATOM 12035 O O . MET B 1 768 ? 74.002 -21.682 17.715 1.00 37.04 768 MET B O 1
ATOM 12040 N N . THR B 1 769 ? 72.162 -21.791 16.486 1.00 40.47 769 THR B N 1
ATOM 12041 C CA . THR B 1 769 ? 71.644 -23.000 17.131 1.00 41.74 769 THR B CA 1
ATOM 12042 C C . THR B 1 769 ? 71.832 -24.175 16.205 1.00 42.77 769 THR B C 1
ATOM 12043 O O . THR B 1 769 ? 71.391 -24.120 15.048 1.00 40.07 769 THR B O 1
ATOM 12047 N N . ILE B 1 770 ? 72.500 -25.219 16.682 1.00 37.98 770 ILE B N 1
ATOM 12048 C CA . ILE B 1 770 ? 72.729 -26.414 15.872 1.00 38.60 770 ILE B CA 1
ATOM 12049 C C . ILE B 1 770 ? 72.406 -27.661 16.703 1.00 40.95 770 ILE B C 1
ATOM 12050 O O . ILE B 1 770 ? 72.487 -27.596 17.903 1.00 36.64 770 ILE B O 1
ATOM 12055 N N . PRO B 1 771 ? 72.135 -28.798 16.064 1.00 38.11 771 PRO B N 1
ATOM 12056 C CA . PRO B 1 771 ? 72.098 -30.095 16.736 1.00 37.62 771 PRO B CA 1
ATOM 12057 C C . PRO B 1 771 ? 73.379 -30.403 17.425 1.00 41.33 771 PRO B C 1
ATOM 12058 O O . PRO B 1 771 ? 74.442 -30.022 16.932 1.00 40.81 771 PRO B O 1
ATOM 12062 N N . VAL B 1 772 ? 73.280 -31.079 18.578 1.00 38.17 772 VAL B N 1
ATOM 12063 C CA . VAL B 1 772 ? 74.435 -31.636 19.280 1.00 43.85 772 VAL B CA 1
ATOM 12064 C C . VAL B 1 772 ? 75.067 -32.729 18.389 1.00 43.68 772 VAL B C 1
ATOM 12065 O O . VAL B 1 772 ? 74.354 -33.383 17.597 1.00 53.73 772 VAL B O 1
ATOM 12069 N N . ASN B 1 773 ? 76.377 -32.936 18.505 1.00 55.80 773 ASN B N 1
ATOM 12070 C CA . ASN B 1 773 ? 77.109 -33.954 17.671 1.00 59.30 773 ASN B CA 1
ATOM 12071 C C . ASN B 1 773 ? 77.118 -33.700 16.188 1.00 56.68 773 ASN B C 1
ATOM 12072 O O . ASN B 1 773 ? 77.291 -34.647 15.395 1.00 64.17 773 ASN B O 1
ATOM 12077 N N . LEU B 1 774 ? 76.901 -32.459 15.778 1.00 54.34 774 LEU B N 1
ATOM 12078 C CA . LEU B 1 774 ? 77.067 -32.122 14.370 1.00 54.25 774 LEU B CA 1
ATOM 12079 C C . LEU B 1 774 ? 78.559 -32.337 14.122 1.00 47.80 774 LEU B C 1
ATOM 12080 O O . LEU B 1 774 ? 79.420 -32.014 14.954 1.00 46.42 774 LEU B O 1
ATOM 12085 N N . ALA B 1 775 ? 78.862 -33.004 13.026 1.00 47.99 775 ALA B N 1
ATOM 12086 C CA . ALA B 1 775 ? 80.240 -33.141 12.585 1.00 44.22 775 ALA B CA 1
ATOM 12087 C C . ALA B 1 775 ? 80.939 -31.762 12.476 1.00 40.67 775 ALA B C 1
ATOM 12088 O O . ALA B 1 775 ? 80.337 -30.768 12.072 1.00 40.77 775 ALA B O 1
ATOM 12090 N N . GLU B 1 776 ? 82.224 -31.723 12.820 1.00 36.66 776 GLU B N 1
ATOM 12091 C CA . GLU B 1 776 ? 82.983 -30.497 12.773 1.00 35.78 776 GLU B CA 1
ATOM 12092 C C . GLU B 1 776 ? 82.933 -29.828 11.370 1.00 35.65 776 GLU B C 1
ATOM 12093 O O . GLU B 1 776 ? 82.740 -28.597 11.256 1.00 32.93 776 GLU B O 1
ATOM 12099 N N . GLU B 1 777 ? 82.966 -30.604 10.294 1.00 34.42 777 GLU B N 1
ATOM 12100 C CA . GLU B 1 777 ? 82.896 -29.970 8.972 1.00 40.20 777 GLU B CA 1
ATOM 12101 C C . GLU B 1 777 ? 81.525 -29.361 8.680 1.00 36.20 777 GLU B C 1
ATOM 12102 O O . GLU B 1 777 ? 81.417 -28.363 7.945 1.00 41.54 777 GLU B O 1
ATOM 12108 N N . ASP B 1 778 ? 80.486 -29.998 9.205 1.00 31.89 778 ASP B N 1
ATOM 12109 C CA . ASP B 1 778 ? 79.101 -29.467 9.096 1.00 31.55 778 ASP B CA 1
ATOM 12110 C C . ASP B 1 778 ? 78.897 -28.236 9.954 1.00 28.88 778 ASP B C 1
ATOM 12111 O O . ASP B 1 778 ? 78.172 -27.308 9.548 1.00 30.06 778 ASP B O 1
ATOM 12116 N N . ILE B 1 779 ? 79.530 -28.194 11.139 1.00 29.97 779 ILE B N 1
ATOM 12117 C CA . ILE B 1 779 ? 79.493 -26.989 11.949 1.00 30.15 779 ILE B CA 1
ATOM 12118 C C . ILE B 1 779 ? 80.095 -25.825 11.163 1.00 31.98 779 ILE B C 1
ATOM 12119 O O . ILE B 1 779 ? 79.451 -24.810 10.966 1.00 30.70 779 ILE B O 1
ATOM 12124 N N . LEU B 1 780 ? 81.301 -26.001 10.664 1.00 32.28 780 LEU B N 1
ATOM 12125 C CA . LEU B 1 780 ? 81.945 -24.965 9.865 1.00 35.10 780 LEU B CA 1
ATOM 12126 C C . LEU B 1 780 ? 81.119 -24.569 8.638 1.00 33.67 780 LEU B C 1
ATOM 12127 O O . LEU B 1 780 ? 80.927 -23.408 8.350 1.00 29.90 780 LEU B O 1
ATOM 12132 N N . SER B 1 781 ? 80.644 -25.548 7.922 1.00 32.01 781 SER B N 1
ATOM 12133 C CA . SER B 1 781 ? 79.819 -25.272 6.745 1.00 36.80 781 SER B CA 1
ATOM 12134 C C . SER B 1 781 ? 78.518 -24.485 7.145 1.00 33.38 781 SER B C 1
ATOM 12135 O O . SER B 1 781 ? 78.149 -23.505 6.496 1.00 29.25 781 SER B O 1
ATOM 12138 N N . THR B 1 782 ? 77.901 -24.843 8.267 1.00 33.39 782 THR B N 1
ATOM 12139 C CA . THR B 1 782 ? 76.737 -24.101 8.760 1.00 34.90 782 THR B CA 1
ATOM 12140 C C . THR B 1 782 ? 77.073 -22.652 9.162 1.00 31.88 782 THR B C 1
ATOM 12141 O O . THR B 1 782 ? 76.311 -21.716 8.833 1.00 31.35 782 THR B O 1
ATOM 12145 N N . VAL B 1 783 ? 78.211 -22.472 9.801 1.00 26.99 783 VAL B N 1
ATOM 12146 C CA . VAL B 1 783 ? 78.707 -21.146 10.230 1.00 29.50 783 VAL B CA 1
ATOM 12147 C C . VAL B 1 783 ? 78.993 -20.246 9.004 1.00 28.64 783 VAL B C 1
ATOM 12148 O O . VAL B 1 783 ? 78.632 -19.077 8.992 1.00 25.92 783 VAL B O 1
ATOM 12152 N N . LEU B 1 784 ? 79.629 -20.797 7.983 1.00 31.62 784 LEU B N 1
ATOM 12153 C CA . LEU B 1 784 ? 80.048 -20.015 6.808 1.00 30.41 784 LEU B CA 1
ATOM 12154 C C . LEU B 1 784 ? 78.857 -19.589 6.011 1.00 27.42 784 LEU B C 1
ATOM 12155 O O . LEU B 1 784 ? 78.928 -18.591 5.350 1.00 32.93 784 LEU B O 1
ATOM 12160 N N . ALA B 1 785 ? 77.766 -20.310 6.149 1.00 29.26 785 ALA B N 1
ATOM 12161 C CA . ALA B 1 785 ? 76.507 -19.956 5.553 1.00 29.96 785 ALA B CA 1
ATOM 12162 C C . ALA B 1 785 ? 75.704 -18.885 6.248 1.00 31.02 785 ALA B C 1
ATOM 12163 O O . ALA B 1 785 ? 74.863 -18.314 5.618 1.00 34.73 785 ALA B O 1
ATOM 12165 N N . LEU B 1 786 ? 75.962 -18.547 7.505 1.00 28.56 786 LEU B N 1
ATOM 12166 C CA . LEU B 1 786 ? 75.224 -17.471 8.132 1.00 28.68 786 LEU B CA 1
ATOM 12167 C C . LEU B 1 786 ? 75.387 -16.145 7.382 1.00 29.35 786 LEU B C 1
ATOM 12168 O O . LEU B 1 786 ? 76.487 -15.820 6.941 1.00 26.81 786 LEU B O 1
ATOM 12173 N N . PRO B 1 787 ? 74.308 -15.366 7.255 1.00 26.35 787 PRO B N 1
ATOM 12174 C CA . PRO B 1 787 ? 74.463 -14.161 6.450 1.00 27.36 787 PRO B CA 1
ATOM 12175 C C . PRO B 1 787 ? 75.515 -13.191 6.893 1.00 27.52 787 PRO B C 1
ATOM 12176 O O . PRO B 1 787 ? 76.198 -12.563 6.063 1.00 27.68 787 PRO B O 1
ATOM 12180 N N . GLU B 1 788 ? 75.598 -13.013 8.202 1.00 26.38 788 GLU B N 1
ATOM 12181 C CA . GLU B 1 788 ? 76.521 -12.117 8.818 1.00 26.99 788 GLU B CA 1
ATOM 12182 C C . GLU B 1 788 ? 77.943 -12.550 8.562 1.00 24.81 788 GLU B C 1
ATOM 12183 O O . GLU B 1 788 ? 78.812 -11.720 8.348 1.00 25.13 788 GLU B O 1
ATOM 12189 N N . VAL B 1 789 ? 78.159 -13.848 8.548 1.00 26.40 789 VAL B N 1
ATOM 12190 C CA . VAL B 1 789 ? 79.482 -14.434 8.282 1.00 27.88 789 VAL B CA 1
ATOM 12191 C C . VAL B 1 789 ? 79.833 -14.378 6.779 1.00 29.31 789 VAL B C 1
ATOM 12192 O O . VAL B 1 789 ? 80.900 -13.959 6.440 1.00 29.44 789 VAL B O 1
ATOM 12196 N N . ARG B 1 790 ? 78.941 -14.797 5.908 1.00 28.45 790 ARG B N 1
ATOM 12197 C CA . ARG B 1 790 ? 79.099 -14.650 4.453 1.00 32.33 790 ARG B CA 1
ATOM 12198 C C . ARG B 1 790 ? 79.389 -13.183 4.097 1.00 34.56 790 ARG B C 1
ATOM 12199 O O . ARG B 1 790 ? 80.261 -12.904 3.282 1.00 36.30 790 ARG B O 1
ATOM 12207 N N . SER B 1 791 ? 78.694 -12.266 4.756 1.00 31.28 791 SER B N 1
ATOM 12208 C CA . SER B 1 791 ? 78.889 -10.842 4.503 1.00 33.79 791 SER B CA 1
ATOM 12209 C C . SER B 1 791 ? 80.313 -10.420 4.878 1.00 33.16 791 SER B C 1
ATOM 12210 O O . SER B 1 791 ? 81.039 -9.881 4.073 1.00 29.44 791 SER B O 1
ATOM 12213 N N . ARG B 1 792 ? 80.715 -10.717 6.097 1.00 34.68 792 ARG B N 1
ATOM 12214 C CA . ARG B 1 792 ? 82.016 -10.294 6.604 1.00 33.58 792 ARG B CA 1
ATOM 12215 C C . ARG B 1 792 ? 83.197 -10.984 5.946 1.00 31.20 792 ARG B C 1
ATOM 12216 O O . ARG B 1 792 ? 84.271 -10.438 5.963 1.00 38.44 792 ARG B O 1
ATOM 12224 N N . LEU B 1 793 ? 83.009 -12.174 5.391 1.00 32.34 793 LEU B N 1
ATOM 12225 C CA . LEU B 1 793 ? 84.044 -12.862 4.616 1.00 36.07 793 LEU B CA 1
ATOM 12226 C C . LEU B 1 793 ? 83.914 -12.646 3.114 1.00 39.39 793 LEU B C 1
ATOM 12227 O O . LEU B 1 793 ? 84.616 -13.310 2.350 1.00 41.86 793 LEU B O 1
ATOM 12232 N N . SER B 1 794 ? 83.031 -11.769 2.650 1.00 35.78 794 SER B N 1
ATOM 12233 C CA . SER B 1 794 ? 82.855 -11.673 1.186 1.00 40.37 794 SER B CA 1
ATOM 12234 C C . SER B 1 794 ? 84.096 -11.052 0.504 1.00 39.09 794 SER B C 1
ATOM 12235 O O . SER B 1 794 ? 84.283 -11.260 -0.683 1.00 42.27 794 SER B O 1
ATOM 12238 N N . ASP B 1 795 ? 84.942 -10.347 1.254 1.00 39.78 795 ASP B N 1
ATOM 12239 C CA . ASP B 1 795 ? 86.208 -9.783 0.715 1.00 52.36 795 ASP B CA 1
ATOM 12240 C C . ASP B 1 795 ? 87.466 -10.187 1.519 1.00 45.82 795 ASP B C 1
ATOM 12241 O O . ASP B 1 795 ? 88.441 -9.469 1.557 1.00 44.31 795 ASP B O 1
ATOM 12246 N N . ARG B 1 796 ? 87.413 -11.322 2.196 1.00 43.06 796 ARG B N 1
ATOM 12247 C CA . ARG B 1 796 ? 88.437 -11.744 3.118 1.00 38.80 796 ARG B CA 1
ATOM 12248 C C . ARG B 1 796 ? 88.510 -13.256 3.005 1.00 39.51 796 ARG B C 1
ATOM 12249 O O . ARG B 1 796 ? 87.494 -13.907 2.718 1.00 39.70 796 ARG B O 1
ATOM 12257 N N . ASP B 1 797 ? 89.694 -13.816 3.249 1.00 39.91 797 ASP B N 1
ATOM 12258 C CA . ASP B 1 797 ? 89.913 -15.268 3.189 1.00 43.31 797 ASP B CA 1
ATOM 12259 C C . ASP B 1 797 ? 89.906 -15.843 4.630 1.00 37.88 797 ASP B C 1
ATOM 12260 O O . ASP B 1 797 ? 90.489 -15.259 5.561 1.00 35.24 797 ASP B O 1
ATOM 12265 N N . LEU B 1 798 ? 89.265 -16.990 4.771 1.00 35.67 798 LEU B N 1
ATOM 12266 C CA . LEU B 1 798 ? 89.342 -17.792 5.982 1.00 33.85 798 LEU B CA 1
ATOM 12267 C C . LEU B 1 798 ? 90.708 -18.510 6.121 1.00 34.29 798 LEU B C 1
ATOM 12268 O O . LEU B 1 798 ? 91.082 -19.258 5.262 1.00 32.77 798 LEU B O 1
ATOM 12273 N N . LYS B 1 799 ? 91.401 -18.308 7.228 1.00 30.83 799 LYS B N 1
ATOM 12274 C CA . LYS B 1 799 ? 92.749 -18.851 7.458 1.00 33.80 799 LYS B CA 1
ATOM 12275 C C . LYS B 1 799 ? 92.749 -20.059 8.392 1.00 33.89 799 LYS B C 1
ATOM 12276 O O . LYS B 1 799 ? 93.585 -20.993 8.291 1.00 34.19 799 LYS B O 1
ATOM 12282 N N . ASN B 1 800 ? 91.857 -19.991 9.369 1.00 31.98 800 ASN B N 1
ATOM 12283 C CA . ASN B 1 800 ? 91.811 -20.976 10.392 1.00 31.70 800 ASN B CA 1
ATOM 12284 C C . ASN B 1 800 ? 90.492 -20.875 11.144 1.00 31.22 800 ASN B C 1
ATOM 12285 O O . ASN B 1 800 ? 89.737 -19.936 10.964 1.00 30.76 800 ASN B O 1
ATOM 12290 N N . TYR B 1 801 ? 90.226 -21.855 11.985 1.00 29.98 801 TYR B N 1
ATOM 12291 C CA . TYR B 1 801 ? 89.209 -21.685 12.964 1.00 28.85 801 TYR B CA 1
ATOM 12292 C C . TYR B 1 801 ? 89.582 -22.445 14.232 1.00 29.53 801 TYR B C 1
ATOM 12293 O O . TYR B 1 801 ? 90.309 -23.430 14.197 1.00 27.96 801 TYR B O 1
ATOM 12302 N N . ARG B 1 802 ? 89.087 -21.937 15.347 1.00 27.14 802 ARG B N 1
ATOM 12303 C CA . ARG B 1 802 ? 89.181 -22.580 16.646 1.00 28.72 802 ARG B CA 1
ATOM 12304 C C . ARG B 1 802 ? 87.762 -22.991 17.075 1.00 30.48 802 ARG B C 1
ATOM 12305 O O . ARG B 1 802 ? 86.934 -22.132 17.314 1.00 30.59 802 ARG B O 1
ATOM 12313 N N . TYR B 1 803 ? 87.488 -24.274 17.126 1.00 26.96 803 TYR B N 1
ATOM 12314 C CA . TYR B 1 803 ? 86.244 -24.798 17.555 1.00 31.28 803 TYR B CA 1
ATOM 12315 C C . TYR B 1 803 ? 86.469 -25.473 18.907 1.00 31.84 803 TYR B C 1
ATOM 12316 O O . TYR B 1 803 ? 87.277 -26.389 19.017 1.00 34.47 803 TYR B O 1
ATOM 12325 N N . VAL B 1 804 ? 85.764 -25.018 19.928 1.00 33.19 804 VAL B N 1
ATOM 12326 C CA . VAL B 1 804 ? 85.803 -25.692 21.221 1.00 33.74 804 VAL B CA 1
ATOM 12327 C C . VAL B 1 804 ? 84.431 -26.328 21.337 1.00 36.76 804 VAL B C 1
ATOM 12328 O O . VAL B 1 804 ? 83.458 -25.584 21.390 1.00 32.62 804 VAL B O 1
ATOM 12332 N N . PRO B 1 805 ? 84.340 -27.686 21.374 1.00 38.13 805 PRO B N 1
ATOM 12333 C CA . PRO B 1 805 ? 83.027 -28.378 21.279 1.00 37.59 805 PRO B CA 1
ATOM 12334 C C . PRO B 1 805 ? 81.997 -27.899 22.234 1.00 43.98 805 PRO B C 1
ATOM 12335 O O . PRO B 1 805 ? 82.303 -27.646 23.387 1.00 44.68 805 PRO B O 1
ATOM 12339 N N . ASN B 1 806 ? 80.798 -27.713 21.694 1.00 46.63 806 ASN B N 1
ATOM 12340 C CA . ASN B 1 806 ? 79.676 -27.185 22.388 1.00 47.52 806 ASN B CA 1
ATOM 12341 C C . ASN B 1 806 ? 79.931 -25.854 23.123 1.00 50.75 806 ASN B C 1
ATOM 12342 O O . ASN B 1 806 ? 79.109 -25.487 23.955 1.00 50.98 806 ASN B O 1
ATOM 12347 N N . ARG B 1 807 ? 81.024 -25.118 22.835 1.00 44.00 807 ARG B N 1
ATOM 12348 C CA . ARG B 1 807 ? 81.308 -23.848 23.561 1.00 43.43 807 ARG B CA 1
ATOM 12349 C C . ARG B 1 807 ? 81.382 -22.673 22.607 1.00 37.40 807 ARG B C 1
ATOM 12350 O O . ARG B 1 807 ? 80.606 -21.729 22.745 1.00 36.89 807 ARG B O 1
ATOM 12358 N N . ILE B 1 808 ? 82.311 -22.713 21.659 1.00 33.39 808 ILE B N 1
ATOM 12359 C CA . ILE B 1 808 ? 82.513 -21.573 20.796 1.00 30.58 808 ILE B CA 1
ATOM 12360 C C . ILE B 1 808 ? 83.133 -21.937 19.437 1.00 30.58 808 ILE B C 1
ATOM 12361 O O . ILE B 1 808 ? 83.837 -22.926 19.331 1.00 27.70 808 ILE B O 1
ATOM 12366 N N . ILE B 1 809 ? 82.864 -21.133 18.417 1.00 28.42 809 ILE B N 1
ATOM 12367 C CA . ILE B 1 809 ? 83.689 -21.181 17.167 1.00 29.27 809 ILE B CA 1
ATOM 12368 C C . ILE B 1 809 ? 84.180 -19.794 16.808 1.00 28.89 809 ILE B C 1
ATOM 12369 O O . ILE B 1 809 ? 83.384 -18.855 16.683 1.00 24.48 809 ILE B O 1
ATOM 12374 N N . ASN B 1 810 ? 85.504 -19.648 16.742 1.00 24.05 810 ASN B N 1
ATOM 12375 C CA . ASN B 1 810 ? 86.137 -18.436 16.286 1.00 25.20 810 ASN B CA 1
ATOM 12376 C C . ASN B 1 810 ? 86.763 -18.661 14.880 1.00 25.56 810 ASN B C 1
ATOM 12377 O O . ASN B 1 810 ? 87.623 -19.519 14.706 1.00 28.39 810 ASN B O 1
ATOM 12382 N N . LEU B 1 811 ? 86.280 -17.915 13.906 1.00 25.63 811 LEU B N 1
ATOM 12383 C CA . LEU B 1 811 ? 86.842 -17.936 12.534 1.00 25.56 811 LEU B CA 1
ATOM 12384 C C . LEU B 1 811 ? 87.999 -16.935 12.398 1.00 26.66 811 LEU B C 1
ATOM 12385 O O . LEU B 1 811 ? 87.843 -15.760 12.749 1.00 26.58 811 LEU B O 1
ATOM 12390 N N . VAL B 1 812 ? 89.167 -17.411 11.986 1.00 25.96 812 VAL B N 1
ATOM 12391 C CA . VAL B 1 812 ? 90.364 -16.538 11.832 1.00 27.66 812 VAL B CA 1
ATOM 12392 C C . VAL B 1 812 ? 90.464 -16.106 10.368 1.00 28.72 812 VAL B C 1
ATOM 12393 O O . VAL B 1 812 ? 90.537 -16.972 9.479 1.00 27.91 812 VAL B O 1
ATOM 12397 N N . VAL B 1 813 ? 90.386 -14.800 10.118 1.00 34.03 813 VAL B N 1
ATOM 12398 C CA . VAL B 1 813 ? 90.278 -14.262 8.747 1.00 36.84 813 VAL B CA 1
ATOM 12399 C C . VAL B 1 813 ? 91.368 -13.230 8.453 1.00 43.48 813 VAL B C 1
ATOM 12400 O O . VAL B 1 813 ? 91.829 -12.541 9.345 1.00 45.77 813 VAL B O 1
ATOM 12404 N N . GLY B 1 814 ? 91.762 -13.148 7.185 1.00 49.62 814 GLY B N 1
ATOM 12405 C CA . GLY B 1 814 ? 92.737 -12.167 6.724 1.00 48.54 814 GLY B CA 1
ATOM 12406 C C . GLY B 1 814 ? 92.185 -10.769 6.562 1.00 51.14 814 GLY B C 1
ATOM 12407 O O . GLY B 1 814 ? 90.988 -10.523 6.790 1.00 42.83 814 GLY B O 1
ATOM 12408 N N . LEU B 1 815 ? 93.057 -9.872 6.092 1.00 58.46 815 LEU B N 1
ATOM 12409 C CA . LEU B 1 815 ? 92.727 -8.454 5.826 1.00 62.04 815 LEU B CA 1
ATOM 12410 C C . LEU B 1 815 ? 91.801 -8.234 4.619 1.00 60.88 815 LEU B C 1
ATOM 12411 O O . LEU B 1 815 ? 91.837 -9.060 3.660 1.00 55.80 815 LEU B O 1
ATOM 12416 N N . GLU B 1 816 ? 90.978 -7.151 4.689 1.00 68.97 816 GLU B N 1
ATOM 12417 C CA . GLU B 1 816 ? 90.060 -6.668 3.579 1.00 76.78 816 GLU B CA 1
ATOM 12418 C C . GLU B 1 816 ? 90.896 -6.732 2.258 1.00 72.79 816 GLU B C 1
ATOM 12419 O O . GLU B 1 816 ? 91.996 -6.188 2.221 1.00 84.30 816 GLU B O 1
ATOM 12425 N N . HIS B 1 817 ? 90.426 -7.440 1.221 1.00 77.06 817 HIS B N 1
ATOM 12426 C CA . HIS B 1 817 ? 91.133 -7.500 -0.099 1.00 85.02 817 HIS B CA 1
ATOM 12427 C C . HIS B 1 817 ? 91.344 -6.088 -0.716 1.00 89.43 817 HIS B C 1
ATOM 12428 O O . HIS B 1 817 ? 90.443 -5.504 -1.346 1.00 79.54 817 HIS B O 1
#

B-factor: mean 51.37, std 27.13, range [17.23, 185.9]

Nearest PDB structures (foldseek):
  5ah5-assembly1_B  TM=1.001E+00  e=0.000E+00  Rhizobium rhizogenes K84
  5ah5-assembly2_A  TM=9.984E-01  e=0.000E+00  Rhizobium rhizogenes K84
  5on3-assembly1_A  TM=8.704E-01  e=1.103E-76  Escherichia coli K-12
  5on3-assembly2_D  TM=8.794E-01  e=2.229E-75  Escherichia coli K-12
  4arc-assembly1_A  TM=8.458E-01  e=8.962E-70  Escherichia coli K-12